Protein AF-0000000079787394 (afdb_homodimer)

Radius of gyration: 46.14 Å; Cα contacts (8 Å, |Δi|>4): 4292; chains: 2; bounding box: 76×147×122 Å

Secondary structure (DSSP, 8-state):
----SS--TT-BHHHIIIIIS--TTS--SSSSSSS-TTEEEEEEEEEEE-TT--EEEEEEEEEEETTTSBGGGGTT-EEE-GGGT--SSS--HHHHHHHHTT--SS-TTHHHHHHHHHHHHHH-SS--HHHHHHHTTT---SSS-SHHHHHHHGGGSTT---TTGGG-TTTS--TTBSS--GGGSPPP-GGGSPPPPHHHHHTHHHHHSS-EEEE-SS-EEEE-SSHHHHHHHHHH-TTPEEESS-TTHHHHHHHS----SEEEE-TT-HHHH-EEE-SSEEEEETT-BHHHHHHHHHHHHHHS-GGG-HHHHHHHHHHHHSS-HHHHTT-BHHHHHHHT-TT-SSHHHHHHHT-EEEEEETTTEEEEEE-STTTEEETTEESS-TT-EEEEEEEEPP-TTEEEEEEEE-SSSSS---SEEEEEEEEE-TT-BEEEEEEEEESSSSS-EE-HHHHHHTTT-BSSHHHHHHHHHHHHHHS---TT-TTS-HHHHHHHHHHHHHHHHHHHHHHTT----GGGGGGG---PPPPPB--EEE----TTS-TTSSTTS-PPPTTHHHHHTT----GGGSPPBTT-EEEEEEE---SSEEEEEEE-HHHHTSTTEEEEE-GGG-SS-S--SSSS--SS--SEE-STT-EEEEEEESSHHHHHHHHHH-EEEEEE-S----SHHHHHHTT---S-------S-HHHHHTT-S-EEEEEEEE--B----SS--EEEEEE-GGG-EEEEE--S-HHHHHHHHHHHHT--GGGEEEE-S--S--TTTTTSTTHHHHHHHHHHHHHHTS-EEEE--HHHHHHHH--BPPEEEEEEEEHHHHHHHHTIIIII-SS-----S-THHHHHHHHHHHHHHHHHHHSTTS-HHHHHSSTT-------SS-S-HHHHHHHHHHHHHHHHHHHHT----B-TT--B---STTT-----GGGS-SB--EEEPSS---TTSGGG----SSGGGGGGHHHHHHHHHHHHHHHHHHT--S----PBS--HHHHHHHH--TTGGGSPPP-GGGS--SSB--/----SS--TT-BHHHIIIIIS--TTS--SSSSSSS-TTEEEEEEEEEEE-TT--EEEEEEEEEEETTTSBGGGGTT-EEE-GGGT--SSS--HHHHHHHHTT--SS-SSHHHHHHHHHHHHHH-SS--HHHHHHHTTT---SSS-SHHHHHHHGGGSSS---TTGGG-TTTS--TTBSS--GGGSPPP-GGGSPPPPHHHHHTHHHHHSS-EEEE-SS-EEEE-SSHHHHHHHHHH-TTPEEESS-TTHHHHHHHS----SEEEE-TT-HHHH-EEE-SSEEEEETT-BHHHHHHHHHHHHHHS-GGG-HHHHHHHHHHHHSS-HHHHTT-BHHHHHHHT-TT-SSHHHHHHHT-EEEEEETTTEEEEEE-STTTEEETTEESS-TT-EEEEEEEEPP-TTEEEEEEEE-SSSSS---SEEEEEEEEE-TT-BEEEEEEEEESSSSS-EE-HHHHHHTTT-BSSHHHHHHHHHHHHHHS---TT-TTS-HHHHHHHHHHHHHHHHHHHHHHTT----GGGGGGG---PPPPPB--EEE----TTS-TTSSTTS-PPPTTHHHHHTT----GGGSPPBTT-EEEEEEE---SSEEEEEEE-HHHHTSTTEEEEE-GGG-SS-S--SSSS--SS--SEE-STT-EEEEEEESSHHHHHHHHHT-EEEEEE-S----SHHHHHHTT---S-------S-HHHHHTT-S-EEEEEEEE--B----SS--EEEEEE-GGG-EEEEE--S-HHHHHHHHHHHHT--GGGEEEE-S--S--TTTTTSTTHHHHHHHHHHHHHHTS-EEEE--HHHHHHHH--BPPEEEEEEEEHHHHHHHHTIIIII-SS-----S-THHHHHHHHHHHHHHHHHHHSTTS-HHHHHSSTT-------SS-S-HHHHHHHHHHHHHHHHHHHHT----B-TT--B---STTT-----GGGS-SB--EEEPSS---TTSGGG----SSGGGGGGHHHHHHHHHHHHHHHHHHT--S----PBS--HHHHHHHH--TTGGGSPPP-GGGS--SSB--

Solvent-accessible surface area (backbone atoms only — not comparable to full-atom values): 109275 Å² total; per-residue (Å²): 140,86,85,71,94,76,55,44,47,82,39,25,34,39,57,45,34,39,71,74,69,61,47,47,24,46,29,79,38,52,61,66,63,53,33,29,15,23,24,26,30,39,36,43,82,36,77,36,65,45,99,83,67,45,78,41,75,40,79,45,67,42,40,34,39,21,54,35,29,36,44,68,77,49,64,72,47,48,77,42,49,37,60,72,66,22,35,93,92,48,68,31,47,68,32,46,29,29,16,51,32,47,38,30,74,58,28,50,35,33,13,7,50,39,28,43,52,50,32,47,38,75,73,37,75,57,36,46,66,65,56,54,57,57,57,39,43,24,40,43,61,72,56,41,39,49,56,36,35,50,60,26,55,40,70,52,21,63,74,54,50,64,83,44,60,98,66,18,63,55,74,48,75,62,90,40,59,83,52,63,50,64,87,74,51,67,79,84,58,80,84,74,53,84,72,79,62,62,70,49,63,74,41,35,61,70,51,58,68,45,64,46,78,38,74,31,98,75,27,30,34,34,31,40,46,39,66,66,55,44,31,52,45,34,61,76,36,60,79,44,44,81,32,75,33,29,73,60,62,37,40,37,38,70,78,64,67,48,83,60,55,37,37,34,31,53,68,46,18,65,75,19,55,42,75,46,84,52,97,60,24,42,36,36,13,16,44,28,23,43,47,55,48,46,53,56,40,52,53,47,53,72,72,45,62,68,50,40,30,41,48,47,53,34,51,48,57,48,54,71,37,47,52,20,50,34,50,24,57,38,31,25,50,38,54,56,57,62,51,25,50,23,41,38,82,57,54,18,39,40,38,27,60,60,16,35,32,35,35,33,26,68,87,80,40,74,47,76,43,64,33,50,84,66,24,49,68,36,71,48,29,56,65,67,54,81,50,44,42,66,39,29,39,34,45,45,51,34,46,84,50,43,48,53,50,59,49,78,40,52,85,47,80,51,46,40,68,45,54,36,32,32,5,34,26,40,31,42,45,98,84,39,26,31,73,43,56,35,48,20,28,11,45,62,50,62,22,62,41,63,38,57,61,35,37,64,67,45,53,70,36,51,81,47,68,67,45,53,57,49,43,69,55,32,42,61,68,51,50,58,64,60,79,39,38,88,89,41,61,47,48,46,50,45,36,45,56,54,49,52,48,51,46,51,53,52,51,51,30,56,75,70,70,44,92,71,65,74,85,60,54,68,71,68,56,76,84,72,81,66,77,74,50,68,54,52,40,52,42,66,70,59,82,80,56,70,83,82,58,78,64,49,38,70,57,52,50,91,53,16,56,36,18,28,25,24,59,54,70,43,72,88,51,53,80,56,44,67,78,41,29,14,40,22,72,25,51,38,90,44,36,35,24,37,47,74,46,78,44,52,62,66,21,56,66,40,90,60,39,76,48,80,43,39,59,89,64,44,74,37,43,69,47,44,74,94,62,96,44,48,60,31,44,72,60,51,45,76,33,42,30,44,39,38,32,31,21,33,10,64,38,59,68,56,6,45,58,28,24,71,43,40,46,68,42,71,46,81,52,76,84,78,68,69,27,61,66,42,22,62,75,66,67,62,72,75,86,79,77,86,81,88,84,83,83,62,65,66,64,68,58,53,88,43,90,44,76,50,72,54,72,49,45,31,47,32,39,68,57,69,40,48,41,41,52,28,27,36,21,37,53,55,62,96,78,22,32,44,30,40,38,44,46,75,31,49,67,60,42,26,47,34,38,17,47,21,56,62,43,64,46,88,41,40,46,57,45,60,92,53,44,28,48,40,86,68,54,18,48,66,46,36,40,70,56,38,36,57,31,41,44,47,8,61,74,66,66,34,35,22,35,32,64,44,52,30,45,55,35,42,47,54,62,52,55,49,75,48,44,79,44,76,51,76,47,34,45,69,55,38,56,52,40,56,64,36,36,68,80,67,40,55,62,73,52,82,73,54,83,57,72,70,56,40,58,50,44,35,49,46,50,58,62,39,41,59,55,44,65,74,50,66,79,53,47,62,59,73,63,63,37,86,50,62,64,35,59,59,50,53,33,22,75,52,52,35,47,46,55,51,51,28,30,31,41,8,18,24,43,50,21,38,15,49,39,40,53,24,56,66,40,28,30,79,76,47,51,70,65,41,36,40,54,86,60,30,51,69,60,43,68,86,64,50,71,42,59,55,36,43,40,40,42,54,76,29,64,31,86,81,26,78,90,20,50,67,84,56,46,70,63,34,23,60,58,24,51,56,59,51,50,49,53,50,50,52,31,34,54,43,6,56,74,58,71,43,69,70,77,76,91,82,48,34,38,42,32,68,60,54,54,58,55,65,23,43,44,88,60,38,59,74,41,64,86,72,64,70,88,77,47,67,58,43,52,46,78,70,140,88,85,68,94,76,53,44,45,83,39,25,35,38,56,46,34,38,70,74,68,60,47,49,25,47,30,80,38,52,61,65,66,53,33,29,14,24,24,25,28,39,36,43,83,36,76,34,64,45,98,83,67,45,77,41,73,41,80,44,65,42,39,34,38,21,55,36,29,35,44,67,77,48,63,71,48,47,77,43,51,38,61,73,66,23,36,95,92,49,68,31,47,67,32,46,29,30,17,51,32,48,38,29,73,57,28,51,35,34,14,7,50,40,27,45,51,50,31,46,40,73,74,38,75,57,36,45,66,66,56,53,58,58,57,39,41,26,40,45,62,72,54,41,40,50,55,35,34,50,59,26,54,40,73,53,22,63,75,56,50,65,83,45,62,99,68,16,64,57,74,52,75,63,92,40,60,82,53,65,50,64,85,75,52,67,78,85,57,81,84,75,53,84,72,79,62,61,69,50,62,75,42,35,60,69,51,57,67,46,64,45,77,39,73,31,99,73,27,32,33,35,32,41,47,39,68,65,55,44,30,52,47,33,60,78,35,60,78,45,43,79,33,73,33,31,71,60,60,36,39,37,39,70,76,64,66,47,84,59,56,38,36,35,32,51,67,46,17,66,76,20,55,42,72,44,85,51,98,62,24,42,36,36,14,16,44,27,24,44,46,55,48,45,52,55,40,52,54,47,52,73,73,46,59,67,50,40,30,40,49,46,53,33,52,46,57,45,53,71,37,48,51,18,52,34,48,25,57,36,31,23,50,37,54,57,58,64,51,26,50,22,40,37,82,56,55,18,41,40,39,28,62,59,15,36,32,37,36,34,26,71,86,80,40,73,47,77,43,65,32,50,84,67,24,50,68,37,72,48,29,55,67,68,54,80,50,42,41,68,39,28,39,33,46,45,51,36,46,83,50,42,49,52,51,59,49,77,41,52,84,48,82,51,45,40,68,43,55,36,33,32,5,35,26,41,30,41,46,98,83,38,28,31,74,43,56,36,48,20,28,11,44,60,51,61,23,60,41,62,38,59,61,34,38,63,68,45,51,69,34,50,84,48,69,67,45,55,57,50,42,69,56,32,43,60,68,52,50,57,64,61,79,40,39,87,90,40,62,47,48,47,49,45,36,46,56,54,50,50,48,52,48,51,54,50,51,51,30,57,75,69,70,44,92,69,65,74,84,59,54,68,72,68,56,76,84,72,81,65,77,73,49,68,55,52,38,52,41,66,69,58,82,83,56,68,85,82,59,80,66,48,38,70,56,54,50,91,55,16,56,36,19,29,25,23,59,54,71,43,71,88,52,52,79,55,44,68,77,42,28,15,41,23,71,25,51,38,90,44,35,36,24,37,46,73,46,78,44,50,62,68,20,56,67,39,90,60,38,76,47,80,43,39,59,88,64,45,74,38,43,68,48,43,76,93,64,96,45,47,59,30,43,71,60,50,43,76,34,42,30,44,38,39,29,32,19,35,11,64,38,57,68,55,6,46,58,28,24,70,44,40,46,68,43,72,45,80,52,76,82,77,69,68,27,61,65,41,22,61,76,66,68,63,70,74,86,81,78,85,81,88,84,80,85,63,66,65,65,67,56,54,89,44,92,43,76,50,73,54,72,48,46,31,48,32,37,67,58,68,40,49,41,42,54,29,27,36,21,37,53,53,60,95,77,21,32,44,32,40,37,46,46,75,30,50,66,61,42,27,49,32,37,17,47,21,56,60,44,65,49,87,41,40,46,56,46,61,92,54,47,29,48,40,84,68,54,18,48,69,46,37,41,72,57,38,37,59,32,40,44,47,6,60,73,67,64,33,36,22,34,32,65,44,51,31,45,55,35,42,46,52,61,54,55,49,74,49,43,79,44,75,48,76,46,34,44,68,52,39,57,51,39,56,64,35,37,70,80,66,43,51,60,72,48,82,74,53,85,57,72,68,56,35,59,50,45,31,49,47,50,58,62,40,42,59,56,44,64,73,51,67,80,54,47,61,60,72,62,60,39,84,48,61,63,37,58,58,51,52,34,23,75,50,54,35,47,46,57,48,52,28,29,32,41,7,18,26,43,49,21,37,16,48,38,40,55,24,54,65,41,28,31,77,76,45,51,68,65,42,38,41,53,86,60,31,51,69,60,44,70,87,64,51,71,41,61,57,34,42,38,40,42,53,76,30,63,32,87,82,26,78,89,19,50,66,83,58,48,68,64,34,23,60,57,25,49,58,60,51,49,49,52,50,50,53,30,36,54,44,6,56,74,57,70,44,67,69,75,77,90,83,47,32,39,43,32,67,60,54,51,58,55,63,23,44,44,88,62,38,59,75,41,63,86,72,65,71,89,74,45,68,56,43,52,47,78,69

Structure (mmCIF, N/CA/C/O backbone):
data_AF-0000000079787394-model_v1
#
loop_
_entity.id
_entity.type
_entity.pdbx_description
1 polymer 'xanthine dehydrogenase'
#
loop_
_atom_site.group_PDB
_atom_site.id
_atom_site.type_symbol
_atom_site.label_atom_id
_atom_site.label_alt_id
_atom_site.label_comp_id
_atom_site.label_asym_id
_atom_site.label_entity_id
_atom_site.label_seq_id
_atom_site.pdbx_PDB_ins_code
_atom_site.Cartn_x
_atom_site.Cartn_y
_atom_site.Cartn_z
_atom_site.occupancy
_atom_site.B_iso_or_equiv
_atom_site.auth_seq_id
_atom_site.auth_comp_id
_atom_site.auth_asym_id
_atom_site.auth_atom_id
_atom_site.pdbx_PDB_model_num
ATOM 1 N N . GLN A 1 1 ? 12 18.125 -12.312 1 89.88 1 GLN A N 1
ATOM 2 C CA . GLN A 1 1 ? 10.93 18.875 -12.969 1 89.88 1 GLN A CA 1
ATOM 3 C C . GLN A 1 1 ? 9.602 18.125 -12.883 1 89.88 1 GLN A C 1
ATOM 5 O O . GLN A 1 1 ? 9.539 16.922 -13.156 1 89.88 1 GLN A O 1
ATOM 10 N N . VAL A 1 2 ? 8.602 18.859 -12.398 1 92.69 2 VAL A N 1
ATOM 11 C CA . VAL A 1 2 ? 7.266 18.281 -12.258 1 92.69 2 VAL A CA 1
ATOM 12 C C . VAL A 1 2 ? 6.305 18.953 -13.234 1 92.69 2 VAL A C 1
ATOM 14 O O . VAL A 1 2 ? 6.227 20.188 -13.289 1 92.69 2 VAL A O 1
ATOM 17 N N . GLU A 1 3 ? 5.613 18.156 -14.008 1 93.56 3 GLU A N 1
ATOM 18 C CA . GLU A 1 3 ? 4.566 18.641 -14.898 1 93.56 3 GLU A CA 1
ATOM 19 C C . GLU A 1 3 ? 3.203 18.078 -14.508 1 93.56 3 GLU A C 1
ATOM 21 O O . GLU A 1 3 ? 3.033 16.859 -14.422 1 93.56 3 GLU A O 1
ATOM 26 N N . GLU A 1 4 ? 2.338 18.938 -14.164 1 93.75 4 GLU A N 1
ATOM 27 C CA . GLU A 1 4 ? 0.954 18.578 -13.867 1 93.75 4 GLU A CA 1
ATOM 28 C C . GLU A 1 4 ? -0.003 19.172 -14.898 1 93.75 4 GLU A C 1
ATOM 30 O O . GLU A 1 4 ? -0.365 20.344 -14.805 1 93.75 4 GLU A O 1
ATOM 35 N N . PRO A 1 5 ? -0.504 18.359 -15.82 1 91.44 5 PRO A N 1
ATOM 36 C CA . PRO A 1 5 ? -1.31 18.891 -16.922 1 91.44 5 PRO A CA 1
ATOM 37 C C . PRO A 1 5 ? -2.691 19.359 -16.469 1 91.44 5 PRO A C 1
ATOM 39 O O . PRO A 1 5 ? -3.266 20.281 -17.078 1 91.44 5 PRO A O 1
ATOM 42 N N . THR A 1 6 ? -3.207 18.719 -15.422 1 93.06 6 THR A N 1
ATOM 43 C CA . THR A 1 6 ? -4.547 19.078 -14.961 1 93.06 6 THR A CA 1
ATOM 44 C C . THR A 1 6 ? -4.543 19.375 -13.461 1 93.06 6 THR A C 1
ATOM 46 O O . THR A 1 6 ? -5.16 18.656 -12.68 1 93.06 6 THR A O 1
ATOM 49 N N . PRO A 1 7 ? -3.955 20.516 -13.109 1 95.44 7 PRO A N 1
ATOM 50 C CA . PRO A 1 7 ? -3.936 20.828 -11.68 1 95.44 7 PRO A CA 1
ATOM 51 C C . PRO A 1 7 ? -5.32 21.172 -11.133 1 95.44 7 PRO A C 1
ATOM 53 O O . PRO A 1 7 ? -6.117 21.812 -11.82 1 95.44 7 PRO A O 1
ATOM 56 N N . ASP A 1 8 ? -5.656 20.688 -10.023 1 95.5 8 ASP A N 1
ATOM 57 C CA . ASP A 1 8 ? -6.891 21.016 -9.32 1 95.5 8 ASP A CA 1
ATOM 58 C C . ASP A 1 8 ? -6.746 22.328 -8.547 1 95.5 8 ASP A C 1
ATOM 60 O O . ASP A 1 8 ? -5.957 22.422 -7.605 1 95.5 8 ASP A O 1
ATOM 64 N N . PRO A 1 9 ? -7.531 23.375 -8.859 1 96.69 9 PRO A N 1
ATOM 65 C CA . PRO A 1 9 ? -7.395 24.672 -8.195 1 96.69 9 PRO A CA 1
ATOM 66 C C . PRO A 1 9 ? -7.684 24.609 -6.699 1 96.69 9 PRO A C 1
ATOM 68 O O . PRO A 1 9 ? -7.258 25.484 -5.949 1 96.69 9 PRO A O 1
ATOM 71 N N . GLU A 1 10 ? -8.344 23.547 -6.27 1 95.38 10 GLU A N 1
ATOM 72 C CA . GLU A 1 10 ? -8.695 23.453 -4.859 1 95.38 10 GLU A CA 1
ATOM 73 C C . GLU A 1 10 ? -7.594 22.75 -4.066 1 95.38 10 GLU A C 1
ATOM 75 O O . GLU A 1 10 ? -7.59 22.797 -2.832 1 95.38 10 GLU A O 1
ATOM 80 N N . MET A 1 11 ? -6.711 22.172 -4.758 1 96.19 11 MET A N 1
ATOM 81 C CA . MET A 1 11 ? -5.664 21.422 -4.078 1 96.19 11 MET A CA 1
ATOM 82 C C . MET A 1 11 ? -4.551 22.344 -3.598 1 96.19 11 MET A C 1
ATOM 84 O O . MET A 1 11 ? -4.086 23.219 -4.348 1 96.19 11 MET A O 1
ATOM 88 N N . THR A 1 12 ? -4.145 22.188 -2.365 1 97.56 12 THR A N 1
ATOM 89 C CA . THR A 1 12 ? -3.041 22.969 -1.832 1 97.56 12 THR A CA 1
ATOM 90 C C . THR A 1 12 ? -1.7 22.375 -2.256 1 97.56 12 THR A C 1
ATOM 92 O O . THR A 1 12 ? -1.619 21.203 -2.602 1 97.56 12 THR A O 1
ATOM 95 N N . LEU A 1 13 ? -0.719 23.188 -2.205 1 98.31 13 LEU A N 1
ATOM 96 C CA . LEU A 1 13 ? 0.642 22.719 -2.457 1 98.31 13 LEU A CA 1
ATOM 97 C C . LEU A 1 13 ? 1.025 21.609 -1.486 1 98.31 13 LEU A C 1
ATOM 99 O O . LEU A 1 13 ? 1.653 20.625 -1.882 1 98.31 13 LEU A O 1
ATOM 103 N N . LEU A 1 14 ? 0.604 21.703 -0.23 1 98.44 14 LEU A N 1
ATOM 104 C CA . LEU A 1 14 ? 0.947 20.688 0.764 1 98.44 14 LEU A CA 1
ATOM 105 C C . LEU A 1 14 ? 0.349 19.328 0.393 1 98.44 14 LEU A C 1
ATOM 107 O O . LEU A 1 14 ? 1.038 18.312 0.436 1 98.44 14 LEU A O 1
ATOM 111 N N . THR A 1 15 ? -0.924 19.344 0.024 1 97.38 15 THR A N 1
ATOM 112 C CA . THR A 1 15 ? -1.589 18.094 -0.346 1 97.38 15 THR A CA 1
ATOM 113 C C . THR A 1 15 ? -0.914 17.453 -1.559 1 97.38 15 THR A C 1
ATOM 115 O O . THR A 1 15 ? -0.709 16.25 -1.597 1 97.38 15 THR A O 1
ATOM 118 N N . TYR A 1 16 ? -0.604 18.281 -2.562 1 97.25 16 TYR A N 1
ATOM 119 C CA . TYR A 1 16 ? 0.055 17.781 -3.766 1 97.25 16 TYR A CA 1
ATOM 120 C C . TYR A 1 16 ? 1.397 17.141 -3.428 1 97.25 16 TYR A C 1
ATOM 122 O O . TYR A 1 16 ? 1.693 16.031 -3.875 1 97.25 16 TYR A O 1
ATOM 130 N N . LEU A 1 17 ? 2.223 17.828 -2.588 1 97.81 17 LEU A N 1
ATOM 131 C CA . LEU A 1 17 ? 3.539 17.344 -2.195 1 97.81 17 LEU A CA 1
ATOM 132 C C . LEU A 1 17 ? 3.428 16 -1.48 1 97.81 17 LEU A C 1
ATOM 134 O O . LEU A 1 17 ? 4.164 15.062 -1.794 1 97.81 17 LEU A O 1
ATOM 138 N N . ARG A 1 18 ? 2.521 15.875 -0.602 1 96.75 18 ARG A N 1
ATOM 139 C CA . ARG A 1 18 ? 2.457 14.727 0.293 1 96.75 18 ARG A CA 1
ATOM 140 C C . ARG A 1 18 ? 1.78 13.539 -0.386 1 96.75 18 ARG A C 1
ATOM 142 O O . ARG A 1 18 ? 2.141 12.391 -0.139 1 96.75 18 ARG A O 1
ATOM 149 N N . THR A 1 19 ? 0.799 13.781 -1.296 1 94.12 19 THR A N 1
ATOM 150 C CA . THR A 1 19 ? -0.017 12.68 -1.792 1 94.12 19 THR A CA 1
ATOM 151 C C . THR A 1 19 ? 0.387 12.305 -3.215 1 94.12 19 THR A C 1
ATOM 153 O O . THR A 1 19 ? 0.294 11.141 -3.607 1 94.12 19 THR A O 1
ATOM 156 N N . ARG A 1 20 ? 0.789 13.328 -4.027 1 93.12 20 ARG A N 1
ATOM 157 C CA . ARG A 1 20 ? 1.14 13.031 -5.41 1 93.12 20 ARG A CA 1
ATOM 158 C C . ARG A 1 20 ? 2.629 12.734 -5.547 1 93.12 20 ARG A C 1
ATOM 160 O O . ARG A 1 20 ? 3.018 11.781 -6.23 1 93.12 20 ARG A O 1
ATOM 167 N N . LEU A 1 21 ? 3.465 13.5 -4.836 1 94.19 21 LEU A N 1
ATOM 168 C CA . LEU A 1 21 ? 4.91 13.359 -4.977 1 94.19 21 LEU A CA 1
ATOM 169 C C . LEU A 1 21 ? 5.492 12.555 -3.82 1 94.19 21 LEU A C 1
ATOM 171 O O . LEU A 1 21 ? 6.664 12.18 -3.848 1 94.19 21 LEU A O 1
ATOM 175 N N . LEU A 1 22 ? 4.723 12.344 -2.727 1 92.19 22 LEU A N 1
ATOM 176 C CA . LEU A 1 22 ? 5.094 11.586 -1.536 1 92.19 22 LEU A CA 1
ATOM 177 C C . LEU A 1 22 ? 6.27 12.234 -0.821 1 92.19 22 LEU A C 1
ATOM 179 O O . LEU A 1 22 ? 7.176 11.547 -0.345 1 92.19 22 LEU A O 1
ATOM 183 N N . LEU A 1 23 ? 6.367 13.547 -0.893 1 95.94 23 LEU A N 1
ATOM 184 C CA . LEU A 1 23 ? 7.27 14.344 -0.07 1 95.94 23 LEU A CA 1
ATOM 185 C C . LEU A 1 23 ? 6.586 14.773 1.226 1 95.94 23 LEU A C 1
ATOM 187 O O . LEU A 1 23 ? 5.969 15.836 1.285 1 95.94 23 LEU A O 1
ATOM 191 N N . THR A 1 24 ? 6.801 13.977 2.232 1 96.31 24 THR A N 1
ATOM 192 C CA . THR A 1 24 ? 5.984 14.133 3.432 1 96.31 24 THR A CA 1
ATOM 193 C C . THR A 1 24 ? 6.762 14.859 4.523 1 96.31 24 THR A C 1
ATOM 195 O O . THR A 1 24 ? 6.316 14.93 5.672 1 96.31 24 THR A O 1
ATOM 198 N N . GLY A 1 25 ? 7.926 15.422 4.176 1 97.44 25 GLY A N 1
ATOM 199 C CA . GLY A 1 25 ? 8.664 16.219 5.141 1 97.44 25 GLY A CA 1
ATOM 200 C C . GLY A 1 25 ? 7.898 17.438 5.613 1 97.44 25 GLY A C 1
ATOM 201 O O . GLY A 1 25 ? 7.977 17.812 6.789 1 97.44 25 GLY A O 1
ATOM 202 N N . SER A 1 26 ? 7.211 18.094 4.668 1 98 26 SER A N 1
ATOM 203 C CA . SER A 1 26 ? 6.289 19.172 5.055 1 98 26 SER A CA 1
ATOM 204 C C . SER A 1 26 ? 5.035 18.594 5.707 1 98 26 SER A C 1
ATOM 206 O O . SER A 1 26 ? 4.355 17.75 5.129 1 98 26 SER A O 1
ATOM 208 N N . LYS A 1 27 ? 4.719 19.109 6.914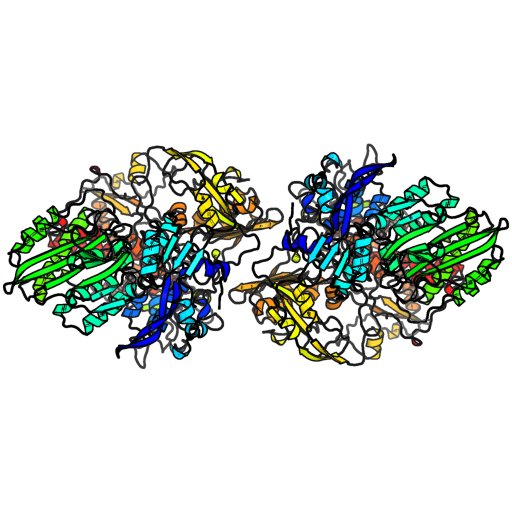 1 98.19 27 LYS A N 1
ATOM 209 C CA . LYS A 1 27 ? 3.68 18.469 7.723 1 98.19 27 LYS A CA 1
ATOM 210 C C . LYS A 1 27 ? 2.41 19.312 7.75 1 98.19 27 LYS A C 1
ATOM 212 O O . LYS A 1 27 ? 2.467 20.531 7.609 1 98.19 27 LYS A O 1
ATOM 217 N N . LEU A 1 28 ? 1.321 18.609 7.879 1 97.75 28 LEU A N 1
ATOM 218 C CA . LEU A 1 28 ? 0.06 19.297 8.148 1 97.75 28 LEU A CA 1
ATOM 219 C C . LEU A 1 28 ? -0.184 19.406 9.656 1 97.75 28 LEU A C 1
ATOM 221 O O . LEU A 1 28 ? -0.458 18.406 10.32 1 97.75 28 LEU A O 1
ATOM 225 N N . GLY A 1 29 ? -0.032 20.594 10.156 1 97.12 29 GLY A N 1
ATOM 226 C CA . GLY A 1 29 ? -0.284 20.844 11.57 1 97.12 29 GLY A CA 1
ATOM 227 C C . GLY A 1 29 ? -1.609 21.531 11.828 1 97.12 29 GLY A C 1
ATOM 228 O O . GLY A 1 29 ? -2.561 20.906 12.297 1 97.12 29 GLY A O 1
ATOM 229 N N . CYS A 1 30 ? -1.702 22.766 11.32 1 97 30 CYS A N 1
ATOM 230 C CA . CYS A 1 30 ? -2.896 23.516 11.664 1 97 30 CYS A CA 1
ATOM 231 C C . CYS A 1 30 ? -3.783 23.719 10.438 1 97 30 CYS A C 1
ATOM 233 O O . CYS A 1 30 ? -5 23.875 10.562 1 97 30 CYS A O 1
ATOM 235 N N . GLY A 1 31 ? -3.18 23.844 9.297 1 96.44 31 GLY A N 1
ATOM 236 C CA . GLY A 1 31 ? -3.928 24.016 8.062 1 96.44 31 GLY A CA 1
ATOM 237 C C . GLY A 1 31 ? -4.398 25.438 7.852 1 96.44 31 GLY A C 1
ATOM 238 O O . GLY A 1 31 ? -5.148 25.719 6.918 1 96.44 31 GLY A O 1
ATOM 239 N N . GLU A 1 32 ? -3.953 26.391 8.664 1 95.44 32 GLU A N 1
ATOM 240 C CA . GLU A 1 32 ? -4.414 27.766 8.5 1 95.44 32 GLU A CA 1
ATOM 241 C C . GLU A 1 32 ? -3.242 28.734 8.492 1 95.44 32 GLU A C 1
ATOM 243 O O . GLU A 1 32 ? -3.434 29.953 8.641 1 95.44 32 GLU A O 1
ATOM 248 N N . GLY A 1 33 ? -2.064 28.266 8.406 1 96 33 GLY A N 1
ATOM 249 C CA . GLY A 1 33 ? -0.893 29.109 8.273 1 96 33 GLY A CA 1
ATOM 250 C C . GLY A 1 33 ? -0.4 29.656 9.594 1 96 33 GLY A C 1
ATOM 251 O O . GLY A 1 33 ? 0.344 30.641 9.625 1 96 33 GLY A O 1
ATOM 252 N N . GLY A 1 34 ? -0.742 28.969 10.648 1 96.19 34 GLY A N 1
ATOM 253 C CA . GLY A 1 34 ? -0.433 29.516 11.953 1 96.19 34 GLY A CA 1
ATOM 254 C C . GLY A 1 34 ? 0.696 28.797 12.664 1 96.19 34 GLY A C 1
ATOM 255 O O . GLY A 1 34 ? 1.307 29.328 13.586 1 96.19 34 GLY A O 1
ATOM 256 N N . CYS A 1 35 ? 1.052 27.531 12.234 1 97.06 35 CYS A N 1
ATOM 257 C CA . CYS A 1 35 ? 2.01 26.781 13.031 1 97.06 35 CYS A CA 1
ATOM 258 C C . CYS A 1 35 ? 3.34 26.641 12.297 1 97.06 35 CYS A C 1
ATOM 260 O O . CYS A 1 35 ? 4.367 26.359 12.914 1 97.06 35 CYS A O 1
ATOM 262 N N . GLY A 1 36 ? 3.318 26.719 10.969 1 97.94 36 GLY A N 1
ATOM 263 C CA . GLY A 1 36 ? 4.547 26.766 10.195 1 97.94 36 GLY A CA 1
ATOM 264 C C . GLY A 1 36 ? 5.133 25.391 9.93 1 97.94 36 GLY A C 1
ATOM 265 O O . GLY A 1 36 ? 6.164 25.266 9.266 1 97.94 36 GLY A O 1
ATOM 266 N N . ALA A 1 37 ? 4.492 24.281 10.344 1 98.31 37 ALA A N 1
ATOM 267 C CA . ALA A 1 37 ? 5.023 22.938 10.141 1 98.31 37 ALA A CA 1
ATOM 268 C C . ALA A 1 37 ? 5.074 22.594 8.656 1 98.31 37 ALA A C 1
ATOM 270 O O . ALA A 1 37 ? 5.832 21.703 8.25 1 98.31 37 ALA A O 1
ATOM 271 N N . CYS A 1 38 ? 4.332 23.297 7.809 1 98.38 38 CYS A N 1
ATOM 272 C CA . CYS A 1 38 ? 4.211 23.016 6.383 1 98.38 38 CYS A CA 1
ATOM 273 C C . CYS A 1 38 ? 5.156 23.891 5.57 1 98.38 38 CYS A C 1
ATOM 275 O O . CYS A 1 38 ? 5.098 23.891 4.34 1 98.38 38 CYS A O 1
ATOM 277 N N . THR A 1 39 ? 6.012 24.641 6.152 1 98.81 39 THR A N 1
ATOM 278 C CA . THR A 1 39 ? 6.805 25.672 5.492 1 98.81 39 THR A CA 1
ATOM 279 C C . THR A 1 39 ? 7.688 25.062 4.406 1 98.81 39 THR A C 1
ATOM 281 O O . THR A 1 39 ? 8.344 24.047 4.633 1 98.81 39 THR A O 1
ATOM 284 N N . VAL A 1 40 ? 7.641 25.672 3.223 1 98.75 40 VAL A N 1
ATOM 285 C CA . VAL A 1 40 ? 8.547 25.391 2.119 1 98.75 40 VAL A CA 1
ATOM 286 C C . VAL A 1 40 ? 9.203 26.672 1.632 1 98.75 40 VAL A C 1
ATOM 288 O O . VAL A 1 40 ? 8.789 27.766 2.016 1 98.75 40 VAL A O 1
ATOM 291 N N . MET A 1 41 ? 10.266 26.531 0.899 1 98.62 41 MET A N 1
ATOM 292 C CA . MET A 1 41 ? 10.859 27.688 0.24 1 98.62 41 MET A CA 1
ATOM 293 C C . MET A 1 41 ? 10.422 27.766 -1.22 1 98.62 41 MET A C 1
ATOM 295 O O . MET A 1 41 ? 10.531 26.781 -1.956 1 98.62 41 MET A O 1
ATOM 299 N N . VAL A 1 42 ? 9.852 28.859 -1.59 1 97.94 42 VAL A N 1
ATOM 300 C CA . VAL A 1 42 ? 9.531 29.125 -2.986 1 97.94 42 VAL A CA 1
ATOM 301 C C . VAL A 1 42 ? 10.531 30.125 -3.568 1 97.94 42 VAL A C 1
ATOM 303 O O . VAL A 1 42 ? 10.945 31.062 -2.889 1 97.94 42 VAL A O 1
ATOM 306 N N . SER A 1 43 ? 11.016 29.844 -4.723 1 95.94 43 SER A N 1
ATOM 307 C CA . SER A 1 43 ? 11.961 30.703 -5.414 1 95.94 43 SER A CA 1
ATOM 308 C C . SER A 1 43 ? 11.383 31.219 -6.727 1 95.94 43 SER A C 1
ATOM 310 O O . SER A 1 43 ? 10.719 30.484 -7.453 1 95.94 43 SER A O 1
ATOM 312 N N . ARG A 1 44 ? 11.586 32.5 -6.887 1 91.56 44 ARG A N 1
ATOM 313 C CA . ARG A 1 44 ? 11.117 33.125 -8.102 1 91.56 44 ARG A CA 1
ATOM 314 C C . ARG A 1 44 ? 12.227 33.969 -8.75 1 91.56 44 ARG A C 1
ATOM 316 O O . ARG A 1 44 ? 13.094 34.5 -8.062 1 91.56 44 ARG A O 1
ATOM 323 N N . TYR A 1 45 ? 12.219 33.938 -10.156 1 86.25 45 TYR A N 1
ATOM 324 C CA . TYR A 1 45 ? 13.141 34.781 -10.914 1 86.25 45 TYR A CA 1
ATOM 325 C C . TYR A 1 45 ? 12.516 36.125 -11.219 1 86.25 45 TYR A C 1
ATOM 327 O O . TYR A 1 45 ? 11.492 36.219 -11.906 1 86.25 45 TYR A O 1
ATOM 335 N N . SER A 1 46 ? 12.805 37.125 -10.531 1 73.75 46 SER A N 1
ATOM 336 C CA . SER A 1 46 ? 12.125 38.406 -10.703 1 73.75 46 SER A CA 1
ATOM 337 C C . SER A 1 46 ? 13.125 39.531 -10.953 1 73.75 46 SER A C 1
ATOM 339 O O . SER A 1 46 ? 14.289 39.438 -10.539 1 73.75 46 SER A O 1
ATOM 341 N N . PRO A 1 47 ? 12.617 40.438 -11.789 1 61.72 47 PRO A N 1
ATOM 342 C CA . PRO A 1 47 ? 13.445 41.656 -11.953 1 61.72 47 PRO A CA 1
ATOM 343 C C . PRO A 1 47 ? 13.68 42.375 -10.641 1 61.72 47 PRO A C 1
ATOM 345 O O . PRO A 1 47 ? 12.773 42.469 -9.805 1 61.72 47 PRO A O 1
ATOM 348 N N . HIS A 1 48 ? 14.906 42.375 -10.133 1 55.34 48 HIS A N 1
ATOM 349 C CA . HIS A 1 48 ? 15.234 43.094 -8.914 1 55.34 48 HIS A CA 1
ATOM 350 C C . HIS A 1 48 ? 16.047 44.375 -9.234 1 55.34 48 HIS A C 1
ATOM 352 O O . HIS A 1 48 ? 16.891 44.344 -10.125 1 55.34 48 HIS A O 1
ATOM 358 N N . THR A 1 49 ? 15.484 45.5 -8.805 1 47.84 49 THR A N 1
ATOM 359 C CA . THR A 1 49 ? 16.281 46.719 -8.938 1 47.84 49 THR A CA 1
ATOM 360 C C . THR A 1 49 ? 17.422 46.75 -7.922 1 47.84 49 THR A C 1
ATOM 362 O O . THR A 1 49 ? 17.188 46.594 -6.723 1 47.84 49 THR A O 1
ATOM 365 N N . ASP A 1 50 ? 18.609 46.562 -8.281 1 45.38 50 ASP A N 1
ATOM 366 C CA . ASP A 1 50 ? 19.75 46.656 -7.371 1 45.38 50 ASP A CA 1
ATOM 367 C C . ASP A 1 50 ? 19.984 48.062 -6.902 1 45.38 50 ASP A C 1
ATOM 369 O O . ASP A 1 50 ? 19.281 49 -7.316 1 45.38 50 ASP A O 1
ATOM 373 N N . GLN A 1 51 ? 20.922 48.219 -5.816 1 42.16 51 GLN A N 1
ATOM 374 C CA . GLN A 1 51 ? 21.312 49.5 -5.262 1 42.16 51 GLN A CA 1
ATOM 375 C C . GLN A 1 51 ? 21.578 50.531 -6.371 1 42.16 51 GLN A C 1
ATOM 377 O O . GLN A 1 51 ? 21.375 51.719 -6.18 1 42.16 51 GLN A O 1
ATOM 382 N N . SER A 1 52 ? 22 50.125 -7.449 1 39.44 52 SER A N 1
ATOM 383 C CA . SER A 1 52 ? 22.312 51.062 -8.539 1 39.44 52 SER A CA 1
ATOM 384 C C . SER A 1 52 ? 21.094 51.344 -9.398 1 39.44 52 SER A C 1
ATOM 386 O O . SER A 1 52 ? 21.172 52.031 -10.406 1 39.44 52 SER A O 1
ATOM 388 N N . MET A 1 53 ? 19.891 50.875 -9.188 1 37.84 53 MET A N 1
ATOM 389 C CA . MET A 1 53 ? 18.594 51.094 -9.828 1 37.84 53 MET A CA 1
ATOM 390 C C . MET A 1 53 ? 18.516 50.312 -11.133 1 37.84 53 MET A C 1
ATOM 392 O O . MET A 1 53 ? 17.734 50.688 -12.023 1 37.84 53 MET A O 1
ATOM 396 N N . ALA A 1 54 ? 19.469 49.438 -11.352 1 42.09 54 ALA A N 1
ATOM 397 C CA . ALA A 1 54 ? 19.375 48.656 -12.578 1 42.09 54 ALA A CA 1
ATOM 398 C C . ALA A 1 54 ? 18.516 47.406 -12.367 1 42.09 54 ALA A C 1
ATOM 400 O O . ALA A 1 54 ? 18.625 46.75 -11.336 1 42.09 54 ALA A O 1
ATOM 401 N N . LEU A 1 55 ? 17.625 47.281 -13.289 1 45.22 55 LEU A N 1
ATOM 402 C CA . LEU A 1 55 ? 16.734 46.125 -13.266 1 45.22 55 LEU A CA 1
ATOM 403 C C . LEU A 1 55 ? 17.5 44.844 -13.562 1 45.22 55 LEU A C 1
ATOM 405 O O . LEU A 1 55 ? 18.094 44.688 -14.641 1 45.22 55 LEU A O 1
ATOM 409 N N . THR A 1 56 ? 18.125 44.094 -12.562 1 53.34 56 THR A N 1
ATOM 410 C CA . THR A 1 56 ? 18.719 42.781 -12.781 1 53.34 56 THR A CA 1
ATOM 411 C C . THR A 1 56 ? 17.797 41.688 -12.273 1 53.34 56 THR A C 1
ATOM 413 O O . THR A 1 56 ? 17.047 41.875 -11.312 1 53.34 56 THR A O 1
ATOM 416 N N . LEU A 1 57 ? 17.562 40.688 -13.125 1 63.16 57 LEU A N 1
ATOM 417 C CA . LEU A 1 57 ? 16.797 39.5 -12.734 1 63.16 57 LEU A CA 1
ATOM 418 C C . LEU A 1 57 ? 17.594 38.656 -11.75 1 63.16 57 LEU A C 1
ATOM 420 O O . LEU A 1 57 ? 18.766 38.344 -11.977 1 63.16 57 LEU A O 1
ATOM 424 N N . ARG A 1 58 ? 17.109 38.594 -10.484 1 78.94 58 ARG A N 1
ATOM 425 C CA . ARG A 1 58 ? 17.734 37.688 -9.516 1 78.94 58 ARG A CA 1
ATOM 426 C C . ARG A 1 58 ? 16.719 36.75 -8.898 1 78.94 58 ARG A C 1
ATOM 428 O O . ARG A 1 58 ? 15.523 37.031 -8.875 1 78.94 58 ARG A O 1
ATOM 435 N N . ALA A 1 59 ? 17.266 35.656 -8.57 1 87.44 59 ALA A N 1
ATOM 436 C CA . ALA A 1 59 ? 16.438 34.688 -7.852 1 87.44 59 ALA A CA 1
ATOM 437 C C . ALA A 1 59 ? 16.125 35.188 -6.438 1 87.44 59 ALA A C 1
ATOM 439 O O . ALA A 1 59 ? 17.031 35.656 -5.734 1 87.44 59 ALA A O 1
ATOM 440 N N . THR A 1 60 ? 14.875 35.312 -6.059 1 89.62 60 THR A N 1
ATOM 441 C CA . THR A 1 60 ? 14.453 35.594 -4.699 1 89.62 60 THR A CA 1
ATOM 442 C C . THR A 1 60 ? 13.812 34.375 -4.047 1 89.62 60 THR A C 1
ATOM 444 O O . THR A 1 60 ? 13.109 33.625 -4.703 1 89.62 60 THR A O 1
ATOM 447 N N . HIS A 1 61 ? 14.117 34.219 -2.775 1 95.25 61 HIS A N 1
ATOM 448 C CA . HIS A 1 61 ? 13.594 33.094 -2.01 1 95.25 61 HIS A CA 1
ATOM 449 C C . HIS A 1 61 ? 12.703 33.562 -0.866 1 95.25 61 HIS A C 1
ATOM 451 O O . HIS A 1 61 ? 12.984 34.594 -0.25 1 95.25 61 HIS A O 1
ATOM 457 N N . TYR A 1 62 ? 11.609 32.906 -0.632 1 96.75 62 TYR A N 1
ATOM 458 C CA . TYR A 1 62 ? 10.75 33.281 0.485 1 96.75 62 TYR A CA 1
ATOM 459 C C . TYR A 1 62 ? 10.008 32.062 1.035 1 96.75 62 TYR A C 1
ATOM 461 O O . TYR A 1 62 ? 9.742 31.109 0.304 1 96.75 62 TYR A O 1
ATOM 469 N N . SER A 1 63 ? 9.773 32.062 2.359 1 98.12 63 SER A N 1
ATOM 470 C CA . SER A 1 63 ? 9.039 31 3.025 1 98.12 63 SER A CA 1
ATOM 471 C C . SER A 1 63 ? 7.543 31.109 2.766 1 98.12 63 SER A C 1
ATOM 473 O O . SER A 1 63 ? 6.992 32.219 2.744 1 98.12 63 SER A O 1
ATOM 475 N N . VAL A 1 64 ? 6.895 29.953 2.543 1 98.44 64 VAL A N 1
ATOM 476 C CA . VAL A 1 64 ? 5.469 29.906 2.242 1 98.44 64 VAL A CA 1
ATOM 477 C C . VAL A 1 64 ? 4.809 28.781 3.041 1 98.44 64 VAL A C 1
ATOM 479 O O . VAL A 1 64 ? 5.398 27.719 3.223 1 98.44 64 VAL A O 1
ATOM 482 N N . ASN A 1 65 ? 3.605 29.047 3.621 1 98.5 65 ASN A N 1
ATOM 483 C CA . ASN A 1 65 ? 2.771 27.984 4.16 1 98.5 65 ASN A CA 1
ATOM 484 C C . ASN A 1 65 ? 2.146 27.156 3.045 1 98.5 65 ASN A C 1
ATOM 486 O O . ASN A 1 65 ? 1.131 27.547 2.467 1 98.5 65 ASN A O 1
ATOM 490 N N . ALA A 1 66 ? 2.643 26 2.891 1 98.69 66 ALA A N 1
ATOM 491 C CA . ALA A 1 66 ? 2.162 25.141 1.81 1 98.69 66 ALA A CA 1
ATOM 492 C C . ALA A 1 66 ? 0.72 24.703 2.053 1 98.69 66 ALA A C 1
ATOM 494 O O . ALA A 1 66 ? 0.016 24.312 1.117 1 98.69 66 ALA A O 1
ATOM 495 N N . CYS A 1 67 ? 0.275 24.719 3.281 1 97.88 67 CYS A N 1
ATOM 496 C CA . CYS A 1 67 ? -1.072 24.281 3.621 1 97.88 67 CYS A CA 1
ATOM 497 C C . CYS A 1 67 ? -2.117 25.266 3.1 1 97.88 67 CYS A C 1
ATOM 499 O O . CYS A 1 67 ? -3.295 24.906 2.984 1 97.88 67 CYS A O 1
ATOM 501 N N . LEU A 1 68 ? -1.663 26.484 2.766 1 97.81 68 LEU A N 1
ATOM 502 C CA . LEU A 1 68 ? -2.58 27.5 2.268 1 97.81 68 LEU A CA 1
ATOM 503 C C . LEU A 1 68 ? -2.379 27.734 0.774 1 97.81 68 LEU A C 1
ATOM 505 O O . LEU A 1 68 ? -3.32 28.094 0.065 1 97.81 68 LEU A O 1
ATOM 509 N N . ALA A 1 69 ? -1.192 27.5 0.262 1 98.19 69 ALA A N 1
ATOM 510 C CA . ALA A 1 69 ? -0.85 27.844 -1.119 1 98.19 69 ALA A CA 1
ATOM 511 C C . ALA A 1 69 ? -1.527 26.875 -2.096 1 98.19 69 ALA A C 1
ATOM 513 O O . ALA A 1 69 ? -1.307 25.672 -2.043 1 98.19 69 ALA A O 1
ATOM 514 N N . PRO A 1 70 ? -2.324 27.453 -3.055 1 97.56 70 PRO A N 1
ATOM 515 C CA . PRO A 1 70 ? -2.842 26.562 -4.098 1 97.56 70 PRO A CA 1
ATOM 516 C C . PRO A 1 70 ? -1.746 26.031 -5.023 1 97.56 70 PRO A C 1
ATOM 518 O O . PRO A 1 70 ? -0.806 26.766 -5.348 1 97.56 70 PRO A O 1
ATOM 521 N N . ILE A 1 71 ? -1.967 24.906 -5.449 1 97.31 71 ILE A N 1
ATOM 522 C CA . ILE A 1 71 ? -0.966 24.328 -6.336 1 97.31 71 ILE A CA 1
ATOM 523 C C . ILE A 1 71 ? -0.835 25.172 -7.598 1 97.31 71 ILE A C 1
ATOM 525 O O . ILE A 1 71 ? 0.259 25.312 -8.148 1 97.31 71 ILE A O 1
ATOM 529 N N . CYS A 1 72 ? -1.913 25.812 -8.078 1 97.06 72 CYS A 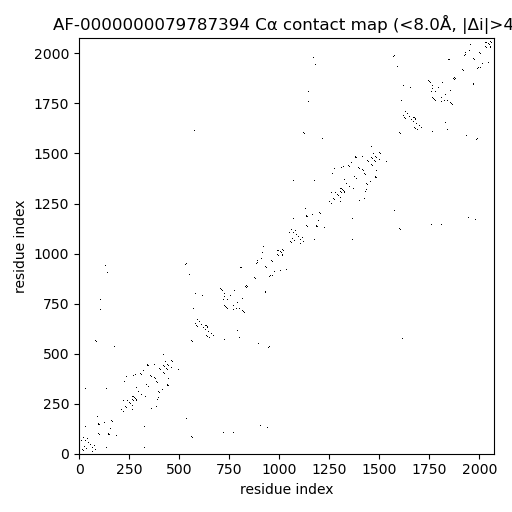N 1
ATOM 530 C CA . CYS A 1 72 ? -1.927 26.641 -9.281 1 97.06 72 CYS A CA 1
ATOM 531 C C . CYS A 1 72 ? -1.083 27.891 -9.094 1 97.06 72 CYS A C 1
ATOM 533 O O . CYS A 1 72 ? -0.584 28.469 -10.062 1 97.06 72 CYS A O 1
ATOM 535 N N . SER A 1 73 ? -0.893 28.312 -7.844 1 96.81 73 SER A N 1
ATOM 536 C CA . SER A 1 73 ? -0.194 29.562 -7.551 1 96.81 73 SER A CA 1
ATOM 537 C C . SER A 1 73 ? 1.314 29.406 -7.715 1 96.81 73 SER A C 1
ATOM 539 O O . SER A 1 73 ? 2.051 30.391 -7.742 1 96.81 73 SER A O 1
ATOM 541 N N . VAL A 1 74 ? 1.792 28.172 -7.883 1 96.81 74 VAL A N 1
ATOM 542 C CA . VAL A 1 74 ? 3.238 27.984 -7.922 1 96.81 74 VAL A CA 1
ATOM 543 C C . VAL A 1 74 ? 3.67 27.578 -9.328 1 96.81 74 VAL A C 1
ATOM 545 O O . VAL A 1 74 ? 4.77 27.047 -9.523 1 96.81 74 VAL A O 1
ATOM 548 N N . HIS A 1 75 ? 2.801 27.797 -10.336 1 95.75 75 HIS A N 1
ATOM 549 C CA . HIS A 1 75 ? 3.16 27.531 -11.727 1 95.75 75 HIS A CA 1
ATOM 550 C C . HIS A 1 75 ? 4.379 28.344 -12.141 1 95.75 75 HIS A C 1
ATOM 552 O O . HIS A 1 75 ? 4.418 29.562 -11.938 1 95.75 75 HIS A O 1
ATOM 558 N N . GLY A 1 76 ? 5.352 27.719 -12.703 1 93.56 76 GLY A N 1
ATOM 559 C CA . GLY A 1 76 ? 6.547 28.375 -13.195 1 93.56 76 GLY A CA 1
ATOM 560 C C . GLY A 1 76 ? 7.52 28.766 -12.094 1 93.56 76 GLY A C 1
ATOM 561 O O . GLY A 1 76 ? 8.469 29.516 -12.328 1 93.56 76 GLY A O 1
ATOM 562 N N . LEU A 1 77 ? 7.332 28.281 -10.883 1 95.62 77 LEU A N 1
ATOM 563 C CA . LEU A 1 77 ? 8.188 28.594 -9.742 1 95.62 77 LEU A CA 1
ATOM 564 C C . LEU A 1 77 ? 8.938 27.344 -9.266 1 95.62 77 LEU A C 1
ATOM 566 O O . LEU A 1 77 ? 8.617 26.234 -9.68 1 95.62 77 LEU A O 1
ATOM 570 N N . ALA A 1 78 ? 10.008 27.578 -8.508 1 96.75 78 ALA A N 1
ATOM 571 C CA . ALA A 1 78 ? 10.734 26.484 -7.875 1 96.75 78 ALA A CA 1
ATOM 572 C C . ALA A 1 78 ? 10.32 26.312 -6.414 1 96.75 78 ALA A C 1
ATOM 574 O O . ALA A 1 78 ? 10.258 27.297 -5.664 1 96.75 78 ALA A O 1
ATOM 575 N N . VAL A 1 79 ? 9.906 25.125 -6.043 1 98.06 79 VAL A N 1
ATOM 576 C CA . VAL A 1 79 ? 9.531 24.797 -4.672 1 98.06 79 VAL A CA 1
ATOM 577 C C . VAL A 1 79 ? 10.562 23.859 -4.059 1 98.06 79 VAL A C 1
ATOM 579 O O . VAL A 1 79 ? 10.898 22.828 -4.641 1 98.06 79 VAL A O 1
ATOM 582 N N . THR A 1 80 ? 11.109 24.219 -2.932 1 98.31 80 THR A N 1
ATOM 583 C CA . THR A 1 80 ? 12.07 23.391 -2.211 1 98.31 80 THR A CA 1
ATOM 584 C C . THR A 1 80 ? 11.492 22.922 -0.875 1 98.31 80 THR A C 1
ATOM 586 O O . THR A 1 80 ? 11.086 23.75 -0.054 1 98.31 80 THR A O 1
ATOM 589 N N . THR A 1 81 ? 11.383 21.641 -0.716 1 98 81 THR A N 1
ATOM 590 C CA . THR A 1 81 ? 11.008 21.047 0.566 1 98 81 THR A CA 1
ATOM 591 C C . THR A 1 81 ? 12.242 20.656 1.36 1 98 81 THR A C 1
ATOM 593 O O . THR A 1 81 ? 13.367 20.781 0.875 1 98 81 THR A O 1
ATOM 596 N N . VAL A 1 82 ? 12.031 20.219 2.568 1 98.25 82 VAL A N 1
ATOM 597 C CA . VAL A 1 82 ? 13.133 19.875 3.465 1 98.25 82 VAL A CA 1
ATOM 598 C C . VAL A 1 82 ? 13.945 18.734 2.869 1 98.25 82 VAL A C 1
ATOM 600 O O . VAL A 1 82 ? 15.164 18.656 3.047 1 98.25 82 VAL A O 1
ATOM 603 N N . GLU A 1 83 ? 13.289 17.844 2.098 1 95.31 83 GLU A N 1
ATOM 604 C CA . GLU A 1 83 ? 13.961 16.719 1.471 1 95.31 83 GLU A CA 1
ATOM 605 C C . GLU A 1 83 ? 14.969 17.172 0.422 1 95.31 83 GLU A C 1
ATOM 607 O O . GLU A 1 83 ? 15.906 16.453 0.089 1 95.31 83 GLU A O 1
ATOM 612 N N . GLY A 1 84 ? 14.812 18.359 -0.106 1 95.75 84 GLY A N 1
ATOM 613 C CA . GLY A 1 84 ? 15.641 18.859 -1.193 1 95.75 84 GLY A CA 1
ATOM 614 C C . GLY A 1 84 ? 16.938 19.484 -0.718 1 95.75 84 GLY A C 1
ATOM 615 O O . GLY A 1 84 ? 17.844 19.75 -1.519 1 95.75 84 GLY A O 1
ATOM 616 N N . ILE A 1 85 ? 17.078 19.672 0.581 1 95.5 85 ILE A N 1
ATOM 617 C CA . ILE A 1 85 ? 18.266 20.406 1.013 1 95.5 85 ILE A CA 1
ATOM 618 C C . ILE A 1 85 ? 19.281 19.422 1.622 1 95.5 85 ILE A C 1
ATOM 620 O O . ILE A 1 85 ? 20.484 19.688 1.638 1 95.5 85 ILE A O 1
ATOM 624 N N . GLY A 1 86 ? 18.766 18.344 2.133 1 94.12 86 GLY A N 1
ATOM 625 C CA . GLY A 1 86 ? 19.656 17.359 2.717 1 94.12 86 GLY A CA 1
ATOM 626 C C . GLY A 1 86 ? 18.953 16.047 3.062 1 94.12 86 GLY A C 1
ATOM 627 O O . GLY A 1 86 ? 17.75 15.922 2.854 1 94.12 86 GLY A O 1
ATOM 628 N N . SER A 1 87 ? 19.75 15.07 3.436 1 91 87 SER A N 1
ATOM 629 C CA . SER A 1 87 ? 19.312 13.742 3.861 1 91 87 SER A CA 1
ATOM 630 C C . SER A 1 87 ? 20.219 13.188 4.949 1 91 87 SER A C 1
ATOM 632 O O . SER A 1 87 ? 21.203 13.828 5.34 1 91 87 SER A O 1
ATOM 634 N N . LEU A 1 88 ? 19.891 11.969 5.48 1 88.69 88 LEU A N 1
ATOM 635 C CA . LEU A 1 88 ? 20.719 11.344 6.5 1 88.69 88 LEU A CA 1
ATOM 636 C C . LEU A 1 88 ? 22.109 11.039 5.957 1 88.69 88 LEU A C 1
ATOM 638 O O . LEU A 1 88 ? 23.094 11.055 6.703 1 88.69 88 LEU A O 1
ATOM 642 N N . SER A 1 89 ? 22.219 10.758 4.648 1 85.44 89 SER A N 1
ATOM 643 C CA . SER A 1 89 ? 23.5 10.453 4.035 1 85.44 89 SER A CA 1
ATOM 644 C C . SER A 1 89 ? 24.25 11.727 3.637 1 85.44 89 SER A C 1
ATOM 646 O O . SER A 1 89 ? 25.453 11.703 3.41 1 85.44 89 SER A O 1
ATOM 648 N N . ASN A 1 90 ? 23.531 12.781 3.541 1 91.38 90 ASN A N 1
ATOM 649 C CA . ASN A 1 90 ? 24.062 14.102 3.203 1 91.38 90 ASN A CA 1
ATOM 650 C C . ASN A 1 90 ? 23.344 15.211 3.963 1 91.38 90 ASN A C 1
ATOM 652 O O . ASN A 1 90 ? 22.594 15.984 3.373 1 91.38 90 ASN A O 1
ATOM 656 N N . ILE A 1 91 ? 23.75 15.469 5.227 1 95.38 91 ILE A N 1
ATOM 657 C CA . ILE A 1 91 ? 23.031 16.344 6.148 1 95.38 91 ILE A CA 1
ATOM 658 C C . ILE A 1 91 ? 23.391 17.797 5.867 1 95.38 91 ILE A C 1
ATOM 660 O O . ILE A 1 91 ? 24.578 18.125 5.691 1 95.38 91 ILE A O 1
ATOM 664 N N . HIS A 1 92 ? 22.453 18.641 5.723 1 97.44 92 HIS A N 1
ATOM 665 C CA . HIS A 1 92 ? 22.688 20.078 5.598 1 97.44 92 HIS A CA 1
ATOM 666 C C . HIS A 1 92 ? 23.047 20.703 6.945 1 97.44 92 HIS A C 1
ATOM 668 O O . HIS A 1 92 ? 22.531 20.297 7.98 1 97.44 92 HIS A O 1
ATOM 674 N N . PRO A 1 93 ? 23.859 21.75 7.039 1 97.12 93 PRO A N 1
ATOM 675 C CA . PRO A 1 93 ? 24.266 22.359 8.305 1 97.12 93 PRO A CA 1
ATOM 676 C C . PRO A 1 93 ? 23.078 22.812 9.148 1 97.12 93 PRO A C 1
ATOM 678 O O . PRO A 1 93 ? 23.094 22.703 10.375 1 97.12 93 PRO A O 1
ATOM 681 N N . VAL A 1 94 ? 22 23.359 8.562 1 98.12 94 VAL A N 1
ATOM 682 C CA . VAL A 1 94 ? 20.828 23.797 9.289 1 98.12 94 VAL A CA 1
ATOM 683 C C . VAL A 1 94 ? 20.172 22.609 9.977 1 98.12 94 VAL A C 1
ATOM 685 O O . VAL A 1 94 ? 19.75 22.703 11.141 1 98.12 94 VAL A O 1
ATOM 688 N N . GLN A 1 95 ? 20.047 21.547 9.211 1 98.19 95 GLN A N 1
ATOM 689 C CA . GLN A 1 95 ? 19.484 20.312 9.75 1 98.19 95 GLN A CA 1
ATOM 690 C C . GLN A 1 95 ? 20.344 19.766 10.883 1 98.19 95 GLN A C 1
ATOM 692 O O . GLN A 1 95 ? 19.812 19.312 11.906 1 98.19 95 GLN A O 1
ATOM 697 N N . GLU A 1 96 ? 21.641 19.828 10.719 1 97.38 96 GLU A N 1
ATOM 698 C CA . GLU A 1 96 ? 22.578 19.344 11.719 1 97.38 96 GLU A CA 1
ATOM 699 C C . GLU A 1 96 ? 22.469 20.141 13.016 1 97.38 96 GLU A C 1
ATOM 701 O O . GLU A 1 96 ? 22.484 19.562 14.109 1 97.38 96 GLU A O 1
ATOM 706 N N . ARG A 1 97 ? 22.406 21.469 12.938 1 96.31 97 ARG A N 1
ATOM 707 C CA . ARG A 1 97 ? 22.406 22.328 14.117 1 96.31 97 ARG A CA 1
ATOM 708 C C . ARG A 1 97 ? 21.203 22.062 15 1 96.31 97 ARG A C 1
ATOM 710 O O . ARG A 1 97 ? 21.328 21.922 16.219 1 96.31 97 ARG A O 1
ATOM 717 N N . ILE A 1 98 ? 20 22.016 14.383 1 96.94 98 ILE A N 1
ATOM 718 C CA . ILE A 1 98 ? 18.797 21.859 15.203 1 96.94 98 ILE A CA 1
ATOM 719 C C . ILE A 1 98 ? 18.812 20.484 15.883 1 96.94 98 ILE A C 1
ATOM 721 O O . ILE A 1 98 ? 18.359 20.344 17.016 1 96.94 98 ILE A O 1
ATOM 725 N N . ALA A 1 99 ? 19.375 19.5 15.195 1 95.81 99 ALA A N 1
ATOM 726 C CA . ALA A 1 99 ? 19.453 18.156 15.758 1 95.81 99 ALA A CA 1
ATOM 727 C C . ALA A 1 99 ? 20.5 18.094 16.875 1 95.81 99 ALA A C 1
ATOM 729 O O . ALA A 1 99 ? 20.203 17.641 17.984 1 95.81 99 ALA A O 1
ATOM 730 N N . LYS A 1 100 ? 21.672 18.594 16.703 1 93.75 100 LYS A N 1
ATOM 731 C CA . LYS A 1 100 ? 22.797 18.391 17.609 1 93.75 100 LYS A CA 1
ATOM 732 C C . LYS A 1 100 ? 22.719 19.344 18.812 1 93.75 100 LYS A C 1
ATOM 734 O O . LYS A 1 100 ? 23.312 19.094 19.859 1 93.75 100 LYS A O 1
ATOM 739 N N . PHE A 1 101 ? 21.984 20.406 18.625 1 92.31 101 PHE A N 1
ATOM 740 C CA . PHE A 1 101 ? 21.766 21.328 19.75 1 92.31 101 PHE A CA 1
ATOM 741 C C . PHE A 1 101 ? 20.484 20.969 20.5 1 92.31 101 PHE A C 1
ATOM 743 O O . PHE A 1 101 ? 19.969 21.781 21.266 1 92.31 101 PHE A O 1
ATOM 750 N N . HIS A 1 102 ? 19.953 19.844 20.188 1 92.62 102 HIS A N 1
ATOM 751 C CA . HIS A 1 102 ? 18.812 19.281 20.922 1 92.62 102 HIS A CA 1
ATOM 752 C C . HIS A 1 102 ? 17.547 20.109 20.688 1 92.62 102 HIS A C 1
ATOM 754 O O . HIS A 1 102 ? 16.719 20.25 21.578 1 92.62 102 HIS A O 1
ATOM 760 N N . GLY A 1 103 ? 17.406 20.703 19.5 1 94.25 103 GLY A N 1
ATOM 761 C CA . GLY A 1 103 ? 16.266 21.531 19.141 1 94.25 103 GLY A CA 1
ATOM 762 C C . GLY A 1 103 ? 15.094 20.719 18.625 1 94.25 103 GLY A C 1
ATOM 763 O O . GLY A 1 103 ? 14.062 21.281 18.234 1 94.25 103 GLY A O 1
ATOM 764 N N . SER A 1 104 ? 15.258 19.406 18.609 1 94.31 104 SER A N 1
ATOM 765 C CA . SER A 1 104 ? 14.18 18.531 18.125 1 94.31 104 SER A CA 1
ATOM 766 C C . SER A 1 104 ? 13.844 17.453 19.156 1 94.31 104 SER A C 1
ATOM 768 O O . SER A 1 104 ? 14.727 16.719 19.594 1 94.31 104 SER A O 1
ATOM 770 N N . GLN A 1 105 ? 12.586 17.359 19.531 1 93.12 105 GLN A N 1
ATOM 771 C CA . GLN A 1 105 ? 12.094 16.328 20.422 1 93.12 105 GLN A CA 1
ATOM 772 C C . GLN A 1 105 ? 11.055 15.445 19.734 1 93.12 105 GLN A C 1
ATOM 774 O O . GLN A 1 105 ? 11.406 14.602 18.906 1 93.12 105 GLN A O 1
ATOM 779 N N . CYS A 1 106 ? 9.664 15.922 19.766 1 94.56 106 CYS A N 1
ATOM 780 C CA . CYS A 1 106 ? 8.703 15.117 19.016 1 94.56 106 CYS A CA 1
ATOM 781 C C . CYS A 1 106 ? 8.969 15.203 17.516 1 94.56 106 CYS A C 1
ATOM 783 O O . CYS A 1 106 ? 8.648 14.273 16.781 1 94.56 106 CYS A O 1
ATOM 785 N N . GLY A 1 107 ? 9.438 16.391 17.094 1 96.88 107 GLY A N 1
ATOM 786 C CA . GLY A 1 107 ? 10.055 16.547 15.781 1 96.88 107 GLY A CA 1
ATOM 787 C C . GLY A 1 107 ? 9.055 16.859 14.688 1 96.88 107 GLY A C 1
ATOM 788 O O . GLY A 1 107 ? 9.438 17.078 13.531 1 96.88 107 GLY A O 1
ATOM 789 N N . PHE A 1 108 ? 7.762 16.969 14.969 1 97.88 108 PHE A N 1
ATOM 790 C CA . PHE A 1 108 ? 6.742 17.125 13.945 1 97.88 108 PHE A CA 1
ATOM 791 C C . PHE A 1 108 ? 6.887 18.469 13.234 1 97.88 108 PHE A C 1
ATOM 793 O O . PHE A 1 108 ? 6.688 18.578 12.023 1 97.88 108 PHE A O 1
ATOM 800 N N . CYS A 1 109 ? 7.246 19.531 13.961 1 97.56 109 CYS A N 1
ATOM 801 C CA . CYS A 1 109 ? 7.363 20.875 13.414 1 97.56 109 CYS A CA 1
ATOM 802 C C . CYS A 1 109 ? 8.773 21.125 12.883 1 97.56 109 CYS A C 1
ATOM 804 O O . CYS A 1 109 ? 9.023 22.125 12.211 1 97.56 109 CYS A O 1
ATOM 806 N N . THR A 1 110 ? 9.68 20.234 13.133 1 98.19 110 THR A N 1
ATOM 807 C CA . THR A 1 110 ? 11.109 20.438 12.914 1 98.19 110 THR A CA 1
ATOM 808 C C . THR A 1 110 ? 11.398 20.734 11.438 1 98.19 110 THR A C 1
ATOM 810 O O . THR A 1 110 ? 12.148 21.656 11.117 1 98.19 110 THR A O 1
ATOM 813 N N . PRO A 1 111 ? 10.766 20.016 10.516 1 98.38 111 PRO A N 1
ATOM 814 C CA . PRO A 1 111 ? 11.047 20.312 9.109 1 98.38 111 PRO A CA 1
ATOM 815 C C . PRO A 1 111 ? 10.648 21.734 8.719 1 98.38 111 PRO A C 1
ATOM 817 O O . PRO A 1 111 ? 11.367 22.406 7.973 1 98.38 111 PRO A O 1
ATOM 820 N N . GLY A 1 112 ? 9.523 22.203 9.211 1 98.62 112 GLY A N 1
ATOM 821 C CA . GLY A 1 112 ? 9.102 23.562 8.93 1 98.62 112 GLY A CA 1
ATOM 822 C C . GLY A 1 112 ? 10.062 24.609 9.469 1 98.62 112 GLY A C 1
ATOM 823 O O . GLY A 1 112 ? 10.328 25.609 8.812 1 98.62 112 GLY A O 1
ATOM 824 N N . ILE A 1 113 ? 10.578 24.359 10.641 1 98.56 113 ILE A N 1
ATOM 825 C CA . ILE A 1 113 ? 11.523 25.266 11.273 1 98.56 113 ILE A CA 1
ATOM 826 C C . ILE A 1 113 ? 12.828 25.297 10.477 1 98.56 113 ILE A C 1
ATOM 828 O O . ILE A 1 113 ? 13.406 26.359 10.25 1 98.56 113 ILE A O 1
ATOM 832 N N . VAL A 1 114 ? 13.219 24.109 10.062 1 98.69 114 VAL A N 1
ATOM 833 C CA . VAL A 1 114 ? 14.422 23.984 9.242 1 98.69 114 VAL A CA 1
ATOM 834 C C . VAL A 1 114 ? 14.273 24.812 7.973 1 98.69 114 VAL A C 1
ATOM 836 O O . VAL A 1 114 ? 15.188 25.547 7.586 1 98.69 114 VAL A O 1
ATOM 839 N N . MET A 1 115 ? 13.141 24.766 7.352 1 98.69 115 MET A N 1
ATOM 840 C CA . MET A 1 115 ? 12.938 25.438 6.07 1 98.69 115 MET A CA 1
ATOM 841 C C . MET A 1 115 ? 12.883 26.953 6.258 1 98.69 115 MET A C 1
ATOM 843 O O . MET A 1 115 ? 13.336 27.703 5.391 1 98.69 115 MET A O 1
ATOM 847 N N . SER A 1 116 ? 12.305 27.391 7.363 1 98.44 116 SER A N 1
ATOM 848 C CA . SER A 1 116 ? 12.344 28.812 7.66 1 98.44 116 SER A CA 1
ATOM 849 C C . SER A 1 116 ? 13.773 29.312 7.809 1 98.44 116 SER A C 1
ATOM 851 O O . SER A 1 116 ? 14.141 30.359 7.254 1 98.44 116 SER A O 1
ATOM 853 N N . MET A 1 117 ? 14.586 28.594 8.523 1 98.31 117 MET A N 1
ATOM 854 C CA . MET A 1 117 ? 15.977 28.969 8.711 1 98.31 117 MET A CA 1
ATOM 855 C C . MET A 1 117 ? 16.734 28.938 7.395 1 98.31 117 MET A C 1
ATOM 857 O O . MET A 1 117 ? 17.5 29.859 7.09 1 98.31 117 MET A O 1
ATOM 861 N N . TYR A 1 118 ? 16.578 27.891 6.672 1 98.19 118 TYR A N 1
ATOM 862 C CA . TYR A 1 118 ? 17.25 27.734 5.383 1 98.19 118 TYR A CA 1
ATOM 863 C C . TYR A 1 118 ? 16.922 28.906 4.461 1 98.19 118 TYR A C 1
ATOM 865 O O . TYR A 1 118 ? 17.812 29.453 3.805 1 98.19 118 TYR A O 1
ATOM 873 N N . THR A 1 119 ? 15.648 29.281 4.41 1 98.06 119 THR A N 1
ATOM 874 C CA . THR A 1 119 ? 15.219 30.391 3.561 1 98.06 119 THR A CA 1
ATOM 875 C C . THR A 1 119 ? 15.914 31.688 3.979 1 98.06 119 THR A C 1
ATOM 877 O O . THR A 1 119 ? 16.344 32.469 3.127 1 98.06 119 THR A O 1
ATOM 880 N N . LEU A 1 120 ? 16 31.875 5.27 1 97.38 120 LEU A N 1
ATOM 881 C CA . LEU A 1 120 ? 16.703 33.062 5.766 1 97.38 120 LEU A CA 1
ATOM 882 C C . LEU A 1 120 ? 18.141 33.062 5.281 1 97.38 120 LEU A C 1
ATOM 884 O O . LEU A 1 120 ? 18.625 34.094 4.777 1 97.38 120 LEU A O 1
ATOM 888 N N . LEU A 1 121 ? 18.812 31.953 5.375 1 96.81 121 LEU A N 1
ATOM 889 C CA . LEU A 1 121 ? 20.219 31.875 5.012 1 96.81 121 LEU A CA 1
ATOM 890 C C . LEU A 1 121 ? 20.406 32.062 3.508 1 96.81 121 LEU A C 1
ATOM 892 O O . LEU A 1 121 ? 21.422 32.594 3.064 1 96.81 121 LEU A O 1
ATOM 896 N N . ARG A 1 122 ? 19.453 31.578 2.754 1 95.19 122 ARG A N 1
ATOM 897 C CA . ARG A 1 122 ? 19.547 31.719 1.303 1 95.19 122 ARG A CA 1
ATOM 898 C C . ARG A 1 122 ? 19.469 33.188 0.886 1 95.19 122 ARG A C 1
ATOM 900 O O . ARG A 1 122 ? 20.031 33.562 -0.142 1 95.19 122 ARG A O 1
ATOM 907 N N . ASN A 1 123 ? 18.781 33.969 1.678 1 92.69 123 ASN A N 1
ATOM 908 C CA . ASN A 1 123 ? 18.656 35.375 1.391 1 92.69 123 ASN A CA 1
ATOM 909 C C . ASN A 1 123 ? 19.781 36.188 2.047 1 92.69 123 ASN A C 1
ATOM 911 O O . ASN A 1 123 ? 20.203 37.219 1.512 1 92.69 123 ASN A O 1
ATOM 915 N N . ASN A 1 124 ? 20.141 35.812 3.236 1 93.19 124 ASN A N 1
ATOM 916 C CA . ASN A 1 124 ? 21.172 36.438 4.043 1 93.19 124 ASN A CA 1
ATOM 917 C C . ASN A 1 124 ? 22.062 35.406 4.719 1 93.19 124 ASN A C 1
ATOM 919 O O . ASN A 1 124 ? 21.734 34.906 5.797 1 93.19 124 ASN A O 1
ATOM 923 N N . PRO A 1 125 ? 23.219 35.188 4.148 1 93.12 125 PRO A N 1
ATOM 924 C CA . PRO A 1 125 ? 24.078 34.094 4.645 1 93.12 125 PRO A CA 1
ATOM 925 C C . PRO A 1 125 ? 24.609 34.375 6.047 1 93.12 125 PRO A C 1
ATOM 927 O O . PRO A 1 125 ? 25.141 33.469 6.699 1 93.12 125 PRO A O 1
ATOM 930 N N . SER A 1 126 ? 24.578 35.594 6.508 1 93.06 126 SER A N 1
ATOM 931 C CA . SER A 1 126 ? 25.047 35.969 7.844 1 93.06 126 SER A CA 1
ATOM 932 C C . SER A 1 126 ? 24.078 36.938 8.531 1 93.06 126 SER A C 1
ATOM 934 O O . SER A 1 126 ? 24.422 38.094 8.781 1 93.06 126 SER A O 1
ATOM 936 N N . PRO A 1 127 ? 23 36.438 8.945 1 95.38 127 PRO A N 1
ATOM 937 C CA . PRO A 1 127 ? 21.984 37.312 9.555 1 95.38 127 PRO A CA 1
ATOM 938 C C . PRO A 1 127 ? 22.375 37.75 10.961 1 95.38 127 PRO A C 1
ATOM 940 O O . PRO A 1 127 ? 23.25 37.156 11.586 1 95.38 127 PRO A O 1
ATOM 943 N N . THR A 1 128 ? 21.703 38.812 11.398 1 92.56 128 THR A N 1
ATOM 944 C CA . THR A 1 128 ? 21.828 39.219 12.789 1 92.56 128 THR A CA 1
ATOM 945 C C . THR A 1 128 ? 20.953 38.375 13.703 1 92.56 128 THR A C 1
ATOM 947 O O . THR A 1 128 ? 20.062 37.656 13.227 1 92.56 128 THR A O 1
ATOM 950 N N . THR A 1 129 ? 21.25 38.375 14.961 1 88.88 129 THR A N 1
ATOM 951 C CA . THR A 1 129 ? 20.438 37.656 15.93 1 88.88 129 THR A CA 1
ATOM 952 C C . THR A 1 129 ? 18.984 38.156 15.906 1 88.88 129 THR A C 1
ATOM 954 O O . THR A 1 129 ? 18.047 37.375 16.078 1 88.88 129 THR A O 1
ATOM 957 N N . LYS A 1 130 ? 18.844 39.406 15.695 1 87.44 130 LYS A N 1
ATOM 958 C CA . LYS A 1 130 ? 17.516 39.969 15.617 1 87.44 130 LYS A CA 1
ATOM 959 C C . LYS A 1 130 ? 16.75 39.438 14.398 1 87.44 130 LYS A C 1
ATOM 961 O O . LYS A 1 130 ? 15.578 39.094 14.5 1 87.44 130 LYS A O 1
ATOM 966 N N . GLU A 1 131 ? 17.453 39.406 13.297 1 91.31 131 GLU A N 1
ATOM 967 C CA . GLU A 1 131 ? 16.844 38.875 12.086 1 91.31 131 GLU A CA 1
ATOM 968 C C . GLU A 1 131 ? 16.469 37.406 12.266 1 91.31 131 GLU A C 1
ATOM 970 O O . GLU A 1 131 ? 15.422 36.969 11.766 1 91.31 131 GLU A O 1
ATOM 975 N N . LEU A 1 132 ? 17.328 36.719 12.961 1 93.38 132 LEU A N 1
ATOM 976 C CA . LEU A 1 132 ? 17.062 35.344 13.266 1 93.38 132 LEU A CA 1
ATOM 977 C C . LEU A 1 132 ? 15.773 35.188 14.078 1 93.38 132 LEU A C 1
ATOM 979 O O . LEU A 1 132 ? 14.906 34.375 13.734 1 93.38 132 LEU A O 1
ATOM 983 N N . GLN A 1 133 ? 15.633 35.906 15.055 1 88.44 133 GLN A N 1
ATOM 984 C CA . GLN A 1 133 ? 14.477 35.812 15.938 1 88.44 133 GLN A CA 1
ATOM 985 C C . GLN A 1 133 ? 13.195 36.188 15.211 1 88.44 133 GLN A C 1
ATOM 987 O O . GLN A 1 133 ? 12.164 35.531 15.367 1 88.44 133 GLN A O 1
ATOM 992 N N . GLU A 1 134 ? 13.258 37.219 14.414 1 89.06 134 GLU A N 1
ATOM 993 C CA . GLU A 1 134 ? 12.086 37.688 13.688 1 89.06 134 GLU A CA 1
ATOM 994 C C . GLU A 1 134 ? 11.656 36.688 12.609 1 89.06 134 GLU A C 1
ATOM 996 O O . GLU A 1 134 ? 10.477 36.625 12.258 1 89.06 134 GLU A O 1
ATOM 1001 N N . ASN A 1 135 ? 12.609 35.969 12.211 1 94.31 135 ASN A N 1
ATOM 1002 C CA . ASN A 1 135 ? 12.344 35.031 11.125 1 94.31 135 ASN A CA 1
ATOM 1003 C C . ASN A 1 135 ? 11.43 33.875 11.586 1 94.31 135 ASN A C 1
ATOM 1005 O O . ASN A 1 135 ? 10.773 33.25 10.766 1 94.31 135 ASN A O 1
ATOM 1009 N N . PHE A 1 136 ? 11.32 33.625 12.891 1 95.25 136 PHE A N 1
ATOM 1010 C CA . PHE A 1 136 ? 10.633 32.438 13.375 1 95.25 136 PHE A CA 1
ATOM 1011 C C . PHE A 1 136 ? 9.266 32.812 13.953 1 95.25 136 PHE A C 1
ATOM 1013 O O . PHE A 1 136 ? 8.648 32 14.656 1 95.25 136 PHE A O 1
ATOM 1020 N N . ASP A 1 137 ? 8.789 33.969 13.586 1 94.19 137 ASP A N 1
ATOM 1021 C CA . ASP A 1 137 ? 7.523 34.406 14.148 1 94.19 137 ASP A CA 1
ATOM 1022 C C . ASP A 1 137 ? 6.352 33.594 13.594 1 94.19 137 ASP A C 1
ATOM 1024 O O . ASP A 1 137 ? 5.234 33.688 14.109 1 94.19 137 ASP A O 1
ATOM 1028 N N . GLY A 1 138 ? 6.52 32.75 12.594 1 95.12 138 GLY A N 1
ATOM 1029 C CA . GLY A 1 138 ? 5.457 31.922 12.031 1 95.12 138 GLY A CA 1
ATOM 1030 C C . GLY A 1 138 ? 5.613 30.453 12.344 1 95.12 138 GLY A C 1
ATOM 1031 O O . GLY A 1 138 ? 4.871 29.625 11.82 1 95.12 138 GLY A O 1
ATOM 1032 N N . ASN A 1 139 ? 6.543 30.062 13.18 1 97.19 139 ASN A N 1
ATOM 1033 C CA . ASN A 1 139 ? 6.781 28.672 13.539 1 97.19 139 ASN A CA 1
ATOM 1034 C C . ASN A 1 139 ? 6.422 28.391 15 1 97.19 139 ASN A C 1
ATOM 1036 O O . ASN A 1 139 ? 6.711 29.219 15.875 1 97.19 139 ASN A O 1
ATOM 1040 N N . LEU A 1 140 ? 5.738 27.281 15.18 1 97.19 140 LEU A N 1
ATOM 1041 C CA . LEU A 1 140 ? 5.379 26.875 16.547 1 97.19 140 LEU A CA 1
ATOM 1042 C C . LEU A 1 140 ? 5.98 25.516 16.891 1 97.19 140 LEU A C 1
ATOM 1044 O O . LEU A 1 140 ? 6.148 24.672 16.016 1 97.19 140 LEU A O 1
ATOM 1048 N N . CYS A 1 141 ? 6.398 25.422 18.125 1 95.38 141 CYS A N 1
ATOM 1049 C CA . CYS A 1 141 ? 6.844 24.172 18.734 1 95.38 141 CYS A CA 1
ATOM 1050 C C . CYS A 1 141 ? 6.262 24 20.125 1 95.38 141 CYS A C 1
ATOM 1052 O O . CYS A 1 141 ? 6.469 24.844 21 1 95.38 141 CYS A O 1
ATOM 1054 N N . ARG A 1 142 ? 5.598 22.984 20.391 1 89.75 142 ARG A N 1
ATOM 1055 C CA . ARG A 1 142 ? 4.941 22.781 21.672 1 89.75 142 ARG A CA 1
ATOM 1056 C C . ARG A 1 142 ? 5.875 22.094 22.672 1 89.75 142 ARG A C 1
ATOM 1058 O O . ARG A 1 142 ? 5.727 22.25 23.875 1 89.75 142 ARG A O 1
ATOM 1065 N N . CYS A 1 143 ? 6.957 21.375 22.219 1 90.12 143 CYS A N 1
ATOM 1066 C CA . CYS A 1 143 ? 7.641 20.422 23.094 1 90.12 143 CYS A CA 1
ATOM 1067 C C . CYS A 1 143 ? 8.977 20.984 23.562 1 90.12 143 CYS A C 1
ATOM 1069 O O . CYS A 1 143 ? 9.414 20.703 24.688 1 90.12 143 CYS A O 1
ATOM 1071 N N . THR A 1 144 ? 9.734 21.75 22.828 1 82.94 144 THR A N 1
ATOM 1072 C CA . THR A 1 144 ? 11.148 22 23.094 1 82.94 144 THR A CA 1
ATOM 1073 C C . THR A 1 144 ? 11.32 23.203 24.016 1 82.94 144 THR A C 1
ATOM 1075 O O . THR A 1 144 ? 12.375 23.391 24.625 1 82.94 144 THR A O 1
ATOM 1078 N N . GLY A 1 145 ? 10.383 24.094 23.969 1 84.88 145 GLY A N 1
ATOM 1079 C CA . GLY A 1 145 ? 10.586 25.359 24.656 1 84.88 145 GLY A CA 1
ATOM 1080 C C . GLY A 1 145 ? 11.375 26.359 23.844 1 84.88 145 GLY A C 1
ATOM 1081 O O . GLY A 1 145 ? 11.664 27.469 24.312 1 84.88 145 GLY A O 1
ATOM 1082 N N . TYR A 1 146 ? 11.898 26.141 22.672 1 90.81 146 TYR A N 1
ATOM 1083 C CA . TYR A 1 146 ? 12.375 27 21.594 1 90.81 146 TYR A CA 1
ATOM 1084 C C . TYR A 1 146 ? 13.836 27.359 21.812 1 90.81 146 TYR A C 1
ATOM 1086 O O . TYR A 1 146 ? 14.547 27.672 20.844 1 90.81 146 TYR A O 1
ATOM 1094 N N . ARG A 1 147 ? 14.281 27.469 23.062 1 89.06 147 ARG A N 1
ATOM 1095 C CA . ARG A 1 147 ? 15.617 27.984 23.359 1 89.06 147 ARG A CA 1
ATOM 1096 C C . ARG A 1 147 ? 16.688 27.203 22.609 1 89.06 147 ARG A C 1
ATOM 1098 O O . ARG A 1 147 ? 17.578 27.797 22 1 89.06 147 ARG A O 1
ATOM 1105 N N . SER A 1 148 ? 16.625 25.875 22.734 1 91 148 SER A N 1
ATOM 1106 C CA . SER A 1 148 ? 17.641 25.031 22.125 1 91 148 SER A CA 1
ATOM 1107 C C . SER A 1 148 ? 17.688 25.219 20.609 1 91 148 SER A C 1
ATOM 1109 O O . SER A 1 148 ? 18.734 25.094 19.984 1 91 148 SER A O 1
ATOM 1111 N N . ILE A 1 149 ? 16.547 25.516 19.969 1 95 149 ILE A N 1
ATOM 1112 C CA . ILE A 1 149 ? 16.469 25.781 18.531 1 95 149 ILE A CA 1
ATOM 1113 C C . ILE A 1 149 ? 17.25 27.047 18.188 1 95 149 ILE A C 1
ATOM 1115 O O . ILE A 1 149 ? 18.094 27.047 17.281 1 95 149 ILE A O 1
ATOM 1119 N N . LEU A 1 150 ? 17.016 28.047 18.953 1 92.06 150 LEU A N 1
ATOM 1120 C CA . LEU A 1 150 ? 17.688 29.328 18.734 1 92.06 150 LEU A CA 1
ATOM 1121 C C . LEU A 1 150 ? 19.172 29.203 18.984 1 92.06 150 LEU A C 1
ATOM 1123 O O . LEU A 1 150 ? 19.984 29.812 18.266 1 92.06 150 LEU A O 1
ATOM 1127 N N . ASP A 1 151 ? 19.531 28.438 20.031 1 88.38 151 ASP A N 1
ATOM 1128 C CA . ASP A 1 151 ? 20.953 28.234 20.328 1 88.38 151 ASP A CA 1
ATOM 1129 C C . ASP A 1 151 ? 21.672 27.625 19.141 1 88.38 151 ASP A C 1
ATOM 1131 O O . ASP A 1 151 ? 22.797 28.031 18.812 1 88.38 151 ASP A O 1
ATOM 1135 N N . GLY A 1 152 ? 21.047 26.688 18.594 1 91.69 152 GLY A N 1
ATOM 1136 C CA . GLY A 1 152 ? 21.656 26.078 17.422 1 91.69 152 GLY A CA 1
ATOM 1137 C C . GLY A 1 152 ? 21.781 27.016 16.234 1 91.69 152 GLY A C 1
ATOM 1138 O O . GLY A 1 152 ? 22.844 27.078 15.609 1 91.69 152 GLY A O 1
ATOM 1139 N N . PHE A 1 153 ? 20.812 27.766 15.961 1 95.12 153 PHE A N 1
ATOM 1140 C CA . PHE A 1 153 ? 20.781 28.594 14.766 1 95.12 153 PHE A CA 1
ATOM 1141 C C . PHE A 1 153 ? 21.594 29.859 14.953 1 95.12 153 PHE A C 1
ATOM 1143 O O . PHE A 1 153 ? 22.016 30.484 13.984 1 95.12 153 PHE A O 1
ATOM 1150 N N . ARG A 1 154 ? 21.844 30.219 16.125 1 91.81 154 ARG A N 1
ATOM 1151 C CA . ARG A 1 154 ? 22.672 31.391 16.391 1 91.81 154 ARG A CA 1
ATOM 1152 C C . ARG A 1 154 ? 24.078 31.188 15.852 1 91.81 154 ARG A C 1
ATOM 1154 O O . ARG A 1 154 ? 24.797 32.156 15.594 1 91.81 154 ARG A O 1
ATOM 1161 N N . THR A 1 155 ? 24.438 29.953 15.664 1 91.62 155 THR A N 1
ATOM 1162 C CA . THR A 1 155 ? 25.766 29.641 15.141 1 91.62 155 THR A CA 1
ATOM 1163 C C . THR A 1 155 ? 25.922 30.188 13.727 1 91.62 155 THR A C 1
ATOM 1165 O O . THR A 1 155 ? 27.047 30.297 13.219 1 91.62 155 THR A O 1
ATOM 1168 N N . PHE A 1 156 ? 24.844 30.531 13.102 1 94.19 156 PHE A N 1
ATOM 1169 C CA . PHE A 1 156 ? 24.891 31.047 11.742 1 94.19 156 PHE A CA 1
ATOM 1170 C C . PHE A 1 156 ? 24.938 32.562 11.75 1 94.19 156 PHE A C 1
ATOM 1172 O O . PHE A 1 156 ? 25.125 33.188 10.703 1 94.19 156 PHE A O 1
ATOM 1179 N N . THR A 1 157 ? 24.781 33.25 12.867 1 92.62 157 THR A N 1
ATOM 1180 C CA . THR A 1 157 ? 24.625 34.688 12.938 1 92.62 157 THR A CA 1
ATOM 1181 C C . THR A 1 157 ? 25.984 35.375 12.953 1 92.62 157 THR A C 1
ATOM 1183 O O . THR A 1 157 ? 27 34.75 13.297 1 92.62 157 THR A O 1
ATOM 1186 N N . LYS A 1 158 ? 26 36.656 12.625 1 86.62 158 LYS A N 1
ATOM 1187 C CA . LYS A 1 158 ? 27.203 37.5 12.578 1 86.62 158 LYS A CA 1
ATOM 1188 C C . LYS A 1 158 ? 27.797 37.656 13.977 1 86.62 158 LYS A C 1
ATOM 1190 O O . LYS A 1 158 ? 29.016 37.719 14.133 1 86.62 158 LYS A O 1
ATOM 1195 N N . GLU A 1 159 ? 26.922 37.781 14.875 1 80.06 159 GLU A N 1
ATOM 1196 C CA . GLU A 1 159 ? 27.328 38.094 16.25 1 80.06 159 GLU A CA 1
ATOM 1197 C C . GLU A 1 159 ? 27.922 36.875 16.938 1 80.06 159 GLU A C 1
ATOM 1199 O O . GLU A 1 159 ? 28.578 37 17.984 1 80.06 159 GLU A O 1
ATOM 1204 N N . PHE A 1 160 ? 27.578 35.812 16.25 1 77.88 160 PHE A N 1
ATOM 1205 C CA . PHE A 1 160 ? 28.016 34.625 16.938 1 77.88 160 PHE A CA 1
ATOM 1206 C C . PHE A 1 160 ? 29.531 34.531 17.016 1 77.88 160 PHE A C 1
ATOM 1208 O O . PHE A 1 160 ? 30.203 34.594 15.984 1 77.88 160 PHE A O 1
ATOM 1215 N N . THR A 1 161 ? 30.141 35.094 18.062 1 60.81 161 THR A N 1
ATOM 1216 C CA . THR A 1 161 ? 31.547 34.875 18.406 1 60.81 161 THR A CA 1
ATOM 1217 C C . THR A 1 161 ? 31.672 34 19.656 1 60.81 161 THR A C 1
ATOM 1219 O O . THR A 1 161 ? 30.875 34.156 20.594 1 60.81 161 THR A O 1
ATOM 1222 N N . CYS A 1 162 ? 32.031 32.875 19.531 1 50.75 162 CYS A N 1
ATOM 1223 C CA . CYS A 1 162 ? 32.156 32.25 20.844 1 50.75 162 CYS A CA 1
ATOM 1224 C C . CYS A 1 162 ? 32.719 33.219 21.875 1 50.75 162 CYS A C 1
ATOM 1226 O O . CYS A 1 162 ? 33.75 33.844 21.656 1 50.75 162 CYS A O 1
ATOM 1228 N N . GLY A 1 163 ? 31.859 33.906 22.562 1 40.94 163 GLY A N 1
ATOM 1229 C CA . GLY A 1 163 ? 32.281 34.938 23.5 1 40.94 163 GLY A CA 1
ATOM 1230 C C . GLY A 1 163 ? 33.594 34.656 24.172 1 40.94 163 GLY A C 1
ATOM 1231 O O . GLY A 1 163 ? 34.125 35.531 24.891 1 40.94 163 GLY A O 1
ATOM 1232 N N . MET A 1 164 ? 33.875 33.375 24.469 1 44.5 164 MET A N 1
ATOM 1233 C CA . MET A 1 164 ? 35.125 33.219 25.203 1 44.5 164 MET A CA 1
ATOM 1234 C C . MET A 1 164 ? 36.312 33.375 24.281 1 44.5 164 MET A C 1
ATOM 1236 O O . MET A 1 164 ? 37.438 33 24.641 1 44.5 164 MET A O 1
ATOM 1240 N N . GLY A 1 165 ? 36.25 33.906 23.172 1 41.75 165 GLY A N 1
ATOM 1241 C CA . GLY A 1 165 ? 37.406 34.125 22.312 1 41.75 165 GLY A CA 1
ATOM 1242 C C . GLY A 1 165 ? 38.188 32.875 22 1 41.75 165 GLY A C 1
ATOM 1243 O O . GLY A 1 165 ? 37.625 31.844 21.609 1 41.75 165 GLY A O 1
ATOM 1244 N N . SER A 1 166 ? 39.656 32.875 22.219 1 42.44 166 SER A N 1
ATOM 1245 C CA . SER A 1 166 ? 40.594 31.766 22.219 1 42.44 166 SER A CA 1
ATOM 1246 C C . SER A 1 166 ? 40.219 30.703 23.25 1 42.44 166 SER A C 1
ATOM 1248 O O . SER A 1 166 ? 40.688 29.578 23.203 1 42.44 166 SER A O 1
ATOM 1250 N N . GLN A 1 167 ? 39.688 31.016 24.359 1 43 167 GLN A N 1
ATOM 1251 C CA . GLN A 1 167 ? 39.25 30.172 25.469 1 43 167 GLN A CA 1
ATOM 1252 C C . GLN A 1 167 ? 37.781 29.812 25.344 1 43 167 GLN A C 1
ATOM 1254 O O . GLN A 1 167 ? 37.094 29.594 26.344 1 43 167 GLN A O 1
ATOM 1259 N N . CYS A 1 168 ? 37.219 29.891 24.281 1 46.34 168 CYS A N 1
ATOM 1260 C CA . CYS A 1 168 ? 35.812 29.594 23.984 1 46.34 168 CYS A CA 1
ATOM 1261 C C . CYS A 1 168 ? 35.375 28.312 24.688 1 46.34 168 CYS A C 1
ATOM 1263 O O . CYS A 1 168 ? 36.031 27.281 24.562 1 46.34 168 CYS A O 1
ATOM 1265 N N . CYS A 1 169 ? 34.562 28.375 25.719 1 45.94 169 CYS A N 1
ATOM 1266 C CA . CYS A 1 169 ? 34 27.25 26.453 1 45.94 169 CYS A CA 1
ATOM 1267 C C . CYS A 1 169 ? 33.594 26.109 25.516 1 45.94 169 CYS A C 1
ATOM 1269 O O . CYS A 1 169 ? 33.438 24.969 25.953 1 45.94 169 CYS A O 1
ATOM 1271 N N . GLN A 1 170 ? 33.125 26.422 24.406 1 46.09 170 GLN A N 1
ATOM 1272 C CA . GLN A 1 170 ? 32.625 25.375 23.516 1 46.09 170 GLN A CA 1
ATOM 1273 C C . GLN A 1 170 ? 33.781 24.516 23 1 46.09 170 GLN A C 1
ATOM 1275 O O . GLN A 1 170 ? 33.531 23.438 22.438 1 46.09 170 GLN A O 1
ATOM 1280 N N . ASN A 1 171 ? 34.938 25.188 22.781 1 42.88 171 ASN A N 1
ATOM 1281 C CA . ASN A 1 171 ? 36.094 24.359 22.375 1 42.88 171 ASN A CA 1
ATOM 1282 C C . ASN A 1 171 ? 36.562 23.469 23.516 1 42.88 171 ASN A C 1
ATOM 1284 O O . ASN A 1 171 ? 37.406 22.594 23.297 1 42.88 171 ASN A O 1
ATOM 1288 N N . LYS A 1 172 ? 36.562 24.078 24.703 1 42.94 172 LYS A N 1
ATOM 1289 C CA . LYS A 1 172 ? 37.062 23.156 25.734 1 42.94 172 LYS A CA 1
ATOM 1290 C C . LYS A 1 172 ? 35.938 22.266 26.25 1 42.94 172 LYS A C 1
ATOM 1292 O O . LYS A 1 172 ? 34.906 22.75 26.688 1 42.94 172 LYS A O 1
ATOM 1297 N N . SER A 1 173 ? 35.75 21.094 25.734 1 43.53 173 SER A N 1
ATOM 1298 C CA . SER A 1 173 ? 34.906 19.953 26.094 1 43.53 173 SER A CA 1
ATOM 1299 C C . SER A 1 173 ? 34.781 19.797 27.594 1 43.53 173 SER A C 1
ATOM 1301 O O . SER A 1 173 ? 35.406 18.906 28.188 1 43.53 173 SER A O 1
ATOM 1303 N N . ASN A 1 174 ? 34.969 20.703 28.406 1 41.56 174 ASN A N 1
ATOM 1304 C CA . ASN A 1 174 ? 34.656 20.031 29.656 1 41.56 174 ASN A CA 1
ATOM 1305 C C . ASN A 1 174 ? 33.188 19.656 29.734 1 41.56 174 ASN A C 1
ATOM 1307 O O . ASN A 1 174 ? 32.312 20.391 29.234 1 41.56 174 ASN A O 1
ATOM 1311 N N . GLY A 1 175 ? 32.781 18.391 29.766 1 47.62 175 GLY A N 1
ATOM 1312 C CA . GLY A 1 175 ? 31.609 17.562 29.938 1 47.62 175 GLY A CA 1
ATOM 1313 C C . GLY A 1 175 ? 30.406 18.312 30.484 1 47.62 175 GLY A C 1
ATOM 1314 O O . GLY A 1 175 ? 29.344 17.734 30.688 1 47.62 175 GLY A O 1
ATOM 1315 N N . ASP A 1 176 ? 30.469 19.703 30.703 1 54.75 176 ASP A N 1
ATOM 1316 C CA . ASP A 1 176 ? 29.422 20.266 31.547 1 54.75 176 ASP A CA 1
ATOM 1317 C C . ASP A 1 176 ? 28.391 21.016 30.719 1 54.75 176 ASP A C 1
ATOM 1319 O O . ASP A 1 176 ? 27.375 21.484 31.25 1 54.75 176 ASP A O 1
ATOM 1323 N N . ILE A 1 177 ? 28.516 21.266 29.406 1 59.19 177 ILE A N 1
ATOM 1324 C CA . ILE A 1 177 ? 27.547 22.078 28.672 1 59.19 177 ILE A CA 1
ATOM 1325 C C . ILE A 1 177 ? 26.812 21.219 27.656 1 59.19 177 ILE A C 1
ATOM 1327 O O . ILE A 1 177 ? 27.422 20.328 27.031 1 59.19 177 ILE A O 1
ATOM 1331 N N . LEU A 1 178 ? 25.375 21.562 27.516 1 74.25 178 LEU A N 1
ATOM 1332 C CA . LEU A 1 178 ? 24.5 20.844 26.594 1 74.25 178 LEU A CA 1
ATOM 1333 C C . LEU A 1 178 ? 24.719 21.312 25.172 1 74.25 178 LEU A C 1
ATOM 1335 O O . LEU A 1 178 ? 24.578 22.516 24.875 1 74.25 178 LEU A O 1
ATOM 1339 N N . GLY A 1 179 ? 25.5 20.75 24.312 1 74.75 179 GLY A N 1
ATOM 1340 C CA . GLY A 1 179 ? 25.672 21.047 22.906 1 74.75 179 GLY A CA 1
ATOM 1341 C C . GLY A 1 179 ? 26.938 20.422 22.312 1 74.75 179 GLY A C 1
ATOM 1342 O O . GLY A 1 179 ? 27.812 19.984 23.062 1 74.75 179 GLY A O 1
ATOM 1343 N N . PRO A 1 180 ? 26.922 20.484 21.016 1 82.38 180 PRO A N 1
ATOM 1344 C CA . PRO A 1 180 ? 28.078 19.891 20.359 1 82.38 180 PRO A CA 1
ATOM 1345 C C . PRO A 1 180 ? 29.297 20.812 20.359 1 82.38 180 PRO A C 1
ATOM 1347 O O . PRO A 1 180 ? 29.172 22.016 20.625 1 82.38 180 PRO A O 1
ATOM 1350 N N . GLN A 1 181 ? 30.453 20.141 20.156 1 78.94 181 GLN A N 1
ATOM 1351 C CA . GLN A 1 181 ? 31.641 20.953 19.875 1 78.94 181 GLN A CA 1
ATOM 1352 C C . GLN A 1 181 ? 31.531 21.625 18.516 1 78.94 181 GLN A C 1
ATOM 1354 O O . GLN A 1 181 ? 31.266 20.969 17.516 1 78.94 181 GLN A O 1
ATOM 1359 N N . LEU A 1 182 ? 31.734 22.906 18.516 1 83 182 LEU A N 1
ATOM 1360 C CA . LEU A 1 182 ? 31.531 23.703 17.297 1 83 182 LEU A CA 1
ATOM 1361 C C . LEU A 1 182 ? 32.438 23.219 16.172 1 83 182 LEU A C 1
ATOM 1363 O O . LEU A 1 182 ? 32.062 23.312 15 1 83 182 LEU A O 1
ATOM 1367 N N . SER A 1 183 ? 33.625 22.703 16.531 1 82.44 183 SER A N 1
ATOM 1368 C CA . SER A 1 183 ? 34.594 22.281 15.539 1 82.44 183 SER A CA 1
ATOM 1369 C C . SER A 1 183 ? 34.125 21.047 14.789 1 82.44 183 SER A C 1
ATOM 1371 O O . SER A 1 183 ? 34.594 20.734 13.695 1 82.44 183 SER A O 1
ATOM 1373 N N . THR A 1 184 ? 33.219 20.453 15.398 1 86.31 184 THR A N 1
ATOM 1374 C CA . THR A 1 184 ? 32.719 19.219 14.789 1 86.31 184 THR A CA 1
ATOM 1375 C C . THR A 1 184 ? 31.562 19.5 13.836 1 86.31 184 THR A C 1
ATOM 1377 O O . THR A 1 184 ? 31.141 18.625 13.086 1 86.31 184 THR A O 1
ATOM 1380 N N . LEU A 1 185 ? 31.109 20.719 13.836 1 90.88 185 LEU A N 1
ATOM 1381 C CA . LEU A 1 185 ? 29.938 21.062 13.031 1 90.88 185 LEU A CA 1
ATOM 1382 C C . LEU A 1 185 ? 30.328 21.344 11.586 1 90.88 185 LEU A C 1
ATOM 1384 O O . LEU A 1 185 ? 31.406 21.891 11.328 1 90.88 185 LEU A O 1
ATOM 1388 N N . ARG A 1 186 ? 29.469 20.969 10.664 1 91.19 186 ARG A N 1
ATOM 1389 C CA . ARG A 1 186 ? 29.688 21.25 9.25 1 91.19 186 ARG A CA 1
ATOM 1390 C C . ARG A 1 186 ? 29.625 22.734 8.961 1 91.19 186 ARG A C 1
ATOM 1392 O O . ARG A 1 186 ? 28.734 23.438 9.445 1 91.19 186 ARG A O 1
ATOM 1399 N N . PRO A 1 187 ? 30.547 23.281 8.219 1 91.25 187 PRO A N 1
ATOM 1400 C CA . PRO A 1 187 ? 30.469 24.688 7.84 1 91.25 187 PRO A CA 1
ATOM 1401 C C . PRO A 1 187 ? 29.359 24.969 6.832 1 91.25 187 PRO A C 1
ATOM 1403 O O . PRO A 1 187 ? 29.047 24.125 5.992 1 91.25 187 PRO A O 1
ATOM 1406 N N . PHE A 1 188 ? 28.797 26.141 6.992 1 93.25 188 PHE A N 1
ATOM 1407 C CA . PHE A 1 188 ? 27.828 26.594 5.996 1 93.25 188 PHE A CA 1
ATOM 1408 C C . PHE A 1 188 ? 28.531 27.344 4.871 1 93.25 188 PHE A C 1
ATOM 1410 O O . PHE A 1 188 ? 29.266 28.312 5.121 1 93.25 188 PHE A O 1
ATOM 1417 N N . ASP A 1 189 ? 28.344 26.828 3.633 1 92.56 189 ASP A N 1
ATOM 1418 C CA . ASP A 1 189 ? 28.906 27.453 2.438 1 92.56 189 ASP A CA 1
ATOM 1419 C C . ASP A 1 189 ? 27.797 27.812 1.443 1 92.56 189 ASP A C 1
ATOM 1421 O O . ASP A 1 189 ? 27.297 26.938 0.73 1 92.56 189 ASP A O 1
ATOM 1425 N N . PRO A 1 190 ? 27.469 29.062 1.388 1 92 190 PRO A N 1
ATOM 1426 C CA . PRO A 1 190 ? 26.375 29.469 0.505 1 92 190 PRO A CA 1
ATOM 1427 C C . PRO A 1 190 ? 26.641 29.141 -0.96 1 92 190 PRO A C 1
ATOM 1429 O O . PRO A 1 190 ? 25.703 28.984 -1.742 1 92 190 PRO A O 1
ATOM 1432 N N . THR A 1 191 ? 27.859 28.953 -1.372 1 91 191 THR A N 1
ATOM 1433 C CA . THR A 1 191 ? 28.203 28.703 -2.766 1 91 191 THR A CA 1
ATOM 1434 C C . THR A 1 191 ? 27.844 27.281 -3.172 1 91 191 THR A C 1
ATOM 1436 O O . THR A 1 191 ? 27.781 26.969 -4.363 1 91 191 THR A O 1
ATOM 1439 N N . GLN A 1 192 ? 27.594 26.469 -2.201 1 90.5 192 GLN A N 1
ATOM 1440 C CA . GLN A 1 192 ? 27.297 25.078 -2.48 1 90.5 192 GLN A CA 1
ATOM 1441 C C . GLN A 1 192 ? 25.797 24.844 -2.605 1 90.5 192 GLN A C 1
ATOM 1443 O O . GLN A 1 192 ? 25.359 23.75 -2.955 1 90.5 192 GLN A O 1
ATOM 1448 N N . GLU A 1 193 ? 25.016 25.875 -2.398 1 92.81 193 GLU A N 1
ATOM 1449 C CA . GLU A 1 193 ? 23.562 25.734 -2.469 1 92.81 193 GLU A CA 1
ATOM 1450 C C . GLU A 1 193 ? 23.078 25.625 -3.916 1 92.81 193 GLU A C 1
ATOM 1452 O O . GLU A 1 193 ? 23.703 26.188 -4.82 1 92.81 193 GLU A O 1
ATOM 1457 N N . PRO A 1 194 ? 21.953 24.922 -4.16 1 91 194 PRO A N 1
ATOM 1458 C CA . PRO A 1 194 ? 21.453 24.75 -5.523 1 91 194 PRO A CA 1
ATOM 1459 C C . PRO A 1 194 ? 21.125 26.094 -6.199 1 91 194 PRO A C 1
ATOM 1461 O O . PRO A 1 194 ? 20.609 27 -5.551 1 91 194 PRO A O 1
ATOM 1464 N N . ILE A 1 195 ? 21.375 26.125 -7.402 1 89.06 195 ILE A N 1
ATOM 1465 C CA . ILE A 1 195 ? 21.047 27.312 -8.188 1 89.06 195 ILE A CA 1
ATOM 1466 C C . ILE A 1 195 ? 19.578 27.281 -8.602 1 89.06 195 ILE A C 1
ATOM 1468 O O . ILE A 1 195 ? 18.938 26.219 -8.531 1 89.06 195 ILE A O 1
ATOM 1472 N N . PHE A 1 196 ? 19.094 28.469 -8.953 1 92.44 196 PHE A N 1
ATOM 1473 C CA . PHE A 1 196 ? 17.766 28.531 -9.523 1 92.44 196 PHE A CA 1
ATOM 1474 C C . PHE A 1 196 ? 17.672 27.719 -10.797 1 92.44 196 PHE A C 1
ATOM 1476 O O . PHE A 1 196 ? 18.562 27.781 -11.648 1 92.44 196 PHE A O 1
ATOM 1483 N N . PRO A 1 197 ? 16.594 26.875 -10.969 1 92.25 197 PRO A N 1
ATOM 1484 C CA . PRO A 1 197 ? 16.531 26 -12.141 1 92.25 197 PRO A CA 1
ATOM 1485 C C . PRO A 1 197 ? 16.625 26.75 -13.461 1 92.25 197 PRO A C 1
ATOM 1487 O O . PRO A 1 197 ? 15.82 27.641 -13.719 1 92.25 197 PRO A O 1
ATOM 1490 N N . PRO A 1 198 ? 17.578 26.375 -14.32 1 90.81 198 PRO A N 1
ATOM 1491 C CA . PRO A 1 198 ? 17.781 27.109 -15.578 1 90.81 198 PRO A CA 1
ATOM 1492 C C . PRO A 1 198 ? 16.562 27.062 -16.5 1 90.81 198 PRO A C 1
ATOM 1494 O O . PRO A 1 198 ? 16.281 28.031 -17.188 1 90.81 198 PRO A O 1
ATOM 1497 N N . GLU A 1 199 ? 15.883 25.969 -16.484 1 90.81 199 GLU A N 1
ATOM 1498 C CA . GLU A 1 199 ? 14.703 25.828 -17.344 1 90.81 199 GLU A CA 1
ATOM 1499 C C . GLU A 1 199 ? 13.656 26.891 -17 1 90.81 199 GLU A C 1
ATOM 1501 O O . GLU A 1 199 ? 12.953 27.375 -17.891 1 90.81 199 GLU A O 1
ATOM 1506 N N . LEU A 1 200 ? 13.531 27.234 -15.734 1 91.62 200 LEU A N 1
ATOM 1507 C CA . LEU A 1 200 ? 12.555 28.234 -15.297 1 91.62 200 LEU A CA 1
ATOM 1508 C C . LEU A 1 200 ? 13.016 29.641 -15.664 1 91.62 200 LEU A C 1
ATOM 1510 O O . LEU A 1 200 ? 12.188 30.531 -15.891 1 91.62 200 LEU A O 1
ATOM 1514 N N . LYS A 1 201 ? 14.32 29.797 -15.75 1 88.06 201 LYS A N 1
ATOM 1515 C CA . LYS A 1 201 ? 14.883 31.078 -16.156 1 88.06 201 LYS A CA 1
ATOM 1516 C C . LYS A 1 201 ? 14.68 31.328 -17.656 1 88.06 201 LYS A C 1
ATOM 1518 O O . LYS A 1 201 ? 14.234 32.406 -18.062 1 88.06 201 LYS A O 1
ATOM 1523 N N . VAL A 1 202 ? 14.945 30.266 -18.438 1 87.75 202 VAL A N 1
ATOM 1524 C CA . VAL A 1 202 ? 14.891 30.359 -19.891 1 87.75 202 VAL A CA 1
ATOM 1525 C C . VAL A 1 202 ? 13.438 30.531 -20.344 1 87.75 202 VAL A C 1
ATOM 1527 O O . VAL A 1 202 ? 13.148 31.281 -21.266 1 87.75 202 VAL A O 1
ATOM 1530 N N . LYS A 1 203 ? 12.539 29.875 -19.688 1 88.75 203 LYS A N 1
ATOM 1531 C CA . LYS A 1 203 ? 11.133 29.906 -20.094 1 88.75 203 LYS A CA 1
ATOM 1532 C C . LYS A 1 203 ? 10.344 30.891 -19.219 1 88.75 203 LYS A C 1
ATOM 1534 O O . LYS A 1 203 ? 9.125 30.734 -19.078 1 88.75 203 LYS A O 1
ATOM 1539 N N . HIS A 1 204 ? 11 31.828 -18.672 1 88 204 HIS A N 1
ATOM 1540 C CA . HIS A 1 204 ? 10.375 32.781 -17.75 1 88 204 HIS A CA 1
ATOM 1541 C C . HIS A 1 204 ? 9.18 33.469 -18.391 1 88 204 HIS A C 1
ATOM 1543 O O . HIS A 1 204 ? 8.109 33.562 -17.797 1 88 204 HIS A O 1
ATOM 1549 N N . GLN A 1 205 ? 9.344 34 -19.594 1 85.81 205 GLN A N 1
ATOM 1550 C CA . GLN A 1 205 ? 8.289 34.719 -20.297 1 85.81 205 GLN A CA 1
ATOM 1551 C C . GLN A 1 205 ? 7.09 33.812 -20.562 1 85.81 205 GLN A C 1
ATOM 1553 O O . GLN A 1 205 ? 5.938 34.219 -20.422 1 85.81 205 GLN A O 1
ATOM 1558 N N . LYS A 1 206 ? 7.426 32.625 -20.844 1 87.44 206 LYS A N 1
ATOM 1559 C CA . LYS A 1 206 ? 6.375 31.656 -21.141 1 87.44 206 LYS A CA 1
ATOM 1560 C C . LYS A 1 206 ? 5.523 31.391 -19.891 1 87.44 206 LYS A C 1
ATOM 1562 O O . LYS A 1 206 ? 4.309 31.203 -20 1 87.44 206 LYS A O 1
ATOM 1567 N N . TYR A 1 207 ? 6.137 31.422 -18.797 1 87.81 207 TYR A N 1
ATOM 1568 C CA . TYR A 1 207 ? 5.434 31.031 -17.578 1 87.81 207 TYR A CA 1
ATOM 1569 C C . TYR A 1 207 ? 4.785 32.25 -16.922 1 87.81 207 TYR A C 1
ATOM 1571 O O . TYR A 1 207 ? 3.812 32.094 -16.172 1 87.81 207 TYR A O 1
ATOM 1579 N N . HIS A 1 208 ? 5.25 33.469 -17.188 1 87.06 208 HIS A N 1
ATOM 1580 C CA . HIS A 1 208 ? 4.809 34.594 -16.375 1 87.06 208 HIS A CA 1
ATOM 1581 C C . HIS A 1 208 ? 4.164 35.688 -17.219 1 87.06 208 HIS A C 1
ATOM 1583 O O . HIS A 1 208 ? 3.506 36.594 -16.688 1 87.06 208 HIS A O 1
ATOM 1589 N N . GLU A 1 209 ? 4.227 35.594 -18.484 1 88.44 209 GLU A N 1
ATOM 1590 C CA . GLU A 1 209 ? 3.695 36.656 -19.328 1 88.44 209 GLU A CA 1
ATOM 1591 C C . GLU A 1 209 ? 2.5 36.156 -20.141 1 88.44 209 GLU A C 1
ATOM 1593 O O . GLU A 1 209 ? 2.037 36.875 -21.047 1 88.44 209 GLU A O 1
ATOM 1598 N N . VAL A 1 210 ? 2.094 35 -19.812 1 91.5 210 VAL A N 1
ATOM 1599 C CA . VAL A 1 210 ? 0.924 34.469 -20.484 1 91.5 210 VAL A CA 1
ATOM 1600 C C . VAL A 1 210 ? -0.187 34.188 -19.469 1 91.5 210 VAL A C 1
ATOM 1602 O O . VAL A 1 210 ? 0.075 33.719 -18.375 1 91.5 210 VAL A O 1
ATOM 1605 N N . SER A 1 211 ? -1.437 34.594 -19.875 1 95.19 211 SER A N 1
ATOM 1606 C CA . SER A 1 211 ? -2.59 34.344 -19.031 1 95.19 211 SER A CA 1
ATOM 1607 C C . SER A 1 211 ? -2.838 32.844 -18.891 1 95.19 211 SER A C 1
ATOM 1609 O O . SER A 1 211 ? -2.631 32.094 -19.844 1 95.19 211 SER A O 1
ATOM 1611 N N . LEU A 1 212 ? -3.23 32.438 -17.719 1 94.88 212 LEU A N 1
ATOM 1612 C CA . LEU A 1 212 ? -3.457 31.016 -17.438 1 94.88 212 LEU A CA 1
ATOM 1613 C C . LEU A 1 212 ? -4.91 30.766 -17.047 1 94.88 212 LEU A C 1
ATOM 1615 O O . LEU A 1 212 ? -5.547 31.625 -16.422 1 94.88 212 LEU A O 1
ATOM 1619 N N . ARG A 1 213 ? -5.402 29.594 -17.469 1 96.06 213 ARG A N 1
ATOM 1620 C CA . ARG A 1 213 ? -6.703 29.078 -17.047 1 96.06 213 ARG A CA 1
ATOM 1621 C C . ARG A 1 213 ? -6.641 27.578 -16.75 1 96.06 213 ARG A C 1
ATOM 1623 O O . ARG A 1 213 ? -6.25 26.797 -17.609 1 96.06 213 ARG A O 1
ATOM 1630 N N . PHE A 1 214 ? -6.895 27.203 -15.523 1 96.5 214 PHE A N 1
ATOM 1631 C CA . PHE A 1 214 ? -7 25.812 -15.117 1 96.5 214 PHE A CA 1
ATOM 1632 C C . PHE A 1 214 ? -8.406 25.484 -14.633 1 96.5 214 PHE A C 1
ATOM 1634 O O . PHE A 1 214 ? -8.891 26.094 -13.672 1 96.5 214 PHE A O 1
ATOM 1641 N N . ALA A 1 215 ? -9.062 24.516 -15.258 1 96 215 ALA A N 1
ATOM 1642 C CA . ALA A 1 215 ? -10.414 24.109 -14.867 1 96 215 ALA A CA 1
ATOM 1643 C C . ALA A 1 215 ? -10.383 22.812 -14.055 1 96 215 ALA A C 1
ATOM 1645 O O . ALA A 1 215 ? -9.867 21.797 -14.523 1 96 215 ALA A O 1
ATOM 1646 N N . GLY A 1 216 ? -10.797 22.953 -12.805 1 93.12 216 GLY A N 1
ATOM 1647 C CA . GLY A 1 216 ? -10.992 21.75 -12 1 93.12 216 GLY A CA 1
ATOM 1648 C C . GLY A 1 216 ? -12.414 21.234 -12.031 1 93.12 216 GLY A C 1
ATOM 1649 O O . GLY A 1 216 ? -13.258 21.766 -12.758 1 93.12 216 GLY A O 1
ATOM 1650 N N . PRO A 1 217 ? -12.695 20.188 -11.25 1 90.06 217 PRO A N 1
ATOM 1651 C CA . PRO A 1 217 ? -14.039 19.609 -11.234 1 90.06 217 PRO A CA 1
ATOM 1652 C C . PRO A 1 217 ? -15.094 20.609 -10.75 1 90.06 217 PRO A C 1
ATOM 1654 O O . PRO A 1 217 ? -16.219 20.609 -11.242 1 90.06 217 PRO A O 1
ATOM 1657 N N . ARG A 1 218 ? -14.656 21.516 -9.789 1 93.12 218 ARG A N 1
ATOM 1658 C CA . ARG A 1 218 ? -15.633 22.406 -9.18 1 93.12 218 ARG A CA 1
ATOM 1659 C C . ARG A 1 218 ? -15.18 23.859 -9.266 1 93.12 218 ARG A C 1
ATOM 1661 O O . ARG A 1 218 ? -16 24.766 -9.188 1 93.12 218 ARG A O 1
ATOM 1668 N N . VAL A 1 219 ? -13.898 24.109 -9.359 1 96.62 219 VAL A N 1
ATOM 1669 C CA . VAL A 1 219 ? -13.328 25.453 -9.273 1 96.62 219 VAL A CA 1
ATOM 1670 C C . VAL A 1 219 ? -12.414 25.703 -10.477 1 96.62 219 VAL A C 1
ATOM 1672 O O . VAL A 1 219 ? -11.703 24.797 -10.922 1 96.62 219 VAL A O 1
ATOM 1675 N N . THR A 1 220 ? -12.5 26.906 -11.008 1 97.62 220 THR A N 1
ATOM 1676 C CA . THR A 1 220 ? -11.617 27.344 -12.086 1 97.62 220 THR A CA 1
ATOM 1677 C C . THR A 1 220 ? -10.641 28.406 -11.586 1 97.62 220 THR A C 1
ATOM 1679 O O . THR A 1 220 ? -11.023 29.312 -10.836 1 97.62 220 THR A O 1
ATOM 1682 N N . TRP A 1 221 ? -9.391 28.266 -11.891 1 97.88 221 TRP A N 1
ATOM 1683 C CA . TRP A 1 221 ? -8.336 29.219 -11.57 1 97.88 221 TRP A CA 1
ATOM 1684 C C . TRP A 1 221 ? -7.926 30 -12.812 1 97.88 221 TRP A C 1
ATOM 1686 O O . TRP A 1 221 ? -7.617 29.422 -13.852 1 97.88 221 TRP A O 1
ATOM 1696 N N . VAL A 1 222 ? -7.984 31.359 -12.711 1 98.12 222 VAL A N 1
ATOM 1697 C CA . VAL A 1 222 ? -7.555 32.219 -13.812 1 98.12 222 VAL A CA 1
ATOM 1698 C C . VAL A 1 222 ? -6.465 33.156 -13.336 1 98.12 222 VAL A C 1
ATOM 1700 O O . VAL A 1 222 ? -6.559 33.719 -12.234 1 98.12 222 VAL A O 1
ATOM 1703 N N . ARG A 1 223 ? -5.41 33.344 -14.07 1 97.81 223 ARG A N 1
ATOM 1704 C CA . ARG A 1 223 ? -4.332 34.312 -13.797 1 97.81 223 ARG A CA 1
ATOM 1705 C C . ARG A 1 223 ? -4.098 35.219 -14.992 1 97.81 223 ARG A C 1
ATOM 1707 O O . ARG A 1 223 ? -3.307 34.906 -15.883 1 97.81 223 ARG A O 1
ATOM 1714 N N . PRO A 1 224 ? -4.781 36.406 -14.984 1 97.69 224 PRO A N 1
ATOM 1715 C CA . PRO A 1 224 ? -4.559 37.344 -16.062 1 97.69 224 PRO A CA 1
ATOM 1716 C C . PRO A 1 224 ? -3.201 38.062 -15.969 1 97.69 224 PRO A C 1
ATOM 1718 O O . PRO A 1 224 ? -2.596 38.094 -14.891 1 97.69 224 PRO A O 1
ATOM 1721 N N . THR A 1 225 ? -2.768 38.688 -17.078 1 96.25 225 THR A N 1
ATOM 1722 C CA . THR A 1 225 ? -1.473 39.344 -17.094 1 96.25 225 THR A CA 1
ATOM 1723 C C . THR A 1 225 ? -1.637 40.844 -17.438 1 96.25 225 THR A C 1
ATOM 1725 O O . THR A 1 225 ? -0.649 41.562 -17.578 1 96.25 225 THR A O 1
ATOM 1728 N N . SER A 1 226 ? -2.902 41.219 -17.578 1 97 226 SER A N 1
ATOM 1729 C CA . SER A 1 226 ? -3.158 42.656 -17.844 1 97 226 SER A CA 1
ATOM 1730 C C . SER A 1 226 ? -4.328 43.156 -17.016 1 97 226 SER A C 1
ATOM 1732 O O . SER A 1 226 ? -5.211 42.406 -16.625 1 97 226 SER A O 1
ATOM 1734 N N . LEU A 1 227 ? -4.266 44.438 -16.734 1 97.69 227 LEU A N 1
ATOM 1735 C CA . LEU A 1 227 ? -5.332 45.062 -15.969 1 97.69 227 LEU A CA 1
ATOM 1736 C C . LEU A 1 227 ? -6.656 45 -16.719 1 97.69 227 LEU A C 1
ATOM 1738 O O . LEU A 1 227 ? -7.711 44.812 -16.109 1 97.69 227 LEU A O 1
ATOM 1742 N N . ASP A 1 228 ? -6.578 45.125 -18.016 1 97 228 ASP A N 1
ATOM 1743 C CA . ASP A 1 228 ? -7.785 45.031 -18.828 1 97 228 ASP A CA 1
ATOM 1744 C C . ASP A 1 228 ? -8.453 43.688 -18.703 1 97 228 ASP A C 1
ATOM 1746 O O . ASP A 1 228 ? -9.672 43.594 -18.547 1 97 228 ASP A O 1
ATOM 1750 N N . GLU A 1 229 ? -7.672 42.688 -18.828 1 97.25 229 GLU A N 1
ATOM 1751 C CA . GLU A 1 229 ? -8.188 41.312 -18.688 1 97.25 229 GLU A CA 1
ATOM 1752 C C . GLU A 1 229 ? -8.797 41.125 -17.297 1 97.25 229 GLU A C 1
ATOM 1754 O O . GLU A 1 229 ? -9.828 40.438 -17.156 1 97.25 229 GLU A O 1
ATOM 1759 N N . LEU A 1 230 ? -8.148 41.625 -16.312 1 97.88 230 LEU A N 1
ATOM 1760 C CA . LEU A 1 230 ? -8.648 41.5 -14.953 1 97.88 230 LEU A CA 1
ATOM 1761 C C . LEU A 1 230 ? -10.008 42.188 -14.812 1 97.88 230 LEU A C 1
ATOM 1763 O O . LEU A 1 230 ? -10.914 41.625 -14.188 1 97.88 230 LEU A O 1
ATOM 1767 N N . LEU A 1 231 ? -10.133 43.375 -15.383 1 97.69 231 LEU A N 1
ATOM 1768 C CA . LEU A 1 231 ? -11.383 44.125 -15.305 1 97.69 231 LEU A CA 1
ATOM 1769 C C . LEU A 1 231 ? -12.5 43.406 -16.047 1 97.69 231 LEU A C 1
ATOM 1771 O O . LEU A 1 231 ? -13.648 43.406 -15.609 1 97.69 231 LEU A O 1
ATOM 1775 N N . GLU A 1 232 ? -12.18 42.781 -17.094 1 97.12 232 GLU A N 1
ATOM 1776 C CA . GLU A 1 232 ? -13.156 42 -17.844 1 97.12 232 GLU A CA 1
ATOM 1777 C C . GLU A 1 232 ? -13.625 40.781 -17.031 1 97.12 232 GLU A C 1
ATOM 1779 O O . GLU A 1 232 ? -14.805 40.438 -17.047 1 97.12 232 GLU A O 1
ATOM 1784 N N . LEU A 1 233 ? -12.672 40.125 -16.438 1 96.88 233 LEU A N 1
ATOM 1785 C CA . LEU A 1 233 ? -12.992 39 -15.602 1 96.88 233 LEU A CA 1
ATOM 1786 C C . LEU A 1 233 ? -13.883 39.406 -14.43 1 96.88 233 LEU A C 1
ATOM 1788 O O . LEU A 1 233 ? -14.828 38.688 -14.086 1 96.88 233 LEU A O 1
ATOM 1792 N N . LYS A 1 234 ? -13.484 40.531 -13.773 1 96.25 234 LYS A N 1
ATOM 1793 C CA . LYS A 1 234 ? -14.281 41.031 -12.656 1 96.25 234 LYS A CA 1
ATOM 1794 C C . LYS A 1 234 ? -15.711 41.344 -13.102 1 96.25 234 LYS A C 1
ATOM 1796 O O . LYS A 1 234 ? -16.656 41.094 -12.367 1 96.25 234 LYS A O 1
ATOM 1801 N N . LYS A 1 235 ? -15.883 41.844 -14.266 1 95.5 235 LYS A N 1
ATOM 1802 C CA . LYS A 1 235 ? -17.188 42.156 -14.82 1 95.5 235 LYS A CA 1
ATOM 1803 C C . LYS A 1 235 ? -17.984 40.906 -15.125 1 95.5 235 LYS A C 1
ATOM 1805 O O . LYS A 1 235 ? -19.156 40.781 -14.781 1 95.5 235 LYS A O 1
ATOM 1810 N N . SER A 1 236 ? -17.375 39.938 -15.711 1 94.69 236 SER A N 1
ATOM 1811 C CA . SER A 1 236 ? -18.031 38.719 -16.156 1 94.69 236 SER A CA 1
ATOM 1812 C C . SER A 1 236 ? -18.281 37.781 -15 1 94.69 236 SER A C 1
ATOM 1814 O O . SER A 1 236 ? -19.203 36.938 -15.055 1 94.69 236 SER A O 1
ATOM 1816 N N . HIS A 1 237 ? -17.422 37.844 -14.008 1 93.94 237 HIS A N 1
ATOM 1817 C CA . HIS A 1 237 ? -17.547 37 -12.82 1 93.94 237 HIS A CA 1
ATOM 1818 C C . HIS A 1 237 ? -17.562 37.844 -11.555 1 93.94 237 HIS A C 1
ATOM 1820 O O . HIS A 1 237 ? -16.641 37.75 -10.742 1 93.94 237 HIS A O 1
ATOM 1826 N N . PRO A 1 238 ? -18.609 38.406 -11.273 1 90 238 PRO A N 1
ATOM 1827 C CA . PRO A 1 238 ? -18.656 39.312 -10.141 1 90 238 PRO A CA 1
ATOM 1828 C C . PRO A 1 238 ? -18.453 38.625 -8.797 1 90 238 PRO A C 1
ATOM 1830 O O . PRO A 1 238 ? -18.062 39.281 -7.82 1 90 238 PRO A O 1
ATOM 1833 N N . LYS A 1 239 ? -18.703 37.406 -8.75 1 91.25 239 LYS A N 1
ATOM 1834 C CA . LYS A 1 239 ? -18.578 36.656 -7.5 1 91.25 239 LYS A CA 1
ATOM 1835 C C . LYS A 1 239 ? -17.203 36 -7.387 1 91.25 239 LYS A C 1
ATOM 1837 O O . LYS A 1 239 ? -16.891 35.375 -6.375 1 91.25 239 LYS A O 1
ATOM 1842 N N . ALA A 1 240 ? -16.391 36.25 -8.375 1 94.88 240 ALA A N 1
ATOM 1843 C CA . ALA A 1 240 ? -15.047 35.688 -8.336 1 94.88 240 ALA A CA 1
ATOM 1844 C C . ALA A 1 240 ? -14.234 36.281 -7.188 1 94.88 240 ALA A C 1
ATOM 1846 O O . ALA A 1 240 ? -14.422 37.469 -6.824 1 94.88 240 ALA A O 1
ATOM 1847 N N . ARG A 1 241 ? -13.43 35.469 -6.555 1 95.62 241 ARG A N 1
ATOM 1848 C CA . ARG A 1 241 ? -12.547 35.969 -5.5 1 95.62 241 ARG A CA 1
ATOM 1849 C C . ARG A 1 241 ? -11.133 36.188 -6.027 1 95.62 241 ARG A C 1
ATOM 1851 O O . ARG A 1 241 ? -10.617 35.375 -6.801 1 95.62 241 ARG A O 1
ATOM 1858 N N . PHE A 1 242 ? -10.586 37.312 -5.68 1 96.44 242 PHE A N 1
ATOM 1859 C CA . PHE A 1 242 ? -9.195 37.594 -6.023 1 96.44 242 PHE A CA 1
ATOM 1860 C C . PHE A 1 242 ? -8.242 36.938 -5.035 1 96.44 242 PHE A C 1
ATOM 1862 O O . PHE A 1 242 ? -8.508 36.906 -3.832 1 96.44 242 PHE A O 1
ATOM 1869 N N . VAL A 1 243 ? -7.211 36.344 -5.605 1 96.88 243 VAL A N 1
ATOM 1870 C CA . VAL A 1 243 ? -6.227 35.625 -4.781 1 96.88 243 VAL A CA 1
ATOM 1871 C C . VAL A 1 243 ? -4.824 36.125 -5.141 1 96.88 243 VAL A C 1
ATOM 1873 O O . VAL A 1 243 ? -4.461 36.156 -6.32 1 96.88 243 VAL A O 1
ATOM 1876 N N . VAL A 1 244 ? -4.055 36.531 -4.109 1 96.25 244 VAL A N 1
ATOM 1877 C CA . VAL A 1 244 ? -2.617 36.719 -4.246 1 96.25 244 VAL A CA 1
ATOM 1878 C C . VAL A 1 244 ? -1.864 35.688 -3.414 1 96.25 244 VAL A C 1
ATOM 1880 O O . VAL A 1 244 ? -1.323 34.719 -3.953 1 96.25 244 VAL A O 1
ATOM 1883 N N . GLY A 1 245 ? -2.096 35.719 -2.084 1 95.62 245 GLY A N 1
ATOM 1884 C CA . GLY A 1 245 ? -1.444 34.75 -1.21 1 95.62 245 GLY A CA 1
ATOM 1885 C C . GLY A 1 245 ? -2.391 33.688 -0.686 1 95.62 245 GLY A C 1
ATOM 1886 O O . GLY A 1 245 ? -1.951 32.688 -0.112 1 95.62 245 GLY A O 1
ATOM 1887 N N . ASN A 1 246 ? -3.654 33.844 -0.871 1 96.88 246 ASN A N 1
ATOM 1888 C CA . ASN A 1 246 ? -4.676 32.906 -0.452 1 96.88 246 ASN A CA 1
ATOM 1889 C C . ASN A 1 246 ? -4.711 32.75 1.065 1 96.88 246 ASN A C 1
ATOM 1891 O O . ASN A 1 246 ? -5.051 31.672 1.579 1 96.88 246 ASN A O 1
ATOM 1895 N N . THR A 1 247 ? -4.406 33.719 1.83 1 94.31 247 THR A N 1
ATOM 1896 C CA . THR A 1 247 ? -4.277 33.594 3.279 1 94.31 247 THR A CA 1
ATOM 1897 C C . THR A 1 247 ? -5.637 33.781 3.955 1 94.31 247 THR A C 1
ATOM 1899 O O . THR A 1 247 ? -5.836 33.312 5.082 1 94.31 247 THR A O 1
ATOM 1902 N N . GLU A 1 248 ? -6.539 34.438 3.336 1 94.19 248 GLU A N 1
ATOM 1903 C CA . GLU A 1 248 ? -7.902 34.562 3.85 1 94.19 248 GLU A CA 1
ATOM 1904 C C . GLU A 1 248 ? -8.836 33.562 3.143 1 94.19 248 GLU A C 1
ATOM 1906 O O . GLU A 1 248 ? -9.57 32.812 3.793 1 94.19 248 GLU A O 1
ATOM 1911 N N . VAL A 1 249 ? -8.781 33.531 1.823 1 95.62 249 VAL A N 1
ATOM 1912 C CA . VAL A 1 249 ? -9.641 32.656 1.03 1 95.62 249 VAL A CA 1
ATOM 1913 C C . VAL A 1 249 ? -9.383 31.203 1.398 1 95.62 249 VAL A C 1
ATOM 1915 O O . VAL A 1 249 ? -10.312 30.391 1.443 1 95.62 249 VAL A O 1
ATOM 1918 N N . GLY A 1 250 ? -8.117 30.891 1.619 1 95.31 250 GLY A N 1
ATOM 1919 C CA . GLY A 1 250 ? -7.781 29.547 2.045 1 95.31 250 GLY A CA 1
ATOM 1920 C C . GLY A 1 250 ? -8.477 29.125 3.33 1 95.31 250 GLY A C 1
ATOM 1921 O O . GLY A 1 250 ? -8.945 28 3.455 1 95.31 250 GLY A O 1
ATOM 1922 N N . ILE A 1 251 ? -8.547 30 4.281 1 94.81 251 ILE A N 1
ATOM 1923 C CA . ILE A 1 251 ? -9.203 29.75 5.555 1 94.81 251 ILE A CA 1
ATOM 1924 C C . ILE A 1 251 ? -10.711 29.609 5.348 1 94.81 251 ILE A C 1
ATOM 1926 O O . ILE A 1 251 ? -11.352 28.719 5.914 1 94.81 251 ILE A O 1
ATOM 1930 N N . GLU A 1 252 ? -11.242 30.5 4.484 1 94.81 252 GLU A N 1
ATOM 1931 C CA . GLU A 1 252 ? -12.68 30.5 4.203 1 94.81 252 GLU A CA 1
ATOM 1932 C C . GLU A 1 252 ? -13.117 29.188 3.562 1 94.81 252 GLU A C 1
ATOM 1934 O O . GLU A 1 252 ? -14.172 28.656 3.898 1 94.81 252 GLU A O 1
ATOM 1939 N N . THR A 1 253 ? -12.312 28.734 2.707 1 94.25 253 THR A N 1
ATOM 1940 C CA . THR A 1 253 ? -12.695 27.516 1.982 1 94.25 253 THR A CA 1
ATOM 1941 C C . THR A 1 253 ? -12.453 26.281 2.838 1 94.25 253 THR A C 1
ATOM 1943 O O . THR A 1 253 ? -13.227 25.328 2.791 1 94.25 253 THR A O 1
ATOM 1946 N N . LYS A 1 254 ? -11.438 26.281 3.639 1 92.5 254 LYS A N 1
ATOM 1947 C CA . LYS A 1 254 ? -11.078 25.094 4.414 1 92.5 254 LYS A CA 1
ATOM 1948 C C . LYS A 1 254 ? -11.938 24.984 5.668 1 92.5 254 LYS A C 1
ATOM 1950 O O . LYS A 1 254 ? -12.484 23.906 5.953 1 92.5 254 LYS A O 1
ATOM 1955 N N . PHE A 1 255 ? -12.094 26.062 6.422 1 91.19 255 PHE A N 1
ATOM 1956 C CA . PHE A 1 255 ? -12.656 25.938 7.758 1 91.19 255 PHE A CA 1
ATOM 1957 C C . PHE A 1 255 ? -14.062 26.547 7.812 1 91.19 255 PHE A C 1
ATOM 1959 O O . PHE A 1 255 ? -14.836 26.234 8.719 1 91.19 255 PHE A O 1
ATOM 1966 N N . LYS A 1 256 ? -14.391 27.391 6.777 1 91 256 LYS A N 1
ATOM 1967 C CA . LYS A 1 256 ? -15.742 27.969 6.754 1 91 256 LYS A CA 1
ATOM 1968 C C . LYS A 1 256 ? -16.578 27.328 5.648 1 91 256 LYS A C 1
ATOM 1970 O O . LYS A 1 256 ? -17.734 27.719 5.438 1 91 256 LYS A O 1
ATOM 1975 N N . ASN A 1 257 ? -16.016 26.453 4.922 1 90.12 257 ASN A N 1
ATOM 1976 C CA . ASN A 1 257 ? -16.672 25.656 3.898 1 90.12 257 ASN A CA 1
ATOM 1977 C C . ASN A 1 257 ? -17.281 26.531 2.812 1 90.12 257 ASN A C 1
ATOM 1979 O O . ASN A 1 257 ? -18.375 26.25 2.326 1 90.12 257 ASN A O 1
ATOM 1983 N N . GLN A 1 258 ? -16.594 27.641 2.57 1 93.19 258 GLN A N 1
ATOM 1984 C CA . GLN A 1 258 ? -17.031 28.484 1.46 1 93.19 258 GLN A CA 1
ATOM 1985 C C . GLN A 1 258 ? -16.516 27.938 0.127 1 93.19 258 GLN A C 1
ATOM 1987 O O . GLN A 1 258 ? -15.445 27.344 0.063 1 93.19 258 GLN A O 1
ATOM 1992 N N . MET A 1 259 ? -17.375 28.109 -0.852 1 92.5 259 MET A N 1
ATOM 1993 C CA . MET A 1 259 ? -17.016 27.656 -2.189 1 92.5 259 MET A CA 1
ATOM 1994 C C . MET A 1 259 ? -17.031 28.812 -3.184 1 92.5 259 MET A C 1
ATOM 1996 O O . MET A 1 259 ? -18.031 29.531 -3.289 1 92.5 259 MET A O 1
ATOM 2000 N N . TYR A 1 260 ? -15.945 29 -3.844 1 95.5 260 TYR A N 1
ATOM 2001 C CA . TYR A 1 260 ? -15.828 30 -4.906 1 95.5 260 TYR A CA 1
ATOM 2002 C C . TYR A 1 260 ? -15.531 29.328 -6.246 1 95.5 260 TYR A C 1
ATOM 2004 O O . TYR A 1 260 ? -14.445 28.781 -6.453 1 95.5 260 TYR A O 1
ATOM 2012 N N . SER A 1 261 ? -16.406 29.438 -7.176 1 96.25 261 SER A N 1
ATOM 2013 C CA . SER A 1 261 ? -16.312 28.688 -8.422 1 96.25 261 SER A CA 1
ATOM 2014 C C . SER A 1 261 ? -15.195 29.219 -9.305 1 96.25 261 SER A C 1
ATOM 2016 O O . SER A 1 261 ? -14.664 28.5 -10.148 1 96.25 261 SER A O 1
ATOM 2018 N N . VAL A 1 262 ? -14.906 30.531 -9.125 1 97.44 262 VAL A N 1
ATOM 2019 C CA . VAL A 1 262 ? -13.836 31.141 -9.922 1 97.44 262 VAL A CA 1
ATOM 2020 C C . VAL A 1 262 ? -12.867 31.875 -9.008 1 97.44 262 VAL A C 1
ATOM 2022 O O . VAL A 1 262 ? -13.281 32.719 -8.211 1 97.44 262 VAL A O 1
ATOM 2025 N N . LEU A 1 263 ? -11.656 31.531 -9.047 1 98 263 LEU A N 1
ATOM 2026 C CA . LEU A 1 263 ? -10.562 32.219 -8.375 1 98 263 LEU A CA 1
ATOM 2027 C C . LEU A 1 263 ? -9.672 32.938 -9.383 1 98 263 LEU A C 1
ATOM 2029 O O . LEU A 1 263 ? -9.273 32.344 -10.398 1 98 263 LEU A O 1
ATOM 2033 N N . VAL A 1 264 ? -9.422 34.219 -9.164 1 98.06 264 VAL A N 1
ATOM 2034 C CA . VAL A 1 264 ? -8.609 35.031 -10.078 1 98.06 264 VAL A CA 1
ATOM 2035 C C . VAL A 1 264 ? -7.344 35.5 -9.359 1 98.06 264 VAL A C 1
ATOM 2037 O O . VAL A 1 264 ? -7.426 36.188 -8.352 1 98.06 264 VAL A O 1
ATOM 2040 N N . SER A 1 265 ? -6.227 35.125 -9.867 1 97.75 265 SER A N 1
ATOM 2041 C CA . SER A 1 265 ? -4.961 35.594 -9.312 1 97.75 265 SER A CA 1
ATOM 2042 C C . SER A 1 265 ? -4.512 36.875 -9.969 1 97.75 265 SER A C 1
ATOM 2044 O O . SER A 1 265 ? -4.32 36.938 -11.188 1 97.75 265 SER A O 1
ATOM 2046 N N . SER A 1 266 ? -4.273 37.906 -9.211 1 97.12 266 SER A N 1
ATOM 2047 C CA . SER A 1 266 ? -3.895 39.188 -9.742 1 97.12 266 SER A CA 1
ATOM 2048 C C . SER A 1 266 ? -2.408 39.469 -9.539 1 97.12 266 SER A C 1
ATOM 2050 O O . SER A 1 266 ? -1.974 40.625 -9.547 1 97.12 266 SER A O 1
ATOM 2052 N N . SER A 1 267 ? -1.628 38.5 -9.398 1 94.12 267 SER A N 1
ATOM 2053 C CA . SER A 1 267 ? -0.233 38.625 -8.984 1 94.12 267 SER A CA 1
ATOM 2054 C C . SER A 1 267 ? 0.67 38.938 -10.164 1 94.12 267 SER A C 1
ATOM 2056 O O . SER A 1 267 ? 1.845 39.281 -9.984 1 94.12 267 SER A O 1
ATOM 2058 N N . HIS A 1 268 ? 0.165 38.906 -11.438 1 93.81 268 HIS A N 1
ATOM 2059 C CA . HIS A 1 268 ? 1.034 39.062 -12.602 1 93.81 268 HIS A CA 1
ATOM 2060 C C . HIS A 1 268 ? 0.658 40.25 -13.438 1 93.81 268 HIS A C 1
ATOM 2062 O O . HIS A 1 268 ? 0.918 40.312 -14.648 1 93.81 268 HIS A O 1
ATOM 2068 N N . ILE A 1 269 ? 0.067 41.188 -12.836 1 96 269 ILE A N 1
ATOM 2069 C CA . ILE A 1 269 ? -0.339 42.406 -13.508 1 96 269 ILE A CA 1
ATOM 2070 C C . ILE A 1 269 ? 0.575 43.562 -13.086 1 96 269 ILE A C 1
ATOM 2072 O O . ILE A 1 269 ? 0.639 43.906 -11.906 1 96 269 ILE A O 1
ATOM 2076 N N . ALA A 1 270 ? 1.217 44.219 -13.922 1 93.12 270 ALA A N 1
ATOM 2077 C CA . ALA A 1 270 ? 2.258 45.188 -13.656 1 93.12 270 ALA A CA 1
ATOM 2078 C C . ALA A 1 270 ? 1.712 46.375 -12.836 1 93.12 270 ALA A C 1
ATOM 2080 O O . ALA A 1 270 ? 2.338 46.781 -11.867 1 93.12 270 ALA A O 1
ATOM 2081 N N . GLU A 1 271 ? 0.538 46.875 -13.18 1 95.12 271 GLU A N 1
ATOM 2082 C CA . GLU A 1 271 ? -0.058 48 -12.5 1 95.12 271 GLU A CA 1
ATOM 2083 C C . GLU A 1 271 ? -0.341 47.688 -11.031 1 95.12 271 GLU A C 1
ATOM 2085 O O . GLU A 1 271 ? -0.372 48.594 -10.195 1 95.12 271 GLU A O 1
ATOM 2090 N N . LEU A 1 272 ? -0.506 46.438 -10.758 1 97.5 272 LEU A N 1
ATOM 2091 C CA . LEU A 1 272 ? -0.895 46.031 -9.406 1 97.5 272 LEU A CA 1
ATOM 2092 C C . LEU A 1 272 ? 0.325 45.625 -8.594 1 97.5 272 LEU A C 1
ATOM 2094 O O . LEU A 1 272 ? 0.248 45.5 -7.367 1 97.5 272 LEU A O 1
ATOM 2098 N N . THR A 1 273 ? 1.512 45.5 -9.211 1 94.56 273 THR A N 1
ATOM 2099 C CA . THR A 1 273 ? 2.662 44.969 -8.492 1 94.56 273 THR A CA 1
ATOM 2100 C C . THR A 1 273 ? 3.775 46 -8.398 1 94.56 273 THR A C 1
ATOM 2102 O O . THR A 1 273 ? 4.844 45.719 -7.848 1 94.56 273 THR A O 1
ATOM 2105 N N . THR A 1 274 ? 3.541 47.156 -8.812 1 93.44 274 THR A N 1
ATOM 2106 C CA . THR A 1 274 ? 4.582 48.188 -8.859 1 93.44 274 THR A CA 1
ATOM 2107 C C . THR A 1 274 ? 4.414 49.188 -7.715 1 93.44 274 THR A C 1
ATOM 2109 O O . THR A 1 274 ? 3.293 49.438 -7.281 1 93.44 274 THR A O 1
ATOM 2112 N N . VAL A 1 275 ? 5.516 49.688 -7.188 1 95.94 275 VAL A N 1
ATOM 2113 C CA . VAL A 1 275 ? 5.582 50.75 -6.188 1 95.94 275 VAL A CA 1
ATOM 2114 C C . VAL A 1 275 ? 6.297 51.969 -6.773 1 95.94 275 VAL A C 1
ATOM 2116 O O . VAL A 1 275 ? 7.363 51.812 -7.383 1 95.94 275 VAL A O 1
ATOM 2119 N N . GLU A 1 276 ? 5.68 53.156 -6.637 1 95.38 276 GLU A N 1
ATOM 2120 C CA . GLU A 1 276 ? 6.242 54.344 -7.262 1 95.38 276 GLU A CA 1
ATOM 2121 C C . GLU A 1 276 ? 6.191 55.562 -6.316 1 95.38 276 GLU A C 1
ATOM 2123 O O . GLU A 1 276 ? 5.246 55.688 -5.539 1 95.38 276 GLU A O 1
ATOM 2128 N N . ASP A 1 277 ? 7.18 56.438 -6.473 1 95.62 277 ASP A N 1
ATOM 2129 C CA . ASP A 1 277 ? 7.18 57.719 -5.758 1 95.62 277 ASP A CA 1
ATOM 2130 C C . ASP A 1 277 ? 6.316 58.75 -6.477 1 95.62 277 ASP A C 1
ATOM 2132 O O . ASP A 1 277 ? 6.348 58.844 -7.707 1 95.62 277 ASP A O 1
ATOM 2136 N N . THR A 1 278 ? 5.488 59.406 -5.723 1 95.19 278 THR A N 1
ATOM 2137 C CA . THR A 1 278 ? 4.703 60.531 -6.254 1 95.19 278 THR A CA 1
ATOM 2138 C C . THR A 1 278 ? 4.93 61.781 -5.426 1 95.19 278 THR A C 1
ATOM 2140 O O . THR A 1 278 ? 5.594 61.75 -4.391 1 95.19 278 THR A O 1
ATOM 2143 N N . ASP A 1 279 ? 4.301 62.906 -5.867 1 92.62 279 ASP A N 1
ATOM 2144 C CA . ASP A 1 279 ? 4.418 64.125 -5.133 1 92.62 279 ASP A CA 1
ATOM 2145 C C . ASP A 1 279 ? 3.723 64.062 -3.777 1 92.62 279 ASP A C 1
ATOM 2147 O O . ASP A 1 279 ? 4.129 64.75 -2.82 1 92.62 279 ASP A O 1
ATOM 2151 N N . LEU A 1 280 ? 2.799 63.219 -3.697 1 92.31 280 LEU A N 1
ATOM 2152 C CA . LEU A 1 280 ? 2.01 63.094 -2.477 1 92.31 280 LEU A CA 1
ATOM 2153 C C . LEU A 1 280 ? 2.648 62.094 -1.521 1 92.31 280 LEU A C 1
ATOM 2155 O O . LEU A 1 280 ? 2.443 62.156 -0.306 1 92.31 280 LEU A O 1
ATOM 2159 N N . GLY A 1 281 ? 3.279 61.156 -2.041 1 96.19 281 GLY A N 1
ATOM 2160 C CA . GLY A 1 281 ? 3.855 60.094 -1.247 1 96.19 281 GLY A CA 1
ATOM 2161 C C . GLY A 1 281 ? 4.164 58.844 -2.059 1 96.19 281 GLY A C 1
ATOM 2162 O O . GLY A 1 281 ? 4.605 58.938 -3.205 1 96.19 281 GLY A O 1
ATOM 2163 N N . LEU A 1 282 ? 3.99 57.719 -1.427 1 97.56 282 LEU A N 1
ATOM 2164 C CA . LEU A 1 282 ? 4.328 56.438 -2.049 1 97.56 282 LEU A CA 1
ATOM 2165 C C . LEU A 1 282 ? 3.08 55.75 -2.6 1 97.56 282 LEU A C 1
ATOM 2167 O O . LEU A 1 282 ? 2.164 55.438 -1.844 1 97.56 282 LEU A O 1
ATOM 2171 N N . ARG A 1 283 ? 2.986 55.562 -3.916 1 98 283 ARG A N 1
ATOM 2172 C CA . ARG A 1 283 ? 1.914 54.812 -4.566 1 98 283 ARG A CA 1
ATOM 2173 C C . ARG A 1 283 ? 2.229 53.312 -4.594 1 98 283 ARG A C 1
ATOM 2175 O O . ARG A 1 283 ? 3.229 52.906 -5.18 1 98 283 ARG A O 1
ATOM 2182 N N . VAL A 1 284 ? 1.467 52.469 -3.959 1 98.19 284 VAL A N 1
ATOM 2183 C CA . VAL A 1 284 ? 1.691 51.031 -3.801 1 98.19 284 VAL A CA 1
ATOM 2184 C C . VAL A 1 284 ? 0.616 50.25 -4.555 1 98.19 284 VAL A C 1
ATOM 2186 O O . VAL A 1 284 ? -0.576 50.406 -4.27 1 98.19 284 VAL A O 1
ATOM 2189 N N . GLY A 1 285 ? 0.994 49.406 -5.484 1 98.06 285 GLY A N 1
ATOM 2190 C CA . GLY A 1 285 ? 0.048 48.594 -6.207 1 98.06 285 GLY A CA 1
ATOM 2191 C C . GLY A 1 285 ? -0.709 47.625 -5.309 1 98.06 285 GLY A C 1
ATOM 2192 O O . GLY A 1 285 ? -0.178 47.156 -4.297 1 98.06 285 GLY A O 1
ATOM 2193 N N . GLY A 1 286 ? -1.875 47.281 -5.746 1 97.94 286 GLY A N 1
ATOM 2194 C CA . GLY A 1 286 ? -2.762 46.469 -4.914 1 97.94 286 GLY A CA 1
ATOM 2195 C C . GLY A 1 286 ? -2.219 45.094 -4.621 1 97.94 286 GLY A C 1
ATOM 2196 O O . GLY A 1 286 ? -2.48 44.531 -3.555 1 97.94 286 GLY A O 1
ATOM 2197 N N . SER A 1 287 ? -1.486 44.469 -5.523 1 97.69 287 SER A N 1
ATOM 2198 C CA . SER A 1 287 ? -1.031 43.094 -5.371 1 97.69 287 SER A CA 1
ATOM 2199 C C . SER A 1 287 ? 0.367 43.031 -4.766 1 97.69 287 SER A C 1
ATOM 2201 O O . SER A 1 287 ? 0.984 41.969 -4.711 1 97.69 287 SER A O 1
ATOM 2203 N N . VAL A 1 288 ? 0.883 44.188 -4.297 1 97.19 288 VAL A N 1
ATOM 2204 C CA . VAL A 1 288 ? 2.174 44.219 -3.617 1 97.19 288 VAL A CA 1
ATOM 2205 C C . VAL A 1 288 ? 2.076 43.469 -2.293 1 97.19 288 VAL A C 1
ATOM 2207 O O . VAL A 1 288 ? 1.132 43.656 -1.525 1 97.19 288 VAL A O 1
ATOM 2210 N N . THR A 1 289 ? 3.045 42.594 -2.078 1 96.69 289 THR A N 1
ATOM 2211 C CA . THR A 1 289 ? 3.025 41.781 -0.848 1 96.69 289 THR A CA 1
ATOM 2212 C C . THR A 1 289 ? 3.434 42.656 0.346 1 96.69 289 THR A C 1
ATOM 2214 O O . THR A 1 289 ? 4.051 43.719 0.179 1 96.69 289 THR A O 1
ATOM 2217 N N . LEU A 1 290 ? 3.09 42.188 1.516 1 97.69 290 LEU A N 1
ATOM 2218 C CA . LEU A 1 290 ? 3.438 42.906 2.734 1 97.69 290 LEU A CA 1
ATOM 2219 C C . LEU A 1 290 ? 4.949 42.938 2.926 1 97.69 290 LEU A C 1
ATOM 2221 O O . LEU A 1 290 ? 5.492 43.938 3.4 1 97.69 290 LEU A O 1
ATOM 2225 N N . SER A 1 291 ? 5.625 41.906 2.58 1 95.88 291 SER A N 1
ATOM 2226 C CA . SER A 1 291 ? 7.082 41.875 2.668 1 95.88 291 SER A CA 1
ATOM 2227 C C . SER A 1 291 ? 7.707 42.906 1.721 1 95.88 291 SER A C 1
ATOM 2229 O O . SER A 1 291 ? 8.672 43.594 2.078 1 95.88 291 SER A O 1
ATOM 2231 N N . GLN A 1 292 ? 7.176 43 0.527 1 94.38 292 GLN A N 1
ATOM 2232 C CA . GLN A 1 292 ? 7.68 44 -0.41 1 94.38 292 GLN A CA 1
ATOM 2233 C C . GLN A 1 292 ? 7.391 45.406 0.084 1 94.38 292 GLN A C 1
ATOM 2235 O O . GLN A 1 292 ? 8.234 46.281 -0.041 1 94.38 292 GLN A O 1
ATOM 2240 N N . LEU A 1 293 ? 6.223 45.594 0.58 1 97.25 293 LEU A N 1
ATOM 2241 C CA . LEU A 1 293 ? 5.887 46.875 1.146 1 97.25 293 LEU A CA 1
ATOM 2242 C C . LEU A 1 293 ? 6.883 47.281 2.23 1 97.25 293 LEU A C 1
ATOM 2244 O O . LEU A 1 293 ? 7.371 48.406 2.248 1 97.25 293 LEU A O 1
ATOM 2248 N N . ASP A 1 294 ? 7.098 46.375 3.127 1 96.75 294 ASP A N 1
ATOM 2249 C CA . ASP A 1 294 ? 8.047 46.594 4.207 1 96.75 294 ASP A CA 1
ATOM 2250 C C . ASP A 1 294 ? 9.406 47.031 3.656 1 96.75 294 ASP A C 1
ATOM 2252 O O . ASP A 1 294 ? 9.992 48 4.125 1 96.75 294 ASP A O 1
ATOM 2256 N N . TRP A 1 295 ? 9.898 46.344 2.701 1 93.44 295 TRP A N 1
ATOM 2257 C CA . TRP A 1 295 ? 11.195 46.625 2.096 1 93.44 295 TRP A CA 1
ATOM 2258 C C . TRP A 1 295 ? 11.188 48 1.438 1 93.44 295 TRP A C 1
ATOM 2260 O O . TRP A 1 295 ? 12.125 48.781 1.618 1 93.44 295 TRP A O 1
ATOM 2270 N N . GLU A 1 296 ? 10.148 48.375 0.663 1 95.38 296 GLU A N 1
ATOM 2271 C CA . GLU A 1 296 ? 10.023 49.625 -0.046 1 95.38 296 GLU A CA 1
ATOM 2272 C C . GLU A 1 296 ? 10.016 50.812 0.926 1 95.38 296 GLU A C 1
ATOM 2274 O O . GLU A 1 296 ? 10.664 51.844 0.678 1 95.38 296 GLU A O 1
ATOM 2279 N N . LEU A 1 297 ? 9.281 50.625 1.981 1 97.56 297 LEU A N 1
ATOM 2280 C CA . LEU A 1 297 ? 9.211 51.688 2.982 1 97.56 297 LEU A CA 1
ATOM 2281 C C . LEU A 1 297 ? 10.562 51.906 3.656 1 97.56 297 LEU A C 1
ATOM 2283 O O . LEU A 1 297 ? 10.977 53.031 3.887 1 97.56 297 LEU A O 1
ATOM 2287 N N . LYS A 1 298 ? 11.219 50.906 3.98 1 96.06 298 LYS A N 1
ATOM 2288 C CA . LYS A 1 298 ? 12.531 50.969 4.613 1 96.06 298 LYS A CA 1
ATOM 2289 C C . LYS A 1 298 ? 13.531 51.688 3.705 1 96.06 298 LYS A C 1
ATOM 2291 O O . LYS A 1 298 ? 14.359 52.469 4.18 1 96.06 298 LYS A O 1
ATOM 2296 N N . GLN A 1 299 ? 13.461 51.469 2.473 1 94.31 299 GLN A N 1
ATOM 2297 C CA . GLN A 1 299 ? 14.344 52.156 1.528 1 94.31 299 GLN A CA 1
ATOM 2298 C C . GLN A 1 299 ? 14.086 53.656 1.522 1 94.31 299 GLN A C 1
ATOM 2300 O O . GLN A 1 299 ? 15.031 54.438 1.489 1 94.31 299 GLN A O 1
ATOM 2305 N N . ARG A 1 300 ? 12.875 54.062 1.583 1 96.56 300 ARG A N 1
ATOM 2306 C CA . ARG A 1 300 ? 12.531 55.469 1.57 1 96.56 300 ARG A CA 1
ATOM 2307 C C . ARG A 1 300 ? 12.898 56.156 2.893 1 96.56 300 ARG A C 1
ATOM 2309 O O . ARG A 1 300 ? 13.188 57.344 2.932 1 96.56 300 ARG A O 1
ATOM 2316 N N . ILE A 1 301 ? 12.711 55.406 3.959 1 97.19 301 ILE A N 1
ATOM 2317 C CA . ILE A 1 301 ? 13.094 55.938 5.266 1 97.19 301 ILE A CA 1
ATOM 2318 C C . ILE A 1 301 ? 14.594 56.25 5.273 1 97.19 301 ILE A C 1
ATOM 2320 O O . ILE A 1 301 ? 15.023 57.219 5.879 1 97.19 301 ILE A O 1
ATOM 2324 N N . LYS A 1 302 ? 15.367 55.469 4.613 1 95.38 302 LYS A N 1
ATOM 2325 C CA . LYS A 1 302 ? 16.812 55.656 4.539 1 95.38 302 LYS A CA 1
ATOM 2326 C C . LYS A 1 302 ? 17.156 56.844 3.639 1 95.38 302 LYS A C 1
ATOM 2328 O O . LYS A 1 302 ? 18.141 57.531 3.883 1 95.38 302 LYS A O 1
ATOM 2333 N N . SER A 1 303 ? 16.391 57.156 2.672 1 94.88 303 SER A N 1
ATOM 2334 C CA . SER A 1 303 ? 16.797 58.094 1.629 1 94.88 303 SER A CA 1
ATOM 2335 C C . SER A 1 303 ? 16.141 59.438 1.834 1 94.88 303 SER A C 1
ATOM 2337 O O . SER A 1 303 ? 16.656 60.469 1.361 1 94.88 303 SER A O 1
ATOM 2339 N N . LEU A 1 304 ? 15.008 59.594 2.508 1 95.62 304 LEU A N 1
ATOM 2340 C CA . LEU A 1 304 ? 14.266 60.844 2.676 1 95.62 304 LEU A CA 1
ATOM 2341 C C . LEU A 1 304 ? 14.492 61.406 4.066 1 95.62 304 LEU A C 1
ATOM 2343 O O . LEU A 1 304 ? 14.875 60.688 4.992 1 95.62 304 LEU A O 1
ATOM 2347 N N . PRO A 1 305 ? 14.297 62.719 4.203 1 95.25 305 PRO A N 1
ATOM 2348 C CA . PRO A 1 305 ? 14.438 63.312 5.535 1 95.25 305 PRO A CA 1
ATOM 2349 C C . PRO A 1 305 ? 13.438 62.75 6.539 1 95.25 305 PRO A C 1
ATOM 2351 O O . PRO A 1 305 ? 12.336 62.344 6.156 1 95.25 305 PRO A O 1
ATOM 2354 N N . GLU A 1 306 ? 13.781 62.844 7.703 1 95 306 GLU A N 1
ATOM 2355 C CA . GLU A 1 306 ? 12.992 62.281 8.797 1 95 306 GLU A CA 1
ATOM 2356 C C . GLU A 1 306 ? 11.57 62.812 8.789 1 95 306 GLU A C 1
ATOM 2358 O O . GLU A 1 306 ? 10.609 62.062 8.945 1 95 306 GLU A O 1
ATOM 2363 N N . PHE A 1 307 ? 11.336 64.125 8.625 1 94.31 307 PHE A N 1
ATOM 2364 C CA . PHE A 1 307 ? 10.016 64.75 8.758 1 94.31 307 PHE A CA 1
ATOM 2365 C C . PHE A 1 307 ? 9.094 64.312 7.645 1 94.31 307 PHE A C 1
ATOM 2367 O O . PHE A 1 307 ? 7.867 64.375 7.766 1 94.31 307 PHE A O 1
ATOM 2374 N N . LYS A 1 308 ? 9.633 63.688 6.613 1 96.5 308 LYS A N 1
ATOM 2375 C CA . LYS A 1 308 ? 8.82 63.25 5.48 1 96.5 308 LYS A CA 1
ATOM 2376 C C . LYS A 1 308 ? 8.383 61.781 5.648 1 96.5 308 LYS A C 1
ATOM 2378 O O . LYS A 1 308 ? 7.477 61.312 4.957 1 96.5 308 LYS A O 1
ATOM 2383 N N . THR A 1 309 ? 9.039 61.094 6.633 1 97.62 309 THR A N 1
ATOM 2384 C CA . THR A 1 309 ? 8.867 59.625 6.617 1 97.62 309 THR A CA 1
ATOM 2385 C C . THR A 1 309 ? 8.242 59.156 7.926 1 97.62 309 THR A C 1
ATOM 2387 O O . THR A 1 309 ? 8.289 57.969 8.234 1 97.62 309 THR A O 1
ATOM 2390 N N . ARG A 1 310 ? 7.664 59.969 8.719 1 97.5 310 ARG A N 1
ATOM 2391 C CA . ARG A 1 310 ? 7.137 59.562 10.016 1 97.5 310 ARG A CA 1
ATOM 2392 C C . ARG A 1 310 ? 6.008 58.562 9.867 1 97.5 310 ARG A C 1
ATOM 2394 O O . ARG A 1 310 ? 5.879 57.625 10.68 1 97.5 310 ARG A O 1
ATOM 2401 N N . ILE A 1 311 ? 5.18 58.719 8.836 1 98.12 311 ILE A N 1
ATOM 2402 C CA . ILE A 1 311 ? 4.129 57.75 8.531 1 98.12 311 ILE A CA 1
ATOM 2403 C C . ILE A 1 311 ? 4.754 56.406 8.117 1 98.12 311 ILE A C 1
ATOM 2405 O O . ILE A 1 311 ? 4.344 55.344 8.594 1 98.12 311 ILE A O 1
ATOM 2409 N N . PHE A 1 312 ? 5.777 56.438 7.262 1 98.25 312 PHE A N 1
ATOM 2410 C CA . PHE A 1 312 ? 6.445 55.219 6.781 1 98.25 312 PHE A CA 1
ATOM 2411 C C . PHE A 1 312 ? 7.047 54.438 7.941 1 98.25 312 PHE A C 1
ATOM 2413 O O . PHE A 1 312 ? 6.957 53.219 7.98 1 98.25 312 PHE A O 1
ATOM 2420 N N . CYS A 1 313 ? 7.617 55.125 8.883 1 97.56 313 CYS A N 1
ATOM 2421 C CA . CYS A 1 313 ? 8.25 54.5 10.031 1 97.56 313 CYS A CA 1
ATOM 2422 C C . CYS A 1 313 ? 7.234 53.688 10.836 1 97.56 313 CYS A C 1
ATOM 2424 O O . CYS A 1 313 ? 7.531 52.562 11.273 1 97.56 313 CYS A O 1
ATOM 2426 N N . GLU A 1 314 ? 6.055 54.219 11 1 97.19 314 GLU A N 1
ATOM 2427 C CA . GLU A 1 314 ? 5.031 53.531 11.797 1 97.19 314 GLU A CA 1
ATOM 2428 C C . GLU A 1 314 ? 4.438 52.344 11.047 1 97.19 314 GLU A C 1
ATOM 2430 O O . GLU A 1 314 ? 4.039 51.344 11.664 1 97.19 314 GLU A O 1
ATOM 2435 N N . PHE A 1 315 ? 4.391 52.406 9.727 1 97.69 315 PHE A N 1
ATOM 2436 C CA . PHE A 1 315 ? 3.982 51.25 8.953 1 97.69 315 PHE A CA 1
ATOM 2437 C C . PHE A 1 315 ? 4.984 50.125 9.117 1 97.69 315 PHE A C 1
ATOM 2439 O O . PHE A 1 315 ? 4.594 48.969 9.289 1 97.69 315 PHE A O 1
ATOM 2446 N N . VAL A 1 316 ? 6.238 50.438 9.031 1 96.88 316 VAL A N 1
ATOM 2447 C CA . VAL A 1 316 ? 7.289 49.438 9.188 1 96.88 316 VAL A CA 1
ATOM 2448 C C . VAL A 1 316 ? 7.207 48.812 10.586 1 96.88 316 VAL A C 1
ATOM 2450 O O . VAL A 1 316 ? 7.344 47.594 10.734 1 96.88 316 VAL A O 1
ATOM 2453 N N . GLU A 1 317 ? 6.949 49.594 11.594 1 93.56 317 GLU A N 1
ATOM 2454 C CA . GLU A 1 317 ? 6.801 49.094 12.953 1 93.56 317 GLU A CA 1
ATOM 2455 C C . GLU A 1 317 ? 5.613 48.156 13.07 1 93.56 317 GLU A C 1
ATOM 2457 O O . GLU A 1 317 ? 5.711 47.094 13.703 1 93.56 317 GLU A O 1
ATOM 2462 N N . MET A 1 318 ? 4.535 48.531 12.469 1 95.5 318 MET A N 1
ATOM 2463 C CA . MET A 1 318 ? 3.342 47.688 12.523 1 95.5 318 MET A CA 1
ATOM 2464 C C . MET A 1 318 ? 3.584 46.344 11.828 1 95.5 318 MET A C 1
ATOM 2466 O O . MET A 1 318 ? 3.145 45.312 12.312 1 95.5 318 MET A O 1
ATOM 2470 N N . LEU A 1 319 ? 4.289 46.375 10.703 1 95.25 319 LEU A N 1
ATOM 2471 C CA . LEU A 1 319 ? 4.531 45.188 9.898 1 95.25 319 LEU A CA 1
ATOM 2472 C C . LEU A 1 319 ? 5.41 44.188 10.648 1 95.25 319 LEU A C 1
ATOM 2474 O O . LEU A 1 319 ? 5.402 43 10.352 1 95.25 319 LEU A O 1
ATOM 2478 N N . LYS A 1 320 ? 6.094 44.625 11.641 1 90.44 320 LYS A N 1
ATOM 2479 C CA . LYS A 1 320 ? 6.895 43.75 12.492 1 90.44 320 LYS A CA 1
ATOM 2480 C C . LYS A 1 320 ? 6.004 42.812 13.289 1 90.44 320 LYS A C 1
ATOM 2482 O O . LYS A 1 320 ? 6.402 41.656 13.586 1 90.44 320 LYS A O 1
ATOM 2487 N N . TRP A 1 321 ? 4.832 43.25 13.539 1 89.88 321 TRP A N 1
ATOM 2488 C CA . TRP A 1 321 ? 3.953 42.5 14.438 1 89.88 321 TRP A CA 1
ATOM 2489 C C . TRP A 1 321 ? 2.771 41.906 13.68 1 89.88 321 TRP A C 1
ATOM 2491 O O . TRP A 1 321 ? 2.055 41.031 14.203 1 89.88 321 TRP A O 1
ATOM 2501 N N . PHE A 1 322 ? 2.641 42.375 12.461 1 90.81 322 PHE A N 1
ATOM 2502 C CA . PHE A 1 322 ? 1.507 41.969 11.633 1 90.81 322 PHE A CA 1
ATOM 2503 C C . PHE A 1 322 ? 1.821 40.688 10.875 1 90.81 322 PHE A C 1
ATOM 2505 O O . PHE A 1 322 ? 2.703 40.656 10.016 1 90.81 322 PHE A O 1
ATOM 2512 N N . ALA A 1 323 ? 1.134 39.625 11.219 1 93.06 323 ALA A N 1
ATOM 2513 C CA . ALA A 1 323 ? 1.206 38.375 10.508 1 93.06 323 ALA A CA 1
ATOM 2514 C C . ALA A 1 323 ? 2.584 37.719 10.656 1 93.06 323 ALA A C 1
ATOM 2516 O O . ALA A 1 323 ? 3.502 38.344 11.211 1 93.06 323 ALA A O 1
ATOM 2517 N N . SER A 1 324 ? 2.697 36.469 10.266 1 95.56 324 SER A N 1
ATOM 2518 C CA . SER A 1 324 ? 3.977 35.75 10.266 1 95.56 324 SER A CA 1
ATOM 2519 C C . SER A 1 324 ? 4.777 36.062 9 1 95.56 324 SER A C 1
ATOM 2521 O O . SER A 1 324 ? 4.23 36.594 8.031 1 95.56 324 SER A O 1
ATOM 2523 N N . ASN A 1 325 ? 6.027 35.75 9.094 1 96.12 325 ASN A N 1
ATOM 2524 C CA . ASN A 1 325 ? 6.898 35.938 7.934 1 96.12 325 ASN A CA 1
ATOM 2525 C C . ASN A 1 325 ? 6.352 35.219 6.703 1 96.12 325 ASN A C 1
ATOM 2527 O O . ASN A 1 325 ? 6.344 35.781 5.605 1 96.12 325 ASN A O 1
ATOM 2531 N N . GLN A 1 326 ? 5.91 34 6.863 1 97.25 326 GLN A N 1
ATOM 2532 C CA . GLN A 1 326 ? 5.359 33.219 5.758 1 97.25 326 GLN A CA 1
ATOM 2533 C C . GLN A 1 326 ? 4.148 33.938 5.141 1 97.25 326 GLN A C 1
ATOM 2535 O O . GLN A 1 326 ? 4.008 33.969 3.918 1 97.25 326 GLN A O 1
ATOM 2540 N N . ILE A 1 327 ? 3.318 34.469 5.996 1 97.25 327 ILE A N 1
ATOM 2541 C CA . ILE A 1 327 ? 2.102 35.125 5.531 1 97.25 327 ILE A CA 1
ATOM 2542 C C . ILE A 1 327 ? 2.455 36.438 4.859 1 97.25 327 ILE A C 1
ATOM 2544 O O . ILE A 1 327 ? 1.935 36.75 3.787 1 97.25 327 ILE A O 1
ATOM 2548 N N . ARG A 1 328 ? 3.359 37.219 5.398 1 97.25 328 ARG A N 1
ATOM 2549 C CA . ARG A 1 328 ? 3.75 38.531 4.832 1 97.25 328 ARG A CA 1
ATOM 2550 C C . ARG A 1 328 ? 4.352 38.344 3.441 1 97.25 328 ARG A C 1
ATOM 2552 O O . ARG A 1 328 ? 4.188 39.188 2.574 1 97.25 328 ARG A O 1
ATOM 2559 N N . ASN A 1 329 ? 4.949 37.25 3.262 1 96.81 329 ASN A N 1
ATOM 2560 C CA . ASN A 1 329 ? 5.633 36.969 1.998 1 96.81 329 ASN A CA 1
ATOM 2561 C C . ASN A 1 329 ? 4.641 36.812 0.847 1 96.81 329 ASN A C 1
ATOM 2563 O O . ASN A 1 329 ? 5.008 37 -0.318 1 96.81 329 ASN A O 1
ATOM 2567 N N . VAL A 1 330 ? 3.357 36.531 1.224 1 97.06 330 VAL A N 1
ATOM 2568 C CA . VAL A 1 330 ? 2.482 36.188 0.108 1 97.06 330 VAL A CA 1
ATOM 2569 C C . VAL A 1 330 ? 1.218 37.062 0.162 1 97.06 330 VAL A C 1
ATOM 2571 O O . VAL A 1 330 ? 0.542 37.25 -0.853 1 97.06 330 VAL A O 1
ATOM 2574 N N . ALA A 1 331 ? 0.856 37.562 1.297 1 97.12 331 ALA A N 1
ATOM 2575 C CA . ALA A 1 331 ? -0.345 38.375 1.433 1 97.12 331 ALA A CA 1
ATOM 2576 C C . ALA A 1 331 ? -0.135 39.75 0.825 1 97.12 331 ALA A C 1
ATOM 2578 O O . ALA A 1 331 ? 0.956 40.312 0.917 1 97.12 331 ALA A O 1
ATOM 2579 N N . SER A 1 332 ? -1.194 40.375 0.274 1 97.5 332 SER A N 1
ATOM 2580 C CA . SER A 1 332 ? -1.067 41.625 -0.43 1 97.5 332 SER A CA 1
ATOM 2581 C C . SER A 1 332 ? -1.676 42.781 0.376 1 97.5 332 SER A C 1
ATOM 2583 O O . SER A 1 332 ? -2.506 42.562 1.258 1 97.5 332 SER A O 1
ATOM 2585 N N . VAL A 1 333 ? -1.314 43.938 0.014 1 96.75 333 VAL A N 1
ATOM 2586 C CA . VAL A 1 333 ? -1.823 45.156 0.641 1 96.75 333 VAL A CA 1
ATOM 2587 C C . VAL A 1 333 ? -3.322 45.281 0.375 1 96.75 333 VAL A C 1
ATOM 2589 O O . VAL A 1 333 ? -4.102 45.531 1.294 1 96.75 333 VAL A O 1
ATOM 2592 N N . SER A 1 334 ? -3.713 45.062 -0.846 1 96.62 334 SER A N 1
ATOM 2593 C CA . SER A 1 334 ? -5.129 45.156 -1.18 1 96.62 334 SER A CA 1
ATOM 2594 C C . SER A 1 334 ? -5.938 44.094 -0.431 1 96.62 334 SER A C 1
ATOM 2596 O O . SER A 1 334 ? -7.09 44.344 -0.064 1 96.62 334 SER A O 1
ATOM 2598 N N . GLY A 1 335 ? -5.332 42.938 -0.29 1 95.19 335 GLY A N 1
ATOM 2599 C CA . GLY A 1 335 ? -6.027 41.906 0.474 1 95.19 335 GLY A CA 1
ATOM 2600 C C . GLY A 1 335 ? -6.375 42.344 1.884 1 95.19 335 GLY A C 1
ATOM 2601 O O . GLY A 1 335 ? -7.469 42.062 2.379 1 95.19 335 GLY A O 1
ATOM 2602 N N . ASN A 1 336 ? -5.434 42.969 2.514 1 93.62 336 ASN A N 1
ATOM 2603 C CA . ASN A 1 336 ? -5.676 43.469 3.855 1 93.62 336 ASN A CA 1
ATOM 2604 C C . ASN A 1 336 ? -6.785 44.531 3.855 1 93.62 336 ASN A C 1
ATOM 2606 O O . ASN A 1 336 ? -7.68 44.5 4.699 1 93.62 336 ASN A O 1
ATOM 2610 N N . ILE A 1 337 ? -6.75 45.438 2.902 1 97.31 337 ILE A N 1
ATOM 2611 C CA . ILE A 1 337 ? -7.703 46.531 2.832 1 97.31 337 ILE A CA 1
ATOM 2612 C C . ILE A 1 337 ? -9.094 46 2.484 1 97.31 337 ILE A C 1
ATOM 2614 O O . ILE A 1 337 ? -10.078 46.344 3.135 1 97.31 337 ILE A O 1
ATOM 2618 N N . MET A 1 338 ? -9.172 45.125 1.534 1 96.12 338 MET A N 1
ATOM 2619 C CA . MET A 1 338 ? -10.438 44.688 0.967 1 96.12 338 MET A CA 1
ATOM 2620 C C . MET A 1 338 ? -11.117 43.656 1.877 1 96.12 338 MET A C 1
ATOM 2622 O O . MET A 1 338 ? -12.344 43.5 1.835 1 96.12 338 MET A O 1
ATOM 2626 N N . THR A 1 339 ? -10.328 42.938 2.666 1 94.12 339 THR A N 1
ATOM 2627 C CA . THR A 1 339 ? -10.953 42.094 3.686 1 94.12 339 THR A CA 1
ATOM 2628 C C . THR A 1 339 ? -11.742 42.938 4.676 1 94.12 339 THR A C 1
ATOM 2630 O O . THR A 1 339 ? -12.773 42.531 5.191 1 94.12 339 THR A O 1
ATOM 2633 N N . ALA A 1 340 ? -11.227 44.156 4.938 1 95.88 340 ALA A N 1
ATOM 2634 C CA . ALA A 1 340 ? -11.898 45.156 5.746 1 95.88 340 ALA A CA 1
ATOM 2635 C C . ALA A 1 340 ? -12.234 44.625 7.133 1 95.88 340 ALA A C 1
ATOM 2637 O O . ALA A 1 340 ? -13.336 44.844 7.648 1 95.88 340 ALA A O 1
ATOM 2638 N N . SER A 1 341 ? -11.281 43.938 7.664 1 93.56 341 SER A N 1
ATOM 2639 C CA . SER A 1 341 ? -11.469 43.469 9.039 1 93.56 341 SER A CA 1
ATOM 2640 C C . SER A 1 341 ? -11.445 44.656 10.016 1 93.56 341 SER A C 1
ATOM 2642 O O . SER A 1 341 ? -10.617 45.562 9.883 1 93.56 341 SER A O 1
ATOM 2644 N N . PRO A 1 342 ? -12.297 44.625 11.008 1 92.69 342 PRO A N 1
ATOM 2645 C CA . PRO A 1 342 ? -12.289 45.719 11.984 1 92.69 342 PRO A CA 1
ATOM 2646 C C . PRO A 1 342 ? -10.992 45.781 12.789 1 92.69 342 PRO A C 1
ATOM 2648 O O . PRO A 1 342 ? -10.656 46.844 13.336 1 92.69 342 PRO A O 1
ATOM 2651 N N . ILE A 1 343 ? -10.352 44.719 12.852 1 92.5 343 ILE A N 1
ATOM 2652 C CA . ILE A 1 343 ? -9.141 44.656 13.672 1 92.5 343 ILE A CA 1
ATOM 2653 C C . ILE A 1 343 ? -7.914 44.531 12.781 1 92.5 343 ILE A C 1
ATOM 2655 O O . ILE A 1 343 ? -6.879 44.031 13.211 1 92.5 343 ILE A O 1
ATOM 2659 N N . SER A 1 344 ? -8.086 44.938 11.484 1 92.81 344 SER A N 1
ATOM 2660 C CA . SER A 1 344 ? -6.934 44.969 10.586 1 92.81 344 SER A CA 1
ATOM 2661 C C . SER A 1 344 ? -5.793 45.781 11.156 1 92.81 344 SER A C 1
ATOM 2663 O O . SER A 1 344 ? -6.016 46.906 11.633 1 92.81 344 SER A O 1
ATOM 2665 N N . ASP A 1 345 ? -4.633 45.312 11.023 1 94 345 ASP A N 1
ATOM 2666 C CA . ASP A 1 345 ? -3.492 45.969 11.648 1 94 345 ASP A CA 1
ATOM 2667 C C . ASP A 1 345 ? -3.08 47.219 10.859 1 94 345 ASP A C 1
ATOM 2669 O O . ASP A 1 345 ? -2.529 48.156 11.422 1 94 345 ASP A O 1
ATOM 2673 N N . LEU A 1 346 ? -3.35 47.25 9.586 1 96.88 346 LEU A N 1
ATOM 2674 C CA . LEU A 1 346 ? -2.859 48.375 8.773 1 96.88 346 LEU A CA 1
ATOM 2675 C C . LEU A 1 346 ? -3.967 49.375 8.523 1 96.88 346 LEU A C 1
ATOM 2677 O O . LEU A 1 346 ? -3.689 50.562 8.234 1 96.88 346 LEU A O 1
ATOM 2681 N N . ASN A 1 347 ? -5.188 49.031 8.539 1 97.62 347 ASN A N 1
ATOM 2682 C CA . ASN A 1 347 ? -6.285 49.906 8.094 1 97.62 347 ASN A CA 1
ATOM 2683 C C . ASN A 1 347 ? -6.387 51.156 8.938 1 97.62 347 ASN A C 1
ATOM 2685 O O . ASN A 1 347 ? -6.566 52.25 8.398 1 97.62 347 ASN A O 1
ATOM 2689 N N . PRO A 1 348 ? -6.266 51.062 10.312 1 97.81 348 PRO A N 1
ATOM 2690 C CA . PRO A 1 348 ? -6.281 52.312 11.078 1 97.81 348 PRO A CA 1
ATOM 2691 C C . PRO A 1 348 ? -5.141 53.25 10.703 1 97.81 348 PRO A C 1
ATOM 2693 O O . PRO A 1 348 ? -5.301 54.469 10.75 1 97.81 348 PRO A O 1
ATOM 2696 N N . LEU A 1 349 ? -3.998 52.688 10.328 1 98.38 349 LEU A N 1
ATOM 2697 C CA . LEU A 1 349 ? -2.871 53.5 9.906 1 98.38 349 LEU A CA 1
ATOM 2698 C C . LEU A 1 349 ? -3.17 54.188 8.578 1 98.38 349 LEU A C 1
ATOM 2700 O O . LEU A 1 349 ? -2.898 55.406 8.414 1 98.38 349 LEU A O 1
ATOM 2704 N N . PHE A 1 350 ? -3.758 53.531 7.621 1 98.44 350 PHE A N 1
ATOM 2705 C CA . PHE A 1 350 ? -4.129 54.094 6.332 1 98.44 350 PHE A CA 1
ATOM 2706 C C . PHE A 1 350 ? -5.094 55.25 6.52 1 98.44 350 PHE A C 1
ATOM 2708 O O . PHE A 1 350 ? -4.934 56.312 5.895 1 98.44 350 PHE A O 1
ATOM 2715 N N . VAL A 1 351 ? -6.039 55.031 7.359 1 98.12 351 VAL A N 1
ATOM 2716 C CA . VAL A 1 351 ? -7.074 56.062 7.586 1 98.12 351 VAL A CA 1
ATOM 2717 C C . VAL A 1 351 ? -6.461 57.281 8.25 1 98.12 351 VAL A C 1
ATOM 2719 O O . VAL A 1 351 ? -6.703 58.406 7.816 1 98.12 351 VAL A O 1
ATOM 2722 N N . ALA A 1 352 ? -5.68 57.094 9.297 1 98.38 352 ALA A N 1
ATOM 2723 C CA . ALA A 1 352 ? -5.062 58.188 10.023 1 98.38 352 ALA A CA 1
ATOM 2724 C C . ALA A 1 352 ? -4.109 58.969 9.117 1 98.38 352 ALA A C 1
ATOM 2726 O O . ALA A 1 352 ? -3.967 60.188 9.266 1 98.38 352 ALA A O 1
ATOM 2727 N N . ALA A 1 353 ? -3.477 58.312 8.211 1 98.06 353 ALA A N 1
ATOM 2728 C CA . ALA A 1 353 ? -2.504 58.906 7.312 1 98.06 353 ALA A CA 1
ATOM 2729 C C . ALA A 1 353 ? -3.201 59.688 6.203 1 98.06 353 ALA A C 1
ATOM 2731 O O . ALA A 1 353 ? -2.572 60.5 5.523 1 98.06 353 ALA A O 1
ATOM 2732 N N . GLY A 1 354 ? -4.477 59.5 6.055 1 96.94 354 GLY A N 1
ATOM 2733 C CA . GLY A 1 354 ? -5.188 60.094 4.938 1 96.94 354 GLY A CA 1
ATOM 2734 C C . GLY A 1 354 ? -4.816 59.469 3.598 1 96.94 354 GLY A C 1
ATOM 2735 O O . GLY A 1 354 ? -4.676 60.188 2.602 1 96.94 354 GLY A O 1
ATOM 2736 N N . ALA A 1 355 ? -4.637 58.188 3.57 1 98.12 355 ALA A N 1
ATOM 2737 C CA . ALA A 1 355 ? -4.293 57.5 2.338 1 98.12 355 ALA A CA 1
ATOM 2738 C C . ALA A 1 355 ? -5.453 57.531 1.346 1 98.12 355 ALA A C 1
ATOM 2740 O O . ALA A 1 355 ? -6.605 57.719 1.734 1 98.12 355 ALA A O 1
ATOM 2741 N N . THR A 1 356 ? -5.125 57.406 0.062 1 98 356 THR A N 1
ATOM 2742 C CA . THR A 1 356 ? -6.129 57.344 -0.997 1 98 356 THR A CA 1
ATOM 2743 C C . THR A 1 356 ? -5.98 56.094 -1.832 1 98 356 THR A C 1
ATOM 2745 O O . THR A 1 356 ? -4.867 55.594 -2.045 1 98 356 THR A O 1
ATOM 2748 N N . VAL A 1 357 ? -7.145 55.594 -2.238 1 97.81 357 VAL A N 1
ATOM 2749 C CA . VAL A 1 357 ? -7.199 54.375 -3.025 1 97.81 357 VAL A CA 1
ATOM 2750 C C . VAL A 1 357 ? -7.637 54.688 -4.453 1 97.81 357 VAL A C 1
ATOM 2752 O O . VAL A 1 357 ? -8.539 55.5 -4.664 1 97.81 357 VAL A O 1
ATOM 2755 N N . GLU A 1 358 ? -6.926 54.125 -5.414 1 98.06 358 GLU A N 1
ATOM 2756 C CA . GLU A 1 358 ? -7.395 54.125 -6.797 1 98.06 358 GLU A CA 1
ATOM 2757 C C . GLU A 1 358 ? -8.211 52.875 -7.109 1 98.06 358 GLU A C 1
ATOM 2759 O O . GLU A 1 358 ? -7.688 51.75 -7.035 1 98.06 358 GLU A O 1
ATOM 2764 N N . ALA A 1 359 ? -9.5 53.094 -7.387 1 97.94 359 ALA A N 1
ATOM 2765 C CA . ALA A 1 359 ? -10.414 52 -7.762 1 97.94 359 ALA A CA 1
ATOM 2766 C C . ALA A 1 359 ? -10.805 52.094 -9.234 1 97.94 359 ALA A C 1
ATOM 2768 O O . ALA A 1 359 ? -11.031 53.219 -9.75 1 97.94 359 ALA A O 1
ATOM 2769 N N . MET A 1 360 ? -10.805 50.938 -9.891 1 97.69 360 MET A N 1
ATOM 2770 C CA . MET A 1 360 ? -11.117 50.969 -11.312 1 97.69 360 MET A CA 1
ATOM 2771 C C . MET A 1 360 ? -12.133 49.875 -11.68 1 97.69 360 MET A C 1
ATOM 2773 O O . MET A 1 360 ? -12.07 48.781 -11.148 1 97.69 360 MET A O 1
ATOM 2777 N N . SER A 1 361 ? -13.109 50.188 -12.469 1 96.38 361 SER A N 1
ATOM 2778 C CA . SER A 1 361 ? -14.008 49.219 -13.094 1 96.38 361 SER A CA 1
ATOM 2779 C C . SER A 1 361 ? -13.922 49.281 -14.617 1 96.38 361 SER A C 1
ATOM 2781 O O . SER A 1 361 ? -13.516 50.312 -15.172 1 96.38 361 SER A O 1
ATOM 2783 N N . LYS A 1 362 ? -14.312 48.219 -15.227 1 95.81 362 LYS A N 1
ATOM 2784 C CA . LYS A 1 362 ? -14.258 48.156 -16.688 1 95.81 362 LYS A CA 1
ATOM 2785 C C . LYS A 1 362 ? -15.148 49.25 -17.312 1 95.81 362 LYS A C 1
ATOM 2787 O O . LYS A 1 362 ? -14.75 49.906 -18.266 1 95.81 362 LYS A O 1
ATOM 2792 N N . ASP A 1 363 ? -16.297 49.469 -16.766 1 95.5 363 ASP A N 1
ATOM 2793 C CA . ASP A 1 363 ? -17.312 50.312 -17.391 1 95.5 363 ASP A CA 1
ATOM 2794 C C . ASP A 1 363 ? -17.172 51.781 -16.938 1 95.5 363 ASP A C 1
ATOM 2796 O O . ASP A 1 363 ? -17.375 52.688 -17.719 1 95.5 363 ASP A O 1
ATOM 2800 N N . ARG A 1 364 ? -16.828 52.031 -15.641 1 95.88 364 ARG A N 1
ATOM 2801 C CA . ARG A 1 364 ? -16.859 53.375 -15.078 1 95.88 364 ARG A CA 1
ATOM 2802 C C . ARG A 1 364 ? -15.469 53.969 -15.016 1 95.88 364 ARG A C 1
ATOM 2804 O O . ARG A 1 364 ? -15.32 55.188 -14.75 1 95.88 364 ARG A O 1
ATOM 2811 N N . GLY A 1 365 ? -14.438 53.188 -15.328 1 95.19 365 GLY A N 1
ATOM 2812 C CA . GLY A 1 365 ? -13.086 53.719 -15.328 1 95.19 365 GLY A CA 1
ATOM 2813 C C . GLY A 1 365 ? -12.484 53.844 -13.938 1 95.19 365 GLY A C 1
ATOM 2814 O O . GLY A 1 365 ? -12.844 53.062 -13.039 1 95.19 365 GLY A O 1
ATOM 2815 N N . MET A 1 366 ? -11.523 54.75 -13.789 1 96.81 366 MET A N 1
ATOM 2816 C CA . MET A 1 366 ? -10.75 54.875 -12.555 1 96.81 366 MET A CA 1
ATOM 2817 C C . MET A 1 366 ? -11.281 56.031 -11.711 1 96.81 366 MET A C 1
ATOM 2819 O O . MET A 1 366 ? -11.664 57.062 -12.234 1 96.81 366 MET A O 1
ATOM 2823 N N . ARG A 1 367 ? -11.336 55.875 -10.43 1 96.94 367 ARG A N 1
ATOM 2824 C CA . ARG A 1 367 ? -11.617 56.969 -9.5 1 96.94 367 ARG A CA 1
ATOM 2825 C C . ARG A 1 367 ? -10.742 56.844 -8.25 1 96.94 367 ARG A C 1
ATOM 2827 O O . ARG A 1 367 ? -10.258 55.781 -7.914 1 96.94 367 ARG A O 1
ATOM 2834 N N . THR A 1 368 ? -10.508 57.938 -7.656 1 97.06 368 THR A N 1
ATOM 2835 C CA . THR A 1 368 ? -9.758 58 -6.41 1 97.06 368 THR A CA 1
ATOM 2836 C C . THR A 1 368 ? -10.695 58.156 -5.215 1 97.06 368 THR A C 1
ATOM 2838 O O . THR A 1 368 ? -11.609 58.969 -5.23 1 97.06 368 THR A O 1
ATOM 2841 N N . VAL A 1 369 ? -10.469 57.312 -4.242 1 97.38 369 VAL A N 1
ATOM 2842 C CA . VAL A 1 369 ? -11.289 57.312 -3.033 1 97.38 369 VAL A CA 1
ATOM 2843 C C . VAL A 1 369 ? -10.414 57.562 -1.813 1 97.38 369 VAL A C 1
ATOM 2845 O O . VAL A 1 369 ? -9.406 56.875 -1.602 1 97.38 369 VAL A O 1
ATOM 2848 N N . ALA A 1 370 ? -10.758 58.562 -1.016 1 96.75 370 ALA A N 1
ATOM 2849 C CA . ALA A 1 370 ? -10.039 58.844 0.227 1 96.75 370 ALA A CA 1
ATOM 2850 C C . ALA A 1 370 ? -10.398 57.812 1.3 1 96.75 370 ALA A C 1
ATOM 2852 O O . ALA A 1 370 ? -11.562 57.406 1.433 1 96.75 370 ALA A O 1
ATOM 2853 N N . MET A 1 371 ? -9.367 57.344 2.018 1 97.44 371 MET A N 1
ATOM 2854 C CA . MET A 1 371 ? -9.648 56.469 3.156 1 97.44 371 MET A CA 1
ATOM 2855 C C . MET A 1 371 ? -9.992 57.281 4.395 1 97.44 371 MET A C 1
ATOM 2857 O O . MET A 1 371 ? -9.141 57.5 5.254 1 97.44 371 MET A O 1
ATOM 2861 N N . ASP A 1 372 ? -11.242 57.656 4.438 1 94.44 372 ASP A N 1
ATOM 2862 C CA . ASP A 1 372 ? -11.758 58.469 5.531 1 94.44 372 ASP A CA 1
ATOM 2863 C C . ASP A 1 372 ? -12.883 57.719 6.273 1 94.44 372 ASP A C 1
ATOM 2865 O O . ASP A 1 372 ? -12.945 56.5 6.262 1 94.44 372 ASP A O 1
ATOM 2869 N N . LYS A 1 373 ? -13.648 58.469 6.965 1 91.94 373 LYS A N 1
ATOM 2870 C CA . LYS A 1 373 ? -14.672 57.906 7.836 1 91.94 373 LYS A CA 1
ATOM 2871 C C . LYS A 1 373 ? -15.664 57.031 7.039 1 91.94 373 LYS A C 1
ATOM 2873 O O . LYS A 1 373 ? -16.312 56.156 7.59 1 91.94 373 LYS A O 1
ATOM 2878 N N . ASP A 1 374 ? -15.766 57.25 5.738 1 93.62 374 ASP A N 1
ATOM 2879 C CA . ASP A 1 374 ? -16.797 56.594 4.938 1 93.62 374 ASP A CA 1
ATOM 2880 C C . ASP A 1 374 ? -16.203 55.469 4.102 1 93.62 374 ASP A C 1
ATOM 2882 O O . ASP A 1 374 ? -16.922 54.781 3.385 1 93.62 374 ASP A O 1
ATOM 2886 N N . PHE A 1 375 ? -14.961 55.25 4.188 1 96.5 375 PHE A N 1
ATOM 2887 C CA . PHE A 1 375 ? -14.336 54.25 3.346 1 96.5 375 PHE A CA 1
ATOM 2888 C C . PHE A 1 375 ? -14.766 52.844 3.768 1 96.5 375 PHE A C 1
ATOM 2890 O O . PHE A 1 375 ? -15.102 52 2.924 1 96.5 375 PHE A O 1
ATOM 2897 N N . PHE A 1 376 ? -14.609 52.531 5.07 1 96.75 376 PHE A N 1
ATOM 2898 C CA . PHE A 1 376 ? -15.133 51.281 5.586 1 96.75 376 PHE A CA 1
ATOM 2899 C C . PHE A 1 376 ? -16.594 51.406 5.969 1 96.75 376 PHE A C 1
ATOM 2901 O O . PHE A 1 376 ? -16.922 51.906 7.055 1 96.75 376 PHE A O 1
ATOM 2908 N N . CYS A 1 377 ? -17.531 50.844 5.188 1 94 377 CYS A N 1
ATOM 2909 C CA . CYS A 1 377 ? -18.953 51.188 5.262 1 94 377 CYS A CA 1
ATOM 2910 C C . CYS A 1 377 ? -19.734 50.125 6.016 1 94 377 CYS A C 1
ATOM 2912 O O . CYS A 1 377 ? -20.953 50.219 6.145 1 94 377 CYS A O 1
ATOM 2914 N N . GLY A 1 378 ? -19.141 49.125 6.457 1 92.56 378 GLY A N 1
ATOM 2915 C CA . GLY A 1 378 ? -19.734 48.062 7.227 1 92.56 378 GLY A CA 1
ATOM 2916 C C . GLY A 1 378 ? -18.766 46.938 7.531 1 92.56 378 GLY A C 1
ATOM 2917 O O . GLY A 1 378 ? -17.609 46.969 7.09 1 92.56 378 GLY A O 1
ATOM 2918 N N . TYR A 1 379 ? -19.297 46 8.281 1 92.81 379 TYR A N 1
ATOM 2919 C CA . TYR A 1 379 ? -18.469 44.844 8.625 1 92.81 379 TYR A CA 1
ATOM 2920 C C . TYR A 1 379 ? -17.953 44.156 7.371 1 92.81 379 TYR A C 1
ATOM 2922 O O . TYR A 1 379 ? -18.75 43.594 6.602 1 92.81 379 TYR A O 1
ATOM 2930 N N . ARG A 1 380 ? -16.656 44.219 7.152 1 93.25 380 ARG A N 1
ATOM 2931 C CA . ARG A 1 380 ? -15.953 43.594 6.051 1 93.25 380 ARG A CA 1
ATOM 2932 C C . ARG A 1 380 ? -16.438 44.125 4.703 1 93.25 380 ARG A C 1
ATOM 2934 O O . ARG A 1 380 ? -16.578 43.344 3.746 1 93.25 380 ARG A O 1
ATOM 2941 N N . ARG A 1 381 ? -16.75 45.375 4.695 1 95.38 381 ARG A N 1
ATOM 2942 C CA . ARG A 1 381 ? -17.188 46.062 3.482 1 95.38 381 ARG A CA 1
ATOM 2943 C C . ARG A 1 381 ? -16.453 47.375 3.295 1 95.38 381 ARG A C 1
ATOM 2945 O O . ARG A 1 381 ? -16.203 48.094 4.266 1 95.38 381 ARG A O 1
ATOM 2952 N N . THR A 1 382 ? -16.141 47.656 2.084 1 96.69 382 THR A N 1
ATOM 2953 C CA . THR A 1 382 ? -15.461 48.906 1.74 1 96.69 382 THR A CA 1
ATOM 2954 C C . THR A 1 382 ? -16.344 49.781 0.846 1 96.69 382 THR A C 1
ATOM 2956 O O . THR A 1 382 ? -17.453 49.375 0.486 1 96.69 382 THR A O 1
ATOM 2959 N N . ALA A 1 383 ? -15.828 50.875 0.548 1 96.81 383 ALA A N 1
ATOM 2960 C CA . ALA A 1 383 ? -16.547 51.844 -0.303 1 96.81 383 ALA A CA 1
ATOM 2961 C C . ALA A 1 383 ? -16.422 51.469 -1.775 1 96.81 383 ALA A C 1
ATOM 2963 O O . ALA A 1 383 ? -17.047 52.062 -2.639 1 96.81 383 ALA A O 1
ATOM 2964 N N . LEU A 1 384 ? -15.633 50.469 -2.059 1 95.38 384 LEU A N 1
ATOM 2965 C CA . LEU A 1 384 ? -15.477 50.062 -3.447 1 95.38 384 LEU A CA 1
ATOM 2966 C C . LEU A 1 384 ? -16.703 49.281 -3.93 1 95.38 384 LEU A C 1
ATOM 2968 O O . LEU A 1 384 ? -17.281 48.5 -3.184 1 95.38 384 LEU A O 1
ATOM 2972 N N . ALA A 1 385 ? -17.047 49.5 -5.137 1 93.31 385 ALA A N 1
ATOM 2973 C CA . ALA A 1 385 ? -18.172 48.781 -5.746 1 93.31 385 ALA A CA 1
ATOM 2974 C C . ALA A 1 385 ? -17.766 47.344 -6.098 1 93.31 385 ALA A C 1
ATOM 2976 O O . ALA A 1 385 ? -16.578 47.031 -6.258 1 93.31 385 ALA A O 1
ATOM 2977 N N . PRO A 1 386 ? -18.812 46.469 -6.281 1 90.56 386 PRO A N 1
ATOM 2978 C CA . PRO A 1 386 ? -18.547 45.062 -6.535 1 90.56 386 PRO A CA 1
ATOM 2979 C C . PRO A 1 386 ? -17.766 44.812 -7.832 1 90.56 386 PRO A C 1
ATOM 2981 O O . PRO A 1 386 ? -17.062 43.812 -7.961 1 90.56 386 PRO A O 1
ATOM 2984 N N . ASP A 1 387 ? -17.828 45.75 -8.789 1 93.31 387 ASP A N 1
ATOM 2985 C CA . ASP A 1 387 ? -17.156 45.562 -10.07 1 93.31 387 ASP A CA 1
ATOM 2986 C C . ASP A 1 387 ? -15.836 46.312 -10.117 1 93.31 387 ASP A C 1
ATOM 2988 O O . ASP A 1 387 ? -15.188 46.375 -11.172 1 93.31 387 ASP A O 1
ATOM 2992 N N . GLU A 1 388 ? -15.453 46.844 -8.992 1 95.69 388 GLU A N 1
ATOM 2993 C CA . GLU A 1 388 ? -14.211 47.625 -8.953 1 95.69 388 GLU A CA 1
ATOM 2994 C C . GLU A 1 388 ? -13.055 46.781 -8.414 1 95.69 388 GLU A C 1
ATOM 2996 O O . GLU A 1 388 ? -13.266 45.875 -7.602 1 95.69 388 GLU A O 1
ATOM 3001 N N . VAL A 1 389 ? -11.906 47.156 -9 1 97.06 389 VAL A N 1
ATOM 3002 C CA . VAL A 1 389 ? -10.648 46.562 -8.531 1 97.06 389 VAL A CA 1
ATOM 3003 C C . VAL A 1 389 ? -9.805 47.656 -7.852 1 97.06 389 VAL A C 1
ATOM 3005 O O . VAL A 1 389 ? -9.758 48.781 -8.32 1 97.06 389 VAL A O 1
ATOM 3008 N N . LEU A 1 390 ? -9.258 47.281 -6.645 1 98.06 390 LEU A N 1
ATOM 3009 C CA . LEU A 1 390 ? -8.289 48.188 -6.027 1 98.06 390 LEU A CA 1
ATOM 3010 C C . LEU A 1 390 ? -6.953 48.125 -6.762 1 98.06 390 LEU A C 1
ATOM 3012 O O . LEU A 1 390 ? -6.211 47.156 -6.633 1 98.06 390 LEU A O 1
ATOM 3016 N N . VAL A 1 391 ? -6.648 49.188 -7.438 1 98.31 391 VAL A N 1
ATOM 3017 C CA . VAL A 1 391 ? -5.461 49.188 -8.281 1 98.31 391 VAL A CA 1
ATOM 3018 C C . VAL A 1 391 ? -4.238 49.594 -7.453 1 98.31 391 VAL A C 1
ATOM 3020 O O . VAL A 1 391 ? -3.17 49 -7.59 1 98.31 391 VAL A O 1
ATOM 3023 N N . SER A 1 392 ? -4.422 50.594 -6.648 1 98.25 392 SER A N 1
ATOM 3024 C CA . SER A 1 392 ? -3.297 51.062 -5.84 1 98.25 392 SER A CA 1
ATOM 3025 C C . SER A 1 392 ? -3.777 51.844 -4.621 1 98.25 392 SER A C 1
ATOM 3027 O O . SER A 1 392 ? -4.934 52.281 -4.566 1 98.25 392 SER A O 1
ATOM 3029 N N . VAL A 1 393 ? -2.926 51.969 -3.633 1 98.5 393 VAL A N 1
ATOM 3030 C CA . VAL A 1 393 ? -3.115 52.844 -2.48 1 98.5 393 VAL A CA 1
ATOM 3031 C C . VAL A 1 393 ? -1.92 53.781 -2.344 1 98.5 393 VAL A C 1
ATOM 3033 O O . VAL A 1 393 ? -0.774 53.375 -2.545 1 98.5 393 VAL A O 1
ATOM 3036 N N . THR A 1 394 ? -2.17 55.031 -2.137 1 98.44 394 THR A N 1
ATOM 3037 C CA . THR A 1 394 ? -1.1 56 -1.958 1 98.44 394 THR A CA 1
ATOM 3038 C C . THR A 1 394 ? -0.938 56.375 -0.484 1 98.44 394 THR A C 1
ATOM 3040 O O . THR A 1 394 ? -1.882 56.844 0.152 1 98.44 394 THR A O 1
ATOM 3043 N N . ILE A 1 395 ? 0.205 56.156 0.05 1 98.56 395 ILE A N 1
ATOM 3044 C CA . ILE A 1 395 ? 0.581 56.531 1.408 1 98.56 395 ILE A CA 1
ATOM 3045 C C . ILE A 1 395 ? 1.316 57.875 1.387 1 98.56 395 ILE A C 1
ATOM 3047 O O . ILE A 1 395 ? 2.408 57.969 0.823 1 98.56 395 ILE A O 1
ATOM 3051 N N . PRO A 1 396 ? 0.812 58.844 2.041 1 97.81 396 PRO A N 1
ATOM 3052 C CA . PRO A 1 396 ? 1.399 60.188 1.916 1 97.81 396 PRO A CA 1
ATOM 3053 C C . PRO A 1 396 ? 2.658 60.375 2.762 1 97.81 396 PRO A C 1
ATOM 3055 O O . PRO A 1 396 ? 2.848 59.656 3.748 1 97.81 396 PRO A O 1
ATOM 3058 N N . CYS A 1 397 ? 3.48 61.344 2.383 1 97.44 397 CYS A N 1
ATOM 3059 C CA . CYS A 1 397 ? 4.574 61.812 3.225 1 97.44 397 CYS A CA 1
ATOM 3060 C C . CYS A 1 397 ? 4.062 62.75 4.312 1 97.44 397 CYS A C 1
ATOM 3062 O O . CYS A 1 397 ? 3.02 63.375 4.148 1 97.44 397 CYS A O 1
ATOM 3064 N N . THR A 1 398 ? 4.777 62.719 5.395 1 96.88 398 THR A N 1
ATOM 3065 C CA . THR A 1 398 ? 4.441 63.656 6.477 1 96.88 398 THR A CA 1
ATOM 3066 C C . THR A 1 398 ? 5.105 65 6.266 1 96.88 398 THR A C 1
ATOM 3068 O O . THR A 1 398 ? 6.176 65.062 5.656 1 96.88 398 THR A O 1
ATOM 3071 N N . LYS A 1 399 ? 4.516 66.062 6.805 1 95.44 399 LYS A N 1
ATOM 3072 C CA . LYS A 1 399 ? 5.094 67.375 6.812 1 95.44 399 LYS A CA 1
ATOM 3073 C C . LYS A 1 399 ? 5.855 67.625 8.109 1 95.44 399 LYS A C 1
ATOM 3075 O O . LYS A 1 399 ? 5.773 66.812 9.055 1 95.44 399 LYS A O 1
ATOM 3080 N N . THR A 1 400 ? 6.504 68.812 8.172 1 95 400 THR A N 1
ATOM 3081 C CA . THR A 1 400 ? 7.383 69.125 9.297 1 95 400 THR A CA 1
ATOM 3082 C C . THR A 1 400 ? 6.582 69.25 10.586 1 95 400 THR A C 1
ATOM 3084 O O . THR A 1 400 ? 7.062 68.938 11.664 1 95 400 THR A O 1
ATOM 3087 N N . ASN A 1 401 ? 5.383 69.812 10.492 1 95.81 401 ASN A N 1
ATOM 3088 C CA . ASN A 1 401 ? 4.578 70.062 11.68 1 95.81 401 ASN A CA 1
ATOM 3089 C C . ASN A 1 401 ? 3.559 68.938 11.914 1 95.81 401 ASN A C 1
ATOM 3091 O O . ASN A 1 401 ? 2.584 69.125 12.641 1 95.81 401 ASN A O 1
ATOM 3095 N N . GLU A 1 402 ? 3.754 67.875 11.211 1 96.81 402 GLU A N 1
ATOM 3096 C CA . GLU A 1 402 ? 2.869 66.688 11.367 1 96.81 402 GLU A CA 1
ATOM 3097 C C . GLU A 1 402 ? 3.572 65.562 12.094 1 96.81 402 GLU A C 1
ATOM 3099 O O . GLU A 1 402 ? 4.742 65.312 11.836 1 96.81 402 GLU A O 1
ATOM 3104 N N . PHE A 1 403 ? 2.852 64.938 13.055 1 97.62 403 PHE A N 1
ATOM 3105 C CA . PHE A 1 403 ? 3.346 63.812 13.836 1 97.62 403 PHE A CA 1
ATOM 3106 C C . PHE A 1 403 ? 2.398 62.625 13.727 1 97.62 403 PHE A C 1
ATOM 3108 O O . PHE A 1 403 ? 1.182 62.812 13.633 1 97.62 403 PHE A O 1
ATOM 3115 N N . PHE A 1 404 ? 2.98 61.438 13.672 1 97.81 404 PHE A N 1
ATOM 3116 C CA . PHE A 1 404 ? 2.209 60.219 13.375 1 97.81 404 PHE A CA 1
ATOM 3117 C C . PHE A 1 404 ? 2.676 59.062 14.227 1 97.81 404 PHE A C 1
ATOM 3119 O O . PHE A 1 404 ? 3.877 58.875 14.453 1 97.81 404 PHE A O 1
ATOM 3126 N N . GLN A 1 405 ? 1.722 58.219 14.82 1 96.88 405 GLN A N 1
ATOM 3127 C CA . GLN A 1 405 ? 2.049 57 15.539 1 96.88 405 GLN A CA 1
ATOM 3128 C C . GLN A 1 405 ? 0.996 55.906 15.305 1 96.88 405 GLN A C 1
ATOM 3130 O O . GLN A 1 405 ? -0.177 56.219 15.078 1 96.88 405 GLN A O 1
ATOM 3135 N N . GLY A 1 406 ? 1.478 54.656 15.25 1 96.31 406 GLY A N 1
ATOM 3136 C CA . GLY A 1 406 ? 0.617 53.469 15.242 1 96.31 406 GLY A CA 1
ATOM 3137 C C . GLY A 1 406 ? 0.753 52.625 16.484 1 96.31 406 GLY A C 1
ATOM 3138 O O . GLY A 1 406 ? 1.838 52.531 17.062 1 96.31 406 GLY A O 1
ATOM 3139 N N . PHE A 1 407 ? -0.355 52.031 16.969 1 95.81 407 PHE A N 1
ATOM 3140 C CA . PHE A 1 407 ? -0.353 51.188 18.156 1 95.81 407 PHE A CA 1
ATOM 3141 C C . PHE A 1 407 ? -1.104 49.875 17.906 1 95.81 407 PHE A C 1
ATOM 3143 O O . PHE A 1 407 ? -2.049 49.844 17.125 1 95.81 407 PHE A O 1
ATOM 3150 N N . LYS A 1 408 ? -0.671 48.844 18.531 1 94.88 408 LYS A N 1
ATOM 3151 C CA . LYS A 1 408 ? -1.299 47.531 18.469 1 94.88 408 LYS A CA 1
ATOM 3152 C C . LYS A 1 408 ? -1.216 46.812 19.828 1 94.88 408 LYS A C 1
ATOM 3154 O O . LYS A 1 408 ? -0.189 46.875 20.5 1 94.88 408 LYS A O 1
ATOM 3159 N N . GLN A 1 409 ? -2.34 46.25 20.219 1 94.94 409 GLN A N 1
ATOM 3160 C CA . GLN A 1 409 ? -2.34 45.375 21.375 1 94.94 409 GLN A CA 1
ATOM 3161 C C . GLN A 1 409 ? -2.975 44.031 21.047 1 94.94 409 GLN A C 1
ATOM 3163 O O . GLN A 1 409 ? -4.055 43.969 20.453 1 94.94 409 GLN A O 1
ATOM 3168 N N . CYS A 1 410 ? -2.232 42.969 21.312 1 93.69 410 CYS A N 1
ATOM 3169 C CA . CYS A 1 410 ? -2.691 41.594 21.172 1 93.69 410 CYS A CA 1
ATOM 3170 C C . CYS A 1 410 ? -2.252 40.75 22.359 1 93.69 410 CYS A C 1
ATOM 3172 O O . CYS A 1 410 ? -1.62 41.25 23.297 1 93.69 410 CYS A O 1
ATOM 3174 N N . ASN A 1 411 ? -2.684 39.469 22.406 1 92.88 411 ASN A N 1
ATOM 3175 C CA . ASN A 1 411 ? -2.318 38.594 23.531 1 92.88 411 ASN A CA 1
ATOM 3176 C C . ASN A 1 411 ? -0.919 38.031 23.359 1 92.88 411 ASN A C 1
ATOM 3178 O O . ASN A 1 411 ? -0.134 38 24.297 1 92.88 411 ASN A O 1
ATOM 3182 N N . ARG A 1 412 ? -0.658 37.531 22.188 1 92.38 412 ARG A N 1
ATOM 3183 C CA . ARG A 1 412 ? 0.67 37 21.875 1 92.38 412 ARG A CA 1
ATOM 3184 C C . ARG A 1 412 ? 1.479 38 21.062 1 92.38 412 ARG A C 1
ATOM 3186 O O . ARG A 1 412 ? 0.945 38.625 20.156 1 92.38 412 ARG A O 1
ATOM 3193 N N . LYS A 1 413 ? 2.684 38.062 21.266 1 84.62 413 LYS A N 1
ATOM 3194 C CA . LYS A 1 413 ? 3.545 39.062 20.641 1 84.62 413 LYS A CA 1
ATOM 3195 C C . LYS A 1 413 ? 3.574 38.906 19.125 1 84.62 413 LYS A C 1
ATOM 3197 O O . LYS A 1 413 ? 3.529 39.875 18.375 1 84.62 413 LYS A O 1
ATOM 3202 N N . GLU A 1 414 ? 3.652 37.688 18.766 1 86.62 414 GLU A N 1
ATOM 3203 C CA . GLU A 1 414 ? 3.828 37.438 17.344 1 86.62 414 GLU A CA 1
ATOM 3204 C C . GLU A 1 414 ? 2.611 36.719 16.75 1 86.62 414 GLU A C 1
ATOM 3206 O O . GLU A 1 414 ? 2.008 35.875 17.422 1 86.62 414 GLU A O 1
ATOM 3211 N N . ASP A 1 415 ? 2.318 37.062 15.492 1 90.31 415 ASP A N 1
ATOM 3212 C CA . ASP A 1 415 ? 1.305 36.375 14.703 1 90.31 415 ASP A CA 1
ATOM 3213 C C . ASP A 1 415 ? 0.003 36.219 15.484 1 90.31 415 ASP A C 1
ATOM 3215 O O . ASP A 1 415 ? -0.502 35.125 15.656 1 90.31 415 ASP A O 1
ATOM 3219 N N . ASP A 1 416 ? -0.4 37.219 16.062 1 93.06 416 ASP A N 1
ATOM 3220 C CA . ASP A 1 416 ? -1.684 37.312 16.75 1 93.06 416 ASP A CA 1
ATOM 3221 C C . ASP A 1 416 ? -2.488 38.531 16.266 1 93.06 416 ASP A C 1
ATOM 3223 O O . ASP A 1 416 ? -1.92 39.562 15.969 1 93.06 416 ASP A O 1
ATOM 3227 N N . ILE A 1 417 ? -3.693 38.375 16.141 1 91.12 417 ILE A N 1
ATOM 3228 C CA . ILE A 1 417 ? -4.559 39.438 15.672 1 91.12 417 ILE A CA 1
ATOM 3229 C C . ILE A 1 417 ? -4.773 40.469 16.781 1 91.12 417 ILE A C 1
ATOM 3231 O O . ILE A 1 417 ? -4.746 40.125 17.969 1 91.12 417 ILE A O 1
ATOM 3235 N N . SER A 1 418 ? -5.031 41.656 16.391 1 94.38 418 SER A N 1
ATOM 3236 C CA . SER A 1 418 ? -5.195 42.781 17.328 1 94.38 418 SER A CA 1
ATOM 3237 C C . SER A 1 418 ? -6.504 42.656 18.109 1 94.38 418 SER A C 1
ATOM 3239 O O . SER A 1 418 ? -7.523 42.25 17.547 1 94.38 418 SER A O 1
ATOM 3241 N N . MET A 1 419 ? -6.41 43 19.375 1 94.75 419 MET A N 1
ATOM 3242 C CA . MET A 1 419 ? -7.617 43.312 20.141 1 94.75 419 MET A CA 1
ATOM 3243 C C . MET A 1 419 ? -8.086 44.719 19.891 1 94.75 419 MET A C 1
ATOM 3245 O O . MET A 1 419 ? -9.266 44.969 19.625 1 94.75 419 MET A O 1
ATOM 3249 N N . VAL A 1 420 ? -7.152 45.656 20.031 1 96.5 420 VAL A N 1
ATOM 3250 C CA . VAL A 1 420 ? -7.32 47.031 19.656 1 96.5 420 VAL A CA 1
ATOM 3251 C C . VAL A 1 420 ? -6.055 47.562 18.969 1 96.5 420 VAL A C 1
ATOM 3253 O O . VAL A 1 420 ? -4.945 47.156 19.328 1 96.5 420 VAL A O 1
ATOM 3256 N N . ASN A 1 421 ? -6.23 48.25 17.953 1 96.69 421 ASN A N 1
ATOM 3257 C CA . ASN A 1 421 ? -5.133 49 17.328 1 96.69 421 ASN A CA 1
ATOM 3258 C C . ASN A 1 421 ? -5.555 50.406 16.922 1 96.69 421 ASN A C 1
ATOM 3260 O O . ASN A 1 421 ? -6.727 50.75 17.047 1 96.69 421 ASN A O 1
ATOM 3264 N N . ALA A 1 422 ? -4.539 51.25 16.578 1 98.12 422 ALA A N 1
ATOM 3265 C CA . ALA A 1 422 ? -4.863 52.656 16.297 1 98.12 422 ALA A CA 1
ATOM 3266 C C . ALA A 1 422 ? -3.812 53.281 15.398 1 98.12 422 ALA A C 1
ATOM 3268 O O . ALA A 1 422 ? -2.643 52.906 15.422 1 98.12 422 ALA A O 1
ATOM 3269 N N . GLY A 1 423 ? -4.258 54.156 14.516 1 98.38 423 GLY A N 1
ATOM 3270 C CA . GLY A 1 423 ? -3.449 55.156 13.836 1 98.38 423 GLY A CA 1
ATOM 3271 C C . GLY A 1 423 ? -3.791 56.562 14.242 1 98.38 423 GLY A C 1
ATOM 3272 O O . GLY A 1 423 ? -4.969 56.906 14.359 1 98.38 423 GLY A O 1
ATOM 3273 N N . MET A 1 424 ? -2.748 57.406 14.547 1 98.56 424 MET A N 1
ATOM 3274 C CA . MET A 1 424 ? -2.982 58.75 15.031 1 98.56 424 MET A CA 1
ATOM 3275 C C . MET A 1 424 ? -2.07 59.75 14.32 1 98.56 424 MET A C 1
ATOM 3277 O O . MET A 1 424 ? -0.896 59.469 14.086 1 98.56 424 MET A O 1
ATOM 3281 N N . MET A 1 425 ? -2.656 60.844 13.938 1 98.38 425 MET A N 1
ATOM 3282 C CA . MET A 1 425 ? -1.929 61.938 13.297 1 98.38 425 MET A CA 1
ATOM 3283 C C . MET A 1 425 ? -2.322 63.281 13.898 1 98.38 425 MET A C 1
ATOM 3285 O O . MET A 1 425 ? -3.498 63.5 14.18 1 98.38 425 MET A O 1
ATOM 3289 N N . VAL A 1 426 ? -1.317 64.188 14.195 1 98.25 426 VAL A N 1
ATOM 3290 C CA . VAL A 1 426 ? -1.626 65.562 14.656 1 98.25 426 VAL A CA 1
ATOM 3291 C C . VAL A 1 426 ? -0.758 66.562 13.914 1 98.25 426 VAL A C 1
ATOM 3293 O O . VAL A 1 426 ? 0.413 66.312 13.633 1 98.25 426 VAL A O 1
ATOM 3296 N N . ARG A 1 427 ? -1.315 67.625 13.508 1 97.94 427 ARG A N 1
ATOM 3297 C CA . ARG A 1 427 ? -0.623 68.812 12.969 1 97.94 427 ARG A CA 1
ATOM 3298 C C . ARG A 1 427 ? -0.624 69.938 13.977 1 97.94 427 ARG A C 1
ATOM 3300 O O . ARG A 1 427 ? -1.686 70.375 14.414 1 97.94 427 ARG A O 1
ATOM 3307 N N . LEU A 1 428 ? 0.539 70.375 14.305 1 97.5 428 LEU A N 1
ATOM 3308 C CA . LEU A 1 428 ? 0.678 71.438 15.32 1 97.5 428 LEU A CA 1
ATOM 3309 C C . LEU A 1 428 ? 1.211 72.688 14.711 1 97.5 428 LEU A C 1
ATOM 3311 O O . LEU A 1 428 ? 2.033 72.688 13.789 1 97.5 428 LEU A O 1
ATOM 3315 N N . SER A 1 429 ? 0.808 73.812 15.289 1 96.75 429 SER A N 1
ATOM 3316 C CA . SER A 1 429 ? 1.397 75.125 14.938 1 96.75 429 SER A CA 1
ATOM 3317 C C . SER A 1 429 ? 2.768 75.312 15.586 1 96.75 429 SER A C 1
ATOM 3319 O O . SER A 1 429 ? 3.191 74.5 16.391 1 96.75 429 SER A O 1
ATOM 3321 N N . ASP A 1 430 ? 3.367 76.438 15.305 1 93.75 430 ASP A N 1
ATOM 3322 C CA . ASP A 1 430 ? 4.668 76.75 15.891 1 93.75 430 ASP A CA 1
ATOM 3323 C C . ASP A 1 430 ? 4.562 76.938 17.406 1 93.75 430 ASP A C 1
ATOM 3325 O O . ASP A 1 430 ? 5.516 76.688 18.141 1 93.75 430 ASP A O 1
ATOM 3329 N N . SER A 1 431 ? 3.332 77.312 17.828 1 95 431 SER A N 1
ATOM 3330 C CA . SER A 1 431 ? 3.096 77.5 19.266 1 95 431 SER A CA 1
ATOM 3331 C C . SER A 1 431 ? 2.488 76.188 19.875 1 95 431 SER A C 1
ATOM 3333 O O . SER A 1 431 ? 1.955 76.25 20.984 1 95 431 SER A O 1
ATOM 3335 N N . HIS A 1 432 ? 2.502 75.125 19.078 1 96.44 432 HIS A N 1
ATOM 3336 C CA . HIS A 1 432 ? 2.068 73.812 19.516 1 96.44 432 HIS A CA 1
ATOM 3337 C C . HIS A 1 432 ? 0.567 73.75 19.766 1 96.44 432 HIS A C 1
ATOM 3339 O O . HIS A 1 432 ? 0.113 73.125 20.734 1 96.44 432 HIS A O 1
ATOM 3345 N N . VAL A 1 433 ? -0.209 74.5 18.969 1 97.44 433 VAL A N 1
ATOM 3346 C CA . VAL A 1 433 ? -1.668 74.5 18.969 1 97.44 433 VAL A CA 1
ATOM 3347 C C . VAL A 1 433 ? -2.152 73.5 17.906 1 97.44 433 VAL A C 1
ATOM 3349 O O . VAL A 1 433 ? -1.612 73.438 16.797 1 97.44 433 VAL A O 1
ATOM 3352 N N . VAL A 1 434 ? -3.133 72.688 18.266 1 98.25 434 VAL A N 1
ATOM 3353 C CA . VAL A 1 434 ? -3.652 71.625 17.359 1 98.25 434 VAL A CA 1
ATOM 3354 C C . VAL A 1 434 ? -4.379 72.312 16.188 1 98.25 434 VAL A C 1
ATOM 3356 O O . VAL A 1 434 ? -5.414 72.938 16.375 1 98.25 434 VAL A O 1
ATOM 3359 N N . ASN A 1 435 ? -3.846 72.125 14.984 1 97.81 435 ASN A N 1
ATOM 3360 C CA . ASN A 1 435 ? -4.496 72.562 13.766 1 97.81 435 ASN A CA 1
ATOM 3361 C C . ASN A 1 435 ? -5.414 71.5 13.18 1 97.81 435 ASN A C 1
ATOM 3363 O O . ASN A 1 435 ? -6.449 71.812 12.594 1 97.81 435 ASN A O 1
ATOM 3367 N N . ASP A 1 436 ? -4.949 70.312 13.328 1 97 436 ASP A N 1
ATOM 3368 C CA . ASP A 1 436 ? -5.676 69.125 12.828 1 97 436 ASP A CA 1
ATOM 3369 C C . ASP A 1 436 ? -5.254 67.875 13.562 1 97 436 ASP A C 1
ATOM 3371 O O . ASP A 1 436 ? -4.113 67.75 14.023 1 97 436 ASP A O 1
ATOM 3375 N N . ILE A 1 437 ? -6.207 66.938 13.727 1 98 437 ILE A N 1
ATOM 3376 C CA . ILE A 1 437 ? -5.91 65.688 14.422 1 98 437 ILE A CA 1
ATOM 3377 C C . ILE A 1 437 ? -6.82 64.625 13.898 1 98 437 ILE A C 1
ATOM 3379 O O . ILE A 1 437 ? -8 64.812 13.617 1 98 437 ILE A O 1
ATOM 3383 N N . VAL A 1 438 ? -6.277 63.469 13.602 1 98.31 438 VAL A N 1
ATOM 3384 C CA . VAL A 1 438 ? -7.027 62.281 13.18 1 98.31 438 VAL A CA 1
ATOM 3385 C C . VAL A 1 438 ? -6.734 61.125 14.117 1 98.31 438 VAL A C 1
ATOM 3387 O O . VAL A 1 438 ? -5.57 60.781 14.344 1 98.31 438 VAL A O 1
ATOM 3390 N N . LEU A 1 439 ? -7.711 60.562 14.75 1 98.56 439 LEU A N 1
ATOM 3391 C CA . LEU A 1 439 ? -7.641 59.406 15.633 1 98.56 439 LEU A CA 1
ATOM 3392 C C . LEU A 1 439 ? -8.492 58.281 15.102 1 98.56 439 LEU A C 1
ATOM 3394 O O . LEU A 1 439 ? -9.711 58.281 15.242 1 98.56 439 LEU A O 1
ATOM 3398 N N . ALA A 1 440 ? -7.812 57.25 14.516 1 98.25 440 ALA A N 1
ATOM 3399 C CA . ALA A 1 440 ? -8.484 56.094 13.953 1 98.25 440 ALA A CA 1
ATOM 3400 C C . ALA A 1 440 ? -8.227 54.844 14.797 1 98.25 440 ALA A C 1
ATOM 3402 O O . ALA A 1 440 ? -7.086 54.562 15.172 1 98.25 440 ALA A O 1
ATOM 3403 N N . TYR A 1 441 ? -9.305 54.094 15.164 1 97.88 441 TYR A N 1
ATOM 3404 C CA . TYR A 1 441 ? -9.188 52.938 16.031 1 97.88 441 TYR A CA 1
ATOM 3405 C C . TYR A 1 441 ? -9.766 51.688 15.367 1 97.88 441 TYR A C 1
ATOM 3407 O O . TYR A 1 441 ? -10.797 51.781 14.688 1 97.88 441 TYR A O 1
ATOM 3415 N N . GLY A 1 442 ? -9.031 50.594 15.461 1 96.69 442 GLY A N 1
ATOM 3416 C CA . GLY A 1 442 ? -9.57 49.281 15.172 1 96.69 442 GLY A CA 1
ATOM 3417 C C . GLY A 1 442 ? -9.961 48.5 16.422 1 96.69 442 GLY A C 1
ATOM 3418 O O . GLY A 1 442 ? -9.336 48.656 17.469 1 96.69 442 GLY A O 1
ATOM 3419 N N . GLY A 1 443 ? -10.984 47.594 16.359 1 95.81 443 GLY A N 1
ATOM 3420 C CA . GLY A 1 443 ? -11.414 46.75 17.469 1 95.81 443 GLY A CA 1
ATOM 3421 C C . GLY A 1 443 ? -12.375 47.469 18.422 1 95.81 443 GLY A C 1
ATOM 3422 O O . GLY A 1 443 ? -12.688 46.969 19.484 1 95.81 443 GLY A O 1
ATOM 3423 N N . MET A 1 444 ? -12.836 48.656 18.016 1 96.38 444 MET A N 1
ATOM 3424 C CA . MET A 1 444 ? -13.727 49.438 18.859 1 96.38 444 MET A CA 1
ATOM 3425 C C . MET A 1 444 ? -15.117 49.531 18.234 1 96.38 444 MET A C 1
ATOM 3427 O O . MET A 1 444 ? -15.938 50.344 18.672 1 96.38 444 MET A O 1
ATOM 3431 N N . GLY A 1 445 ? -15.344 48.75 17.281 1 93.5 445 GLY A N 1
ATOM 3432 C CA . GLY A 1 445 ? -16.594 48.656 16.547 1 93.5 445 GLY A CA 1
ATOM 3433 C C . GLY A 1 445 ? -16.547 47.688 15.375 1 93.5 445 GLY A C 1
ATOM 3434 O O . GLY A 1 445 ? -15.578 46.938 15.227 1 93.5 445 GLY A O 1
ATOM 3435 N N . PRO A 1 446 ? -17.578 47.688 14.547 1 93.75 446 PRO A N 1
ATOM 3436 C CA . PRO A 1 446 ? -17.641 46.75 13.43 1 93.75 446 PRO A CA 1
ATOM 3437 C C . PRO A 1 446 ? -16.734 47.156 12.266 1 93.75 446 PRO A C 1
ATOM 3439 O O . PRO A 1 446 ? -16.594 46.406 11.297 1 93.75 446 PRO A O 1
ATOM 3442 N N . THR A 1 447 ? -16.203 48.406 12.273 1 95.56 447 THR A N 1
ATOM 3443 C CA . THR A 1 447 ? -15.258 48.938 11.289 1 95.56 447 THR A CA 1
ATOM 3444 C C . THR A 1 447 ? -14.141 49.719 11.977 1 95.56 447 THR A C 1
ATOM 3446 O O . THR A 1 447 ? -14.102 49.812 13.203 1 95.56 447 THR A O 1
ATOM 3449 N N . VAL A 1 448 ? -13.18 50.219 11.172 1 96.31 448 VAL A N 1
ATOM 3450 C CA . VAL A 1 448 ? -12.281 51.219 11.695 1 96.31 448 VAL A CA 1
ATOM 3451 C C . VAL A 1 448 ? -13.078 52.469 12.109 1 96.31 448 VAL A C 1
ATOM 3453 O O . VAL A 1 448 ? -13.891 52.969 11.336 1 96.31 448 VAL A O 1
ATOM 3456 N N . VAL A 1 449 ? -12.883 52.938 13.352 1 95.94 449 VAL A N 1
ATOM 3457 C CA . VAL A 1 449 ? -13.703 54 13.891 1 95.94 449 VAL A CA 1
ATOM 3458 C C . VAL A 1 449 ? -12.844 55.25 14.102 1 95.94 449 VAL A C 1
ATOM 3460 O O . VAL A 1 449 ? -11.727 55.156 14.625 1 95.94 449 VAL A O 1
ATOM 3463 N N . LEU A 1 450 ? -13.375 56.406 13.617 1 96.88 450 LEU A N 1
ATOM 3464 C CA . LEU A 1 450 ? -12.766 57.688 13.93 1 96.88 450 LEU A CA 1
ATOM 3465 C C . LEU A 1 450 ? -13.414 58.312 15.164 1 96.88 450 LEU A C 1
ATOM 3467 O O . LEU A 1 450 ? -14.641 58.312 15.305 1 96.88 450 LEU A O 1
ATOM 3471 N N . ALA A 1 451 ? -12.586 58.75 16.109 1 97.5 451 ALA A N 1
ATOM 3472 C CA . ALA A 1 451 ? -13.102 59.438 17.297 1 97.5 451 ALA A CA 1
ATOM 3473 C C . ALA A 1 451 ? -13.492 60.875 16.953 1 97.5 451 ALA A C 1
ATOM 3475 O O . ALA A 1 451 ? -12.82 61.844 17.359 1 97.5 451 ALA A O 1
ATOM 3476 N N . GLN A 1 452 ? -14.586 61.031 16.344 1 96.06 452 GLN A N 1
ATOM 3477 C CA . GLN A 1 452 ? -14.984 62.281 15.672 1 96.06 452 GLN A CA 1
ATOM 3478 C C . GLN A 1 452 ? -15.133 63.406 16.672 1 96.06 452 GLN A C 1
ATOM 3480 O O . GLN A 1 452 ? -14.594 64.5 16.469 1 96.06 452 GLN A O 1
ATOM 3485 N N . GLN A 1 453 ? -15.836 63.219 17.734 1 96.38 453 GLN A N 1
ATOM 3486 C CA . GLN A 1 453 ? -16.062 64.25 18.719 1 96.38 453 GLN A CA 1
ATOM 3487 C C . GLN A 1 453 ? -14.766 64.688 19.406 1 96.38 453 GLN A C 1
ATOM 3489 O O . GLN A 1 453 ? -14.555 65.875 19.703 1 96.38 453 GLN A O 1
ATOM 3494 N N . ALA A 1 454 ? -14.016 63.719 19.719 1 97.94 454 ALA A N 1
ATOM 3495 C CA . ALA A 1 454 ? -12.727 64 20.344 1 97.94 454 ALA A CA 1
ATOM 3496 C C . ALA A 1 454 ? -11.828 64.812 19.391 1 97.94 454 ALA A C 1
ATOM 3498 O O . ALA A 1 454 ? -11.164 65.75 19.828 1 97.94 454 ALA A O 1
ATOM 3499 N N . MET A 1 455 ? -11.82 64.438 18.156 1 97.88 455 MET A N 1
ATOM 3500 C CA . MET A 1 455 ? -11 65.125 17.156 1 97.88 455 MET A CA 1
ATOM 3501 C C . MET A 1 455 ? -11.438 66.625 17.016 1 97.88 455 MET A C 1
ATOM 3503 O O . MET A 1 455 ? -10.602 67.5 17.047 1 97.88 455 MET A O 1
ATOM 3507 N N . GLU A 1 456 ? -12.695 66.812 16.953 1 96.94 456 GLU A N 1
ATOM 3508 C CA . GLU A 1 456 ? -13.227 68.188 16.812 1 96.94 456 GLU A CA 1
ATOM 3509 C C . GLU A 1 456 ? -13.047 69 18.094 1 96.94 456 GLU A C 1
ATOM 3511 O O . GLU A 1 456 ? -12.773 70.188 18.047 1 96.94 456 GLU A O 1
ATOM 3516 N N . GLY A 1 457 ? -13.094 68.312 19.141 1 97.12 457 GLY A N 1
ATOM 3517 C CA . GLY A 1 457 ? -13.125 69 20.438 1 97.12 457 GLY A CA 1
ATOM 3518 C C . GLY A 1 457 ? -11.773 69.562 20.875 1 97.12 457 GLY A C 1
ATOM 3519 O O . GLY A 1 457 ? -11.688 70.375 21.75 1 97.12 457 GLY A O 1
ATOM 3520 N N . VAL A 1 458 ? -10.742 69.125 20.266 1 97.5 458 VAL A N 1
ATOM 3521 C CA . VAL A 1 458 ? -9.438 69.562 20.766 1 97.5 458 VAL A CA 1
ATOM 3522 C C . VAL A 1 458 ? -8.758 70.5 19.781 1 97.5 458 VAL A C 1
ATOM 3524 O O . VAL A 1 458 ? -7.641 70.938 20.031 1 97.5 458 VAL A O 1
ATOM 3527 N N . ILE A 1 459 ? -9.367 70.75 18.625 1 97.69 459 ILE A N 1
ATOM 3528 C CA . ILE A 1 459 ? -8.812 71.75 17.672 1 97.69 459 ILE A CA 1
ATOM 3529 C C . ILE A 1 459 ? -8.672 73.125 18.328 1 97.69 459 ILE A C 1
ATOM 3531 O O . ILE A 1 459 ? -9.594 73.562 18.984 1 97.69 459 ILE A O 1
ATOM 3535 N N . GLY A 1 460 ? -7.527 73.75 18.266 1 97.12 460 GLY A N 1
ATOM 3536 C CA . GLY A 1 460 ? -7.281 75.062 18.812 1 97.12 460 GLY A CA 1
ATOM 3537 C C . GLY A 1 460 ? -6.672 75 20.203 1 97.12 460 GLY A C 1
ATOM 3538 O O . GLY A 1 460 ? -6.215 76 20.719 1 97.12 460 GLY A O 1
ATOM 3539 N N . LEU A 1 461 ? -6.543 73.875 20.734 1 97.56 461 LEU A N 1
ATOM 3540 C CA . LEU A 1 461 ? -5.953 73.75 22.062 1 97.56 461 LEU A CA 1
ATOM 3541 C C . LEU A 1 461 ? -4.445 73.562 21.969 1 97.56 461 LEU A C 1
ATOM 3543 O O . LEU A 1 461 ? -3.949 73 20.984 1 97.56 461 LEU A O 1
ATOM 3547 N N . LYS A 1 462 ? -3.801 74 23.047 1 96.94 462 LYS A N 1
ATOM 3548 C CA . LYS A 1 462 ? -2.367 73.75 23.156 1 96.94 462 LYS A CA 1
ATOM 3549 C C . LYS A 1 462 ? -2.096 72.312 23.578 1 96.94 462 LYS A C 1
ATOM 3551 O O . LYS A 1 462 ? -2.854 71.688 24.344 1 96.94 462 LYS A O 1
ATOM 3556 N N . TRP A 1 463 ? -1.02 71.75 23.016 1 97.25 463 TRP A N 1
ATOM 3557 C CA . TRP A 1 463 ? -0.626 70.375 23.359 1 97.25 463 TRP A CA 1
ATOM 3558 C C . TRP A 1 463 ? -0.047 70.312 24.766 1 97.25 463 TRP A C 1
ATOM 3560 O O . TRP A 1 463 ? 1.172 70.25 24.938 1 97.25 463 TRP A O 1
ATOM 3570 N N . ASP A 1 464 ? -0.886 70.312 25.734 1 94.94 464 ASP A N 1
ATOM 3571 C CA . ASP A 1 464 ? -0.491 70.312 27.141 1 94.94 464 ASP A CA 1
ATOM 3572 C C . ASP A 1 464 ? -1.503 69.5 27.984 1 94.94 464 ASP A C 1
ATOM 3574 O O . ASP A 1 464 ? -2.346 68.812 27.453 1 94.94 464 ASP A O 1
ATOM 3578 N N . GLU A 1 465 ? -1.511 69.688 29.266 1 94.19 465 GLU A N 1
ATOM 3579 C CA . GLU A 1 465 ? -2.289 68.875 30.188 1 94.19 465 GLU A CA 1
ATOM 3580 C C . GLU A 1 465 ? -3.783 69.188 30.047 1 94.19 465 GLU A C 1
ATOM 3582 O O . GLU A 1 465 ? -4.609 68.25 30.281 1 94.19 465 GLU A O 1
ATOM 3587 N N . SER A 1 466 ? -4.094 70.312 29.641 1 95 466 SER A N 1
ATOM 3588 C CA . SER A 1 466 ? -5.504 70.625 29.453 1 95 466 SER A CA 1
ATOM 3589 C C . SER A 1 466 ? -6.113 69.875 28.297 1 95 466 SER A C 1
ATOM 3591 O O . SER A 1 466 ? -7.27 69.438 28.375 1 95 466 SER A O 1
ATOM 3593 N N . LEU A 1 467 ? -5.32 69.688 27.297 1 96.81 467 LEU A N 1
ATOM 3594 C CA . LEU A 1 467 ? -5.754 68.875 26.172 1 96.81 467 LEU A CA 1
ATOM 3595 C C . LEU A 1 467 ? -5.949 67.438 26.594 1 96.81 467 LEU A C 1
ATOM 3597 O O . LEU A 1 467 ? -6.949 66.812 26.25 1 96.81 467 LEU A O 1
ATOM 3601 N N . MET A 1 468 ? -5.027 66.875 27.359 1 95.75 468 MET A N 1
ATOM 3602 C CA . MET A 1 468 ? -5.113 65.5 27.844 1 95.75 468 MET A CA 1
ATOM 3603 C C . MET A 1 468 ? -6.344 65.312 28.719 1 95.75 468 MET A C 1
ATOM 3605 O O . MET A 1 468 ? -7.039 64.312 28.594 1 95.75 468 MET A O 1
ATOM 3609 N N . SER A 1 469 ? -6.594 66.312 29.562 1 95.62 469 SER A N 1
ATOM 3610 C CA . SER A 1 469 ? -7.762 66.25 30.422 1 95.62 469 SER A CA 1
ATOM 3611 C C . SER A 1 469 ? -9.055 66.188 29.625 1 95.62 469 SER A C 1
ATOM 3613 O O . SER A 1 469 ? -9.977 65.438 29.938 1 95.62 469 SER A O 1
ATOM 3615 N N . LYS A 1 470 ? -9.094 66.938 28.609 1 96.56 470 LYS A N 1
ATOM 3616 C CA . LYS A 1 470 ? -10.266 67 27.75 1 96.56 470 LYS A CA 1
ATOM 3617 C C . LYS A 1 470 ? -10.445 65.688 27.016 1 96.56 470 LYS A C 1
ATOM 3619 O O . LYS A 1 470 ? -11.562 65.188 26.859 1 96.56 470 LYS A O 1
ATOM 3624 N N . MET A 1 471 ? -9.359 65.125 26.578 1 97.31 471 MET A N 1
ATOM 3625 C CA . MET A 1 471 ? -9.391 63.844 25.859 1 97.31 471 MET A CA 1
ATOM 3626 C C . MET A 1 471 ? -9.867 62.719 26.781 1 97.31 471 MET A C 1
ATOM 3628 O O . MET A 1 471 ? -10.531 61.781 26.312 1 97.31 471 MET A O 1
ATOM 3632 N N . CYS A 1 472 ? -9.594 62.75 28.062 1 96.44 472 CYS A N 1
ATOM 3633 C CA . CYS A 1 472 ? -10.031 61.75 29.031 1 96.44 472 CYS A CA 1
ATOM 3634 C C . CYS A 1 472 ? -11.547 61.719 29.125 1 96.44 472 CYS A C 1
ATOM 3636 O O . CYS A 1 472 ? -12.125 60.688 29.484 1 96.44 472 CYS A O 1
ATOM 3638 N N . ASP A 1 473 ? -12.141 62.812 28.688 1 95.69 473 ASP A N 1
ATOM 3639 C CA . ASP A 1 473 ? -13.602 62.844 28.719 1 95.69 473 ASP A CA 1
ATOM 3640 C C . ASP A 1 473 ? -14.188 62.531 27.344 1 95.69 473 ASP A C 1
ATOM 3642 O O . ASP A 1 473 ? -15.164 61.812 27.219 1 95.69 473 ASP A O 1
ATOM 3646 N N . LEU A 1 474 ? -13.602 63 26.297 1 97 474 LEU A N 1
ATOM 3647 C CA . LEU A 1 474 ? -14.164 62.969 24.953 1 97 474 LEU A CA 1
ATOM 3648 C C . LEU A 1 474 ? -14.008 61.562 24.359 1 97 474 LEU A C 1
ATOM 3650 O O . LEU A 1 474 ? -14.914 61.062 23.688 1 97 474 LEU A O 1
ATOM 3654 N N . LEU A 1 475 ? -12.844 60.906 24.547 1 96.75 475 LEU A N 1
ATOM 3655 C CA . LEU A 1 475 ? -12.57 59.625 23.906 1 96.75 475 LEU A CA 1
ATOM 3656 C C . LEU A 1 475 ? -13.508 58.531 24.422 1 96.75 475 LEU A C 1
ATOM 3658 O O . LEU A 1 475 ? -14.078 57.781 23.641 1 96.75 475 LEU A O 1
ATOM 3662 N N . PRO A 1 476 ? -13.672 58.406 25.766 1 95.56 476 PRO A N 1
ATOM 3663 C CA . PRO A 1 476 ? -14.633 57.406 26.266 1 95.56 476 PRO A CA 1
ATOM 3664 C C . PRO A 1 476 ? -16.047 57.656 25.734 1 95.56 476 PRO A C 1
ATOM 3666 O O . PRO A 1 476 ? -16.797 56.719 25.531 1 95.56 476 PRO A O 1
ATOM 3669 N N . ALA A 1 477 ? -16.328 58.875 25.484 1 94.56 477 ALA A N 1
ATOM 3670 C CA . ALA A 1 477 ? -17.656 59.219 24.984 1 94.56 477 ALA A CA 1
ATOM 3671 C C . ALA A 1 477 ? -17.797 58.844 23.516 1 94.56 477 ALA A C 1
ATOM 3673 O O . ALA A 1 477 ? -18.875 58.469 23.062 1 94.56 477 ALA A O 1
ATOM 3674 N N . ASP A 1 478 ? -16.75 58.969 22.812 1 94.31 478 ASP A N 1
ATOM 3675 C CA . ASP A 1 478 ? -16.734 58.688 21.375 1 94.31 478 ASP A CA 1
ATOM 3676 C C . ASP A 1 478 ? -16.641 57.188 21.109 1 94.31 478 ASP A C 1
ATOM 3678 O O . ASP A 1 478 ? -17.234 56.688 20.141 1 94.31 478 ASP A O 1
ATOM 3682 N N . LEU A 1 479 ? -15.859 56.5 21.906 1 95.56 479 LEU A N 1
ATOM 3683 C CA . LEU A 1 479 ? -15.555 55.094 21.672 1 95.56 479 LEU A CA 1
ATOM 3684 C C . LEU A 1 479 ? -16.25 54.219 22.703 1 95.56 479 LEU A C 1
ATOM 3686 O O . LEU A 1 479 ? -15.602 53.625 23.578 1 95.56 479 LEU A O 1
ATOM 3690 N N . THR A 1 480 ? -17.516 54 22.391 1 91.88 480 THR A N 1
ATOM 3691 C CA . THR A 1 480 ? -18.328 53.188 23.281 1 91.88 480 THR A CA 1
ATOM 3692 C C . THR A 1 480 ? -18.359 51.75 22.797 1 91.88 480 THR A C 1
ATOM 3694 O O . THR A 1 480 ? -18.188 51.469 21.609 1 91.88 480 THR A O 1
ATOM 3697 N N . LEU A 1 481 ? -18.344 50.781 23.641 1 92.94 481 LEU A N 1
ATOM 3698 C CA . LEU A 1 481 ? -18.516 49.375 23.359 1 92.94 481 LEU A CA 1
ATOM 3699 C C . LEU A 1 481 ? -19.625 48.781 24.219 1 92.94 481 LEU A C 1
ATOM 3701 O O . LEU A 1 481 ? -19.578 48.875 25.453 1 92.94 481 LEU A O 1
ATOM 3705 N N . THR A 1 482 ? -20.578 48.219 23.5 1 92.69 482 THR A N 1
ATOM 3706 C CA . THR A 1 482 ? -21.672 47.594 24.234 1 92.69 482 THR A CA 1
ATOM 3707 C C . THR A 1 482 ? -21.172 46.344 24.953 1 92.69 482 THR A C 1
ATOM 3709 O O . THR A 1 482 ? -20.391 45.562 24.391 1 92.69 482 THR A O 1
ATOM 3712 N N . PRO A 1 483 ? -21.609 46.188 26.188 1 93.06 483 PRO A N 1
ATOM 3713 C CA . PRO A 1 483 ? -21.25 44.938 26.875 1 93.06 483 PRO A CA 1
ATOM 3714 C C . PRO A 1 483 ? -21.656 43.688 26.078 1 93.06 483 PRO A C 1
ATOM 3716 O O . PRO A 1 483 ? -22.766 43.656 25.516 1 93.06 483 PRO A O 1
ATOM 3719 N N . GLY A 1 484 ? -20.75 42.75 25.984 1 93.31 484 GLY A N 1
ATOM 3720 C CA . GLY A 1 484 ? -21.031 41.562 25.219 1 93.31 484 GLY A CA 1
ATOM 3721 C C . GLY A 1 484 ? -20.625 41.656 23.766 1 93.31 484 GLY A C 1
ATOM 3722 O O . GLY A 1 484 ? -20.875 40.75 22.984 1 93.31 484 GLY A O 1
ATOM 3723 N N . SER A 1 485 ? -19.969 42.719 23.391 1 93.94 485 SER A N 1
ATOM 3724 C CA . SER A 1 485 ? -19.516 42.906 22.016 1 93.94 485 SER A CA 1
ATOM 3725 C C . SER A 1 485 ? -18.578 41.781 21.578 1 93.94 485 SER A C 1
ATOM 3727 O O . SER A 1 485 ? -17.828 41.25 22.406 1 93.94 485 SER A O 1
ATOM 3729 N N . PRO A 1 486 ? -18.594 41.438 20.234 1 92.12 486 PRO A N 1
ATOM 3730 C CA . PRO A 1 486 ? -17.672 40.406 19.734 1 92.12 486 PRO A CA 1
ATOM 3731 C C . PRO A 1 486 ? -16.219 40.688 20.094 1 92.12 486 PRO A C 1
ATOM 3733 O O . PRO A 1 486 ? -15.773 41.844 20.016 1 92.12 486 PRO A O 1
ATOM 3736 N N . GLY A 1 487 ? -15.523 39.656 20.516 1 91.75 487 GLY A N 1
ATOM 3737 C CA . GLY A 1 487 ? -14.141 39.75 20.969 1 91.75 487 GLY A CA 1
ATOM 3738 C C . GLY A 1 487 ? -14.008 39.906 22.469 1 91.75 487 GLY A C 1
ATOM 3739 O O . GLY A 1 487 ? -12.93 39.688 23.031 1 91.75 487 GLY A O 1
ATOM 3740 N N . GLY A 1 488 ? -15.008 40.469 23.141 1 92.75 488 GLY A N 1
ATOM 3741 C CA . GLY A 1 488 ? -15.039 40.562 24.578 1 92.75 488 GLY A CA 1
ATOM 3742 C C . GLY A 1 488 ? -14.086 41.625 25.109 1 92.75 488 GLY A C 1
ATOM 3743 O O . GLY A 1 488 ? -13.609 42.5 24.359 1 92.75 488 GLY A O 1
ATOM 3744 N N . ALA A 1 489 ? -13.938 41.719 26.422 1 94.19 489 ALA A N 1
ATOM 3745 C CA . ALA A 1 489 ? -13.016 42.594 27.141 1 94.19 489 ALA A CA 1
ATOM 3746 C C . ALA A 1 489 ? -13.344 44.062 26.875 1 94.19 489 ALA A C 1
ATOM 3748 O O . ALA A 1 489 ? -12.453 44.844 26.547 1 94.19 489 ALA A O 1
ATOM 3749 N N . GLU A 1 490 ? -14.594 44.438 26.938 1 95.19 490 GLU A N 1
ATOM 3750 C CA . GLU A 1 490 ? -15.055 45.781 26.531 1 95.19 490 GLU A CA 1
ATOM 3751 C C . GLU A 1 490 ? -14.391 46.844 27.375 1 95.19 490 GLU A C 1
ATOM 3753 O O . GLU A 1 490 ? -13.922 47.875 26.844 1 95.19 490 GLU A O 1
ATOM 3758 N N . GLU A 1 491 ? -14.305 46.594 28.719 1 95.31 491 GLU A N 1
ATOM 3759 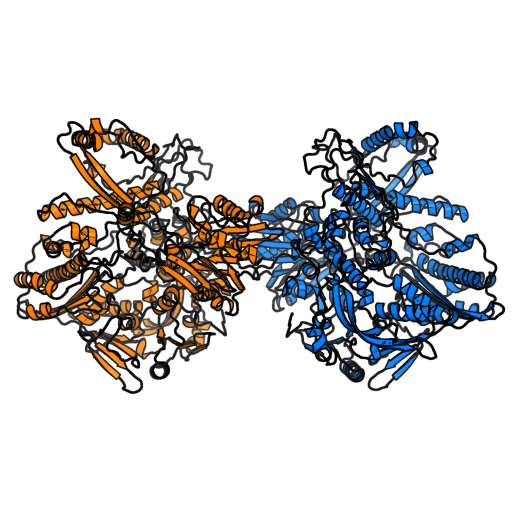C CA . GLU A 1 491 ? -13.695 47.594 29.594 1 95.31 491 GLU A CA 1
ATOM 3760 C C . GLU A 1 491 ? -12.219 47.781 29.25 1 95.31 491 GLU A C 1
ATOM 3762 O O . GLU A 1 491 ? -11.734 48.938 29.219 1 95.31 491 GLU A O 1
ATOM 3767 N N . TYR A 1 492 ? -11.562 46.812 29.125 1 96.06 492 TYR A N 1
ATOM 3768 C CA . TYR A 1 492 ? -10.148 46.844 28.766 1 96.06 492 TYR A CA 1
ATOM 3769 C C . TYR A 1 492 ? -9.93 47.562 27.438 1 96.06 492 TYR A C 1
ATOM 3771 O O . TYR A 1 492 ? -9.016 48.375 27.297 1 96.06 492 TYR A O 1
ATOM 3779 N N . ARG A 1 493 ? -10.742 47.156 26.359 1 97.12 493 ARG A N 1
ATOM 3780 C CA . ARG A 1 493 ? -10.617 47.781 25.047 1 97.12 493 ARG A CA 1
ATOM 3781 C C . ARG A 1 493 ? -10.805 49.281 25.125 1 97.12 493 ARG A C 1
ATOM 3783 O O . ARG A 1 493 ? -10.07 50.031 24.469 1 97.12 493 ARG A O 1
ATOM 3790 N N . ARG A 1 494 ? -11.719 49.688 25.906 1 96.69 494 ARG A N 1
ATOM 3791 C CA . ARG A 1 494 ? -11.953 51.125 26.078 1 96.69 494 ARG A CA 1
ATOM 3792 C C . ARG A 1 494 ? -10.781 51.781 26.797 1 96.69 494 ARG A C 1
ATOM 3794 O O . ARG A 1 494 ? -10.352 52.875 26.438 1 96.69 494 ARG A O 1
ATOM 3801 N N . ALA A 1 495 ? -10.289 51.062 27.812 1 96.56 495 ALA A N 1
ATOM 3802 C CA . ALA A 1 495 ? -9.109 51.562 28.516 1 96.56 495 ALA A CA 1
ATOM 3803 C C . ALA A 1 495 ? -7.914 51.656 27.562 1 96.56 495 ALA A C 1
ATOM 3805 O O . ALA A 1 495 ? -7.125 52.594 27.656 1 96.56 495 ALA A O 1
ATOM 3806 N N . LEU A 1 496 ? -7.762 50.719 26.688 1 96.31 496 LEU A N 1
ATOM 3807 C CA . LEU A 1 496 ? -6.652 50.719 25.75 1 96.31 496 LEU A CA 1
ATOM 3808 C C . LEU A 1 496 ? -6.723 51.906 24.797 1 96.31 496 LEU A C 1
ATOM 3810 O O . LEU A 1 496 ? -5.695 52.5 24.469 1 96.31 496 LEU A O 1
ATOM 3814 N N . ALA A 1 497 ? -7.906 52.219 24.312 1 96.88 497 ALA A N 1
ATOM 3815 C CA . ALA A 1 497 ? -8.062 53.344 23.406 1 96.88 497 ALA A CA 1
ATOM 3816 C C . ALA A 1 497 ? -7.539 54.625 24.016 1 96.88 497 ALA A C 1
ATOM 3818 O O . ALA A 1 497 ? -6.816 55.375 23.375 1 96.88 497 ALA A O 1
ATOM 3819 N N . LEU A 1 498 ? -7.91 54.844 25.25 1 97.19 498 LEU A N 1
ATOM 3820 C CA . LEU A 1 498 ? -7.43 56.031 25.953 1 97.19 498 LEU A CA 1
ATOM 3821 C C . LEU A 1 498 ? -5.938 55.906 26.25 1 97.19 498 LEU A C 1
ATOM 3823 O O . LEU A 1 498 ? -5.211 56.906 26.188 1 97.19 498 LEU A O 1
ATOM 3827 N N . SER A 1 499 ? -5.504 54.719 26.625 1 96.12 499 SER A N 1
ATOM 3828 C CA . SER A 1 499 ? -4.09 54.469 26.891 1 96.12 499 SER A CA 1
ATOM 3829 C C . SER A 1 499 ? -3.234 54.781 25.672 1 96.12 499 SER A C 1
ATOM 3831 O O . SER A 1 499 ? -2.135 55.312 25.781 1 96.12 499 SER A O 1
ATOM 3833 N N . PHE A 1 500 ? -3.709 54.406 24.516 1 97.19 500 PHE A N 1
ATOM 3834 C CA . PHE A 1 500 ? -2.994 54.656 23.266 1 97.19 500 PHE A CA 1
ATOM 3835 C C . PHE A 1 500 ? -2.836 56.156 23.047 1 97.19 500 PHE A C 1
ATOM 3837 O O . PHE A 1 500 ? -1.767 56.625 22.656 1 97.19 500 PHE A O 1
ATOM 3844 N N . PHE A 1 501 ? -3.865 56.906 23.25 1 97.88 501 PHE A N 1
ATOM 3845 C CA . PHE A 1 501 ? -3.762 58.344 23.078 1 97.88 501 PHE A CA 1
ATOM 3846 C C . PHE A 1 501 ? -2.771 58.938 24.078 1 97.88 501 PHE A C 1
ATOM 3848 O O . PHE A 1 501 ? -2.01 59.844 23.75 1 97.88 501 PHE A O 1
ATOM 3855 N N . PHE A 1 502 ? -2.898 58.469 25.312 1 96.81 502 PHE A N 1
ATOM 3856 C CA . PHE A 1 502 ? -1.955 58.906 26.328 1 96.81 502 PHE A CA 1
ATOM 3857 C C . PHE A 1 502 ? -0.519 58.719 25.875 1 96.81 502 PHE A C 1
ATOM 3859 O O . PHE A 1 502 ? 0.325 59.594 26.016 1 96.81 502 PHE A O 1
ATOM 3866 N N . LYS A 1 503 ? -0.211 57.562 25.344 1 96 503 LYS A N 1
ATOM 3867 C CA . LYS A 1 503 ? 1.121 57.312 24.812 1 96 503 LYS A CA 1
ATOM 3868 C C . LYS A 1 503 ? 1.462 58.25 23.672 1 96 503 LYS A C 1
ATOM 3870 O O . LYS A 1 503 ? 2.598 58.719 23.562 1 96 503 LYS A O 1
ATOM 3875 N N . PHE A 1 504 ? 0.521 58.531 22.797 1 96.81 504 PHE A N 1
ATOM 3876 C CA . PHE A 1 504 ? 0.684 59.469 21.703 1 96.81 504 PHE A CA 1
ATOM 3877 C C . PHE A 1 504 ? 0.998 60.875 22.219 1 96.81 504 PHE A C 1
ATOM 3879 O O . PHE A 1 504 ? 1.912 61.531 21.719 1 96.81 504 PHE A O 1
ATOM 3886 N N . PHE A 1 505 ? 0.232 61.281 23.219 1 97.12 505 PHE A N 1
ATOM 3887 C CA . PHE A 1 505 ? 0.392 62.562 23.875 1 97.12 505 PHE A CA 1
ATOM 3888 C C . PHE A 1 505 ? 1.805 62.75 24.422 1 97.12 505 PHE A C 1
ATOM 3890 O O . PHE A 1 505 ? 2.461 63.75 24.172 1 97.12 505 PHE A O 1
ATOM 3897 N N . LEU A 1 506 ? 2.242 61.688 25.062 1 95.44 506 LEU A N 1
ATOM 3898 C CA . LEU A 1 506 ? 3.566 61.719 25.672 1 95.44 506 LEU A CA 1
ATOM 3899 C C . LEU A 1 506 ? 4.656 61.75 24.609 1 95.44 506 LEU A C 1
ATOM 3901 O O . LEU A 1 506 ? 5.676 62.406 24.766 1 95.44 506 LEU A O 1
ATOM 3905 N N . ARG A 1 507 ? 4.484 60.938 23.609 1 95.19 507 ARG A N 1
ATOM 3906 C CA . ARG A 1 507 ? 5.469 60.875 22.531 1 95.19 507 ARG A CA 1
ATOM 3907 C C . ARG A 1 507 ? 5.641 62.25 21.859 1 95.19 507 ARG A C 1
ATOM 3909 O O . ARG A 1 507 ? 6.758 62.656 21.547 1 95.19 507 ARG A O 1
ATOM 3916 N N . ILE A 1 508 ? 4.57 62.969 21.578 1 95.75 508 ILE A N 1
ATOM 3917 C CA . ILE A 1 508 ? 4.613 64.25 20.922 1 95.75 508 ILE A CA 1
ATOM 3918 C C . ILE A 1 508 ? 5.277 65.25 21.859 1 95.75 508 ILE A C 1
ATOM 3920 O O . ILE A 1 508 ? 6.078 66.125 21.406 1 95.75 508 ILE A O 1
ATOM 3924 N N . LYS A 1 509 ? 4.934 65.188 23.156 1 95.12 509 LYS A N 1
ATOM 3925 C CA . LYS A 1 509 ? 5.594 66.062 24.125 1 95.12 509 LYS A CA 1
ATOM 3926 C C . LYS A 1 509 ? 7.109 65.875 24.094 1 95.12 509 LYS A C 1
ATOM 3928 O O . LYS A 1 509 ? 7.859 66.875 24.125 1 95.12 509 LYS A O 1
ATOM 3933 N N . GLN A 1 510 ? 7.453 64.688 24.062 1 91.94 510 GLN A N 1
ATOM 3934 C CA . GLN A 1 510 ? 8.875 64.375 24.031 1 91.94 510 GLN A CA 1
ATOM 3935 C C . GLN A 1 510 ? 9.523 64.875 22.75 1 91.94 510 GLN A C 1
ATOM 3937 O O . GLN A 1 510 ? 10.602 65.438 22.781 1 91.94 510 GLN A O 1
ATOM 3942 N N . THR A 1 511 ? 8.914 64.625 21.578 1 91.69 511 THR A N 1
ATOM 3943 C CA . THR A 1 511 ? 9.453 65 20.281 1 91.69 511 THR A CA 1
ATOM 3944 C C . THR A 1 511 ? 9.562 66.5 20.172 1 91.69 511 THR A C 1
ATOM 3946 O O . THR A 1 511 ? 10.5 67 19.547 1 91.69 511 THR A O 1
ATOM 3949 N N . CYS A 1 512 ? 8.664 67.312 20.766 1 93 512 CYS A N 1
ATOM 3950 C CA . CYS A 1 512 ? 8.625 68.75 20.688 1 93 512 CYS A CA 1
ATOM 3951 C C . CYS A 1 512 ? 9.352 69.375 21.875 1 93 512 CYS A C 1
ATOM 3953 O O . CYS A 1 512 ? 9.328 70.625 22.047 1 93 512 CYS A O 1
ATOM 3955 N N . ASP A 1 513 ? 9.945 68.625 22.781 1 91.31 513 ASP A N 1
ATOM 3956 C CA . ASP A 1 513 ? 10.703 69 23.953 1 91.31 513 ASP A CA 1
ATOM 3957 C C . ASP A 1 513 ? 9.828 69.875 24.891 1 91.31 513 ASP A C 1
ATOM 3959 O O . ASP A 1 513 ? 10.234 70.938 25.344 1 91.31 513 ASP A O 1
ATOM 3963 N N . LEU A 1 514 ? 8.672 69.438 25.047 1 92.44 514 LEU A N 1
ATOM 3964 C CA . LEU A 1 514 ? 7.754 70.062 26 1 92.44 514 LEU A CA 1
ATOM 3965 C C . LEU A 1 514 ? 7.898 69.438 27.391 1 92.44 514 LEU A C 1
ATOM 3967 O O . LEU A 1 514 ? 8.375 68.312 27.516 1 92.44 514 LEU A O 1
ATOM 3971 N N . GLU A 1 515 ? 7.438 70.062 28.359 1 89 515 GLU A N 1
ATOM 3972 C CA . GLU A 1 515 ? 7.535 69.625 29.734 1 89 515 GLU A CA 1
ATOM 3973 C C . GLU A 1 515 ? 6.691 68.375 29.938 1 89 515 GLU A C 1
ATOM 3975 O O . GLU A 1 515 ? 5.535 68.312 29.516 1 89 515 GLU A O 1
ATOM 3980 N N . THR A 1 516 ? 7.379 67.25 30.484 1 87.5 516 THR A N 1
ATOM 3981 C CA . THR A 1 516 ? 6.707 66 30.719 1 87.5 516 THR A CA 1
ATOM 3982 C C . THR A 1 516 ? 6.969 65.5 32.156 1 87.5 516 THR A C 1
ATOM 3984 O O . THR A 1 516 ? 8.039 65.75 32.719 1 87.5 516 THR A O 1
ATOM 3987 N N . THR A 1 517 ? 5.984 65 32.688 1 85.81 517 THR A N 1
ATOM 3988 C CA . THR A 1 517 ? 6.148 64.312 34 1 85.81 517 THR A CA 1
ATOM 3989 C C . THR A 1 517 ? 7.047 63.125 33.875 1 85.81 517 THR A C 1
ATOM 3991 O O . THR A 1 517 ? 6.777 62.219 33.094 1 85.81 517 THR A O 1
ATOM 3994 N N . GLN A 1 518 ? 7.992 62.969 34.75 1 83.56 518 GLN A N 1
ATOM 3995 C CA . GLN A 1 518 ? 9.023 61.938 34.656 1 83.56 518 GLN A CA 1
ATOM 3996 C C . GLN A 1 518 ? 8.43 60.531 34.844 1 83.56 518 GLN A C 1
ATOM 3998 O O . GLN A 1 518 ? 8.883 59.562 34.25 1 83.56 518 GLN A O 1
ATOM 4003 N N . SER A 1 519 ? 7.512 60.438 35.656 1 81.62 519 SER A N 1
ATOM 4004 C CA . SER A 1 519 ? 6.918 59.156 35.969 1 81.62 519 SER A CA 1
ATOM 4005 C C . SER A 1 519 ? 6.145 58.594 34.75 1 81.62 519 SER A C 1
ATOM 4007 O O . SER A 1 519 ? 5.922 57.375 34.656 1 81.62 519 SER A O 1
ATOM 4009 N N . ASP A 1 520 ? 5.848 59.438 33.812 1 86.44 520 ASP A N 1
ATOM 4010 C CA . ASP A 1 520 ? 5.027 59.031 32.688 1 86.44 520 ASP A CA 1
ATOM 4011 C C . ASP A 1 520 ? 5.895 58.5 31.531 1 86.44 520 ASP A C 1
ATOM 4013 O O . ASP A 1 520 ? 5.395 57.844 30.625 1 86.44 520 ASP A O 1
ATOM 4017 N N . LEU A 1 521 ? 7.137 58.656 31.672 1 86.38 521 LEU A N 1
ATOM 4018 C CA . LEU A 1 521 ? 8.031 58.344 30.562 1 86.38 521 LEU A CA 1
ATOM 4019 C C . LEU A 1 521 ? 8.211 56.844 30.375 1 86.38 521 LEU A C 1
ATOM 4021 O O . LEU A 1 521 ? 8.594 56.406 29.297 1 86.38 521 LEU A O 1
ATOM 4025 N N . SER A 1 522 ? 7.879 56.062 31.359 1 83.56 522 SER A N 1
ATOM 4026 C CA . SER A 1 522 ? 7.988 54.625 31.266 1 83.56 522 SER A CA 1
ATOM 4027 C C . SER A 1 522 ? 6.992 54.062 30.25 1 83.56 522 SER A C 1
ATOM 4029 O O . SER A 1 522 ? 7.199 52.969 29.703 1 83.56 522 SER A O 1
ATOM 4031 N N . ALA A 1 523 ? 6.023 54.812 29.922 1 86.25 523 ALA A N 1
ATOM 4032 C CA . ALA A 1 523 ? 5.004 54.406 28.953 1 86.25 523 ALA A CA 1
ATOM 4033 C C . ALA A 1 523 ? 5.578 54.312 27.547 1 86.25 523 ALA A C 1
ATOM 4035 O O . ALA A 1 523 ? 5.027 53.625 26.688 1 86.25 523 ALA A O 1
ATOM 4036 N N . LEU A 1 524 ? 6.641 54.969 27.375 1 87.38 524 LEU A N 1
ATOM 4037 C CA . LEU A 1 524 ? 7.203 55.062 26.031 1 87.38 524 LEU A CA 1
ATOM 4038 C C . LEU A 1 524 ? 8.32 54.062 25.828 1 87.38 524 LEU A C 1
ATOM 4040 O O . LEU A 1 524 ? 8.844 53.906 24.719 1 87.38 524 LEU A O 1
ATOM 4044 N N . GLU A 1 525 ? 8.594 53.281 26.797 1 81.38 525 GLU A N 1
ATOM 4045 C CA . GLU A 1 525 ? 9.688 52.344 26.688 1 81.38 525 GLU A CA 1
ATOM 4046 C C . GLU A 1 525 ? 9.344 51.188 25.719 1 81.38 525 GLU A C 1
ATOM 4048 O O . GLU A 1 525 ? 8.227 50.688 25.75 1 81.38 525 GLU A O 1
ATOM 4053 N N . PRO A 1 526 ? 10.32 51.031 24.844 1 72.88 526 PRO A N 1
ATOM 4054 C CA . PRO A 1 526 ? 10.062 49.938 23.859 1 72.88 526 PRO A CA 1
ATOM 4055 C C . PRO A 1 526 ? 10.055 48.562 24.5 1 72.88 526 PRO A C 1
ATOM 4057 O O . PRO A 1 526 ? 10.703 48.344 25.516 1 72.88 526 PRO A O 1
ATOM 4060 N N . MET A 1 527 ? 9.203 47.75 23.938 1 63.53 527 MET A N 1
ATOM 4061 C CA . MET A 1 527 ? 9.133 46.344 24.375 1 63.53 527 MET A CA 1
ATOM 4062 C C . MET A 1 527 ? 10.258 45.531 23.75 1 63.53 527 MET A C 1
ATOM 4064 O O . MET A 1 527 ? 10.211 44.281 23.781 1 63.53 527 MET A O 1
ATOM 4068 N N . ASP A 1 528 ? 11.383 46 23.438 1 58.78 528 ASP A N 1
ATOM 4069 C CA . ASP A 1 528 ? 12.383 45.25 22.688 1 58.78 528 ASP A CA 1
ATOM 4070 C C . ASP A 1 528 ? 12.93 44.094 23.5 1 58.78 528 ASP A C 1
ATOM 4072 O O . ASP A 1 528 ? 12.961 44.156 24.734 1 58.78 528 ASP A O 1
ATOM 4076 N N . SER A 1 529 ? 13.078 42.906 22.719 1 60.91 529 SER A N 1
ATOM 4077 C CA . SER A 1 529 ? 13.523 41.625 23.266 1 60.91 529 SER A CA 1
ATOM 4078 C C . SER A 1 529 ? 14.953 41.719 23.781 1 60.91 529 SER A C 1
ATOM 4080 O O . SER A 1 529 ? 15.805 42.375 23.172 1 60.91 529 SER A O 1
ATOM 4082 N N . SER A 1 530 ? 15.086 41.438 25.031 1 60.34 530 SER A N 1
ATOM 4083 C CA . SER A 1 530 ? 16.422 41.312 25.609 1 60.34 530 SER A CA 1
ATOM 4084 C C . SER A 1 530 ? 17.203 40.188 24.953 1 60.34 530 SER A C 1
ATOM 4086 O O . SER A 1 530 ? 16.609 39.281 24.359 1 60.34 530 SER A O 1
ATOM 4088 N N . GLU A 1 531 ? 18.453 40.375 24.844 1 66.12 531 GLU A N 1
ATOM 4089 C CA . GLU A 1 531 ? 19.344 39.281 24.406 1 66.12 531 GLU A CA 1
ATOM 4090 C C . GLU A 1 531 ? 19.109 38.031 25.203 1 66.12 531 GLU A C 1
ATOM 4092 O O . GLU A 1 531 ? 18.906 38.062 26.422 1 66.12 531 GLU A O 1
ATOM 4097 N N . LEU A 1 532 ? 18.781 36.906 24.469 1 67.69 532 LEU A N 1
ATOM 4098 C CA . LEU A 1 532 ? 18.562 35.625 25.109 1 67.69 532 LEU A CA 1
ATOM 4099 C C . LEU A 1 532 ? 19.859 35.062 25.672 1 67.69 532 LEU A C 1
ATOM 4101 O O . LEU A 1 532 ? 20.875 34.969 24.969 1 67.69 532 LEU A O 1
ATOM 4105 N N . LYS A 1 533 ? 19.938 34.875 26.922 1 64.19 533 LYS A N 1
ATOM 4106 C CA . LYS A 1 533 ? 21.109 34.312 27.594 1 64.19 533 LYS A CA 1
ATOM 4107 C C . LYS A 1 533 ? 20.703 33.094 28.438 1 64.19 533 LYS A C 1
ATOM 4109 O O . LYS A 1 533 ? 19.781 33.188 29.25 1 64.19 533 LYS A O 1
ATOM 4114 N N . SER A 1 534 ? 20.984 31.828 27.906 1 63.41 534 SER A N 1
ATOM 4115 C CA . SER A 1 534 ? 20.641 30.672 28.719 1 63.41 534 SER A CA 1
ATOM 4116 C C . SER A 1 534 ? 21.844 29.75 28.906 1 63.41 534 SER A C 1
ATOM 4118 O O . SER A 1 534 ? 22.703 29.656 28.031 1 63.41 534 SER A O 1
ATOM 4120 N N . ILE A 1 535 ? 22.125 29.344 30.234 1 50.38 535 ILE A N 1
ATOM 4121 C CA . ILE A 1 535 ? 23.156 28.359 30.531 1 50.38 535 ILE A CA 1
ATOM 4122 C C . ILE A 1 535 ? 22.5 27.094 31.094 1 50.38 535 ILE A C 1
ATOM 4124 O O . ILE A 1 535 ? 21.703 27.156 32.031 1 50.38 535 ILE A O 1
ATOM 4128 N N . GLN A 1 536 ? 22.703 25.984 30.312 1 60.97 536 GLN A N 1
ATOM 4129 C CA . GLN A 1 536 ? 22.203 24.703 30.797 1 60.97 536 GLN A CA 1
ATOM 4130 C C . GLN A 1 536 ? 23.328 23.844 31.344 1 60.97 536 GLN A C 1
ATOM 4132 O O . GLN A 1 536 ? 24.234 23.438 30.594 1 60.97 536 GLN A O 1
ATOM 4137 N N . VAL A 1 537 ? 23.422 23.781 32.719 1 51.19 537 VAL A N 1
ATOM 4138 C CA . VAL A 1 537 ? 24.516 23.047 33.344 1 51.19 537 VAL A CA 1
ATOM 4139 C C . VAL A 1 537 ? 24.047 21.656 33.75 1 51.19 537 VAL A C 1
ATOM 4141 O O . VAL A 1 537 ? 23.031 21.531 34.438 1 51.19 537 VAL A O 1
ATOM 4144 N N . ILE A 1 538 ? 24.594 20.625 33.156 1 59.03 538 ILE A N 1
ATOM 4145 C CA . ILE A 1 538 ? 24.297 19.25 33.5 1 59.03 538 ILE A CA 1
ATOM 4146 C C . ILE A 1 538 ? 25.172 18.828 34.688 1 59.03 538 ILE A C 1
ATOM 4148 O O . ILE A 1 538 ? 26.375 19.094 34.688 1 59.03 538 ILE A O 1
ATOM 4152 N N . GLY A 1 539 ? 24.672 18.938 35.875 1 50.97 539 GLY A N 1
ATOM 4153 C CA . GLY A 1 539 ? 25.438 18.578 37.062 1 50.97 539 GLY A CA 1
ATOM 4154 C C . GLY A 1 539 ? 26.359 17.391 36.812 1 50.97 539 GLY A C 1
ATOM 4155 O O . GLY A 1 539 ? 26.188 16.656 35.844 1 50.97 539 GLY A O 1
ATOM 4156 N N . ALA A 1 540 ? 27.469 17.359 37.594 1 44.62 540 ALA A N 1
ATOM 4157 C CA . ALA A 1 540 ? 28.562 16.391 37.562 1 44.62 540 ALA A CA 1
ATOM 4158 C C . ALA A 1 540 ? 28.031 14.969 37.531 1 44.62 540 ALA A C 1
ATOM 4160 O O . ALA A 1 540 ? 27 14.672 38.125 1 44.62 540 ALA A O 1
ATOM 4161 N N . ARG A 1 541 ? 28.469 14.211 36.656 1 47.12 541 ARG A N 1
ATOM 4162 C CA . ARG A 1 541 ? 28.281 12.773 36.5 1 47.12 541 ARG A CA 1
ATOM 4163 C C . ARG A 1 541 ? 28.5 12.062 37.844 1 47.12 541 ARG A C 1
ATOM 4165 O O . ARG A 1 541 ? 29.328 12.492 38.656 1 47.12 541 ARG A O 1
ATOM 4172 N N . ASP A 1 542 ? 27.562 11.25 38.188 1 43.31 542 ASP A N 1
ATOM 4173 C CA . ASP A 1 542 ? 27.938 10.352 39.281 1 43.31 542 ASP A CA 1
ATOM 4174 C C . ASP A 1 542 ? 29.328 9.789 39.062 1 43.31 542 ASP A C 1
ATOM 4176 O O . ASP A 1 542 ? 29.656 9.273 38 1 43.31 542 ASP A O 1
ATOM 4180 N N . SER A 1 543 ? 30.234 10.156 39.969 1 41.22 543 SER A N 1
ATOM 4181 C CA . SER A 1 543 ? 31.594 9.656 39.938 1 41.22 543 SER A CA 1
ATOM 4182 C C . SER A 1 543 ? 31.641 8.133 39.844 1 41.22 543 SER A C 1
ATOM 4184 O O . SER A 1 543 ? 32.656 7.551 39.5 1 41.22 543 SER A O 1
ATOM 4186 N N . ARG A 1 544 ? 30.719 7.547 40.344 1 44.78 544 ARG A N 1
ATOM 4187 C CA . ARG A 1 544 ? 30.75 6.09 40.344 1 44.78 544 ARG A CA 1
ATOM 4188 C C . ARG A 1 544 ? 30.422 5.527 38.969 1 44.78 544 ARG A C 1
ATOM 4190 O O . ARG A 1 544 ? 30.453 4.312 38.75 1 44.78 544 ARG A O 1
ATOM 4197 N N . SER A 1 545 ? 29.75 6.359 38.188 1 44.84 545 SER A N 1
ATOM 4198 C CA . SER A 1 545 ? 29.344 5.805 36.906 1 44.84 545 SER A CA 1
ATOM 4199 C C . SER A 1 545 ? 30.531 5.656 35.969 1 44.84 545 SER A C 1
ATOM 4201 O O . SER A 1 545 ? 31.328 6.586 35.812 1 44.84 545 SER A O 1
ATOM 4203 N N . LYS A 1 546 ? 31.078 4.613 35.906 1 43 546 LYS A N 1
ATOM 4204 C CA . LYS A 1 546 ? 32.031 4.23 34.875 1 43 546 LYS A CA 1
ATOM 4205 C C . LYS A 1 546 ? 31.641 4.805 33.5 1 43 546 LYS A C 1
ATOM 4207 O O . LYS A 1 546 ? 30.453 4.836 33.156 1 43 546 LYS A O 1
ATOM 4212 N N . VAL A 1 547 ? 32.375 5.754 32.875 1 42.38 547 VAL A N 1
ATOM 4213 C CA . VAL A 1 547 ? 32.375 6.473 31.594 1 42.38 547 VAL A CA 1
ATOM 4214 C C . VAL A 1 547 ? 31.781 5.578 30.5 1 42.38 547 VAL A C 1
ATOM 4216 O O . VAL A 1 547 ? 31.672 5.984 29.344 1 42.38 547 VAL A O 1
ATOM 4219 N N . LYS A 1 548 ? 31.828 4.348 30.594 1 45.81 548 LYS A N 1
ATOM 4220 C CA . LYS A 1 548 ? 31.672 3.553 29.375 1 45.81 548 LYS A CA 1
ATOM 4221 C C . LYS A 1 548 ? 30.312 3.807 28.734 1 45.81 548 LYS A C 1
ATOM 4223 O O . LYS A 1 548 ? 30.109 3.486 27.562 1 45.81 548 LYS A O 1
ATOM 4228 N N . ASP A 1 549 ? 29.062 3.836 29.406 1 55.94 549 ASP A N 1
ATOM 4229 C CA . ASP A 1 549 ? 27.75 3.514 28.875 1 55.94 549 ASP A CA 1
ATOM 4230 C C . ASP A 1 549 ? 27.016 4.777 28.438 1 55.94 549 ASP A C 1
ATOM 4232 O O . ASP A 1 549 ? 27.344 5.879 28.891 1 55.94 549 ASP A O 1
ATOM 4236 N N . CYS A 1 550 ? 26.391 4.848 27.141 1 64.81 550 CYS A N 1
ATOM 4237 C CA . CYS A 1 550 ? 25.516 5.855 26.547 1 64.81 550 CYS A CA 1
ATOM 4238 C C . CYS A 1 550 ? 24.516 6.391 27.547 1 64.81 550 CYS A C 1
ATOM 4240 O O . CYS A 1 550 ? 24.016 7.512 27.406 1 64.81 550 CYS A O 1
ATOM 4242 N N . VAL A 1 551 ? 24.344 5.809 28.578 1 70 551 VAL A N 1
ATOM 4243 C CA . VAL A 1 551 ? 23.359 6.227 29.578 1 70 551 VAL A CA 1
ATOM 4244 C C . VAL A 1 551 ? 23.953 7.344 30.438 1 70 551 VAL A C 1
ATOM 4246 O O . VAL A 1 551 ? 25.094 7.25 30.906 1 70 551 VAL A O 1
ATOM 4249 N N . GLY A 1 552 ? 23.281 8.484 30.5 1 72.12 552 GLY A N 1
ATOM 4250 C CA . GLY A 1 552 ? 23.703 9.625 31.297 1 72.12 552 GLY A CA 1
ATOM 4251 C C . GLY A 1 552 ? 24.391 10.703 30.484 1 72.12 552 GLY A C 1
ATOM 4252 O O . GLY A 1 552 ? 24.641 11.805 30.984 1 72.12 552 GLY A O 1
ATOM 4253 N N . GLN A 1 553 ? 24.578 10.352 29.297 1 76 553 GLN A N 1
ATOM 4254 C CA . GLN A 1 553 ? 25.203 11.336 28.422 1 76 553 GLN A CA 1
ATOM 4255 C C . GLN A 1 553 ? 24.156 12.156 27.672 1 76 553 GLN A C 1
ATOM 4257 O O . GLN A 1 553 ? 23.047 11.68 27.438 1 76 553 GLN A O 1
ATOM 4262 N N . ALA A 1 554 ? 24.609 13.406 27.391 1 81.19 554 ALA A N 1
ATOM 4263 C CA . ALA A 1 554 ? 23.734 14.289 26.625 1 81.19 554 ALA A CA 1
ATOM 4264 C C . ALA A 1 554 ? 23.828 14.008 25.141 1 81.19 554 ALA A C 1
ATOM 4266 O O . ALA A 1 554 ? 24.344 14.828 24.375 1 81.19 554 ALA A O 1
ATOM 4267 N N . VAL A 1 555 ? 23.234 12.922 24.781 1 83.69 555 VAL A N 1
ATOM 4268 C CA . VAL A 1 555 ? 23.25 12.562 23.359 1 83.69 555 VAL A CA 1
ATOM 4269 C C . VAL A 1 555 ? 22 13.109 22.672 1 83.69 555 VAL A C 1
ATOM 4271 O O . VAL A 1 555 ? 20.938 13.211 23.297 1 83.69 555 VAL A O 1
ATOM 4274 N N . PRO A 1 556 ? 22.156 13.547 21.391 1 86.25 556 PRO A N 1
ATOM 4275 C CA . PRO A 1 556 ? 20.984 13.992 20.656 1 86.25 556 PRO A CA 1
ATOM 4276 C C . PRO A 1 556 ? 19.906 12.914 20.562 1 86.25 556 PRO A C 1
ATOM 4278 O O . PRO A 1 556 ? 20.203 11.727 20.547 1 86.25 556 PRO A O 1
ATOM 4281 N N . HIS A 1 557 ? 18.703 13.383 20.547 1 88.38 557 HIS A N 1
ATOM 4282 C CA . HIS A 1 557 ? 17.578 12.469 20.328 1 88.38 557 HIS A CA 1
ATOM 4283 C C . HIS A 1 557 ? 17.859 11.523 19.156 1 88.38 557 HIS A C 1
ATOM 4285 O O . HIS A 1 557 ? 18.375 11.938 18.125 1 88.38 557 HIS A O 1
ATOM 4291 N N . LYS A 1 558 ? 17.531 10.305 19.328 1 86.06 558 LYS A N 1
ATOM 4292 C CA . LYS A 1 558 ? 17.891 9.273 18.359 1 86.06 558 LYS A CA 1
ATOM 4293 C C . LYS A 1 558 ? 17.297 9.586 16.984 1 86.06 558 LYS A C 1
ATOM 4295 O O . LYS A 1 558 ? 17.906 9.266 15.961 1 86.06 558 LYS A O 1
ATOM 4300 N N . ALA A 1 559 ? 16.156 10.273 16.953 1 92.12 559 ALA A N 1
ATOM 4301 C CA . ALA A 1 559 ? 15.492 10.539 15.68 1 92.12 559 ALA A CA 1
ATOM 4302 C C . ALA A 1 559 ? 15.711 11.984 15.234 1 92.12 559 ALA A C 1
ATOM 4304 O O . ALA A 1 559 ? 15.125 12.438 14.25 1 92.12 559 ALA A O 1
ATOM 4305 N N . ALA A 1 560 ? 16.531 12.695 15.898 1 95.06 560 ALA A N 1
ATOM 4306 C CA . ALA A 1 560 ? 16.641 14.133 15.664 1 95.06 560 ALA A CA 1
ATOM 4307 C C . ALA A 1 560 ? 17.062 14.43 14.227 1 95.06 560 ALA A C 1
ATOM 4309 O O . ALA A 1 560 ? 16.5 15.32 13.578 1 95.06 560 ALA A O 1
ATOM 4310 N N . LEU A 1 561 ? 18.016 13.695 13.742 1 95.62 561 LEU A N 1
ATOM 4311 C CA . LEU A 1 561 ? 18.484 13.922 12.375 1 95.62 561 LEU A CA 1
ATOM 4312 C C . LEU A 1 561 ? 17.422 13.508 11.367 1 95.62 561 LEU A C 1
ATOM 4314 O O . LEU A 1 561 ? 17.234 14.164 10.344 1 95.62 561 LEU A O 1
ATOM 4318 N N . GLN A 1 562 ? 16.719 12.422 11.656 1 95.06 562 GLN A N 1
ATOM 4319 C CA . GLN A 1 562 ? 15.617 12 10.797 1 95.06 562 GLN A CA 1
ATOM 4320 C C . GLN A 1 562 ? 14.508 13.047 10.766 1 95.06 562 GLN A C 1
ATOM 4322 O O . GLN A 1 562 ? 13.906 13.297 9.719 1 95.06 562 GLN A O 1
ATOM 4327 N N . GLN A 1 563 ? 14.258 13.586 11.906 1 96.94 563 GLN A N 1
ATOM 4328 C CA . GLN A 1 563 ? 13.242 14.625 12.023 1 96.94 563 GLN A CA 1
ATOM 4329 C C . GLN A 1 563 ? 13.648 15.875 11.242 1 96.94 563 GLN A C 1
ATOM 4331 O O . GLN A 1 563 ? 12.836 16.453 10.508 1 96.94 563 GLN A O 1
ATOM 4336 N N . SER A 1 564 ? 14.875 16.266 11.352 1 97.88 564 SER A N 1
ATOM 4337 C CA . SER A 1 564 ? 15.344 17.5 10.742 1 97.88 564 SER A CA 1
ATOM 4338 C C . SER A 1 564 ? 15.422 17.391 9.227 1 97.88 564 SER A C 1
ATOM 4340 O O . SER A 1 564 ? 15.344 18.391 8.508 1 97.88 564 SER A O 1
ATOM 4342 N N . THR A 1 565 ? 15.547 16.156 8.695 1 96.81 565 THR A N 1
ATOM 4343 C CA . THR A 1 565 ? 15.633 15.945 7.254 1 96.81 565 THR A CA 1
ATOM 4344 C C . THR A 1 565 ? 14.266 15.633 6.664 1 96.81 565 THR A C 1
ATOM 4346 O O . THR A 1 565 ? 14.125 15.477 5.445 1 96.81 565 THR A O 1
ATOM 4349 N N . GLY A 1 566 ? 13.305 15.555 7.465 1 96 566 GLY A N 1
ATOM 4350 C CA . GLY A 1 566 ? 11.961 15.219 7.004 1 96 566 GLY A CA 1
ATOM 4351 C C . GLY A 1 566 ? 11.773 13.734 6.75 1 96 566 GLY A C 1
ATOM 4352 O O . GLY A 1 566 ? 10.734 13.32 6.234 1 96 566 GLY A O 1
ATOM 4353 N N . GLN A 1 567 ? 12.719 12.883 7.191 1 93.94 567 GLN A N 1
ATOM 4354 C CA . GLN A 1 567 ? 12.672 11.461 6.875 1 93.94 567 GLN A CA 1
ATOM 4355 C C . GLN A 1 567 ? 12.016 10.664 8 1 93.94 567 GLN A C 1
ATOM 4357 O O . GLN A 1 567 ? 11.766 9.469 7.852 1 93.94 567 GLN A O 1
ATOM 4362 N N . ALA A 1 568 ? 11.734 11.32 9.188 1 95.38 568 ALA A N 1
ATOM 4363 C CA . ALA A 1 568 ? 10.961 10.656 10.234 1 95.38 568 ALA A CA 1
ATOM 4364 C C . ALA A 1 568 ? 9.523 10.43 9.781 1 95.38 568 ALA A C 1
ATOM 4366 O O . ALA A 1 568 ? 8.844 11.359 9.344 1 95.38 568 ALA A O 1
ATOM 4367 N N . ILE A 1 569 ? 9.055 9.227 9.922 1 94.62 569 ILE A N 1
ATOM 4368 C CA . ILE A 1 569 ? 7.746 8.852 9.391 1 94.62 569 ILE A CA 1
ATOM 4369 C C . ILE A 1 569 ? 6.711 8.859 10.516 1 94.62 569 ILE A C 1
ATOM 4371 O O . ILE A 1 569 ? 6.848 8.133 11.5 1 94.62 569 ILE A O 1
ATOM 4375 N N . TYR A 1 570 ? 5.75 9.711 10.398 1 97.25 570 TYR A N 1
ATOM 4376 C CA . TYR A 1 570 ? 4.559 9.719 11.242 1 97.25 570 TYR A CA 1
ATOM 4377 C C . TYR A 1 570 ? 3.398 9.008 10.555 1 97.25 570 TYR A C 1
ATOM 4379 O O . TYR A 1 570 ? 3.521 8.578 9.406 1 97.25 570 TYR A O 1
ATOM 4387 N N . VAL A 1 571 ? 2.275 8.891 11.188 1 97.25 571 VAL A N 1
ATOM 4388 C CA . VAL A 1 571 ? 1.203 8.039 10.688 1 97.25 571 VAL A CA 1
ATOM 4389 C C . VAL A 1 571 ? 0.754 8.531 9.312 1 97.25 571 VAL A C 1
ATOM 4391 O O . VAL A 1 571 ? 0.636 7.75 8.367 1 97.25 571 VAL A O 1
ATOM 4394 N N . ASP A 1 572 ? 0.543 9.82 9.203 1 97.12 572 ASP A N 1
ATOM 4395 C CA . ASP A 1 572 ? 0.026 10.352 7.945 1 97.12 572 ASP A CA 1
ATOM 4396 C C . ASP A 1 572 ? 1.106 10.359 6.863 1 97.12 572 ASP A C 1
ATOM 4398 O O . ASP A 1 572 ? 0.818 10.609 5.691 1 97.12 572 ASP A O 1
ATOM 4402 N N . ASP A 1 573 ? 2.373 10.117 7.234 1 96.44 573 ASP A N 1
ATOM 4403 C CA . ASP A 1 573 ? 3.49 10.086 6.297 1 96.44 573 ASP A CA 1
ATOM 4404 C C . ASP A 1 573 ? 3.607 8.711 5.629 1 96.44 573 ASP A C 1
ATOM 4406 O O . ASP A 1 573 ? 4.328 8.555 4.641 1 96.44 573 ASP A O 1
ATOM 4410 N N . MET A 1 574 ? 2.924 7.773 6.172 1 94.38 574 MET A N 1
ATOM 4411 C CA . MET A 1 574 ? 3.076 6.402 5.688 1 94.38 574 MET A CA 1
ATOM 4412 C C . MET A 1 574 ? 2.557 6.27 4.262 1 94.38 574 MET A C 1
ATOM 4414 O O . MET A 1 574 ? 1.494 6.797 3.93 1 94.38 574 MET A O 1
ATOM 4418 N N . THR A 1 575 ? 3.311 5.566 3.482 1 92.44 575 THR A N 1
ATOM 4419 C CA . THR A 1 575 ? 2.938 5.363 2.088 1 92.44 575 THR A CA 1
ATOM 4420 C C . THR A 1 575 ? 1.604 4.633 1.984 1 92.44 575 THR A C 1
ATOM 4422 O O . THR A 1 575 ? 1.389 3.623 2.658 1 92.44 575 THR A O 1
ATOM 4425 N N . PRO A 1 576 ? 0.72 5.102 1.159 1 93.94 576 PRO A N 1
ATOM 4426 C CA . PRO A 1 576 ? -0.598 4.473 1.049 1 93.94 576 PRO A CA 1
ATOM 4427 C C . PRO A 1 576 ? -0.531 3.07 0.446 1 93.94 576 PRO A C 1
ATOM 4429 O O . PRO A 1 576 ? 0.315 2.803 -0.411 1 93.94 576 PRO A O 1
ATOM 4432 N N . ILE A 1 577 ? -1.422 2.289 0.919 1 93 577 ILE A N 1
ATOM 4433 C CA . ILE A 1 577 ? -1.664 0.974 0.335 1 93 577 ILE A CA 1
ATOM 4434 C C . ILE A 1 577 ? -2.723 1.083 -0.76 1 93 577 ILE A C 1
ATOM 4436 O O . ILE A 1 577 ? -3.615 1.933 -0.688 1 93 577 ILE A O 1
ATOM 4440 N N . ARG A 1 578 ? -2.514 0.27 -1.802 1 90.31 578 ARG A N 1
ATOM 4441 C CA . ARG A 1 578 ? -3.508 0.294 -2.869 1 90.31 578 ARG A CA 1
ATOM 4442 C C . ARG A 1 578 ? -4.91 0.074 -2.314 1 90.31 578 ARG A C 1
ATOM 4444 O O . ARG A 1 578 ? -5.145 -0.863 -1.549 1 90.31 578 ARG A O 1
ATOM 4451 N N . GLY A 1 579 ? -5.816 0.974 -2.676 1 91.12 579 GLY A N 1
A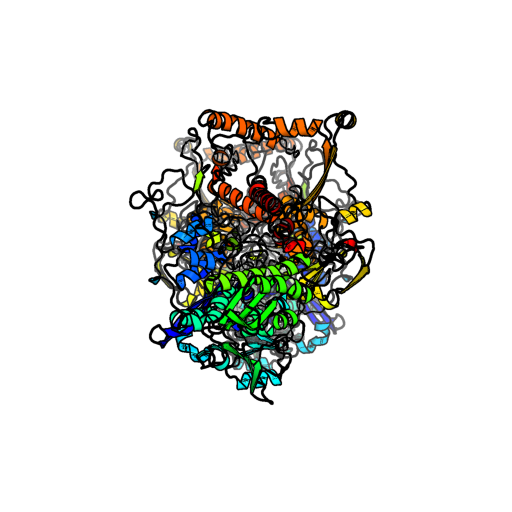TOM 4452 C CA . GLY A 1 579 ? -7.195 0.868 -2.232 1 91.12 579 GLY A CA 1
ATOM 4453 C C . GLY A 1 579 ? -7.438 1.488 -0.87 1 91.12 579 GLY A C 1
ATOM 4454 O O . GLY A 1 579 ? -8.547 1.413 -0.334 1 91.12 579 GLY A O 1
ATOM 4455 N N . GLU A 1 580 ? -6.434 2.064 -0.299 1 95.44 580 GLU A N 1
ATOM 4456 C CA . GLU A 1 580 ? -6.582 2.707 1.003 1 95.44 580 GLU A CA 1
ATOM 4457 C C . GLU A 1 580 ? -7.602 3.842 0.944 1 95.44 580 GLU A C 1
ATOM 4459 O O . GLU A 1 580 ? -7.602 4.633 -0 1 95.44 580 GLU A O 1
ATOM 4464 N N . LEU A 1 581 ? -8.531 3.852 1.914 1 98 581 LEU A N 1
ATOM 4465 C CA . LEU A 1 581 ? -9.602 4.84 1.986 1 98 581 LEU A CA 1
ATOM 4466 C C . LEU A 1 581 ? -9.336 5.852 3.096 1 98 581 LEU A C 1
ATOM 4468 O O . LEU A 1 581 ? -8.445 5.648 3.926 1 98 581 LEU A O 1
ATOM 4472 N N . HIS A 1 582 ? -10.109 6.934 3.041 1 98.44 582 HIS A N 1
ATOM 4473 C CA . HIS A 1 582 ? -9.992 8 4.027 1 98.44 582 HIS A CA 1
ATOM 4474 C C . HIS A 1 582 ? -11.32 8.25 4.734 1 98.44 582 HIS A C 1
ATOM 4476 O O . HIS A 1 582 ? -12.383 8.141 4.121 1 98.44 582 HIS A O 1
ATOM 4482 N N . MET A 1 583 ? -11.164 8.586 6.031 1 98.62 583 MET A N 1
ATOM 4483 C CA . MET A 1 583 ? -12.375 8.75 6.832 1 98.62 583 MET A CA 1
ATOM 4484 C C . MET A 1 583 ? -12.43 10.133 7.457 1 98.62 583 MET A C 1
ATOM 4486 O O . MET A 1 583 ? -11.406 10.664 7.902 1 98.62 583 MET A O 1
ATOM 4490 N N . ALA A 1 584 ? -13.609 10.758 7.461 1 98.56 584 ALA A N 1
ATOM 4491 C CA . ALA A 1 584 ? -13.906 11.992 8.188 1 98.56 584 ALA A CA 1
ATOM 4492 C C . ALA A 1 584 ? -15.055 11.781 9.172 1 98.56 584 ALA A C 1
ATOM 4494 O O . ALA A 1 584 ? -16.016 11.07 8.875 1 98.56 584 ALA A O 1
ATOM 4495 N N . LEU A 1 585 ? -14.977 12.391 10.312 1 98.25 585 LEU A N 1
ATOM 4496 C CA . LEU A 1 585 ? -15.961 12.211 11.375 1 98.25 585 LEU A CA 1
ATOM 4497 C C . LEU A 1 585 ? -17.172 13.117 11.148 1 98.25 585 LEU A C 1
ATOM 4499 O O . LEU A 1 585 ? -17.047 14.195 10.562 1 98.25 585 LEU A O 1
ATOM 4503 N N . VAL A 1 586 ? -18.312 12.648 11.461 1 98.44 586 VAL A N 1
ATOM 4504 C CA . VAL A 1 586 ? -19.531 13.43 11.602 1 98.44 586 VAL A CA 1
ATOM 4505 C C . VAL A 1 586 ? -19.797 13.703 13.086 1 98.44 586 VAL A C 1
ATOM 4507 O O . VAL A 1 586 ? -20.031 12.773 13.859 1 98.44 586 VAL A O 1
ATOM 4510 N N . THR A 1 587 ? -19.766 14.953 13.492 1 97.19 587 THR A N 1
ATOM 4511 C CA . THR A 1 587 ? -19.844 15.281 14.914 1 97.19 587 THR A CA 1
ATOM 4512 C C . THR A 1 587 ? -21.047 16.188 15.188 1 97.19 587 THR A C 1
ATOM 4514 O O . THR A 1 587 ? -21.594 16.797 14.266 1 97.19 587 THR A O 1
ATOM 4517 N N . SER A 1 588 ? -21.422 16.234 16.406 1 97.12 588 SER A N 1
ATOM 4518 C CA . SER A 1 588 ? -22.547 17.062 16.828 1 97.12 588 SER A CA 1
ATOM 4519 C C . SER A 1 588 ? -22.25 18.547 16.656 1 97.12 588 SER A C 1
ATOM 4521 O O . SER A 1 588 ? -21.125 18.984 16.906 1 97.12 588 SER A O 1
ATOM 4523 N N . THR A 1 589 ? -23.312 19.297 16.281 1 95.69 589 THR A N 1
ATOM 4524 C CA . THR A 1 589 ? -23.219 20.75 16.172 1 95.69 589 THR A CA 1
ATOM 4525 C C . THR A 1 589 ? -24 21.438 17.297 1 95.69 589 THR A C 1
ATOM 4527 O O . THR A 1 589 ? -24.047 22.672 17.359 1 95.69 589 THR A O 1
ATOM 4530 N N . ARG A 1 590 ? -24.594 20.562 18.125 1 96.69 590 ARG A N 1
ATOM 4531 C CA . ARG A 1 590 ? -25.375 21.062 19.25 1 96.69 590 ARG A CA 1
ATOM 4532 C C . ARG A 1 590 ? -24.719 20.734 20.578 1 96.69 590 ARG A C 1
ATOM 4534 O O . ARG A 1 590 ? -24.078 19.672 20.719 1 96.69 590 ARG A O 1
ATOM 4541 N N . SER A 1 591 ? -24.891 21.547 21.547 1 96.62 591 SER A N 1
ATOM 4542 C CA . SER A 1 591 ? -24.25 21.375 22.844 1 96.62 591 SER A CA 1
ATOM 4543 C C . SER A 1 591 ? -24.984 20.375 23.719 1 96.62 591 SER A C 1
ATOM 4545 O O . SER A 1 591 ? -24.406 19.766 24.609 1 96.62 591 SER A O 1
ATOM 4547 N N . TYR A 1 592 ? -26.266 20.328 23.688 1 97.25 592 TYR A N 1
ATOM 4548 C CA . TYR A 1 592 ? -27.125 19.391 24.375 1 97.25 592 TYR A CA 1
ATOM 4549 C C . TYR A 1 592 ? -28.438 19.172 23.625 1 97.25 592 TYR A C 1
ATOM 4551 O O . TYR A 1 592 ? -29.25 20.078 23.516 1 97.25 592 TYR A O 1
ATOM 4559 N N . ALA A 1 593 ? -28.547 17.953 23.047 1 98.19 593 ALA A N 1
ATOM 4560 C CA . ALA A 1 593 ? -29.703 17.734 22.203 1 98.19 593 ALA A CA 1
ATOM 4561 C C . ALA A 1 593 ? -30 16.25 22.031 1 98.19 593 ALA A C 1
ATOM 4563 O O . ALA A 1 593 ? -29.094 15.414 22.172 1 98.19 593 ALA A O 1
ATOM 4564 N N . LYS A 1 594 ? -31.203 15.93 21.781 1 98.31 594 LYS A N 1
ATOM 4565 C CA . LYS A 1 594 ? -31.594 14.602 21.312 1 98.31 594 LYS A CA 1
ATOM 4566 C C . LYS A 1 594 ? -31.375 14.469 19.812 1 98.31 594 LYS A C 1
ATOM 4568 O O . LYS A 1 594 ? -31.641 15.398 19.047 1 98.31 594 LYS A O 1
ATOM 4573 N N . ILE A 1 595 ? -30.891 13.352 19.391 1 98.06 595 ILE A N 1
ATOM 4574 C CA . ILE A 1 595 ? -30.766 13.062 17.969 1 98.06 595 ILE A CA 1
ATOM 4575 C C . ILE A 1 595 ? -32.094 12.477 17.453 1 98.06 595 ILE A C 1
ATOM 4577 O O . ILE A 1 595 ? -32.5 11.406 17.891 1 98.06 595 ILE A O 1
ATOM 4581 N N . LEU A 1 596 ? -32.688 13.094 16.531 1 98.19 596 LEU A N 1
ATOM 4582 C CA . LEU A 1 596 ? -33.969 12.633 15.977 1 98.19 596 LEU A CA 1
ATOM 4583 C C . LEU A 1 596 ? -33.75 11.695 14.797 1 98.19 596 LEU A C 1
ATOM 4585 O O . LEU A 1 596 ? -34.438 10.695 14.648 1 98.19 596 LEU A O 1
ATOM 4589 N N . SER A 1 597 ? -32.875 12.086 13.961 1 97.44 597 SER A N 1
ATOM 4590 C CA . SER A 1 597 ? -32.562 11.266 12.789 1 97.44 597 SER A CA 1
ATOM 4591 C C . SER A 1 597 ? -31.156 11.578 12.242 1 97.44 597 SER A C 1
ATOM 4593 O O . SER A 1 597 ? -30.641 12.672 12.469 1 97.44 597 SER A O 1
ATOM 4595 N N . ILE A 1 598 ? -30.531 10.641 11.664 1 98.06 598 ILE A N 1
ATOM 4596 C CA . ILE A 1 598 ? -29.281 10.75 10.93 1 98.06 598 ILE A CA 1
ATOM 4597 C C . ILE A 1 598 ? -29.469 10.273 9.492 1 98.06 598 ILE A C 1
ATOM 4599 O O . ILE A 1 598 ? -29.797 9.102 9.258 1 98.06 598 ILE A O 1
ATOM 4603 N N . ASP A 1 599 ? -29.328 11.156 8.469 1 98.12 599 ASP A N 1
ATOM 4604 C CA . ASP A 1 599 ? -29.531 10.812 7.062 1 98.12 599 ASP A CA 1
ATOM 4605 C C . ASP A 1 599 ? -28.25 11.039 6.254 1 98.12 599 ASP A C 1
ATOM 4607 O O . ASP A 1 599 ? -27.938 12.18 5.895 1 98.12 599 ASP A O 1
ATOM 4611 N N . PRO A 1 600 ? -27.547 9.953 5.945 1 98.31 600 PRO A N 1
ATOM 4612 C CA . PRO A 1 600 ? -26.312 10.102 5.176 1 98.31 600 PRO A CA 1
ATOM 4613 C C . PRO A 1 600 ? -26.531 10.008 3.668 1 98.31 600 PRO A C 1
ATOM 4615 O O . PRO A 1 600 ? -25.578 9.914 2.896 1 98.31 600 PRO A O 1
ATOM 4618 N N . SER A 1 601 ? -27.672 10.008 3.094 1 98.12 601 SER A N 1
ATOM 4619 C CA . SER A 1 601 ? -28 9.695 1.704 1 98.12 601 SER A CA 1
ATOM 4620 C C . SER A 1 601 ? -27.281 10.656 0.75 1 98.12 601 SER A C 1
ATOM 4622 O O . SER A 1 601 ? -26.719 10.227 -0.259 1 98.12 601 SER A O 1
ATOM 4624 N N . ALA A 1 602 ? -27.328 11.922 1.082 1 97.81 602 ALA A N 1
ATOM 4625 C CA . ALA A 1 602 ? -26.672 12.906 0.219 1 97.81 602 ALA A CA 1
ATOM 4626 C C . ALA A 1 602 ? -25.172 12.648 0.126 1 97.81 602 ALA A C 1
ATOM 4628 O O . ALA A 1 602 ? -24.578 12.812 -0.939 1 97.81 602 ALA A O 1
ATOM 4629 N N . ALA A 1 603 ? -24.562 12.297 1.212 1 98.19 603 ALA A N 1
ATOM 4630 C CA . ALA A 1 603 ? -23.125 11.977 1.24 1 98.19 603 ALA A CA 1
ATOM 4631 C C . ALA A 1 603 ? -22.828 10.75 0.383 1 98.19 603 ALA A C 1
ATOM 4633 O O . ALA A 1 603 ? -21.875 10.75 -0.395 1 98.19 603 ALA A O 1
ATOM 4634 N N . LEU A 1 604 ? -23.641 9.719 0.494 1 97.75 604 LEU A N 1
ATOM 4635 C CA . LEU A 1 604 ? -23.406 8.43 -0.149 1 97.75 604 LEU A CA 1
ATOM 4636 C C . LEU A 1 604 ? -23.625 8.531 -1.655 1 97.75 604 LEU A C 1
ATOM 4638 O O . LEU A 1 604 ? -23.172 7.664 -2.408 1 97.75 604 LEU A O 1
ATOM 4642 N N . HIS A 1 605 ? -24.234 9.555 -2.107 1 96.56 605 HIS A N 1
ATOM 4643 C CA . HIS A 1 605 ? -24.5 9.742 -3.529 1 96.56 605 HIS A CA 1
ATOM 4644 C C . HIS A 1 605 ? -23.297 10.367 -4.234 1 96.56 605 HIS A C 1
ATOM 4646 O O . HIS A 1 605 ? -23.234 10.375 -5.465 1 96.56 605 HIS A O 1
ATOM 4652 N N . LEU A 1 606 ? -22.375 10.906 -3.496 1 95.75 606 LEU A N 1
ATOM 4653 C CA . LEU A 1 606 ? -21.188 11.484 -4.113 1 95.75 606 LEU A CA 1
ATOM 4654 C C . LEU A 1 606 ? -20.281 10.398 -4.668 1 95.75 606 LEU A C 1
ATOM 4656 O O . LEU A 1 606 ? -19.938 9.445 -3.961 1 95.75 606 LEU A O 1
ATOM 4660 N N . PRO A 1 607 ? -19.906 10.57 -5.934 1 94.94 607 PRO A N 1
ATOM 4661 C CA . PRO A 1 607 ? -18.969 9.586 -6.488 1 94.94 607 PRO A CA 1
ATOM 4662 C C . PRO A 1 607 ? -17.656 9.523 -5.711 1 94.94 607 PRO A C 1
ATOM 4664 O O . PRO A 1 607 ? -17.047 10.562 -5.43 1 94.94 607 PRO A O 1
ATOM 4667 N N . GLY A 1 608 ? -17.25 8.344 -5.355 1 95.81 608 GLY A N 1
ATOM 4668 C CA . GLY A 1 608 ? -16.016 8.141 -4.605 1 95.81 608 GLY A CA 1
ATOM 4669 C C . GLY A 1 608 ? -16.25 7.918 -3.123 1 95.81 608 GLY A C 1
ATOM 4670 O O . GLY A 1 608 ? -15.336 7.535 -2.395 1 95.81 608 GLY A O 1
ATOM 4671 N N . VAL A 1 609 ? -17.469 8.25 -2.689 1 98.25 609 VAL A N 1
ATOM 4672 C CA . VAL A 1 609 ? -17.828 7.922 -1.315 1 98.25 609 VAL A CA 1
ATOM 4673 C C . VAL A 1 609 ? -18.281 6.465 -1.229 1 98.25 609 VAL A C 1
ATOM 4675 O O . VAL A 1 609 ? -19.094 6.008 -2.033 1 98.25 609 VAL A O 1
ATOM 4678 N N . LEU A 1 610 ? -17.75 5.742 -0.257 1 97.56 610 LEU A N 1
ATOM 4679 C CA . LEU A 1 610 ? -18 4.309 -0.219 1 97.56 610 LEU A CA 1
ATOM 4680 C C . LEU A 1 610 ? -19.047 3.965 0.83 1 97.56 610 LEU A C 1
ATOM 4682 O O . LEU A 1 610 ? -19.875 3.062 0.627 1 97.56 610 LEU A O 1
ATOM 4686 N N . ASP A 1 611 ? -18.922 4.668 2.01 1 98.12 611 ASP A N 1
ATOM 4687 C CA . ASP A 1 611 ? -19.828 4.191 3.059 1 98.12 611 ASP A CA 1
ATOM 4688 C C . ASP A 1 611 ? -19.953 5.223 4.176 1 98.12 611 ASP A C 1
ATOM 4690 O O . ASP A 1 611 ? -19.203 6.195 4.227 1 98.12 611 ASP A O 1
ATOM 4694 N N . PHE A 1 612 ? -21.125 5.09 4.93 1 98.56 612 PHE A N 1
ATOM 4695 C CA . PHE A 1 612 ? -21.359 5.773 6.195 1 98.56 612 PHE A CA 1
ATOM 4696 C C . PHE A 1 612 ? -21.328 4.789 7.355 1 98.56 612 PHE A C 1
ATOM 4698 O O . PHE A 1 612 ? -21.953 3.721 7.289 1 98.56 612 PHE A O 1
ATOM 4705 N N . VAL A 1 613 ? -20.5 5.141 8.422 1 98.44 613 VAL A N 1
ATOM 4706 C CA . VAL A 1 613 ? -20.328 4.27 9.578 1 98.44 613 VAL A CA 1
ATOM 4707 C C . VAL A 1 613 ? -20.938 4.926 10.812 1 98.44 613 VAL A C 1
ATOM 4709 O O . VAL A 1 613 ? -20.781 6.129 11.023 1 98.44 613 VAL A O 1
ATOM 4712 N N . SER A 1 614 ? -21.594 4.152 11.562 1 97.94 614 SER A N 1
ATOM 4713 C CA . SER A 1 614 ? -22.25 4.617 12.781 1 97.94 614 SER A CA 1
ATOM 4714 C C . SER A 1 614 ? -22.344 3.5 13.82 1 97.94 614 SER A C 1
ATOM 4716 O O . SER A 1 614 ? -21.703 2.459 13.68 1 97.94 614 SER A O 1
ATOM 4718 N N . ALA A 1 615 ? -23.125 3.797 14.867 1 97.19 615 ALA A N 1
ATOM 4719 C CA . ALA A 1 615 ? -23.312 2.826 15.938 1 97.19 615 ALA A CA 1
ATOM 4720 C C . ALA A 1 615 ? -23.906 1.525 15.406 1 97.19 615 ALA A C 1
ATOM 4722 O O . ALA A 1 615 ? -23.641 0.448 15.945 1 97.19 615 ALA A O 1
ATOM 4723 N N . ARG A 1 616 ? -24.594 1.563 14.289 1 96.38 616 ARG A N 1
ATOM 4724 C CA . ARG A 1 616 ? -25.234 0.395 13.695 1 96.38 616 ARG A CA 1
ATOM 4725 C C . ARG A 1 616 ? -24.203 -0.58 13.148 1 96.38 616 ARG A C 1
ATOM 4727 O O . ARG A 1 616 ? -24.5 -1.756 12.93 1 96.38 616 ARG A O 1
ATOM 4734 N N . ASP A 1 617 ? -23.062 -0.083 12.938 1 97.06 617 ASP A N 1
ATOM 4735 C CA . ASP A 1 617 ? -22.016 -0.883 12.305 1 97.06 617 ASP A CA 1
ATOM 4736 C C . ASP A 1 617 ? -21.062 -1.459 13.336 1 97.06 617 ASP A C 1
ATOM 4738 O O . ASP A 1 617 ? -20.047 -2.074 12.977 1 97.06 617 ASP A O 1
ATOM 4742 N N . VAL A 1 618 ? -21.312 -1.276 14.602 1 97.06 618 VAL A N 1
ATOM 4743 C CA . VAL A 1 618 ? -20.5 -1.79 15.695 1 97.06 618 VAL A CA 1
ATOM 4744 C C . VAL A 1 618 ? -20.906 -3.225 16.016 1 97.06 618 VAL A C 1
ATOM 4746 O O . VAL A 1 618 ? -22 -3.461 16.547 1 97.06 618 VAL A O 1
ATOM 4749 N N . PRO A 1 619 ? -20.062 -4.18 15.797 1 94.94 619 PRO A N 1
ATOM 4750 C CA . PRO A 1 619 ? -20.438 -5.566 16.094 1 94.94 619 PRO A CA 1
ATOM 4751 C C . PRO A 1 619 ? -20.406 -5.887 17.578 1 94.94 619 PRO A C 1
ATOM 4753 O O . PRO A 1 619 ? -21.172 -6.738 18.047 1 94.94 619 PRO A O 1
ATOM 4756 N N . GLY A 1 620 ? -19.531 -5.293 18.359 1 95.81 620 GLY A N 1
ATOM 4757 C CA . GLY A 1 620 ? -19.422 -5.523 19.797 1 95.81 620 GLY A CA 1
ATOM 4758 C C . GLY A 1 620 ? -20.172 -4.504 20.625 1 95.81 620 GLY A C 1
ATOM 4759 O O . GLY A 1 620 ? -21.375 -4.301 20.422 1 95.81 620 GLY A O 1
ATOM 4760 N N . ILE A 1 621 ? -19.391 -3.834 21.469 1 94.19 621 ILE A N 1
ATOM 4761 C CA . ILE A 1 621 ? -19.984 -2.881 22.391 1 94.19 621 ILE A CA 1
ATOM 4762 C C . ILE A 1 621 ? -19.625 -1.457 21.984 1 94.19 621 ILE A C 1
ATOM 4764 O O . ILE A 1 621 ? -18.438 -1.132 21.844 1 94.19 621 ILE A O 1
ATOM 4768 N N . ASN A 1 622 ? -20.609 -0.617 21.844 1 94.94 622 ASN A N 1
ATOM 4769 C CA . ASN A 1 622 ? -20.406 0.77 21.453 1 94.94 622 ASN A CA 1
ATOM 4770 C C . ASN A 1 622 ? -19.969 1.636 22.625 1 94.94 622 ASN A C 1
ATOM 4772 O O . ASN A 1 622 ? -20.656 2.604 22.969 1 94.94 622 ASN A O 1
ATOM 4776 N N . SER A 1 623 ? -18.891 1.233 23.219 1 91.75 623 SER A N 1
ATOM 4777 C CA . SER A 1 623 ? -18.391 1.969 24.375 1 91.75 623 SER A CA 1
ATOM 4778 C C . SER A 1 623 ? -16.859 1.95 24.422 1 91.75 623 SER A C 1
ATOM 4780 O O . SER A 1 623 ? -16.234 0.985 23.969 1 91.75 623 SER A O 1
ATOM 4782 N N . ILE A 1 624 ? -16.297 2.977 24.859 1 85.94 624 ILE A N 1
ATOM 4783 C CA . ILE A 1 624 ? -14.859 3.031 25.078 1 85.94 624 ILE A CA 1
ATOM 4784 C C . ILE A 1 624 ? -14.562 3.193 26.562 1 85.94 624 ILE A C 1
ATOM 4786 O O . ILE A 1 624 ? -15.453 3.531 27.344 1 85.94 624 ILE A O 1
ATOM 4790 N N . GLY A 1 625 ? -13.328 2.471 27.219 1 63.91 625 GLY A N 1
ATOM 4791 C CA . GLY A 1 625 ? -12.82 2.279 28.562 1 63.91 625 GLY A CA 1
ATOM 4792 C C . GLY A 1 625 ? -13.383 3.279 29.562 1 63.91 625 GLY A C 1
ATOM 4793 O O . GLY A 1 625 ? -14.586 3.297 29.828 1 63.91 625 GLY A O 1
ATOM 4794 N N . TYR A 1 626 ? -12.398 4.117 29.844 1 57.38 626 TYR A N 1
ATOM 4795 C CA . TYR A 1 626 ? -12.516 4.719 31.172 1 57.38 626 TYR A CA 1
ATOM 4796 C C . TYR A 1 626 ? -13.938 5.188 31.422 1 57.38 626 TYR A C 1
ATOM 4798 O O . TYR A 1 626 ? -14.477 4.988 32.531 1 57.38 626 TYR A O 1
ATOM 4806 N N . LYS A 1 627 ? -14.469 6.273 31.047 1 55.53 627 LYS A N 1
ATOM 4807 C CA . LYS A 1 627 ? -15.758 6.832 31.438 1 55.53 627 LYS A CA 1
ATOM 4808 C C . LYS A 1 627 ? -16.75 6.809 30.281 1 55.53 627 LYS A C 1
ATOM 4810 O O . LYS A 1 627 ? -16.438 6.305 29.203 1 55.53 627 LYS A O 1
ATOM 4815 N N . MET A 1 628 ? -17.781 7.68 30.172 1 58.91 628 MET A N 1
ATOM 4816 C CA . MET A 1 628 ? -19.125 7.953 29.688 1 58.91 628 MET A CA 1
ATOM 4817 C C . MET A 1 628 ? -19.156 8.062 28.172 1 58.91 628 MET A C 1
ATOM 4819 O O . MET A 1 628 ? -20.188 8.375 27.578 1 58.91 628 MET A O 1
ATOM 4823 N N . ASP A 1 629 ? -17.984 7.48 27.391 1 73.69 629 ASP A N 1
ATOM 4824 C CA . ASP A 1 629 ? -18.125 7.895 26 1 73.69 629 ASP A CA 1
ATOM 4825 C C . ASP A 1 629 ? -18.5 6.719 25.109 1 73.69 629 ASP A C 1
ATOM 4827 O O . ASP A 1 629 ? -18.031 5.598 25.312 1 73.69 629 ASP A O 1
ATOM 4831 N N . SER A 1 630 ? -19.484 6.898 24.469 1 87.5 630 SER A N 1
ATOM 4832 C CA . SER A 1 630 ? -19.766 6.012 23.344 1 87.5 630 SER A CA 1
ATOM 4833 C C . SER A 1 630 ? -18.859 6.312 22.156 1 87.5 630 SER A C 1
ATOM 4835 O O . SER A 1 630 ? -18.312 7.41 22.047 1 87.5 630 SER A O 1
ATOM 4837 N N . VAL A 1 631 ? -18.625 5.312 21.453 1 91.81 631 VAL A N 1
ATOM 4838 C CA . VAL A 1 631 ? -17.906 5.543 20.203 1 91.81 631 VAL A CA 1
ATOM 4839 C C . VAL A 1 631 ? -18.703 6.484 19.312 1 91.81 631 VAL A C 1
ATOM 4841 O O . VAL A 1 631 ? -18.188 7.5 18.844 1 91.81 631 VAL A O 1
ATOM 4844 N N . PHE A 1 632 ? -19.922 6.078 19.078 1 96.56 632 PHE A N 1
ATOM 4845 C CA . PHE A 1 632 ? -20.875 6.867 18.312 1 96.56 632 PHE A CA 1
ATOM 4846 C C . PHE A 1 632 ? -22.078 7.227 19.156 1 96.56 632 PHE A C 1
ATOM 4848 O O . PHE A 1 632 ? -22.672 6.355 19.797 1 96.56 632 PHE A O 1
ATOM 4855 N N . ALA A 1 633 ? -22.375 8.469 19.156 1 95.94 633 ALA A N 1
ATOM 4856 C CA . ALA A 1 633 ? -23.594 8.891 19.828 1 95.94 633 ALA A CA 1
ATOM 4857 C C . ALA A 1 633 ? -24.844 8.375 19.109 1 95.94 633 ALA A C 1
ATOM 4859 O O . ALA A 1 633 ? -24.891 8.359 17.875 1 95.94 633 ALA A O 1
ATOM 4860 N N . VAL A 1 634 ? -25.859 7.945 19.875 1 94.56 634 VAL A N 1
ATOM 4861 C CA . VAL A 1 634 ? -27.031 7.34 19.25 1 94.56 634 VAL A CA 1
ATOM 4862 C C . VAL A 1 634 ? -28.266 8.164 19.578 1 94.56 634 VAL A C 1
ATOM 4864 O O . VAL A 1 634 ? -28.875 8.773 18.688 1 94.56 634 VAL A O 1
ATOM 4867 N N . ASP A 1 635 ? -28.562 8.344 20.828 1 94.44 635 ASP A N 1
ATOM 4868 C CA . ASP A 1 635 ? -29.828 8.945 21.234 1 94.44 635 ASP A CA 1
ATOM 4869 C C . ASP A 1 635 ? -29.656 10.43 21.547 1 94.44 635 ASP A C 1
ATOM 4871 O O . ASP A 1 635 ? -30.547 11.234 21.297 1 94.44 635 ASP A O 1
ATOM 4875 N N . GLU A 1 636 ? -28.594 10.789 22.109 1 95.31 636 GLU A N 1
ATOM 4876 C CA . GLU A 1 636 ? -28.375 12.156 22.578 1 95.31 636 GLU A CA 1
ATOM 4877 C C . GLU A 1 636 ? -26.906 12.555 22.453 1 95.31 636 GLU A C 1
ATOM 4879 O O . GLU A 1 636 ? -26.031 11.695 22.438 1 95.31 636 GLU A O 1
ATOM 4884 N N . VAL A 1 637 ? -26.734 13.875 22.297 1 96.31 637 VAL A N 1
ATOM 4885 C CA . VAL A 1 637 ? -25.391 14.445 22.359 1 96.31 637 VAL A CA 1
ATOM 4886 C C . VAL A 1 637 ? -25.297 15.438 23.516 1 96.31 637 VAL A C 1
ATOM 4888 O O . VAL A 1 637 ? -26.297 16.094 23.859 1 96.31 637 VAL A O 1
ATOM 4891 N N . THR A 1 638 ? -24.078 15.531 24.109 1 93.56 638 THR A N 1
ATOM 4892 C CA . THR A 1 638 ? -23.938 16.344 25.328 1 93.56 638 THR A CA 1
ATOM 4893 C C . THR A 1 638 ? -22.891 17.438 25.109 1 93.56 638 THR A C 1
ATOM 4895 O O . THR A 1 638 ? -22.594 18.188 26.047 1 93.56 638 THR A O 1
ATOM 4898 N N . CYS A 1 639 ? -22.297 17.594 24 1 93.75 639 CYS A N 1
ATOM 4899 C CA . CYS A 1 639 ? -21.391 18.672 23.641 1 93.75 639 CYS A CA 1
ATOM 4900 C C . CYS A 1 639 ? -21.219 18.766 22.125 1 93.75 639 CYS A C 1
ATOM 4902 O O . CYS A 1 639 ? -21.516 17.797 21.406 1 93.75 639 CYS A O 1
ATOM 4904 N N . GLN A 1 640 ? -20.812 19.859 21.672 1 94.88 640 GLN A N 1
ATOM 4905 C CA . GLN A 1 640 ? -20.375 19.953 20.266 1 94.88 640 GLN A CA 1
ATOM 4906 C C . GLN A 1 640 ? -19.109 19.125 20.031 1 94.88 640 GLN A C 1
ATOM 4908 O O . GLN A 1 640 ? -18.234 19.078 20.875 1 94.88 640 GLN A O 1
ATOM 4913 N N . GLY A 1 641 ? -19.047 18.469 18.922 1 95.12 641 GLY A N 1
ATOM 4914 C CA . GLY A 1 641 ? -17.859 17.688 18.594 1 95.12 641 GLY A CA 1
ATOM 4915 C C . GLY A 1 641 ? -18 16.219 18.922 1 95.12 641 GLY A C 1
ATOM 4916 O O . GLY A 1 641 ? -17.156 15.406 18.547 1 95.12 641 GLY A O 1
ATOM 4917 N N . GLN A 1 642 ? -19.094 15.875 19.625 1 95.56 642 GLN A N 1
ATOM 4918 C CA . GLN A 1 642 ? -19.312 14.461 19.906 1 95.56 642 GLN A CA 1
ATOM 4919 C C . GLN A 1 642 ? -19.531 13.672 18.625 1 95.56 642 GLN A C 1
ATOM 4921 O O . GLN A 1 642 ? -20.234 14.133 17.719 1 95.56 642 GLN A O 1
ATOM 4926 N N . ILE A 1 643 ? -18.984 12.477 18.547 1 97.06 643 ILE A N 1
ATOM 4927 C CA . ILE A 1 643 ? -18.984 11.719 17.297 1 97.06 643 ILE A CA 1
ATOM 4928 C C . ILE A 1 643 ? -20.297 10.977 17.125 1 97.06 643 ILE A C 1
ATOM 4930 O O . ILE A 1 643 ? -20.703 10.211 18 1 97.06 643 ILE A O 1
ATOM 4934 N N . ILE A 1 644 ? -20.938 11.188 15.992 1 97.88 644 ILE A N 1
ATOM 4935 C CA . ILE A 1 644 ? -22.219 10.562 15.648 1 97.88 644 ILE A CA 1
ATOM 4936 C C . ILE A 1 644 ? -21.984 9.469 14.602 1 97.88 644 ILE A C 1
ATOM 4938 O O . ILE A 1 644 ? -22.672 8.445 14.609 1 97.88 644 ILE A O 1
ATOM 4942 N N . GLY A 1 645 ? -21.109 9.734 13.758 1 98.31 645 GLY A N 1
ATOM 4943 C CA . GLY A 1 645 ? -20.75 8.828 12.68 1 98.31 645 GLY A CA 1
ATOM 4944 C C . GLY A 1 645 ? -19.516 9.273 11.914 1 98.31 645 GLY A C 1
ATOM 4945 O O . GLY A 1 645 ? -18.75 10.117 12.391 1 98.31 645 GLY A O 1
ATOM 4946 N N . ALA A 1 646 ? -19.266 8.586 10.75 1 98.69 646 ALA A N 1
ATOM 4947 C CA . ALA A 1 646 ? -18.141 8.93 9.898 1 98.69 646 ALA A CA 1
ATOM 4948 C C . ALA A 1 646 ? -18.406 8.555 8.445 1 98.69 646 ALA A C 1
ATOM 4950 O O . ALA A 1 646 ? -19.172 7.625 8.164 1 98.69 646 ALA A O 1
ATOM 4951 N N . VAL A 1 647 ? -17.828 9.266 7.562 1 98.81 647 VAL A N 1
ATOM 4952 C CA . VAL A 1 647 ? -17.922 8.969 6.137 1 98.81 647 VAL A CA 1
ATOM 4953 C C . VAL A 1 647 ? -16.578 8.5 5.617 1 98.81 647 VAL A C 1
ATOM 4955 O O . VAL A 1 647 ? -15.531 9.055 5.977 1 98.81 647 VAL A O 1
ATOM 4958 N N . VAL A 1 648 ? -16.562 7.441 4.844 1 98.75 648 VAL A N 1
ATOM 4959 C CA . VAL A 1 648 ? -15.359 6.871 4.25 1 98.75 648 VAL A CA 1
ATOM 4960 C C . VAL A 1 648 ? -15.367 7.102 2.74 1 98.75 648 VAL A C 1
ATOM 4962 O O . VAL A 1 648 ? -16.359 6.805 2.066 1 98.75 648 VAL A O 1
ATOM 4965 N N . ALA A 1 649 ? -14.25 7.652 2.221 1 98.5 649 ALA A N 1
ATOM 4966 C CA . ALA A 1 649 ? -14.18 7.996 0.802 1 98.5 649 ALA A CA 1
ATOM 4967 C C . ALA A 1 649 ? -12.781 7.719 0.243 1 98.5 649 ALA A C 1
ATOM 4969 O O . ALA A 1 649 ? -11.883 7.316 0.98 1 98.5 649 ALA A O 1
ATOM 4970 N N . ASP A 1 650 ? -12.617 8.008 -1.037 1 95.62 650 ASP A N 1
ATOM 4971 C CA . ASP A 1 650 ? -11.375 7.742 -1.756 1 95.62 650 ASP A CA 1
ATOM 4972 C C . ASP A 1 650 ? -10.281 8.727 -1.337 1 95.62 650 ASP A C 1
ATOM 4974 O O . ASP A 1 650 ? -9.094 8.391 -1.379 1 95.62 650 ASP A O 1
ATOM 4978 N N . THR A 1 651 ? -10.719 9.953 -1.045 1 94.5 651 THR A N 1
ATOM 4979 C CA . THR A 1 651 ? -9.773 10.984 -0.635 1 94.5 651 THR A CA 1
ATOM 4980 C C . THR A 1 651 ? -10.25 11.68 0.636 1 94.5 651 THR A C 1
ATOM 4982 O O . THR A 1 651 ? -11.445 11.656 0.954 1 94.5 651 THR A O 1
ATOM 4985 N N . ILE A 1 652 ? -9.344 12.234 1.348 1 95.06 652 ILE A N 1
ATOM 4986 C CA . ILE A 1 652 ? -9.68 12.875 2.613 1 95.06 652 ILE A CA 1
ATOM 4987 C C . ILE A 1 652 ? -10.547 14.102 2.352 1 95.06 652 ILE A C 1
ATOM 4989 O O . ILE A 1 652 ? -11.453 14.414 3.135 1 95.06 652 ILE A O 1
ATOM 4993 N N . ASP A 1 653 ? -10.273 14.828 1.263 1 94.06 653 ASP A N 1
ATOM 4994 C CA . ASP A 1 653 ? -11.078 16 0.933 1 94.06 653 ASP A CA 1
ATOM 4995 C C . ASP A 1 653 ? -12.523 15.617 0.642 1 94.06 653 ASP A C 1
ATOM 4997 O O . ASP A 1 653 ? -13.453 16.297 1.084 1 94.06 653 ASP A O 1
ATOM 5001 N N . LEU A 1 654 ? -12.68 14.562 -0.098 1 95.75 654 LEU A N 1
ATOM 5002 C CA . LEU A 1 654 ? -14.016 14.078 -0.404 1 95.75 654 LEU A CA 1
ATOM 5003 C C . LEU A 1 654 ? -14.727 13.594 0.859 1 95.75 654 LEU A C 1
ATOM 5005 O O . LEU A 1 654 ? -15.922 13.812 1.026 1 95.75 654 LEU A O 1
ATOM 5009 N N . ALA A 1 655 ? -14.016 12.898 1.718 1 98.06 655 ALA A N 1
ATOM 5010 C CA . ALA A 1 655 ? -14.586 12.438 2.977 1 98.06 655 ALA A CA 1
ATOM 5011 C C . ALA A 1 655 ? -15.109 13.609 3.805 1 98.06 655 ALA A C 1
ATOM 5013 O O . ALA A 1 655 ? -16.203 13.539 4.375 1 98.06 655 ALA A O 1
ATOM 5014 N N . HIS A 1 656 ? -14.328 14.672 3.869 1 96.44 656 HIS A N 1
ATOM 5015 C CA . HIS A 1 656 ? -14.742 15.859 4.609 1 96.44 656 HIS A CA 1
ATOM 5016 C C . HIS A 1 656 ? -15.984 16.484 3.99 1 96.44 656 HIS A C 1
ATOM 5018 O O . HIS A 1 656 ? -16.938 16.828 4.699 1 96.44 656 HIS A O 1
ATOM 5024 N N . ARG A 1 657 ? -15.977 16.672 2.697 1 95.62 657 ARG A N 1
ATOM 5025 C CA . ARG A 1 657 ? -17.125 17.25 2.002 1 95.62 657 ARG A CA 1
ATOM 5026 C C . ARG A 1 657 ? -18.375 16.406 2.221 1 95.62 657 ARG A C 1
ATOM 5028 O O . ARG A 1 657 ? -19.453 16.938 2.488 1 95.62 657 ARG A O 1
ATOM 5035 N N . ALA A 1 658 ? -18.203 15.133 2.111 1 98.12 658 ALA A N 1
ATOM 5036 C CA . ALA A 1 658 ? -19.328 14.219 2.281 1 98.12 658 ALA A CA 1
ATOM 5037 C C . ALA A 1 658 ? -19.828 14.227 3.719 1 98.12 658 ALA A C 1
ATOM 5039 O O . ALA A 1 658 ? -21.031 14.172 3.959 1 98.12 658 ALA A O 1
ATOM 5040 N N . ALA A 1 659 ? -18.953 14.258 4.684 1 98.12 659 ALA A N 1
ATOM 5041 C CA . ALA A 1 659 ? -19.344 14.289 6.09 1 98.12 659 ALA A CA 1
ATOM 5042 C C . ALA A 1 659 ? -20.234 15.477 6.387 1 98.12 659 ALA A C 1
ATOM 5044 O O . ALA A 1 659 ? -21.172 15.375 7.184 1 98.12 659 ALA A O 1
ATOM 5045 N N . ARG A 1 660 ? -20.031 16.578 5.723 1 96.25 660 ARG A N 1
ATOM 5046 C CA . ARG A 1 660 ? -20.797 17.797 5.938 1 96.25 660 ARG A CA 1
ATOM 5047 C C . ARG A 1 660 ? -22.203 17.672 5.344 1 96.25 660 ARG A C 1
ATOM 5049 O O . ARG A 1 660 ? -23.109 18.422 5.703 1 96.25 660 ARG A O 1
ATOM 5056 N N . LEU A 1 661 ? -22.344 16.734 4.504 1 97.31 661 LEU A N 1
ATOM 5057 C CA . LEU A 1 661 ? -23.625 16.547 3.83 1 97.31 661 LEU A CA 1
ATOM 5058 C C . LEU A 1 661 ? -24.531 15.609 4.617 1 97.31 661 LEU A C 1
ATOM 5060 O O . LEU A 1 661 ? -25.703 15.453 4.289 1 97.31 661 LEU A O 1
ATOM 5064 N N . VAL A 1 662 ? -24.016 14.961 5.625 1 98.44 662 VAL A N 1
ATOM 5065 C CA . VAL A 1 662 ? -24.859 14.117 6.461 1 98.44 662 VAL A CA 1
ATOM 5066 C C . VAL A 1 662 ? -25.844 14.984 7.25 1 98.44 662 VAL A C 1
ATOM 5068 O O . VAL A 1 662 ? -25.422 15.859 8.008 1 98.44 662 VAL A O 1
ATOM 5071 N N . ASN A 1 663 ? -27.078 14.781 7.062 1 98.06 663 ASN A N 1
ATOM 5072 C CA . ASN A 1 663 ? -28.109 15.562 7.738 1 98.06 663 ASN A CA 1
ATOM 5073 C C . ASN A 1 663 ? -28.5 14.945 9.078 1 98.06 663 ASN A C 1
ATOM 5075 O O . ASN A 1 663 ? -29.062 13.852 9.117 1 98.06 663 ASN A O 1
ATOM 5079 N N . VAL A 1 664 ? -28.156 15.594 10.148 1 98.25 664 VAL A N 1
ATOM 5080 C CA . VAL A 1 664 ? -28.547 15.18 11.484 1 98.25 664 VAL A CA 1
ATOM 5081 C C . VAL A 1 664 ? -29.609 16.125 12.031 1 98.25 664 VAL A C 1
ATOM 5083 O O . VAL A 1 664 ? -29.391 17.344 12.109 1 98.25 664 VAL A O 1
ATOM 5086 N N . GLN A 1 665 ? -30.719 15.617 12.375 1 98.31 665 GLN A N 1
ATOM 5087 C CA . GLN A 1 665 ? -31.781 16.406 12.992 1 98.31 665 GLN A CA 1
ATOM 5088 C C . GLN A 1 665 ? -31.75 16.297 14.508 1 98.31 665 GLN A C 1
ATOM 5090 O O . GLN A 1 665 ? -31.547 15.203 15.055 1 98.31 665 GLN A O 1
ATOM 5095 N N . TYR A 1 666 ? -31.875 17.5 15.156 1 98.12 666 TYR A N 1
ATOM 5096 C CA . TYR A 1 666 ? -31.75 17.562 16.609 1 98.12 666 TYR A CA 1
ATOM 5097 C C . TYR A 1 666 ? -33 18.109 17.25 1 98.12 666 TYR A C 1
ATOM 5099 O O . TYR A 1 666 ? -33.812 18.766 16.578 1 98.12 666 TYR A O 1
ATOM 5107 N N . GLU A 1 667 ? -33.281 17.766 18.469 1 98.31 667 GLU A N 1
ATOM 5108 C CA . GLU A 1 667 ? -34.156 18.469 19.406 1 98.31 667 GLU A CA 1
ATOM 5109 C C . GLU A 1 667 ? -33.344 19.016 20.594 1 98.31 667 GLU A C 1
ATOM 5111 O O . GLU A 1 667 ? -32.875 18.234 21.422 1 98.31 667 GLU A O 1
ATOM 5116 N N . ASP A 1 668 ? -33.219 20.312 20.672 1 97.44 668 ASP A N 1
ATOM 5117 C CA . ASP A 1 668 ? -32.406 20.938 21.703 1 97.44 668 ASP A CA 1
ATOM 5118 C C . ASP A 1 668 ? -32.969 20.656 23.094 1 97.44 668 ASP A C 1
ATOM 5120 O O . ASP A 1 668 ? -34.188 20.656 23.281 1 97.44 668 ASP A O 1
ATOM 5124 N N . LYS A 1 669 ? -32 20.484 24 1 97 669 LYS A N 1
ATOM 5125 C CA . LYS A 1 669 ? -32.375 20.219 25.391 1 97 669 LYS A CA 1
ATOM 5126 C C . LYS A 1 669 ? -31.844 21.297 26.328 1 97 669 LYS A C 1
ATOM 5128 O O . LYS A 1 669 ? -30.938 22.062 25.938 1 97 669 LYS A O 1
ATOM 5133 N N . THR A 1 670 ? -32.438 21.438 27.391 1 94.25 670 THR A N 1
ATOM 5134 C CA . THR A 1 670 ? -32.031 22.328 28.484 1 94.25 670 THR A CA 1
ATOM 5135 C C . THR A 1 670 ? -32.031 21.578 29.812 1 94.25 670 THR A C 1
ATOM 5137 O O . THR A 1 670 ? -32.688 20.562 29.969 1 94.25 670 THR A O 1
ATOM 5140 N N . PRO A 1 671 ? -31.312 22.047 30.828 1 94.62 671 PRO A N 1
ATOM 5141 C CA . PRO A 1 671 ? -30.438 23.219 30.766 1 94.62 671 PRO A CA 1
ATOM 5142 C C . PRO A 1 671 ? -29.094 22.922 30.125 1 94.62 671 PRO A C 1
ATOM 5144 O O . PRO A 1 671 ? -28.609 21.781 30.188 1 94.62 671 PRO A O 1
ATOM 5147 N N . LEU A 1 672 ? -28.516 23.953 29.594 1 94.88 672 LEU A N 1
ATOM 5148 C CA . LEU A 1 672 ? -27.141 23.859 29.125 1 94.88 672 LEU A CA 1
ATOM 5149 C C . LEU A 1 672 ? -26.156 24 30.281 1 94.88 672 LEU A C 1
ATOM 5151 O O . LEU A 1 672 ? -26.328 24.875 31.141 1 94.88 672 LEU A O 1
ATOM 5155 N N . VAL A 1 673 ? -25.203 23.094 30.406 1 95.44 673 VAL A N 1
ATOM 5156 C CA . VAL A 1 673 ? -24.125 23.156 31.391 1 95.44 673 VAL A CA 1
ATOM 5157 C C . VAL A 1 673 ? -22.781 23.391 30.688 1 95.44 673 VAL A C 1
ATOM 5159 O O . VAL A 1 673 ? -22.203 22.453 30.141 1 95.44 673 VAL A O 1
ATOM 5162 N N . ILE A 1 674 ? -22.422 24.672 30.703 1 95.06 674 ILE A N 1
ATOM 5163 C CA . ILE A 1 674 ? -21.219 25.047 29.969 1 95.06 674 ILE A CA 1
ATOM 5164 C C . ILE A 1 674 ? -20.094 25.375 30.953 1 95.06 674 ILE A C 1
ATOM 5166 O O . ILE A 1 674 ? -18.938 25.016 30.719 1 95.06 674 ILE A O 1
ATOM 5170 N N . THR A 1 675 ? -20.391 25.953 32.125 1 94.81 675 THR A N 1
ATOM 5171 C CA . THR A 1 675 ? -19.391 26.375 33.125 1 94.81 675 THR A CA 1
ATOM 5172 C C . THR A 1 675 ? -19.516 25.531 34.375 1 94.81 675 THR A C 1
ATOM 5174 O O . THR A 1 675 ? -20.5 24.828 34.562 1 94.81 675 THR A O 1
ATOM 5177 N N . ILE A 1 676 ? -18.469 25.641 35.219 1 94.88 676 ILE A N 1
ATOM 5178 C CA . ILE A 1 676 ? -18.516 24.969 36.5 1 94.88 676 ILE A CA 1
ATOM 5179 C C . ILE A 1 676 ? -19.656 25.531 37.344 1 94.88 676 ILE A C 1
ATOM 5181 O O . ILE A 1 676 ? -20.328 24.781 38.062 1 94.88 676 ILE A O 1
ATOM 5185 N N . GLU A 1 677 ? -19.953 26.797 37.25 1 92.94 677 GLU A N 1
ATOM 5186 C CA . GLU A 1 677 ? -21.062 27.422 37.969 1 92.94 677 GLU A CA 1
ATOM 5187 C C . GLU A 1 677 ? -22.406 26.844 37.5 1 92.94 677 GLU A C 1
ATOM 5189 O O . GLU A 1 677 ? -23.312 26.625 38.312 1 92.94 677 GLU A O 1
ATOM 5194 N N . ASP A 1 678 ? -22.516 26.641 36.188 1 94.81 678 ASP A N 1
ATOM 5195 C CA . ASP A 1 678 ? -23.719 25.984 35.688 1 94.81 678 ASP A CA 1
ATOM 5196 C C . ASP A 1 678 ? -23.906 24.609 36.312 1 94.81 678 ASP A C 1
ATOM 5198 O O . ASP A 1 678 ? -25.016 24.25 36.719 1 94.81 678 ASP A O 1
ATOM 5202 N N . ALA A 1 679 ? -22.797 23.891 36.375 1 94.88 679 ALA A N 1
ATOM 5203 C CA . ALA A 1 679 ? -22.844 22.547 36.938 1 94.88 679 ALA A CA 1
ATOM 5204 C C . ALA A 1 679 ? -23.281 22.578 38.375 1 94.88 679 ALA A C 1
ATOM 5206 O O . ALA A 1 679 ? -24.062 21.734 38.812 1 94.88 679 ALA A O 1
ATOM 5207 N N . ILE A 1 680 ? -22.734 23.516 39.125 1 93.06 680 ILE A N 1
ATOM 5208 C CA . ILE A 1 680 ? -23.109 23.688 40.531 1 93.06 680 ILE A CA 1
ATOM 5209 C C . ILE A 1 680 ? -24.578 24.047 40.625 1 93.06 680 ILE A C 1
ATOM 5211 O O . ILE A 1 680 ? -25.312 23.469 41.438 1 93.06 680 ILE A O 1
ATOM 5215 N N . GLN A 1 681 ? -25.016 24.953 39.844 1 93.94 681 GLN A N 1
ATOM 5216 C CA . GLN A 1 681 ? -26.391 25.422 39.875 1 93.94 681 GLN A CA 1
ATOM 5217 C C . GLN A 1 681 ? -27.359 24.297 39.562 1 93.94 681 GLN A C 1
ATOM 5219 O O . GLN A 1 681 ? -28.438 24.203 40.188 1 93.94 681 GLN A O 1
ATOM 5224 N N . HIS A 1 682 ? -26.969 23.391 38.688 1 94.94 682 HIS A N 1
ATOM 5225 C CA . HIS A 1 682 ? -27.875 22.344 38.25 1 94.94 682 HIS A CA 1
ATOM 5226 C C . HIS A 1 682 ? -27.531 21 38.906 1 94.94 682 HIS A C 1
ATOM 5228 O O . HIS A 1 682 ? -28.047 19.953 38.531 1 94.94 682 HIS A O 1
ATOM 5234 N N . SER A 1 683 ? -26.562 20.906 39.781 1 91.81 683 SER A N 1
ATOM 5235 C CA . SER A 1 683 ? -26.109 19.719 40.5 1 91.81 683 SER A CA 1
ATOM 5236 C C . SER A 1 683 ? -25.688 18.625 39.531 1 91.81 683 SER A C 1
ATOM 5238 O O . SER A 1 683 ? -26.078 17.453 39.719 1 91.81 683 SER A O 1
ATOM 5240 N N . SER A 1 684 ? -25.094 19.047 38.531 1 90.56 684 SER A N 1
ATOM 5241 C CA . SER A 1 684 ? -24.578 18.109 37.531 1 90.56 684 SER A CA 1
ATOM 5242 C C . SER A 1 684 ? -23.172 17.641 37.906 1 90.56 684 SER A C 1
ATOM 5244 O O . SER A 1 684 ? -22.188 18.297 37.562 1 90.56 684 SER A O 1
ATOM 5246 N N . PHE A 1 685 ? -22.969 16.516 38.75 1 86.31 685 PHE A N 1
ATOM 5247 C CA . PHE A 1 685 ? -21.703 16.016 39.25 1 86.31 685 PHE A CA 1
ATOM 5248 C C . PHE A 1 685 ? -21.516 14.547 38.906 1 86.31 685 PHE A C 1
ATOM 5250 O O . PHE A 1 685 ? -22.5 13.828 38.688 1 86.31 685 PHE A O 1
ATOM 5257 N N . TYR A 1 686 ? -20.203 14.203 38.844 1 77.94 686 TYR A N 1
ATOM 5258 C CA . TYR A 1 686 ? -19.922 12.773 38.844 1 77.94 686 TYR A CA 1
ATOM 5259 C C . TYR A 1 686 ? -20.234 12.156 40.219 1 77.94 686 TYR A C 1
ATOM 5261 O O . TYR A 1 686 ? -20.094 12.812 41.25 1 77.94 686 TYR A O 1
ATOM 5269 N N . PRO A 1 687 ? -20.734 10.883 40.25 1 72.12 687 PRO A N 1
ATOM 5270 C CA . PRO A 1 687 ? -21.203 10.289 41.5 1 72.12 687 PRO A CA 1
ATOM 5271 C C . PRO A 1 687 ? -20.078 10.078 42.531 1 72.12 687 PRO A C 1
ATOM 5273 O O . PRO A 1 687 ? -20.297 10.203 43.719 1 72.12 687 PRO A O 1
ATOM 5276 N N . ASP A 1 688 ? -18.922 9.812 42.094 1 69.81 688 ASP A N 1
ATOM 5277 C CA . ASP A 1 688 ? -17.859 9.477 43.031 1 69.81 688 ASP A CA 1
ATOM 5278 C C . ASP A 1 688 ? -17.172 10.742 43.562 1 69.81 688 ASP A C 1
ATOM 5280 O O . ASP A 1 688 ? -16.562 11.484 42.781 1 69.81 688 ASP A O 1
ATOM 5284 N N . VAL A 1 689 ? -17.594 11.18 44.719 1 75 689 VAL A N 1
ATOM 5285 C CA . VAL A 1 689 ? -16.906 12.289 45.375 1 75 689 VAL A CA 1
ATOM 5286 C C . VAL A 1 689 ? -15.695 11.758 46.125 1 75 689 VAL A C 1
ATOM 5288 O O . VAL A 1 689 ? -15.82 10.867 46.969 1 75 689 VAL A O 1
ATOM 5291 N N . ARG A 1 690 ? -14.547 12.359 45.719 1 68.88 690 ARG A N 1
ATOM 5292 C CA . ARG A 1 690 ? -13.328 11.984 46.438 1 68.88 690 ARG A CA 1
ATOM 5293 C C . ARG A 1 690 ? -12.992 12.992 47.531 1 68.88 690 ARG A C 1
ATOM 5295 O O . ARG A 1 690 ? -13.07 14.203 47.312 1 68.88 690 ARG A O 1
ATOM 5302 N N . THR A 1 691 ? -12.836 12.484 48.75 1 79 691 THR A N 1
ATOM 5303 C CA . THR A 1 691 ? -12.539 13.367 49.875 1 79 691 THR A CA 1
ATOM 5304 C C . THR A 1 691 ? -11.227 12.969 50.531 1 79 691 THR A C 1
ATOM 5306 O O . THR A 1 691 ? -10.945 11.781 50.688 1 79 691 THR A O 1
ATOM 5309 N N . ILE A 1 692 ? -10.359 14.109 50.781 1 77.38 692 ILE A N 1
ATOM 5310 C CA . ILE A 1 692 ? -9.195 13.945 51.656 1 77.38 692 ILE A CA 1
ATOM 5311 C C . ILE A 1 692 ? -9.414 14.703 52.969 1 77.38 692 ILE A C 1
ATOM 5313 O O . ILE A 1 692 ? -9.734 15.891 52.938 1 77.38 692 ILE A O 1
ATOM 5317 N N . SER A 1 693 ? -9.516 14.008 54 1 75.62 693 SER A N 1
ATOM 5318 C CA . SER A 1 693 ? -9.773 14.633 55.281 1 75.62 693 SER A CA 1
ATOM 5319 C C . SER A 1 693 ? -8.688 14.281 56.281 1 75.62 693 SER A C 1
ATOM 5321 O O . SER A 1 693 ? -8.289 13.117 56.406 1 75.62 693 SER A O 1
ATOM 5323 N N . VAL A 1 694 ? -8.094 15.422 56.75 1 75.75 694 VAL A N 1
ATOM 5324 C CA . VAL A 1 694 ? -7.109 15.242 57.812 1 75.75 694 VAL A CA 1
ATOM 5325 C C . VAL A 1 694 ? -7.488 16.094 59.031 1 75.75 694 VAL A C 1
ATOM 5327 O O . VAL A 1 694 ? -7.691 17.297 58.906 1 75.75 694 VAL A O 1
ATOM 5330 N N . GLY A 1 695 ? -7.645 15.664 60.312 1 75.19 695 GLY A N 1
ATOM 5331 C CA . GLY A 1 695 ? -7.953 16.359 61.531 1 75.19 695 GLY A CA 1
ATOM 5332 C C . GLY A 1 695 ? -9.422 16.719 61.688 1 75.19 695 GLY A C 1
ATOM 5333 O O . GLY A 1 695 ? -10.25 16.266 60.906 1 75.19 695 GLY A O 1
ATOM 5334 N N . ASP A 1 696 ? -9.688 17.422 62.906 1 74.62 696 ASP A N 1
ATOM 5335 C CA . ASP A 1 696 ? -11.062 17.844 63.156 1 74.62 696 ASP A CA 1
ATOM 5336 C C . ASP A 1 696 ? -11.305 19.281 62.719 1 74.62 696 ASP A C 1
ATOM 5338 O O . ASP A 1 696 ? -10.844 20.219 63.344 1 74.62 696 ASP A O 1
ATOM 5342 N N . LEU A 1 697 ? -12 19.516 61.656 1 76.44 697 LEU A N 1
ATOM 5343 C CA . LEU A 1 697 ? -12.258 20.812 61.031 1 76.44 697 LEU A CA 1
ATOM 5344 C C . LEU A 1 697 ? -13.039 21.719 62 1 76.44 697 LEU A C 1
ATOM 5346 O O . LEU A 1 697 ? -12.781 22.922 62.062 1 76.44 697 LEU A O 1
ATOM 5350 N N . GLU A 1 698 ? -14.008 21.203 62.75 1 75.88 698 GLU A N 1
ATOM 5351 C CA . GLU A 1 698 ? -14.828 21.984 63.656 1 75.88 698 GLU A CA 1
ATOM 5352 C C . GLU A 1 698 ? -13.992 22.562 64.812 1 75.88 698 GLU A C 1
ATOM 5354 O O . GLU A 1 698 ? -14.141 23.734 65.125 1 75.88 698 GLU A O 1
ATOM 5359 N N . GLN A 1 699 ? -13.234 21.672 65.25 1 75.19 699 GLN A N 1
ATOM 5360 C CA . GLN A 1 699 ? -12.352 22.125 66.312 1 75.19 699 GLN A CA 1
ATOM 5361 C C . GLN A 1 699 ? -11.383 23.188 65.812 1 75.19 699 GLN A C 1
ATOM 5363 O O . GLN A 1 699 ? -11.062 24.141 66.5 1 75.19 699 GLN A O 1
ATOM 5368 N N . GLY A 1 700 ? -10.867 22.938 64.562 1 73.38 700 GLY A N 1
ATOM 5369 C CA . GLY A 1 700 ? -9.922 23.891 63.969 1 73.38 700 GLY A CA 1
ATOM 5370 C C . GLY A 1 700 ? -10.523 25.266 63.75 1 73.38 700 GLY A C 1
ATOM 5371 O O . GLY A 1 700 ? -9.852 26.281 63.938 1 73.38 700 GLY A O 1
ATOM 5372 N N . PHE A 1 701 ? -11.773 25.375 63.469 1 77.94 701 PHE A N 1
ATOM 5373 C CA . PHE A 1 701 ? -12.422 26.641 63.156 1 77.94 701 PHE A CA 1
ATOM 5374 C C . PHE A 1 701 ? -13.039 27.266 64.438 1 77.94 701 PHE A C 1
ATOM 5376 O O . PHE A 1 701 ? -13.25 28.469 64.5 1 77.94 701 PHE A O 1
ATOM 5383 N N . SER A 1 702 ? -13.219 26.297 65.438 1 76.06 702 SER A N 1
ATOM 5384 C CA . SER A 1 702 ? -13.82 26.766 66.688 1 76.06 702 SER A CA 1
ATOM 5385 C C . SER A 1 702 ? -12.82 27.594 67.5 1 76.06 702 SER A C 1
ATOM 5387 O O . SER A 1 702 ? -11.656 27.219 67.625 1 76.06 702 SER A O 1
ATOM 5389 N N . GLY A 1 703 ? -13.148 28.875 67.875 1 70.81 703 GLY A N 1
ATOM 5390 C CA . GLY A 1 703 ? -12.328 29.734 68.688 1 70.81 703 GLY A CA 1
ATOM 5391 C C . GLY A 1 703 ? -11.469 30.703 67.938 1 70.81 703 GLY A C 1
ATOM 5392 O O . GLY A 1 703 ? -10.672 31.438 68.5 1 70.81 703 GLY A O 1
ATOM 5393 N N . SER A 1 704 ? -11.422 30.438 66.5 1 70 704 SER A N 1
ATOM 5394 C CA . SER A 1 704 ? -10.617 31.375 65.75 1 70 704 SER A CA 1
ATOM 5395 C C . SER A 1 704 ? -11.305 32.719 65.625 1 70 704 SER A C 1
ATOM 5397 O O . SER A 1 704 ? -12.523 32.812 65.438 1 70 704 SER A O 1
ATOM 5399 N N . ALA A 1 705 ? -10.602 33.75 65.938 1 71.69 705 ALA A N 1
ATOM 5400 C CA . ALA A 1 705 ? -11.156 35.125 65.938 1 71.69 705 ALA A CA 1
ATOM 5401 C C . ALA A 1 705 ? -11.422 35.594 64.5 1 71.69 705 ALA A C 1
ATOM 5403 O O . ALA A 1 705 ? -12.336 36.375 64.25 1 71.69 705 ALA A O 1
ATOM 5404 N N . HIS A 1 706 ? -10.586 35.125 63.531 1 77.69 706 HIS A N 1
ATOM 5405 C CA . HIS A 1 706 ? -10.742 35.625 62.156 1 77.69 706 HIS A CA 1
ATOM 5406 C C . HIS A 1 706 ? -10.719 34.5 61.156 1 77.69 706 HIS A C 1
ATOM 5408 O O . HIS A 1 706 ? -9.977 33.5 61.312 1 77.69 706 HIS A O 1
ATOM 5414 N N . THR A 1 707 ? -11.656 34.562 60.219 1 77.25 707 THR A N 1
ATOM 5415 C CA . THR A 1 707 ? -11.742 33.594 59.125 1 77.25 707 THR A CA 1
ATOM 5416 C C . THR A 1 707 ? -11.641 34.312 57.781 1 77.25 707 THR A C 1
ATOM 5418 O O . THR A 1 707 ? -12.227 35.406 57.594 1 77.25 707 THR A O 1
ATOM 5421 N N . LEU A 1 708 ? -10.727 33.812 56.906 1 79.62 708 LEU A N 1
ATOM 5422 C CA . LEU A 1 708 ? -10.609 34.312 55.531 1 79.62 708 LEU A CA 1
ATOM 5423 C C . LEU A 1 708 ? -11.156 33.312 54.531 1 79.62 708 LEU A C 1
ATOM 5425 O O . LEU A 1 708 ? -10.906 32.094 54.656 1 79.62 708 LEU A O 1
ATOM 5429 N N . SER A 1 709 ? -12.078 33.719 53.719 1 83.62 709 SER A N 1
ATOM 5430 C CA . SER A 1 709 ? -12.609 32.875 52.656 1 83.62 709 SER A CA 1
ATOM 5431 C C . SER A 1 709 ? -12.383 33.5 51.281 1 83.62 709 SER A C 1
ATOM 5433 O O . SER A 1 709 ? -12.328 34.75 51.156 1 83.62 709 SER A O 1
ATOM 5435 N N . GLY A 1 710 ? -12.07 32.625 50.219 1 85.88 710 GLY A N 1
ATOM 5436 C CA . GLY A 1 710 ? -11.875 33.125 48.844 1 85.88 710 GLY A CA 1
ATOM 5437 C C . GLY A 1 710 ? -12.008 32.031 47.812 1 85.88 710 GLY A C 1
ATOM 5438 O O . GLY A 1 710 ? -12.461 30.906 48.125 1 85.88 710 GLY A O 1
ATOM 5439 N N . GLU A 1 711 ? -11.844 32.344 46.625 1 87.81 711 GLU A N 1
ATOM 5440 C CA . GLU A 1 711 ? -11.914 31.406 45.5 1 87.81 711 GLU A CA 1
ATOM 5441 C C . GLU A 1 711 ? -10.758 31.625 44.531 1 87.81 711 GLU A C 1
ATOM 5443 O O . GLU A 1 711 ? -10.211 32.719 44.438 1 87.81 711 GLU A O 1
ATOM 5448 N N . CYS A 1 712 ? -10.25 30.516 43.938 1 88.69 712 CYS A N 1
ATOM 5449 C CA . CYS A 1 712 ? -9.258 30.531 42.844 1 88.69 712 CYS A CA 1
ATOM 5450 C C . CYS A 1 712 ? -9.789 29.812 41.625 1 88.69 712 CYS A C 1
ATOM 5452 O O . CYS A 1 712 ? -10.453 28.781 41.719 1 88.69 712 CYS A O 1
ATOM 5454 N N . ARG A 1 713 ? -9.516 30.422 40.5 1 92.12 713 ARG A N 1
ATOM 5455 C CA . ARG A 1 713 ? -10.023 29.859 39.25 1 92.12 713 ARG A CA 1
ATOM 5456 C C . ARG A 1 713 ? -8.914 29.703 38.219 1 92.12 713 ARG A C 1
ATOM 5458 O O . ARG A 1 713 ? -8.008 30.547 38.125 1 92.12 713 ARG A O 1
ATOM 5465 N N . MET A 1 714 ? -8.93 28.656 37.469 1 94.12 714 MET A N 1
ATOM 5466 C CA . MET A 1 714 ? -8.086 28.391 36.312 1 94.12 714 MET A CA 1
ATOM 5467 C C . MET A 1 714 ? -8.914 27.922 35.125 1 94.12 714 MET A C 1
ATOM 5469 O O . MET A 1 714 ? -9.773 27.062 35.25 1 94.12 714 MET A O 1
ATOM 5473 N N . ASN A 1 715 ? -8.773 28.547 34 1 95.25 715 ASN A N 1
ATOM 5474 C CA . ASN A 1 715 ? -9.477 28.109 32.781 1 95.25 715 ASN A CA 1
ATOM 5475 C C . ASN A 1 715 ? -8.828 26.891 32.156 1 95.25 715 ASN A C 1
ATOM 5477 O O . ASN A 1 715 ? -7.836 26.375 32.688 1 95.25 715 ASN A O 1
ATOM 5481 N N . ALA A 1 716 ? -9.375 26.375 31.109 1 95.88 716 ALA A N 1
ATOM 5482 C CA . ALA A 1 716 ? -8.898 25.172 30.438 1 95.88 716 ALA A CA 1
ATOM 5483 C C . ALA A 1 716 ? -7.688 25.469 29.562 1 95.88 716 ALA A C 1
ATOM 5485 O O . ALA A 1 716 ? -7.398 26.625 29.266 1 95.88 716 ALA A O 1
ATOM 5486 N N . GLN A 1 717 ? -6.898 24.438 29.219 1 96.31 717 GLN A N 1
ATOM 5487 C CA . GLN A 1 717 ? -5.773 24.531 28.297 1 96.31 717 GLN A CA 1
ATOM 5488 C C . GLN A 1 717 ? -5.809 23.406 27.266 1 96.31 717 GLN A C 1
ATOM 5490 O O . GLN A 1 717 ? -5.945 22.234 27.641 1 96.31 717 GLN A O 1
ATOM 5495 N N . ASN A 1 718 ? -5.789 23.781 26.031 1 96.94 718 ASN A N 1
ATOM 5496 C CA . ASN A 1 718 ? -5.691 22.75 25.016 1 96.94 718 ASN A CA 1
ATOM 5497 C C . ASN A 1 718 ? -4.285 22.156 24.938 1 96.94 718 ASN A C 1
ATOM 5499 O O . ASN A 1 718 ? -3.297 22.875 25.062 1 96.94 718 ASN A O 1
ATOM 5503 N N . HIS A 1 719 ? -4.125 20.891 24.719 1 95.62 719 HIS A N 1
ATOM 5504 C CA . HIS A 1 719 ? -2.832 20.219 24.625 1 95.62 719 HIS A CA 1
ATOM 5505 C C . HIS A 1 719 ? -2.051 20.672 23.406 1 95.62 719 HIS A C 1
ATOM 5507 O O . HIS A 1 719 ? -0.828 20.828 23.469 1 95.62 719 HIS A O 1
ATOM 5513 N N . PHE A 1 720 ? -2.668 20.891 22.328 1 96.81 720 PHE A N 1
ATOM 5514 C CA . PHE A 1 720 ? -2.221 21.484 21.078 1 96.81 720 PHE A CA 1
ATOM 5515 C C . PHE A 1 720 ? -0.996 20.766 20.531 1 96.81 720 PHE A C 1
ATOM 5517 O O . PHE A 1 720 ? 0.009 21.391 20.203 1 96.81 720 PHE A O 1
ATOM 5524 N N . TYR A 1 721 ? -0.941 19.406 20.625 1 96.94 721 TYR A N 1
ATOM 5525 C CA . TYR A 1 721 ? 0.062 18.641 19.891 1 96.94 721 TYR A CA 1
ATOM 5526 C C . TYR A 1 721 ? 0.019 18.969 18.406 1 96.94 721 TYR A C 1
ATOM 5528 O O . TYR A 1 721 ? -1.054 19.219 17.859 1 96.94 721 TYR A O 1
ATOM 5536 N N . LEU A 1 722 ? 1.149 18.984 17.75 1 97.06 722 LEU A N 1
ATOM 5537 C CA . LEU A 1 722 ? 1.18 19.453 16.375 1 97.06 722 LEU A CA 1
ATOM 5538 C C . LEU A 1 722 ? 0.656 18.375 15.43 1 97.06 722 LEU A C 1
ATOM 5540 O O . LEU A 1 722 ? 0.014 18.688 14.422 1 97.06 722 LEU A O 1
ATOM 5544 N N . GLU A 1 723 ? 1.006 17.156 15.703 1 97.81 723 GLU A N 1
ATOM 5545 C CA . GLU A 1 723 ? 0.363 16.078 14.945 1 97.81 723 GLU A CA 1
ATOM 5546 C C . GLU A 1 723 ? -1.037 15.789 15.484 1 97.81 723 GLU A C 1
ATOM 5548 O O . GLU A 1 723 ? -1.189 15.25 16.578 1 97.81 723 GLU A O 1
ATOM 5553 N N . THR A 1 724 ? -2.023 16.062 14.711 1 97.94 724 THR A N 1
ATOM 5554 C CA . THR A 1 724 ? -3.379 15.781 15.164 1 97.94 724 THR A CA 1
ATOM 5555 C C . THR A 1 724 ? -3.607 14.273 15.273 1 97.94 724 THR A C 1
ATOM 5557 O O . THR A 1 724 ? -2.727 13.484 14.93 1 97.94 724 THR A O 1
ATOM 5560 N N . MET A 1 725 ? -4.766 13.969 15.867 1 97.88 725 MET A N 1
ATOM 5561 C CA . MET A 1 725 ? -5.082 12.547 15.977 1 97.88 725 MET A CA 1
ATOM 5562 C C . MET A 1 725 ? -5.027 11.875 14.602 1 97.88 725 MET A C 1
ATOM 5564 O O . MET A 1 725 ? -5.656 12.344 13.656 1 97.88 725 MET A O 1
ATOM 5568 N N . ALA A 1 726 ? -4.18 10.828 14.5 1 97.94 726 ALA A N 1
ATOM 5569 C CA . ALA A 1 726 ? -4.016 10.094 13.242 1 97.94 726 ALA A CA 1
ATOM 5570 C C . ALA A 1 726 ? -4.047 8.586 13.477 1 97.94 726 ALA A C 1
ATOM 5572 O O . ALA A 1 726 ? -3.453 8.094 14.438 1 97.94 726 ALA A O 1
ATOM 5573 N N . THR A 1 727 ? -4.805 7.91 12.656 1 98.38 727 THR A N 1
ATOM 5574 C CA . THR A 1 727 ? -4.926 6.461 12.758 1 98.38 727 THR A CA 1
ATOM 5575 C C . THR A 1 727 ? -5.008 5.828 11.367 1 98.38 727 THR A C 1
ATOM 5577 O O . THR A 1 727 ? -5.641 6.379 10.469 1 98.38 727 THR A O 1
ATOM 5580 N N . ARG A 1 728 ? -4.316 4.785 11.188 1 98.12 728 ARG A N 1
ATOM 5581 C CA . ARG A 1 728 ? -4.406 3.92 10.016 1 98.12 728 ARG A CA 1
ATOM 5582 C C . ARG A 1 728 ? -4.727 2.484 10.422 1 98.12 728 ARG A C 1
ATOM 5584 O O . ARG A 1 728 ? -4.008 1.884 11.219 1 98.12 728 ARG A O 1
ATOM 5591 N N . ALA A 1 729 ? -5.84 1.948 9.938 1 98.5 729 ALA A N 1
ATOM 5592 C CA . ALA A 1 729 ? -6.262 0.591 10.281 1 98.5 729 ALA A CA 1
ATOM 5593 C C . ALA A 1 729 ? -6.215 -0.318 9.055 1 98.5 729 ALA A C 1
ATOM 5595 O O . ALA A 1 729 ? -6.773 0.014 8.008 1 98.5 729 ALA A O 1
ATOM 5596 N N . LEU A 1 730 ? -5.535 -1.412 9.172 1 96.5 730 LEU A N 1
ATOM 5597 C CA . LEU A 1 730 ? -5.363 -2.385 8.102 1 96.5 730 LEU A CA 1
ATOM 5598 C C . LEU A 1 730 ? -5.973 -3.729 8.484 1 96.5 730 LEU A C 1
ATOM 5600 O O . LEU A 1 730 ? -5.391 -4.477 9.266 1 96.5 730 LEU A O 1
ATOM 5604 N N . PRO A 1 731 ? -7.09 -4.086 7.875 1 94.12 731 PRO A N 1
ATOM 5605 C CA . PRO A 1 731 ? -7.641 -5.414 8.156 1 94.12 731 PRO A CA 1
ATOM 5606 C C . PRO A 1 731 ? -6.762 -6.539 7.613 1 94.12 731 PRO A C 1
ATOM 5608 O O . PRO A 1 731 ? -6.176 -6.406 6.535 1 94.12 731 PRO A O 1
ATOM 5611 N N . GLY A 1 732 ? -6.629 -7.605 8.414 1 88.5 732 GLY A N 1
ATOM 5612 C CA . GLY A 1 732 ? -5.945 -8.812 7.988 1 88.5 732 GLY A CA 1
ATOM 5613 C C . GLY A 1 732 ? -6.883 -9.992 7.777 1 88.5 732 GLY A C 1
ATOM 5614 O O . GLY A 1 732 ? -8.047 -9.805 7.418 1 88.5 732 GLY A O 1
ATOM 5615 N N . GLU A 1 733 ? -6.289 -11.172 7.887 1 86.75 733 GLU A N 1
ATOM 5616 C CA . GLU A 1 733 ? -7.082 -12.391 7.707 1 86.75 733 GLU A CA 1
ATOM 5617 C C . GLU A 1 733 ? -7.84 -12.742 8.984 1 86.75 733 GLU A C 1
ATOM 5619 O O . GLU A 1 733 ? -7.348 -12.516 10.086 1 86.75 733 GLU A O 1
ATOM 5624 N N . ALA A 1 734 ? -8.992 -13.328 8.828 1 85.19 734 ALA A N 1
ATOM 5625 C CA . ALA A 1 734 ? -9.773 -13.93 9.898 1 85.19 734 ALA A CA 1
ATOM 5626 C C . ALA A 1 734 ? -9.984 -12.945 11.047 1 85.19 734 ALA A C 1
ATOM 5628 O O . ALA A 1 734 ? -9.789 -13.297 12.211 1 85.19 734 ALA A O 1
ATOM 5629 N N . GLY A 1 735 ? -10.195 -11.672 10.766 1 87.62 735 GLY A N 1
ATOM 5630 C CA . GLY A 1 735 ? -10.539 -10.688 11.773 1 87.62 735 GLY A CA 1
ATOM 5631 C C . GLY A 1 735 ? -9.328 -9.953 12.328 1 87.62 735 GLY A C 1
ATOM 5632 O O . GLY A 1 735 ? -9.469 -9.039 13.141 1 87.62 735 GLY A O 1
ATOM 5633 N N . GLU A 1 736 ? -8.18 -10.305 11.898 1 92.25 736 GLU A N 1
ATOM 5634 C CA . GLU A 1 736 ? -6.973 -9.609 12.336 1 92.25 736 GLU A CA 1
ATOM 5635 C C . GLU A 1 736 ? -6.965 -8.164 11.852 1 92.25 736 GLU A C 1
ATOM 5637 O O . GLU A 1 736 ? -7.551 -7.848 10.812 1 92.25 736 GLU A O 1
ATOM 5642 N N . MET A 1 737 ? -6.332 -7.324 12.695 1 95.88 737 MET A N 1
ATOM 5643 C CA . MET A 1 737 ? -6.207 -5.922 12.312 1 95.88 737 MET A CA 1
ATOM 5644 C C . MET A 1 737 ? -4.898 -5.332 12.82 1 95.88 737 MET A C 1
ATOM 5646 O O . MET A 1 737 ? -4.516 -5.559 13.969 1 95.88 737 MET A O 1
ATOM 5650 N N . GLU A 1 738 ? -4.211 -4.746 11.992 1 95.5 738 GLU A N 1
ATOM 5651 C CA . GLU A 1 738 ? -3.051 -3.943 12.367 1 95.5 738 GLU A CA 1
ATOM 5652 C C . GLU A 1 738 ? -3.383 -2.453 12.344 1 95.5 738 GLU A C 1
ATOM 5654 O O . GLU A 1 738 ? -3.877 -1.935 11.344 1 95.5 738 GLU A O 1
ATOM 5659 N N . VAL A 1 739 ? -3.115 -1.778 13.469 1 98.06 739 VAL A N 1
ATOM 5660 C CA . VAL A 1 739 ? -3.502 -0.378 13.617 1 98.06 739 VAL A CA 1
ATOM 5661 C C . VAL A 1 739 ? -2.27 0.468 13.93 1 98.06 739 VAL A C 1
ATOM 5663 O O . VAL A 1 739 ? -1.54 0.184 14.875 1 98.06 739 VAL A O 1
ATOM 5666 N N . PHE A 1 740 ? -1.985 1.434 13.07 1 97.75 740 PHE A N 1
ATOM 5667 C CA . PHE A 1 740 ? -1.005 2.473 13.359 1 97.75 740 PHE A CA 1
ATOM 5668 C C . PHE A 1 740 ? -1.683 3.709 13.938 1 97.75 740 PHE A C 1
ATOM 5670 O O . PHE A 1 740 ? -2.584 4.273 13.312 1 97.75 740 PHE A O 1
ATOM 5677 N N . CYS A 1 741 ? -1.309 4.07 15.141 1 97.44 741 CYS A N 1
ATOM 5678 C CA . CYS A 1 741 ? -2.021 5.129 15.844 1 97.44 741 CYS A CA 1
ATOM 5679 C C . CYS A 1 741 ? -1.05 6.051 16.578 1 97.44 741 CYS A C 1
ATOM 5681 O O . CYS A 1 741 ? -0.082 5.586 17.172 1 97.44 741 CYS A O 1
ATOM 5683 N N . SER A 1 742 ? -1.3 7.371 16.406 1 97.31 742 SER A N 1
ATOM 5684 C CA . SER A 1 742 ? -0.575 8.344 17.219 1 97.31 742 SER A CA 1
ATOM 5685 C C . SER A 1 742 ? -1.144 8.43 18.625 1 97.31 742 SER A C 1
ATOM 5687 O O . SER A 1 742 ? -1.964 9.297 18.922 1 97.31 742 SER A O 1
ATOM 5689 N N . THR A 1 743 ? -0.635 7.512 19.516 1 96.94 743 THR A N 1
ATOM 5690 C CA . THR A 1 743 ? -1.229 7.375 20.828 1 96.94 743 THR A CA 1
ATOM 5691 C C . THR A 1 743 ? -0.148 7.203 21.891 1 96.94 743 THR A C 1
ATOM 5693 O O . THR A 1 743 ? 0.95 6.727 21.609 1 96.94 743 THR A O 1
ATOM 5696 N N . GLN A 1 744 ? -0.418 7.699 23.109 1 94.38 744 GLN A N 1
ATOM 5697 C CA . GLN A 1 744 ? 0.446 7.496 24.266 1 94.38 744 GLN A CA 1
ATOM 5698 C C . GLN A 1 744 ? 0.131 6.176 24.953 1 94.38 744 GLN A C 1
ATOM 5700 O O . GLN A 1 744 ? 0.885 5.727 25.828 1 94.38 744 GLN A O 1
ATOM 5705 N N . HIS A 1 745 ? -0.963 5.547 24.5 1 94.38 745 HIS A N 1
ATOM 5706 C CA . HIS A 1 745 ? -1.44 4.359 25.203 1 94.38 745 HIS A CA 1
ATOM 5707 C C . HIS A 1 745 ? -1.951 3.309 24.219 1 94.38 745 HIS A C 1
ATOM 5709 O O . HIS A 1 745 ? -3.154 3.045 24.156 1 94.38 745 HIS A O 1
ATOM 5715 N N . ALA A 1 746 ? -1.078 2.578 23.625 1 95.12 746 ALA A N 1
ATOM 5716 C CA . ALA A 1 746 ? -1.394 1.611 22.578 1 95.12 746 ALA A CA 1
ATOM 5717 C C . ALA A 1 746 ? -2.287 0.496 23.109 1 95.12 746 ALA A C 1
ATOM 5719 O O . ALA A 1 746 ? -3.197 0.035 22.406 1 95.12 746 ALA A O 1
ATOM 5720 N N . ALA A 1 747 ? -2.037 0.037 24.328 1 94.12 747 ALA A N 1
ATOM 5721 C CA . ALA A 1 747 ? -2.805 -1.062 24.906 1 94.12 747 ALA A CA 1
ATOM 5722 C C . ALA A 1 747 ? -4.273 -0.678 25.078 1 94.12 747 ALA A C 1
ATOM 5724 O O . ALA A 1 747 ? -5.164 -1.503 24.875 1 94.12 747 ALA A O 1
ATOM 5725 N N . ALA A 1 748 ? -4.508 0.577 25.516 1 93.19 748 ALA A N 1
ATOM 5726 C CA . ALA A 1 748 ? -5.883 1.034 25.672 1 93.19 748 ALA A CA 1
ATOM 5727 C C . ALA A 1 748 ? -6.617 1.052 24.328 1 93.19 748 ALA A C 1
ATOM 5729 O O . ALA A 1 748 ? -7.781 0.657 24.25 1 93.19 748 ALA A O 1
ATOM 5730 N N . VAL A 1 749 ? -5.992 1.518 23.297 1 95.94 749 VAL A N 1
ATOM 5731 C CA . VAL A 1 749 ? -6.586 1.547 21.969 1 95.94 749 VAL A CA 1
ATOM 5732 C C . VAL A 1 749 ? -6.879 0.122 21.5 1 95.94 749 VAL A C 1
ATOM 5734 O O . VAL A 1 749 ? -7.938 -0.145 20.922 1 95.94 749 VAL A O 1
ATOM 5737 N N . GLN A 1 750 ? -5.914 -0.792 21.734 1 96.19 750 GLN A N 1
ATOM 5738 C CA . GLN A 1 750 ? -6.074 -2.199 21.391 1 96.19 750 GLN A CA 1
ATOM 5739 C C . GLN A 1 750 ? -7.316 -2.791 22.047 1 96.19 750 GLN A C 1
ATOM 5741 O O . GLN A 1 750 ? -8.133 -3.434 21.375 1 96.19 750 GLN A O 1
ATOM 5746 N N . GLU A 1 751 ? -7.434 -2.572 23.328 1 94.38 751 GLU A N 1
ATOM 5747 C CA . GLU A 1 751 ? -8.555 -3.113 24.109 1 94.38 751 GLU A CA 1
ATOM 5748 C C . GLU A 1 751 ? -9.883 -2.529 23.625 1 94.38 751 GLU A C 1
ATOM 5750 O O . GLU A 1 751 ? -10.875 -3.246 23.531 1 94.38 751 GLU A O 1
ATOM 5755 N N . ASP A 1 752 ? -9.883 -1.265 23.391 1 95.62 752 ASP A N 1
ATOM 5756 C CA . ASP A 1 752 ? -11.102 -0.605 22.938 1 95.62 752 ASP A CA 1
ATOM 5757 C C . ASP A 1 752 ? -11.547 -1.139 21.578 1 95.62 752 ASP A C 1
ATOM 5759 O O . ASP A 1 752 ? -12.734 -1.402 21.375 1 95.62 752 ASP A O 1
ATOM 5763 N N . ILE A 1 753 ? -10.617 -1.268 20.672 1 97.12 753 ILE A N 1
ATOM 5764 C CA . ILE A 1 753 ? -10.953 -1.774 19.344 1 97.12 753 ILE A CA 1
ATOM 5765 C C . ILE A 1 753 ? -11.477 -3.203 19.469 1 97.12 753 ILE A C 1
ATOM 5767 O O . ILE A 1 753 ? -12.484 -3.549 18.844 1 97.12 753 ILE A O 1
ATOM 5771 N N . ALA A 1 754 ? -10.781 -4.027 20.234 1 96.62 754 ALA A N 1
ATOM 5772 C CA . ALA A 1 754 ? -11.195 -5.414 20.422 1 96.62 754 ALA A CA 1
ATOM 5773 C C . ALA A 1 754 ? -12.625 -5.488 20.953 1 96.62 754 ALA A C 1
ATOM 5775 O O . ALA A 1 754 ? -13.445 -6.262 20.469 1 96.62 754 ALA A O 1
ATOM 5776 N N . LYS A 1 755 ? -12.875 -4.711 21.969 1 95.12 755 LYS A N 1
ATOM 5777 C CA . LYS A 1 755 ? -14.188 -4.668 22.609 1 95.12 755 LYS A CA 1
ATOM 5778 C C . LYS A 1 755 ? -15.266 -4.234 21.625 1 95.12 755 LYS A C 1
ATOM 5780 O O . LYS A 1 755 ? -16.328 -4.863 21.531 1 95.12 755 LYS A O 1
ATOM 5785 N N . VAL A 1 756 ? -15.008 -3.232 20.875 1 96.69 756 VAL A N 1
ATOM 5786 C CA . VAL A 1 756 ? -16 -2.631 19.984 1 96.69 756 VAL A CA 1
ATOM 5787 C C . VAL A 1 756 ? -16.234 -3.541 18.781 1 96.69 756 VAL A C 1
ATOM 5789 O O . VAL A 1 756 ? -17.359 -3.637 18.266 1 96.69 756 VAL A O 1
ATOM 5792 N N . LEU A 1 757 ? -15.219 -4.223 18.312 1 96.69 757 LEU A N 1
ATOM 5793 C CA . LEU A 1 757 ? -15.359 -5.109 17.156 1 96.69 757 LEU A CA 1
ATOM 5794 C C . LEU A 1 757 ? -15.82 -6.5 17.594 1 96.69 757 LEU A C 1
ATOM 5796 O O . LEU A 1 757 ? -16.188 -7.328 16.766 1 96.69 757 LEU A O 1
ATOM 5800 N N . GLY A 1 758 ? -15.781 -6.797 18.891 1 95.69 758 GLY A N 1
ATOM 5801 C CA . GLY A 1 758 ? -16.156 -8.117 19.391 1 95.69 758 GLY A CA 1
ATOM 5802 C C . GLY A 1 758 ? -15.156 -9.195 19.016 1 95.69 758 GLY A C 1
ATOM 5803 O O . GLY A 1 758 ? -15.539 -10.312 18.672 1 95.69 758 GLY A O 1
ATOM 5804 N N . ILE A 1 759 ? -13.945 -8.805 18.906 1 93.94 759 ILE A N 1
ATOM 5805 C CA . ILE A 1 759 ? -12.875 -9.719 18.547 1 93.94 759 ILE A CA 1
ATOM 5806 C C . ILE A 1 759 ? -11.844 -9.789 19.672 1 93.94 759 ILE A C 1
ATOM 5808 O O . ILE A 1 759 ? -11.703 -8.852 20.453 1 93.94 759 ILE A O 1
ATOM 5812 N N . SER A 1 760 ? -11.117 -10.922 19.766 1 93.62 760 SER A N 1
ATOM 5813 C CA . SER A 1 760 ? -10.094 -11.07 20.797 1 93.62 760 SER A CA 1
ATOM 5814 C C . SER A 1 760 ? -8.953 -10.078 20.594 1 93.62 760 SER A C 1
ATOM 5816 O O . SER A 1 760 ? -8.539 -9.812 19.453 1 93.62 760 SER A O 1
ATOM 5818 N N . SER A 1 761 ? -8.414 -9.555 21.672 1 94.5 761 SER A N 1
ATOM 5819 C CA . SER A 1 761 ? -7.418 -8.492 21.625 1 94.5 761 SER A CA 1
ATOM 5820 C C . SER A 1 761 ? -6.129 -8.969 20.953 1 94.5 761 SER A C 1
ATOM 5822 O O . SER A 1 761 ? -5.395 -8.164 20.375 1 94.5 761 SER A O 1
ATOM 5824 N N . HIS A 1 762 ? -5.871 -10.227 21.047 1 91.5 762 HIS A N 1
ATOM 5825 C CA . HIS A 1 762 ? -4.633 -10.727 20.469 1 91.5 762 HIS A CA 1
ATOM 5826 C C . HIS A 1 762 ? -4.645 -10.594 18.938 1 91.5 762 HIS A C 1
ATOM 5828 O O . HIS A 1 762 ? -3.596 -10.672 18.297 1 91.5 762 HIS A O 1
ATOM 5834 N N . LYS A 1 763 ? -5.852 -10.43 18.344 1 94.31 763 LYS A N 1
ATOM 5835 C CA . LYS A 1 763 ? -5.977 -10.281 16.906 1 94.31 763 LYS A CA 1
ATOM 5836 C C . LYS A 1 763 ? -5.746 -8.828 16.469 1 94.31 763 LYS A C 1
ATOM 5838 O O . LYS A 1 763 ? -5.652 -8.539 15.281 1 94.31 763 LYS A O 1
ATOM 5843 N N . ILE A 1 764 ? -5.645 -7.996 17.484 1 97.06 764 ILE A N 1
ATOM 5844 C CA . ILE A 1 764 ? -5.457 -6.574 17.203 1 97.06 764 ILE A CA 1
ATOM 5845 C C . ILE A 1 764 ? -4.035 -6.16 17.562 1 97.06 764 ILE A C 1
ATOM 5847 O O . ILE A 1 764 ? -3.621 -6.289 18.719 1 97.06 764 ILE A O 1
ATOM 5851 N N . ALA A 1 765 ? -3.285 -5.734 16.625 1 95.75 765 ALA A N 1
ATOM 5852 C CA . ALA A 1 765 ? -1.949 -5.195 16.859 1 95.75 765 ALA A CA 1
ATOM 5853 C C . ALA A 1 765 ? -1.928 -3.68 16.672 1 95.75 765 ALA A C 1
ATOM 5855 O O . ALA A 1 765 ? -2.189 -3.178 15.586 1 95.75 765 ALA A O 1
ATOM 5856 N N . VAL A 1 766 ? -1.68 -2.949 17.766 1 97.31 766 VAL A N 1
ATOM 5857 C CA . VAL A 1 766 ? -1.555 -1.498 17.703 1 97.31 766 VAL A CA 1
ATOM 5858 C C . VAL A 1 766 ? -0.08 -1.103 17.75 1 97.31 766 VAL A C 1
ATOM 5860 O O . VAL A 1 766 ? 0.644 -1.507 18.672 1 97.31 766 VAL A O 1
ATOM 5863 N N . ARG A 1 767 ? 0.346 -0.298 16.766 1 94.62 767 ARG A N 1
ATOM 5864 C CA . ARG A 1 767 ? 1.744 0.105 16.656 1 94.62 767 ARG A CA 1
ATOM 5865 C C . ARG A 1 767 ? 1.882 1.623 16.703 1 94.62 767 ARG A C 1
ATOM 5867 O O . ARG A 1 767 ? 1.11 2.346 16.078 1 94.62 767 ARG A O 1
ATOM 5874 N N . THR A 1 768 ? 2.781 2.109 17.516 1 94.81 768 THR A N 1
ATOM 5875 C CA . THR A 1 768 ? 3.16 3.516 17.594 1 94.81 768 THR A CA 1
ATOM 5876 C C . THR A 1 768 ? 4.676 3.67 17.594 1 94.81 768 THR A C 1
ATOM 5878 O O . THR A 1 768 ? 5.336 3.424 18.609 1 94.81 768 THR A O 1
ATOM 5881 N N . LYS A 1 769 ? 5.227 4.074 16.516 1 87.75 769 LYS A N 1
ATOM 5882 C CA . LYS A 1 769 ? 6.672 4.281 16.438 1 87.75 769 LYS A CA 1
ATOM 5883 C C . LYS A 1 769 ? 7.059 5.641 17.031 1 87.75 769 LYS A C 1
ATOM 5885 O O . LYS A 1 769 ? 8.078 5.766 17.703 1 87.75 769 LYS A O 1
ATOM 5890 N N . ARG A 1 770 ? 6.312 6.691 16.625 1 93.25 770 ARG A N 1
ATOM 5891 C CA . ARG A 1 770 ? 6.508 8.047 17.141 1 93.25 770 ARG A CA 1
ATOM 5892 C C . ARG A 1 770 ? 5.219 8.852 17.047 1 93.25 770 ARG A C 1
ATOM 5894 O O . ARG A 1 770 ? 4.262 8.438 16.391 1 93.25 770 ARG A O 1
ATOM 5901 N N . MET A 1 771 ? 5.246 9.914 17.844 1 94.44 771 MET A N 1
ATOM 5902 C CA . MET A 1 771 ? 4.109 10.836 17.828 1 94.44 771 MET A CA 1
ATOM 5903 C C . MET A 1 771 ? 4.586 12.281 17.766 1 94.44 771 MET A C 1
ATOM 5905 O O . MET A 1 771 ? 5.617 12.633 18.344 1 94.44 771 MET A O 1
ATOM 5909 N N . GLY A 1 772 ? 3.828 13.047 17.031 1 96.12 772 GLY A N 1
ATOM 5910 C CA . GLY A 1 772 ? 4.109 14.477 16.984 1 96.12 772 GLY A CA 1
ATOM 5911 C C . GLY A 1 772 ? 3.604 15.227 18.203 1 96.12 772 GLY A C 1
ATOM 5912 O O . GLY A 1 772 ? 2.893 16.219 18.062 1 96.12 772 GLY A O 1
ATOM 5913 N N . GLY A 1 773 ? 3.871 14.664 19.359 1 94.75 773 GLY A N 1
ATOM 5914 C CA . GLY A 1 773 ? 3.42 15.25 20.609 1 94.75 773 GLY A CA 1
ATOM 5915 C C . GLY A 1 773 ? 2.176 14.578 21.156 1 94.75 773 GLY A C 1
ATOM 5916 O O . GLY A 1 773 ? 1.357 14.055 20.406 1 94.75 773 GLY A O 1
ATOM 5917 N N . GLY A 1 774 ? 2.016 14.586 22.484 1 93.81 774 GLY A N 1
ATOM 5918 C CA . GLY A 1 774 ? 0.839 14.062 23.156 1 93.81 774 GLY A CA 1
ATOM 5919 C C . GLY A 1 774 ? 0.39 14.922 24.328 1 93.81 774 GLY A C 1
ATOM 5920 O O . GLY A 1 774 ? -0.796 15.234 24.453 1 93.81 774 GLY A O 1
ATOM 5921 N N . PHE A 1 775 ? 1.337 15.227 25.281 1 92.62 775 PHE A N 1
ATOM 5922 C CA . PHE A 1 775 ? 1.146 16.141 26.406 1 92.62 775 PHE A CA 1
ATOM 5923 C C . PHE A 1 775 ? -0.068 15.734 27.234 1 92.62 775 PHE A C 1
ATOM 5925 O O . PHE A 1 775 ? -0.796 16.594 27.734 1 92.62 775 PHE A O 1
ATOM 5932 N N . GLY A 1 776 ? -0.386 14.469 27.172 1 91.44 776 GLY A N 1
ATOM 5933 C CA . GLY A 1 776 ? -1.51 13.945 27.938 1 91.44 776 GLY A CA 1
ATOM 5934 C C . GLY A 1 776 ? -2.783 13.836 27.109 1 91.44 776 GLY A C 1
ATOM 5935 O O . GLY A 1 776 ? -3.664 13.039 27.438 1 91.44 776 GLY A O 1
ATOM 5936 N N . GLY A 1 777 ? -2.828 14.57 26.078 1 93.38 777 GLY A N 1
ATOM 5937 C CA . GLY A 1 777 ? -4.027 14.609 25.25 1 93.38 777 GLY A CA 1
ATOM 5938 C C . GLY A 1 777 ? -4.223 13.352 24.422 1 93.38 777 GLY A C 1
ATOM 5939 O O . GLY A 1 777 ? -5.332 13.078 23.969 1 93.38 777 GLY A O 1
ATOM 5940 N N . LYS A 1 778 ? -3.182 12.5 24.25 1 95.31 778 LYS A N 1
ATOM 5941 C CA . LYS A 1 778 ? -3.293 11.305 23.422 1 95.31 778 LYS A CA 1
ATOM 5942 C C . LYS A 1 778 ? -3.262 10.039 24.281 1 95.31 778 LYS A C 1
ATOM 5944 O O . LYS A 1 778 ? -3.023 8.945 23.766 1 95.31 778 LYS A O 1
ATOM 5949 N N . GLU A 1 779 ? -3.389 10.219 25.516 1 91.06 779 GLU A N 1
ATOM 5950 C CA . GLU A 1 779 ? -3.42 9.07 26.422 1 91.06 779 GLU A CA 1
ATOM 5951 C C . GLU A 1 779 ? -4.734 8.305 26.297 1 91.06 779 GLU A C 1
ATOM 5953 O O . GLU A 1 779 ? -4.734 7.09 26.109 1 91.06 779 GLU A O 1
ATOM 5958 N N . THR A 1 780 ? -5.824 9.047 26.328 1 86.44 780 THR A N 1
ATOM 5959 C CA . THR A 1 780 ? -7.109 8.359 26.297 1 86.44 780 THR A CA 1
ATOM 5960 C C . THR A 1 780 ? -7.926 8.781 25.078 1 86.44 780 THR A C 1
ATOM 5962 O O . THR A 1 780 ? -8.766 8.016 24.594 1 86.44 780 THR A O 1
ATOM 5965 N N . GLN A 1 781 ? -7.711 9.953 24.594 1 91.88 781 GLN A N 1
ATOM 5966 C CA . GLN A 1 781 ? -8.594 10.516 23.578 1 91.88 781 GLN A CA 1
ATOM 5967 C C . GLN A 1 781 ? -8.281 9.953 22.203 1 91.88 781 GLN A C 1
ATOM 5969 O O . GLN A 1 781 ? -9.062 10.109 21.266 1 91.88 781 GLN A O 1
ATOM 5974 N N . SER A 1 782 ? -7.176 9.273 22.062 1 93.5 782 SER A N 1
ATOM 5975 C CA . SER A 1 782 ? -6.82 8.711 20.766 1 93.5 782 SER A CA 1
ATOM 5976 C C . SER A 1 782 ? -7.859 7.703 20.297 1 93.5 782 SER A C 1
ATOM 5978 O O . SER A 1 782 ? -8.055 7.52 19.094 1 93.5 782 SER A O 1
ATOM 5980 N N . SER A 1 783 ? -8.586 7.066 21.219 1 94.12 783 SER A N 1
ATOM 5981 C CA . SER A 1 783 ? -9.586 6.059 20.875 1 94.12 783 SER A CA 1
ATOM 5982 C C . SER A 1 783 ? -10.758 6.676 20.125 1 94.12 783 SER A C 1
ATOM 5984 O O . SER A 1 783 ? -11.43 5.992 19.344 1 94.12 783 SER A O 1
ATOM 5986 N N . LEU A 1 784 ? -11 7.941 20.312 1 93.44 784 LEU A N 1
ATOM 5987 C CA . LEU A 1 784 ? -12.156 8.609 19.719 1 93.44 784 LEU A CA 1
ATOM 5988 C C . LEU A 1 784 ? -12.086 8.586 18.203 1 93.44 784 LEU A C 1
ATOM 5990 O O . LEU A 1 784 ? -13.117 8.562 17.516 1 93.44 784 LEU A O 1
ATOM 5994 N N . SER A 1 785 ? -10.93 8.602 17.688 1 94.31 785 SER A N 1
ATOM 5995 C CA . SER A 1 785 ? -10.789 8.516 16.234 1 94.31 785 SER A CA 1
ATOM 5996 C C . SER A 1 785 ? -10.32 7.137 15.805 1 94.31 785 SER A C 1
ATOM 5998 O O . SER A 1 785 ? -10.656 6.672 14.719 1 94.31 785 SER A O 1
ATOM 6000 N N . ALA A 1 786 ? -9.531 6.465 16.672 1 97.12 786 ALA A N 1
ATOM 6001 C CA . ALA A 1 786 ? -8.945 5.176 16.312 1 97.12 786 ALA A CA 1
ATOM 6002 C C . ALA A 1 786 ? -10.023 4.098 16.203 1 97.12 786 ALA A C 1
ATOM 6004 O O . ALA A 1 786 ? -10 3.281 15.273 1 97.12 786 ALA A O 1
ATOM 6005 N N . VAL A 1 787 ? -10.922 4.051 17.109 1 97.19 787 VAL A N 1
ATOM 6006 C CA . VAL A 1 787 ? -11.922 2.988 17.156 1 97.19 787 VAL A CA 1
ATOM 6007 C C . VAL A 1 787 ? -12.875 3.111 15.969 1 97.19 787 VAL A C 1
ATOM 6009 O O . VAL A 1 787 ? -13.125 2.131 15.266 1 97.19 787 VAL A O 1
ATOM 6012 N N . PRO A 1 788 ? -13.43 4.363 15.648 1 97.94 788 PRO A N 1
ATOM 6013 C CA . PRO A 1 788 ? -14.227 4.492 14.43 1 97.94 788 PRO A CA 1
ATOM 6014 C C . PRO A 1 788 ? -13.477 4.059 13.18 1 97.94 788 PRO A C 1
ATOM 6016 O O . PRO A 1 788 ? -14.062 3.471 12.266 1 97.94 788 PRO A O 1
ATOM 6019 N N . THR A 1 789 ? -12.227 4.379 13.125 1 98.56 789 THR A N 1
ATOM 6020 C CA . THR A 1 789 ? -11.398 3.994 11.984 1 98.56 789 THR A CA 1
ATOM 6021 C C . THR A 1 789 ? -11.336 2.475 11.844 1 98.56 789 THR A C 1
ATOM 6023 O O . THR A 1 789 ? -11.453 1.938 10.742 1 98.56 789 THR A O 1
ATOM 6026 N N . ALA A 1 790 ? -11.141 1.812 12.93 1 98.38 790 ALA A N 1
ATOM 6027 C CA . ALA A 1 790 ? -11.094 0.352 12.945 1 98.38 790 ALA A CA 1
ATOM 6028 C C . ALA A 1 790 ? -12.438 -0.242 12.539 1 98.38 790 ALA A C 1
ATOM 6030 O O . ALA A 1 790 ? -12.492 -1.244 11.82 1 98.38 790 ALA A O 1
ATOM 6031 N N . VAL A 1 791 ? -13.523 0.346 13.016 1 98.25 791 VAL A N 1
ATOM 6032 C CA . VAL A 1 791 ? -14.859 -0.12 12.664 1 98.25 791 VAL A CA 1
ATOM 6033 C C . VAL A 1 791 ? -15.062 -0.008 11.156 1 98.25 791 VAL A C 1
ATOM 6035 O O . VAL A 1 791 ? -15.594 -0.927 10.523 1 98.25 791 VAL A O 1
ATOM 6038 N N . ALA A 1 792 ? -14.656 1.118 10.602 1 98.56 792 ALA A N 1
ATOM 6039 C CA . ALA A 1 792 ? -14.781 1.33 9.164 1 98.56 792 ALA A CA 1
ATOM 6040 C C . ALA A 1 792 ? -13.961 0.309 8.383 1 98.56 792 ALA A C 1
ATOM 6042 O O . ALA A 1 792 ? -14.445 -0.274 7.406 1 98.56 792 ALA A O 1
ATOM 6043 N N . ALA A 1 793 ? -12.758 0.148 8.797 1 98.06 793 ALA A N 1
ATOM 6044 C CA . ALA A 1 793 ? -11.867 -0.805 8.133 1 98.06 793 ALA A CA 1
ATOM 6045 C C . ALA A 1 793 ? -12.43 -2.223 8.219 1 98.06 793 ALA A C 1
ATOM 6047 O O . ALA A 1 793 ? -12.344 -2.988 7.254 1 98.06 793 ALA A O 1
ATOM 6048 N N . HIS A 1 794 ? -12.891 -2.555 9.352 1 96.75 794 HIS A N 1
ATOM 6049 C CA . HIS A 1 794 ? -13.492 -3.869 9.555 1 96.75 794 HIS A CA 1
ATOM 6050 C C . HIS A 1 794 ? -14.703 -4.074 8.656 1 96.75 794 HIS A C 1
ATOM 6052 O O . HIS A 1 794 ? -14.844 -5.125 8.023 1 96.75 794 HIS A O 1
ATOM 6058 N N . LYS A 1 795 ? -15.57 -3.068 8.586 1 95.81 795 LYS A N 1
ATOM 6059 C CA . LYS A 1 795 ? -16.797 -3.148 7.809 1 95.81 795 LYS A CA 1
ATOM 6060 C C . LYS A 1 795 ? -16.5 -3.295 6.32 1 95.81 795 LYS A C 1
ATOM 6062 O O . LYS A 1 795 ? -17.125 -4.094 5.629 1 95.81 795 LYS A O 1
ATOM 6067 N N . LEU A 1 796 ? -15.539 -2.529 5.875 1 95.31 796 LEU A N 1
ATOM 6068 C CA . LEU A 1 796 ? -15.289 -2.439 4.441 1 95.31 796 LEU A CA 1
ATOM 6069 C C . LEU A 1 796 ? -14.227 -3.445 4.016 1 95.31 796 LEU A C 1
ATOM 6071 O O . LEU A 1 796 ? -14.047 -3.697 2.822 1 95.31 796 LEU A O 1
ATOM 6075 N N . HIS A 1 797 ? -13.508 -4.008 4.996 1 91.06 797 HIS A N 1
ATOM 6076 C CA . HIS A 1 797 ? -12.383 -4.902 4.746 1 91.06 797 HIS A CA 1
ATOM 6077 C C . HIS A 1 797 ? -11.359 -4.254 3.816 1 91.06 797 HIS A C 1
ATOM 6079 O O . HIS A 1 797 ? -10.922 -4.871 2.846 1 91.06 797 HIS A O 1
ATOM 6085 N N . LYS A 1 798 ? -11.141 -2.982 4.012 1 94.12 798 LYS A N 1
ATOM 6086 C CA . LYS A 1 798 ? -10.148 -2.17 3.318 1 94.12 798 LYS A CA 1
ATOM 6087 C C . LYS A 1 798 ? -9.352 -1.316 4.301 1 94.12 798 LYS A C 1
ATOM 6089 O O . LYS A 1 798 ? -9.836 -0.997 5.387 1 94.12 798 LYS A O 1
ATOM 6094 N N . PRO A 1 799 ? -8.086 -1.026 3.965 1 96.19 799 PRO A N 1
ATOM 6095 C CA . PRO A 1 799 ? -7.363 -0.074 4.816 1 96.19 799 PRO A CA 1
ATOM 6096 C C . PRO A 1 799 ? -8.047 1.288 4.883 1 96.19 799 PRO A C 1
ATOM 6098 O O . PRO A 1 799 ? -8.555 1.781 3.873 1 96.19 799 PRO A O 1
ATOM 6101 N N . VAL A 1 800 ? -8.148 1.843 6.074 1 98.5 800 VAL A N 1
ATOM 6102 C CA . VAL A 1 800 ? -8.773 3.146 6.273 1 98.5 800 VAL A CA 1
ATOM 6103 C C . VAL A 1 800 ? -7.844 4.051 7.078 1 98.5 800 VAL A C 1
ATOM 6105 O O . VAL A 1 800 ? -7.285 3.631 8.094 1 98.5 800 VAL A O 1
ATOM 6108 N N . ARG A 1 801 ? -7.652 5.215 6.621 1 98.25 801 ARG A N 1
ATOM 6109 C CA . ARG A 1 801 ? -6.859 6.242 7.285 1 98.25 801 ARG A CA 1
ATOM 6110 C C . ARG A 1 801 ? -7.742 7.391 7.766 1 98.25 801 ARG A C 1
ATOM 6112 O O . ARG A 1 801 ? -8.609 7.859 7.031 1 98.25 801 ARG A O 1
ATOM 6119 N N . CYS A 1 802 ? -7.555 7.762 9.047 1 98.44 802 CYS A N 1
ATOM 6120 C CA . CYS A 1 802 ? -8.234 8.914 9.625 1 98.44 802 CYS A CA 1
ATOM 6121 C C . CYS A 1 802 ? -7.234 9.883 10.242 1 98.44 802 CYS A C 1
ATOM 6123 O O . CYS A 1 802 ? -6.586 9.555 11.242 1 98.44 802 CYS A O 1
ATOM 6125 N N . VAL A 1 803 ? -7.078 11.039 9.664 1 98 803 VAL A N 1
ATOM 6126 C CA . VAL A 1 803 ? -6.25 12.133 10.172 1 98 803 VAL A CA 1
ATOM 6127 C C . VAL A 1 803 ? -7.113 13.375 10.391 1 98 803 VAL A C 1
ATOM 6129 O O . VAL A 1 803 ? -7.648 13.945 9.438 1 98 803 VAL A O 1
ATOM 6132 N N . LEU A 1 804 ? -7.184 13.773 11.602 1 97.88 804 LEU A N 1
ATOM 6133 C CA . LEU A 1 804 ? -8.078 14.883 11.906 1 97.88 804 LEU A CA 1
ATOM 6134 C C . LEU A 1 804 ? -7.445 16.219 11.523 1 97.88 804 LEU A C 1
ATOM 6136 O O . LEU A 1 804 ? -6.242 16.406 11.711 1 97.88 804 LEU A O 1
ATOM 6140 N N . ASP A 1 805 ? -8.32 17.078 11 1 96.5 805 ASP A N 1
ATOM 6141 C CA . ASP A 1 805 ? -7.906 18.484 10.906 1 96.5 805 ASP A CA 1
ATOM 6142 C C . ASP A 1 805 ? -7.848 19.125 12.289 1 96.5 805 ASP A C 1
ATOM 6144 O O . ASP A 1 805 ? -8.484 18.656 13.227 1 96.5 805 ASP A O 1
ATOM 6148 N N . ARG A 1 806 ? -7.137 20.141 12.367 1 97.12 806 ARG A N 1
ATOM 6149 C CA . ARG A 1 806 ? -6.906 20.812 13.648 1 97.12 806 ARG A CA 1
ATOM 6150 C C . ARG A 1 806 ? -8.227 21.203 14.297 1 97.12 806 ARG A C 1
ATOM 6152 O O . ARG A 1 806 ? -8.414 21.016 15.508 1 97.12 806 ARG A O 1
ATOM 6159 N N . ASP A 1 807 ? -9.125 21.766 13.539 1 96.38 807 ASP A N 1
ATOM 6160 C CA . ASP A 1 807 ? -10.398 22.203 14.102 1 96.38 807 ASP A CA 1
ATOM 6161 C C . ASP A 1 807 ? -11.219 21.031 14.609 1 96.38 807 ASP A C 1
ATOM 6163 O O . ASP A 1 807 ? -11.805 21.094 15.688 1 96.38 807 ASP A O 1
ATOM 6167 N N . GLU A 1 808 ? -11.164 19.969 13.867 1 95.88 808 GLU A N 1
ATOM 6168 C CA . GLU A 1 808 ? -11.852 18.75 14.289 1 95.88 808 GLU A CA 1
ATOM 6169 C C . GLU A 1 808 ? -11.188 18.156 15.523 1 95.88 808 GLU A C 1
ATOM 6171 O O . GLU A 1 808 ? -11.867 17.672 16.438 1 95.88 808 GLU A O 1
ATOM 6176 N N . ASP A 1 809 ? -9.906 18.156 15.516 1 97.25 809 ASP A N 1
ATOM 6177 C CA . ASP A 1 809 ? -9.148 17.609 16.641 1 97.25 809 ASP A CA 1
ATOM 6178 C C . ASP A 1 809 ? -9.5 18.312 17.938 1 97.25 809 ASP A C 1
ATOM 6180 O O . ASP A 1 809 ? -9.797 17.672 18.953 1 97.25 809 ASP A O 1
ATOM 6184 N N . MET A 1 810 ? -9.531 19.594 17.906 1 96.62 810 MET A N 1
ATOM 6185 C CA . MET A 1 810 ? -9.719 20.375 19.125 1 96.62 810 MET A CA 1
ATOM 6186 C C . MET A 1 810 ? -11.148 20.266 19.625 1 96.62 810 MET A C 1
ATOM 6188 O O . MET A 1 810 ? -11.383 20.25 20.844 1 96.62 810 MET A O 1
ATOM 6192 N N . VAL A 1 811 ? -12.109 20.156 18.719 1 95 811 VAL A N 1
ATOM 6193 C CA . VAL A 1 811 ? -13.492 20.125 19.172 1 95 811 VAL A CA 1
ATOM 6194 C C . VAL A 1 811 ? -13.859 18.734 19.641 1 95 811 VAL A C 1
ATOM 6196 O O . VAL A 1 811 ? -14.727 18.562 20.516 1 95 811 VAL A O 1
ATOM 6199 N N . THR A 1 812 ? -13.156 17.719 19.172 1 94.44 812 THR A N 1
ATOM 6200 C CA . THR A 1 812 ? -13.523 16.344 19.484 1 94.44 812 THR A CA 1
ATOM 6201 C C . THR A 1 812 ? -12.781 15.852 20.719 1 94.44 812 THR A C 1
ATOM 6203 O O . THR A 1 812 ? -13.305 15.016 21.469 1 94.44 812 THR A O 1
ATOM 6206 N N . THR A 1 813 ? -11.609 16.312 21.016 1 92.62 813 THR A N 1
ATOM 6207 C CA . THR A 1 813 ? -10.758 15.68 22.016 1 92.62 813 THR A CA 1
ATOM 6208 C C . THR A 1 813 ? -10.82 16.438 23.328 1 92.62 813 THR A C 1
ATOM 6210 O O . THR A 1 813 ? -10.43 15.914 24.375 1 92.62 813 THR A O 1
ATOM 6213 N N . GLY A 1 814 ? -11.211 17.672 23.266 1 88.94 814 GLY A N 1
ATOM 6214 C CA . GLY A 1 814 ? -11.344 18.438 24.5 1 88.94 814 GLY A CA 1
ATOM 6215 C C . GLY A 1 814 ? -10.047 19.062 24.953 1 88.94 814 GLY A C 1
ATOM 6216 O O . GLY A 1 814 ? -9.188 19.391 24.125 1 88.94 814 GLY A O 1
ATOM 6217 N N . ASN A 1 815 ? -10.047 19.453 26.266 1 92.94 815 ASN A N 1
ATOM 6218 C CA . ASN A 1 815 ? -8.961 20.203 26.875 1 92.94 815 ASN A CA 1
ATOM 6219 C C . ASN A 1 815 ? -8.594 19.672 28.25 1 92.94 815 ASN A C 1
ATOM 6221 O O . ASN A 1 815 ? -9.328 18.844 28.812 1 92.94 815 ASN A O 1
ATOM 6225 N N . ARG A 1 816 ? -7.312 20.047 28.656 1 92.69 816 ARG A N 1
ATOM 6226 C CA . ARG A 1 816 ? -7.125 19.984 30.109 1 92.69 816 ARG A CA 1
ATOM 6227 C C . ARG A 1 816 ? -8.258 20.703 30.844 1 92.69 816 ARG A C 1
ATOM 6229 O O . ARG A 1 816 ? -8.68 21.781 30.438 1 92.69 816 ARG A O 1
ATOM 6236 N N . HIS A 1 817 ? -8.727 20.25 31.953 1 90.44 817 HIS A N 1
ATOM 6237 C CA . HIS A 1 817 ? -9.945 20.703 32.625 1 90.44 817 HIS A CA 1
ATOM 6238 C C . HIS A 1 817 ? -9.742 22.062 33.281 1 90.44 817 HIS A C 1
ATOM 6240 O O . HIS A 1 817 ? -8.664 22.344 33.812 1 90.44 817 HIS A O 1
ATOM 6246 N N . PRO A 1 818 ? -10.805 22.969 33.188 1 94.5 818 PRO A N 1
ATOM 6247 C CA . PRO A 1 818 ? -10.828 24.141 34.062 1 94.5 818 PRO A CA 1
ATOM 6248 C C . PRO A 1 818 ? -11.023 23.781 35.531 1 94.5 818 PRO A C 1
ATOM 6250 O O . PRO A 1 818 ? -11.523 22.703 35.844 1 94.5 818 PRO A O 1
ATOM 6253 N N . PHE A 1 819 ? -10.586 24.688 36.406 1 94.06 819 PHE A N 1
ATOM 6254 C CA . PHE A 1 819 ? -10.664 24.422 37.844 1 94.06 819 PHE A CA 1
ATOM 6255 C C . PHE A 1 819 ? -11.25 25.609 38.562 1 94.06 819 PHE A C 1
ATOM 6257 O O . PHE A 1 819 ? -10.945 26.766 38.25 1 94.06 819 PHE A O 1
ATOM 6264 N N . LEU A 1 820 ? -12.164 25.359 39.469 1 94 820 LEU A N 1
ATOM 6265 C CA . LEU A 1 820 ? -12.656 26.297 40.469 1 94 820 LEU A CA 1
ATOM 6266 C C . LEU A 1 820 ? -12.461 25.75 41.875 1 94 820 LEU A C 1
ATOM 6268 O O . LEU A 1 820 ? -12.914 24.641 42.188 1 94 820 LEU A O 1
ATOM 6272 N N . ALA A 1 821 ? -11.672 26.531 42.688 1 91.25 821 ALA A N 1
ATOM 6273 C CA . ALA A 1 821 ? -11.414 26.125 44.062 1 91.25 821 ALA A CA 1
ATOM 6274 C C . ALA A 1 821 ? -11.867 27.203 45.062 1 91.25 821 ALA A C 1
ATOM 6276 O O . ALA A 1 821 ? -11.523 28.375 44.906 1 91.25 821 ALA A O 1
ATOM 6277 N N . LYS A 1 822 ? -12.711 26.797 45.906 1 89.25 822 LYS A N 1
ATOM 6278 C CA . LYS A 1 822 ? -13.078 27.641 47.031 1 89.25 822 LYS A CA 1
ATOM 6279 C C . LYS A 1 822 ? -12.305 27.25 48.312 1 89.25 822 LYS A C 1
ATOM 6281 O O . LYS A 1 822 ? -12.062 26.062 48.531 1 89.25 822 LYS A O 1
ATOM 6286 N N . TYR A 1 823 ? -11.875 28.297 49.094 1 84.38 823 TYR A N 1
ATOM 6287 C CA . TYR A 1 823 ? -11.078 27.969 50.25 1 84.38 823 TYR A CA 1
ATOM 6288 C C . TYR A 1 823 ? -11.516 28.797 51.469 1 84.38 823 TYR A C 1
ATOM 6290 O O . TYR A 1 823 ? -12.102 29.875 51.312 1 84.38 823 TYR A O 1
ATOM 6298 N N . LYS A 1 824 ? -11.375 28.297 52.625 1 82.5 824 LYS A N 1
ATOM 6299 C CA . LYS A 1 824 ? -11.555 28.938 53.938 1 82.5 824 LYS A CA 1
ATOM 6300 C C . LYS A 1 824 ? -10.375 28.656 54.844 1 82.5 824 LYS A C 1
ATOM 6302 O O . LYS A 1 824 ? -9.914 27.516 54.938 1 82.5 824 LYS A O 1
ATOM 6307 N N . VAL A 1 825 ? -9.82 29.891 55.438 1 78.56 825 VAL A N 1
ATOM 6308 C CA . VAL A 1 825 ? -8.656 29.75 56.312 1 78.56 825 VAL A CA 1
ATOM 6309 C C . VAL A 1 825 ? -8.867 30.547 57.594 1 78.56 825 VAL A C 1
ATOM 6311 O O . VAL A 1 825 ? -9.539 31.578 57.562 1 78.56 825 VAL A O 1
ATOM 6314 N N . THR A 1 826 ? -8.5 30.062 58.75 1 76.44 826 THR A N 1
ATOM 6315 C CA . THR A 1 826 ? -8.617 30.797 60 1 76.44 826 THR A CA 1
ATOM 6316 C C . THR A 1 826 ? -7.258 31.328 60.438 1 76.44 826 THR A C 1
ATOM 6318 O O . THR A 1 826 ? -6.223 30.938 59.906 1 76.44 826 THR A O 1
ATOM 6321 N N . ASP A 1 827 ? -7.234 32.438 61.281 1 61.22 827 ASP A N 1
ATOM 6322 C CA . ASP A 1 827 ? -6.031 33.062 61.812 1 61.22 827 ASP A CA 1
ATOM 6323 C C . ASP A 1 827 ? -5.117 32.062 62.5 1 61.22 827 ASP A C 1
ATOM 6325 O O . ASP A 1 827 ? -3.891 32.156 62.406 1 61.22 827 ASP A O 1
ATOM 6329 N N . LYS A 1 828 ? -5.68 31.297 63.25 1 57.06 828 LYS A N 1
ATOM 6330 C CA . LYS A 1 828 ? -4.859 30.25 63.875 1 57.06 828 LYS A CA 1
ATOM 6331 C C . LYS A 1 828 ? -4.152 29.406 62.812 1 57.06 828 LYS A C 1
ATOM 6333 O O . LYS A 1 828 ? -2.988 29.047 63 1 57.06 828 LYS A O 1
ATOM 6338 N N . SER A 1 829 ? -4.902 29.344 61.812 1 51.53 829 SER A N 1
ATOM 6339 C CA . SER A 1 829 ? -4.363 28.531 60.719 1 51.53 829 SER A CA 1
ATOM 6340 C C . SER A 1 829 ? -3.32 29.312 59.938 1 51.53 829 SER A C 1
ATOM 6342 O O . SER A 1 829 ? -2.344 28.734 59.438 1 51.53 829 SER A O 1
ATOM 6344 N N . LEU A 1 830 ? -3.65 30.609 59.75 1 50.66 830 LEU A N 1
ATOM 6345 C CA . LEU A 1 830 ? -2.725 31.469 59.031 1 50.66 830 LEU A CA 1
ATOM 6346 C C . LEU A 1 830 ? -1.436 31.672 59.812 1 50.66 830 LEU A C 1
ATOM 6348 O O . LEU A 1 830 ? -0.352 31.75 59.219 1 50.66 830 LEU A O 1
ATOM 6352 N N . SER A 1 831 ? -1.619 32.156 61.125 1 44.41 831 SER A N 1
ATOM 6353 C CA . SER A 1 831 ? -0.417 32.281 61.969 1 44.41 831 SER A CA 1
ATOM 6354 C C . SER A 1 831 ? 0.463 31.031 61.812 1 44.41 831 SER A C 1
ATOM 6356 O O . SER A 1 831 ? 1.691 31.141 61.812 1 44.41 831 SER A O 1
ATOM 6358 N N . ASP A 1 832 ? -0.224 30.031 61.75 1 41.31 832 ASP A N 1
ATOM 6359 C CA . ASP A 1 832 ? 0.538 28.797 61.531 1 41.31 832 ASP A CA 1
ATOM 6360 C C . ASP A 1 832 ? 1.075 28.719 60.125 1 41.31 832 ASP A C 1
ATOM 6362 O O . ASP A 1 832 ? 2.125 28.109 59.875 1 41.31 832 ASP A O 1
ATOM 6366 N N . LEU A 1 833 ? 0.367 29.391 59.25 1 39.16 833 LEU A N 1
ATOM 6367 C CA . LEU A 1 833 ? 0.768 29.375 57.844 1 39.16 833 LEU A CA 1
ATOM 6368 C C . LEU A 1 833 ? 1.897 30.359 57.594 1 39.16 833 LEU A C 1
ATOM 6370 O O . LEU A 1 833 ? 2.77 30.125 56.75 1 39.16 833 LEU A O 1
ATOM 6374 N N . THR A 1 834 ? 1.756 31.766 58.188 1 34 834 THR A N 1
ATOM 6375 C CA . THR A 1 834 ? 2.764 32.781 57.906 1 34 834 THR A CA 1
ATOM 6376 C C . THR A 1 834 ? 4.098 32.406 58.531 1 34 834 THR A C 1
ATOM 6378 O O . THR A 1 834 ? 5.16 32.719 58 1 34 834 THR A O 1
ATOM 6381 N N . GLU A 1 835 ? 4.133 32.469 60.031 1 30.62 835 GLU A N 1
ATOM 6382 C CA . GLU A 1 835 ? 5.457 32.219 60.594 1 30.62 835 GLU A CA 1
ATOM 6383 C C . GLU A 1 835 ? 6.129 31.031 59.969 1 30.62 835 GLU A C 1
ATOM 6385 O O . GLU A 1 835 ? 7.332 31.047 59.688 1 30.62 835 GLU A O 1
ATOM 6390 N N . LYS A 1 836 ? 5.562 29.891 60.25 1 29.91 836 LYS A N 1
ATOM 6391 C CA . LYS A 1 836 ? 6.199 28.625 59.938 1 29.91 836 LYS A CA 1
ATOM 6392 C C . LYS A 1 836 ? 6.234 28.406 58.438 1 29.91 836 LYS A C 1
ATOM 6394 O O . LYS A 1 836 ? 7.027 27.609 57.938 1 29.91 836 LYS A O 1
ATOM 6399 N N . SER A 1 837 ? 5.195 28.984 57.75 1 29.41 837 SER A N 1
ATOM 6400 C CA . SER A 1 837 ? 5.016 28.469 56.406 1 29.41 837 SER A CA 1
ATOM 6401 C C . SER A 1 837 ? 6 29.109 55.406 1 29.41 837 SER A C 1
ATOM 6403 O O . SER A 1 837 ? 6.27 28.562 54.344 1 29.41 837 SER A O 1
ATOM 6405 N N . PHE A 1 838 ? 6.09 30.5 55.469 1 28.55 838 PHE A N 1
ATOM 6406 C CA . PHE A 1 838 ? 6.938 30.969 54.406 1 28.55 838 PHE A CA 1
ATOM 6407 C C . PHE A 1 838 ? 8.375 30.516 54.594 1 28.55 838 PHE A C 1
ATOM 6409 O O . PHE A 1 838 ? 9.055 30.141 53.625 1 28.55 838 PHE A O 1
ATOM 6416 N N . ILE A 1 839 ? 9.086 31.156 55.656 1 26.64 839 ILE A N 1
ATOM 6417 C CA . ILE A 1 839 ? 10.523 30.969 55.812 1 26.64 839 ILE A CA 1
ATOM 6418 C C . ILE A 1 839 ? 10.82 29.531 56.25 1 26.64 839 ILE A C 1
ATOM 6420 O O . ILE A 1 839 ? 11.727 28.891 55.719 1 26.64 839 ILE A O 1
ATOM 6424 N N . ASP A 1 840 ? 10.547 29.25 57.531 1 24.88 840 ASP A N 1
ATOM 6425 C CA . ASP A 1 840 ? 11.156 28.141 58.281 1 24.88 840 ASP A CA 1
ATOM 6426 C C . ASP A 1 840 ? 10.523 26.812 57.906 1 24.88 840 ASP A C 1
ATOM 6428 O O . ASP A 1 840 ? 11.125 25.75 58.125 1 24.88 840 ASP A O 1
ATOM 6432 N N . ASN A 1 841 ? 9.18 26.75 58.156 1 25.06 841 ASN A N 1
ATOM 6433 C CA . ASN A 1 841 ? 8.766 25.344 58.156 1 25.06 841 ASN A CA 1
ATOM 6434 C C . ASN A 1 841 ? 8.82 24.766 56.75 1 25.06 841 ASN A C 1
ATOM 6436 O O . ASN A 1 841 ? 8.156 25.266 55.844 1 25.06 841 ASN A O 1
ATOM 6440 N N . LYS A 1 842 ? 9.789 23.938 56.406 1 28.33 842 LYS A N 1
ATOM 6441 C CA . LYS A 1 842 ? 10.125 22.938 55.406 1 28.33 842 LYS A CA 1
ATOM 6442 C C . LYS A 1 842 ? 8.883 22.156 55 1 28.33 842 LYS A C 1
ATOM 6444 O O . LYS A 1 842 ? 8.898 21.453 53.969 1 28.33 842 LYS A O 1
ATOM 6449 N N . LYS A 1 843 ? 7.961 21.891 55.906 1 25.16 843 LYS A N 1
ATOM 6450 C CA . LYS A 1 843 ? 6.988 20.812 55.75 1 25.16 843 LYS A CA 1
ATOM 6451 C C . LYS A 1 843 ? 5.77 21.266 54.969 1 25.16 843 LYS A C 1
ATOM 6453 O O . LYS A 1 843 ? 5.125 20.469 54.281 1 25.16 843 LYS A O 1
ATOM 6458 N N . ARG A 1 844 ? 5.074 22.234 55.406 1 24.56 844 ARG A N 1
ATOM 6459 C CA . ARG A 1 844 ? 3.705 22.219 54.906 1 24.56 844 ARG A CA 1
ATOM 6460 C C . ARG A 1 844 ? 3.629 22.812 53.5 1 24.56 844 ARG A C 1
ATOM 6462 O O . ARG A 1 844 ? 3.617 24.031 53.344 1 24.56 844 ARG A O 1
ATOM 6469 N N . PHE A 1 845 ? 4.379 22.344 52.5 1 26.7 845 PHE A N 1
ATOM 6470 C CA . PHE A 1 845 ? 4.008 22.438 51.094 1 26.7 845 PHE A CA 1
ATOM 6471 C C . PHE A 1 845 ? 2.514 22.219 50.938 1 26.7 845 PHE A C 1
ATOM 6473 O O . PHE A 1 845 ? 1.887 21.5 51.719 1 26.7 845 PHE A O 1
ATOM 6480 N N . VAL A 1 846 ? 1.743 23.141 50.594 1 25.91 846 VAL A N 1
ATOM 6481 C CA . VAL A 1 846 ? 0.417 22.781 50.094 1 25.91 846 VAL A CA 1
ATOM 6482 C C . VAL A 1 846 ? 0.431 21.344 49.594 1 25.91 846 VAL A C 1
ATOM 6484 O O . VAL A 1 846 ? 1.215 21 48.688 1 25.91 846 VAL A O 1
ATOM 6487 N N . TYR A 1 847 ? 0.029 20.453 50.438 1 25.97 847 TYR A N 1
ATOM 6488 C CA . TYR A 1 847 ? -0.269 19.047 50.219 1 25.97 847 TYR A CA 1
ATOM 6489 C C . TYR A 1 847 ? -1.019 18.828 48.906 1 25.97 847 TYR A C 1
ATOM 6491 O O . TYR A 1 847 ? -2.23 19.047 48.844 1 25.97 847 TYR A O 1
ATOM 6499 N N . LEU A 1 848 ? -0.636 19.484 47.812 1 28.61 848 LEU A N 1
ATOM 6500 C CA . LEU A 1 848 ? -1.171 18.719 46.688 1 28.61 848 LEU A CA 1
ATOM 6501 C C . LEU A 1 848 ? -0.903 17.234 46.875 1 28.61 848 LEU A C 1
ATOM 6503 O O . LEU A 1 848 ? 0.167 16.844 47.344 1 28.61 848 LEU A O 1
ATOM 6507 N N . PRO A 1 849 ? -2 16.453 47.094 1 30.64 849 PRO A N 1
ATOM 6508 C CA . PRO A 1 849 ? -1.896 15.016 47.406 1 30.64 849 PRO A CA 1
ATOM 6509 C C . PRO A 1 849 ? -0.711 14.359 46.688 1 30.64 849 PRO A C 1
ATOM 6511 O O . PRO A 1 849 ? -0.61 13.133 46.688 1 30.64 849 PRO A O 1
ATOM 6514 N N . PHE A 1 850 ? 0.019 15.102 45.875 1 28.69 850 PHE A N 1
ATOM 6515 C CA . PHE A 1 850 ? 1.059 14.148 45.5 1 28.69 850 PHE A CA 1
ATOM 6516 C C . PHE A 1 850 ? 2.119 14.047 46.562 1 28.69 850 PHE A C 1
ATOM 6518 O O . PHE A 1 850 ? 2.67 15.055 47 1 28.69 850 PHE A O 1
ATOM 6525 N N . SER A 1 851 ? 2.029 13.109 47.562 1 32.31 851 SER A N 1
ATOM 6526 C CA . SER A 1 851 ? 2.939 12.727 48.625 1 32.31 851 SER A CA 1
ATOM 6527 C C . SER A 1 851 ? 4.383 13.086 48.281 1 32.31 851 SER A C 1
ATOM 6529 O O . SER A 1 851 ? 5.148 13.484 49.156 1 32.31 851 SER A O 1
ATOM 6531 N N . LYS A 1 852 ? 4.852 12.922 47.094 1 32.47 852 LYS A N 1
ATOM 6532 C CA . LYS A 1 852 ? 6.254 12.969 46.688 1 32.47 852 LYS A CA 1
ATOM 6533 C C . LYS A 1 852 ? 6.77 14.406 46.656 1 32.47 852 LYS A C 1
ATOM 6535 O O . LYS A 1 852 ? 7.973 14.641 46.812 1 32.47 852 LYS A O 1
ATOM 6540 N N . THR A 1 853 ? 5.926 15.367 46.688 1 33.53 853 THR A N 1
ATOM 6541 C CA . THR A 1 853 ? 6.422 16.734 46.531 1 33.53 853 THR A CA 1
ATOM 6542 C C . THR A 1 853 ? 6.93 17.266 47.875 1 33.53 853 THR A C 1
ATOM 6544 O O . THR A 1 853 ? 7.934 17.984 47.906 1 33.53 853 THR A O 1
ATOM 6547 N N . ILE A 1 854 ? 6.422 16.844 49.031 1 34.28 854 ILE A N 1
ATOM 6548 C CA . ILE A 1 854 ? 6.852 17.391 50.312 1 34.28 854 ILE A CA 1
ATOM 6549 C C . ILE A 1 854 ? 8.281 16.938 50.625 1 34.28 854 ILE A C 1
ATOM 6551 O O . ILE A 1 854 ? 9.125 17.75 51 1 34.28 854 ILE A O 1
ATOM 6555 N N . ARG A 1 855 ? 8.547 15.688 50.469 1 37.66 855 ARG A N 1
ATOM 6556 C CA . ARG A 1 855 ? 9.875 15.172 50.75 1 37.66 855 ARG A CA 1
ATOM 6557 C C . ARG A 1 855 ? 10.93 15.82 49.844 1 37.66 855 ARG A C 1
ATOM 6559 O O . ARG A 1 855 ? 12.039 16.109 50.312 1 37.66 855 ARG A O 1
ATOM 6566 N N . ALA A 1 856 ? 10.477 16.062 48.75 1 36.94 856 ALA A N 1
ATOM 6567 C CA . ALA A 1 856 ? 11.391 16.703 47.812 1 36.94 856 ALA A CA 1
ATOM 6568 C C . ALA A 1 856 ? 11.688 18.141 48.219 1 36.94 856 ALA A C 1
ATOM 6570 O O . ALA A 1 856 ? 12.836 18.578 48.188 1 36.94 856 ALA A O 1
ATOM 6571 N N . CYS A 1 857 ? 10.672 18.734 48.719 1 40.09 857 CYS A N 1
ATOM 6572 C CA . CYS A 1 857 ? 10.914 20.094 49.219 1 40.09 857 CYS A CA 1
ATOM 6573 C C . CYS A 1 857 ? 11.734 20.062 50.5 1 40.09 857 CYS A C 1
ATOM 6575 O O . CYS A 1 857 ? 12.68 20.844 50.656 1 40.09 857 CYS A O 1
ATOM 6577 N N . GLU A 1 858 ? 11.461 19.172 51.438 1 43.38 858 GLU A N 1
ATOM 6578 C CA . GLU A 1 858 ? 12.258 19.031 52.656 1 43.38 858 GLU A CA 1
ATOM 6579 C C . GLU A 1 858 ? 13.703 18.688 52.312 1 43.38 858 GLU A C 1
ATOM 6581 O O . GLU A 1 858 ? 14.633 19.25 52.906 1 43.38 858 GLU A O 1
ATOM 6586 N N . THR A 1 859 ? 13.891 17.844 51.375 1 43.59 859 THR A N 1
ATOM 6587 C CA . THR A 1 859 ? 15.227 17.469 50.938 1 43.59 859 THR A CA 1
ATOM 6588 C C . THR A 1 859 ? 15.914 18.641 50.25 1 43.59 859 THR A C 1
ATOM 6590 O O . THR A 1 859 ? 17.094 18.906 50.469 1 43.59 859 THR A O 1
ATOM 6593 N N . LEU A 1 860 ? 15.172 19.328 49.531 1 41.72 860 LEU A N 1
ATOM 6594 C CA . LEU A 1 860 ? 15.766 20.5 48.906 1 41.72 860 LEU A CA 1
ATOM 6595 C C . LEU A 1 860 ? 16.094 21.562 49.938 1 41.72 860 LEU A C 1
ATOM 6597 O O . LEU A 1 860 ? 17.172 22.156 49.906 1 41.72 860 LEU A O 1
ATOM 6601 N N . ILE A 1 861 ? 15.25 21.797 50.875 1 44.34 861 ILE A N 1
ATOM 6602 C CA . ILE A 1 861 ? 15.523 22.75 51.938 1 44.34 861 ILE A CA 1
ATOM 6603 C C . ILE A 1 861 ? 16.703 22.281 52.781 1 44.34 861 ILE A C 1
ATOM 6605 O O . ILE A 1 861 ? 17.609 23.062 53.094 1 44.34 861 ILE A O 1
ATOM 6609 N N . LYS A 1 862 ? 16.734 21.016 53.031 1 48.91 862 LYS A N 1
ATOM 6610 C CA . LYS A 1 862 ? 17.875 20.453 53.75 1 48.91 862 LYS A CA 1
ATOM 6611 C C . LYS A 1 862 ? 19.156 20.578 52.938 1 48.91 862 LYS A C 1
ATOM 6613 O O . LYS A 1 862 ? 20.219 20.891 53.469 1 48.91 862 LYS A O 1
ATOM 6618 N N . ARG A 1 863 ? 19 20.406 51.625 1 44.03 863 ARG A N 1
ATOM 6619 C CA . ARG A 1 863 ? 20.172 20.516 50.75 1 44.03 863 ARG A CA 1
ATOM 6620 C C . ARG A 1 863 ? 20.594 21.969 50.594 1 44.03 863 ARG A C 1
ATOM 6622 O O . ARG A 1 863 ? 21.781 22.25 50.375 1 44.03 863 ARG A O 1
ATOM 6629 N N . LEU A 1 864 ? 19.594 22.781 50.656 1 45.28 864 LEU A N 1
ATOM 6630 C CA . LEU A 1 864 ? 19.938 24.203 50.562 1 45.28 864 LEU A CA 1
ATOM 6631 C C . LEU A 1 864 ? 20.438 24.75 51.875 1 45.28 864 LEU A C 1
ATOM 6633 O O . LEU A 1 864 ? 21.094 25.781 51.938 1 45.28 864 LEU A O 1
ATOM 6637 N N . GLU A 1 865 ? 20.188 24.047 52.938 1 49.78 865 GLU A N 1
ATOM 6638 C CA . GLU A 1 865 ? 20.594 24.484 54.25 1 49.78 865 GLU A CA 1
ATOM 6639 C C . GLU A 1 865 ? 22.094 24.781 54.312 1 49.78 865 GLU A C 1
ATOM 6641 O O . GLU A 1 865 ? 22.5 25.812 54.844 1 49.78 865 GLU A O 1
ATOM 6646 N N . PRO A 1 866 ? 22.891 23.859 53.719 1 48.88 866 PRO A N 1
ATOM 6647 C CA . PRO A 1 866 ? 24.312 24.234 53.812 1 48.88 866 PRO A CA 1
ATOM 6648 C C . PRO A 1 866 ? 24.641 25.469 52.969 1 48.88 866 PRO A C 1
ATOM 6650 O O . PRO A 1 866 ? 25.516 26.266 53.375 1 48.88 866 PRO A O 1
ATOM 6653 N N . VAL A 1 867 ? 23.953 25.578 51.875 1 44.78 867 VAL A N 1
ATOM 6654 C CA . VAL A 1 867 ? 24.266 26.734 51.031 1 44.78 867 VAL A CA 1
ATOM 6655 C C . VAL A 1 867 ? 23.797 28.016 51.719 1 44.78 867 VAL A C 1
ATOM 6657 O O . VAL A 1 867 ? 24.516 29.016 51.719 1 44.78 867 VAL A O 1
ATOM 6660 N N . VAL A 1 868 ? 22.672 27.922 52.312 1 46.44 868 VAL A N 1
ATOM 6661 C CA . VAL A 1 868 ? 22.172 29.078 53.062 1 46.44 868 VAL A CA 1
ATOM 6662 C C . VAL A 1 868 ? 23.078 29.328 54.281 1 46.44 868 VAL A C 1
ATOM 6664 O O . VAL A 1 868 ? 23.375 30.469 54.625 1 46.44 868 VAL A O 1
ATOM 6667 N N . LYS A 1 869 ? 23.562 28.297 54.906 1 50.47 869 LYS A N 1
ATOM 6668 C CA . LYS A 1 869 ? 24.453 28.453 56.031 1 50.47 869 LYS A CA 1
ATOM 6669 C C . LYS A 1 869 ? 25.781 29.094 55.594 1 50.47 869 LYS A C 1
ATOM 6671 O O . LYS A 1 869 ? 26.359 29.875 56.344 1 50.47 869 LYS A O 1
ATOM 6676 N N . THR A 1 870 ? 26.312 28.797 54.438 1 46 870 THR A N 1
ATOM 6677 C CA . THR A 1 870 ? 27.609 29.328 54.062 1 46 870 THR A CA 1
ATOM 6678 C C . THR A 1 870 ? 27.5 30.781 53.594 1 46 870 THR A C 1
ATOM 6680 O O . THR A 1 870 ? 28.469 31.531 53.688 1 46 870 THR A O 1
ATOM 6683 N N . ASN A 1 871 ? 26.453 31.219 52.844 1 39.5 871 ASN A N 1
ATOM 6684 C CA . ASN A 1 871 ? 26.297 32.656 52.562 1 39.5 871 ASN A CA 1
ATOM 6685 C C . ASN A 1 871 ? 25.016 33.219 53.156 1 39.5 871 ASN A C 1
ATOM 6687 O O . ASN A 1 871 ? 24.016 33.375 52.469 1 39.5 871 ASN A O 1
ATOM 6691 N N . PRO A 1 872 ? 25.016 33.312 54.438 1 46.91 872 PRO A N 1
ATOM 6692 C CA . PRO A 1 872 ? 23.844 33.75 55.188 1 46.91 872 PRO A CA 1
ATOM 6693 C C . PRO A 1 872 ? 23.297 35.094 54.75 1 46.91 872 PRO A C 1
ATOM 6695 O O . PRO A 1 872 ? 22.141 35.438 55.031 1 46.91 872 PRO A O 1
ATOM 6698 N N . LYS A 1 873 ? 24.156 36.094 54.375 1 46.69 873 LYS A N 1
ATOM 6699 C CA . LYS A 1 873 ? 23.812 37.469 54.062 1 46.69 873 LYS A CA 1
ATOM 6700 C C . LYS A 1 873 ? 23.25 37.594 52.656 1 46.69 873 LYS A C 1
ATOM 6702 O O . LYS A 1 873 ? 23.047 38.688 52.156 1 46.69 873 LYS A O 1
ATOM 6707 N N . ALA A 1 874 ? 23.266 36.625 51.844 1 38.97 874 ALA A N 1
ATOM 6708 C CA . ALA A 1 874 ? 22.734 36.781 50.5 1 38.97 874 ALA A CA 1
ATOM 6709 C C . ALA A 1 874 ? 21.234 37.062 50.562 1 38.97 874 ALA A C 1
ATOM 6711 O O . ALA A 1 874 ? 20.5 36.5 51.344 1 38.97 874 ALA A O 1
ATOM 6712 N N . SER A 1 875 ? 20.891 38.5 50.344 1 39.47 875 SER A N 1
ATOM 6713 C CA . SER A 1 875 ? 19.484 38.938 50.281 1 39.47 875 SER A CA 1
ATOM 6714 C C . SER A 1 875 ? 18.609 37.875 49.625 1 39.47 875 SER A C 1
ATOM 6716 O O . SER A 1 875 ? 19.125 37 48.906 1 39.47 875 SER A O 1
ATOM 6718 N N . TRP A 1 876 ? 17.359 37.812 50.156 1 34.97 876 TRP A N 1
ATOM 6719 C CA . TRP A 1 876 ? 16.406 36.938 49.5 1 34.97 876 TRP A CA 1
ATOM 6720 C C . TRP A 1 876 ? 16.453 37.062 47.969 1 34.97 876 TRP A C 1
ATOM 6722 O O . TRP A 1 876 ? 16.453 36.062 47.25 1 34.97 876 TRP A O 1
ATOM 6732 N N . GLU A 1 877 ? 16.344 38.344 47.562 1 36.41 877 GLU A N 1
ATOM 6733 C CA . GLU A 1 877 ? 16.406 38.656 46.156 1 36.41 877 GLU A CA 1
ATOM 6734 C C . GLU A 1 877 ? 17.656 38.062 45.5 1 36.41 877 GLU A C 1
ATOM 6736 O O . GLU A 1 877 ? 17.594 37.531 44.375 1 36.41 877 GLU A O 1
ATOM 6741 N N . GLU A 1 878 ? 18.734 38.406 46.062 1 34.16 878 GLU A N 1
ATOM 6742 C CA . GLU A 1 878 ? 20 37.875 45.562 1 34.16 878 GLU A CA 1
ATOM 6743 C C . GLU A 1 878 ? 20.047 36.344 45.656 1 34.16 878 GLU A C 1
ATOM 6745 O O . GLU A 1 878 ? 20.641 35.688 44.812 1 34.16 878 GLU A O 1
ATOM 6750 N N . THR A 1 879 ? 19.578 35.844 46.781 1 31.16 879 THR A N 1
ATOM 6751 C CA . THR A 1 879 ? 19.516 34.406 47 1 31.16 879 THR A CA 1
ATOM 6752 C C . THR A 1 879 ? 18.406 33.812 46.125 1 31.16 879 THR A C 1
ATOM 6754 O O . THR A 1 879 ? 18.578 32.719 45.562 1 31.16 879 THR A O 1
ATOM 6757 N N . VAL A 1 880 ? 17.141 34.469 46.062 1 32.72 880 VAL A N 1
ATOM 6758 C CA . VAL A 1 880 ? 15.984 34.031 45.281 1 32.72 880 VAL A CA 1
ATOM 6759 C C . VAL A 1 880 ? 16.125 34.562 43.844 1 32.72 880 VAL A C 1
ATOM 6761 O O . VAL A 1 880 ? 15.219 34.375 43.031 1 32.72 880 VAL A O 1
ATOM 6764 N N . ARG A 1 881 ? 16.859 35.781 43.562 1 31.02 881 ARG A N 1
ATOM 6765 C CA . ARG A 1 881 ? 16.938 36.094 42.156 1 31.02 881 ARG A CA 1
ATOM 6766 C C . ARG A 1 881 ? 16.797 34.844 41.281 1 31.02 881 ARG A C 1
ATOM 6768 O O . ARG A 1 881 ? 16.969 33.719 41.781 1 31.02 881 ARG A O 1
ATOM 6775 N N . ILE A 1 882 ? 16.688 35.25 39.875 1 28.75 882 ILE A N 1
ATOM 6776 C CA . ILE A 1 882 ? 16.375 34.375 38.75 1 28.75 882 ILE A CA 1
ATOM 6777 C C . ILE A 1 882 ? 17.172 33.094 38.875 1 28.75 882 ILE A C 1
ATOM 6779 O O . ILE A 1 882 ? 17.391 32.406 37.875 1 28.75 882 ILE A O 1
ATOM 6783 N N . LYS A 1 883 ? 17.938 33.094 39.812 1 28.45 883 LYS A N 1
ATOM 6784 C CA . LYS A 1 883 ? 18.797 31.953 39.531 1 28.45 883 LYS A CA 1
ATOM 6785 C C . LYS A 1 883 ? 17.969 30.75 39.094 1 28.45 883 LYS A C 1
ATOM 6787 O O . LYS A 1 883 ? 17.984 30.375 37.938 1 28.45 883 LYS A O 1
ATOM 6792 N N . LEU A 1 884 ? 18.5 29.641 39.656 1 29.2 884 LEU A N 1
ATOM 6793 C CA . LEU A 1 884 ? 18.266 28.25 39.281 1 29.2 884 LEU A CA 1
ATOM 6794 C C . LEU A 1 884 ? 16.797 27.891 39.469 1 29.2 884 LEU A C 1
ATOM 6796 O O . LEU A 1 884 ? 16.328 27.75 40.625 1 29.2 884 LEU A O 1
ATOM 6800 N N . LEU A 1 885 ? 15.852 28.781 39.156 1 30.44 885 LEU A N 1
ATOM 6801 C CA . LEU A 1 885 ? 14.773 27.859 38.844 1 30.44 885 LEU A CA 1
ATOM 6802 C C . LEU A 1 885 ? 15.312 26.453 38.562 1 30.44 885 LEU A C 1
ATOM 6804 O O . LEU A 1 885 ? 15.664 26.141 37.406 1 30.44 885 LEU A O 1
ATOM 6808 N N . ILE A 1 886 ? 16.281 26.188 39.156 1 29.53 886 ILE A N 1
ATOM 6809 C CA . ILE A 1 886 ? 16.812 24.844 39.312 1 29.53 886 ILE A CA 1
ATOM 6810 C C . ILE A 1 886 ? 15.664 23.844 39.469 1 29.53 886 ILE A C 1
ATOM 6812 O O . ILE A 1 886 ? 14.953 23.859 40.469 1 29.53 886 ILE A O 1
ATOM 6816 N N . LEU A 1 887 ? 14.836 23.859 38.594 1 33.94 887 LEU A N 1
ATOM 6817 C CA . LEU A 1 887 ? 14.062 22.625 38.594 1 33.94 887 LEU A CA 1
ATOM 6818 C C . LEU A 1 887 ? 14.906 21.453 39.062 1 33.94 887 LEU A C 1
ATOM 6820 O O . LEU A 1 887 ? 15.797 21 38.344 1 33.94 887 LEU A O 1
ATOM 6824 N N . GLN A 1 888 ? 15.328 21.531 40.25 1 31.83 888 GLN A N 1
ATOM 6825 C CA . GLN A 1 888 ? 15.867 20.312 40.844 1 31.83 888 GLN A CA 1
ATOM 6826 C C . GLN A 1 888 ? 15.016 19.094 40.469 1 31.83 888 GLN A C 1
ATOM 6828 O O . GLN A 1 888 ? 14.039 18.781 41.156 1 31.83 888 GLN A O 1
ATOM 6833 N N . ASN A 1 889 ? 14.742 19.125 39.281 1 36.56 889 ASN A N 1
ATOM 6834 C CA . ASN A 1 889 ? 14.305 17.75 39.094 1 36.56 889 ASN A CA 1
ATOM 6835 C C . ASN A 1 889 ? 15.359 16.75 39.562 1 36.56 889 ASN A C 1
ATOM 6837 O O . ASN A 1 889 ? 16.5 16.812 39.094 1 36.56 889 ASN A O 1
ATOM 6841 N N . VAL A 1 890 ? 15.273 16.438 40.781 1 37.12 890 VAL A N 1
ATOM 6842 C CA . VAL A 1 890 ? 16.016 15.344 41.406 1 37.12 890 VAL A CA 1
ATOM 6843 C C . VAL A 1 890 ? 15.898 14.086 40.531 1 37.12 890 VAL A C 1
ATOM 6845 O O . VAL A 1 890 ? 14.797 13.586 40.281 1 37.12 890 VAL A O 1
ATOM 6848 N N . PHE A 1 891 ? 16.688 14.188 39.531 1 44 891 PHE A N 1
ATOM 6849 C CA . PHE A 1 891 ? 16.734 12.93 38.812 1 44 891 PHE A CA 1
ATOM 6850 C C . PHE A 1 891 ? 17.797 12.008 39.406 1 44 891 PHE A C 1
ATOM 6852 O O . PHE A 1 891 ? 18.891 12.461 39.75 1 44 891 PHE A O 1
ATOM 6859 N N . ASP A 1 892 ? 17.453 11.047 39.938 1 48.97 892 ASP A N 1
ATOM 6860 C CA . ASP A 1 892 ? 18.438 10.078 40.406 1 48.97 892 ASP A CA 1
ATOM 6861 C C . ASP A 1 892 ? 19.5 9.812 39.344 1 48.97 892 ASP A C 1
ATOM 6863 O O . ASP A 1 892 ? 20.656 10.203 39.5 1 48.97 892 ASP A O 1
ATOM 6867 N N . TYR A 1 893 ? 19.078 8.953 38.312 1 59.69 893 TYR A N 1
ATOM 6868 C CA . TYR A 1 893 ? 19.938 8.648 37.188 1 59.69 893 TYR A CA 1
ATOM 6869 C C . TYR A 1 893 ? 19.312 9.141 35.875 1 59.69 893 TYR A C 1
ATOM 6871 O O . TYR A 1 893 ? 18.312 8.586 35.406 1 59.69 893 TYR A O 1
ATOM 6879 N N . CYS A 1 894 ? 19.828 10.547 35.531 1 70.69 894 CYS A N 1
ATOM 6880 C CA . CYS A 1 894 ? 19.375 11.016 34.219 1 70.69 894 CYS A CA 1
ATOM 6881 C C . CYS A 1 894 ? 19.875 10.102 33.094 1 70.69 894 CYS A C 1
ATOM 6883 O O . CYS A 1 894 ? 21.078 9.844 33 1 70.69 894 CYS A O 1
ATOM 6885 N N . LEU A 1 895 ? 18.906 9.578 32.406 1 72.44 895 LEU A N 1
ATOM 6886 C CA . LEU A 1 895 ? 19.312 8.719 31.297 1 72.44 895 LEU A CA 1
ATOM 6887 C C . LEU A 1 895 ? 19.922 9.539 30.172 1 72.44 895 LEU A C 1
ATOM 6889 O O . LEU A 1 895 ? 20.938 9.141 29.594 1 72.44 895 LEU A O 1
ATOM 6893 N N . ASN A 1 896 ? 19.281 10.688 29.844 1 81.06 896 ASN A N 1
ATOM 6894 C CA . ASN A 1 896 ? 19.766 11.633 28.844 1 81.06 896 ASN A CA 1
ATOM 6895 C C . ASN A 1 896 ? 19.484 13.078 29.25 1 81.06 896 ASN A C 1
ATOM 6897 O O . ASN A 1 896 ? 18.391 13.594 29.016 1 81.06 896 ASN A O 1
ATOM 6901 N N . PRO A 1 897 ? 20.422 13.68 29.797 1 81 897 PRO A N 1
ATOM 6902 C CA . PRO A 1 897 ? 20.25 15.031 30.328 1 81 897 PRO A CA 1
ATOM 6903 C C . PRO A 1 897 ? 19.75 16.016 29.266 1 81 897 PRO A C 1
ATOM 6905 O O . PRO A 1 897 ? 19.016 16.953 29.594 1 81 897 PRO A O 1
ATOM 6908 N N . ALA A 1 898 ? 20.172 15.867 28.047 1 83.88 898 ALA A N 1
ATOM 6909 C CA . ALA A 1 898 ? 19.719 16.781 26.984 1 83.88 898 ALA A CA 1
ATOM 6910 C C . ALA A 1 898 ? 18.203 16.703 26.812 1 83.88 898 ALA A C 1
ATOM 6912 O O . ALA A 1 898 ? 17.547 17.719 26.625 1 83.88 898 ALA A O 1
ATOM 6913 N N . ILE A 1 899 ? 17.688 15.57 26.844 1 85.25 899 ILE A N 1
ATOM 6914 C CA . ILE A 1 899 ? 16.25 15.375 26.688 1 85.25 899 ILE A CA 1
ATOM 6915 C C . ILE A 1 899 ? 15.531 15.938 27.922 1 85.25 899 ILE A C 1
ATOM 6917 O O . ILE A 1 899 ? 14.484 16.578 27.781 1 85.25 899 ILE A O 1
ATOM 6921 N N . ASP A 1 900 ? 16.109 15.68 28.984 1 83.94 900 ASP A N 1
ATOM 6922 C CA . ASP A 1 900 ? 15.5 16.141 30.234 1 83.94 900 ASP A CA 1
ATOM 6923 C C . ASP A 1 900 ? 15.422 17.672 30.281 1 83.94 900 ASP A C 1
ATOM 6925 O O . ASP A 1 900 ? 14.398 18.234 30.672 1 83.94 900 ASP A O 1
ATOM 6929 N N . VAL A 1 901 ? 16.484 18.312 29.922 1 84.88 901 VAL A N 1
ATOM 6930 C CA . VAL A 1 901 ? 16.5 19.766 29.891 1 84.88 901 VAL A CA 1
ATOM 6931 C C . VAL A 1 901 ? 15.445 20.281 28.906 1 84.88 901 VAL A C 1
ATOM 6933 O O . VAL A 1 901 ? 14.734 21.234 29.203 1 84.88 901 VAL A O 1
ATOM 6936 N N . GLY A 1 902 ? 15.43 19.656 27.781 1 87.19 902 GLY A N 1
ATOM 6937 C CA . GLY A 1 902 ? 14.406 20.016 26.812 1 87.19 902 GLY A CA 1
ATOM 6938 C C . GLY A 1 902 ? 12.992 19.875 27.344 1 87.19 902 GLY A C 1
ATOM 6939 O O . GLY A 1 902 ? 12.133 20.703 27.094 1 87.19 902 GLY A O 1
ATOM 6940 N N . GLN A 1 903 ? 12.75 18.828 28.062 1 88.31 903 GLN A N 1
ATOM 6941 C CA . GLN A 1 903 ? 11.438 18.594 28.641 1 88.31 903 GLN A CA 1
ATOM 6942 C C . GLN A 1 903 ? 11.102 19.625 29.719 1 88.31 903 GLN A C 1
ATOM 6944 O O . GLN A 1 903 ? 9.953 20.062 29.828 1 88.31 903 GLN A O 1
ATOM 6949 N N . ILE A 1 904 ? 12.094 19.953 30.406 1 86.75 904 ILE A N 1
ATOM 6950 C CA . ILE A 1 904 ? 11.898 20.953 31.453 1 86.75 904 ILE A CA 1
ATOM 6951 C C . ILE A 1 904 ? 11.562 22.297 30.812 1 86.75 904 ILE A C 1
ATOM 6953 O O . ILE A 1 904 ? 10.617 22.969 31.234 1 86.75 904 ILE A O 1
ATOM 6957 N N . GLU A 1 905 ? 12.297 22.703 29.844 1 89.31 905 GLU A N 1
ATOM 6958 C CA . GLU A 1 905 ? 12.055 23.969 29.156 1 89.31 905 GLU A CA 1
ATOM 6959 C C . GLU A 1 905 ? 10.688 23.969 28.469 1 89.31 905 GLU A C 1
ATOM 6961 O O . GLU A 1 905 ? 9.953 24.953 28.531 1 89.31 905 GLU A O 1
ATOM 6966 N N . GLY A 1 906 ? 10.422 22.891 27.828 1 91.81 906 GLY A N 1
ATOM 6967 C CA . GLY A 1 906 ? 9.125 22.75 27.188 1 91.81 906 GLY A CA 1
ATOM 6968 C C . GLY A 1 906 ? 7.965 22.797 28.172 1 91.81 906 GLY A C 1
ATOM 6969 O O . GLY A 1 906 ? 6.934 23.422 27.891 1 91.81 906 GLY A O 1
ATOM 6970 N N . ALA A 1 907 ? 8.109 22.188 29.266 1 91.94 907 ALA A N 1
ATOM 6971 C CA . ALA A 1 907 ? 7.078 22.172 30.297 1 91.94 907 ALA A CA 1
ATOM 6972 C C . ALA A 1 907 ? 6.875 23.562 30.906 1 91.94 907 ALA A C 1
ATOM 6974 O O . ALA A 1 907 ? 5.742 23.969 31.156 1 91.94 907 ALA A O 1
ATOM 6975 N N . PHE A 1 908 ? 7.973 24.219 31.109 1 90.81 908 PHE A N 1
ATOM 6976 C CA . PHE A 1 908 ? 7.879 25.594 31.594 1 90.81 908 PHE A CA 1
ATOM 6977 C C . PHE A 1 908 ? 7.094 26.453 30.609 1 90.81 908 PHE A C 1
ATOM 6979 O O . PHE A 1 908 ? 6.227 27.234 31.016 1 90.81 908 PHE A O 1
ATOM 6986 N N . THR A 1 909 ? 7.434 26.328 29.391 1 93.81 909 THR A N 1
ATOM 6987 C CA . THR A 1 909 ? 6.781 27.109 28.359 1 93.81 909 THR A CA 1
ATOM 6988 C C . THR A 1 909 ? 5.289 26.797 28.297 1 93.81 909 THR A C 1
ATOM 6990 O O . THR A 1 909 ? 4.465 27.703 28.141 1 93.81 909 THR A O 1
ATOM 6993 N N . GLN A 1 910 ? 4.934 25.547 28.391 1 94.81 910 GLN A N 1
ATOM 6994 C CA . GLN A 1 910 ? 3.521 25.188 28.422 1 94.81 910 GLN A CA 1
ATOM 6995 C C . GLN A 1 910 ? 2.838 25.75 29.656 1 94.81 910 GLN A C 1
ATOM 6997 O O . GLN A 1 910 ? 1.68 26.156 29.609 1 94.81 910 GLN A O 1
ATOM 7002 N N . GLY A 1 911 ? 3.576 25.688 30.766 1 94.19 911 GLY A N 1
ATOM 7003 C CA . GLY A 1 911 ? 3.057 26.281 31.984 1 94.19 911 GLY A CA 1
ATOM 7004 C C . GLY A 1 911 ? 2.842 27.781 31.875 1 94.19 911 GLY A C 1
ATOM 7005 O O . GLY A 1 911 ? 1.855 28.312 32.375 1 94.19 911 GLY A O 1
ATOM 7006 N N . TYR A 1 912 ? 3.795 28.422 31.219 1 94.5 912 TYR A N 1
ATOM 7007 C CA . TYR A 1 912 ? 3.621 29.844 30.938 1 94.5 912 TYR A CA 1
ATOM 7008 C C . TYR A 1 912 ? 2.34 30.094 30.141 1 94.5 912 TYR A C 1
ATOM 7010 O O . TYR A 1 912 ? 1.595 31.031 30.438 1 94.5 912 TYR A O 1
ATOM 7018 N N . GLY A 1 913 ? 2.121 29.25 29.156 1 95.81 913 GLY A N 1
ATOM 7019 C CA . GLY A 1 913 ? 0.875 29.344 28.406 1 95.81 913 GLY A CA 1
ATOM 7020 C C . GLY A 1 913 ? -0.354 29.156 29.281 1 95.81 913 GLY A C 1
ATOM 7021 O O . GLY A 1 913 ? -1.317 29.922 29.172 1 95.81 913 GLY A O 1
ATOM 7022 N N . LEU A 1 914 ? -0.28 28.203 30.125 1 95.94 914 LEU A N 1
ATOM 7023 C CA . LEU A 1 914 ? -1.393 27.844 31 1 95.94 914 LEU A CA 1
ATOM 7024 C C . LEU A 1 914 ? -1.744 29.016 31.922 1 95.94 914 LEU A C 1
ATOM 7026 O O . LEU A 1 914 ? -2.922 29.297 32.156 1 95.94 914 LEU A O 1
ATOM 7030 N N . LEU A 1 915 ? -0.729 29.734 32.344 1 95.81 915 LEU A N 1
ATOM 7031 C CA . LEU A 1 915 ? -0.932 30.672 33.438 1 95.81 915 LEU A CA 1
ATOM 7032 C C . LEU A 1 915 ? -1.077 32.094 32.906 1 95.81 915 LEU A C 1
ATOM 7034 O O . LEU A 1 915 ? -1.689 32.938 33.562 1 95.81 915 LEU A O 1
ATOM 7038 N N . LEU A 1 916 ? -0.569 32.344 31.656 1 96.25 916 LEU A N 1
ATOM 7039 C CA . LEU A 1 916 ? -0.477 33.75 31.312 1 96.25 916 LEU A CA 1
ATOM 7040 C C . LEU A 1 916 ? -0.905 34 29.859 1 96.25 916 LEU A C 1
ATOM 7042 O O . LEU A 1 916 ? -0.969 35.125 29.406 1 96.25 916 LEU A O 1
ATOM 7046 N N . LEU A 1 917 ? -1.279 32.969 29.141 1 96.25 917 LEU A N 1
ATOM 7047 C CA . LEU A 1 917 ? -1.438 33.281 27.719 1 96.25 917 LEU A CA 1
ATOM 7048 C C . LEU A 1 917 ? -2.58 32.469 27.109 1 96.25 917 LEU A C 1
ATOM 7050 O O . LEU A 1 917 ? -3.445 33.031 26.438 1 96.25 917 LEU A O 1
ATOM 7054 N N . GLU A 1 918 ? -2.582 31.141 27.297 1 96.94 918 GLU A N 1
ATOM 7055 C CA . GLU A 1 918 ? -3.523 30.266 26.609 1 96.94 918 GLU A CA 1
ATOM 7056 C C . GLU A 1 918 ? -4.926 30.391 27.188 1 96.94 918 GLU A C 1
ATOM 7058 O O . GLU A 1 918 ? -5.105 30.281 28.406 1 96.94 918 GLU A O 1
ATOM 7063 N N . ASP A 1 919 ? -5.844 30.641 26.281 1 95.75 919 ASP A N 1
ATOM 7064 C CA . ASP A 1 919 ? -7.215 30.875 26.734 1 95.75 919 ASP A CA 1
ATOM 7065 C C . ASP A 1 919 ? -8.219 30.141 25.844 1 95.75 919 ASP A C 1
ATOM 7067 O O . ASP A 1 919 ? -8.367 30.484 24.672 1 95.75 919 ASP A O 1
ATOM 7071 N N . VAL A 1 920 ? -8.875 29.156 26.406 1 96.62 920 VAL A N 1
ATOM 7072 C CA . VAL A 1 920 ? -9.945 28.469 25.688 1 96.62 920 VAL A CA 1
ATOM 7073 C C . VAL A 1 920 ? -11.211 29.312 25.703 1 96.62 920 VAL A C 1
ATOM 7075 O O . VAL A 1 920 ? -11.711 29.672 26.766 1 96.62 920 VAL A O 1
ATOM 7078 N N . LYS A 1 921 ? -11.711 29.641 24.531 1 96.5 921 LYS A N 1
ATOM 7079 C CA . LYS A 1 921 ? -12.859 30.531 24.406 1 96.5 921 LYS A CA 1
ATOM 7080 C C . LYS A 1 921 ? -14.102 29.766 23.969 1 96.5 921 LYS A C 1
ATOM 7082 O O . LYS A 1 921 ? -14.117 29.172 22.891 1 96.5 921 LYS A O 1
ATOM 7087 N N . VAL A 1 922 ? -15.125 29.766 24.844 1 96.44 922 VAL A N 1
ATOM 7088 C CA . VAL A 1 922 ? -16.391 29.109 24.562 1 96.44 922 VAL A CA 1
ATOM 7089 C C . VAL A 1 922 ? -17.547 30.094 24.75 1 96.44 922 VAL A C 1
ATOM 7091 O O . VAL A 1 922 ? -17.531 30.891 25.688 1 96.44 922 VAL A O 1
ATOM 7094 N N . THR A 1 923 ? -18.469 30.125 23.828 1 96.56 923 THR A N 1
ATOM 7095 C CA . THR A 1 923 ? -19.625 31 23.938 1 96.56 923 THR A CA 1
ATOM 7096 C C . THR A 1 923 ? -20.609 30.438 24.969 1 96.56 923 THR A C 1
ATOM 7098 O O . THR A 1 923 ? -20.5 29.297 25.391 1 96.56 923 THR A O 1
ATOM 7101 N N . PRO A 1 924 ? -21.547 31.281 25.375 1 94.81 924 PRO A N 1
ATOM 7102 C CA . PRO A 1 924 ? -22.516 30.828 26.375 1 94.81 924 PRO A CA 1
ATOM 7103 C C . PRO A 1 924 ? -23.359 29.641 25.891 1 94.81 924 PRO A C 1
ATOM 7105 O O . PRO A 1 924 ? -23.891 28.891 26.703 1 94.81 924 PRO A O 1
ATOM 7108 N N . ASP A 1 925 ? -23.453 29.516 24.594 1 94.81 925 ASP A N 1
ATOM 7109 C CA . ASP A 1 925 ? -24.234 28.406 24.031 1 94.81 925 ASP A CA 1
ATOM 7110 C C . ASP A 1 925 ? -23.359 27.172 23.797 1 94.81 925 ASP A C 1
ATOM 7112 O O . ASP A 1 925 ? -23.828 26.172 23.266 1 94.81 925 ASP A O 1
ATOM 7116 N N . GLY A 1 926 ? -22.125 27.234 24.125 1 94.62 926 GLY A N 1
ATOM 7117 C CA . GLY A 1 926 ? -21.266 26.047 24.109 1 94.62 926 GLY A CA 1
ATOM 7118 C C . GLY A 1 926 ? -20.422 25.922 22.859 1 94.62 926 GLY A C 1
ATOM 7119 O O . GLY A 1 926 ? -19.734 24.922 22.672 1 94.62 926 GLY A O 1
ATOM 7120 N N . THR A 1 927 ? -20.406 26.938 22.016 1 95.31 927 THR A N 1
ATOM 7121 C CA . THR A 1 927 ? -19.594 26.906 20.797 1 95.31 927 THR A CA 1
ATOM 7122 C C . THR A 1 927 ? -18.141 27.219 21.109 1 95.31 927 THR A C 1
ATOM 7124 O O . THR A 1 927 ? -17.828 28.25 21.719 1 95.31 927 THR A O 1
ATOM 7127 N N . HIS A 1 928 ? -17.266 26.297 20.672 1 94.56 928 HIS A N 1
ATOM 7128 C CA . HIS A 1 928 ? -15.828 26.516 20.828 1 94.56 928 HIS A CA 1
ATOM 7129 C C . HIS A 1 928 ? -15.312 27.469 19.75 1 94.56 928 HIS A C 1
ATOM 7131 O O . HIS A 1 928 ? -15.336 27.141 18.562 1 94.56 928 HIS A O 1
ATOM 7137 N N . LEU A 1 929 ? -14.828 28.578 20.203 1 94.56 929 LEU A N 1
ATOM 7138 C CA . LEU A 1 929 ? -14.273 29.531 19.25 1 94.56 929 LEU A CA 1
ATOM 7139 C C . LEU A 1 929 ? -12.805 29.234 18.969 1 94.56 929 LEU A C 1
ATOM 7141 O O . LEU A 1 929 ? -12.297 29.578 17.891 1 94.56 929 LEU A O 1
ATOM 7145 N N . THR A 1 930 ? -12.148 28.672 19.938 1 94.31 930 THR A N 1
ATOM 7146 C CA . THR A 1 930 ? -10.75 28.297 19.766 1 94.31 930 THR A CA 1
ATOM 7147 C C . THR A 1 930 ? -10.633 26.906 19.156 1 94.31 930 THR A C 1
ATOM 7149 O O . THR A 1 930 ? -10.742 25.906 19.844 1 94.31 930 THR A O 1
ATOM 7152 N N . ARG A 1 931 ? -10.344 26.891 17.844 1 95.44 931 ARG A N 1
ATOM 7153 C CA . ARG A 1 931 ? -10.234 25.625 17.125 1 95.44 931 ARG A CA 1
ATOM 7154 C C . ARG A 1 931 ? -8.992 25.609 16.234 1 95.44 931 ARG A C 1
ATOM 7156 O O . ARG A 1 931 ? -8.938 24.891 15.234 1 95.44 931 ARG A O 1
ATOM 7163 N N . GLY A 1 932 ? -8.062 26.359 16.531 1 95.88 932 GLY A N 1
ATOM 7164 C CA . GLY A 1 932 ? -6.801 26.469 15.812 1 95.88 932 GLY A CA 1
ATOM 7165 C C . GLY A 1 932 ? -5.957 27.641 16.281 1 95.88 932 GLY A C 1
ATOM 7166 O O . GLY A 1 932 ? -6.398 28.438 17.109 1 95.88 932 GLY A O 1
ATOM 7167 N N . PRO A 1 933 ? -4.801 27.734 15.75 1 95.62 933 PRO A N 1
ATOM 7168 C CA . PRO A 1 933 ? -3.902 28.797 16.219 1 95.62 933 PRO A CA 1
ATOM 7169 C C . PRO A 1 933 ? -4.371 30.188 15.82 1 95.62 933 PRO A C 1
ATOM 7171 O O . PRO A 1 933 ? -3.803 31.188 16.266 1 95.62 933 PRO A O 1
ATOM 7174 N N . GLY A 1 934 ? -5.363 30.234 14.992 1 93.25 934 GLY A N 1
ATOM 7175 C CA . GLY A 1 934 ? -5.93 31.547 14.695 1 93.25 934 GLY A CA 1
ATOM 7176 C C . GLY A 1 934 ? -6.547 32.219 15.906 1 93.25 934 GLY A C 1
ATOM 7177 O O . GLY A 1 934 ? -6.434 33.438 16.062 1 93.25 934 GLY A O 1
ATOM 7178 N N . ASN A 1 935 ? -7.133 31.422 16.703 1 93.75 935 ASN A N 1
ATOM 7179 C CA . ASN A 1 935 ? -7.816 31.969 17.875 1 93.75 935 ASN A CA 1
ATOM 7180 C C . ASN A 1 935 ? -7.254 31.406 19.172 1 93.75 935 ASN A C 1
ATOM 7182 O O . ASN A 1 935 ? -7.578 31.891 20.266 1 93.75 935 ASN A O 1
ATOM 7186 N N . TYR A 1 936 ? -6.5 30.422 19.078 1 96.69 936 TYR A N 1
ATOM 7187 C CA . TYR A 1 936 ? -5.828 29.828 20.234 1 96.69 936 TYR A CA 1
ATOM 7188 C C . TYR A 1 936 ? -4.32 30.031 20.156 1 96.69 936 TYR A C 1
ATOM 7190 O O . TYR A 1 936 ? -3.668 29.547 19.234 1 96.69 936 TYR A O 1
ATOM 7198 N N . LYS A 1 937 ? -3.775 30.719 21.125 1 96.81 937 LYS A N 1
ATOM 7199 C CA . LYS A 1 937 ? -2.381 31.141 21.047 1 96.81 937 LYS A CA 1
ATOM 7200 C C . LYS A 1 937 ? -1.523 30.422 22.078 1 96.81 937 LYS A C 1
ATOM 7202 O O . LYS A 1 937 ? -1.653 30.672 23.281 1 96.81 937 LYS A O 1
ATOM 7207 N N . ILE A 1 938 ? -0.653 29.547 21.625 1 96.75 938 ILE A N 1
ATOM 7208 C CA . ILE A 1 938 ? 0.372 28.984 22.5 1 96.75 938 ILE A CA 1
ATOM 7209 C C . ILE A 1 938 ? 1.619 29.875 22.453 1 96.75 938 ILE A C 1
ATOM 7211 O O . ILE A 1 938 ? 1.756 30.734 21.578 1 96.75 938 ILE A O 1
ATOM 7215 N N . PRO A 1 939 ? 2.492 29.688 23.422 1 95.62 939 PRO A N 1
ATOM 7216 C CA . PRO A 1 939 ? 3.721 30.484 23.375 1 95.62 939 PRO A CA 1
ATOM 7217 C C . PRO A 1 939 ? 4.523 30.234 22.094 1 95.62 939 PRO A C 1
ATOM 7219 O O . PRO A 1 939 ? 4.574 29.109 21.594 1 95.62 939 PRO A O 1
ATOM 7222 N N . ALA A 1 940 ? 5.082 31.344 21.594 1 94.81 940 ALA A N 1
ATOM 7223 C CA . ALA A 1 940 ? 5.922 31.297 20.406 1 94.81 940 ALA A CA 1
ATOM 7224 C C . ALA A 1 940 ? 7.367 31.656 20.734 1 94.81 940 ALA A C 1
ATOM 7226 O O . ALA A 1 940 ? 7.727 31.797 21.906 1 94.81 940 ALA A O 1
ATOM 7227 N N . PHE A 1 941 ? 8.211 31.75 19.75 1 92.62 941 PHE A N 1
ATOM 7228 C CA . PHE A 1 941 ? 9.633 32.031 19.922 1 92.62 941 PHE A CA 1
ATOM 7229 C C . PHE A 1 941 ? 9.836 33.344 20.703 1 92.62 941 PHE A C 1
ATOM 7231 O O . PHE A 1 941 ? 10.773 33.438 21.484 1 92.62 941 PHE A O 1
ATOM 7238 N N . GLY A 1 942 ? 8.906 34.219 20.547 1 86.38 942 GLY A N 1
ATOM 7239 C CA . GLY A 1 942 ? 9.039 35.5 21.172 1 86.38 942 GLY A CA 1
ATOM 7240 C C . GLY A 1 942 ? 8.523 35.531 22.609 1 86.38 942 GLY A C 1
ATOM 7241 O O . GLY A 1 942 ? 8.656 36.531 23.297 1 86.38 942 GLY A O 1
ATOM 7242 N N . ASN A 1 943 ? 8.055 34.469 23.125 1 87 943 ASN A N 1
ATOM 7243 C CA . ASN A 1 943 ? 7.453 34.438 24.453 1 87 943 ASN A CA 1
ATOM 7244 C C . ASN A 1 943 ? 8.359 33.719 25.453 1 87 943 ASN A C 1
ATOM 7246 O O . ASN A 1 943 ? 7.977 33.5 26.609 1 87 943 ASN A O 1
ATOM 7250 N N . ILE A 1 944 ? 9.508 33.344 25.109 1 84.25 944 ILE A N 1
ATOM 7251 C CA . ILE A 1 944 ? 10.328 32.562 26.016 1 84.25 944 ILE A CA 1
ATOM 7252 C C . ILE A 1 944 ? 11.117 33.469 26.938 1 84.25 944 ILE A C 1
ATOM 7254 O O . ILE A 1 944 ? 11.266 34.656 26.641 1 84.25 944 ILE A O 1
ATOM 7258 N N . ALA A 1 945 ? 11.562 32.906 28 1 81.81 945 ALA A N 1
ATOM 7259 C CA . ALA A 1 945 ? 12.367 33.656 28.938 1 81.81 945 ALA A CA 1
ATOM 7260 C C . ALA A 1 945 ? 13.688 34.094 28.312 1 81.81 945 ALA A C 1
ATOM 7262 O O . ALA A 1 945 ? 14.32 33.312 27.578 1 81.81 945 ALA A O 1
ATOM 7263 N N . SER A 1 946 ? 13.977 35.344 28.547 1 79 946 SER A N 1
ATOM 7264 C CA . SER A 1 946 ? 15.242 35.844 28.031 1 79 946 SER A CA 1
ATOM 7265 C C . SER A 1 946 ? 16.422 35.094 28.641 1 79 946 SER A C 1
ATOM 7267 O O . SER A 1 946 ? 17.469 34.938 28 1 79 946 SER A O 1
ATOM 7269 N N . GLN A 1 947 ? 16.234 34.719 29.859 1 77.81 947 GLN A N 1
ATOM 7270 C CA . GLN A 1 947 ? 17.25 33.938 30.547 1 77.81 947 GLN A CA 1
ATOM 7271 C C . GLN A 1 947 ? 16.625 32.781 31.328 1 77.81 947 GLN A C 1
ATOM 7273 O O . GLN A 1 947 ? 15.75 33 32.188 1 77.81 947 GLN A O 1
ATOM 7278 N N . MET A 1 948 ? 16.922 31.703 30.953 1 79.75 948 MET A N 1
ATOM 7279 C CA . MET A 1 948 ? 16.484 30.516 31.672 1 79.75 948 MET A CA 1
ATOM 7280 C C . MET A 1 948 ? 17.641 29.531 31.875 1 79.75 948 MET A C 1
ATOM 7282 O O . MET A 1 948 ? 18.141 28.953 30.906 1 79.75 948 MET A O 1
ATOM 7286 N N . ASN A 1 949 ? 18.062 29.375 33.094 1 77.12 949 ASN A N 1
ATOM 7287 C CA . ASN A 1 949 ? 19.125 28.453 33.438 1 77.12 949 ASN A CA 1
ATOM 7288 C C . ASN A 1 949 ? 18.594 27.203 34.125 1 77.12 949 ASN A C 1
ATOM 7290 O O . ASN A 1 949 ? 17.75 27.297 35.031 1 77.12 949 ASN A O 1
ATOM 7294 N N . VAL A 1 950 ? 18.969 26.062 33.594 1 78.69 950 VAL A N 1
ATOM 7295 C CA . VAL A 1 950 ? 18.562 24.781 34.188 1 78.69 950 VAL A CA 1
ATOM 7296 C C . VAL A 1 950 ? 19.781 24.062 34.75 1 78.69 950 VAL A C 1
ATOM 7298 O O . VAL A 1 950 ? 20.797 23.938 34.062 1 78.69 950 VAL A O 1
ATOM 7301 N N . TYR A 1 951 ? 19.734 23.703 35.969 1 72.94 951 TYR A N 1
ATOM 7302 C CA . TYR A 1 951 ? 20.75 22.891 36.625 1 72.94 951 TYR A CA 1
ATOM 7303 C C . TYR A 1 951 ? 20.172 21.562 37.125 1 72.94 951 TYR A C 1
ATOM 7305 O O . TYR A 1 951 ? 19.266 21.531 37.938 1 72.94 951 TYR A O 1
ATOM 7313 N N . LEU A 1 952 ? 20.734 20.516 36.531 1 75.19 952 LEU A N 1
ATOM 7314 C CA . LEU A 1 952 ? 20.328 19.188 36.969 1 75.19 952 LEU A CA 1
ATOM 7315 C C . LEU A 1 952 ? 21.172 18.734 38.156 1 75.19 952 LEU A C 1
ATOM 7317 O O . LEU A 1 952 ? 22.391 18.531 38.031 1 75.19 952 LEU A O 1
ATOM 7321 N N . VAL A 1 953 ? 20.484 18.562 39.25 1 67.5 953 VAL A N 1
ATOM 7322 C CA . VAL A 1 953 ? 21.203 18.188 40.469 1 67.5 953 VAL A CA 1
ATOM 7323 C C . VAL A 1 953 ? 21.656 16.734 40.406 1 67.5 953 VAL A C 1
ATOM 7325 O O . VAL A 1 953 ? 20.828 15.836 40.219 1 67.5 953 VAL A O 1
ATOM 7328 N N . PRO A 1 954 ? 23.016 16.609 40.531 1 63.5 954 PRO A N 1
ATOM 7329 C CA . PRO A 1 954 ? 23.5 15.227 40.469 1 63.5 954 PRO A CA 1
ATOM 7330 C C . PRO A 1 954 ? 23.172 14.43 41.75 1 63.5 954 PRO A C 1
ATOM 7332 O O . PRO A 1 954 ? 22.906 15.023 42.781 1 63.5 954 PRO A O 1
ATOM 7335 N N . ASP A 1 955 ? 23.109 13.039 41.656 1 57.88 955 ASP A N 1
ATOM 7336 C CA . ASP A 1 955 ? 23.078 12.062 42.719 1 57.88 955 ASP A CA 1
ATOM 7337 C C . ASP A 1 955 ? 21.906 12.32 43.656 1 57.88 955 ASP A C 1
ATOM 7339 O O . ASP A 1 955 ? 22.078 12.422 44.875 1 57.88 955 ASP A O 1
ATOM 7343 N N . SER A 1 956 ? 20.859 12.57 43.062 1 61.91 956 SER A N 1
ATOM 7344 C CA . SER A 1 956 ? 19.641 12.773 43.844 1 61.91 956 SER A CA 1
ATOM 7345 C C . SER A 1 956 ? 18.609 11.688 43.562 1 61.91 956 SER A C 1
ATOM 7347 O O . SER A 1 956 ? 17.594 11.938 42.906 1 61.91 956 SER A O 1
ATOM 7349 N N . PRO A 1 957 ? 18.984 10.445 44 1 58.94 957 PRO A N 1
ATOM 7350 C CA . PRO A 1 957 ? 18.094 9.336 43.719 1 58.94 957 PRO A CA 1
ATOM 7351 C C . PRO A 1 957 ? 16.719 9.484 44.375 1 58.94 957 PRO A C 1
ATOM 7353 O O . PRO A 1 957 ? 16.625 9.977 45.5 1 58.94 957 PRO A O 1
ATOM 7356 N N . ASN A 1 958 ? 15.617 9.211 43.531 1 60.44 958 ASN A N 1
ATOM 7357 C CA . ASN A 1 958 ? 14.258 9.086 44.062 1 60.44 958 ASN A CA 1
ATOM 7358 C C . ASN A 1 958 ? 14.016 7.723 44.688 1 60.44 958 ASN A C 1
ATOM 7360 O O . ASN A 1 958 ? 13.844 6.727 43.969 1 60.44 958 ASN A O 1
ATOM 7364 N N . PRO A 1 959 ? 14.102 7.605 45.875 1 59.69 959 PRO A N 1
ATOM 7365 C CA . PRO A 1 959 ? 14 6.289 46.5 1 59.69 959 PRO A CA 1
ATOM 7366 C C . PRO A 1 959 ? 12.648 5.625 46.281 1 59.69 959 PRO A C 1
ATOM 7368 O O . PRO A 1 959 ? 12.516 4.41 46.438 1 59.69 959 PRO A O 1
ATOM 7371 N N . ARG A 1 960 ? 11.742 6.355 45.844 1 53.75 960 ARG A N 1
ATOM 7372 C CA . ARG A 1 960 ? 10.391 5.801 45.781 1 53.75 960 ARG A CA 1
ATOM 7373 C C . ARG A 1 960 ? 10.086 5.312 44.375 1 53.75 960 ARG A C 1
ATOM 7375 O O . ARG A 1 960 ? 9.094 4.609 44.156 1 53.75 960 ARG A O 1
ATOM 7382 N N . GLY A 1 961 ? 10.836 5.742 43.531 1 57.56 961 GLY A N 1
ATOM 7383 C CA . GLY A 1 961 ? 10.562 5.328 42.156 1 57.56 961 GLY A CA 1
ATOM 7384 C C . GLY A 1 961 ? 11.305 4.07 41.75 1 57.56 961 GLY A C 1
ATOM 7385 O O . GLY A 1 961 ? 12.406 3.812 42.25 1 57.56 961 GLY A O 1
ATOM 7386 N N . PRO A 1 962 ? 10.531 3.139 41.031 1 57.53 962 PRO A N 1
ATOM 7387 C CA . PRO A 1 962 ? 11.289 2.004 40.5 1 57.53 962 PRO A CA 1
ATOM 7388 C C . PRO A 1 962 ? 12.578 2.432 39.781 1 57.53 962 PRO A C 1
ATOM 7390 O O . PRO A 1 962 ? 12.539 3.301 38.906 1 57.53 962 PRO A O 1
ATOM 7393 N N . PHE A 1 963 ? 13.602 2.014 40.188 1 58.09 963 PHE A N 1
ATOM 7394 C CA . PHE A 1 963 ? 14.93 2.352 39.688 1 58.09 963 PHE A CA 1
ATOM 7395 C C . PHE A 1 963 ? 15.188 3.852 39.781 1 58.09 963 PHE A C 1
ATOM 7397 O O . PHE A 1 963 ? 15.773 4.453 38.875 1 58.09 963 PHE A O 1
ATOM 7404 N N . PHE A 1 964 ? 14.477 4.41 40.781 1 56.84 964 PHE A N 1
ATOM 7405 C CA . PHE A 1 964 ? 14.68 5.801 41.156 1 56.84 964 PHE A CA 1
ATOM 7406 C C . PHE A 1 964 ? 14.133 6.742 40.094 1 56.84 964 PHE A C 1
ATOM 7408 O O . PHE A 1 964 ? 14.609 7.871 39.938 1 56.84 964 PHE A O 1
ATOM 7415 N N . SER A 1 965 ? 13.148 6.234 39.281 1 62.06 965 SER A N 1
ATOM 7416 C CA . SER A 1 965 ? 12.609 6.984 38.156 1 62.06 965 SER A CA 1
ATOM 7417 C C . SER A 1 965 ? 11.719 8.133 38.625 1 62.06 965 SER A C 1
ATOM 7419 O O . SER A 1 965 ? 11.109 8.047 39.688 1 62.06 965 SER A O 1
ATOM 7421 N N . ARG A 1 966 ? 11.805 9.273 37.906 1 65 966 ARG A N 1
ATOM 7422 C CA . ARG A 1 966 ? 10.953 10.43 38.156 1 65 966 ARG A CA 1
ATOM 7423 C C . ARG A 1 966 ? 10.328 10.938 36.844 1 65 966 ARG A C 1
ATOM 7425 O O . ARG A 1 966 ? 10.906 10.758 35.781 1 65 966 ARG A O 1
ATOM 7432 N N . GLY A 1 967 ? 9.086 11.555 37.031 1 67.62 967 GLY A N 1
ATOM 7433 C CA . GLY A 1 967 ? 8.5 12.234 35.906 1 67.62 967 GLY A CA 1
ATOM 7434 C C . GLY A 1 967 ? 9.195 13.539 35.562 1 67.62 967 GLY A C 1
ATOM 7435 O O . GLY A 1 967 ? 9.547 14.312 36.438 1 67.62 967 GLY A O 1
ATOM 7436 N N . VAL A 1 968 ? 9.57 13.797 34.375 1 70.06 968 VAL A N 1
ATOM 7437 C CA . VAL A 1 968 ? 10.344 14.977 33.969 1 70.06 968 VAL A CA 1
ATOM 7438 C C . VAL A 1 968 ? 9.461 15.93 33.188 1 70.06 968 VAL A C 1
ATOM 7440 O O . VAL A 1 968 ? 9.773 17.125 33.062 1 70.06 968 VAL A O 1
ATOM 7443 N N . GLY A 1 969 ? 8.328 15.609 32.781 1 71.19 969 GLY A N 1
ATOM 7444 C CA . GLY A 1 969 ? 7.523 16.469 31.906 1 71.19 969 GLY A CA 1
ATOM 7445 C C . GLY A 1 969 ? 6.488 17.266 32.688 1 71.19 969 GLY A C 1
ATOM 7446 O O . GLY A 1 969 ? 6.492 18.5 32.625 1 71.19 969 GLY A O 1
ATOM 7447 N N . GLU A 1 970 ? 5.762 16.875 33.531 1 75.44 970 GLU A N 1
ATOM 7448 C CA . GLU A 1 970 ? 4.598 17.5 34.125 1 75.44 970 GLU A CA 1
ATOM 7449 C C . GLU A 1 970 ? 5.012 18.422 35.281 1 75.44 970 GLU A C 1
ATOM 7451 O O . GLU A 1 970 ? 4.508 19.531 35.438 1 75.44 970 GLU A O 1
ATOM 7456 N N . PRO A 1 971 ? 5.988 18.062 36.031 1 76.19 971 PRO A N 1
ATOM 7457 C CA . PRO A 1 971 ? 6.27 18.875 37.219 1 76.19 971 PRO A CA 1
ATOM 7458 C C . PRO A 1 971 ? 6.828 20.25 36.875 1 76.19 971 PRO A C 1
ATOM 7460 O O . PRO A 1 971 ? 6.422 21.25 37.469 1 76.19 971 PRO A O 1
ATOM 7463 N N . PRO A 1 972 ? 7.656 20.297 35.938 1 83.56 972 PRO A N 1
ATOM 7464 C CA . PRO A 1 972 ? 8.203 21.625 35.625 1 83.56 972 PRO A CA 1
ATOM 7465 C C . PRO A 1 972 ? 7.152 22.578 35.062 1 83.56 972 PRO A C 1
ATOM 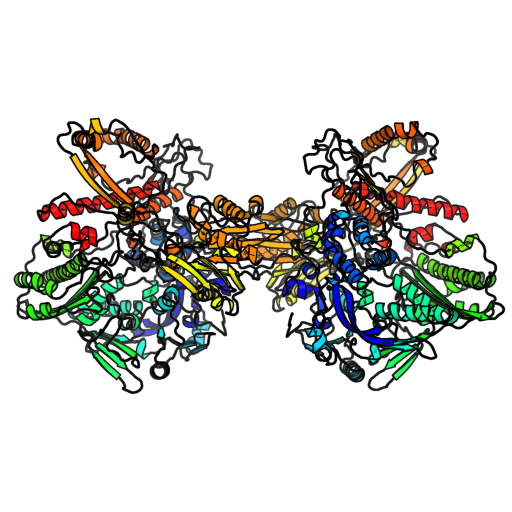7467 O O . PRO A 1 972 ? 7.398 23.781 34.969 1 83.56 972 PRO A O 1
ATOM 7470 N N . LEU A 1 973 ? 6.008 22.125 34.719 1 87.94 973 LEU A N 1
ATOM 7471 C CA . LEU A 1 973 ? 4.902 22.984 34.344 1 87.94 973 LEU A CA 1
ATOM 7472 C C . LEU A 1 973 ? 4.598 24 35.406 1 87.94 973 LEU A C 1
ATOM 7474 O O . LEU A 1 973 ? 4.289 25.156 35.125 1 87.94 973 LEU A O 1
ATOM 7478 N N . LEU A 1 974 ? 4.816 23.703 36.656 1 86.31 974 LEU A N 1
ATOM 7479 C CA . LEU A 1 974 ? 4.484 24.531 37.812 1 86.31 974 LEU A CA 1
ATOM 7480 C C . LEU A 1 974 ? 5.535 25.609 38.031 1 86.31 974 LEU A C 1
ATOM 7482 O O . LEU A 1 974 ? 5.285 26.594 38.719 1 86.31 974 LEU A O 1
ATOM 7486 N N . LEU A 1 975 ? 6.645 25.438 37.344 1 83.75 975 LEU A N 1
ATOM 7487 C CA . LEU A 1 975 ? 7.684 26.453 37.469 1 83.75 975 LEU A CA 1
ATOM 7488 C C . LEU A 1 975 ? 7.215 27.781 36.906 1 83.75 975 LEU A C 1
ATOM 7490 O O . LEU A 1 975 ? 7.695 28.844 37.312 1 83.75 975 LEU A O 1
ATOM 7494 N N . ALA A 1 976 ? 6.277 27.703 36.062 1 90.12 976 ALA A N 1
ATOM 7495 C CA . ALA A 1 976 ? 5.766 28.922 35.438 1 90.12 976 ALA A CA 1
ATOM 7496 C C . ALA A 1 976 ? 4.973 29.766 36.406 1 90.12 976 ALA A C 1
ATOM 7498 O O . ALA A 1 976 ? 4.711 30.953 36.156 1 90.12 976 ALA A O 1
ATOM 7499 N N . LEU A 1 977 ? 4.68 29.25 37.594 1 89.62 977 LEU A N 1
ATOM 7500 C CA . LEU A 1 977 ? 4.066 30.031 38.656 1 89.62 977 LEU A CA 1
ATOM 7501 C C . LEU A 1 977 ? 4.953 31.219 39.031 1 89.62 977 LEU A C 1
ATOM 7503 O O . LEU A 1 977 ? 4.457 32.25 39.5 1 89.62 977 LEU A O 1
ATOM 7507 N N . SER A 1 978 ? 6.238 31.062 38.781 1 87.31 978 SER A N 1
ATOM 7508 C CA . SER A 1 978 ? 7.16 32.188 39.031 1 87.31 978 SER A CA 1
ATOM 7509 C C . SER A 1 978 ? 6.789 33.406 38.188 1 87.31 978 SER A C 1
ATOM 7511 O O . SER A 1 978 ? 6.801 34.531 38.719 1 87.31 978 SER A O 1
ATOM 7513 N N . ALA A 1 979 ? 6.477 33.156 37 1 90.12 979 ALA A N 1
ATOM 7514 C CA . ALA A 1 979 ? 6.07 34.25 36.125 1 90.12 979 ALA A CA 1
ATOM 7515 C C . ALA A 1 979 ? 4.719 34.812 36.531 1 90.12 979 ALA A C 1
ATOM 7517 O O . ALA A 1 979 ? 4.504 36.031 36.5 1 90.12 979 ALA A O 1
ATOM 7518 N N . PHE A 1 980 ? 3.787 34 36.938 1 92.81 980 PHE A N 1
ATOM 7519 C CA . PHE A 1 980 ? 2.453 34.406 37.344 1 92.81 980 PHE A CA 1
ATOM 7520 C C . PHE A 1 980 ? 2.525 35.281 38.594 1 92.81 980 PHE A C 1
ATOM 7522 O O . PHE A 1 980 ? 1.881 36.344 38.656 1 92.81 980 PHE A O 1
ATOM 7529 N N . TYR A 1 981 ? 3.34 34.938 39.531 1 91.81 981 TYR A N 1
ATOM 7530 C CA . TYR A 1 981 ? 3.443 35.688 40.781 1 91.81 981 TYR A CA 1
ATOM 7531 C C . TYR A 1 981 ? 4.25 36.969 40.594 1 91.81 981 TYR A C 1
ATOM 7533 O O . TYR A 1 981 ? 4.008 37.969 41.25 1 91.81 981 TYR A O 1
ATOM 7541 N N . ALA A 1 982 ? 5.199 36.875 39.625 1 91.88 982 ALA A N 1
ATOM 7542 C CA . ALA A 1 982 ? 5.879 38.125 39.25 1 91.88 982 ALA A CA 1
ATOM 7543 C C . ALA A 1 982 ? 4.887 39.156 38.75 1 91.88 982 ALA A C 1
ATOM 7545 O O . ALA A 1 982 ? 4.984 40.344 39.094 1 91.88 982 ALA A O 1
ATOM 7546 N N . ALA A 1 983 ? 3.957 38.75 37.938 1 93.56 983 ALA A N 1
ATOM 7547 C CA . ALA A 1 983 ? 2.91 39.625 37.438 1 93.56 983 ALA A CA 1
ATOM 7548 C C . ALA A 1 983 ? 2.041 40.125 38.594 1 93.56 983 ALA A C 1
ATOM 7550 O O . ALA A 1 983 ? 1.678 41.312 38.625 1 93.56 983 ALA A O 1
ATOM 7551 N N . ARG A 1 984 ? 1.7 39.281 39.5 1 93.75 984 ARG A N 1
ATOM 7552 C CA . ARG A 1 984 ? 0.895 39.625 40.656 1 93.75 984 ARG A CA 1
ATOM 7553 C C . ARG A 1 984 ? 1.601 40.688 41.5 1 93.75 984 ARG A C 1
ATOM 7555 O O . ARG A 1 984 ? 0.979 41.656 41.938 1 93.75 984 ARG A O 1
ATOM 7562 N N . ASP A 1 985 ? 2.895 40.5 41.656 1 92.75 985 ASP A N 1
ATOM 7563 C CA . ASP A 1 985 ? 3.676 41.438 42.469 1 92.75 985 ASP A CA 1
ATOM 7564 C C . ASP A 1 985 ? 3.758 42.812 41.75 1 92.75 985 ASP A C 1
ATOM 7566 O O . ASP A 1 985 ? 3.715 43.844 42.406 1 92.75 985 ASP A O 1
ATOM 7570 N N . ALA A 1 986 ? 3.936 42.75 40.5 1 93.38 986 ALA A N 1
ATOM 7571 C CA . ALA A 1 986 ? 3.947 44 39.75 1 93.38 986 ALA A CA 1
ATOM 7572 C C . ALA A 1 986 ? 2.623 44.75 39.875 1 93.38 986 ALA A C 1
ATOM 7574 O O . ALA A 1 986 ? 2.605 45.969 40 1 93.38 986 ALA A O 1
ATOM 7575 N N . ILE A 1 987 ? 1.519 44.031 39.906 1 94.88 987 ILE A N 1
ATOM 7576 C CA . ILE A 1 987 ? 0.198 44.625 40.062 1 94.88 987 ILE A CA 1
ATOM 7577 C C . ILE A 1 987 ? 0.077 45.25 41.469 1 94.88 987 ILE A C 1
ATOM 7579 O O . ILE A 1 987 ? -0.452 46.344 41.625 1 94.88 987 ILE A O 1
ATOM 7583 N N . LYS A 1 988 ? 0.55 44.562 42.406 1 93.94 988 LYS A N 1
ATOM 7584 C CA . LYS A 1 988 ? 0.51 45.062 43.781 1 93.94 988 LYS A CA 1
ATOM 7585 C C . LYS A 1 988 ? 1.233 46.406 43.906 1 93.94 988 LYS A C 1
ATOM 7587 O O . LYS A 1 988 ? 0.742 47.312 44.562 1 93.94 988 LYS A O 1
ATOM 7592 N N . THR A 1 989 ? 2.379 46.438 43.281 1 92 989 THR A N 1
ATOM 7593 C CA . THR A 1 989 ? 3.164 47.656 43.312 1 92 989 THR A CA 1
ATOM 7594 C C . THR A 1 989 ? 2.414 48.781 42.625 1 92 989 THR A C 1
ATOM 7596 O O . THR A 1 989 ? 2.398 49.906 43.094 1 92 989 THR A O 1
ATOM 7599 N N . ALA A 1 990 ? 1.834 48.5 41.5 1 91.88 990 ALA A N 1
ATOM 7600 C CA . ALA A 1 990 ? 1.057 49.5 40.781 1 91.88 990 ALA A CA 1
ATOM 7601 C C . ALA A 1 990 ? -0.118 50 41.594 1 91.88 990 ALA A C 1
ATOM 7603 O O . ALA A 1 990 ? -0.433 51.188 41.594 1 91.88 990 ALA A O 1
ATOM 7604 N N . ARG A 1 991 ? -0.795 49.156 42.312 1 93.19 991 ARG A N 1
ATOM 7605 C CA . ARG A 1 991 ? -1.94 49.5 43.125 1 93.19 991 ARG A CA 1
ATOM 7606 C C . ARG A 1 991 ? -1.515 50.375 44.312 1 93.19 991 ARG A C 1
ATOM 7608 O O . ARG A 1 991 ? -2.238 51.281 44.719 1 93.19 991 ARG A O 1
ATOM 7615 N N . GLU A 1 992 ? -0.363 50.094 44.844 1 91.19 992 GLU A N 1
ATOM 7616 C CA . GLU A 1 992 ? 0.166 50.938 45.938 1 91.19 992 GLU A CA 1
ATOM 7617 C C . GLU A 1 992 ? 0.384 52.375 45.469 1 91.19 992 GLU A C 1
ATOM 7619 O O . GLU A 1 992 ? 0.08 53.312 46.188 1 91.19 992 GLU A O 1
ATOM 7624 N N . GLU A 1 993 ? 0.848 52.438 44.344 1 87.19 993 GLU A N 1
ATOM 7625 C CA . GLU A 1 993 ? 1.121 53.75 43.75 1 87.19 993 GLU A CA 1
ATOM 7626 C C . GLU A 1 993 ? -0.171 54.5 43.5 1 87.19 993 GLU A C 1
ATOM 7628 O O . GLU A 1 993 ? -0.198 55.75 43.625 1 87.19 993 GLU A O 1
ATOM 7633 N N . 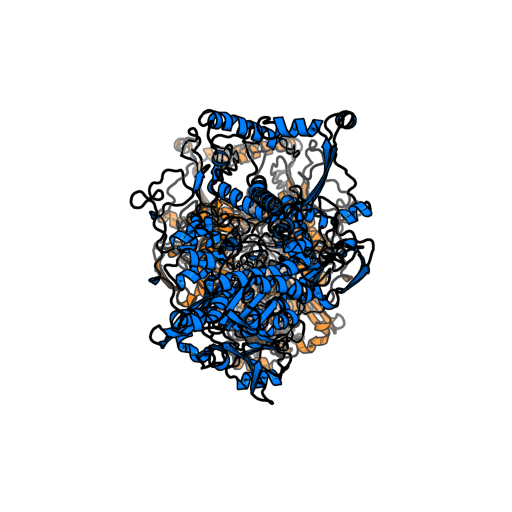THR A 1 994 ? -1.229 53.844 43.219 1 88.56 994 THR A N 1
ATOM 7634 C CA . THR A 1 994 ? -2.482 54.5 42.844 1 88.56 994 THR A CA 1
ATOM 7635 C C . THR A 1 994 ? -3.396 54.594 44.062 1 88.56 994 THR A C 1
ATOM 7637 O O . THR A 1 994 ? -4.484 55.188 44 1 88.56 994 THR A O 1
ATOM 7640 N N . GLY A 1 995 ? -3.049 54.031 45.156 1 90 995 GLY A N 1
ATOM 7641 C CA . GLY A 1 995 ? -3.844 54.062 46.375 1 90 995 GLY A CA 1
ATOM 7642 C C . GLY A 1 995 ? -4.93 53 46.406 1 90 995 GLY A C 1
ATOM 7643 O O . GLY A 1 995 ? -5.801 53.031 47.281 1 90 995 GLY A O 1
ATOM 7644 N N . ALA A 1 996 ? -4.824 52.062 45.438 1 91.38 996 ALA A N 1
ATOM 7645 C CA . ALA A 1 996 ? -5.773 50.969 45.438 1 91.38 996 ALA A CA 1
ATOM 7646 C C . ALA A 1 996 ? -5.375 49.875 46.438 1 91.38 996 ALA A C 1
ATOM 7648 O O . ALA A 1 996 ? -4.238 49.875 46.938 1 91.38 996 ALA A O 1
ATOM 7649 N N . SER A 1 997 ? -6.281 49.031 46.75 1 92.44 997 SER A N 1
ATOM 7650 C CA . SER A 1 997 ? -6.02 47.969 47.688 1 92.44 997 SER A CA 1
ATOM 7651 C C . SER A 1 997 ? -5.004 46.969 47.156 1 92.44 997 SER A C 1
ATOM 7653 O O . SER A 1 997 ? -5.043 46.625 45.969 1 92.44 997 SER A O 1
ATOM 7655 N N . ARG A 1 998 ? -4.168 46.594 48 1 89.69 998 ARG A N 1
ATOM 7656 C CA . ARG A 1 998 ? -3.191 45.562 47.625 1 89.69 998 ARG A CA 1
ATOM 7657 C C . ARG A 1 998 ? -3.855 44.219 47.438 1 89.69 998 ARG A C 1
ATOM 7659 O O . ARG A 1 998 ? -3.268 43.281 46.875 1 89.69 998 ARG A O 1
ATOM 7666 N N . ILE A 1 999 ? -5.066 44.094 48.031 1 88.12 999 ILE A N 1
ATOM 7667 C CA . ILE A 1 999 ? -5.805 42.844 47.906 1 88.12 999 ILE A CA 1
ATOM 7668 C C . ILE A 1 999 ? -6.637 42.844 46.625 1 88.12 999 ILE A C 1
ATOM 7670 O O . ILE A 1 999 ? -7.441 43.75 46.406 1 88.12 999 ILE A O 1
ATOM 7674 N N . PHE A 1 1000 ? -6.309 41.875 45.781 1 90.25 1000 PHE A N 1
ATOM 7675 C CA . PHE A 1 1000 ? -7.039 41.781 44.531 1 90.25 1000 PHE A CA 1
ATOM 7676 C C . PHE A 1 1000 ? -7.059 40.312 44.031 1 90.25 1000 PHE A C 1
ATOM 7678 O O . PHE A 1 1000 ? -6.234 39.5 44.469 1 90.25 1000 PHE A O 1
ATOM 7685 N N . GLN A 1 1001 ? -8 39.938 43.25 1 90.12 1001 GLN A N 1
ATOM 7686 C CA . GLN A 1 1001 ? -8.117 38.625 42.656 1 90.12 1001 GLN A CA 1
ATOM 7687 C C . GLN A 1 1001 ? -7.438 38.562 41.281 1 90.12 1001 GLN A C 1
ATOM 7689 O O . GLN A 1 1001 ? -7.582 39.5 40.5 1 90.12 1001 GLN A O 1
ATOM 7694 N N . LEU A 1 1002 ? -6.566 37.562 41.031 1 93.06 1002 LEU A N 1
ATOM 7695 C CA . LEU A 1 1002 ? -5.961 37.312 39.75 1 93.06 1002 LEU A CA 1
ATOM 7696 C C . LEU A 1 1002 ? -6.113 35.844 39.344 1 93.06 1002 LEU A C 1
ATOM 7698 O O . LEU A 1 1002 ? -5.578 34.969 40.031 1 93.06 1002 LEU A O 1
ATOM 7702 N N . ASP A 1 1003 ? -6.852 35.594 38.312 1 93.69 1003 ASP A N 1
ATOM 7703 C CA . ASP A 1 1003 ? -7.113 34.219 37.875 1 93.69 1003 ASP A CA 1
ATOM 7704 C C . ASP A 1 1003 ? -6.188 33.844 36.719 1 93.69 1003 ASP A C 1
ATOM 7706 O O . ASP A 1 1003 ? -5.559 34.719 36.094 1 93.69 1003 ASP A O 1
ATOM 7710 N N . SER A 1 1004 ? -6.035 32.562 36.469 1 94.81 1004 SER A N 1
ATOM 7711 C CA . SER A 1 1004 ? -5.297 32.031 35.344 1 94.81 1004 SER A CA 1
ATOM 7712 C C . SER A 1 1004 ? -6.234 31.688 34.188 1 94.81 1004 SER A C 1
ATOM 7714 O O . SER A 1 1004 ? -7.305 31.109 34.406 1 94.81 1004 SER A O 1
ATOM 7716 N N . PRO A 1 1005 ? -5.836 32 33.031 1 96.5 1005 PRO A N 1
ATOM 7717 C CA . PRO A 1 1005 ? -4.637 32.75 32.688 1 96.5 1005 PRO A CA 1
ATOM 7718 C C . PRO A 1 1005 ? -4.789 34.25 32.969 1 96.5 1005 PRO A C 1
ATOM 7720 O O . PRO A 1 1005 ? -5.867 34.812 32.75 1 96.5 1005 PRO A O 1
ATOM 7723 N N . ALA A 1 1006 ? -3.744 34.781 33.406 1 96.88 1006 ALA A N 1
ATOM 7724 C CA . ALA A 1 1006 ? -3.697 36.219 33.562 1 96.88 1006 ALA A CA 1
ATOM 7725 C C . ALA A 1 1006 ? -3.275 36.906 32.25 1 96.88 1006 ALA A C 1
ATOM 7727 O O . ALA A 1 1006 ? -2.098 37.188 32.062 1 96.88 1006 ALA A O 1
ATOM 7728 N N . LEU A 1 1007 ? -4.266 37.188 31.453 1 95.75 1007 LEU A N 1
ATOM 7729 C CA . LEU A 1 1007 ? -4.023 37.844 30.172 1 95.75 1007 LEU A CA 1
ATOM 7730 C C . LEU A 1 1007 ? -3.699 39.312 30.359 1 95.75 1007 LEU A C 1
ATOM 7732 O O . LEU A 1 1007 ? -3.926 39.875 31.438 1 95.75 1007 LEU A O 1
ATOM 7736 N N . PRO A 1 1008 ? -3.195 39.938 29.281 1 94.56 1008 PRO A N 1
ATOM 7737 C CA . PRO A 1 1008 ? -2.912 41.375 29.391 1 94.56 1008 PRO A CA 1
ATOM 7738 C C . PRO A 1 1008 ? -4.117 42.188 29.891 1 94.56 1008 PRO A C 1
ATOM 7740 O O . PRO A 1 1008 ? -3.959 43.125 30.688 1 94.56 1008 PRO A O 1
ATOM 7743 N N . GLN A 1 1009 ? -5.305 41.844 29.5 1 95.5 1009 GLN A N 1
ATOM 7744 C CA . GLN A 1 1009 ? -6.508 42.562 29.938 1 95.5 1009 GLN A CA 1
ATOM 7745 C C . GLN A 1 1009 ? -6.688 42.438 31.453 1 95.5 1009 GLN A C 1
ATOM 7747 O O . GLN A 1 1009 ? -7.078 43.406 32.125 1 95.5 1009 GLN A O 1
ATOM 7752 N N . HIS A 1 1010 ? -6.375 41.25 32.031 1 95.12 1010 HIS A N 1
ATOM 7753 C CA . HIS A 1 1010 ? -6.516 41.031 33.438 1 95.12 1010 HIS A CA 1
ATOM 7754 C C . HIS A 1 1010 ? -5.453 41.781 34.25 1 95.12 1010 HIS A C 1
ATOM 7756 O O . HIS A 1 1010 ? -5.75 42.375 35.281 1 95.12 1010 HIS A O 1
ATOM 7762 N N . ILE A 1 1011 ? -4.246 41.75 33.688 1 95.12 1011 ILE A N 1
ATOM 7763 C CA . ILE A 1 1011 ? -3.135 42.406 34.344 1 95.12 1011 ILE A CA 1
ATOM 7764 C C . ILE A 1 1011 ? -3.357 43.906 34.344 1 95.12 1011 ILE A C 1
ATOM 7766 O O . ILE A 1 1011 ? -3.273 44.562 35.375 1 95.12 1011 ILE A O 1
ATOM 7770 N N . ARG A 1 1012 ? -3.678 44.469 33.156 1 94.62 1012 ARG A N 1
ATOM 7771 C CA . ARG A 1 1012 ? -3.861 45.906 33 1 94.62 1012 ARG A CA 1
ATOM 7772 C C . ARG A 1 1012 ? -4.996 46.406 33.875 1 94.62 1012 ARG A C 1
ATOM 7774 O O . ARG A 1 1012 ? -4.844 47.438 34.562 1 94.62 1012 ARG A O 1
ATOM 7781 N N . MET A 1 1013 ? -6.141 45.781 33.844 1 94.5 1013 MET A N 1
ATOM 7782 C CA . MET A 1 1013 ? -7.316 46.25 34.562 1 94.5 1013 MET A CA 1
ATOM 7783 C C . MET A 1 1013 ? -7.145 46.094 36.062 1 94.5 1013 MET A C 1
ATOM 7785 O O . MET A 1 1013 ? -7.688 46.875 36.844 1 94.5 1013 MET A O 1
ATOM 7789 N N . ALA A 1 1014 ? -6.316 45.156 36.5 1 94.5 1014 ALA A N 1
ATOM 7790 C CA . ALA A 1 1014 ? -6.086 44.906 37.938 1 94.5 1014 ALA A CA 1
ATOM 7791 C C . ALA A 1 1014 ? -5.215 46 38.531 1 94.5 1014 ALA A C 1
ATOM 7793 O O . ALA A 1 1014 ? -5.23 46.219 39.75 1 94.5 1014 ALA A O 1
ATOM 7794 N N . CYS A 1 1015 ? -4.438 46.719 37.719 1 93.19 1015 CYS A N 1
ATOM 7795 C CA . CYS A 1 1015 ? -3.559 47.781 38.219 1 93.19 1015 CYS A CA 1
ATOM 7796 C C . CYS A 1 1015 ? -4.363 48.938 38.75 1 93.19 1015 CYS A C 1
ATOM 7798 O O . CYS A 1 1015 ? -3.941 49.625 39.719 1 93.19 1015 CYS A O 1
ATOM 7800 N N . GLU A 1 1016 ? -5.5 49.344 38.219 1 91.5 1016 GLU A N 1
ATOM 7801 C CA . GLU A 1 1016 ? -6.438 50.375 38.625 1 91.5 1016 GLU A CA 1
ATOM 7802 C C . GLU A 1 1016 ? -5.766 51.75 38.656 1 91.5 1016 GLU A C 1
ATOM 7804 O O . GLU A 1 1016 ? -5.812 52.438 39.656 1 91.5 1016 GLU A O 1
ATOM 7809 N N . ASP A 1 1017 ? -5.207 52.188 37.594 1 88.44 1017 ASP A N 1
ATOM 7810 C CA . ASP A 1 1017 ? -4.656 53.531 37.5 1 88.44 1017 ASP A CA 1
ATOM 7811 C C . ASP A 1 1017 ? -5.738 54.531 37.125 1 88.44 1017 ASP A C 1
ATOM 7813 O O . ASP A 1 1017 ? -6.922 54.188 37.094 1 88.44 1017 ASP A O 1
ATOM 7817 N N . HIS A 1 1018 ? -5.379 55.75 36.875 1 88.81 1018 HIS A N 1
ATOM 7818 C CA . HIS A 1 1018 ? -6.336 56.844 36.656 1 88.81 1018 HIS A CA 1
ATOM 7819 C C . HIS A 1 1018 ? -7.121 56.594 35.344 1 88.81 1018 HIS A C 1
ATOM 7821 O O . HIS A 1 1018 ? -8.234 57.125 35.188 1 88.81 1018 HIS A O 1
ATOM 7827 N N . ILE A 1 1019 ? -6.602 55.781 34.406 1 93.38 1019 ILE A N 1
ATOM 7828 C CA . ILE A 1 1019 ? -7.293 55.5 33.156 1 93.38 1019 ILE A CA 1
ATOM 7829 C C . ILE A 1 1019 ? -8.242 54.312 33.375 1 93.38 1019 ILE A C 1
ATOM 7831 O O . ILE A 1 1019 ? -9.43 54.406 33.062 1 93.38 1019 ILE A O 1
ATOM 7835 N N . SER A 1 1020 ? -7.77 53.25 33.906 1 93.25 1020 SER A N 1
ATOM 7836 C CA . SER A 1 1020 ? -8.578 52.031 34.062 1 93.25 1020 SER A CA 1
ATOM 7837 C C . SER A 1 1020 ? -9.75 52.25 35 1 93.25 1020 SER A C 1
ATOM 7839 O O . SER A 1 1020 ? -10.82 51.688 34.812 1 93.25 1020 SER A O 1
ATOM 7841 N N . LYS A 1 1021 ? -9.586 53.094 35.938 1 91.75 1021 LYS A N 1
ATOM 7842 C CA . LYS A 1 1021 ? -10.633 53.406 36.906 1 91.75 1021 LYS A CA 1
ATOM 7843 C C . LYS A 1 1021 ? -11.844 54.031 36.25 1 91.75 1021 LYS A C 1
ATOM 7845 O O . LYS A 1 1021 ? -12.953 53.969 36.781 1 91.75 1021 LYS A O 1
ATOM 7850 N N . ARG A 1 1022 ? -11.609 54.594 35.094 1 93.62 1022 ARG A N 1
ATOM 7851 C CA . ARG A 1 1022 ? -12.688 55.219 34.344 1 93.62 1022 ARG A CA 1
ATOM 7852 C C . ARG A 1 1022 ? -13.633 54.188 33.75 1 93.62 1022 ARG A C 1
ATOM 7854 O O . ARG A 1 1022 ? -14.75 54.531 33.344 1 93.62 1022 ARG A O 1
ATOM 7861 N N . PHE A 1 1023 ? -13.219 53 33.719 1 95.19 1023 PHE A N 1
ATOM 7862 C CA . PHE A 1 1023 ? -13.992 51.906 33.125 1 95.19 1023 PHE A CA 1
ATOM 7863 C C . PHE A 1 1023 ? -14.188 50.75 34.062 1 95.19 1023 PHE A C 1
ATOM 7865 O O . PHE A 1 1023 ? -13.625 49.688 33.875 1 95.19 1023 PHE A O 1
ATOM 7872 N N . PRO A 1 1024 ? -14.992 50.906 35 1 89.81 1024 PRO A N 1
ATOM 7873 C CA . PRO A 1 1024 ? -15.219 49.844 36 1 89.81 1024 PRO A CA 1
ATOM 7874 C C . PRO A 1 1024 ? -15.867 48.594 35.375 1 89.81 1024 PRO A C 1
ATOM 7876 O O . PRO A 1 1024 ? -16.5 48.688 34.344 1 89.81 1024 PRO A O 1
ATOM 7879 N N . GLU A 1 1025 ? -15.727 47.562 36.094 1 88.62 1025 GLU A N 1
ATOM 7880 C CA . GLU A 1 1025 ? -16.297 46.281 35.656 1 88.62 1025 GLU A CA 1
ATOM 7881 C C . GLU A 1 1025 ? -17.812 46.375 35.562 1 88.62 1025 GLU A C 1
ATOM 7883 O O . GLU A 1 1025 ? -18.469 46.938 36.438 1 88.62 1025 GLU A O 1
ATOM 7888 N N . ILE A 1 1026 ? -18.25 45.812 34.438 1 88.31 1026 ILE A N 1
ATOM 7889 C CA . ILE A 1 1026 ? -19.688 45.75 34.25 1 88.31 1026 ILE A CA 1
ATOM 7890 C C . ILE A 1 1026 ? -20.25 44.5 34.938 1 88.31 1026 ILE A C 1
ATOM 7892 O O . ILE A 1 1026 ? -19.625 43.438 34.906 1 88.31 1026 ILE A O 1
ATOM 7896 N N . ASP A 1 1027 ? -21.438 44.688 35.5 1 88.31 1027 ASP A N 1
ATOM 7897 C CA . ASP A 1 1027 ? -22.078 43.531 36.125 1 88.31 1027 ASP A CA 1
ATOM 7898 C C . ASP A 1 1027 ? -22.312 42.406 35.125 1 88.31 1027 ASP A C 1
ATOM 7900 O O . ASP A 1 1027 ? -23.078 42.562 34.156 1 88.31 1027 ASP A O 1
ATOM 7904 N N . PRO A 1 1028 ? -21.656 41.344 35.375 1 85.31 1028 PRO A N 1
ATOM 7905 C CA . PRO A 1 1028 ? -21.766 40.219 34.406 1 85.31 1028 PRO A CA 1
ATOM 7906 C C . PRO A 1 1028 ? -23.188 39.719 34.25 1 85.31 1028 PRO A C 1
ATOM 7908 O O . PRO A 1 1028 ? -23.531 39.125 33.219 1 85.31 1028 PRO A O 1
ATOM 7911 N N . ALA A 1 1029 ? -24.031 39.969 35.188 1 86.12 1029 ALA A N 1
ATOM 7912 C CA . ALA A 1 1029 ? -25.422 39.469 35.156 1 86.12 1029 ALA A CA 1
ATOM 7913 C C . ALA A 1 1029 ? -26.281 40.344 34.281 1 86.12 1029 ALA A C 1
ATOM 7915 O O . ALA A 1 1029 ? -27.375 39.969 33.875 1 86.12 1029 ALA A O 1
ATOM 7916 N N . SER A 1 1030 ? -25.719 41.438 33.844 1 92.19 1030 SER A N 1
ATOM 7917 C CA . SER A 1 1030 ? -26.516 42.469 33.156 1 92.19 1030 SER A CA 1
ATOM 7918 C C . SER A 1 1030 ? -26.438 42.281 31.641 1 92.19 1030 SER A C 1
ATOM 7920 O O . SER A 1 1030 ? -27.156 42.969 30.906 1 92.19 1030 SER A O 1
ATOM 7922 N N . TYR A 1 1031 ? -25.703 41.469 31.109 1 93.19 1031 TYR A N 1
ATOM 7923 C CA . TYR A 1 1031 ? -25.547 41.281 29.672 1 93.19 1031 TYR A CA 1
ATOM 7924 C C . TYR A 1 1031 ? -25.109 39.875 29.359 1 93.19 1031 TYR A C 1
ATOM 7926 O O . TYR A 1 1031 ? -24.734 39.094 30.266 1 93.19 1031 TYR A O 1
ATOM 7934 N N . ARG A 1 1032 ? -25.328 39.469 28.109 1 93.88 1032 ARG A N 1
ATOM 7935 C CA . ARG A 1 1032 ? -24.812 38.188 27.641 1 93.88 1032 ARG A CA 1
ATOM 7936 C C . ARG A 1 1032 ? -23.359 38.312 27.172 1 93.88 1032 ARG A C 1
ATOM 7938 O O . ARG A 1 1032 ? -23.078 39.031 26.188 1 93.88 1032 ARG A O 1
ATOM 7945 N N . PRO A 1 1033 ? -22.422 37.688 27.891 1 94.44 1033 PRO A N 1
ATOM 7946 C CA . PRO A 1 1033 ? -21 37.844 27.516 1 94.44 1033 PRO A CA 1
ATOM 7947 C C . PRO A 1 1033 ? -20.672 37.188 26.172 1 94.44 1033 PRO A C 1
ATOM 7949 O O . PRO A 1 1033 ? -21.375 36.281 25.734 1 94.44 1033 PRO A O 1
ATOM 7952 N N . TRP A 1 1034 ? -19.672 37.625 25.531 1 94.69 1034 TRP A N 1
ATOM 7953 C CA . TRP A 1 1034 ? -19.188 37.031 24.281 1 94.69 1034 TRP A CA 1
ATOM 7954 C C . TRP A 1 1034 ? -18.672 35.625 24.5 1 94.69 1034 TRP A C 1
ATOM 7956 O O . TRP A 1 1034 ? -18.984 34.719 23.719 1 94.69 1034 TRP A O 1
ATOM 7966 N N . THR A 1 1035 ? -17.812 35.438 25.547 1 95.75 1035 THR A N 1
ATOM 7967 C CA . THR A 1 1035 ? -17.344 34.125 26 1 95.75 1035 THR A CA 1
ATOM 7968 C C . THR A 1 1035 ? -17.531 33.969 27.5 1 95.75 1035 THR A C 1
ATOM 7970 O O . THR A 1 1035 ? -17.703 34.969 28.219 1 95.75 1035 THR A O 1
ATOM 7973 N N . VAL A 1 1036 ? -17.547 32.75 27.922 1 94.69 1036 VAL A N 1
ATOM 7974 C CA . VAL A 1 1036 ? -17.734 32.5 29.344 1 94.69 1036 VAL A CA 1
ATOM 7975 C C . VAL A 1 1036 ? -16.469 31.891 29.938 1 94.69 1036 VAL A C 1
ATOM 7977 O O . VAL A 1 1036 ? -15.656 31.297 29.219 1 94.69 1036 VAL A O 1
ATOM 7980 N N . LYS A 1 1037 ? -16.266 32.188 31.188 1 90.56 1037 LYS A N 1
ATOM 7981 C CA . LYS A 1 1037 ? -15.242 31.469 31.938 1 90.56 1037 LYS A CA 1
ATOM 7982 C C . LYS A 1 1037 ? -15.711 30.062 32.281 1 90.56 1037 LYS A C 1
ATOM 7984 O O . LYS A 1 1037 ? -16.734 29.891 32.938 1 90.56 1037 LYS A O 1
ATOM 7989 N N . LEU A 1 1038 ? -15.039 29.172 31.875 1 92.5 1038 LEU A N 1
ATOM 7990 C CA . LEU A 1 1038 ? -15.461 27.781 32.062 1 92.5 1038 LEU A CA 1
ATOM 7991 C C . LEU A 1 1038 ? -15.359 27.359 33.5 1 92.5 1038 LEU A C 1
ATOM 7993 O O . LEU A 1 1038 ? -14.43 27.766 34.219 1 92.5 1038 LEU A O 1
ATOM 7997 N N . GLN B 1 1 ? -20.156 -6.789 -12.367 1 90.06 1 GLN B N 1
ATOM 7998 C CA . GLN B 1 1 ? -19.844 -6.57 -13.781 1 90.06 1 GLN B CA 1
ATOM 7999 C C . GLN B 1 1 ? -18.547 -5.789 -13.945 1 90.06 1 GLN B C 1
ATOM 8001 O O . GLN B 1 1 ? -18.328 -4.777 -13.273 1 90.06 1 GLN B O 1
ATOM 8006 N N . VAL B 1 2 ? -17.656 -6.363 -14.758 1 92.81 2 VAL B N 1
ATOM 8007 C CA . VAL B 1 2 ? -16.359 -5.734 -15.008 1 92.81 2 VAL B CA 1
ATOM 8008 C C . VAL B 1 2 ? -16.281 -5.266 -16.469 1 92.81 2 VAL B C 1
ATOM 8010 O O . VAL B 1 2 ? -16.562 -6.031 -17.391 1 92.81 2 VAL B O 1
ATOM 8013 N N . GLU B 1 3 ? -15.938 -4.012 -16.641 1 93.62 3 GLU B N 1
ATOM 8014 C CA . GLU B 1 3 ? -15.695 -3.455 -17.969 1 93.62 3 GLU B CA 1
ATOM 8015 C C . GLU B 1 3 ? -14.25 -3.002 -18.125 1 93.62 3 GLU B C 1
ATOM 8017 O O . GLU B 1 3 ? -13.758 -2.195 -17.328 1 93.62 3 GLU B O 1
ATOM 8022 N N . GLU B 1 4 ? -13.586 -3.621 -19.016 1 93.75 4 GLU B N 1
ATOM 8023 C CA . GLU B 1 4 ? -12.227 -3.23 -19.375 1 93.75 4 GLU B CA 1
ATOM 8024 C C . GLU B 1 4 ? -12.156 -2.688 -20.797 1 93.75 4 GLU B C 1
ATOM 8026 O O . GLU B 1 4 ? -12.102 -3.457 -21.75 1 93.75 4 GLU B O 1
ATOM 8031 N N . PRO B 1 5 ? -12.055 -1.355 -20.938 1 91.5 5 PRO B N 1
ATOM 8032 C CA . PRO B 1 5 ? -12.133 -0.753 -22.266 1 91.5 5 PRO B CA 1
ATOM 8033 C C . PRO B 1 5 ? -10.891 -1.032 -23.109 1 91.5 5 PRO B C 1
ATOM 8035 O O . PRO B 1 5 ? -10.977 -1.084 -24.344 1 91.5 5 PRO B O 1
ATOM 8038 N N . THR B 1 6 ? -9.742 -1.212 -22.453 1 93.25 6 THR B N 1
ATOM 8039 C CA . THR B 1 6 ? -8.508 -1.429 -23.188 1 93.25 6 THR B CA 1
ATOM 8040 C C . THR B 1 6 ? -7.781 -2.672 -22.672 1 93.25 6 THR B C 1
ATOM 8042 O O . THR B 1 6 ? -6.684 -2.576 -22.125 1 93.25 6 THR B O 1
ATOM 8045 N N . PRO B 1 7 ? -8.359 -3.83 -22.984 1 95.44 7 PRO B N 1
ATOM 8046 C CA . PRO B 1 7 ? -7.691 -5.043 -22.516 1 95.44 7 PRO B CA 1
ATOM 8047 C C . PRO B 1 7 ? -6.367 -5.309 -23.219 1 95.44 7 PRO B C 1
ATOM 8049 O O . PRO B 1 7 ? -6.25 -5.059 -24.422 1 95.44 7 PRO B O 1
ATOM 8052 N N . ASP B 1 8 ? -5.379 -5.672 -22.547 1 95.62 8 ASP B N 1
ATOM 8053 C CA . ASP B 1 8 ? -4.086 -6.074 -23.094 1 95.62 8 ASP B CA 1
ATOM 8054 C C . ASP B 1 8 ? -4.117 -7.527 -23.547 1 95.62 8 ASP B C 1
ATOM 8056 O O . ASP B 1 8 ? -4.27 -8.445 -22.734 1 95.62 8 ASP B O 1
ATOM 8060 N N . PRO B 1 9 ? -3.912 -7.809 -24.844 1 96.75 9 PRO B N 1
ATOM 8061 C CA . PRO B 1 9 ? -3.998 -9.172 -25.359 1 96.75 9 PRO B CA 1
ATOM 8062 C C . PRO B 1 9 ? -2.949 -10.102 -24.75 1 96.75 9 PRO B C 1
ATOM 8064 O O . PRO B 1 9 ? -3.111 -11.328 -24.781 1 96.75 9 PRO B O 1
ATOM 8067 N N . GLU B 1 10 ? -1.921 -9.523 -24.156 1 95.44 10 GLU B N 1
ATOM 8068 C CA . GLU B 1 10 ? -0.855 -10.344 -23.609 1 95.44 10 GLU B CA 1
ATOM 8069 C C . GLU B 1 10 ? -1.145 -10.703 -22.141 1 95.44 10 GLU B C 1
ATOM 8071 O O . GLU B 1 10 ? -0.498 -11.586 -21.578 1 95.44 10 GLU B O 1
ATOM 8076 N N . MET B 1 11 ? -2.088 -10.07 -21.609 1 96.19 11 MET B N 1
ATOM 8077 C CA . MET B 1 11 ? -2.375 -10.297 -20.203 1 96.19 11 MET B CA 1
ATOM 8078 C C . MET B 1 11 ? -3.252 -11.531 -20.016 1 96.19 11 MET B C 1
ATOM 8080 O O . MET B 1 11 ? -4.242 -11.711 -20.719 1 96.19 11 MET B O 1
ATOM 8084 N N . THR B 1 12 ? -2.877 -12.375 -19.078 1 97.56 12 THR B N 1
ATOM 8085 C CA . THR B 1 12 ? -3.684 -13.555 -18.781 1 97.56 12 THR B CA 1
ATOM 8086 C C . THR B 1 12 ? -4.84 -13.188 -17.859 1 97.56 12 THR B C 1
ATOM 8088 O O . THR B 1 12 ? -4.793 -12.172 -17.156 1 97.56 12 THR B O 1
ATOM 8091 N N . LEU B 1 13 ? -5.809 -14.023 -17.859 1 98.38 13 LEU B N 1
ATOM 8092 C CA . LEU B 1 13 ? -6.922 -13.875 -16.938 1 98.38 13 LEU B CA 1
ATOM 8093 C C . LEU B 1 13 ? -6.43 -13.898 -15.492 1 98.38 13 LEU B C 1
ATOM 8095 O O . LEU B 1 13 ? -6.898 -13.117 -14.664 1 98.38 13 LEU B O 1
ATOM 8099 N N . LEU B 1 14 ? -5.438 -14.719 -15.18 1 98.44 14 LEU B N 1
ATOM 8100 C CA . LEU B 1 14 ? -4.926 -14.812 -13.812 1 98.44 14 LEU B CA 1
ATOM 8101 C C . LEU B 1 14 ? -4.301 -13.492 -13.375 1 98.44 14 LEU B C 1
ATOM 8103 O O . LEU B 1 14 ? -4.578 -13.008 -12.273 1 98.44 14 LEU B O 1
ATOM 8107 N N . THR B 1 15 ? -3.473 -12.922 -14.234 1 97.38 15 THR B N 1
ATOM 8108 C CA . THR B 1 15 ? -2.82 -11.656 -13.906 1 97.38 15 THR B CA 1
ATOM 8109 C C . THR B 1 15 ? -3.855 -10.555 -13.688 1 97.38 15 THR B C 1
ATOM 8111 O O . THR B 1 15 ? -3.734 -9.766 -12.75 1 97.38 15 THR B O 1
ATOM 8114 N N . TYR B 1 16 ? -4.852 -10.484 -14.562 1 97.25 16 TYR B N 1
ATOM 8115 C CA . TYR B 1 16 ? -5.906 -9.484 -14.445 1 97.25 16 TYR B CA 1
ATOM 8116 C C . TYR B 1 16 ? -6.645 -9.625 -13.117 1 97.25 16 TYR B C 1
ATOM 8118 O O . TYR B 1 16 ? -6.844 -8.641 -12.406 1 97.25 16 TYR B O 1
ATOM 8126 N N . LEU B 1 17 ? -7.031 -10.875 -12.758 1 97.81 17 LEU B N 1
ATOM 8127 C CA . LEU B 1 17 ? -7.758 -11.148 -11.523 1 97.81 17 LEU B CA 1
ATOM 8128 C C . LEU B 1 17 ? -6.949 -10.719 -10.305 1 97.81 17 LEU B C 1
ATOM 8130 O O . LEU B 1 17 ? -7.473 -10.047 -9.406 1 97.81 17 LEU B O 1
ATOM 8134 N N . ARG B 1 18 ? -5.719 -11.023 -10.281 1 96.75 18 ARG B N 1
ATOM 8135 C CA . ARG B 1 18 ? -4.898 -10.852 -9.086 1 96.75 18 ARG B CA 1
ATOM 8136 C C . ARG B 1 18 ? -4.414 -9.414 -8.953 1 96.75 18 ARG B C 1
ATOM 8138 O O . ARG B 1 18 ? -4.27 -8.898 -7.84 1 96.75 18 ARG B O 1
ATOM 8145 N N . THR B 1 19 ? -4.172 -8.695 -10.078 1 94.19 19 THR B N 1
ATOM 8146 C CA . THR B 1 19 ? -3.502 -7.398 -9.992 1 94.19 19 THR B CA 1
ATOM 8147 C C . THR B 1 19 ? -4.496 -6.262 -10.195 1 94.19 19 THR B C 1
ATOM 8149 O O . THR B 1 19 ? -4.336 -5.18 -9.617 1 94.19 19 THR B O 1
ATOM 8152 N N . ARG B 1 20 ? -5.512 -6.48 -11.07 1 93.12 20 ARG B N 1
ATOM 8153 C CA . ARG B 1 20 ? -6.465 -5.41 -11.344 1 93.12 20 ARG B CA 1
ATOM 8154 C C . ARG B 1 20 ? -7.66 -5.492 -10.398 1 93.12 20 ARG B C 1
ATOM 8156 O O . ARG B 1 20 ? -8.102 -4.473 -9.859 1 93.12 20 ARG B O 1
ATOM 8163 N N . LEU B 1 21 ? -8.148 -6.707 -10.141 1 94.19 21 LEU B N 1
ATOM 8164 C CA . LEU B 1 21 ? -9.352 -6.875 -9.336 1 94.19 21 LEU B CA 1
ATOM 8165 C C . LEU B 1 21 ? -8.992 -7.289 -7.91 1 94.19 21 LEU B C 1
ATOM 8167 O O . LEU B 1 21 ? -9.859 -7.316 -7.031 1 94.19 21 LEU B O 1
ATOM 8171 N N . LEU B 1 22 ? -7.734 -7.703 -7.656 1 92.12 22 LEU B N 1
ATOM 8172 C CA . LEU B 1 22 ? -7.203 -8.117 -6.363 1 92.12 22 LEU B CA 1
ATOM 8173 C C . LEU B 1 22 ? -7.938 -9.352 -5.844 1 92.12 22 LEU B C 1
ATOM 8175 O O . LEU B 1 22 ? -8.234 -9.438 -4.652 1 92.12 22 LEU B O 1
ATOM 8179 N N . LEU B 1 23 ? -8.383 -10.211 -6.734 1 95.94 23 LEU B N 1
ATOM 8180 C CA . LEU B 1 23 ? -8.867 -11.547 -6.414 1 95.94 23 LEU B CA 1
ATOM 8181 C C . LEU B 1 23 ? -7.734 -12.562 -6.457 1 95.94 23 LEU B C 1
ATOM 8183 O O . LEU B 1 23 ? -7.469 -13.156 -7.5 1 95.94 23 LEU B O 1
ATOM 8187 N N . THR B 1 24 ? -7.18 -12.789 -5.305 1 96.38 24 THR B N 1
ATOM 8188 C CA . THR B 1 24 ? -5.918 -13.523 -5.273 1 96.38 24 THR B CA 1
ATOM 8189 C C . THR B 1 24 ? -6.141 -14.969 -4.844 1 96.38 24 THR B C 1
ATOM 8191 O O . THR B 1 24 ? -5.184 -15.695 -4.566 1 96.38 24 THR B O 1
ATOM 8194 N N . GLY B 1 25 ? -7.402 -15.391 -4.77 1 97.5 25 GLY B N 1
ATOM 8195 C CA . GLY B 1 25 ? -7.684 -16.797 -4.469 1 97.5 25 GLY B CA 1
ATOM 8196 C C . GLY B 1 25 ? -7.117 -17.75 -5.504 1 97.5 25 GLY B C 1
ATOM 8197 O O . GLY B 1 25 ? -6.645 -18.828 -5.156 1 97.5 25 GLY B O 1
ATOM 8198 N N . SER B 1 26 ? -7.234 -17.359 -6.785 1 98 26 SER B N 1
ATOM 8199 C CA . SER B 1 26 ? -6.555 -18.125 -7.832 1 98 26 SER B CA 1
ATOM 8200 C C . SER B 1 26 ? -5.051 -17.875 -7.801 1 98 26 SER B C 1
ATOM 8202 O O . SER B 1 26 ? -4.598 -16.734 -7.863 1 98 26 SER B O 1
ATOM 8204 N N . LYS B 1 27 ? -4.273 -18.969 -7.746 1 98.25 27 LYS B N 1
ATOM 8205 C CA . LYS B 1 27 ? -2.844 -18.844 -7.473 1 98.25 27 LYS B CA 1
ATOM 8206 C C . LYS B 1 27 ? -2.018 -19.109 -8.727 1 98.25 27 LYS B C 1
ATOM 8208 O O . LYS B 1 27 ? -2.451 -19.844 -9.617 1 98.25 27 LYS B O 1
ATOM 8213 N N . LEU B 1 28 ? -0.899 -18.453 -8.758 1 97.75 28 LEU B N 1
ATOM 8214 C CA . LEU B 1 28 ? 0.091 -18.781 -9.781 1 97.75 28 LEU B CA 1
ATOM 8215 C C . LEU B 1 28 ? 1.064 -19.844 -9.266 1 97.75 28 LEU B C 1
ATOM 8217 O O . LEU B 1 28 ? 1.89 -19.562 -8.398 1 97.75 28 LEU B O 1
ATOM 8221 N N . GLY B 1 29 ? 0.922 -21.031 -9.773 1 97.19 29 GLY B N 1
ATOM 8222 C CA . GLY B 1 29 ? 1.82 -22.125 -9.406 1 97.19 29 GLY B CA 1
ATOM 8223 C C . GLY B 1 29 ? 2.85 -22.422 -10.477 1 97.19 29 GLY B C 1
ATOM 8224 O O . GLY B 1 29 ? 4.027 -22.094 -10.328 1 97.19 29 GLY B O 1
ATOM 8225 N N . CYS B 1 30 ? 2.342 -22.875 -11.625 1 97 30 CYS B N 1
ATOM 8226 C CA . CYS B 1 30 ? 3.295 -23.328 -12.633 1 97 30 CYS B CA 1
ATOM 8227 C C . CYS B 1 30 ? 3.303 -22.391 -13.828 1 97 30 CYS B C 1
ATOM 8229 O O . CYS B 1 30 ? 4.312 -22.281 -14.523 1 97 30 CYS B O 1
ATOM 8231 N N . GLY B 1 31 ? 2.174 -21.828 -14.141 1 96.44 31 GLY B N 1
ATOM 8232 C CA . GLY B 1 31 ? 2.072 -20.906 -15.258 1 96.44 31 GLY B CA 1
ATOM 8233 C C . GLY B 1 31 ? 1.978 -21.609 -16.594 1 96.44 31 GLY B C 1
ATOM 8234 O O . GLY B 1 31 ? 2.02 -20.953 -17.641 1 96.44 31 GLY B O 1
ATOM 8235 N N . GLU B 1 32 ? 1.808 -22.906 -16.625 1 95.5 32 GLU B N 1
ATOM 8236 C CA . GLU B 1 32 ? 1.74 -23.609 -17.906 1 95.5 32 GLU B CA 1
ATOM 8237 C C . GLU B 1 32 ? 0.545 -24.562 -17.953 1 95.5 32 GLU B C 1
ATOM 8239 O O . GLU B 1 32 ? 0.472 -25.422 -18.828 1 95.5 32 GLU B O 1
ATOM 8244 N N . GLY B 1 33 ? -0.321 -24.484 -17.031 1 96.12 33 GLY B N 1
ATOM 8245 C CA . GLY B 1 33 ? -1.552 -25.25 -17.062 1 96.12 33 GLY B CA 1
ATOM 8246 C C . GLY B 1 33 ? -1.378 -26.656 -16.531 1 96.12 33 GLY B C 1
ATOM 8247 O O . GLY B 1 33 ? -2.209 -27.531 -16.797 1 96.12 33 GLY B O 1
ATOM 8248 N N . GLY B 1 34 ? -0.357 -26.828 -15.727 1 96.25 34 GLY B N 1
ATOM 8249 C CA . GLY B 1 34 ? -0.044 -28.188 -15.32 1 96.25 34 GLY B CA 1
ATOM 8250 C C . GLY B 1 34 ? -0.388 -28.469 -13.867 1 96.25 34 GLY B C 1
ATOM 8251 O O . GLY B 1 34 ? -0.511 -29.641 -13.469 1 96.25 34 GLY B O 1
ATOM 8252 N N . CYS B 1 35 ? -0.604 -27.438 -13.023 1 97.19 35 CYS B N 1
ATOM 8253 C CA . CYS B 1 35 ? -0.755 -27.719 -11.594 1 97.19 35 CYS B CA 1
ATOM 8254 C C . CYS B 1 35 ? -2.184 -27.453 -11.141 1 97.19 35 CYS B C 1
ATOM 8256 O O . CYS B 1 35 ? -2.605 -27.953 -10.094 1 97.19 35 CYS B O 1
ATOM 8258 N N . GLY B 1 36 ? -2.898 -26.578 -11.844 1 98 36 GLY B N 1
ATOM 8259 C CA . GLY B 1 36 ? -4.316 -26.375 -11.586 1 98 36 GLY B CA 1
ATOM 8260 C C . GLY B 1 36 ? -4.586 -25.406 -10.445 1 98 36 GLY B C 1
ATOM 8261 O O . GLY B 1 36 ? -5.742 -25.125 -10.125 1 98 36 GLY B O 1
ATOM 8262 N N . ALA B 1 37 ? -3.564 -24.797 -9.82 1 98.31 37 ALA B N 1
ATOM 8263 C CA . ALA B 1 37 ? -3.758 -23.875 -8.703 1 98.31 37 ALA B CA 1
ATOM 8264 C C . ALA B 1 37 ? -4.508 -22.625 -9.133 1 98.31 37 ALA B C 1
ATOM 8266 O O . ALA B 1 37 ? -5.117 -21.938 -8.312 1 98.31 37 ALA B O 1
ATOM 8267 N N . CYS B 1 38 ? -4.539 -22.328 -10.438 1 98.38 38 CYS B N 1
ATOM 8268 C CA . CYS B 1 38 ? -5.137 -21.109 -10.977 1 98.38 38 CYS B CA 1
ATOM 8269 C C . CYS B 1 38 ? -6.551 -21.375 -11.469 1 98.38 38 CYS B C 1
ATOM 8271 O O . CYS B 1 38 ? -7.168 -20.5 -12.094 1 98.38 38 CYS B O 1
ATOM 8273 N N . THR B 1 39 ? -7.125 -22.5 -11.258 1 98.81 39 THR B N 1
ATOM 8274 C CA . THR B 1 39 ? -8.375 -22.938 -11.867 1 98.81 39 THR B CA 1
ATOM 8275 C C . THR B 1 39 ? -9.516 -21.984 -11.492 1 98.81 39 THR B C 1
ATOM 8277 O O . THR B 1 39 ? -9.672 -21.625 -10.32 1 98.81 39 THR B O 1
ATOM 8280 N N . VAL B 1 40 ? -10.258 -21.578 -12.516 1 98.75 40 VAL B N 1
ATOM 8281 C CA . VAL B 1 40 ? -11.508 -20.844 -12.352 1 98.75 40 VAL B CA 1
ATOM 8282 C C . VAL B 1 40 ? -12.625 -21.531 -13.133 1 98.75 40 VAL B C 1
ATOM 8284 O O . VAL B 1 40 ? -12.359 -22.438 -13.938 1 98.75 40 VAL B O 1
ATOM 8287 N N . MET B 1 41 ? -13.836 -21.188 -12.812 1 98.62 41 MET B N 1
ATOM 8288 C CA . MET B 1 41 ? -14.961 -21.672 -13.609 1 98.62 41 MET B CA 1
ATOM 8289 C C . MET B 1 41 ? -15.414 -20.594 -14.602 1 98.62 41 MET B C 1
ATOM 8291 O O . MET B 1 41 ? -15.656 -19.453 -14.211 1 98.62 41 MET B O 1
ATOM 8295 N N . VAL B 1 42 ? -15.422 -20.922 -15.836 1 97.94 42 VAL B N 1
ATOM 8296 C CA . VAL B 1 42 ? -15.977 -20.047 -16.859 1 97.94 42 VAL B CA 1
ATOM 8297 C C . VAL B 1 42 ? -17.344 -20.578 -17.297 1 97.94 42 VAL B C 1
ATOM 8299 O O . VAL B 1 42 ? -17.562 -21.781 -17.406 1 97.94 42 VAL B O 1
ATOM 8302 N N . SER B 1 43 ? -18.281 -19.703 -17.406 1 95.94 43 SER B N 1
ATOM 8303 C CA . SER B 1 43 ? -19.641 -20.047 -17.828 1 95.94 43 SER B CA 1
ATOM 8304 C C . SER B 1 43 ? -20 -19.344 -19.125 1 95.94 43 SER B C 1
ATOM 8306 O O . SER B 1 43 ? -19.672 -18.156 -19.312 1 95.94 43 SER B O 1
ATOM 8308 N N . ARG B 1 44 ? -20.562 -20.125 -19.969 1 91.62 44 ARG B N 1
ATOM 8309 C CA . ARG B 1 44 ? -21 -19.609 -21.266 1 91.62 44 ARG B CA 1
ATOM 8310 C C . ARG B 1 44 ? -22.453 -19.984 -21.547 1 91.62 44 ARG B C 1
ATOM 8312 O O . ARG B 1 44 ? -22.922 -21.047 -21.109 1 91.62 44 ARG B O 1
ATOM 8319 N N . TYR B 1 45 ? -23.188 -18.984 -22.219 1 86.44 45 TYR B N 1
ATOM 8320 C CA . TYR B 1 45 ? -24.547 -19.266 -22.672 1 86.44 45 TYR B CA 1
ATOM 8321 C C . TYR B 1 45 ? -24.547 -19.812 -24.094 1 86.44 45 TYR B C 1
ATOM 8323 O O . TYR B 1 45 ? -24.125 -19.125 -25.016 1 86.44 45 TYR B O 1
ATOM 8331 N N . SER B 1 46 ? -24.672 -21.031 -24.297 1 73.94 46 SER B N 1
ATOM 8332 C CA . SER B 1 46 ? -24.531 -21.594 -25.641 1 73.94 46 SER B CA 1
ATOM 8333 C C . SER B 1 46 ? -25.75 -22.453 -26 1 73.94 46 SER B C 1
ATOM 8335 O O . SER B 1 46 ? -26.422 -22.969 -25.109 1 73.94 46 SER B O 1
ATOM 8337 N N . PRO B 1 47 ? -26.016 -22.359 -27.312 1 61.97 47 PRO B N 1
ATOM 8338 C CA . PRO B 1 47 ? -27.062 -23.266 -27.781 1 61.97 47 PRO B CA 1
ATOM 8339 C C . PRO B 1 47 ? -26.734 -24.734 -27.531 1 61.97 47 PRO B C 1
ATOM 8341 O O . PRO B 1 47 ? -25.578 -25.141 -27.672 1 61.97 47 PRO B O 1
ATOM 8344 N N . HIS B 1 48 ? -27.453 -25.375 -26.609 1 55.66 48 HIS B N 1
ATOM 8345 C CA . HIS B 1 48 ? -27.25 -26.797 -26.375 1 55.66 48 HIS B CA 1
ATOM 8346 C C . HIS B 1 48 ? -28.391 -27.625 -26.953 1 55.66 48 HIS B C 1
ATOM 8348 O O . HIS B 1 48 ? -29.547 -27.219 -26.906 1 55.66 48 HIS B O 1
ATOM 8354 N N . THR B 1 49 ? -28.016 -28.547 -27.844 1 47.97 49 THR B N 1
ATOM 8355 C CA . THR B 1 49 ? -29.031 -29.484 -28.328 1 47.97 49 THR B CA 1
ATOM 8356 C C . THR B 1 49 ? -29.422 -30.469 -27.234 1 47.97 49 THR B C 1
ATOM 8358 O O . THR B 1 49 ? -28.547 -31.141 -26.656 1 47.97 49 THR B O 1
ATOM 8361 N N . ASP B 1 50 ? -30.516 -30.391 -26.641 1 45.75 50 ASP B N 1
ATOM 8362 C CA . ASP B 1 50 ? -30.969 -31.344 -25.625 1 45.75 50 ASP B CA 1
ATOM 8363 C C . ASP B 1 50 ? -31.266 -32.688 -26.25 1 45.75 50 ASP B C 1
ATOM 8365 O O . ASP B 1 50 ? -31.156 -32.875 -27.469 1 45.75 50 ASP B O 1
ATOM 8369 N N . GLN B 1 51 ? -31.516 -33.781 -25.312 1 42.94 51 GLN B N 1
ATOM 8370 C CA . GLN B 1 51 ? -31.859 -35.125 -25.719 1 42.94 51 GLN B CA 1
ATOM 8371 C C . GLN B 1 51 ? -32.906 -35.125 -26.828 1 42.94 51 GLN B C 1
ATOM 8373 O O . GLN B 1 51 ? -32.938 -36.031 -27.656 1 42.94 51 GLN B O 1
ATOM 8378 N N . SER B 1 52 ? -33.719 -34.219 -26.875 1 40.47 52 SER B N 1
ATOM 8379 C CA . SER B 1 52 ? -34.812 -34.188 -27.875 1 40.47 52 SER B CA 1
ATOM 8380 C C . SER B 1 52 ? -34.312 -33.5 -29.156 1 40.47 52 SER B C 1
ATOM 8382 O O . SER B 1 52 ? -35.094 -33.312 -30.078 1 40.47 52 SER B O 1
ATOM 8384 N N . MET B 1 53 ? -33.125 -33.031 -29.359 1 38.5 53 MET B N 1
ATOM 8385 C CA . MET B 1 53 ? -32.438 -32.406 -30.484 1 38.5 53 MET B CA 1
ATOM 8386 C C . MET B 1 53 ? -32.875 -30.938 -30.641 1 38.5 53 MET B C 1
ATOM 8388 O O . MET B 1 53 ? -32.75 -30.375 -31.734 1 38.5 53 MET B O 1
ATOM 8392 N N . ALA B 1 54 ? -33.594 -30.453 -29.641 1 45.34 54 ALA B N 1
ATOM 8393 C CA . ALA B 1 54 ? -33.938 -29.047 -29.75 1 45.34 54 ALA B CA 1
ATOM 8394 C C . ALA B 1 54 ? -32.812 -28.156 -29.25 1 45.34 54 ALA B C 1
ATOM 8396 O O . ALA B 1 54 ? -32.188 -28.453 -28.219 1 45.34 54 ALA B O 1
ATOM 8397 N N . LEU B 1 55 ? -32.531 -27.203 -30.078 1 45.56 55 LEU B N 1
ATOM 8398 C CA . LEU B 1 55 ? -31.516 -26.219 -29.75 1 45.56 55 LEU B CA 1
ATOM 8399 C C . LEU B 1 55 ? -31.969 -25.328 -28.594 1 45.56 55 LEU B C 1
ATOM 8401 O O . LEU B 1 55 ? -32.969 -24.625 -28.703 1 45.56 55 LEU B O 1
ATOM 8405 N N . THR B 1 56 ? -31.734 -25.703 -27.266 1 53.69 56 THR B N 1
ATOM 8406 C CA . THR B 1 56 ? -32.031 -24.812 -26.141 1 53.69 56 THR B CA 1
ATOM 8407 C C . THR B 1 56 ? -30.734 -24.172 -25.625 1 53.69 56 THR B C 1
ATOM 8409 O O . THR B 1 56 ? -29.656 -24.781 -25.688 1 53.69 56 THR B O 1
ATOM 8412 N N . LEU B 1 57 ? -30.75 -22.844 -25.469 1 63.38 57 LEU B N 1
ATOM 8413 C CA . LEU B 1 57 ? -29.625 -22.125 -24.859 1 63.38 57 LEU B CA 1
ATOM 8414 C C . LEU B 1 57 ? -29.531 -22.438 -23.375 1 63.38 57 LEU B C 1
ATOM 8416 O O . LEU B 1 57 ? -30.531 -22.375 -22.656 1 63.38 57 LEU B O 1
ATOM 8420 N N . ARG B 1 58 ? -28.469 -23.125 -22.984 1 79.5 58 ARG B N 1
ATOM 8421 C CA . ARG B 1 58 ? -28.234 -23.359 -21.562 1 79.5 58 ARG B CA 1
ATOM 8422 C C . ARG B 1 58 ? -26.844 -22.891 -21.141 1 79.5 58 ARG B C 1
ATOM 8424 O O . ARG B 1 58 ? -25.938 -22.797 -21.984 1 79.5 58 ARG B O 1
ATOM 8431 N N . ALA B 1 59 ? -26.844 -22.531 -19.938 1 87.56 59 ALA B N 1
ATOM 8432 C CA . ALA B 1 59 ? -25.547 -22.172 -19.375 1 87.56 59 ALA B CA 1
ATOM 8433 C C . ALA B 1 59 ? -24.672 -23.406 -19.188 1 87.56 59 ALA B C 1
ATOM 8435 O O . ALA B 1 59 ? -25.125 -24.438 -18.703 1 87.56 59 ALA B O 1
ATOM 8436 N N . THR B 1 60 ? -23.484 -23.422 -19.766 1 89.62 60 THR B N 1
ATOM 8437 C CA . THR B 1 60 ? -22.5 -24.469 -19.547 1 89.62 60 THR B CA 1
ATOM 8438 C C . THR B 1 60 ? -21.328 -23.938 -18.734 1 89.62 60 THR B C 1
ATOM 8440 O O . THR B 1 60 ? -20.906 -22.797 -18.906 1 89.62 60 THR B O 1
ATOM 8443 N N . HIS B 1 61 ? -20.859 -24.781 -17.844 1 95.25 61 HIS B N 1
ATOM 8444 C CA . HIS B 1 61 ? -19.734 -24.438 -16.969 1 95.25 61 HIS B CA 1
ATOM 8445 C C . HIS B 1 61 ? -18.531 -25.328 -17.234 1 95.25 61 HIS B C 1
ATOM 8447 O O . HIS B 1 61 ? -18.688 -26.516 -17.516 1 95.25 61 HIS B O 1
ATOM 8453 N N . TYR B 1 62 ? -17.359 -24.766 -17.25 1 96.81 62 TYR B N 1
ATOM 8454 C CA . TYR B 1 62 ? -16.156 -25.578 -17.438 1 96.81 62 TYR B CA 1
ATOM 8455 C C . TYR B 1 62 ? -14.961 -24.953 -16.734 1 96.81 62 TYR B C 1
ATOM 8457 O O . TYR B 1 62 ? -14.898 -23.734 -16.562 1 96.81 62 TYR B O 1
ATOM 8465 N N . SER B 1 63 ? -14.055 -25.812 -16.234 1 98.12 63 SER B N 1
ATOM 8466 C CA . SER B 1 63 ? -12.836 -25.375 -15.555 1 98.12 63 SER B CA 1
ATOM 8467 C C . SER B 1 63 ? -11.797 -24.891 -16.562 1 98.12 63 SER B C 1
ATOM 8469 O O . SER B 1 63 ? -11.641 -25.469 -17.641 1 98.12 63 SER B O 1
ATOM 8471 N N . VAL B 1 64 ? -11.109 -23.797 -16.219 1 98.44 64 VAL B N 1
ATOM 8472 C CA . VAL B 1 64 ? -10.109 -23.188 -17.094 1 98.44 64 VAL B CA 1
ATOM 8473 C C . VAL B 1 64 ? -8.867 -22.828 -16.281 1 98.44 64 VAL B C 1
ATOM 8475 O O . VAL B 1 64 ? -8.969 -22.375 -15.133 1 98.44 64 VAL B O 1
ATOM 8478 N N . ASN B 1 65 ? -7.656 -23.094 -16.828 1 98.5 65 ASN B N 1
ATOM 8479 C CA . ASN B 1 65 ? -6.426 -22.547 -16.281 1 98.5 65 ASN B CA 1
ATOM 8480 C C . ASN B 1 65 ? -6.309 -21.047 -16.562 1 98.5 65 ASN B C 1
ATOM 8482 O O . ASN B 1 65 ? -5.902 -20.656 -17.656 1 98.5 65 ASN B O 1
ATOM 8486 N N . ALA B 1 66 ? -6.492 -20.297 -15.57 1 98.69 66 ALA B N 1
ATOM 8487 C CA . ALA B 1 66 ? -6.469 -18.844 -15.75 1 98.69 66 ALA B CA 1
ATOM 8488 C C . ALA B 1 66 ? -5.066 -18.359 -16.109 1 98.69 66 ALA B C 1
ATOM 8490 O O . ALA B 1 66 ? -4.898 -17.266 -16.656 1 98.69 66 ALA B O 1
ATOM 8491 N N . CYS B 1 67 ? -4.055 -19.125 -15.773 1 97.94 67 CYS B N 1
ATOM 8492 C CA . CYS B 1 67 ? -2.674 -18.719 -16.016 1 97.94 67 CYS B CA 1
ATOM 8493 C C . CYS B 1 67 ? -2.357 -18.75 -17.516 1 97.94 67 CYS B C 1
ATOM 8495 O O . CYS B 1 67 ? -1.379 -18.156 -17.953 1 97.94 67 CYS B O 1
ATOM 8497 N N . LEU B 1 68 ? -3.215 -19.453 -18.281 1 97.81 68 LEU B N 1
ATOM 8498 C CA . LEU B 1 68 ? -2.998 -19.562 -19.719 1 97.81 68 LEU B CA 1
ATOM 8499 C C . LEU B 1 68 ? -4.02 -18.719 -20.484 1 97.81 68 LEU B C 1
ATOM 8501 O O . LEU B 1 68 ? -3.73 -18.234 -21.578 1 97.81 68 LEU B O 1
ATOM 8505 N N . ALA B 1 69 ? -5.195 -18.531 -19.938 1 98.19 69 ALA B N 1
ATOM 8506 C CA . ALA B 1 69 ? -6.293 -17.875 -20.641 1 98.19 69 ALA B CA 1
ATOM 8507 C C . ALA B 1 69 ? -6.031 -16.375 -20.812 1 98.19 69 ALA B C 1
ATOM 8509 O O . ALA B 1 69 ? -5.875 -15.656 -19.828 1 98.19 69 ALA B O 1
ATOM 8510 N N . PRO B 1 70 ? -6.043 -15.898 -22.094 1 97.56 70 PRO B N 1
ATOM 8511 C CA . PRO B 1 70 ? -5.965 -14.445 -22.266 1 97.56 70 PRO B CA 1
ATOM 8512 C C . PRO B 1 70 ? -7.211 -13.719 -21.75 1 97.56 70 PRO B C 1
ATOM 8514 O O . PRO B 1 70 ? -8.328 -14.219 -21.906 1 97.56 70 PRO B O 1
ATOM 8517 N N . ILE B 1 71 ? -6.969 -12.609 -21.281 1 97.31 71 ILE B N 1
ATOM 8518 C CA . ILE B 1 71 ? -8.102 -11.844 -20.766 1 97.31 71 ILE B CA 1
ATOM 8519 C C . ILE B 1 71 ? -9.094 -11.578 -21.891 1 97.31 71 ILE B C 1
ATOM 8521 O O . ILE B 1 71 ? -10.312 -11.57 -21.672 1 97.31 71 ILE B O 1
ATOM 8525 N N . CYS B 1 72 ? -8.648 -11.406 -23.141 1 97.12 72 CYS B N 1
ATOM 8526 C CA . CYS B 1 72 ? -9.484 -11.125 -24.312 1 97.12 72 CYS B CA 1
ATOM 8527 C C . CYS B 1 72 ? -10.383 -12.312 -24.641 1 97.12 72 CYS B C 1
ATOM 8529 O O . CYS B 1 72 ? -11.445 -12.148 -25.234 1 97.12 72 CYS B O 1
ATOM 8531 N N . SER B 1 73 ? -9.977 -13.508 -24.234 1 96.88 73 SER B N 1
ATOM 8532 C CA . SER B 1 73 ? -10.695 -14.727 -24.578 1 96.88 73 SER B CA 1
ATOM 8533 C C . SER B 1 73 ? -11.961 -14.883 -23.734 1 96.88 73 SER B C 1
ATOM 8535 O O . SER B 1 73 ? -12.812 -15.719 -24.047 1 96.88 73 SER B O 1
ATOM 8537 N N . VAL B 1 74 ? -12.125 -14.055 -22.703 1 96.88 74 VAL B N 1
ATOM 8538 C CA . VAL B 1 74 ? -13.266 -14.258 -21.812 1 96.88 74 VAL B CA 1
ATOM 8539 C C . VAL B 1 74 ? -14.258 -13.117 -21.984 1 96.88 74 VAL B C 1
ATOM 8541 O O . VAL B 1 74 ? -15.109 -12.898 -21.125 1 96.88 74 VAL B O 1
ATOM 8544 N N . HIS B 1 75 ? -14.156 -12.359 -23.078 1 95.81 75 HIS B N 1
ATOM 8545 C CA . HIS B 1 75 ? -15.125 -11.305 -23.375 1 95.81 75 HIS B CA 1
ATOM 8546 C C . HIS B 1 75 ? -16.531 -11.875 -23.484 1 95.81 75 HIS B C 1
ATOM 8548 O O . HIS B 1 75 ? -16.766 -12.844 -24.203 1 95.81 75 HIS B O 1
ATOM 8554 N N . GLY B 1 76 ? -17.453 -11.305 -22.781 1 93.62 76 GLY B N 1
ATOM 8555 C CA . GLY B 1 76 ? -18.859 -11.703 -22.844 1 93.62 76 GLY B CA 1
ATOM 8556 C C . GLY B 1 76 ? -19.141 -12.969 -22.047 1 93.62 76 GLY B C 1
ATOM 8557 O O . GLY B 1 76 ? -20.219 -13.555 -22.188 1 93.62 76 GLY B O 1
ATOM 8558 N N . LEU B 1 77 ? -18.219 -13.445 -21.25 1 95.69 77 LEU B N 1
ATOM 8559 C CA . LEU B 1 77 ? -18.391 -14.664 -20.453 1 95.69 77 LEU B CA 1
ATOM 8560 C C . LEU B 1 77 ? -18.422 -14.344 -18.969 1 95.69 77 LEU B C 1
ATOM 8562 O O . LEU B 1 77 ? -18.109 -13.227 -18.562 1 95.69 77 LEU B O 1
ATOM 8566 N N . ALA B 1 78 ? -18.922 -15.312 -18.188 1 96.81 78 ALA B N 1
ATOM 8567 C CA . ALA B 1 78 ? -18.906 -15.188 -16.734 1 96.81 78 ALA B CA 1
ATOM 8568 C C . ALA B 1 78 ? -17.75 -15.992 -16.141 1 96.81 78 ALA B C 1
ATOM 8570 O O . ALA B 1 78 ? -17.547 -17.156 -16.484 1 96.81 78 ALA B O 1
ATOM 8571 N N . VAL B 1 79 ? -16.922 -15.344 -15.359 1 98.12 79 VAL B N 1
ATOM 8572 C CA . VAL B 1 79 ? -15.797 -15.984 -14.68 1 98.12 79 VAL B CA 1
ATOM 8573 C C . VAL B 1 79 ? -16.062 -16.031 -13.172 1 98.12 79 VAL B C 1
ATOM 8575 O O . VAL B 1 79 ? -16.375 -15.016 -12.555 1 98.12 79 VAL B O 1
ATOM 8578 N N . THR B 1 80 ? -15.984 -17.188 -12.578 1 98.31 80 THR B N 1
ATOM 8579 C CA . THR B 1 80 ? -16.172 -17.375 -11.141 1 98.31 80 THR B CA 1
ATOM 8580 C C . THR B 1 80 ? -14.867 -17.844 -10.492 1 98.31 80 THR B C 1
ATOM 8582 O O . THR B 1 80 ? -14.305 -18.875 -10.891 1 98.31 80 THR B O 1
ATOM 8585 N N . THR B 1 81 ? -14.367 -17.062 -9.586 1 98.06 81 THR B N 1
ATOM 8586 C CA . THR B 1 81 ? -13.234 -17.469 -8.766 1 98.06 81 THR B CA 1
ATOM 8587 C C . THR B 1 81 ? -13.703 -18.047 -7.438 1 98.06 81 THR B C 1
ATOM 8589 O O . THR B 1 81 ? -14.898 -18.094 -7.16 1 98.06 81 THR B O 1
ATOM 8592 N N . VAL B 1 82 ? -12.781 -18.547 -6.672 1 98.31 82 VAL B N 1
ATOM 8593 C CA . VAL B 1 82 ? -13.102 -19.219 -5.414 1 98.31 82 VAL B CA 1
ATOM 8594 C C . VAL B 1 82 ? -13.781 -18.234 -4.465 1 98.31 82 VAL B C 1
ATOM 8596 O O . VAL B 1 82 ? -14.648 -18.625 -3.682 1 98.31 82 VAL B O 1
ATOM 8599 N N . GLU B 1 83 ? -13.445 -16.938 -4.57 1 95.31 83 GLU B N 1
ATOM 8600 C CA . GLU B 1 83 ? -14.039 -15.906 -3.721 1 95.31 83 GLU B CA 1
ATOM 8601 C C . GLU B 1 83 ? -15.531 -15.75 -4.008 1 95.31 83 GLU B C 1
ATOM 8603 O O . GLU B 1 83 ? -16.281 -15.266 -3.16 1 95.31 83 GLU B O 1
ATOM 8608 N N . GLY B 1 84 ? -15.977 -16.141 -5.168 1 95.75 84 GLY B N 1
ATOM 8609 C CA . GLY B 1 84 ? -17.344 -15.93 -5.598 1 95.75 84 GLY B CA 1
ATOM 8610 C C . GLY B 1 84 ? -18.297 -17.016 -5.109 1 95.75 84 GLY B C 1
ATOM 8611 O O . GLY B 1 84 ? -19.516 -16.859 -5.195 1 95.75 84 GLY B O 1
ATOM 8612 N N . ILE B 1 85 ? -17.766 -18.078 -4.535 1 95.56 85 ILE B N 1
ATOM 8613 C CA . ILE B 1 85 ? -18.672 -19.156 -4.195 1 95.56 85 ILE B CA 1
ATOM 8614 C C . ILE B 1 85 ? -18.906 -19.188 -2.686 1 95.56 85 ILE B C 1
ATOM 8616 O O . ILE B 1 85 ? -19.938 -19.672 -2.219 1 95.56 85 ILE B O 1
ATOM 8620 N N . GLY B 1 86 ? -17.953 -18.672 -1.957 1 94.19 86 GLY B N 1
ATOM 8621 C CA . GLY B 1 86 ? -18.109 -18.641 -0.511 1 94.19 86 GLY B CA 1
ATOM 8622 C C . GLY B 1 86 ? -17.031 -17.828 0.18 1 94.19 86 GLY B C 1
ATOM 8623 O O . GLY B 1 86 ? -16.125 -17.281 -0.475 1 94.19 86 GLY B O 1
ATOM 8624 N N . SER B 1 87 ? -17.219 -17.625 1.464 1 91 87 SER B N 1
ATOM 8625 C CA . SER B 1 87 ? -16.312 -16.906 2.357 1 91 87 SER B CA 1
ATOM 8626 C C . SER B 1 87 ? -16.328 -17.516 3.756 1 91 87 SER B C 1
ATOM 8628 O O . SER B 1 87 ? -17.062 -18.469 4.02 1 91 87 SER B O 1
ATOM 8630 N N . LEU B 1 88 ? -15.461 -17 4.668 1 88.69 88 LEU B N 1
ATOM 8631 C CA . LEU B 1 88 ? -15.43 -17.484 6.043 1 88.69 88 LEU B CA 1
ATOM 8632 C C . LEU B 1 88 ? -16.766 -17.25 6.734 1 88.69 88 LEU B C 1
ATOM 8634 O O . LEU B 1 88 ? -17.172 -18.031 7.609 1 88.69 88 LEU B O 1
ATOM 8638 N N . SER B 1 89 ? -17.469 -16.188 6.355 1 85.5 89 SER B N 1
ATOM 8639 C CA . SER B 1 89 ? -18.766 -15.867 6.961 1 85.5 89 SER B CA 1
ATOM 8640 C C . SER B 1 89 ? -19.891 -16.641 6.277 1 85.5 89 SER B C 1
ATOM 8642 O O . SER B 1 89 ? -20.984 -16.766 6.836 1 85.5 89 SER B O 1
ATOM 8644 N N . ASN B 1 90 ? -19.641 -17.109 5.121 1 91.44 90 ASN B N 1
ATOM 8645 C CA . ASN B 1 90 ? -20.594 -17.891 4.332 1 91.44 90 ASN B CA 1
ATOM 8646 C C . ASN B 1 90 ? -19.875 -18.984 3.539 1 91.44 90 ASN B C 1
ATOM 8648 O O . ASN B 1 90 ? -19.766 -18.906 2.314 1 91.44 90 ASN B O 1
ATOM 8652 N N . ILE B 1 91 ? -19.594 -20.141 4.184 1 95.44 91 ILE B N 1
ATOM 8653 C CA . ILE B 1 91 ? -18.75 -21.188 3.629 1 95.44 91 ILE B CA 1
ATOM 8654 C C . ILE B 1 91 ? -19.562 -22.062 2.678 1 95.44 91 ILE B C 1
ATOM 8656 O O . ILE B 1 91 ? -20.688 -22.469 2.996 1 95.44 91 ILE B O 1
ATOM 8660 N N . HIS B 1 92 ? -19.078 -22.297 1.512 1 97.44 92 HIS B N 1
ATOM 8661 C CA . HIS B 1 92 ? -19.688 -23.234 0.579 1 97.44 92 HIS B CA 1
ATOM 8662 C C . HIS B 1 92 ? -19.422 -24.672 0.99 1 97.44 92 HIS B C 1
ATOM 8664 O O . HIS B 1 92 ? -18.344 -25 1.496 1 97.44 92 HIS B O 1
ATOM 8670 N N . PRO B 1 93 ? -20.297 -25.656 0.746 1 97.19 93 PRO B N 1
ATOM 8671 C CA . PRO B 1 93 ? -20.094 -27.047 1.142 1 97.19 93 PRO B CA 1
ATOM 8672 C C . PRO B 1 93 ? -18.797 -27.641 0.594 1 97.19 93 PRO B C 1
ATOM 8674 O O . PRO B 1 93 ? -18.141 -28.422 1.279 1 97.19 93 PRO B O 1
ATOM 8677 N N . VAL B 1 94 ? -18.406 -27.344 -0.638 1 98.12 94 VAL B N 1
ATOM 8678 C CA . VAL B 1 94 ? -17.172 -27.844 -1.229 1 98.12 94 VAL B CA 1
ATOM 8679 C C . VAL B 1 94 ? -15.969 -27.359 -0.419 1 98.12 94 VAL B C 1
ATOM 8681 O O . VAL B 1 94 ? -15.039 -28.125 -0.148 1 98.12 94 VAL B O 1
ATOM 8684 N N . GLN B 1 95 ? -16.016 -26.062 -0.115 1 98.19 95 GLN B N 1
ATOM 8685 C CA . GLN B 1 95 ? -14.953 -25.469 0.7 1 98.19 95 GLN B CA 1
ATOM 8686 C C . GLN B 1 95 ? -14.906 -26.109 2.086 1 98.19 95 GLN B C 1
ATOM 8688 O O . GLN B 1 95 ? -13.82 -26.375 2.607 1 98.19 95 GLN B O 1
ATOM 8693 N N . GLU B 1 96 ? -16.062 -26.359 2.656 1 97.38 96 GLU B N 1
ATOM 8694 C CA . GLU B 1 96 ? -16.156 -26.969 3.979 1 97.38 96 GLU B CA 1
ATOM 8695 C C . GLU B 1 96 ? -15.578 -28.375 3.982 1 97.38 96 GLU B C 1
ATOM 8697 O O . GLU B 1 96 ? -14.852 -28.75 4.906 1 97.38 96 GLU B O 1
ATOM 8702 N N . ARG B 1 97 ? -15.898 -29.203 2.986 1 96.38 97 ARG B N 1
ATOM 8703 C CA . ARG B 1 97 ? -15.492 -30.594 2.951 1 96.38 97 ARG B CA 1
ATOM 8704 C C . ARG B 1 97 ? -13.969 -30.719 2.914 1 96.38 97 ARG B C 1
ATOM 8706 O O . ARG B 1 97 ? -13.391 -31.516 3.666 1 96.38 97 ARG B O 1
ATOM 8713 N N . ILE B 1 98 ? -13.32 -29.969 1.998 1 96.94 98 ILE B N 1
ATOM 8714 C CA . ILE B 1 98 ? -11.875 -30.125 1.86 1 96.94 98 ILE B CA 1
ATOM 8715 C C . ILE B 1 98 ? -11.188 -29.688 3.148 1 96.94 98 ILE B C 1
ATOM 8717 O O . ILE B 1 98 ? -10.164 -30.266 3.539 1 96.94 98 ILE B O 1
ATOM 8721 N N . ALA B 1 99 ? -11.758 -28.688 3.807 1 95.88 99 ALA B N 1
ATOM 8722 C CA . ALA B 1 99 ? -11.172 -28.188 5.055 1 95.88 99 ALA B CA 1
ATOM 8723 C C . ALA B 1 99 ? -11.398 -29.188 6.191 1 95.88 99 ALA B C 1
ATOM 8725 O O . ALA B 1 99 ? -10.445 -29.578 6.867 1 95.88 99 ALA B O 1
ATOM 8726 N N . LYS B 1 100 ? -12.562 -29.688 6.395 1 93.75 100 LYS B N 1
ATOM 8727 C CA . LYS B 1 100 ? -12.93 -30.484 7.566 1 93.75 100 LYS B CA 1
ATOM 8728 C C . LYS B 1 100 ? -12.461 -31.922 7.43 1 93.75 100 LYS B C 1
ATOM 8730 O O . LYS B 1 100 ? -12.305 -32.625 8.43 1 93.75 100 LYS B O 1
ATOM 8735 N N . PHE B 1 101 ? -12.242 -32.344 6.211 1 92.44 101 PHE B N 1
ATOM 8736 C CA . PHE B 1 101 ? -11.695 -33.688 5.992 1 92.44 101 PHE B CA 1
ATOM 8737 C C . PHE B 1 101 ? -10.18 -33.656 5.914 1 92.44 101 PHE B C 1
ATOM 8739 O O . PHE B 1 101 ? -9.547 -34.594 5.453 1 92.44 101 PHE B O 1
ATOM 8746 N N . HIS B 1 102 ? -9.617 -32.531 6.254 1 92.69 102 HIS B N 1
ATOM 8747 C CA . HIS B 1 102 ? -8.18 -32.375 6.383 1 92.69 102 HIS B CA 1
ATOM 8748 C C . HIS B 1 102 ? -7.488 -32.438 5.023 1 92.69 102 HIS B C 1
ATOM 8750 O O . HIS B 1 102 ? -6.371 -32.938 4.914 1 92.69 102 HIS B O 1
ATOM 8756 N N . GLY B 1 103 ? -8.172 -31.984 3.959 1 94.31 103 GLY B N 1
ATOM 8757 C CA . GLY B 1 103 ? -7.637 -32 2.609 1 94.31 103 GLY B CA 1
ATOM 8758 C C . GLY B 1 103 ? -6.773 -30.797 2.291 1 94.31 103 GLY B C 1
ATOM 8759 O O . GLY B 1 103 ? -6.289 -30.656 1.166 1 94.31 103 GLY B O 1
ATOM 8760 N N . SER B 1 104 ? -6.578 -29.953 3.289 1 94.38 104 SER B N 1
ATOM 8761 C CA . SER B 1 104 ? -5.75 -28.766 3.082 1 94.38 104 SER B CA 1
ATOM 8762 C C . SER B 1 104 ? -4.664 -28.656 4.148 1 94.38 104 SER B C 1
ATOM 8764 O O . SER B 1 104 ? -4.961 -28.688 5.344 1 94.38 104 SER B O 1
ATOM 8766 N N . GLN B 1 105 ? -3.414 -28.547 3.719 1 93.19 105 GLN B N 1
ATOM 8767 C CA . GLN B 1 105 ? -2.281 -28.359 4.613 1 93.19 105 GLN B CA 1
ATOM 8768 C C . GLN B 1 105 ? -1.594 -27.016 4.34 1 93.19 105 GLN B C 1
ATOM 8770 O O . GLN B 1 105 ? -2.098 -25.969 4.73 1 93.19 105 GLN B O 1
ATOM 8775 N N . CYS B 1 106 ? -0.581 -27 3.283 1 94.56 106 CYS B N 1
ATOM 8776 C CA . CYS B 1 106 ? -0.004 -25.703 2.965 1 94.56 106 CYS B CA 1
ATOM 8777 C C . CYS B 1 106 ? -1.041 -24.797 2.328 1 94.56 106 CYS B C 1
ATOM 8779 O O . CYS B 1 106 ? -0.954 -23.562 2.451 1 94.56 106 CYS B O 1
ATOM 8781 N N . GLY B 1 107 ? -1.952 -25.406 1.557 1 96.94 107 GLY B N 1
ATOM 8782 C CA . GLY B 1 107 ? -3.189 -24.766 1.147 1 96.94 107 GLY B CA 1
ATOM 8783 C C . GLY B 1 107 ? -3.047 -23.953 -0.125 1 96.94 107 GLY B C 1
ATOM 8784 O O . GLY B 1 107 ? -4.023 -23.375 -0.621 1 96.94 107 GLY B O 1
ATOM 8785 N N . PHE B 1 108 ? -1.884 -23.891 -0.757 1 97.94 108 PHE B N 1
ATOM 8786 C CA . PHE B 1 108 ? -1.648 -23.031 -1.911 1 97.94 108 PHE B CA 1
ATOM 8787 C C . PHE B 1 108 ? -2.482 -23.5 -3.104 1 97.94 108 PHE B C 1
ATOM 8789 O O . PHE B 1 108 ? -2.996 -22.672 -3.859 1 97.94 108 PHE B O 1
ATOM 8796 N N . CYS B 1 109 ? -2.648 -24.797 -3.301 1 97.62 109 CYS B N 1
ATOM 8797 C CA . CYS B 1 109 ? -3.381 -25.344 -4.434 1 97.62 109 CYS B CA 1
ATOM 8798 C C . CYS B 1 109 ? -4.859 -25.5 -4.105 1 97.62 109 CYS B C 1
ATOM 8800 O O . CYS B 1 109 ? -5.672 -25.766 -4.992 1 97.62 109 CYS B O 1
ATOM 8802 N N . THR B 1 110 ? -5.227 -25.312 -2.887 1 98.19 110 THR B N 1
ATOM 8803 C CA . THR B 1 110 ? -6.547 -25.656 -2.369 1 98.19 110 THR B CA 1
ATOM 8804 C C . THR B 1 110 ? -7.641 -24.906 -3.123 1 98.19 110 THR B C 1
ATOM 8806 O O . THR B 1 110 ? -8.648 -25.484 -3.512 1 98.19 110 THR B O 1
ATOM 8809 N N . PRO B 1 111 ? -7.445 -23.609 -3.402 1 98.44 111 PRO B N 1
ATOM 8810 C CA . PRO B 1 111 ? -8.5 -22.906 -4.137 1 98.44 111 PRO B CA 1
ATOM 8811 C C . PRO B 1 111 ? -8.742 -23.5 -5.523 1 98.44 111 PRO B C 1
ATOM 8813 O O . PRO B 1 111 ? -9.898 -23.609 -5.957 1 98.44 111 PRO B O 1
ATOM 8816 N N . GLY B 1 112 ? -7.695 -23.859 -6.207 1 98.62 112 GLY B N 1
ATOM 8817 C CA . GLY B 1 112 ? -7.852 -24.469 -7.516 1 98.62 112 GLY B CA 1
ATOM 8818 C C . GLY B 1 112 ? -8.594 -25.797 -7.469 1 98.62 112 GLY B C 1
ATOM 8819 O O . GLY B 1 112 ? -9.422 -26.078 -8.336 1 98.62 112 GLY B O 1
ATOM 8820 N N . ILE B 1 113 ? -8.328 -26.578 -6.465 1 98.62 113 ILE B N 1
ATOM 8821 C CA . ILE B 1 113 ? -8.977 -27.875 -6.289 1 98.62 113 ILE B CA 1
ATOM 8822 C C . ILE B 1 113 ? -10.461 -27.656 -5.984 1 98.62 113 ILE B C 1
ATOM 8824 O O . ILE B 1 113 ? -11.32 -28.359 -6.531 1 98.62 113 ILE B O 1
ATOM 8828 N N . VAL B 1 114 ? -10.703 -26.672 -5.156 1 98.69 114 VAL B N 1
ATOM 8829 C CA . VAL B 1 114 ? -12.078 -26.328 -4.816 1 98.69 114 VAL B CA 1
ATOM 8830 C C . VAL B 1 114 ? -12.844 -25.969 -6.082 1 98.69 114 VAL B C 1
ATOM 8832 O O . VAL B 1 114 ? -13.977 -26.422 -6.285 1 98.69 114 VAL B O 1
ATOM 8835 N N . MET B 1 115 ? -12.25 -25.203 -6.949 1 98.69 115 MET B N 1
ATOM 8836 C CA . MET B 1 115 ? -12.938 -24.719 -8.141 1 98.69 115 MET B CA 1
ATOM 8837 C C . MET B 1 115 ? -13.18 -25.859 -9.133 1 98.69 115 MET B C 1
ATOM 8839 O O . MET B 1 115 ? -14.195 -25.875 -9.828 1 98.69 115 MET B O 1
ATOM 8843 N N . SER B 1 116 ? -12.242 -26.781 -9.211 1 98.5 116 SER B N 1
ATOM 8844 C CA . SER B 1 116 ? -12.469 -27.953 -10.047 1 98.5 116 SER B CA 1
ATOM 8845 C C . SER B 1 116 ? -13.672 -28.75 -9.547 1 98.5 116 SER B C 1
ATOM 8847 O O . SER B 1 116 ? -14.523 -29.156 -10.344 1 98.5 116 SER B O 1
ATOM 8849 N N . MET B 1 117 ? -13.75 -28.953 -8.273 1 98.31 117 MET B N 1
ATOM 8850 C CA . MET B 1 117 ? -14.867 -29.703 -7.699 1 98.31 117 MET B CA 1
ATOM 8851 C C . MET B 1 117 ? -16.172 -28.953 -7.902 1 98.31 117 MET B C 1
ATOM 8853 O O . MET B 1 117 ? -17.188 -29.547 -8.273 1 98.31 117 MET B O 1
ATOM 8857 N N . TYR B 1 118 ? -16.156 -27.703 -7.609 1 98.25 118 TYR B N 1
ATOM 8858 C CA . TYR B 1 118 ? -17.344 -26.875 -7.762 1 98.25 118 TYR B CA 1
ATOM 8859 C C . TYR B 1 118 ? -17.875 -26.938 -9.188 1 98.25 118 TYR B C 1
ATOM 8861 O O . TYR B 1 118 ? -19.094 -27.078 -9.398 1 98.25 118 TYR B O 1
ATOM 8869 N N . THR B 1 119 ? -16.984 -26.844 -10.156 1 98.06 119 THR B N 1
ATOM 8870 C CA . THR B 1 119 ? -17.375 -26.891 -11.562 1 98.06 119 THR B CA 1
ATOM 8871 C C . THR B 1 119 ? -18.031 -28.219 -11.891 1 98.06 119 THR B C 1
ATOM 8873 O O . THR B 1 119 ? -19.031 -28.266 -12.609 1 98.06 119 THR B O 1
ATOM 8876 N N . LEU B 1 120 ? -17.469 -29.266 -11.359 1 97.38 120 LEU B N 1
ATOM 8877 C CA . LEU B 1 120 ? -18.062 -30.578 -11.562 1 97.38 120 LEU B CA 1
ATOM 8878 C C . LEU B 1 120 ? -19.484 -30.625 -11.031 1 97.38 120 LEU B C 1
ATOM 8880 O O . LEU B 1 120 ? -20.406 -31.078 -11.727 1 97.38 120 LEU B O 1
ATOM 8884 N N . LEU B 1 121 ? -19.688 -30.109 -9.859 1 96.81 121 LEU B N 1
ATOM 8885 C CA . LEU B 1 121 ? -21 -30.141 -9.211 1 96.81 121 LEU B CA 1
ATOM 8886 C C . LEU B 1 121 ? -22 -29.266 -9.961 1 96.81 121 LEU B C 1
ATOM 8888 O O . LEU B 1 121 ? -23.203 -29.578 -10 1 96.81 121 LEU B O 1
ATOM 8892 N N . ARG B 1 122 ? -21.516 -28.172 -10.5 1 95.25 122 ARG B N 1
ATOM 8893 C CA . ARG B 1 122 ? -22.391 -27.281 -11.242 1 95.25 122 ARG B CA 1
ATOM 8894 C C . ARG B 1 122 ? -22.938 -27.969 -12.5 1 95.25 122 ARG B C 1
ATOM 8896 O O . ARG B 1 122 ? -24.031 -27.656 -12.961 1 95.25 122 ARG B O 1
ATOM 8903 N N . ASN B 1 123 ? -22.156 -28.875 -13.031 1 92.81 123 ASN B N 1
ATOM 8904 C CA . ASN B 1 123 ? -22.578 -29.594 -14.227 1 92.81 123 ASN B CA 1
ATOM 8905 C C . ASN B 1 123 ? -23.328 -30.875 -13.867 1 92.81 123 ASN B C 1
ATOM 8907 O O . ASN B 1 123 ? -24.219 -31.297 -14.609 1 92.81 123 ASN B O 1
ATOM 8911 N N . ASN B 1 124 ? -22.875 -31.531 -12.844 1 93.25 124 ASN B N 1
ATOM 8912 C CA . ASN B 1 124 ? -23.438 -32.781 -12.344 1 93.25 124 ASN B CA 1
ATOM 8913 C C . ASN B 1 124 ? -23.531 -32.781 -10.82 1 93.25 124 ASN B C 1
ATOM 8915 O O . ASN B 1 124 ? -22.562 -33.125 -10.133 1 93.25 124 ASN B O 1
ATOM 8919 N N . PRO B 1 125 ? -24.719 -32.531 -10.328 1 93.12 125 PRO B N 1
ATOM 8920 C CA . PRO B 1 125 ? -24.875 -32.375 -8.883 1 93.12 125 PRO B CA 1
ATOM 8921 C C . PRO B 1 125 ? -24.625 -33.656 -8.109 1 93.12 125 PRO B C 1
ATOM 8923 O O . PRO B 1 125 ? -24.469 -33.625 -6.887 1 93.12 125 PRO B O 1
ATOM 8926 N N . SER B 1 126 ? -24.656 -34.812 -8.766 1 93.12 126 SER B N 1
ATOM 8927 C CA . SER B 1 126 ? -24.406 -36.094 -8.117 1 93.12 126 SER B CA 1
ATOM 8928 C C . SER B 1 126 ? -23.5 -36.969 -8.977 1 93.12 126 SER B C 1
ATOM 8930 O O . SER B 1 126 ? -23.922 -38 -9.477 1 93.12 126 SER B O 1
ATOM 8932 N N . PRO B 1 127 ? -22.281 -36.656 -9.016 1 95.44 127 PRO B N 1
ATOM 8933 C CA . PRO B 1 127 ? -21.359 -37.406 -9.859 1 95.44 127 PRO B CA 1
ATOM 8934 C C . PRO B 1 127 ? -21.031 -38.781 -9.297 1 95.44 127 PRO B C 1
ATOM 8936 O O . PRO B 1 127 ? -21.25 -39.031 -8.109 1 95.44 127 PRO B O 1
ATOM 8939 N N . THR B 1 128 ? -20.516 -39.625 -10.18 1 92.56 128 THR B N 1
ATOM 8940 C CA . THR B 1 128 ? -19.984 -40.906 -9.734 1 92.56 128 THR B CA 1
ATOM 8941 C C . THR B 1 128 ? -18.578 -40.75 -9.172 1 92.56 128 THR B C 1
ATOM 8943 O O . THR B 1 128 ? -17.922 -39.719 -9.383 1 92.56 128 THR B O 1
ATOM 8946 N N . THR B 1 129 ? -18.141 -41.719 -8.422 1 88.88 129 THR B N 1
ATOM 8947 C CA . THR B 1 129 ? -16.781 -41.688 -7.891 1 88.88 129 THR B CA 1
ATOM 8948 C C . THR B 1 129 ? -15.75 -41.656 -9.023 1 88.88 129 THR B C 1
ATOM 8950 O O . THR B 1 129 ? -14.703 -41 -8.891 1 88.88 129 THR B O 1
ATOM 8953 N N . LYS B 1 130 ? -16.062 -42.281 -10.07 1 87.44 130 LYS B N 1
ATOM 8954 C CA . LYS B 1 130 ? -15.18 -42.281 -11.227 1 87.44 130 LYS B CA 1
ATOM 8955 C C . LYS B 1 130 ? -15.078 -40.906 -11.844 1 87.44 130 LYS B C 1
ATOM 8957 O O . LYS B 1 130 ? -13.992 -40.438 -12.172 1 87.44 130 LYS B O 1
ATOM 8962 N N . GLU B 1 131 ? -16.25 -40.281 -11.961 1 91.38 131 GLU B N 1
ATOM 8963 C CA . GLU B 1 131 ? -16.266 -38.938 -12.492 1 91.38 131 GLU B CA 1
ATOM 8964 C C . GLU B 1 131 ? -15.484 -37.969 -11.594 1 91.38 131 GLU B C 1
ATOM 8966 O O . GLU B 1 131 ? -14.805 -37.062 -12.086 1 91.38 131 GLU B O 1
ATOM 8971 N N . LEU B 1 132 ? -15.633 -38.219 -10.336 1 93.38 132 LEU B N 1
ATOM 8972 C CA . LEU B 1 132 ? -14.898 -37.406 -9.359 1 93.38 132 LEU B CA 1
ATOM 8973 C C . LEU B 1 132 ? -13.391 -37.562 -9.562 1 93.38 132 LEU B C 1
ATOM 8975 O O . LEU B 1 132 ? -12.672 -36.562 -9.641 1 93.38 132 LEU B O 1
ATOM 8979 N N . GLN B 1 133 ? -12.938 -38.688 -9.664 1 88.38 133 GLN B N 1
ATOM 8980 C CA . GLN B 1 133 ? -11.508 -38.938 -9.797 1 88.38 133 GLN B CA 1
ATOM 8981 C C . GLN B 1 133 ? -10.961 -38.375 -11.102 1 88.38 133 GLN B C 1
ATOM 8983 O O . GLN B 1 133 ? -9.883 -37.781 -11.117 1 88.38 133 GLN B O 1
ATOM 8988 N N . GLU B 1 134 ? -11.703 -38.531 -12.172 1 89.12 134 GLU B N 1
ATOM 8989 C CA . GLU B 1 134 ? -11.266 -38.062 -13.484 1 89.12 134 GLU B CA 1
ATOM 8990 C C . GLU B 1 134 ? -11.25 -36.531 -13.539 1 89.12 134 GLU B C 1
ATOM 8992 O O . GLU B 1 134 ? -10.477 -35.938 -14.297 1 89.12 134 GLU B O 1
ATOM 8997 N N . ASN B 1 135 ? -12.047 -36 -12.695 1 94.44 135 ASN B N 1
ATOM 8998 C CA . ASN B 1 135 ? -12.18 -34.531 -12.703 1 94.44 135 ASN B CA 1
ATOM 8999 C C . ASN B 1 135 ? -10.914 -33.875 -12.18 1 94.44 135 ASN B C 1
ATOM 9001 O O . ASN B 1 135 ? -10.656 -32.688 -12.469 1 94.44 135 ASN B O 1
ATOM 9005 N N . PHE B 1 136 ? -10.062 -34.594 -11.43 1 95.38 136 PHE B N 1
ATOM 9006 C CA . PHE B 1 136 ? -8.953 -33.938 -10.742 1 95.38 136 PHE B CA 1
ATOM 9007 C C . PHE B 1 136 ? -7.633 -34.25 -11.445 1 95.38 136 PHE B C 1
ATOM 9009 O O . PHE B 1 136 ? -6.559 -34.031 -10.883 1 95.38 136 PHE B O 1
ATOM 9016 N N . ASP B 1 137 ? -7.727 -34.625 -12.68 1 94.25 137 ASP B N 1
ATOM 9017 C CA . ASP B 1 137 ? -6.52 -35.031 -13.406 1 94.25 137 ASP B CA 1
ATOM 9018 C C . ASP B 1 137 ? -5.668 -33.812 -13.734 1 94.25 137 ASP B C 1
ATOM 9020 O O . ASP B 1 137 ? -4.508 -33.938 -14.141 1 94.25 137 ASP B O 1
ATOM 9024 N N . GLY B 1 138 ? -6.121 -32.562 -13.531 1 95.25 138 GLY B N 1
ATOM 9025 C CA . GLY B 1 138 ? -5.355 -31.359 -13.805 1 95.25 138 GLY B CA 1
ATOM 9026 C C . GLY B 1 138 ? -4.941 -30.609 -12.547 1 95.25 138 GLY B C 1
ATOM 9027 O O . GLY B 1 138 ? -4.41 -29.5 -12.617 1 95.25 138 GLY B O 1
ATOM 9028 N N . ASN B 1 139 ? -5.145 -31.172 -11.383 1 97.31 139 ASN B N 1
ATOM 9029 C CA . ASN B 1 139 ? -4.797 -30.547 -10.109 1 97.31 139 ASN B CA 1
ATOM 9030 C C . ASN B 1 139 ? -3.656 -31.281 -9.414 1 97.31 139 ASN B C 1
ATOM 9032 O O . ASN B 1 139 ? -3.627 -32.531 -9.398 1 97.31 139 ASN B O 1
ATOM 9036 N N . LEU B 1 140 ? -2.719 -30.484 -8.906 1 97.31 140 LEU B N 1
ATOM 9037 C CA . LEU B 1 140 ? -1.603 -31.062 -8.172 1 97.31 140 LEU B CA 1
ATOM 9038 C C . LEU B 1 140 ? -1.561 -30.547 -6.738 1 97.31 140 LEU B C 1
ATOM 9040 O O . LEU B 1 140 ? -1.947 -29.406 -6.477 1 97.31 140 LEU B O 1
ATOM 9044 N N . CYS B 1 141 ? -1.212 -31.453 -5.852 1 95.5 141 CYS B N 1
ATOM 9045 C CA . CYS B 1 141 ? -0.935 -31.141 -4.453 1 95.5 141 CYS B CA 1
ATOM 9046 C C . CYS B 1 141 ? 0.321 -31.859 -3.973 1 95.5 141 CYS B C 1
ATOM 9048 O O . CYS B 1 141 ? 0.399 -33.094 -4.031 1 95.5 141 CYS B O 1
ATOM 9050 N N . ARG B 1 142 ? 1.257 -31.172 -3.504 1 90.06 142 ARG B N 1
ATOM 9051 C CA . ARG B 1 142 ? 2.527 -31.766 -3.096 1 90.06 142 ARG B CA 1
ATOM 9052 C C . ARG B 1 142 ? 2.475 -32.219 -1.644 1 90.06 142 ARG B C 1
ATOM 9054 O O . ARG B 1 142 ? 3.199 -33.156 -1.251 1 90.06 142 ARG B O 1
ATOM 9061 N N . CYS B 1 143 ? 1.539 -31.703 -0.783 1 90.44 143 CYS B N 1
ATOM 9062 C CA . CYS B 1 143 ? 1.691 -31.844 0.661 1 90.44 143 CYS B CA 1
ATOM 9063 C C . CYS B 1 143 ? 0.731 -32.875 1.212 1 90.44 143 CYS B C 1
ATOM 9065 O O . CYS B 1 143 ? 1.048 -33.562 2.186 1 90.44 143 CYS B O 1
ATOM 9067 N N . THR B 1 144 ? -0.478 -33.062 0.727 1 83.5 144 THR B N 1
ATOM 9068 C CA . THR B 1 144 ? -1.533 -33.781 1.439 1 83.5 144 THR B CA 1
ATOM 9069 C C . THR B 1 144 ? -1.479 -35.281 1.139 1 83.5 144 THR B C 1
ATOM 9071 O O . THR B 1 144 ? -2.059 -36.094 1.867 1 83.5 144 THR B O 1
ATOM 9074 N N . GLY B 1 145 ? -0.966 -35.625 0.001 1 85.06 145 GLY B N 1
ATOM 9075 C CA . GLY B 1 145 ? -1.077 -37 -0.447 1 85.06 145 GLY B CA 1
ATOM 9076 C C . GLY B 1 145 ? -2.404 -37.312 -1.114 1 85.06 145 GLY B C 1
ATOM 9077 O O . GLY B 1 145 ? -2.664 -38.438 -1.501 1 85.06 145 GLY B O 1
ATOM 9078 N N . TYR B 1 146 ? -3.393 -36.469 -1.236 1 90.88 146 TYR B N 1
ATOM 9079 C CA . TYR B 1 146 ? -4.574 -36.406 -2.09 1 90.88 146 TYR B CA 1
ATOM 9080 C C . TYR B 1 146 ? -5.738 -37.188 -1.46 1 90.88 146 TYR B C 1
ATOM 9082 O O . TYR B 1 146 ? -6.902 -36.906 -1.756 1 90.88 146 TYR B O 1
ATOM 9090 N N . ARG B 1 147 ? -5.453 -38.219 -0.68 1 88.94 147 ARG B N 1
ATOM 9091 C CA . ARG B 1 147 ? -6.496 -39.094 -0.184 1 88.94 147 ARG B CA 1
ATOM 9092 C C . ARG B 1 147 ? -7.566 -38.312 0.572 1 88.94 147 ARG B C 1
ATOM 9094 O O . ARG B 1 147 ? -8.766 -38.531 0.347 1 88.94 147 ARG B O 1
ATOM 9101 N N . SER B 1 148 ? -7.113 -37.531 1.516 1 91.06 148 SER B N 1
ATOM 9102 C CA . SER B 1 148 ? -8.039 -36.781 2.355 1 91.06 148 SER B CA 1
ATOM 9103 C C . SER B 1 148 ? -8.93 -35.875 1.518 1 91.06 148 SER B C 1
ATOM 9105 O O . SER B 1 148 ? -10.086 -35.625 1.873 1 91.06 148 SER B O 1
ATOM 9107 N N . ILE B 1 149 ? -8.445 -35.344 0.389 1 95 149 ILE B N 1
ATOM 9108 C CA . ILE B 1 149 ? -9.211 -34.5 -0.521 1 95 149 ILE B CA 1
ATOM 9109 C C . ILE B 1 149 ? -10.344 -35.312 -1.145 1 95 149 ILE B C 1
ATOM 9111 O O . ILE B 1 149 ? -11.5 -34.906 -1.131 1 95 149 ILE B O 1
ATOM 9115 N N . LEU B 1 150 ? -9.992 -36.438 -1.599 1 92.06 150 LEU B N 1
ATOM 9116 C CA . LEU B 1 150 ? -10.969 -37.312 -2.236 1 92.06 150 LEU B CA 1
ATOM 9117 C C . LEU B 1 150 ? -12.008 -37.812 -1.23 1 92.06 150 LEU B C 1
ATOM 9119 O O . LEU B 1 150 ? -13.195 -37.906 -1.559 1 92.06 150 LEU B O 1
ATOM 9123 N N . ASP B 1 151 ? -11.539 -38.094 -0.005 1 88.31 151 ASP B N 1
ATOM 9124 C CA . ASP B 1 151 ? -12.469 -38.531 1.039 1 88.31 151 ASP B CA 1
ATOM 9125 C C . ASP B 1 151 ? -13.539 -37.469 1.287 1 88.31 151 ASP B C 1
ATOM 9127 O O . ASP B 1 151 ? -14.719 -37.781 1.44 1 88.31 151 ASP B O 1
ATOM 9131 N N . GLY B 1 152 ? -13.102 -36.312 1.342 1 91.69 152 GLY B N 1
ATOM 9132 C CA . GLY B 1 152 ? -14.062 -35.219 1.538 1 91.69 152 GLY B CA 1
ATOM 9133 C C . GLY B 1 152 ? -15.031 -35.094 0.385 1 91.69 152 GLY B C 1
ATOM 9134 O O . GLY B 1 152 ? -16.234 -34.969 0.598 1 91.69 152 GLY B O 1
ATOM 9135 N N . PHE B 1 153 ? -14.578 -35.156 -0.796 1 95.19 153 PHE B N 1
ATOM 9136 C CA . PHE B 1 153 ? -15.406 -34.875 -1.967 1 95.19 153 PHE B CA 1
ATOM 9137 C C . PHE B 1 153 ? -16.281 -36.062 -2.314 1 95.19 153 PHE B C 1
ATOM 9139 O O . PHE B 1 153 ? -17.297 -35.906 -3 1 95.19 153 PHE B O 1
ATOM 9146 N N . ARG B 1 154 ? -15.938 -37.156 -1.866 1 91.75 154 ARG B N 1
ATOM 9147 C CA . ARG B 1 154 ? -16.766 -38.344 -2.1 1 91.75 154 ARG B CA 1
ATOM 9148 C C . ARG B 1 154 ? -18.141 -38.188 -1.469 1 91.75 154 ARG B C 1
ATOM 9150 O O . ARG B 1 154 ? -19.094 -38.844 -1.885 1 91.75 154 ARG B O 1
ATOM 9157 N N . THR B 1 155 ? -18.203 -37.312 -0.511 1 91.62 155 THR B N 1
ATOM 9158 C CA . THR B 1 155 ? -19.484 -37.062 0.162 1 91.62 155 THR B CA 1
ATOM 9159 C C . THR B 1 155 ? -20.5 -36.5 -0.808 1 91.62 155 THR B C 1
ATOM 9161 O O . THR B 1 155 ? -21.703 -36.5 -0.525 1 91.62 155 THR B O 1
ATOM 9164 N N . PHE B 1 156 ? -20.047 -36.031 -1.935 1 94.19 156 PHE B N 1
ATOM 9165 C CA . PHE B 1 156 ? -20.953 -35.438 -2.924 1 94.19 156 PHE B CA 1
ATOM 9166 C C . PHE B 1 156 ? -21.375 -36.5 -3.951 1 94.19 156 PHE B C 1
ATOM 9168 O O . PHE B 1 156 ? -22.234 -36.25 -4.789 1 94.19 156 PHE B O 1
ATOM 9175 N N . THR B 1 157 ? -20.812 -37.688 -3.963 1 92.62 157 THR B N 1
ATOM 9176 C CA . THR B 1 157 ? -21.016 -38.656 -5.02 1 92.62 157 THR B CA 1
ATOM 9177 C C . THR B 1 157 ? -22.281 -39.469 -4.758 1 92.62 157 THR B C 1
ATOM 9179 O O . THR B 1 157 ? -22.75 -39.531 -3.623 1 92.62 157 THR B O 1
ATOM 9182 N N . LYS B 1 158 ? -22.781 -40.125 -5.805 1 86.62 158 LYS B N 1
ATOM 9183 C CA . LYS B 1 158 ? -23.984 -40.938 -5.762 1 86.62 158 LYS B CA 1
ATOM 9184 C C . LYS B 1 158 ? -23.766 -42.188 -4.895 1 86.62 158 LYS B C 1
ATOM 9186 O O . LYS B 1 158 ? -24.672 -42.625 -4.207 1 86.62 158 LYS B O 1
ATOM 9191 N N . GLU B 1 159 ? -22.594 -42.656 -5 1 79.94 159 GLU B N 1
ATOM 9192 C CA . GLU B 1 159 ? -22.266 -43.938 -4.344 1 79.94 159 GLU B CA 1
ATOM 9193 C C . GLU B 1 159 ? -22.078 -43.75 -2.842 1 79.94 159 GLU B C 1
ATOM 9195 O O . GLU B 1 159 ? -22.078 -44.719 -2.08 1 79.94 159 GLU B O 1
ATOM 9200 N N . PHE B 1 160 ? -21.906 -42.469 -2.639 1 77.75 160 PHE B N 1
ATOM 9201 C CA . PHE B 1 160 ? -21.594 -42.25 -1.234 1 77.75 160 PHE B CA 1
ATOM 9202 C C . PHE B 1 160 ? -22.766 -42.625 -0.342 1 77.75 160 PHE B C 1
ATOM 9204 O O . PHE B 1 160 ? -23.875 -42.125 -0.533 1 77.75 160 PHE B O 1
ATOM 9211 N N . THR B 1 161 ? -22.844 -43.875 0.114 1 60.88 161 THR B N 1
ATOM 9212 C CA . THR B 1 161 ? -23.75 -44.312 1.171 1 60.88 161 THR B CA 1
ATOM 9213 C C . THR B 1 161 ? -22.984 -44.625 2.451 1 60.88 161 THR B C 1
ATOM 9215 O O . THR B 1 161 ? -21.891 -45.188 2.402 1 60.88 161 THR B O 1
ATOM 9218 N N . CYS B 1 162 ? -23.062 -43.875 3.348 1 50.78 162 CYS B N 1
ATOM 9219 C CA . CYS B 1 162 ? -22.297 -44.375 4.484 1 50.78 162 CYS B CA 1
ATOM 9220 C C . CYS B 1 162 ? -22.469 -45.906 4.617 1 50.78 162 CYS B C 1
ATOM 9222 O O . CYS B 1 162 ? -23.594 -46.406 4.637 1 50.78 162 CYS B O 1
ATOM 9224 N N . GLY B 1 163 ? -21.578 -46.656 4.055 1 40.72 163 GLY B N 1
ATOM 9225 C CA . GLY B 1 163 ? -21.672 -48.094 4.008 1 40.72 163 GLY B CA 1
ATOM 9226 C C . GLY B 1 163 ? -22.344 -48.688 5.234 1 40.72 163 GLY B C 1
ATOM 9227 O O . GLY B 1 163 ? -22.609 -49.875 5.277 1 40.72 163 GLY B O 1
ATOM 9228 N N . MET B 1 164 ? -22.125 -48.094 6.422 1 44.62 164 MET B N 1
ATOM 9229 C CA . MET B 1 164 ? -22.734 -48.781 7.562 1 44.62 164 MET B CA 1
ATOM 9230 C C . MET B 1 164 ? -24.234 -48.5 7.621 1 44.62 164 MET B C 1
ATOM 9232 O O . MET B 1 164 ? -24.875 -48.781 8.641 1 44.62 164 MET B O 1
ATOM 9236 N N . GLY B 1 165 ? -24.922 -48.094 6.672 1 41.53 165 GLY B N 1
ATOM 9237 C CA . GLY B 1 165 ? -26.375 -47.938 6.691 1 41.53 165 GLY B CA 1
ATOM 9238 C C . GLY B 1 165 ? -26.844 -47.031 7.828 1 41.53 165 GLY B C 1
ATOM 9239 O O . GLY B 1 165 ? -26.312 -45.938 8.039 1 41.53 165 GLY B O 1
ATOM 9240 N N . SER B 1 166 ? -27.969 -47.531 8.688 1 42.41 166 SER B N 1
ATOM 9241 C CA . SER B 1 166 ? -28.469 -47 9.953 1 42.41 166 SER B CA 1
ATOM 9242 C C . SER B 1 166 ? -27.344 -46.938 10.992 1 42.41 166 SER B C 1
ATOM 9244 O O . SER B 1 166 ? -27.484 -46.219 12 1 42.41 166 SER B O 1
ATOM 9246 N N . GLN B 1 167 ? -26.422 -47.812 11.055 1 42.81 167 GLN B N 1
ATOM 9247 C CA . GLN B 1 167 ? -25.281 -47.938 11.953 1 42.81 167 GLN B CA 1
ATOM 9248 C C . GLN B 1 167 ? -24.047 -47.281 11.352 1 42.81 167 GLN B C 1
ATOM 9250 O O . GLN B 1 167 ? -22.922 -47.688 11.641 1 42.81 167 GLN B O 1
ATOM 9255 N N . CYS B 1 168 ? -24.125 -46.438 10.469 1 45.91 168 CYS B N 1
ATOM 9256 C CA . CYS B 1 168 ? -23.062 -45.719 9.781 1 45.91 168 CYS B CA 1
ATOM 9257 C C . CYS B 1 168 ? -22 -45.25 10.766 1 45.91 168 CYS B C 1
ATOM 9259 O O . CYS B 1 168 ? -22.328 -44.594 11.758 1 45.91 168 CYS B O 1
ATOM 9261 N N . CYS B 1 169 ? -20.828 -45.844 10.844 1 45.44 169 CYS B N 1
ATOM 9262 C CA . CYS B 1 169 ? -19.703 -45.469 11.695 1 45.44 169 CYS B CA 1
ATOM 9263 C C . CYS B 1 169 ? -19.547 -43.938 11.781 1 45.44 169 CYS B C 1
ATOM 9265 O O . CYS B 1 169 ? -18.906 -43.438 12.695 1 45.44 169 CYS B O 1
ATOM 9267 N N . GLN B 1 170 ? -19.812 -43.312 10.719 1 44.88 170 GLN B N 1
ATOM 9268 C CA . GLN B 1 170 ? -19.609 -41.844 10.719 1 44.88 170 GLN B CA 1
ATOM 9269 C C . GLN B 1 170 ? -20.609 -41.156 11.641 1 44.88 170 GLN B C 1
ATOM 9271 O O . GLN B 1 170 ? -20.453 -40 11.961 1 44.88 170 GLN B O 1
ATOM 9276 N N . ASN B 1 171 ? -21.812 -41.719 11.742 1 44.31 171 ASN B N 1
ATOM 9277 C CA . ASN B 1 171 ? -22.75 -41.156 12.695 1 44.31 171 ASN B CA 1
ATOM 9278 C C . ASN B 1 171 ? -22.328 -41.438 14.133 1 44.31 171 ASN B C 1
ATOM 9280 O O . ASN B 1 171 ? -22.891 -40.844 15.07 1 44.31 171 ASN B O 1
ATOM 9284 N N . LYS B 1 172 ? -21.969 -42.688 14.445 1 43.88 172 LYS B N 1
ATOM 9285 C CA . LYS B 1 172 ? -21.562 -42.875 15.828 1 43.88 172 LYS B CA 1
ATOM 9286 C C . LYS B 1 172 ? -20.109 -42.438 16.047 1 43.88 172 LYS B C 1
ATOM 9288 O O . LYS B 1 172 ? -19.203 -42.938 15.367 1 43.88 172 LYS B O 1
ATOM 9293 N N . SER B 1 173 ? -19.781 -41.25 16.344 1 44.19 173 SER B N 1
ATOM 9294 C CA . SER B 1 173 ? -18.547 -40.594 16.75 1 44.19 173 SER B CA 1
ATOM 9295 C C . SER B 1 173 ? -17.703 -41.5 17.641 1 44.19 173 SER B C 1
ATOM 9297 O O . SER B 1 173 ? -17.844 -41.469 18.875 1 44.19 173 SER B O 1
ATOM 9299 N N . ASN B 1 174 ? -17.609 -42.688 17.516 1 41.94 174 ASN B N 1
ATOM 9300 C CA . ASN B 1 174 ? -16.547 -43.031 18.453 1 41.94 174 ASN B CA 1
ATOM 9301 C C . ASN B 1 174 ? -15.203 -42.469 18 1 41.94 174 ASN B C 1
ATOM 9303 O O . ASN B 1 174 ? -14.938 -42.375 16.797 1 41.94 174 ASN B O 1
ATOM 9307 N N . GLY B 1 175 ? -14.523 -41.562 18.688 1 47.44 175 GLY B N 1
ATOM 9308 C CA . GLY B 1 175 ? -13.273 -40.812 18.719 1 47.44 175 GLY B CA 1
ATOM 9309 C C . GLY B 1 175 ? -12.203 -41.406 17.812 1 47.44 175 GLY B C 1
ATOM 9310 O O . GLY B 1 175 ? -11.086 -40.875 17.75 1 47.44 175 GLY B O 1
ATOM 9311 N N . ASP B 1 176 ? -12.438 -42.469 16.984 1 54.62 176 ASP B N 1
ATOM 9312 C CA . ASP B 1 176 ? -11.273 -43.156 16.438 1 54.62 176 ASP B CA 1
ATOM 9313 C C . ASP B 1 176 ? -11.086 -42.844 14.953 1 54.62 176 ASP B C 1
ATOM 9315 O O . ASP B 1 176 ? -10.109 -43.25 14.344 1 54.62 176 ASP B O 1
ATOM 9319 N N . ILE B 1 177 ? -11.984 -42.125 14.234 1 59.19 177 ILE B N 1
ATOM 9320 C CA . ILE B 1 177 ? -11.805 -41.906 12.805 1 59.19 177 ILE B CA 1
ATOM 9321 C C . ILE B 1 177 ? -11.539 -40.438 12.531 1 59.19 177 ILE B C 1
ATOM 9323 O O . ILE B 1 177 ? -12.125 -39.562 13.164 1 59.19 177 ILE B O 1
ATOM 9327 N N . LEU B 1 178 ? -10.523 -40.188 11.453 1 74.44 178 LEU B N 1
ATOM 9328 C CA . LEU B 1 178 ? -10.117 -38.844 11.039 1 74.44 178 LEU B CA 1
ATOM 9329 C C . LEU B 1 178 ? -11.172 -38.219 10.148 1 74.44 178 LEU B C 1
ATOM 9331 O O . LEU B 1 178 ? -11.508 -38.75 9.086 1 74.44 178 LEU B O 1
ATOM 9335 N N . GLY B 1 179 ? -12.117 -37.406 10.57 1 74.94 179 GLY B N 1
ATOM 9336 C CA . GLY B 1 179 ? -13.086 -36.688 9.789 1 74.94 179 GLY B CA 1
ATOM 9337 C C . GLY B 1 179 ? -14.25 -36.156 10.609 1 74.94 179 GLY B C 1
ATOM 9338 O O . GLY B 1 179 ? -14.461 -36.594 11.742 1 74.94 179 GLY B O 1
ATOM 9339 N N . PRO B 1 180 ? -14.961 -35.281 9.938 1 82.44 180 PRO B N 1
ATOM 9340 C CA . PRO B 1 180 ? -16.094 -34.719 10.672 1 82.44 180 PRO B CA 1
ATOM 9341 C C . PRO B 1 180 ? -17.312 -35.656 10.672 1 82.44 180 PRO B C 1
ATOM 9343 O O . PRO B 1 180 ? -17.359 -36.625 9.898 1 82.44 180 PRO B O 1
ATOM 9346 N N . GLN B 1 181 ? -18.172 -35.375 11.664 1 79.12 181 GLN B N 1
ATOM 9347 C CA . GLN B 1 181 ? -19.484 -36 11.609 1 79.12 181 GLN B CA 1
ATOM 9348 C C . GLN B 1 181 ? -20.297 -35.5 10.422 1 79.12 181 GLN B C 1
ATOM 9350 O O . GLN B 1 181 ? -20.453 -34.281 10.242 1 79.12 181 GLN B O 1
ATOM 9355 N N . LEU B 1 182 ? -20.797 -36.406 9.648 1 83 182 LEU B N 1
ATOM 9356 C CA . LEU B 1 182 ? -21.484 -36.062 8.406 1 83 182 LEU B CA 1
ATOM 9357 C C . LEU B 1 182 ? -22.703 -35.188 8.688 1 83 182 LEU B C 1
ATOM 9359 O O . LEU B 1 182 ? -23.047 -34.344 7.875 1 83 182 LEU B O 1
ATOM 9363 N N . SER B 1 183 ? -23.328 -35.375 9.867 1 82.31 183 SER B N 1
ATOM 9364 C CA . SER B 1 183 ? -24.531 -34.625 10.211 1 82.31 183 SER B CA 1
ATOM 9365 C C . SER B 1 183 ? -24.234 -33.156 10.445 1 82.31 183 SER B C 1
ATOM 9367 O O . SER B 1 183 ? -25.125 -32.312 10.391 1 82.31 183 SER B O 1
ATOM 9369 N N . THR B 1 184 ? -23.031 -32.938 10.656 1 86.25 184 THR B N 1
ATOM 9370 C CA . THR B 1 184 ? -22.641 -31.578 10.961 1 86.25 184 THR B CA 1
ATOM 9371 C C . THR B 1 184 ? -22.297 -30.812 9.68 1 86.25 184 THR B C 1
ATOM 9373 O O . THR B 1 184 ? -22.125 -29.594 9.703 1 86.25 184 THR B O 1
ATOM 9376 N N . LEU B 1 185 ? -22.234 -31.531 8.594 1 90.81 185 LEU B N 1
ATOM 9377 C CA . LEU B 1 185 ? -21.812 -30.906 7.336 1 90.81 185 LEU B CA 1
ATOM 9378 C C . LEU B 1 185 ? -22.969 -30.188 6.668 1 90.81 185 LEU B C 1
ATOM 9380 O O . LEU B 1 185 ? -24.125 -30.641 6.738 1 90.81 185 LEU B O 1
ATOM 9384 N N . ARG B 1 186 ? -22.672 -29.078 6.02 1 91.31 186 ARG B N 1
ATOM 9385 C CA . ARG B 1 186 ? -23.672 -28.328 5.273 1 91.31 186 ARG B CA 1
ATOM 9386 C C . ARG B 1 186 ? -24.156 -29.109 4.062 1 91.31 186 ARG B C 1
ATOM 9388 O O . ARG B 1 186 ? -23.359 -29.703 3.336 1 91.31 186 ARG B O 1
ATOM 9395 N N . PRO B 1 187 ? -25.438 -29.172 3.834 1 91.25 187 PRO B N 1
ATOM 9396 C CA . PRO B 1 187 ? -25.938 -29.844 2.629 1 91.25 187 PRO B CA 1
ATOM 9397 C C . PRO B 1 187 ? -25.656 -29.062 1.354 1 91.25 187 PRO B C 1
ATOM 9399 O O . PRO B 1 187 ? -25.625 -27.828 1.381 1 91.25 187 PRO B O 1
ATOM 9402 N N . PHE B 1 188 ? -25.422 -29.828 0.319 1 93.19 188 PHE B N 1
ATOM 9403 C CA . PHE B 1 188 ? -25.281 -29.188 -0.987 1 93.19 188 PHE B CA 1
ATOM 9404 C C . PHE B 1 188 ? -26.641 -29.094 -1.681 1 93.19 188 PHE B C 1
ATOM 9406 O O . PHE B 1 188 ? -27.344 -30.094 -1.84 1 93.19 188 PHE B O 1
ATOM 9413 N N . ASP B 1 189 ? -27.031 -27.828 -2.004 1 92.62 189 ASP B N 1
ATOM 9414 C CA . ASP B 1 189 ? -28.266 -27.562 -2.721 1 92.62 189 ASP B CA 1
ATOM 9415 C C . ASP B 1 189 ? -28 -26.828 -4.035 1 92.62 189 ASP B C 1
ATOM 9417 O O . ASP B 1 189 ? -27.766 -25.625 -4.043 1 92.62 189 ASP B O 1
ATOM 9421 N N . PRO B 1 190 ? -28.078 -27.562 -5.109 1 92 190 PRO B N 1
ATOM 9422 C CA . PRO B 1 190 ? -27.766 -26.953 -6.406 1 92 190 PRO B CA 1
ATOM 9423 C C . PRO B 1 190 ? -28.688 -25.766 -6.73 1 92 190 PRO B C 1
ATOM 9425 O O . PRO B 1 190 ? -28.312 -24.891 -7.508 1 92 190 PRO B O 1
ATOM 9428 N N . THR B 1 191 ? -29.828 -25.656 -6.148 1 90.88 191 THR B N 1
ATOM 9429 C CA . THR B 1 191 ? -30.797 -24.625 -6.461 1 90.88 191 THR B CA 1
ATOM 9430 C C . THR B 1 191 ? -30.359 -23.281 -5.859 1 90.88 191 THR B C 1
ATOM 9432 O O . THR B 1 191 ? -30.875 -22.234 -6.242 1 90.88 191 THR B O 1
ATOM 9435 N N . GLN B 1 192 ? -29.438 -23.359 -4.961 1 90.56 192 GLN B N 1
ATOM 9436 C CA . GLN B 1 192 ? -28.984 -22.141 -4.281 1 90.56 192 GLN B CA 1
ATOM 9437 C C . GLN B 1 192 ? -27.781 -21.531 -4.984 1 90.56 192 GLN B C 1
ATOM 9439 O O . GLN B 1 192 ? -27.344 -20.438 -4.621 1 90.56 192 GLN B O 1
ATOM 9444 N N . GLU B 1 193 ? -27.312 -22.172 -6.031 1 92.88 193 GLU B N 1
ATOM 9445 C CA . GLU B 1 193 ? -26.141 -21.656 -6.742 1 92.88 193 GLU B CA 1
ATOM 9446 C C . GLU B 1 193 ? -26.5 -20.469 -7.621 1 92.88 193 GLU B C 1
ATOM 9448 O O . GLU B 1 193 ? -27.641 -20.375 -8.102 1 92.88 193 GLU B O 1
ATOM 9453 N N . PRO B 1 194 ? -25.547 -19.531 -7.855 1 91 194 PRO B N 1
ATOM 9454 C CA . PRO B 1 194 ? -25.828 -18.359 -8.664 1 91 194 PRO B CA 1
ATOM 9455 C C . PRO B 1 194 ? -26.266 -18.703 -10.086 1 91 194 PRO B C 1
ATOM 9457 O O . PRO B 1 194 ? -25.734 -19.641 -10.688 1 91 194 PRO B O 1
ATOM 9460 N N . ILE B 1 195 ? -27.125 -17.953 -10.555 1 89.25 195 ILE B N 1
ATOM 9461 C CA . ILE B 1 195 ? -27.578 -18.125 -11.93 1 89.25 195 ILE B CA 1
ATOM 9462 C C . ILE B 1 195 ? -26.609 -17.438 -12.891 1 89.25 195 ILE B C 1
ATOM 9464 O O . ILE B 1 195 ? -25.781 -16.625 -12.477 1 89.25 195 ILE B O 1
ATOM 9468 N N . PHE B 1 196 ? -26.734 -17.891 -14.148 1 92.44 196 PHE B N 1
ATOM 9469 C CA . PHE B 1 196 ? -25.969 -17.188 -15.188 1 92.44 196 PHE B CA 1
ATOM 9470 C C . PHE B 1 196 ? -26.375 -15.734 -15.273 1 92.44 196 PHE B C 1
ATOM 9472 O O . PHE B 1 196 ? -27.578 -15.414 -15.25 1 92.44 196 PHE B O 1
ATOM 9479 N N . PRO B 1 197 ? -25.391 -14.773 -15.352 1 92.31 197 PRO B N 1
ATOM 9480 C CA . PRO B 1 197 ? -25.75 -13.352 -15.328 1 92.31 197 PRO B CA 1
ATOM 9481 C C . PRO B 1 197 ? -26.719 -12.977 -16.438 1 92.31 197 PRO B C 1
ATOM 9483 O O . PRO B 1 197 ? -26.438 -13.195 -17.625 1 92.31 197 PRO B O 1
ATOM 9486 N N . PRO B 1 198 ? -27.844 -12.367 -16.078 1 90.94 198 PRO B N 1
ATOM 9487 C CA . PRO B 1 198 ? -28.875 -12.031 -17.078 1 90.94 198 PRO B CA 1
ATOM 9488 C C . PRO B 1 198 ? -28.359 -11.055 -18.141 1 90.94 198 PRO B C 1
ATOM 9490 O O . PRO B 1 198 ? -28.75 -11.156 -19.312 1 90.94 198 PRO B O 1
ATOM 9493 N N . GLU B 1 199 ? -27.531 -10.164 -17.75 1 90.94 199 GLU B N 1
ATOM 9494 C CA . GLU B 1 199 ? -27.016 -9.18 -18.688 1 90.94 199 GLU B CA 1
ATOM 9495 C C . GLU B 1 199 ? -26.25 -9.859 -19.828 1 90.94 199 GLU B C 1
ATOM 9497 O O . GLU B 1 199 ? -26.281 -9.391 -20.969 1 90.94 199 GLU B O 1
ATOM 9502 N N . LEU B 1 200 ? -25.562 -10.945 -19.531 1 91.69 200 LEU B N 1
ATOM 9503 C CA . LEU B 1 200 ? -24.797 -11.672 -20.531 1 91.69 200 LEU B CA 1
ATOM 9504 C C . LEU B 1 200 ? -25.719 -12.477 -21.438 1 91.69 200 LEU B C 1
ATOM 9506 O O . LEU B 1 200 ? -25.391 -12.719 -22.609 1 91.69 200 LEU B O 1
ATOM 9510 N N . LYS B 1 201 ? -26.859 -12.852 -20.891 1 88.25 201 LYS B N 1
ATOM 9511 C CA . LYS B 1 201 ? -27.859 -13.57 -21.688 1 88.25 201 LYS B CA 1
ATOM 9512 C C . LYS B 1 201 ? -28.547 -12.641 -22.688 1 88.25 201 LYS B C 1
ATOM 9514 O O . LYS B 1 201 ? -28.672 -12.977 -23.859 1 88.25 201 LYS B O 1
ATOM 9519 N N . VAL B 1 202 ? -28.906 -11.453 -22.172 1 87.88 202 VAL B N 1
ATOM 9520 C CA . VAL B 1 202 ? -29.656 -10.492 -22.984 1 87.88 202 VAL B CA 1
ATOM 9521 C C . VAL B 1 202 ? -28.766 -9.93 -24.078 1 87.88 202 VAL B C 1
ATOM 9523 O O . VAL B 1 202 ? -29.234 -9.727 -25.219 1 87.88 202 VAL B O 1
ATOM 9526 N N . LYS B 1 203 ? -27.547 -9.711 -23.797 1 88.88 203 LYS B N 1
ATOM 9527 C CA . LYS B 1 203 ? -26.625 -9.102 -24.766 1 88.88 203 LYS B CA 1
ATOM 9528 C C . LYS B 1 203 ? -25.766 -10.164 -25.453 1 88.88 203 LYS B C 1
ATOM 9530 O O . LYS B 1 203 ? -24.672 -9.867 -25.938 1 88.88 203 LYS B O 1
ATOM 9535 N N . HIS B 1 204 ? -26.234 -11.352 -25.484 1 88.06 204 HIS B N 1
ATOM 9536 C CA . HIS B 1 204 ? -25.484 -12.469 -26.031 1 88.06 204 HIS B CA 1
ATOM 9537 C C . HIS B 1 204 ? -25.031 -12.188 -27.469 1 88.06 204 HIS B C 1
ATOM 9539 O O . HIS B 1 204 ? -23.875 -12.398 -27.812 1 88.06 204 HIS B O 1
ATOM 9545 N N . GLN B 1 205 ? -25.938 -11.742 -28.328 1 86 205 GLN B N 1
ATOM 9546 C CA . GLN B 1 205 ? -25.641 -11.484 -29.719 1 86 205 GLN B CA 1
ATOM 9547 C C . GLN B 1 205 ? -24.594 -10.383 -29.859 1 86 205 GLN B C 1
ATOM 9549 O O . GLN B 1 205 ? -23.688 -10.477 -30.703 1 86 205 GLN B O 1
ATOM 9554 N N . LYS B 1 206 ? -24.719 -9.484 -29 1 87.56 206 LYS B N 1
ATOM 9555 C CA . LYS B 1 206 ? -23.781 -8.367 -29.031 1 87.56 206 LYS B CA 1
ATOM 9556 C C . LYS B 1 206 ? -22.375 -8.828 -28.703 1 87.56 206 LYS B C 1
ATOM 9558 O O . LYS B 1 206 ? -21.406 -8.328 -29.281 1 87.56 206 LYS B O 1
ATOM 9563 N N . TYR B 1 207 ? -22.281 -9.766 -27.875 1 87.94 207 TYR B N 1
ATOM 9564 C CA . TYR B 1 207 ? -20.969 -10.172 -27.391 1 87.94 207 TYR B CA 1
ATOM 9565 C C . TYR B 1 207 ? -20.391 -11.281 -28.266 1 87.94 207 TYR B C 1
ATOM 9567 O O . TYR B 1 207 ? -19.172 -11.453 -28.344 1 87.94 207 TYR B O 1
ATOM 9575 N N . HIS B 1 208 ? -21.234 -12.047 -29.016 1 87.19 208 HIS B N 1
ATOM 9576 C CA . HIS B 1 208 ? -20.719 -13.258 -29.625 1 87.19 208 HIS B CA 1
ATOM 9577 C C . HIS B 1 208 ? -20.922 -13.242 -31.141 1 87.19 208 HIS B C 1
ATOM 9579 O O . HIS B 1 208 ? -20.328 -14.055 -31.859 1 87.19 208 HIS B O 1
ATOM 9585 N N . GLU B 1 209 ? -21.625 -12.312 -31.641 1 88.44 209 GLU B N 1
ATOM 9586 C CA . GLU B 1 209 ? -21.922 -12.312 -33.062 1 88.44 209 GLU B CA 1
ATOM 9587 C C . GLU B 1 209 ? -21.281 -11.109 -33.75 1 88.44 209 GLU B C 1
ATOM 9589 O O . GLU B 1 209 ? -21.578 -10.82 -34.938 1 88.44 209 GLU B O 1
ATOM 9594 N N . VAL B 1 210 ? -20.469 -10.461 -33 1 91.56 210 VAL B N 1
ATOM 9595 C CA . VAL B 1 210 ? -19.75 -9.32 -33.594 1 91.56 210 VAL B CA 1
ATOM 9596 C C . VAL B 1 210 ? -18.25 -9.57 -33.5 1 91.56 210 VAL B C 1
ATOM 9598 O O . VAL B 1 210 ? -17.75 -10.086 -32.5 1 91.56 210 VAL B O 1
ATOM 9601 N N . SER B 1 211 ? -17.578 -9.25 -34.656 1 95.19 211 SER B N 1
ATOM 9602 C CA . SER B 1 211 ? -16.109 -9.367 -34.688 1 95.19 211 SER B CA 1
ATOM 9603 C C . SER B 1 211 ? -15.461 -8.391 -33.719 1 95.19 211 SER B C 1
ATOM 9605 O O . SER B 1 211 ? -15.945 -7.266 -33.531 1 95.19 211 SER B O 1
ATOM 9607 N N . LEU B 1 212 ? -14.414 -8.836 -33.094 1 94.94 212 LEU B N 1
ATOM 9608 C CA . LEU B 1 212 ? -13.727 -8.023 -32.094 1 94.94 212 LEU B CA 1
ATOM 9609 C C . LEU B 1 212 ? -12.281 -7.762 -32.5 1 94.94 212 LEU B C 1
ATOM 9611 O O . LEU B 1 212 ? -11.656 -8.609 -33.156 1 94.94 212 LEU B O 1
ATOM 9615 N N . ARG B 1 213 ? -11.812 -6.543 -32.156 1 96.12 213 ARG B N 1
ATOM 9616 C CA . ARG B 1 213 ? -10.406 -6.172 -32.281 1 96.12 213 ARG B CA 1
ATOM 9617 C C . ARG B 1 213 ? -9.922 -5.391 -31.078 1 96.12 213 ARG B C 1
ATOM 9619 O O . ARG B 1 213 ? -10.484 -4.352 -30.734 1 96.12 213 ARG B O 1
ATOM 9626 N N . PHE B 1 214 ? -8.977 -5.926 -30.359 1 96.56 214 PHE B N 1
ATOM 9627 C CA . PHE B 1 214 ? -8.32 -5.242 -29.25 1 96.56 214 PHE B CA 1
ATOM 9628 C C . PHE B 1 214 ? -6.844 -5.016 -29.547 1 96.56 214 PHE B C 1
ATOM 9630 O O . PHE B 1 214 ? -6.094 -5.973 -29.766 1 96.56 214 PHE B O 1
ATOM 9637 N N . ALA B 1 215 ? -6.398 -3.748 -29.516 1 96.12 215 ALA B N 1
ATOM 9638 C CA . ALA B 1 215 ? -5 -3.414 -29.781 1 96.12 215 ALA B CA 1
ATOM 9639 C C . ALA B 1 215 ? -4.266 -3.111 -28.469 1 96.12 215 ALA B C 1
ATOM 9641 O O . ALA B 1 215 ? -4.664 -2.223 -27.719 1 96.12 215 ALA B O 1
ATOM 9642 N N . GLY B 1 216 ? -3.293 -3.967 -28.188 1 93.25 216 GLY B N 1
ATOM 9643 C CA . GLY B 1 216 ? -2.402 -3.672 -27.078 1 93.25 216 GLY B CA 1
ATOM 9644 C C . GLY B 1 216 ? -1.139 -2.945 -27.5 1 93.25 216 GLY B C 1
ATOM 9645 O O . GLY B 1 216 ? -0.984 -2.59 -28.672 1 93.25 216 GLY B O 1
ATOM 9646 N N . PRO B 1 217 ? -0.227 -2.711 -26.547 1 90.19 217 PRO B N 1
ATOM 9647 C CA . PRO B 1 217 ? 1.012 -2.002 -26.875 1 90.19 217 PRO B CA 1
ATOM 9648 C C . PRO B 1 217 ? 1.867 -2.75 -27.891 1 90.19 217 PRO B C 1
ATOM 9650 O O . PRO B 1 217 ? 2.512 -2.125 -28.734 1 90.19 217 PRO B O 1
ATOM 9653 N N . ARG B 1 218 ? 1.799 -4.137 -27.828 1 93.31 218 ARG B N 1
ATOM 9654 C CA . ARG B 1 218 ? 2.689 -4.918 -28.672 1 93.31 218 ARG B CA 1
ATOM 9655 C C . ARG B 1 218 ? 1.909 -5.949 -29.484 1 93.31 218 ARG B C 1
ATOM 9657 O O . ARG B 1 218 ? 2.379 -6.418 -30.516 1 93.31 218 ARG B O 1
ATOM 9664 N N . VAL B 1 219 ? 0.767 -6.379 -29.016 1 96.62 219 VAL B N 1
ATOM 9665 C CA . VAL B 1 219 ? 0.009 -7.484 -29.594 1 96.62 219 VAL B CA 1
ATOM 9666 C C . VAL B 1 219 ? -1.429 -7.039 -29.844 1 96.62 219 VAL B C 1
ATOM 9668 O O . VAL B 1 219 ? -2.01 -6.297 -29.062 1 96.62 219 VAL B O 1
ATOM 9671 N N . THR B 1 220 ? -1.956 -7.465 -30.984 1 97.69 220 THR B N 1
ATOM 9672 C CA . THR B 1 220 ? -3.354 -7.227 -31.328 1 97.69 220 THR B CA 1
ATOM 9673 C C . THR B 1 220 ? -4.145 -8.531 -31.312 1 97.69 220 THR B C 1
ATOM 9675 O O . THR B 1 220 ? -3.668 -9.562 -31.781 1 97.69 220 THR B O 1
ATOM 9678 N N . TRP B 1 221 ? -5.273 -8.531 -30.688 1 97.88 221 TRP B N 1
ATOM 9679 C CA . TRP B 1 221 ? -6.199 -9.664 -30.625 1 97.88 221 TRP B CA 1
ATOM 9680 C C . TRP B 1 221 ? -7.391 -9.438 -31.562 1 97.88 221 TRP B C 1
ATOM 9682 O O . TRP B 1 221 ? -8.055 -8.398 -31.484 1 97.88 221 TRP B O 1
ATOM 9692 N N . VAL B 1 222 ? -7.633 -10.398 -32.469 1 98.12 222 VAL B N 1
ATOM 9693 C CA . VAL B 1 222 ? -8.789 -10.312 -33.375 1 98.12 222 VAL B CA 1
ATOM 9694 C C . VAL B 1 222 ? -9.648 -11.57 -33.219 1 98.12 222 VAL B C 1
ATOM 9696 O O . VAL B 1 222 ? -9.125 -12.68 -33.125 1 98.12 222 VAL B O 1
ATOM 9699 N N . ARG B 1 223 ? -10.945 -11.445 -33.125 1 97.88 223 ARG B N 1
ATOM 9700 C CA . ARG B 1 223 ? -11.906 -12.539 -33.094 1 97.88 223 ARG B CA 1
ATOM 9701 C C . ARG B 1 223 ? -12.961 -12.391 -34.188 1 97.88 223 ARG B C 1
ATOM 9703 O O . ARG B 1 223 ? -14 -11.758 -33.969 1 97.88 223 ARG B O 1
ATOM 9710 N N . PRO B 1 224 ? -12.703 -13.023 -35.344 1 97.69 224 PRO B N 1
ATOM 9711 C CA . PRO B 1 224 ? -13.703 -12.977 -36.406 1 97.69 224 PRO B CA 1
ATOM 9712 C C . PRO B 1 224 ? -14.922 -13.844 -36.125 1 97.69 224 PRO B C 1
ATOM 9714 O O . PRO B 1 224 ? -14.844 -14.758 -35.312 1 97.69 224 PRO B O 1
ATOM 9717 N N . THR B 1 225 ? -16.031 -13.602 -36.875 1 96.31 225 THR B N 1
ATOM 9718 C CA . THR B 1 225 ? -17.25 -14.367 -36.656 1 96.31 225 THR B CA 1
ATOM 9719 C C . THR B 1 225 ? -17.672 -15.086 -37.938 1 96.31 225 THR B C 1
ATOM 9721 O O . THR B 1 225 ? -18.734 -15.719 -37.969 1 96.31 225 THR B O 1
ATOM 9724 N N . SER B 1 226 ? -16.828 -14.945 -38.969 1 97 226 SER B N 1
ATOM 9725 C CA . SER B 1 226 ? -17.125 -15.648 -40.188 1 97 226 SER B CA 1
ATOM 9726 C C . SER B 1 226 ? -15.859 -16.281 -40.781 1 97 226 SER B C 1
ATOM 9728 O O . SER B 1 226 ? -14.75 -15.812 -40.531 1 97 226 SER B O 1
ATOM 9730 N N . LEU B 1 227 ? -16.094 -17.359 -41.5 1 97.69 227 LEU B N 1
ATOM 9731 C CA . LEU B 1 227 ? -14.984 -18.047 -42.156 1 97.69 227 LEU B CA 1
ATOM 9732 C C . LEU B 1 227 ? -14.297 -17.141 -43.156 1 97.69 227 LEU B C 1
ATOM 9734 O O . LEU B 1 227 ? -13.07 -17.156 -43.312 1 97.69 227 LEU B O 1
ATOM 9738 N N . ASP B 1 228 ? -15.07 -16.344 -43.844 1 97.06 228 ASP B N 1
ATOM 9739 C CA . ASP B 1 228 ? -14.523 -15.422 -44.812 1 97.06 228 ASP B CA 1
ATOM 9740 C C . ASP B 1 228 ? -13.57 -14.422 -44.156 1 97.06 228 ASP B C 1
ATOM 9742 O O . ASP B 1 228 ? -12.484 -14.164 -44.688 1 97.06 228 ASP B O 1
ATOM 9746 N N . GLU B 1 229 ? -14.023 -13.867 -43.125 1 97.25 229 GLU B N 1
ATOM 9747 C CA . GLU B 1 229 ? -13.188 -12.922 -42.375 1 97.25 229 GLU B CA 1
ATOM 9748 C C . GLU B 1 229 ? -11.898 -13.586 -41.875 1 97.25 229 GLU B C 1
ATOM 9750 O O . GLU B 1 229 ? -10.828 -12.977 -41.906 1 97.25 229 GLU B O 1
ATOM 9755 N N . LEU B 1 230 ? -12.023 -14.781 -41.438 1 97.88 230 LEU B N 1
ATOM 9756 C CA . LEU B 1 230 ? -10.859 -15.516 -40.969 1 97.88 230 LEU B CA 1
ATOM 9757 C C . LEU B 1 230 ? -9.859 -15.727 -42.094 1 97.88 230 LEU B C 1
ATOM 9759 O O . LEU B 1 230 ? -8.648 -15.562 -41.906 1 97.88 230 LEU B O 1
ATOM 9763 N N . LEU B 1 231 ? -10.367 -16.094 -43.25 1 97.69 231 LEU B N 1
ATOM 9764 C CA . LEU B 1 231 ? -9.5 -16.344 -44.406 1 97.69 231 LEU B CA 1
ATOM 9765 C C . LEU B 1 231 ? -8.82 -15.055 -44.844 1 97.69 231 LEU B C 1
ATOM 9767 O O . LEU B 1 231 ? -7.656 -15.078 -45.25 1 97.69 231 LEU B O 1
ATOM 9771 N N . GLU B 1 232 ? -9.484 -14 -44.781 1 97.12 232 GLU B N 1
ATOM 9772 C CA . GLU B 1 232 ? -8.898 -12.703 -45.094 1 97.12 232 GLU B CA 1
ATOM 9773 C C . GLU B 1 232 ? -7.777 -12.344 -44.125 1 97.12 232 GLU B C 1
ATOM 9775 O O . GLU B 1 232 ? -6.742 -11.812 -44.531 1 97.12 232 GLU B O 1
ATOM 9780 N N . LEU B 1 233 ? -8.07 -12.555 -42.875 1 96.88 233 LEU B N 1
ATOM 9781 C CA . LEU B 1 233 ? -7.07 -12.289 -41.844 1 96.88 233 LEU B CA 1
ATOM 9782 C C . LEU B 1 233 ? -5.832 -13.156 -42.062 1 96.88 233 LEU B C 1
ATOM 9784 O O . LEU B 1 233 ? -4.703 -12.672 -41.906 1 96.88 233 LEU B O 1
ATOM 9788 N N . LYS B 1 234 ? -6.09 -14.469 -42.312 1 96.31 234 LYS B N 1
ATOM 9789 C CA . LYS B 1 234 ? -4.973 -15.375 -42.562 1 96.31 234 LYS B CA 1
ATOM 9790 C C . LYS B 1 234 ? -4.141 -14.922 -43.75 1 96.31 234 LYS B C 1
ATOM 9792 O O . LYS B 1 234 ? -2.912 -15.023 -43.75 1 96.31 234 LYS B O 1
ATOM 9797 N N . LYS B 1 235 ? -4.746 -14.406 -44.75 1 95.5 235 LYS B N 1
ATOM 9798 C CA . LYS B 1 235 ? -4.066 -13.906 -45.938 1 95.5 235 LYS B CA 1
ATOM 9799 C C . LYS B 1 235 ? -3.273 -12.641 -45.625 1 95.5 235 LYS B C 1
ATOM 9801 O O . LYS B 1 235 ? -2.111 -12.508 -46 1 95.5 235 LYS B O 1
ATOM 9806 N N . SER B 1 236 ? -3.84 -11.742 -44.906 1 94.75 236 SER B N 1
ATOM 9807 C CA . SER B 1 236 ? -3.248 -10.438 -44.625 1 94.75 236 SER B CA 1
ATOM 9808 C C . SER B 1 236 ? -2.178 -10.539 -43.562 1 94.75 236 SER B C 1
ATOM 9810 O O . SER B 1 236 ? -1.255 -9.719 -43.5 1 94.75 236 SER B O 1
ATOM 9812 N N . HIS B 1 237 ? -2.355 -11.492 -42.656 1 94 237 HIS B N 1
ATOM 9813 C CA . HIS B 1 237 ? -1.404 -11.719 -41.594 1 94 237 HIS B CA 1
ATOM 9814 C C . HIS B 1 237 ? -0.92 -13.164 -41.562 1 94 237 HIS B C 1
ATOM 9816 O O . HIS B 1 237 ? -1.206 -13.906 -40.625 1 94 237 HIS B O 1
ATOM 9822 N N . PRO B 1 238 ? -0.071 -13.477 -42.375 1 90.12 238 PRO B N 1
ATOM 9823 C CA . PRO B 1 238 ? 0.345 -14.875 -42.5 1 90.12 238 PRO B CA 1
ATOM 9824 C C . PRO B 1 238 ? 1.082 -15.391 -41.281 1 90.12 238 PRO B C 1
ATOM 9826 O O . PRO B 1 238 ? 1.129 -16.594 -41.031 1 90.12 238 PRO B O 1
ATOM 9829 N N . LYS B 1 239 ? 1.6 -14.523 -40.531 1 91.31 239 LYS B N 1
ATOM 9830 C CA . LYS B 1 239 ? 2.355 -14.93 -39.344 1 91.31 239 LYS B CA 1
ATOM 9831 C C . LYS B 1 239 ? 1.476 -14.914 -38.094 1 91.31 239 LYS B C 1
ATOM 9833 O O . LYS B 1 239 ? 1.931 -15.258 -37 1 91.31 239 LYS B O 1
ATOM 9838 N N . ALA B 1 240 ? 0.226 -14.602 -38.312 1 94.88 240 ALA B N 1
ATOM 9839 C CA . ALA B 1 240 ? -0.695 -14.594 -37.188 1 94.88 240 ALA B CA 1
ATOM 9840 C C . ALA B 1 240 ? -0.88 -15.992 -36.625 1 94.88 240 ALA B C 1
ATOM 9842 O O . ALA B 1 240 ? -0.816 -16.984 -37.344 1 94.88 240 ALA B O 1
ATOM 9843 N N . ARG B 1 241 ? -0.991 -16.094 -35.312 1 95.69 241 ARG B N 1
ATOM 9844 C CA . ARG B 1 241 ? -1.26 -17.375 -34.656 1 95.69 241 ARG B CA 1
ATOM 9845 C C . ARG B 1 241 ? -2.736 -17.516 -34.312 1 95.69 241 ARG B C 1
ATOM 9847 O O . ARG B 1 241 ? -3.359 -16.547 -33.844 1 95.69 241 ARG B O 1
ATOM 9854 N N . PHE B 1 242 ? -3.27 -18.641 -34.625 1 96.44 242 PHE B N 1
ATOM 9855 C CA . PHE B 1 242 ? -4.645 -18.938 -34.25 1 96.44 242 PHE B CA 1
ATOM 9856 C C . PHE B 1 242 ? -4.719 -19.422 -32.812 1 96.44 242 PHE B C 1
ATOM 9858 O O . PHE B 1 242 ? -3.857 -20.172 -32.344 1 96.44 242 PHE B O 1
ATOM 9865 N N . VAL B 1 243 ? -5.707 -18.891 -32.125 1 96.88 243 VAL B N 1
ATOM 9866 C CA . VAL B 1 243 ? -5.887 -19.25 -30.719 1 96.88 243 VAL B CA 1
ATOM 9867 C C . VAL B 1 243 ? -7.332 -19.672 -30.469 1 96.88 243 VAL B C 1
ATOM 9869 O O . VAL B 1 243 ? -8.266 -18.969 -30.875 1 96.88 243 VAL B O 1
ATOM 9872 N N . VAL B 1 244 ? -7.5 -20.844 -29.844 1 96.25 244 VAL B N 1
ATOM 9873 C CA . VAL B 1 244 ? -8.789 -21.25 -29.281 1 96.25 244 VAL B CA 1
ATOM 9874 C C . VAL B 1 244 ? -8.688 -21.328 -27.75 1 96.25 244 VAL B C 1
ATOM 9876 O O . VAL B 1 244 ? -9.164 -20.422 -27.047 1 96.25 244 VAL B O 1
ATOM 9879 N N . GLY B 1 245 ? -7.801 -22.203 -27.25 1 95.62 245 GLY B N 1
ATOM 9880 C CA . GLY B 1 245 ? -7.617 -22.328 -25.812 1 95.62 245 GLY B CA 1
ATOM 9881 C C . GLY B 1 245 ? -6.305 -21.734 -25.328 1 95.62 245 GLY B C 1
ATOM 9882 O O . GLY B 1 245 ? -6.098 -21.578 -24.125 1 95.62 245 GLY B O 1
ATOM 9883 N N . ASN B 1 246 ? -5.426 -21.391 -26.203 1 96.94 246 ASN B N 1
ATOM 9884 C CA . ASN B 1 246 ? -4.137 -20.781 -25.891 1 96.94 246 ASN B CA 1
ATOM 9885 C C . ASN B 1 246 ? -3.258 -21.734 -25.078 1 96.94 246 ASN B C 1
ATOM 9887 O O . ASN B 1 246 ? -2.436 -21.281 -24.281 1 96.94 246 ASN B O 1
ATOM 9891 N N . THR B 1 247 ? -3.336 -23 -25.219 1 94.38 247 THR B N 1
ATOM 9892 C CA . THR B 1 247 ? -2.637 -23.953 -24.375 1 94.38 247 THR B CA 1
ATOM 9893 C C . THR B 1 247 ? -1.222 -24.203 -24.891 1 94.38 247 THR B C 1
ATOM 9895 O O . THR B 1 247 ? -0.335 -24.594 -24.125 1 94.38 247 THR B O 1
ATOM 9898 N N . GLU B 1 248 ? -1.002 -24.016 -26.141 1 94.25 248 GLU B N 1
ATOM 9899 C CA . GLU B 1 248 ? 0.344 -24.094 -26.703 1 94.25 248 GLU B CA 1
ATOM 9900 C C . GLU B 1 248 ? 0.966 -22.719 -26.875 1 94.25 248 GLU B C 1
ATOM 9902 O O . GLU B 1 248 ? 2.098 -22.484 -26.438 1 94.25 248 GLU B O 1
ATOM 9907 N N . VAL B 1 249 ? 0.226 -21.781 -27.438 1 95.62 249 VAL B N 1
ATOM 9908 C CA . VAL B 1 249 ? 0.715 -20.438 -27.672 1 95.62 249 VAL B CA 1
ATOM 9909 C C . VAL B 1 249 ? 1.07 -19.766 -26.344 1 95.62 249 VAL B C 1
ATOM 9911 O O . VAL B 1 249 ? 2.049 -19.016 -26.266 1 95.62 249 VAL B O 1
ATOM 9914 N N . GLY B 1 250 ? 0.253 -20.031 -25.344 1 95.38 250 GLY B N 1
ATOM 9915 C CA . GLY B 1 250 ? 0.552 -19.5 -24.031 1 95.38 250 GLY B CA 1
ATOM 9916 C C . GLY B 1 250 ? 1.903 -19.953 -23.5 1 95.38 250 GLY B C 1
ATOM 9917 O O . GLY B 1 250 ? 2.637 -19.156 -22.906 1 95.38 250 GLY B O 1
ATOM 9918 N N . ILE B 1 251 ? 2.25 -21.172 -23.688 1 94.94 251 ILE B N 1
ATOM 9919 C CA . ILE B 1 251 ? 3.527 -21.719 -23.25 1 94.94 251 ILE B CA 1
ATOM 9920 C C . ILE B 1 251 ? 4.66 -21.109 -24.078 1 94.94 251 ILE B C 1
ATOM 9922 O O . ILE B 1 251 ? 5.707 -20.734 -23.531 1 94.94 251 ILE B O 1
ATOM 9926 N N . GLU B 1 252 ? 4.402 -20.969 -25.391 1 94.88 252 GLU B N 1
ATOM 9927 C CA . GLU B 1 252 ? 5.406 -20.422 -26.297 1 94.88 252 GLU B CA 1
ATOM 9928 C C . GLU B 1 252 ? 5.75 -18.969 -25.922 1 94.88 252 GLU B C 1
ATOM 9930 O O . GLU B 1 252 ? 6.918 -18.578 -25.953 1 94.88 252 GLU B O 1
ATOM 9935 N N . THR B 1 253 ? 4.762 -18.266 -25.578 1 94.31 253 THR B N 1
ATOM 9936 C CA . THR B 1 253 ? 4.984 -16.859 -25.281 1 94.31 253 THR B CA 1
ATOM 9937 C C . THR B 1 253 ? 5.562 -16.672 -23.891 1 94.31 253 THR B C 1
ATOM 9939 O O . THR B 1 253 ? 6.41 -15.812 -23.656 1 94.31 253 THR B O 1
ATOM 9942 N N . LYS B 1 254 ? 5.172 -17.484 -22.953 1 92.62 254 LYS B N 1
ATOM 9943 C CA . LYS B 1 254 ? 5.598 -17.328 -21.578 1 92.62 254 LYS B CA 1
ATOM 9944 C C . LYS B 1 254 ? 6.992 -17.906 -21.344 1 92.62 254 LYS B C 1
ATOM 9946 O O . LYS B 1 254 ? 7.859 -17.234 -20.781 1 92.62 254 LYS B O 1
ATOM 9951 N N . PHE B 1 255 ? 7.242 -19.109 -21.828 1 91.38 255 PHE B N 1
ATOM 9952 C CA . PHE B 1 255 ? 8.453 -19.812 -21.406 1 91.38 255 PHE B CA 1
ATOM 9953 C C . PHE B 1 255 ? 9.453 -19.891 -22.547 1 91.38 255 PHE B C 1
ATOM 9955 O O . PHE B 1 255 ? 10.648 -20.109 -22.312 1 91.38 255 PHE B O 1
ATOM 9962 N N . LYS B 1 256 ? 8.953 -19.688 -23.812 1 91.19 256 LYS B N 1
ATOM 9963 C CA . LYS B 1 256 ? 9.883 -19.719 -24.953 1 91.19 256 LYS B CA 1
ATOM 9964 C C . LYS B 1 256 ? 10.133 -18.312 -25.484 1 91.19 256 LYS B C 1
ATOM 9966 O O . LYS B 1 256 ? 10.852 -18.141 -26.484 1 91.19 256 LYS B O 1
ATOM 9971 N N . ASN B 1 257 ? 9.5 -17.359 -24.922 1 90.31 257 ASN B N 1
ATOM 9972 C CA . ASN B 1 257 ? 9.695 -15.945 -25.219 1 90.31 257 ASN B CA 1
ATOM 9973 C C . ASN B 1 257 ? 9.391 -15.633 -26.672 1 90.31 257 ASN B C 1
ATOM 9975 O O . ASN B 1 257 ? 10.086 -14.828 -27.297 1 90.31 257 ASN B O 1
ATOM 9979 N N . GLN B 1 258 ? 8.414 -16.375 -27.188 1 93.31 258 GLN B N 1
ATOM 9980 C CA . GLN B 1 258 ? 7.961 -16.047 -28.547 1 93.31 258 GLN B CA 1
ATOM 9981 C C . GLN B 1 258 ? 6.98 -14.891 -28.531 1 93.31 258 GLN B C 1
ATOM 9983 O O . GLN B 1 258 ? 6.227 -14.711 -27.578 1 93.31 258 GLN B O 1
ATOM 9988 N N . MET B 1 259 ? 7.109 -14.109 -29.594 1 92.56 259 MET B N 1
ATOM 9989 C CA . MET B 1 259 ? 6.215 -12.961 -29.719 1 92.56 259 MET B CA 1
ATOM 9990 C C . MET B 1 259 ? 5.406 -13.047 -31.016 1 92.56 259 MET B C 1
ATOM 9992 O O . MET B 1 259 ? 5.969 -13.211 -32.094 1 92.56 259 MET B O 1
ATOM 9996 N N . TYR B 1 260 ? 4.117 -12.984 -30.859 1 95.56 260 TYR B N 1
ATOM 9997 C CA . TYR B 1 260 ? 3.201 -12.945 -32 1 95.56 260 TYR B CA 1
ATOM 9998 C C . TYR B 1 260 ? 2.42 -11.633 -32.031 1 95.56 260 TYR B C 1
ATOM 10000 O O . TYR B 1 260 ? 1.567 -11.398 -31.156 1 95.56 260 TYR B O 1
ATOM 10008 N N . SER B 1 261 ? 2.609 -10.844 -33 1 96.31 261 SER B N 1
ATOM 10009 C CA . SER B 1 261 ? 2.055 -9.492 -33.031 1 96.31 261 SER B CA 1
ATOM 10010 C C . SER B 1 261 ? 0.542 -9.523 -33.25 1 96.31 261 SER B C 1
ATOM 10012 O O . SER B 1 261 ? -0.154 -8.578 -32.844 1 96.31 261 SER B O 1
ATOM 10014 N N . VAL B 1 262 ? 0.073 -10.594 -33.906 1 97.44 262 VAL B N 1
ATOM 10015 C CA . VAL B 1 262 ? -1.364 -10.719 -34.125 1 97.44 262 VAL B CA 1
ATOM 10016 C C . VAL B 1 262 ? -1.842 -12.102 -33.688 1 97.44 262 VAL B C 1
ATOM 10018 O O . VAL B 1 262 ? -1.304 -13.117 -34.125 1 97.44 262 VAL B O 1
ATOM 10021 N N . LEU B 1 263 ? -2.752 -12.141 -32.812 1 98.06 263 LEU B N 1
ATOM 10022 C CA . LEU B 1 263 ? -3.447 -13.352 -32.406 1 98.06 263 LEU B CA 1
ATOM 10023 C C . LEU B 1 263 ? -4.887 -13.359 -32.906 1 98.06 263 LEU B C 1
ATOM 10025 O O . LEU B 1 263 ? -5.602 -12.359 -32.75 1 98.06 263 LEU B O 1
ATOM 10029 N N . VAL B 1 264 ? -5.297 -14.445 -33.531 1 98.06 264 VAL B N 1
ATOM 10030 C CA . VAL B 1 264 ? -6.641 -14.547 -34.094 1 98.06 264 VAL B CA 1
ATOM 10031 C C . VAL B 1 264 ? -7.395 -15.68 -33.406 1 98.06 264 VAL B C 1
ATOM 10033 O O . VAL B 1 264 ? -6.969 -16.844 -33.438 1 98.06 264 VAL B O 1
ATOM 10036 N N . SER B 1 265 ? -8.469 -15.352 -32.781 1 97.81 265 SER B N 1
ATOM 10037 C CA . SER B 1 265 ? -9.305 -16.375 -32.156 1 97.81 265 SER B CA 1
ATOM 10038 C C . SER B 1 265 ? -10.352 -16.906 -33.125 1 97.81 265 SER B C 1
ATOM 10040 O O . SER B 1 265 ? -11.172 -16.141 -33.656 1 97.81 265 SER B O 1
ATOM 10042 N N . SER B 1 266 ? -10.398 -18.172 -33.344 1 97.12 266 SER B N 1
ATOM 10043 C CA . SER B 1 266 ? -11.32 -18.766 -34.312 1 97.12 266 SER B CA 1
ATOM 10044 C C . SER B 1 266 ? -12.477 -19.469 -33.594 1 97.12 266 SER B C 1
ATOM 10046 O O . SER B 1 266 ? -13.117 -20.359 -34.156 1 97.12 266 SER B O 1
ATOM 10048 N N . SER B 1 267 ? -12.781 -19.109 -32.438 1 94.12 267 SER B N 1
ATOM 10049 C CA . SER B 1 267 ? -13.711 -19.828 -31.578 1 94.12 267 SER B CA 1
ATOM 10050 C C . SER B 1 267 ? -15.156 -19.453 -31.891 1 94.12 267 SER B C 1
ATOM 10052 O O . SER B 1 267 ? -16.094 -20.094 -31.406 1 94.12 267 SER B O 1
ATOM 10054 N N . HIS B 1 268 ? -15.422 -18.422 -32.75 1 93.88 268 HIS B N 1
ATOM 10055 C CA . HIS B 1 268 ? -16.781 -17.922 -32.938 1 93.88 268 HIS B CA 1
ATOM 10056 C C . HIS B 1 268 ? -17.234 -18.062 -34.375 1 93.88 268 HIS B C 1
ATOM 10058 O O . HIS B 1 268 ? -18.094 -17.297 -34.844 1 93.88 268 HIS B O 1
ATOM 10064 N N . ILE B 1 269 ? -16.656 -18.953 -35.031 1 96.06 269 ILE B N 1
ATOM 10065 C CA . ILE B 1 269 ? -17 -19.203 -36.438 1 96.06 269 ILE B CA 1
ATOM 10066 C C . ILE B 1 269 ? -17.812 -20.5 -36.531 1 96.06 269 ILE B C 1
ATOM 10068 O O . ILE B 1 269 ? -17.312 -21.578 -36.188 1 96.06 269 ILE B O 1
ATOM 10072 N N . ALA B 1 270 ? -18.938 -20.516 -37.062 1 93.19 270 ALA B N 1
ATOM 10073 C CA . ALA B 1 270 ? -19.891 -21.625 -37.062 1 93.19 270 ALA B CA 1
ATOM 10074 C C . ALA B 1 270 ? -19.297 -22.844 -37.75 1 93.19 270 ALA B C 1
ATOM 10076 O O . ALA B 1 270 ? -19.391 -23.969 -37.25 1 93.19 270 ALA B O 1
ATOM 10077 N N . GLU B 1 271 ? -18.656 -22.656 -38.906 1 95.12 271 GLU B N 1
ATOM 10078 C CA . GLU B 1 271 ? -18.109 -23.75 -39.688 1 95.12 271 GLU B CA 1
ATOM 10079 C C . GLU B 1 271 ? -17.016 -24.484 -38.906 1 95.12 271 GLU B C 1
ATOM 10081 O O . GLU B 1 271 ? -16.766 -25.672 -39.156 1 95.12 271 GLU B O 1
ATOM 10086 N N . LEU B 1 272 ? -16.422 -23.797 -38 1 97.56 272 LEU B N 1
ATOM 10087 C CA . LEU B 1 272 ? -15.281 -24.359 -37.281 1 97.56 272 LEU B CA 1
ATOM 10088 C C . LEU B 1 272 ? -15.727 -24.953 -35.938 1 97.56 272 LEU B C 1
ATOM 10090 O O . LEU B 1 272 ? -14.977 -25.703 -35.312 1 97.56 272 LEU B O 1
ATOM 10094 N N . THR B 1 273 ? -16.984 -24.734 -35.531 1 94.62 273 THR B N 1
ATOM 10095 C CA . THR B 1 273 ? -17.391 -25.156 -34.188 1 94.62 273 THR B CA 1
ATOM 10096 C C . THR B 1 273 ? -18.5 -26.203 -34.281 1 94.62 273 THR B C 1
ATOM 10098 O O . THR B 1 273 ? -19 -26.656 -33.25 1 94.62 273 THR B O 1
ATOM 10101 N N . THR B 1 274 ? -18.812 -26.641 -35.406 1 93.5 274 THR B N 1
ATOM 10102 C CA . THR B 1 274 ? -19.938 -27.562 -35.562 1 93.5 274 THR B CA 1
ATOM 10103 C C . THR B 1 274 ? -19.453 -28.984 -35.812 1 93.5 274 THR B C 1
ATOM 10105 O O . THR B 1 274 ? -18.391 -29.188 -36.406 1 93.5 274 THR B O 1
ATOM 10108 N N . VAL B 1 275 ? -20.172 -29.969 -35.312 1 95.94 275 VAL B N 1
ATOM 10109 C CA . VAL B 1 275 ? -19.969 -31.391 -35.531 1 95.94 275 VAL B CA 1
ATOM 10110 C C . VAL B 1 275 ? -21.172 -31.984 -36.281 1 95.94 275 VAL B C 1
ATOM 10112 O O . VAL B 1 275 ? -22.312 -31.734 -35.906 1 95.94 275 VAL B O 1
ATOM 10115 N N . GLU B 1 276 ? -20.891 -32.719 -37.375 1 95.38 276 GLU B N 1
ATOM 10116 C CA . GLU B 1 276 ? -21.984 -33.219 -38.219 1 95.38 276 GLU B CA 1
ATOM 10117 C C . GLU B 1 276 ? -21.75 -34.688 -38.625 1 95.38 276 GLU B C 1
ATOM 10119 O O . GLU B 1 276 ? -20.609 -35.094 -38.844 1 95.38 276 GLU B O 1
ATOM 10124 N N . ASP B 1 277 ? -22.844 -35.406 -38.781 1 95.62 277 ASP B N 1
ATOM 10125 C CA . ASP B 1 277 ? -22.797 -36.781 -39.312 1 95.62 277 ASP B CA 1
ATOM 10126 C C . ASP B 1 277 ? -22.734 -36.75 -40.844 1 95.62 277 ASP B C 1
ATOM 10128 O O . ASP B 1 277 ? -23.453 -35.969 -41.469 1 95.62 277 ASP B O 1
ATOM 10132 N N . THR B 1 278 ? -21.828 -37.5 -41.375 1 95.19 278 THR B N 1
ATOM 10133 C CA . THR B 1 278 ? -21.766 -37.688 -42.844 1 95.19 278 THR B CA 1
ATOM 10134 C C . THR B 1 278 ? -21.828 -39.156 -43.188 1 95.19 278 THR B C 1
ATOM 10136 O O . THR B 1 278 ? -21.797 -40.031 -42.312 1 95.19 278 THR B O 1
ATOM 10139 N N . ASP B 1 279 ? -21.828 -39.469 -44.531 1 92.56 279 ASP B N 1
ATOM 10140 C CA . ASP B 1 279 ? -21.859 -40.844 -44.969 1 92.56 279 ASP B CA 1
ATOM 10141 C C . ASP B 1 279 ? -20.547 -41.562 -44.656 1 92.56 279 ASP B C 1
ATOM 10143 O O . ASP B 1 279 ? -20.531 -42.781 -44.438 1 92.56 279 ASP B O 1
ATOM 10147 N N . LEU B 1 280 ? -19.547 -40.812 -44.5 1 92.25 280 LEU B N 1
ATOM 10148 C CA . LEU B 1 280 ? -18.219 -41.375 -44.25 1 92.25 280 LEU B CA 1
ATOM 10149 C C . LEU B 1 280 ? -17.969 -41.531 -42.75 1 92.25 280 LEU B C 1
ATOM 10151 O O . LEU B 1 280 ? -17.188 -42.375 -42.344 1 92.25 280 LEU B O 1
ATOM 10155 N N . GLY B 1 281 ? -18.531 -40.688 -42.031 1 96.19 281 GLY B N 1
ATOM 10156 C CA . GLY B 1 281 ? -18.312 -40.688 -40.594 1 96.19 281 GLY B CA 1
ATOM 10157 C C . GLY B 1 281 ? -18.672 -39.344 -39.938 1 96.19 281 GLY B C 1
ATOM 10158 O O . GLY B 1 281 ? -19.656 -38.719 -40.312 1 96.19 281 GLY B O 1
ATOM 10159 N N . LEU B 1 282 ? -17.906 -39 -38.969 1 97.62 282 LEU B N 1
ATOM 10160 C CA . LEU B 1 282 ? -18.188 -37.781 -38.188 1 97.62 282 LEU B CA 1
ATOM 10161 C C . LEU B 1 282 ? -17.297 -36.625 -38.656 1 97.62 282 LEU B C 1
ATOM 10163 O O . LEU B 1 282 ? -16.078 -36.719 -38.562 1 97.62 282 LEU B O 1
ATOM 10167 N N . ARG B 1 283 ? -17.875 -35.562 -39.188 1 98.06 283 ARG B N 1
ATOM 10168 C CA . ARG B 1 283 ? -17.172 -34.344 -39.562 1 98.06 283 ARG B CA 1
ATOM 10169 C C . ARG B 1 283 ? -17.062 -33.375 -38.375 1 98.06 283 ARG B C 1
ATOM 10171 O O . ARG B 1 283 ? -18.078 -32.938 -37.812 1 98.06 283 ARG B O 1
ATOM 10178 N N . VAL B 1 284 ? -15.891 -33.062 -37.875 1 98.25 284 VAL B N 1
ATOM 10179 C CA . VAL B 1 284 ? -15.625 -32.281 -36.688 1 98.25 284 VAL B CA 1
ATOM 10180 C C . VAL B 1 284 ? -14.969 -30.953 -37.062 1 98.25 284 VAL B C 1
ATOM 10182 O O . VAL B 1 284 ? -13.883 -30.953 -37.688 1 98.25 284 VAL B O 1
ATOM 10185 N N . GLY B 1 285 ? -15.562 -29.828 -36.75 1 98.06 285 GLY B N 1
ATOM 10186 C CA . GLY B 1 285 ? -14.977 -28.531 -37 1 98.06 285 GLY B CA 1
ATOM 10187 C C . GLY B 1 285 ? -13.641 -28.312 -36.312 1 98.06 285 GLY B C 1
ATOM 10188 O O . GLY B 1 285 ? -13.414 -28.844 -35.219 1 98.06 285 GLY B O 1
ATOM 10189 N N . GLY B 1 286 ? -12.844 -27.5 -36.906 1 98 286 GLY B N 1
ATOM 10190 C CA . GLY B 1 286 ? -11.484 -27.312 -36.438 1 98 286 GLY B CA 1
ATOM 10191 C C . GLY B 1 286 ? -11.414 -26.719 -35.031 1 98 286 GLY B C 1
ATOM 10192 O O . GLY B 1 286 ? -10.484 -27.016 -34.281 1 98 286 GLY B O 1
ATOM 10193 N N . SER B 1 287 ? -12.336 -25.859 -34.656 1 97.69 287 SER B N 1
ATOM 10194 C CA . SER B 1 287 ? -12.273 -25.156 -33.375 1 97.69 287 SER B CA 1
ATOM 10195 C C . SER B 1 287 ? -13.055 -25.891 -32.312 1 97.69 287 SER B C 1
ATOM 10197 O O . SER B 1 287 ? -13.25 -25.359 -31.203 1 97.69 287 SER B O 1
ATOM 10199 N N . VAL B 1 288 ? -13.516 -27.109 -32.594 1 97.25 288 VAL B N 1
ATOM 10200 C CA . VAL B 1 288 ? -14.203 -27.938 -31.609 1 97.25 288 VAL B CA 1
ATOM 10201 C C . VAL B 1 288 ? -13.227 -28.328 -30.5 1 97.25 288 VAL B C 1
ATOM 10203 O O . VAL B 1 288 ? -12.102 -28.75 -30.781 1 97.25 288 VAL B O 1
ATOM 10206 N N . THR B 1 289 ? -13.664 -28.125 -29.266 1 96.69 289 THR B N 1
ATOM 10207 C CA . THR B 1 289 ? -12.797 -28.438 -28.141 1 96.69 289 THR B CA 1
ATOM 10208 C C . THR B 1 289 ? -12.703 -29.953 -27.953 1 96.69 289 THR B C 1
ATOM 10210 O O . THR B 1 289 ? -13.555 -30.703 -28.422 1 96.69 289 THR B O 1
ATOM 10213 N N . LEU B 1 290 ? -11.68 -30.359 -27.234 1 97.69 290 LEU B N 1
ATOM 10214 C CA . LEU B 1 290 ? -11.492 -31.781 -26.969 1 97.69 290 LEU B CA 1
ATOM 10215 C C . LEU B 1 290 ? -12.617 -32.312 -26.094 1 97.69 290 LEU B C 1
ATOM 10217 O O . LEU B 1 290 ? -13.055 -33.469 -26.266 1 97.69 290 LEU B O 1
ATOM 10221 N N . SER B 1 291 ? -13.078 -31.547 -25.172 1 95.94 291 SER B N 1
ATOM 10222 C CA . SER B 1 291 ? -14.195 -31.969 -24.344 1 95.94 291 SER B CA 1
ATOM 10223 C C . SER B 1 291 ? -15.461 -32.156 -25.172 1 95.94 291 SER B C 1
ATOM 10225 O O . SER B 1 291 ? -16.219 -33.094 -24.953 1 95.94 291 SER B O 1
ATOM 10227 N N . GLN B 1 292 ? -15.695 -31.234 -26.078 1 94.44 292 GLN B N 1
ATOM 10228 C CA . GLN B 1 292 ? -16.859 -31.375 -26.953 1 94.44 292 GLN B CA 1
ATOM 10229 C C . GLN B 1 292 ? -16.719 -32.594 -27.844 1 94.44 292 GLN B C 1
ATOM 10231 O O . GLN B 1 292 ? -17.688 -33.344 -28.078 1 94.44 292 GLN B O 1
ATOM 10236 N N . LEU B 1 293 ? -15.562 -32.781 -28.359 1 97.31 293 LEU B N 1
ATOM 10237 C CA . LEU B 1 293 ? -15.32 -33.969 -29.172 1 97.31 293 LEU B CA 1
ATOM 10238 C C . LEU B 1 293 ? -15.641 -35.219 -28.406 1 97.31 293 LEU B C 1
ATOM 10240 O O . LEU B 1 293 ? -16.312 -36.125 -28.922 1 97.31 293 LEU B O 1
ATOM 10244 N N . ASP B 1 294 ? -15.102 -35.312 -27.219 1 96.81 294 ASP B N 1
ATOM 10245 C CA . ASP B 1 294 ? -15.352 -36.469 -26.359 1 96.81 294 ASP B CA 1
ATOM 10246 C C . ASP B 1 294 ? -16.844 -36.688 -26.188 1 96.81 294 ASP B C 1
ATOM 10248 O O . ASP B 1 294 ? -17.312 -37.844 -26.344 1 96.81 294 ASP B O 1
ATOM 10252 N N . TRP B 1 295 ? -17.578 -35.688 -25.906 1 93.5 295 TRP B N 1
ATOM 10253 C CA . TRP B 1 295 ? -19.016 -35.781 -25.703 1 93.5 295 TRP B CA 1
ATOM 10254 C C . TRP B 1 295 ? -19.719 -36.25 -26.969 1 93.5 295 TRP B C 1
ATOM 10256 O O . TRP B 1 295 ? -20.578 -37.125 -26.938 1 93.5 295 TRP B O 1
ATOM 10266 N N . GLU B 1 296 ? -19.375 -35.688 -28.156 1 95.38 296 GLU B N 1
ATOM 10267 C CA . GLU B 1 296 ? -19.984 -36.031 -29.453 1 95.38 296 GLU B CA 1
ATOM 10268 C C . GLU B 1 296 ? -19.75 -37.469 -29.797 1 95.38 296 GLU B C 1
ATOM 10270 O O . GLU B 1 296 ? -20.656 -38.156 -30.281 1 95.38 296 GLU B O 1
ATOM 10275 N N . LEU B 1 297 ? -18.562 -37.938 -29.562 1 97.62 297 LEU B N 1
ATOM 10276 C CA . LEU B 1 297 ? -18.234 -39.312 -29.859 1 97.62 297 LEU B CA 1
ATOM 10277 C C . LEU B 1 297 ? -19.016 -40.25 -28.953 1 97.62 297 LEU B C 1
ATOM 10279 O O . LEU B 1 297 ? -19.516 -41.281 -29.422 1 97.62 297 LEU B O 1
ATOM 10283 N N . LYS B 1 298 ? -19.109 -39.969 -27.75 1 96.06 298 LYS B N 1
ATOM 10284 C CA . LYS B 1 298 ? -19.859 -40.812 -26.812 1 96.06 298 LYS B CA 1
ATOM 10285 C C . LYS B 1 298 ? -21.328 -40.906 -27.203 1 96.06 298 LYS B C 1
ATOM 10287 O O . LYS B 1 298 ? -21.938 -41.969 -27.078 1 96.06 298 LYS B O 1
ATOM 10292 N N . GLN B 1 299 ? -21.875 -39.875 -27.688 1 94.31 299 GLN B N 1
ATOM 10293 C CA . GLN B 1 299 ? -23.25 -39.875 -28.141 1 94.31 299 GLN B CA 1
ATOM 10294 C C . GLN B 1 299 ? -23.438 -40.844 -29.328 1 94.31 299 GLN B C 1
ATOM 10296 O O . GLN B 1 299 ? -24.406 -41.594 -29.391 1 94.31 299 GLN B O 1
ATOM 10301 N N . ARG B 1 300 ? -22.516 -40.844 -30.219 1 96.56 300 ARG B N 1
ATOM 10302 C CA . ARG B 1 300 ? -22.609 -41.688 -31.391 1 96.56 300 ARG B CA 1
ATOM 10303 C C . ARG B 1 300 ? -22.375 -43.156 -31.031 1 96.56 300 ARG B C 1
ATOM 10305 O O . ARG B 1 300 ? -22.891 -44.062 -31.688 1 96.56 300 ARG B O 1
ATOM 10312 N N . ILE B 1 301 ? -21.469 -43.344 -30.094 1 97.25 301 ILE B N 1
ATOM 10313 C CA . ILE B 1 301 ? -21.203 -44.719 -29.625 1 97.25 301 ILE B CA 1
ATOM 10314 C C . ILE B 1 301 ? -22.484 -45.312 -29.047 1 97.25 301 ILE B C 1
ATOM 10316 O O . ILE B 1 301 ? -22.766 -46.5 -29.219 1 97.25 301 ILE B O 1
ATOM 10320 N N . LYS B 1 302 ? -23.266 -44.5 -28.406 1 95.38 302 LYS B N 1
ATOM 10321 C CA . LYS B 1 302 ? -24.516 -44.938 -27.797 1 95.38 302 LYS B CA 1
ATOM 10322 C C . LYS B 1 302 ? -25.594 -45.219 -28.875 1 95.38 302 LYS B C 1
ATOM 10324 O O . LYS B 1 302 ? -26.422 -46.094 -28.719 1 95.38 302 LYS B O 1
ATOM 10329 N N . SER B 1 303 ? -25.562 -44.562 -29.953 1 94.81 303 SER B N 1
ATOM 10330 C CA . SER B 1 303 ? -26.672 -44.562 -30.891 1 94.81 303 SER B CA 1
ATOM 10331 C C . SER B 1 303 ? -26.391 -45.469 -32.094 1 94.81 303 SER B C 1
ATOM 10333 O O . SER B 1 303 ? -27.312 -45.938 -32.75 1 94.81 303 SER B O 1
ATOM 10335 N N . LEU B 1 304 ? -25.156 -45.719 -32.469 1 95.62 304 LEU B N 1
ATOM 10336 C CA . LEU B 1 304 ? -24.781 -46.5 -33.656 1 95.62 304 LEU B CA 1
ATOM 10337 C C . LEU B 1 304 ? -24.359 -47.906 -33.25 1 95.62 304 LEU B C 1
ATOM 10339 O O . LEU B 1 304 ? -24 -48.188 -32.094 1 95.62 304 LEU B O 1
ATOM 10343 N N . PRO B 1 305 ? -24.453 -48.844 -34.188 1 95.19 305 PRO B N 1
ATOM 10344 C CA . PRO B 1 305 ? -24.016 -50.219 -33.906 1 95.19 305 PRO B CA 1
ATOM 10345 C C . PRO B 1 305 ? -22.516 -50.281 -33.562 1 95.19 305 PRO B C 1
ATOM 10347 O O . PRO B 1 305 ? -21.734 -49.469 -34.062 1 95.19 305 PRO B O 1
ATOM 10350 N N . GLU B 1 306 ? -22.203 -51.25 -32.906 1 95 306 GLU B N 1
ATOM 10351 C CA . GLU B 1 306 ? -20.844 -51.438 -32.406 1 95 306 GLU B CA 1
ATOM 10352 C C . GLU B 1 306 ? -19.844 -51.438 -33.531 1 95 306 GLU B C 1
ATOM 10354 O O . GLU B 1 306 ? -18.781 -50.781 -33.438 1 95 306 GLU B O 1
ATOM 10359 N N . PHE B 1 307 ? -20.062 -52.156 -34.656 1 94.25 307 PHE B N 1
ATOM 10360 C CA . PHE B 1 307 ? -19.078 -52.344 -35.719 1 94.25 307 PHE B CA 1
ATOM 10361 C C . PHE B 1 307 ? -18.812 -51 -36.438 1 94.25 307 PHE B C 1
ATOM 10363 O O . PHE B 1 307 ? -17.781 -50.844 -37.094 1 94.25 307 PHE B O 1
ATOM 10370 N N . LYS B 1 308 ? -19.641 -50 -36.219 1 96.5 308 LYS B N 1
ATOM 10371 C CA . LYS B 1 308 ? -19.484 -48.719 -36.906 1 96.5 308 LYS B CA 1
ATOM 10372 C C . LYS B 1 308 ? -18.688 -47.75 -36.031 1 96.5 308 LYS B C 1
ATOM 10374 O O . LYS B 1 308 ? -18.188 -46.75 -36.531 1 96.5 308 LYS B O 1
ATOM 10379 N N . THR B 1 309 ? -18.516 -48.125 -34.719 1 97.62 309 THR B N 1
ATOM 10380 C CA . THR B 1 309 ? -18.016 -47.094 -33.812 1 97.62 309 THR B CA 1
ATOM 10381 C C . THR B 1 309 ? -16.688 -47.5 -33.188 1 97.62 309 THR B C 1
ATOM 10383 O O . THR B 1 309 ? -16.25 -46.938 -32.188 1 97.62 309 THR B O 1
ATOM 10386 N N . ARG B 1 310 ? -16 -48.469 -33.688 1 97.5 310 ARG B N 1
ATOM 10387 C CA . ARG B 1 310 ? -14.789 -48.969 -33.062 1 97.5 310 ARG B CA 1
ATOM 10388 C C . ARG B 1 310 ? -13.695 -47.906 -33.062 1 97.5 310 ARG B C 1
ATOM 10390 O O . ARG B 1 310 ? -12.93 -47.844 -32.094 1 97.5 310 ARG B O 1
ATOM 10397 N N . ILE B 1 311 ? -13.625 -47.094 -34.094 1 98.12 311 ILE B N 1
ATOM 10398 C CA . ILE B 1 311 ? -12.695 -45.969 -34.125 1 98.12 311 ILE B CA 1
ATOM 10399 C C . ILE B 1 311 ? -13.086 -44.938 -33.062 1 98.12 311 ILE B C 1
ATOM 10401 O O . ILE B 1 311 ? -12.227 -44.469 -32.312 1 98.12 311 ILE B O 1
ATOM 10405 N N . PHE B 1 312 ? -14.375 -44.625 -32.938 1 98.25 312 PHE B N 1
ATOM 10406 C CA . PHE B 1 312 ? -14.859 -43.625 -31.969 1 98.25 312 PHE B CA 1
ATOM 10407 C C . PHE B 1 312 ? -14.523 -44.062 -30.547 1 98.25 312 PHE B C 1
ATOM 10409 O O . PHE B 1 312 ? -14.117 -43.25 -29.719 1 98.25 312 PHE B O 1
ATOM 10416 N N . CYS B 1 313 ? -14.656 -45.312 -30.266 1 97.5 313 CYS B N 1
ATOM 10417 C CA . CYS B 1 313 ? -14.391 -45.844 -28.938 1 97.5 313 CYS B CA 1
ATOM 10418 C C . CYS B 1 313 ? -12.938 -45.625 -28.531 1 97.5 313 CYS B C 1
ATOM 10420 O O . CYS B 1 313 ? -12.664 -45.25 -27.391 1 97.5 313 CYS B O 1
ATOM 10422 N N . GLU B 1 314 ? -12.031 -45.781 -29.453 1 97.25 314 GLU B N 1
ATOM 10423 C CA . GLU B 1 314 ? -10.609 -45.625 -29.156 1 97.25 314 GLU B CA 1
ATOM 10424 C C . GLU B 1 314 ? -10.234 -44.156 -29 1 97.25 314 GLU B C 1
ATOM 10426 O O . GLU B 1 314 ? -9.328 -43.812 -28.234 1 97.25 314 GLU B O 1
ATOM 10431 N N . PHE B 1 315 ? -10.922 -43.281 -29.719 1 97.75 315 PHE B N 1
ATOM 10432 C CA . PHE B 1 315 ? -10.719 -41.844 -29.5 1 97.75 315 PHE B CA 1
ATOM 10433 C C . PHE B 1 315 ? -11.148 -41.469 -28.094 1 97.75 315 PHE B C 1
ATOM 10435 O O . PHE B 1 315 ? -10.445 -40.719 -27.406 1 97.75 315 PHE B O 1
ATOM 10442 N N . VAL B 1 316 ? -12.273 -41.906 -27.672 1 96.94 316 VAL B N 1
ATOM 10443 C CA . VAL B 1 316 ? -12.789 -41.625 -26.344 1 96.94 316 VAL B CA 1
ATOM 10444 C C . VAL B 1 316 ? -11.812 -42.156 -25.281 1 96.94 316 VAL B C 1
ATOM 10446 O O . VAL B 1 316 ? -11.531 -41.469 -24.297 1 96.94 316 VAL B O 1
ATOM 10449 N N . GLU B 1 317 ? -11.266 -43.312 -25.5 1 93.56 317 GLU B N 1
ATOM 10450 C CA . GLU B 1 317 ? -10.297 -43.906 -24.578 1 93.56 317 GLU B CA 1
ATOM 10451 C C . GLU B 1 317 ? -9.031 -43.031 -24.5 1 93.56 317 GLU B C 1
ATOM 10453 O O . GLU B 1 317 ? -8.508 -42.781 -23.406 1 93.56 317 GLU B O 1
ATOM 10458 N N . MET B 1 318 ? -8.578 -42.625 -25.625 1 95.56 318 MET B N 1
ATOM 10459 C CA . MET B 1 318 ? -7.379 -41.781 -25.656 1 95.56 318 MET B CA 1
ATOM 10460 C C . MET B 1 318 ? -7.609 -40.469 -24.938 1 95.56 318 MET B C 1
ATOM 10462 O O . MET B 1 318 ? -6.73 -40 -24.203 1 95.56 318 MET B O 1
ATOM 10466 N N . LEU B 1 319 ? -8.789 -39.875 -25.109 1 95.31 319 LEU B N 1
ATOM 10467 C CA . LEU B 1 319 ? -9.117 -38.562 -24.531 1 95.31 319 LEU B CA 1
ATOM 10468 C C . LEU B 1 319 ? -9.172 -38.656 -23.016 1 95.31 319 LEU B C 1
ATOM 10470 O O . LEU B 1 319 ? -9.031 -37.625 -22.328 1 95.31 319 LEU B O 1
ATOM 10474 N N . LYS B 1 320 ? -9.297 -39.812 -22.469 1 90.44 320 LYS B N 1
ATOM 10475 C CA . LYS B 1 320 ? -9.266 -40 -21.016 1 90.44 320 LYS B CA 1
ATOM 10476 C C . LYS B 1 320 ? -7.883 -39.688 -20.453 1 90.44 320 LYS B C 1
ATOM 10478 O O . LYS B 1 320 ? -7.758 -39.25 -19.312 1 90.44 320 LYS B O 1
ATOM 10483 N N . TRP B 1 321 ? -6.914 -39.844 -21.281 1 89.94 321 TRP B N 1
ATOM 10484 C CA . TRP B 1 321 ? -5.535 -39.75 -20.797 1 89.94 321 TRP B CA 1
ATOM 10485 C C . TRP B 1 321 ? -4.844 -38.531 -21.391 1 89.94 321 TRP B C 1
ATOM 10487 O O . TRP B 1 321 ? -3.76 -38.156 -20.938 1 89.94 321 TRP B O 1
ATOM 10497 N N . PHE B 1 322 ? -5.512 -37.969 -22.391 1 91.19 322 PHE B N 1
ATOM 10498 C CA . PHE B 1 322 ? -4.934 -36.844 -23.109 1 91.19 322 PHE B CA 1
ATOM 10499 C C . PHE B 1 322 ? -5.266 -35.531 -22.406 1 91.19 322 PHE B C 1
ATOM 10501 O O . PHE B 1 322 ? -6.43 -35.125 -22.328 1 91.19 322 PHE B O 1
ATOM 10508 N N . ALA B 1 323 ? -4.258 -34.906 -21.875 1 93.31 323 ALA B N 1
ATOM 10509 C CA . ALA B 1 323 ? -4.379 -33.562 -21.297 1 93.31 323 ALA B CA 1
ATOM 10510 C C . ALA B 1 323 ? -5.242 -33.594 -20.047 1 93.31 323 ALA B C 1
ATOM 10512 O O . ALA B 1 323 ? -5.832 -34.625 -19.703 1 93.31 323 ALA B O 1
ATOM 10513 N N . SER B 1 324 ? -5.23 -32.5 -19.281 1 95.69 324 SER B N 1
ATOM 10514 C CA . SER B 1 324 ? -6.086 -32.344 -18.109 1 95.69 324 SER B CA 1
ATOM 10515 C C . SER B 1 324 ? -7.484 -31.875 -18.5 1 95.69 324 SER B C 1
ATOM 10517 O O . SER B 1 324 ? -7.699 -31.422 -19.625 1 95.69 324 SER B O 1
ATOM 10519 N N . ASN B 1 325 ? -8.352 -32.031 -17.562 1 96.19 325 ASN B N 1
ATOM 10520 C CA . ASN B 1 325 ? -9.719 -31.578 -17.781 1 96.19 325 ASN B CA 1
ATOM 10521 C C . ASN B 1 325 ? -9.758 -30.094 -18.156 1 96.19 325 ASN B C 1
ATOM 10523 O O . ASN B 1 325 ? -10.484 -29.703 -19.078 1 96.19 325 ASN B O 1
ATOM 10527 N N . GLN B 1 326 ? -9.016 -29.297 -17.484 1 97.25 326 GLN B N 1
ATOM 10528 C CA . GLN B 1 326 ? -8.969 -27.859 -17.766 1 97.25 326 GLN B CA 1
ATOM 10529 C C . GLN B 1 326 ? -8.5 -27.594 -19.188 1 97.25 326 GLN B C 1
ATOM 10531 O O . GLN B 1 326 ? -9.047 -26.734 -19.891 1 97.25 326 GLN B O 1
ATOM 10536 N N . ILE B 1 327 ? -7.512 -28.344 -19.594 1 97.31 327 ILE B N 1
ATOM 10537 C CA . ILE B 1 327 ? -6.945 -28.156 -20.938 1 97.31 327 ILE B CA 1
ATOM 10538 C C . ILE B 1 327 ? -7.926 -28.672 -21.984 1 97.31 327 ILE B C 1
ATOM 10540 O O . ILE B 1 327 ? -8.164 -28 -23 1 97.31 327 ILE B O 1
ATOM 10544 N N . ARG B 1 328 ? -8.562 -29.797 -21.781 1 97.25 328 ARG B N 1
ATOM 10545 C CA . ARG B 1 328 ? -9.508 -30.359 -22.75 1 97.25 328 ARG B CA 1
ATOM 10546 C C . ARG B 1 328 ? -10.695 -29.438 -22.969 1 97.25 328 ARG B C 1
ATOM 10548 O O . ARG B 1 328 ? -11.242 -29.359 -24.062 1 97.25 328 ARG B O 1
ATOM 10555 N N . ASN B 1 329 ? -10.992 -28.719 -21.969 1 96.81 329 ASN B N 1
ATOM 10556 C CA . ASN B 1 329 ? -12.156 -27.828 -22.031 1 96.81 329 ASN B CA 1
ATOM 10557 C C . ASN B 1 329 ? -11.938 -26.688 -23 1 96.81 329 ASN B C 1
ATOM 10559 O O . ASN B 1 329 ? -12.898 -26.078 -23.469 1 96.81 329 ASN B O 1
ATOM 10563 N N . VAL B 1 330 ? -10.625 -26.422 -23.312 1 97.12 330 VAL B N 1
ATOM 10564 C CA . VAL B 1 330 ? -10.438 -25.203 -24.078 1 97.12 330 VAL B CA 1
ATOM 10565 C C . VAL B 1 330 ? -9.602 -25.484 -25.328 1 97.12 330 VAL B C 1
ATOM 10567 O O . VAL B 1 330 ? -9.648 -24.734 -26.297 1 97.12 330 VAL B O 1
ATOM 10570 N N . ALA B 1 331 ? -8.828 -26.531 -25.312 1 97.19 331 ALA B N 1
ATOM 10571 C CA . ALA B 1 331 ? -7.992 -26.875 -26.469 1 97.19 331 ALA B CA 1
ATOM 10572 C C . ALA B 1 331 ? -8.836 -27.438 -27.609 1 97.19 331 ALA B C 1
ATOM 10574 O O . ALA B 1 331 ? -9.812 -28.156 -27.375 1 97.19 331 ALA B O 1
ATOM 10575 N N . SER B 1 332 ? -8.438 -27.188 -28.859 1 97.56 332 SER B N 1
ATOM 10576 C CA . SER B 1 332 ? -9.234 -27.594 -30.016 1 97.56 332 SER B CA 1
ATOM 10577 C C . SER B 1 332 ? -8.602 -28.766 -30.75 1 97.56 332 SER B C 1
ATOM 10579 O O . SER B 1 332 ? -7.406 -29.031 -30.609 1 97.56 332 SER B O 1
ATOM 10581 N N . VAL B 1 333 ? -9.383 -29.391 -31.531 1 96.88 333 VAL B N 1
ATOM 10582 C CA . VAL B 1 333 ? -8.945 -30.516 -32.344 1 96.88 333 VAL B CA 1
ATOM 10583 C C . VAL B 1 333 ? -7.914 -30.047 -33.375 1 96.88 333 VAL B C 1
ATOM 10585 O O . VAL B 1 333 ? -6.863 -30.672 -33.531 1 96.88 333 VAL B O 1
ATOM 10588 N N . SER B 1 334 ? -8.195 -28.969 -34.031 1 96.69 334 SER B N 1
ATOM 10589 C CA . SER B 1 334 ? -7.258 -28.438 -35 1 96.69 334 SER B CA 1
ATOM 10590 C C . SER B 1 334 ? -5.938 -28.031 -34.344 1 96.69 334 SER B C 1
ATOM 10592 O O . SER B 1 334 ? -4.871 -28.172 -34.969 1 96.69 334 SER B O 1
ATOM 10594 N N . GLY B 1 335 ? -6.051 -27.5 -33.125 1 95.19 335 GLY B N 1
ATOM 10595 C CA . GLY B 1 335 ? -4.82 -27.172 -32.438 1 95.19 335 GLY B CA 1
ATOM 10596 C C . GLY B 1 335 ? -3.902 -28.359 -32.25 1 95.19 335 GLY B C 1
ATOM 10597 O O . GLY B 1 335 ? -2.684 -28.234 -32.406 1 95.19 335 GLY B O 1
ATOM 10598 N N . ASN B 1 336 ? -4.477 -29.438 -31.875 1 93.88 336 ASN B N 1
ATOM 10599 C CA . ASN B 1 336 ? -3.699 -30.672 -31.719 1 93.88 336 ASN B CA 1
ATOM 10600 C C . ASN B 1 336 ? -3.07 -31.094 -33.031 1 93.88 336 ASN B C 1
ATOM 10602 O O . ASN B 1 336 ? -1.889 -31.438 -33.094 1 93.88 336 ASN B O 1
ATOM 10606 N N . ILE B 1 337 ? -3.83 -31.031 -34.094 1 97.38 337 ILE B N 1
ATOM 10607 C CA . ILE B 1 337 ? -3.377 -31.484 -35.406 1 97.38 337 ILE B CA 1
ATOM 10608 C C . ILE B 1 337 ? -2.311 -30.531 -35.938 1 97.38 337 ILE B C 1
ATOM 10610 O O . ILE B 1 337 ? -1.248 -30.969 -36.406 1 97.38 337 ILE B O 1
ATOM 10614 N N . MET B 1 338 ? -2.533 -29.266 -35.844 1 96.12 338 MET B N 1
ATOM 10615 C CA . MET B 1 338 ? -1.702 -28.266 -36.5 1 96.12 338 MET B CA 1
ATOM 10616 C C . MET B 1 338 ? -0.41 -28.031 -35.719 1 96.12 338 MET B C 1
ATOM 10618 O O . MET B 1 338 ? 0.592 -27.594 -36.281 1 96.12 338 MET B O 1
ATOM 10622 N N . THR B 1 339 ? -0.448 -28.297 -34.406 1 94.19 339 THR B N 1
ATOM 10623 C CA . THR B 1 339 ? 0.812 -28.281 -33.656 1 94.19 339 THR B CA 1
ATOM 10624 C C . THR B 1 339 ? 1.766 -29.344 -34.219 1 94.19 339 THR B C 1
ATOM 10626 O O . THR B 1 339 ? 2.982 -29.156 -34.219 1 94.19 339 THR B O 1
ATOM 10629 N N . ALA B 1 340 ? 1.195 -30.453 -34.656 1 95.88 340 ALA B N 1
ATOM 10630 C CA . ALA B 1 340 ? 1.919 -31.531 -35.312 1 95.88 340 ALA B CA 1
ATOM 10631 C C . ALA B 1 340 ? 3.064 -32.062 -34.469 1 95.88 340 ALA B C 1
ATOM 10633 O O . ALA B 1 340 ? 4.168 -32.281 -34.969 1 95.88 340 ALA B O 1
ATOM 10634 N N . SER B 1 341 ? 2.752 -32.188 -33.219 1 93.56 341 SER B N 1
ATOM 10635 C CA . SER B 1 341 ? 3.752 -32.812 -32.344 1 93.56 341 SER B CA 1
ATOM 10636 C C . SER B 1 341 ? 3.949 -34.281 -32.688 1 93.56 341 SER B C 1
ATOM 10638 O O . SER B 1 341 ? 2.979 -35 -32.906 1 93.56 341 SER B O 1
ATOM 10640 N N . PRO B 1 342 ? 5.172 -34.75 -32.625 1 92.69 342 PRO B N 1
ATOM 10641 C CA . PRO B 1 342 ? 5.41 -36.156 -32.938 1 92.69 342 PRO B CA 1
ATOM 10642 C C . PRO B 1 342 ? 4.777 -37.094 -31.891 1 92.69 342 PRO B C 1
ATOM 10644 O O . PRO B 1 342 ? 4.535 -38.281 -32.188 1 92.69 342 PRO B O 1
ATOM 10647 N N . ILE B 1 343 ? 4.566 -36.562 -30.766 1 92.5 343 ILE B N 1
ATOM 10648 C CA . ILE B 1 343 ? 4.051 -37.406 -29.688 1 92.5 343 ILE B CA 1
ATOM 10649 C C . ILE B 1 343 ? 2.613 -37 -29.375 1 92.5 343 ILE B C 1
ATOM 10651 O O . ILE B 1 343 ? 2.141 -37.219 -28.25 1 92.5 343 ILE B O 1
ATOM 10655 N N . SER B 1 344 ? 1.961 -36.344 -30.375 1 92.75 344 SER B N 1
ATOM 10656 C CA . SER B 1 344 ? 0.551 -36 -30.188 1 92.75 344 SER B CA 1
ATOM 10657 C C . SER B 1 344 ? -0.275 -37.25 -29.891 1 92.75 344 SER B C 1
ATOM 10659 O O . SER B 1 344 ? -0.127 -38.281 -30.547 1 92.75 344 SER B O 1
ATOM 10661 N N . ASP B 1 345 ? -1.168 -37.125 -29 1 94.06 345 ASP B N 1
ATOM 10662 C CA . ASP B 1 345 ? -1.923 -38.312 -28.547 1 94.06 345 ASP B CA 1
ATOM 10663 C C . ASP B 1 345 ? -2.992 -38.688 -29.562 1 94.06 345 ASP B C 1
ATOM 10665 O O . ASP B 1 345 ? -3.377 -39.844 -29.656 1 94.06 345 ASP B O 1
ATOM 10669 N N . LEU B 1 346 ? -3.467 -37.75 -30.344 1 96.94 346 LEU B N 1
ATOM 10670 C CA . LEU B 1 346 ? -4.574 -38.062 -31.25 1 96.94 346 LEU B CA 1
ATOM 10671 C C . LEU B 1 346 ? -4.07 -38.312 -32.656 1 96.94 346 LEU B C 1
ATOM 10673 O O . LEU B 1 346 ? -4.746 -38.969 -33.469 1 96.94 346 LEU B O 1
ATOM 10677 N N . ASN B 1 347 ? -2.994 -37.781 -33.062 1 97.62 347 ASN B N 1
ATOM 10678 C CA . ASN B 1 347 ? -2.557 -37.781 -34.469 1 97.62 347 ASN B CA 1
ATOM 10679 C C . ASN B 1 347 ? -2.35 -39.188 -35 1 97.62 347 ASN B C 1
ATOM 10681 O O . ASN B 1 347 ? -2.775 -39.5 -36.125 1 97.62 347 ASN B O 1
ATOM 10685 N N . PRO B 1 348 ? -1.68 -40.094 -34.188 1 97.81 348 PRO B N 1
ATOM 10686 C CA . PRO B 1 348 ? -1.57 -41.469 -34.719 1 97.81 348 PRO B CA 1
ATOM 10687 C C . PRO B 1 348 ? -2.93 -42.125 -34.938 1 97.81 348 PRO B C 1
ATOM 10689 O O . PRO B 1 348 ? -3.084 -42.938 -35.844 1 97.81 348 PRO B O 1
ATOM 10692 N N . LEU B 1 349 ? -3.908 -41.781 -34.125 1 98.38 349 LEU B N 1
ATOM 10693 C CA . LEU B 1 349 ? -5.25 -42.312 -34.281 1 98.38 349 LEU B CA 1
ATOM 10694 C C . LEU B 1 349 ? -5.895 -41.781 -35.562 1 98.38 349 LEU B C 1
ATOM 10696 O O . LEU B 1 349 ? -6.5 -42.531 -36.312 1 98.38 349 LEU B O 1
ATOM 10700 N N . PHE B 1 350 ? -5.766 -40.5 -35.875 1 98.44 350 PHE B N 1
ATOM 10701 C CA . PHE B 1 350 ? -6.301 -39.906 -37.094 1 98.44 350 PHE B CA 1
ATOM 10702 C C . PHE B 1 350 ? -5.719 -40.594 -38.312 1 98.44 350 PHE B C 1
ATOM 10704 O O . PHE B 1 350 ? -6.445 -40.906 -39.25 1 98.44 350 PHE B O 1
ATOM 10711 N N . VAL B 1 351 ? -4.449 -40.781 -38.281 1 98.12 351 VAL B N 1
ATOM 10712 C CA . VAL B 1 351 ? -3.75 -41.375 -39.406 1 98.12 351 VAL B CA 1
ATOM 10713 C C . VAL B 1 351 ? -4.203 -42.812 -39.625 1 98.12 351 VAL B C 1
ATOM 10715 O O . VAL B 1 351 ? -4.531 -43.219 -40.75 1 98.12 351 VAL B O 1
ATOM 10718 N N . ALA B 1 352 ? -4.223 -43.594 -38.562 1 98.38 352 ALA B N 1
ATOM 10719 C CA . ALA B 1 352 ? -4.613 -45 -38.656 1 98.38 352 ALA B CA 1
ATOM 10720 C C . ALA B 1 352 ? -6.059 -45.156 -39.125 1 98.38 352 ALA B C 1
ATOM 10722 O O . ALA B 1 352 ? -6.406 -46.094 -39.812 1 98.38 352 ALA B O 1
ATOM 10723 N N . ALA B 1 353 ? -6.879 -44.219 -38.75 1 98.06 353 ALA B N 1
ATOM 10724 C CA . ALA B 1 353 ? -8.305 -44.25 -39.062 1 98.06 353 ALA B CA 1
ATOM 10725 C C . ALA B 1 353 ? -8.531 -43.844 -40.531 1 98.06 353 ALA B C 1
ATOM 10727 O O . ALA B 1 353 ? -9.609 -44.062 -41.094 1 98.06 353 ALA B O 1
ATOM 10728 N N . GLY B 1 354 ? -7.535 -43.281 -41.125 1 96.94 354 GLY B N 1
ATOM 10729 C CA . GLY B 1 354 ? -7.715 -42.719 -42.469 1 96.94 354 GLY B CA 1
ATOM 10730 C C . GLY B 1 354 ? -8.578 -41.469 -42.5 1 96.94 354 GLY B C 1
ATOM 10731 O O . GLY B 1 354 ? -9.406 -41.312 -43.375 1 96.94 354 GLY B O 1
ATOM 10732 N N . ALA B 1 355 ? -8.406 -40.625 -41.531 1 98.12 355 ALA B N 1
ATOM 10733 C CA . ALA B 1 355 ? -9.164 -39.406 -41.438 1 98.12 355 ALA B CA 1
ATOM 10734 C C . ALA B 1 355 ? -8.766 -38.438 -42.562 1 98.12 355 ALA B C 1
ATOM 10736 O O . ALA B 1 355 ? -7.684 -38.562 -43.125 1 98.12 355 ALA B O 1
ATOM 10737 N N . THR B 1 356 ? -9.68 -37.531 -42.906 1 98 356 THR B N 1
ATOM 10738 C CA . THR B 1 356 ? -9.43 -36.531 -43.906 1 98 356 THR B CA 1
ATOM 10739 C C . THR B 1 356 ? -9.672 -35.125 -43.375 1 98 356 THR B C 1
ATOM 10741 O O . THR B 1 356 ? -10.562 -34.938 -42.531 1 98 356 THR B O 1
ATOM 10744 N N . VAL B 1 357 ? -8.836 -34.219 -43.844 1 97.81 357 VAL B N 1
ATOM 10745 C CA . VAL B 1 357 ? -8.906 -32.844 -43.406 1 97.81 357 VAL B CA 1
ATOM 10746 C C . VAL B 1 357 ? -9.398 -31.938 -44.531 1 97.81 357 VAL B C 1
ATOM 10748 O O . VAL B 1 357 ? -8.992 -32.125 -45.688 1 97.81 357 VAL B O 1
ATOM 10751 N N . GLU B 1 358 ? -10.328 -31.078 -44.219 1 98.06 358 GLU B N 1
ATOM 10752 C CA . GLU B 1 358 ? -10.695 -30 -45.156 1 98.06 358 GLU B CA 1
ATOM 10753 C C . GLU B 1 358 ? -9.891 -28.734 -44.875 1 98.06 358 GLU B C 1
ATOM 10755 O O . GLU B 1 358 ? -9.992 -28.172 -43.781 1 98.06 358 GLU B O 1
ATOM 10760 N N . ALA B 1 359 ? -9.062 -28.359 -45.844 1 97.94 359 ALA B N 1
ATOM 10761 C CA . ALA B 1 359 ? -8.25 -27.141 -45.75 1 97.94 359 ALA B CA 1
ATOM 10762 C C . ALA B 1 359 ? -8.742 -26.094 -46.75 1 97.94 359 ALA B C 1
ATOM 10764 O O . ALA B 1 359 ? -9.117 -26.422 -47.875 1 97.94 359 ALA B O 1
ATOM 10765 N N . MET B 1 360 ? -8.789 -24.844 -46.25 1 97.69 360 MET B N 1
ATOM 10766 C CA . MET B 1 360 ? -9.312 -23.797 -47.094 1 97.69 360 MET B CA 1
ATOM 10767 C C . MET B 1 360 ? -8.414 -22.562 -47.062 1 97.69 360 MET B C 1
ATOM 10769 O O . MET B 1 360 ? -7.898 -22.188 -46.031 1 97.69 360 MET B O 1
ATOM 10773 N N . SER B 1 361 ? -8.125 -21.969 -48.188 1 96.38 361 SER B N 1
ATOM 10774 C CA . SER B 1 361 ? -7.492 -20.656 -48.312 1 96.38 361 SER B CA 1
ATOM 10775 C C . SER B 1 361 ? -8.391 -19.672 -49.062 1 96.38 361 SER B C 1
ATOM 10777 O O . SER B 1 361 ? -9.281 -20.078 -49.812 1 96.38 361 SER B O 1
ATOM 10779 N N . LYS B 1 362 ? -8.141 -18.422 -48.812 1 95.88 362 LYS B N 1
ATOM 10780 C CA . LYS B 1 362 ? -8.945 -17.375 -49.438 1 95.88 362 LYS B CA 1
ATOM 10781 C C . LYS B 1 362 ? -8.836 -17.453 -50.969 1 95.88 362 LYS B C 1
ATOM 10783 O O . LYS B 1 362 ? -9.836 -17.328 -51.656 1 95.88 362 LYS B O 1
ATOM 10788 N N . ASP B 1 363 ? -7.672 -17.703 -51.5 1 95.5 363 ASP B N 1
ATOM 10789 C CA . ASP B 1 363 ? -7.402 -17.594 -52.906 1 95.5 363 ASP B CA 1
ATOM 10790 C C . ASP B 1 363 ? -7.641 -18.922 -53.625 1 95.5 363 ASP B C 1
ATOM 10792 O O . ASP B 1 363 ? -8.125 -18.938 -54.75 1 95.5 363 ASP B O 1
ATOM 10796 N N . ARG B 1 364 ? -7.297 -20.078 -53 1 95.88 364 ARG B N 1
ATOM 10797 C CA . ARG B 1 364 ? -7.305 -21.359 -53.688 1 95.88 364 ARG B CA 1
ATOM 10798 C C . ARG B 1 364 ? -8.555 -22.172 -53.312 1 95.88 364 ARG B C 1
ATOM 10800 O O . ARG B 1 364 ? -8.828 -23.188 -53.938 1 95.88 364 ARG B O 1
ATOM 10807 N N . GLY B 1 365 ? -9.336 -21.688 -52.375 1 95.19 365 GLY B N 1
ATOM 10808 C CA . GLY B 1 365 ? -10.562 -22.359 -52 1 95.19 365 GLY B CA 1
ATOM 10809 C C . GLY B 1 365 ? -10.328 -23.562 -51.094 1 95.19 365 GLY B C 1
ATOM 10810 O O . GLY B 1 365 ? -9.367 -23.594 -50.344 1 95.19 365 GLY B O 1
ATOM 10811 N N . MET B 1 366 ? -11.266 -24.516 -51.125 1 96.81 366 MET B N 1
ATOM 10812 C CA . MET B 1 366 ? -11.266 -25.656 -50.219 1 96.81 366 MET B CA 1
ATOM 10813 C C . MET B 1 366 ? -10.672 -26.891 -50.906 1 96.81 366 MET B C 1
ATOM 10815 O O . MET B 1 366 ? -10.906 -27.125 -52.094 1 96.81 366 MET B O 1
ATOM 10819 N N . ARG B 1 367 ? -9.891 -27.656 -50.219 1 96.94 367 ARG B N 1
ATOM 10820 C CA . ARG B 1 367 ? -9.438 -28.969 -50.656 1 96.94 367 ARG B CA 1
ATOM 10821 C C . ARG B 1 367 ? -9.453 -29.984 -49.531 1 96.94 367 ARG B C 1
ATOM 10823 O O . ARG B 1 367 ? -9.391 -29.609 -48.344 1 96.94 367 ARG B O 1
ATOM 10830 N N . THR B 1 368 ? -9.609 -31.188 -49.875 1 97.06 368 THR B N 1
ATOM 10831 C CA . THR B 1 368 ? -9.57 -32.281 -48.938 1 97.06 368 THR B CA 1
ATOM 10832 C C . THR B 1 368 ? -8.211 -32.969 -48.938 1 97.06 368 THR B C 1
ATOM 10834 O O . THR B 1 368 ? -7.691 -33.312 -50.031 1 97.06 368 THR B O 1
ATOM 10837 N N . VAL B 1 369 ? -7.66 -33.156 -47.781 1 97.38 369 VAL B N 1
ATOM 10838 C CA . VAL B 1 369 ? -6.352 -33.781 -47.656 1 97.38 369 VAL B CA 1
ATOM 10839 C C . VAL B 1 369 ? -6.473 -35.031 -46.781 1 97.38 369 VAL B C 1
ATOM 10841 O O . VAL B 1 369 ? -6.992 -34.969 -45.656 1 97.38 369 VAL B O 1
ATOM 10844 N N . ALA B 1 370 ? -6.016 -36.156 -47.25 1 96.75 370 ALA B N 1
ATOM 10845 C CA . ALA B 1 370 ? -5.996 -37.375 -46.469 1 96.75 370 ALA B CA 1
ATOM 10846 C C . ALA B 1 370 ? -4.875 -37.344 -45.438 1 96.75 370 ALA B C 1
ATOM 10848 O O . ALA B 1 370 ? -3.77 -36.875 -45.719 1 96.75 370 ALA B O 1
ATOM 10849 N N . MET B 1 371 ? -5.203 -37.781 -44.219 1 97.38 371 MET B N 1
ATOM 10850 C CA . MET B 1 371 ? -4.148 -37.906 -43.219 1 97.38 371 MET B CA 1
ATOM 10851 C C . MET B 1 371 ? -3.408 -39.25 -43.375 1 97.38 371 MET B C 1
ATOM 10853 O O . MET B 1 371 ? -3.678 -40.219 -42.625 1 97.38 371 MET B O 1
ATOM 10857 N N . ASP B 1 372 ? -2.484 -39.219 -44.281 1 94.44 372 ASP B N 1
ATOM 10858 C CA . ASP B 1 372 ? -1.687 -40.375 -44.594 1 94.44 372 ASP B CA 1
ATOM 10859 C C . ASP B 1 372 ? -0.203 -40.125 -44.344 1 94.44 372 ASP B C 1
ATOM 10861 O O . ASP B 1 372 ? 0.154 -39.281 -43.531 1 94.44 372 ASP B O 1
ATOM 10865 N N . LYS B 1 373 ? 0.616 -40.906 -44.906 1 91.88 373 LYS B N 1
ATOM 10866 C CA . LYS B 1 373 ? 2.051 -40.875 -44.656 1 91.88 373 LYS B CA 1
ATOM 10867 C C . LYS B 1 373 ? 2.633 -39.5 -44.969 1 91.88 373 LYS B C 1
ATOM 10869 O O . LYS B 1 373 ? 3.676 -39.125 -44.438 1 91.88 373 LYS B O 1
ATOM 10874 N N . ASP B 1 374 ? 1.967 -38.719 -45.812 1 93.5 374 ASP B N 1
ATOM 10875 C CA . ASP B 1 374 ? 2.531 -37.438 -46.281 1 93.5 374 ASP B CA 1
ATOM 10876 C C . ASP B 1 374 ? 1.891 -36.25 -45.562 1 93.5 374 ASP B C 1
ATOM 10878 O O . ASP B 1 374 ? 2.256 -35.125 -45.844 1 93.5 374 ASP B O 1
ATOM 10882 N N . PHE B 1 375 ? 0.988 -36.5 -44.719 1 96.5 375 PHE B N 1
ATOM 10883 C CA . PHE B 1 375 ? 0.287 -35.375 -44.094 1 96.5 375 PHE B CA 1
ATOM 10884 C C . PHE B 1 375 ? 1.216 -34.625 -43.156 1 96.5 375 PHE B C 1
ATOM 10886 O O . PHE B 1 375 ? 1.247 -33.406 -43.156 1 96.5 375 PHE B O 1
ATOM 10893 N N . PHE B 1 376 ? 1.864 -35.344 -42.219 1 96.69 376 PHE B N 1
ATOM 10894 C CA . PHE B 1 376 ? 2.877 -34.75 -41.375 1 96.69 376 PHE B CA 1
ATOM 10895 C C . PHE B 1 376 ? 4.234 -34.719 -42.062 1 96.69 376 PHE B C 1
ATOM 10897 O O . PHE B 1 376 ? 4.938 -35.75 -42.062 1 96.69 376 PHE B O 1
ATOM 10904 N N . CYS B 1 377 ? 4.707 -33.562 -42.531 1 93.81 377 CYS B N 1
ATOM 10905 C CA . CYS B 1 377 ? 5.805 -33.5 -43.5 1 93.81 377 CYS B CA 1
ATOM 10906 C C . CYS B 1 377 ? 7.109 -33.125 -42.812 1 93.81 377 CYS B C 1
ATOM 10908 O O . CYS B 1 377 ? 8.141 -32.969 -43.469 1 93.81 377 CYS B O 1
ATOM 10910 N N . GLY B 1 378 ? 7.125 -32.906 -41.594 1 92.31 378 GLY B N 1
ATOM 10911 C CA . GLY B 1 378 ? 8.289 -32.531 -40.781 1 92.31 378 GLY B CA 1
ATOM 10912 C C . GLY B 1 378 ? 7.949 -32.25 -39.344 1 92.31 378 GLY B C 1
ATOM 10913 O O . GLY B 1 378 ? 6.777 -32.281 -38.969 1 92.31 378 GLY B O 1
ATOM 10914 N N . TYR B 1 379 ? 9.016 -32 -38.625 1 92.69 379 TYR B N 1
ATOM 10915 C CA . TYR B 1 379 ? 8.812 -31.688 -37.219 1 92.69 379 TYR B CA 1
ATOM 10916 C C . TYR B 1 379 ? 7.914 -30.469 -37.062 1 92.69 379 TYR B C 1
ATOM 10918 O O . TYR B 1 379 ? 8.281 -29.359 -37.469 1 92.69 379 TYR B O 1
ATOM 10926 N N . ARG B 1 380 ? 6.727 -30.703 -36.562 1 93.12 380 ARG B N 1
ATOM 10927 C CA . ARG B 1 380 ? 5.727 -29.672 -36.25 1 93.12 380 ARG B CA 1
ATOM 10928 C C . ARG B 1 380 ? 5.273 -28.969 -37.531 1 93.12 380 ARG B C 1
ATOM 10930 O O . ARG B 1 380 ? 5.059 -27.766 -37.531 1 93.12 380 ARG B O 1
ATOM 10937 N N . ARG B 1 381 ? 5.203 -29.734 -38.562 1 95.31 381 ARG B N 1
ATOM 10938 C CA . ARG B 1 381 ? 4.738 -29.25 -39.875 1 95.31 381 ARG B CA 1
ATOM 10939 C C . ARG B 1 381 ? 3.709 -30.188 -40.469 1 95.31 381 ARG B C 1
ATOM 10941 O O . ARG B 1 381 ? 3.848 -31.406 -40.375 1 95.31 381 ARG B O 1
ATOM 10948 N N . THR B 1 382 ? 2.734 -29.625 -41.094 1 96.62 382 THR B N 1
ATOM 10949 C CA . THR B 1 382 ? 1.695 -30.391 -41.75 1 96.62 382 THR B CA 1
ATOM 10950 C C . THR B 1 382 ? 1.712 -30.125 -43.25 1 96.62 382 THR B C 1
ATOM 10952 O O . THR B 1 382 ? 2.523 -29.344 -43.75 1 96.62 382 THR B O 1
ATOM 10955 N N . ALA B 1 383 ? 0.848 -30.797 -43.906 1 96.81 383 ALA B N 1
ATOM 10956 C CA . ALA B 1 383 ? 0.729 -30.672 -45.344 1 96.81 383 ALA B CA 1
ATOM 10957 C C . ALA B 1 383 ? -0.063 -29.422 -45.719 1 96.81 383 ALA B C 1
ATOM 10959 O O . ALA B 1 383 ? -0.174 -29.078 -46.906 1 96.81 383 ALA B O 1
ATOM 10960 N N . LEU B 1 384 ? -0.599 -28.766 -44.781 1 95.38 384 LEU B N 1
ATOM 10961 C CA . LEU B 1 384 ? -1.365 -27.547 -45.062 1 95.38 384 LEU B CA 1
ATOM 10962 C C . LEU B 1 384 ? -0.44 -26.391 -45.438 1 95.38 384 LEU B C 1
ATOM 10964 O O . LEU B 1 384 ? 0.622 -26.234 -44.812 1 95.38 384 LEU B O 1
ATOM 10968 N N . ALA B 1 385 ? -0.849 -25.609 -46.312 1 93.25 385 ALA B N 1
ATOM 10969 C CA . ALA B 1 385 ? -0.095 -24.422 -46.719 1 93.25 385 ALA B CA 1
ATOM 10970 C C . ALA B 1 385 ? -0.239 -23.312 -45.656 1 93.25 385 ALA B C 1
ATOM 10972 O O . ALA B 1 385 ? -1.205 -23.281 -44.906 1 93.25 385 ALA B O 1
ATOM 10973 N N . PRO B 1 386 ? 0.726 -22.328 -45.719 1 90.62 386 PRO B N 1
ATOM 10974 C CA . PRO B 1 386 ? 0.729 -21.266 -44.688 1 90.62 386 PRO B CA 1
ATOM 10975 C C . PRO B 1 386 ? -0.532 -20.406 -44.75 1 90.62 386 PRO B C 1
ATOM 10977 O O . PRO B 1 386 ? -0.918 -19.828 -43.75 1 90.62 386 PRO B O 1
ATOM 10980 N N . ASP B 1 387 ? -1.224 -20.344 -45.875 1 93.31 387 ASP B N 1
ATOM 10981 C CA . ASP B 1 387 ? -2.4 -19.484 -46 1 93.31 387 ASP B CA 1
ATOM 10982 C C . ASP B 1 387 ? -3.686 -20.297 -45.844 1 93.31 387 ASP B C 1
ATOM 10984 O O . ASP B 1 387 ? -4.785 -19.766 -46.031 1 93.31 387 ASP B O 1
ATOM 10988 N N . GLU B 1 388 ? -3.537 -21.531 -45.469 1 95.75 388 GLU B N 1
ATOM 10989 C CA . GLU B 1 388 ? -4.707 -22.391 -45.312 1 95.75 388 GLU B CA 1
ATOM 10990 C C . GLU B 1 388 ? -5.137 -22.484 -43.844 1 95.75 388 GLU B C 1
ATOM 10992 O O . GLU B 1 388 ? -4.305 -22.391 -42.938 1 95.75 388 GLU B O 1
ATOM 10997 N N . VAL B 1 389 ? -6.473 -22.625 -43.781 1 97.06 389 VAL B N 1
ATOM 10998 C CA . VAL B 1 389 ? -7.09 -22.891 -42.469 1 97.06 389 VAL B CA 1
ATOM 10999 C C . VAL B 1 389 ? -7.672 -24.297 -42.438 1 97.06 389 VAL B C 1
ATOM 11001 O O . VAL B 1 389 ? -8.25 -24.75 -43.438 1 97.06 389 VAL B O 1
ATOM 11004 N N . LEU B 1 390 ? -7.383 -25.016 -41.312 1 98.06 390 LEU B N 1
ATOM 11005 C CA . LEU B 1 390 ? -8.062 -26.297 -41.125 1 98.06 390 LEU B CA 1
ATOM 11006 C C . LEU B 1 390 ? -9.516 -26.094 -40.719 1 98.06 390 LEU B C 1
ATOM 11008 O O . LEU B 1 390 ? -9.797 -25.703 -39.594 1 98.06 390 LEU B O 1
ATOM 11012 N N . VAL B 1 391 ? -10.383 -26.391 -41.625 1 98.31 391 VAL B N 1
ATOM 11013 C CA . VAL B 1 391 ? -11.797 -26.125 -41.375 1 98.31 391 VAL B CA 1
ATOM 11014 C C . VAL B 1 391 ? -12.438 -27.266 -40.625 1 98.31 391 VAL B C 1
ATOM 11016 O O . VAL B 1 391 ? -13.227 -27.047 -39.688 1 98.31 391 VAL B O 1
ATOM 11019 N N . SER B 1 392 ? -12.117 -28.469 -41.031 1 98.25 392 SER B N 1
ATOM 11020 C CA . SER B 1 392 ? -12.703 -29.625 -40.344 1 98.25 392 SER B CA 1
ATOM 11021 C C . SER B 1 392 ? -11.867 -30.875 -40.562 1 98.25 392 SER B C 1
ATOM 11023 O O . SER B 1 392 ? -11.008 -30.906 -41.469 1 98.25 392 SER B O 1
ATOM 11025 N N . VAL B 1 393 ? -12.062 -31.859 -39.719 1 98.5 393 VAL B N 1
ATOM 11026 C CA . VAL B 1 393 ? -11.516 -33.219 -39.906 1 98.5 393 VAL B CA 1
ATOM 11027 C C . VAL B 1 393 ? -12.641 -34.219 -39.844 1 98.5 393 VAL B C 1
ATOM 11029 O O . VAL B 1 393 ? -13.57 -34.094 -39.031 1 98.5 393 VAL B O 1
ATOM 11032 N N . THR B 1 394 ? -12.641 -35.125 -40.719 1 98.44 394 THR B N 1
ATOM 11033 C CA . THR B 1 394 ? -13.648 -36.188 -40.75 1 98.44 394 THR B CA 1
ATOM 11034 C C . THR B 1 394 ? -13.086 -37.5 -40.219 1 98.44 394 THR B C 1
ATOM 11036 O O . THR B 1 394 ? -12.102 -38.031 -40.75 1 98.44 394 THR B O 1
ATOM 11039 N N . ILE B 1 395 ? -13.664 -38 -39.188 1 98.56 395 ILE B N 1
ATOM 11040 C CA . ILE B 1 395 ? -13.344 -39.312 -38.594 1 98.56 395 ILE B CA 1
ATOM 11041 C C . ILE B 1 395 ? -14.281 -40.375 -39.156 1 98.56 395 ILE B C 1
ATOM 11043 O O . ILE B 1 395 ? -15.492 -40.312 -38.906 1 98.56 395 ILE B O 1
ATOM 11047 N N . PRO B 1 396 ? -13.781 -41.375 -39.781 1 97.81 396 PRO B N 1
ATOM 11048 C CA . PRO B 1 396 ? -14.656 -42.344 -40.469 1 97.81 396 PRO B CA 1
ATOM 11049 C C . PRO B 1 396 ? -15.266 -43.344 -39.5 1 97.81 396 PRO B C 1
ATOM 11051 O O . PRO B 1 396 ? -14.711 -43.594 -38.438 1 97.81 396 PRO B O 1
ATOM 11054 N N . CYS B 1 397 ? -16.375 -43.938 -39.938 1 97.44 397 CYS B N 1
ATOM 11055 C CA . CYS B 1 397 ? -16.922 -45.125 -39.25 1 97.44 397 CYS B CA 1
ATOM 11056 C C . CYS B 1 397 ? -16.156 -46.375 -39.688 1 97.44 397 CYS B C 1
ATOM 11058 O O . CYS B 1 397 ? -15.562 -46.438 -40.75 1 97.44 397 CYS B O 1
ATOM 11060 N N . THR B 1 398 ? -16.188 -47.312 -38.781 1 96.81 398 THR B N 1
ATOM 11061 C CA . THR B 1 398 ? -15.562 -48.594 -39.094 1 96.81 398 THR B CA 1
ATOM 11062 C C . THR B 1 398 ? -16.562 -49.531 -39.781 1 96.81 398 THR B C 1
ATOM 11064 O O . THR B 1 398 ? -17.766 -49.406 -39.562 1 96.81 398 THR B O 1
ATOM 11067 N N . LYS B 1 399 ? -16.047 -50.469 -40.531 1 95.44 399 LYS B N 1
ATOM 11068 C CA . LYS B 1 399 ? -16.859 -51.531 -41.156 1 95.44 399 LYS B CA 1
ATOM 11069 C C . LYS B 1 399 ? -16.828 -52.781 -40.281 1 95.44 399 LYS B C 1
ATOM 11071 O O . LYS B 1 399 ? -16.062 -52.875 -39.344 1 95.44 399 LYS B O 1
ATOM 11076 N N . THR B 1 400 ? -17.625 -53.781 -40.719 1 95 400 THR B N 1
ATOM 11077 C CA . THR B 1 400 ? -17.797 -55 -39.906 1 95 400 THR B CA 1
ATOM 11078 C C . THR B 1 400 ? -16.5 -55.781 -39.812 1 95 400 THR B C 1
ATOM 11080 O O . THR B 1 400 ? -16.219 -56.438 -38.812 1 95 400 THR B O 1
ATOM 11083 N N . ASN B 1 401 ? -15.719 -55.781 -40.875 1 95.81 401 ASN B N 1
ATOM 11084 C CA . ASN B 1 401 ? -14.492 -56.562 -40.906 1 95.81 401 ASN B CA 1
ATOM 11085 C C . ASN B 1 401 ? -13.266 -55.719 -40.594 1 95.81 401 ASN B C 1
ATOM 11087 O O . ASN B 1 401 ? -12.141 -56.094 -40.906 1 95.81 401 ASN B O 1
ATOM 11091 N N . GLU B 1 402 ? -13.531 -54.562 -40.062 1 96.81 402 GLU B N 1
ATOM 11092 C CA . GLU B 1 402 ? -12.445 -53.656 -39.656 1 96.81 402 GLU B CA 1
ATOM 11093 C C . GLU B 1 402 ? -12.328 -53.562 -38.156 1 96.81 402 GLU B C 1
ATOM 11095 O O . GLU B 1 402 ? -13.344 -53.5 -37.438 1 96.81 402 GLU B O 1
ATOM 11100 N N . PHE B 1 403 ? -11.078 -53.625 -37.656 1 97.62 403 PHE B N 1
ATOM 11101 C CA . PHE B 1 403 ? -10.773 -53.531 -36.219 1 97.62 403 PHE B CA 1
ATOM 11102 C C . PHE B 1 403 ? -9.766 -52.438 -35.969 1 97.62 403 PHE B C 1
ATOM 11104 O O . PHE B 1 403 ? -8.883 -52.188 -36.781 1 97.62 403 PHE B O 1
ATOM 11111 N N . PHE B 1 404 ? -9.969 -51.719 -34.844 1 97.81 404 PHE B N 1
ATOM 11112 C CA . PHE B 1 404 ? -9.195 -50.531 -34.562 1 97.81 404 PHE B CA 1
ATOM 11113 C C . PHE B 1 404 ? -8.82 -50.438 -33.094 1 97.81 404 PHE B C 1
ATOM 11115 O O . PHE B 1 404 ? -9.625 -50.781 -32.219 1 97.81 404 PHE B O 1
ATOM 11122 N N . GLN B 1 405 ? -7.52 -50.062 -32.75 1 96.88 405 GLN B N 1
ATOM 11123 C CA . GLN B 1 405 ? -7.09 -49.812 -31.359 1 96.88 405 GLN B CA 1
ATOM 11124 C C . GLN B 1 405 ? -6.09 -48.656 -31.297 1 96.88 405 GLN B C 1
ATOM 11126 O O . GLN B 1 405 ? -5.344 -48.438 -32.25 1 96.88 405 GLN B O 1
ATOM 11131 N N . GLY B 1 406 ? -6.188 -47.906 -30.188 1 96.31 406 GLY B N 1
ATOM 11132 C CA . GLY B 1 406 ? -5.203 -46.875 -29.828 1 96.31 406 GLY B CA 1
ATOM 11133 C C . GLY B 1 406 ? -4.43 -47.219 -28.578 1 96.31 406 GLY B C 1
ATOM 11134 O O . GLY B 1 406 ? -4.969 -47.812 -27.641 1 96.31 406 GLY B O 1
ATOM 11135 N N . PHE B 1 407 ? -3.129 -46.875 -28.516 1 95.81 407 PHE B N 1
ATOM 11136 C CA . PHE B 1 407 ? -2.279 -47.125 -27.359 1 95.81 407 PHE B CA 1
ATOM 11137 C C . PHE B 1 407 ? -1.479 -45.906 -26.984 1 95.81 407 PHE B C 1
ATOM 11139 O O . PHE B 1 407 ? -1.134 -45.094 -27.844 1 95.81 407 PHE B O 1
ATOM 11146 N N . LYS B 1 408 ? -1.234 -45.719 -25.75 1 94.88 408 LYS B N 1
ATOM 11147 C CA . LYS B 1 408 ? -0.427 -44.656 -25.188 1 94.88 408 LYS B CA 1
ATOM 11148 C C . LYS B 1 408 ? 0.406 -45.125 -24 1 94.88 408 LYS B C 1
ATOM 11150 O O . LYS B 1 408 ? -0.076 -45.906 -23.172 1 94.88 408 LYS B O 1
ATOM 11155 N N . GLN B 1 409 ? 1.671 -44.75 -24.016 1 94.94 409 GLN B N 1
ATOM 11156 C CA . GLN B 1 409 ? 2.514 -44.969 -22.844 1 94.94 409 GLN B CA 1
ATOM 11157 C C . GLN B 1 409 ? 3.184 -43.656 -22.406 1 94.94 409 GLN B C 1
ATOM 11159 O O . GLN B 1 409 ? 3.75 -42.938 -23.234 1 94.94 409 GLN B O 1
ATOM 11164 N N . CYS B 1 410 ? 3.006 -43.312 -21.141 1 93.62 410 CYS B N 1
ATOM 11165 C CA . CYS B 1 410 ? 3.648 -42.188 -20.5 1 93.62 410 CYS B CA 1
ATOM 11166 C C . CYS B 1 410 ? 4.141 -42.562 -19.109 1 93.62 410 CYS B C 1
ATOM 11168 O O . CYS B 1 410 ? 3.979 -43.688 -18.672 1 93.62 410 CYS B O 1
ATOM 11170 N N . ASN B 1 411 ? 4.848 -41.625 -18.438 1 92.88 411 ASN B N 1
ATOM 11171 C CA . ASN B 1 411 ? 5.371 -41.906 -17.109 1 92.88 411 ASN B CA 1
ATOM 11172 C C . ASN B 1 411 ? 4.297 -41.75 -16.031 1 92.88 411 ASN B C 1
ATOM 11174 O O . ASN B 1 411 ? 4.18 -42.562 -15.125 1 92.88 411 ASN B O 1
ATOM 11178 N N . ARG B 1 412 ? 3.59 -40.656 -16.109 1 92.44 412 ARG B N 1
ATOM 11179 C CA . ARG B 1 412 ? 2.492 -40.438 -15.164 1 92.44 412 ARG B CA 1
ATOM 11180 C C . ARG B 1 412 ? 1.146 -40.719 -15.812 1 92.44 412 ARG B C 1
ATOM 11182 O O . ARG B 1 412 ? 0.93 -40.406 -16.984 1 92.44 412 ARG B O 1
ATOM 11189 N N . LYS B 1 413 ? 0.268 -41.219 -15.117 1 84.69 413 LYS B N 1
ATOM 11190 C CA . LYS B 1 413 ? -1.014 -41.688 -15.641 1 84.69 413 LYS B CA 1
ATOM 11191 C C . LYS B 1 413 ? -1.81 -40.531 -16.234 1 84.69 413 LYS B C 1
ATOM 11193 O O . LYS B 1 413 ? -2.42 -40.656 -17.297 1 84.69 413 LYS B O 1
ATOM 11198 N N . GLU B 1 414 ? -1.775 -39.469 -15.547 1 86.88 414 GLU B N 1
ATOM 11199 C CA . GLU B 1 414 ? -2.615 -38.344 -15.953 1 86.88 414 GLU B CA 1
ATOM 11200 C C . GLU B 1 414 ? -1.768 -37.156 -16.375 1 86.88 414 GLU B C 1
ATOM 11202 O O . GLU B 1 414 ? -0.715 -36.906 -15.797 1 86.88 414 GLU B O 1
ATOM 11207 N N . ASP B 1 415 ? -2.293 -36.438 -17.375 1 90.56 415 ASP B N 1
ATOM 11208 C CA . ASP B 1 415 ? -1.727 -35.156 -17.812 1 90.56 415 ASP B CA 1
ATOM 11209 C C . ASP B 1 415 ? -0.221 -35.281 -18.047 1 90.56 415 ASP B C 1
ATOM 11211 O O . ASP B 1 415 ? 0.559 -34.531 -17.453 1 90.56 415 ASP B O 1
ATOM 11215 N N . ASP B 1 416 ? 0.154 -36.25 -18.688 1 93.31 416 ASP B N 1
ATOM 11216 C CA . ASP B 1 416 ? 1.536 -36.469 -19.109 1 93.31 416 ASP B CA 1
ATOM 11217 C C . ASP B 1 416 ? 1.622 -36.75 -20.609 1 93.31 416 ASP B C 1
ATOM 11219 O O . ASP B 1 416 ? 0.733 -37.375 -21.188 1 93.31 416 ASP B O 1
ATOM 11223 N N . ILE B 1 417 ? 2.568 -36.25 -21.219 1 91.25 417 ILE B N 1
ATOM 11224 C CA . ILE B 1 417 ? 2.74 -36.438 -22.656 1 91.25 417 ILE B CA 1
ATOM 11225 C C . ILE B 1 417 ? 3.248 -37.844 -22.953 1 91.25 417 ILE B C 1
ATOM 11227 O O . ILE B 1 417 ? 3.959 -38.438 -22.141 1 91.25 417 ILE B O 1
ATOM 11231 N N . SER B 1 418 ? 2.947 -38.312 -24.109 1 94.5 418 SER B N 1
ATOM 11232 C CA . SER B 1 418 ? 3.295 -39.688 -24.516 1 94.5 418 SER B CA 1
ATOM 11233 C C . SER B 1 418 ? 4.793 -39.812 -24.766 1 94.5 418 SER B C 1
ATOM 11235 O O . SER B 1 418 ? 5.418 -38.875 -25.297 1 94.5 418 SER B O 1
ATOM 11237 N N . MET B 1 419 ? 5.312 -40.938 -24.344 1 94.75 419 MET B N 1
ATOM 11238 C CA . MET B 1 419 ? 6.621 -41.375 -24.828 1 94.75 419 MET B CA 1
ATOM 11239 C C . MET B 1 419 ? 6.508 -42.031 -26.188 1 94.75 419 MET B C 1
ATOM 11241 O O . MET B 1 419 ? 7.254 -41.719 -27.125 1 94.75 419 MET B O 1
ATOM 11245 N N . VAL B 1 420 ? 5.602 -43 -26.25 1 96.5 420 VAL B N 1
ATOM 11246 C CA . VAL B 1 420 ? 5.184 -43.625 -27.5 1 96.5 420 VAL B CA 1
ATOM 11247 C C . VAL B 1 420 ? 3.668 -43.812 -27.5 1 96.5 420 VAL B C 1
ATOM 11249 O O . VAL B 1 420 ? 3.064 -44.062 -26.453 1 96.5 420 VAL B O 1
ATOM 11252 N N . ASN B 1 421 ? 3.09 -43.531 -28.578 1 96.75 421 ASN B N 1
ATOM 11253 C CA . ASN B 1 421 ? 1.687 -43.875 -28.797 1 96.75 421 ASN B CA 1
ATOM 11254 C C . ASN B 1 421 ? 1.455 -44.438 -30.188 1 96.75 421 ASN B C 1
ATOM 11256 O O . ASN B 1 421 ? 2.373 -44.469 -31.016 1 96.75 421 ASN B O 1
ATOM 11260 N N . ALA B 1 422 ? 0.228 -45.031 -30.406 1 98.12 422 ALA B N 1
ATOM 11261 C CA . ALA B 1 422 ? -0.014 -45.688 -31.672 1 98.12 422 ALA B CA 1
ATOM 11262 C C . ALA B 1 422 ? -1.507 -45.75 -31.984 1 98.12 422 ALA B C 1
ATOM 11264 O O . ALA B 1 422 ? -2.336 -45.781 -31.078 1 98.12 422 ALA B O 1
ATOM 11265 N N . GLY B 1 423 ? -1.835 -45.594 -33.25 1 98.38 423 GLY B N 1
ATOM 11266 C CA . GLY B 1 423 ? -3.104 -46 -33.844 1 98.38 423 GLY B CA 1
ATOM 11267 C C . GLY B 1 423 ? -2.969 -47.156 -34.812 1 98.38 423 GLY B C 1
ATOM 11268 O O . GLY B 1 423 ? -2.053 -47.188 -35.656 1 98.38 423 GLY B O 1
ATOM 11269 N N . MET B 1 424 ? -3.865 -48.219 -34.688 1 98.62 424 MET B N 1
ATOM 11270 C CA . MET B 1 424 ? -3.76 -49.406 -35.531 1 98.62 424 MET B CA 1
ATOM 11271 C C . MET B 1 424 ? -5.125 -49.812 -36.062 1 98.62 424 MET B C 1
ATOM 11273 O O . MET B 1 424 ? -6.125 -49.75 -35.344 1 98.62 424 MET B O 1
ATOM 11277 N N . MET B 1 425 ? -5.129 -50.125 -37.344 1 98.38 425 MET B N 1
ATOM 11278 C CA . MET B 1 425 ? -6.332 -50.594 -38 1 98.38 425 MET B CA 1
ATOM 11279 C C . MET B 1 425 ? -6.035 -51.812 -38.875 1 98.38 425 MET B C 1
ATOM 11281 O O . MET B 1 425 ? -4.996 -51.875 -39.531 1 98.38 425 MET B O 1
ATOM 11285 N N . VAL B 1 426 ? -6.918 -52.906 -38.812 1 98.31 426 VAL B N 1
ATOM 11286 C CA . VAL B 1 426 ? -6.766 -54.031 -39.719 1 98.31 426 VAL B CA 1
ATOM 11287 C C . VAL B 1 426 ? -8.117 -54.438 -40.281 1 98.31 426 VAL B C 1
ATOM 11289 O O . VAL B 1 426 ? -9.148 -54.344 -39.625 1 98.31 426 VAL B O 1
ATOM 11292 N N . ARG B 1 427 ? -8.156 -54.719 -41.531 1 97.94 427 ARG B N 1
ATOM 11293 C CA . ARG B 1 427 ? -9.297 -55.312 -42.219 1 97.94 427 ARG B CA 1
ATOM 11294 C C . ARG B 1 427 ? -9.047 -56.781 -42.531 1 97.94 427 ARG B C 1
ATOM 11296 O O . ARG B 1 427 ? -8.07 -57.094 -43.219 1 97.94 427 ARG B O 1
ATOM 11303 N N . LEU B 1 428 ? -9.922 -57.594 -42.062 1 97.5 428 LEU B N 1
ATOM 11304 C CA . LEU B 1 428 ? -9.75 -59.031 -42.219 1 97.5 428 LEU B CA 1
ATOM 11305 C C . LEU B 1 428 ? -10.836 -59.625 -43.125 1 97.5 428 LEU B C 1
ATOM 11307 O O . LEU B 1 428 ? -11.977 -59.156 -43.094 1 97.5 428 LEU B O 1
ATOM 11311 N N . SER B 1 429 ? -10.492 -60.688 -43.875 1 96.75 429 SER B N 1
ATOM 11312 C CA . SER B 1 429 ? -11.477 -61.438 -44.594 1 96.75 429 SER B CA 1
ATOM 11313 C C . SER B 1 429 ? -12.273 -62.375 -43.688 1 96.75 429 SER B C 1
ATOM 11315 O O . SER B 1 429 ? -11.984 -62.469 -42.5 1 96.75 429 SER B O 1
ATOM 11317 N N . ASP B 1 430 ? -13.203 -63.094 -44.281 1 93.81 430 ASP B N 1
ATOM 11318 C CA . ASP B 1 430 ? -14.008 -64.062 -43.531 1 93.81 430 ASP B CA 1
ATOM 11319 C C . ASP B 1 430 ? -13.148 -65.188 -42.969 1 93.81 430 ASP B C 1
ATOM 11321 O O . ASP B 1 430 ? -13.461 -65.75 -41.938 1 93.81 430 ASP B O 1
ATOM 11325 N N . SER B 1 431 ? -12.031 -65.438 -43.688 1 95 431 SER B N 1
ATOM 11326 C CA . SER B 1 431 ? -11.117 -66.438 -43.25 1 95 431 SER B CA 1
ATOM 11327 C C . SER B 1 431 ? -9.984 -65.875 -42.406 1 95 431 SER B C 1
ATOM 11329 O O . SER B 1 431 ? -8.961 -66.562 -42.219 1 95 431 SER B O 1
ATOM 11331 N N . HIS B 1 432 ? -10.148 -64.562 -42.031 1 96.5 432 HIS B N 1
ATOM 11332 C CA . HIS B 1 432 ? -9.234 -63.906 -41.125 1 96.5 432 HIS B CA 1
ATOM 11333 C C . HIS B 1 432 ? -7.879 -63.688 -41.781 1 96.5 432 HIS B C 1
ATOM 11335 O O . HIS B 1 432 ? -6.836 -63.812 -41.125 1 96.5 432 HIS B O 1
ATOM 11341 N N . VAL B 1 433 ? -7.867 -63.438 -43.125 1 97.44 433 VAL B N 1
ATOM 11342 C CA . VAL B 1 433 ? -6.688 -63.031 -43.875 1 97.44 433 VAL B CA 1
ATOM 11343 C C . VAL B 1 433 ? -6.613 -61.531 -43.938 1 97.44 433 VAL B C 1
ATOM 11345 O O . VAL B 1 433 ? -7.629 -60.844 -44.156 1 97.44 433 VAL B O 1
ATOM 11348 N N . VAL B 1 434 ? -5.426 -60.969 -43.75 1 98.25 434 VAL B N 1
ATOM 11349 C CA . VAL B 1 434 ? -5.23 -59.5 -43.719 1 98.25 434 VAL B CA 1
ATOM 11350 C C . VAL B 1 434 ? -5.438 -58.969 -45.125 1 98.25 434 VAL B C 1
ATOM 11352 O O . VAL B 1 434 ? -4.66 -59.25 -46.062 1 98.25 434 VAL B O 1
ATOM 11355 N N . ASN B 1 435 ? -6.461 -58.125 -45.312 1 97.81 435 ASN B N 1
ATOM 11356 C CA . ASN B 1 435 ? -6.703 -57.438 -46.562 1 97.81 435 ASN B CA 1
ATOM 11357 C C . ASN B 1 435 ? -6.008 -56.062 -46.594 1 97.81 435 ASN B C 1
ATOM 11359 O O . ASN B 1 435 ? -5.57 -55.594 -47.656 1 97.81 435 ASN B O 1
ATOM 11363 N N . ASP B 1 436 ? -6.004 -55.469 -45.438 1 97 436 ASP B N 1
ATOM 11364 C CA . ASP B 1 436 ? -5.395 -54.156 -45.25 1 97 436 ASP B CA 1
ATOM 11365 C C . ASP B 1 436 ? -5.02 -53.938 -43.781 1 97 436 ASP B C 1
ATOM 11367 O O . ASP B 1 436 ? -5.66 -54.469 -42.875 1 97 436 ASP B O 1
ATOM 11371 N N . ILE B 1 437 ? -3.934 -53.188 -43.594 1 98 437 ILE B N 1
ATOM 11372 C CA . ILE B 1 437 ? -3.482 -52.906 -42.219 1 98 437 ILE B CA 1
ATOM 11373 C C . ILE B 1 437 ? -2.75 -51.562 -42.188 1 98 437 ILE B C 1
ATOM 11375 O O . ILE B 1 437 ? -2.01 -51.25 -43.125 1 98 437 ILE B O 1
ATOM 11379 N N . VAL B 1 438 ? -3.059 -50.75 -41.25 1 98.31 438 VAL B N 1
ATOM 11380 C CA . VAL B 1 438 ? -2.381 -49.469 -41.031 1 98.31 438 VAL B CA 1
ATOM 11381 C C . VAL B 1 438 ? -1.818 -49.406 -39.625 1 98.31 438 VAL B C 1
ATOM 11383 O O . VAL B 1 438 ? -2.545 -49.625 -38.656 1 98.31 438 VAL B O 1
ATOM 11386 N N . LEU B 1 439 ? -0.554 -49.25 -39.469 1 98.56 439 LEU B N 1
ATOM 11387 C CA . LEU B 1 439 ? 0.155 -49.094 -38.188 1 98.56 439 LEU B CA 1
ATOM 11388 C C . LEU B 1 439 ? 0.845 -47.75 -38.125 1 98.56 439 LEU B C 1
ATOM 11390 O O . LEU B 1 439 ? 1.911 -47.531 -38.688 1 98.56 439 LEU B O 1
ATOM 11394 N N . ALA B 1 440 ? 0.245 -46.812 -37.344 1 98.25 440 ALA B N 1
ATOM 11395 C CA . ALA B 1 440 ? 0.781 -45.469 -37.156 1 98.25 440 ALA B CA 1
ATOM 11396 C C . ALA B 1 440 ? 1.342 -45.281 -35.75 1 98.25 440 ALA B C 1
ATOM 11398 O O . ALA B 1 440 ? 0.69 -45.656 -34.75 1 98.25 440 ALA B O 1
ATOM 11399 N N . TYR B 1 441 ? 2.594 -44.75 -35.625 1 97.94 441 TYR B N 1
ATOM 11400 C CA . TYR B 1 441 ? 3.26 -44.625 -34.344 1 97.94 441 TYR B CA 1
ATOM 11401 C C . TYR B 1 441 ? 3.688 -43.156 -34.125 1 97.94 441 TYR B C 1
ATOM 11403 O O . TYR B 1 441 ? 4.137 -42.5 -35.031 1 97.94 441 TYR B O 1
ATOM 11411 N N . GLY B 1 442 ? 3.422 -42.688 -32.906 1 96.69 442 GLY B N 1
ATOM 11412 C CA . GLY B 1 442 ? 4.035 -41.469 -32.406 1 96.69 442 GLY B CA 1
ATOM 11413 C C . GLY B 1 442 ? 5.215 -41.719 -31.484 1 96.69 442 GLY B C 1
ATOM 11414 O O . GLY B 1 442 ? 5.242 -42.688 -30.75 1 96.69 442 GLY B O 1
ATOM 11415 N N . GLY B 1 443 ? 6.23 -40.812 -31.422 1 95.81 443 GLY B N 1
ATOM 11416 C CA . GLY B 1 443 ? 7.387 -40.906 -30.547 1 95.81 443 GLY B CA 1
ATOM 11417 C C . GLY B 1 443 ? 8.484 -41.781 -31.094 1 95.81 443 GLY B C 1
ATOM 11418 O O . GLY B 1 443 ? 9.438 -42.125 -30.391 1 95.81 443 GLY B O 1
ATOM 11419 N N . MET B 1 444 ? 8.336 -42.188 -32.375 1 96.38 444 MET B N 1
ATOM 11420 C CA . MET B 1 444 ? 9.305 -43.094 -33 1 96.38 444 MET B CA 1
ATOM 11421 C C . MET B 1 444 ? 10.07 -42.375 -34.094 1 96.38 444 MET B C 1
ATOM 11423 O O . MET B 1 444 ? 10.758 -43 -34.906 1 96.38 444 MET B O 1
ATOM 11427 N N . GLY B 1 445 ? 9.953 -41.094 -34.125 1 93.44 445 GLY B N 1
ATOM 11428 C CA . GLY B 1 445 ? 10.594 -40.219 -35.062 1 93.44 445 GLY B CA 1
ATOM 11429 C C . GLY B 1 445 ? 10.164 -38.781 -34.938 1 93.44 445 GLY B C 1
ATOM 11430 O O . GLY B 1 445 ? 9.508 -38.406 -33.969 1 93.44 445 GLY B O 1
ATOM 11431 N N . PRO B 1 446 ? 10.562 -37.938 -35.906 1 93.69 446 PRO B N 1
ATOM 11432 C CA . PRO B 1 446 ? 10.242 -36.531 -35.812 1 93.69 446 PRO B CA 1
ATOM 11433 C C . PRO B 1 446 ? 8.797 -36.219 -36.188 1 93.69 446 PRO B C 1
ATOM 11435 O O . PRO B 1 446 ? 8.344 -35.062 -36.031 1 93.69 446 PRO B O 1
ATOM 11438 N N . THR B 1 447 ? 8.047 -37.188 -36.75 1 95.5 447 THR B N 1
ATOM 11439 C CA . THR B 1 447 ? 6.629 -37.094 -37.094 1 95.5 447 THR B CA 1
ATOM 11440 C C . THR B 1 447 ? 5.895 -38.375 -36.688 1 95.5 447 THR B C 1
ATOM 11442 O O . THR B 1 447 ? 6.496 -39.312 -36.125 1 95.5 447 THR B O 1
ATOM 11445 N N . VAL B 1 448 ? 4.574 -38.406 -36.906 1 96.31 448 VAL B N 1
ATOM 11446 C CA . VAL B 1 448 ? 3.869 -39.656 -36.875 1 96.31 448 VAL B CA 1
ATOM 11447 C C . VAL B 1 448 ? 4.422 -40.594 -37.969 1 96.31 448 VAL B C 1
ATOM 11449 O O . VAL B 1 448 ? 4.535 -40.188 -39.125 1 96.31 448 VAL B O 1
ATOM 11452 N N . VAL B 1 449 ? 4.805 -41.812 -37.594 1 96 449 VAL B N 1
ATOM 11453 C CA . VAL B 1 449 ? 5.48 -42.719 -38.531 1 96 449 VAL B CA 1
ATOM 11454 C C . VAL B 1 449 ? 4.59 -43.906 -38.812 1 96 449 VAL B C 1
ATOM 11456 O O . VAL B 1 449 ? 3.996 -44.5 -37.906 1 96 449 VAL B O 1
ATOM 11459 N N . LEU B 1 450 ? 4.457 -44.219 -40.156 1 96.88 450 LEU B N 1
ATOM 11460 C CA . LEU B 1 450 ? 3.811 -45.469 -40.562 1 96.88 450 LEU B CA 1
ATOM 11461 C C . LEU B 1 450 ? 4.836 -46.562 -40.75 1 96.88 450 LEU B C 1
ATOM 11463 O O . LEU B 1 450 ? 5.898 -46.344 -41.344 1 96.88 450 LEU B O 1
ATOM 11467 N N . ALA B 1 451 ? 4.562 -47.75 -40.156 1 97.5 451 ALA B N 1
ATOM 11468 C CA . ALA B 1 451 ? 5.438 -48.875 -40.375 1 97.5 451 ALA B CA 1
ATOM 11469 C C . ALA B 1 451 ? 5.207 -49.531 -41.719 1 97.5 451 ALA B C 1
ATOM 11471 O O . ALA B 1 451 ? 4.66 -50.625 -41.812 1 97.5 451 ALA B O 1
ATOM 11472 N N . GLN B 1 452 ? 5.73 -48.938 -42.719 1 96.12 452 GLN B N 1
ATOM 11473 C CA . GLN B 1 452 ? 5.375 -49.188 -44.125 1 96.12 452 GLN B CA 1
ATOM 11474 C C . GLN B 1 452 ? 5.738 -50.625 -44.5 1 96.12 452 GLN B C 1
ATOM 11476 O O . GLN B 1 452 ? 4.914 -51.344 -45.062 1 96.12 452 GLN B O 1
ATOM 11481 N N . GLN B 1 453 ? 6.926 -51.062 -44.25 1 96.5 453 GLN B N 1
ATOM 11482 C CA . GLN B 1 453 ? 7.371 -52.375 -44.625 1 96.5 453 GLN B CA 1
ATOM 11483 C C . GLN B 1 453 ? 6.582 -53.469 -43.875 1 96.5 453 GLN B C 1
ATOM 11485 O O . GLN B 1 453 ? 6.266 -54.5 -44.438 1 96.5 453 GLN B O 1
ATOM 11490 N N . ALA B 1 454 ? 6.383 -53.219 -42.656 1 98 454 ALA B N 1
ATOM 11491 C CA . ALA B 1 454 ? 5.602 -54.156 -41.844 1 98 454 ALA B CA 1
ATOM 11492 C C . ALA B 1 454 ? 4.176 -54.281 -42.375 1 98 454 ALA B C 1
ATOM 11494 O O . ALA B 1 454 ? 3.627 -55.375 -42.5 1 98 454 ALA B O 1
ATOM 11495 N N . MET B 1 455 ? 3.584 -53.188 -42.719 1 97.94 455 MET B N 1
ATOM 11496 C CA . MET B 1 455 ? 2.219 -53.156 -43.25 1 97.94 455 MET B CA 1
ATOM 11497 C C . MET B 1 455 ? 2.121 -53.938 -44.562 1 97.94 455 MET B C 1
ATOM 11499 O O . MET B 1 455 ? 1.235 -54.781 -44.719 1 97.94 455 MET B O 1
ATOM 11503 N N . GLU B 1 456 ? 3.059 -53.719 -45.406 1 96.94 456 GLU B N 1
ATOM 11504 C CA . GLU B 1 456 ? 3.062 -54.406 -46.719 1 96.94 456 GLU B CA 1
ATOM 11505 C C . GLU B 1 456 ? 3.404 -55.875 -46.562 1 96.94 456 GLU B C 1
ATOM 11507 O O . GLU B 1 456 ? 2.85 -56.719 -47.281 1 96.94 456 GLU B O 1
ATOM 11512 N N . GLY B 1 457 ? 4.16 -56.156 -45.656 1 97.12 457 GLY B N 1
ATOM 11513 C CA . GLY B 1 457 ? 4.711 -57.5 -45.5 1 97.12 457 GLY B CA 1
ATOM 11514 C C . GLY B 1 457 ? 3.715 -58.5 -44.938 1 97.12 457 GLY B C 1
ATOM 11515 O O . GLY B 1 457 ? 3.904 -59.719 -45.062 1 97.12 457 GLY B O 1
ATOM 11516 N N . VAL B 1 458 ? 2.66 -58.062 -44.406 1 97.5 458 VAL B N 1
ATOM 11517 C CA . VAL B 1 458 ? 1.78 -59.031 -43.75 1 97.5 458 VAL B CA 1
ATOM 11518 C C . VAL B 1 458 ? 0.462 -59.125 -44.5 1 97.5 458 VAL B C 1
ATOM 11520 O O . VAL B 1 458 ? -0.423 -59.906 -44.125 1 97.5 458 VAL B O 1
ATOM 11523 N N . ILE B 1 459 ? 0.27 -58.375 -45.594 1 97.69 459 ILE B N 1
ATOM 11524 C CA . ILE B 1 459 ? -0.926 -58.469 -46.406 1 97.69 459 ILE B CA 1
ATOM 11525 C C . ILE B 1 459 ? -1.035 -59.906 -46.969 1 97.69 459 ILE B C 1
ATOM 11527 O O . ILE B 1 459 ? -0.061 -60.438 -47.469 1 97.69 459 ILE B O 1
ATOM 11531 N N . GLY B 1 460 ? -2.145 -60.562 -46.812 1 97.19 460 GLY B N 1
ATOM 11532 C CA . GLY B 1 460 ? -2.379 -61.906 -47.344 1 97.19 460 GLY B CA 1
ATOM 11533 C C . GLY B 1 460 ? -2.115 -63 -46.312 1 97.19 460 GLY B C 1
ATOM 11534 O O . GLY B 1 460 ? -2.449 -64.125 -46.562 1 97.19 460 GLY B O 1
ATOM 11535 N N . LEU B 1 461 ? -1.65 -62.625 -45.219 1 97.56 461 LEU B N 1
ATOM 11536 C CA . LEU B 1 461 ? -1.382 -63.625 -44.156 1 97.56 461 LEU B CA 1
ATOM 11537 C C . LEU B 1 461 ? -2.596 -63.781 -43.25 1 97.56 461 LEU B C 1
ATOM 11539 O O . LEU B 1 461 ? -3.381 -62.844 -43.094 1 97.56 461 LEU B O 1
ATOM 11543 N N . LYS B 1 462 ? -2.65 -65 -42.719 1 96.94 462 LYS B N 1
ATOM 11544 C CA . LYS B 1 462 ? -3.684 -65.25 -41.719 1 96.94 462 LYS B CA 1
ATOM 11545 C C . LYS B 1 462 ? -3.316 -64.625 -40.375 1 96.94 462 LYS B C 1
ATOM 11547 O O . LYS B 1 462 ? -2.143 -64.625 -40 1 96.94 462 LYS B O 1
ATOM 11552 N N . TRP B 1 463 ? -4.34 -64.188 -39.656 1 97.25 463 TRP B N 1
ATOM 11553 C CA . TRP B 1 463 ? -4.129 -63.594 -38.344 1 97.25 463 TRP B CA 1
ATOM 11554 C C . TRP B 1 463 ? -3.824 -64.688 -37.312 1 97.25 463 TRP B C 1
ATOM 11556 O O . TRP B 1 463 ? -4.695 -65.062 -36.531 1 97.25 463 TRP B O 1
ATOM 11566 N N . ASP B 1 464 ? -2.637 -65.125 -37.312 1 94.94 464 ASP B N 1
ATOM 11567 C CA . ASP B 1 464 ? -2.197 -66.188 -36.406 1 94.94 464 ASP B CA 1
ATOM 11568 C C . ASP B 1 464 ? -0.735 -66 -36.031 1 94.94 464 ASP B C 1
ATOM 11570 O O . ASP B 1 464 ? -0.161 -64.938 -36.219 1 94.94 464 ASP B O 1
ATOM 11574 N N . GLU B 1 465 ? -0.093 -67 -35.531 1 94.19 465 GLU B N 1
ATOM 11575 C CA . GLU B 1 465 ? 1.236 -66.938 -34.938 1 94.19 465 GLU B CA 1
ATOM 11576 C C . GLU B 1 465 ? 2.295 -66.625 -36 1 94.19 465 GLU B C 1
ATOM 11578 O O . GLU B 1 465 ? 3.312 -66 -35.719 1 94.19 465 GLU B O 1
ATOM 11583 N N . SER B 1 466 ? 2.041 -67.062 -37.156 1 95 466 SER B N 1
ATOM 11584 C CA . SER B 1 466 ? 2.99 -66.812 -38.219 1 95 466 SER B CA 1
ATOM 11585 C C . SER B 1 466 ? 3.066 -65.312 -38.562 1 95 466 SER B C 1
ATOM 11587 O O . SER B 1 466 ? 4.145 -64.812 -38.844 1 95 466 SER B O 1
ATOM 11589 N N . LEU B 1 467 ? 1.918 -64.688 -38.531 1 96.88 467 LEU B N 1
ATOM 11590 C CA . LEU B 1 467 ? 1.875 -63.25 -38.719 1 96.88 467 LEU B CA 1
ATOM 11591 C C . LEU B 1 467 ? 2.629 -62.531 -37.625 1 96.88 467 LEU B C 1
ATOM 11593 O O . LEU B 1 467 ? 3.406 -61.625 -37.875 1 96.88 467 LEU B O 1
ATOM 11597 N N . MET B 1 468 ? 2.436 -62.938 -36.375 1 95.75 468 MET B N 1
ATOM 11598 C CA . MET B 1 468 ? 3.105 -62.312 -35.25 1 95.75 468 MET B CA 1
ATOM 11599 C C . MET B 1 468 ? 4.617 -62.469 -35.344 1 95.75 468 MET B C 1
ATOM 11601 O O . MET B 1 468 ? 5.371 -61.562 -35.062 1 95.75 468 MET B O 1
ATOM 11605 N N . SER B 1 469 ? 5.027 -63.656 -35.75 1 95.62 469 SER B N 1
ATOM 11606 C CA . SER B 1 469 ? 6.453 -63.938 -35.906 1 95.62 469 SER B CA 1
ATOM 11607 C C . SER B 1 469 ? 7.066 -63.031 -36.969 1 95.62 469 SER B C 1
ATOM 11609 O O . SER B 1 469 ? 8.172 -62.5 -36.781 1 95.62 469 SER B O 1
ATOM 11611 N N . LYS B 1 470 ? 6.371 -62.812 -38 1 96.62 470 LYS B N 1
ATOM 11612 C CA . LYS B 1 470 ? 6.844 -61.938 -39.062 1 96.62 470 LYS B CA 1
ATOM 11613 C C . LYS B 1 470 ? 6.926 -60.5 -38.594 1 96.62 470 LYS B C 1
ATOM 11615 O O . LYS B 1 470 ? 7.875 -59.781 -38.938 1 96.62 470 LYS B O 1
ATOM 11620 N N . MET B 1 471 ? 5.945 -60.094 -37.844 1 97.31 471 MET B N 1
ATOM 11621 C CA . MET B 1 471 ? 5.914 -58.719 -37.312 1 97.31 471 MET B CA 1
ATOM 11622 C C . MET B 1 471 ? 7.074 -58.5 -36.344 1 97.31 471 MET B C 1
ATOM 11624 O O . MET B 1 471 ? 7.602 -57.375 -36.281 1 97.31 471 MET B O 1
ATOM 11628 N N . CYS B 1 472 ? 7.531 -59.469 -35.625 1 96.5 472 CYS B N 1
ATOM 11629 C CA . CYS B 1 472 ? 8.656 -59.375 -34.688 1 96.5 472 CYS B CA 1
ATOM 11630 C C . CYS B 1 472 ? 9.938 -59.031 -35.438 1 96.5 472 CYS B C 1
ATOM 11632 O O . CYS B 1 472 ? 10.852 -58.438 -34.844 1 96.5 472 CYS B O 1
ATOM 11634 N N . ASP B 1 473 ? 9.914 -59.312 -36.719 1 95.69 473 ASP B N 1
ATOM 11635 C CA . ASP B 1 473 ? 11.094 -59 -37.5 1 95.69 473 ASP B CA 1
ATOM 11636 C C . ASP B 1 473 ? 10.898 -57.688 -38.281 1 95.69 473 ASP B C 1
ATOM 11638 O O . ASP B 1 473 ? 11.812 -56.844 -38.344 1 95.69 473 ASP B O 1
ATOM 11642 N N . LEU B 1 474 ? 9.758 -57.438 -38.781 1 97.06 474 LEU B N 1
ATOM 11643 C CA . LEU B 1 474 ? 9.508 -56.312 -39.688 1 97.06 474 LEU B CA 1
ATOM 11644 C C . LEU B 1 474 ? 9.406 -55 -38.938 1 97.06 474 LEU B C 1
ATOM 11646 O O . LEU B 1 474 ? 9.906 -53.969 -39.406 1 97.06 474 LEU B O 1
ATOM 11650 N N . LEU B 1 475 ? 8.742 -55 -37.75 1 96.75 475 LEU B N 1
ATOM 11651 C CA . LEU B 1 475 ? 8.492 -53.75 -37.031 1 96.75 475 LEU B CA 1
ATOM 11652 C C . LEU B 1 475 ? 9.797 -53.125 -36.531 1 96.75 475 LEU B C 1
ATOM 11654 O O . LEU B 1 475 ? 10.031 -51.938 -36.688 1 96.75 475 LEU B O 1
ATOM 11658 N N . PRO B 1 476 ? 10.688 -53.938 -35.875 1 95.62 476 PRO B N 1
ATOM 11659 C CA . PRO B 1 476 ? 11.977 -53.375 -35.469 1 95.62 476 PRO B CA 1
ATOM 11660 C C . PRO B 1 476 ? 12.773 -52.812 -36.656 1 95.62 476 PRO B C 1
ATOM 11662 O O . PRO B 1 476 ? 13.516 -51.844 -36.5 1 95.62 476 PRO B O 1
ATOM 11665 N N . ALA B 1 477 ? 12.555 -53.406 -37.781 1 94.69 477 ALA B N 1
ATOM 11666 C CA . ALA B 1 477 ? 13.273 -52.938 -38.969 1 94.69 477 ALA B CA 1
ATOM 11667 C C . ALA B 1 477 ? 12.688 -51.625 -39.5 1 94.69 477 ALA B C 1
ATOM 11669 O O . ALA B 1 477 ? 13.414 -50.781 -40.031 1 94.69 477 ALA B O 1
ATOM 11670 N N . ASP B 1 478 ? 11.43 -51.469 -39.344 1 94.44 478 ASP B N 1
ATOM 11671 C CA . ASP B 1 478 ? 10.727 -50.281 -39.812 1 94.44 478 ASP B CA 1
ATOM 11672 C C . ASP B 1 478 ? 10.906 -49.125 -38.844 1 94.44 478 ASP B C 1
ATOM 11674 O O . ASP B 1 478 ? 10.977 -47.969 -39.281 1 94.44 478 ASP B O 1
ATOM 11678 N N . LEU B 1 479 ? 10.859 -49.406 -37.562 1 95.62 479 LEU B N 1
ATOM 11679 C CA . LEU B 1 479 ? 10.844 -48.375 -36.531 1 95.62 479 LEU B CA 1
ATOM 11680 C C . LEU B 1 479 ? 12.188 -48.312 -35.812 1 95.62 479 LEU B C 1
ATOM 11682 O O . LEU B 1 479 ? 12.281 -48.688 -34.625 1 95.62 479 LEU B O 1
ATOM 11686 N N . THR B 1 480 ? 13.109 -47.656 -36.5 1 91.94 480 THR B N 1
ATOM 11687 C CA . THR B 1 480 ? 14.445 -47.5 -35.938 1 91.94 480 THR B CA 1
ATOM 11688 C C . THR B 1 480 ? 14.578 -46.188 -35.188 1 91.94 480 THR B C 1
ATOM 11690 O O . THR B 1 480 ? 13.852 -45.25 -35.469 1 91.94 480 THR B O 1
ATOM 11693 N N . LEU B 1 481 ? 15.25 -46.156 -34.094 1 93 481 LEU B N 1
ATOM 11694 C CA . LEU B 1 481 ? 15.594 -44.969 -33.344 1 93 481 LEU B CA 1
ATOM 11695 C C . LEU B 1 481 ? 17.109 -44.875 -33.125 1 93 481 LEU B C 1
ATOM 11697 O O . LEU B 1 481 ? 17.703 -45.812 -32.562 1 93 481 LEU B O 1
ATOM 11701 N N . THR B 1 482 ? 17.625 -43.75 -33.594 1 92.62 482 THR B N 1
ATOM 11702 C CA . THR B 1 482 ? 19.047 -43.562 -33.375 1 92.62 482 THR B CA 1
ATOM 11703 C C . THR B 1 482 ? 19.359 -43.344 -31.906 1 92.62 482 THR B C 1
ATOM 11705 O O . THR B 1 482 ? 18.625 -42.656 -31.219 1 92.62 482 THR B O 1
ATOM 11708 N N . PRO B 1 483 ? 20.422 -44 -31.422 1 93.06 483 PRO B N 1
ATOM 11709 C CA . PRO B 1 483 ? 20.797 -43.719 -30.047 1 93.06 483 PRO B CA 1
ATOM 11710 C C . PRO B 1 483 ? 21.016 -42.219 -29.781 1 93.06 483 PRO B C 1
ATOM 11712 O O . PRO B 1 483 ? 21.625 -41.531 -30.594 1 93.06 483 PRO B O 1
ATOM 11715 N N . GLY B 1 484 ? 20.484 -41.781 -28.703 1 93.31 484 GLY B N 1
ATOM 11716 C CA . GLY B 1 484 ? 20.609 -40.344 -28.359 1 93.31 484 GLY B CA 1
ATOM 11717 C C . GLY B 1 484 ? 19.469 -39.5 -28.922 1 93.31 484 GLY B C 1
ATOM 11718 O O . GLY B 1 484 ? 19.484 -38.281 -28.797 1 93.31 484 GLY B O 1
ATOM 11719 N N . SER B 1 485 ? 18.469 -40.125 -29.469 1 93.88 485 SER B N 1
ATOM 11720 C CA . SER B 1 485 ? 17.328 -39.406 -30.016 1 93.88 485 SER B CA 1
ATOM 11721 C C . SER B 1 485 ? 16.609 -38.594 -28.953 1 93.88 485 SER B C 1
ATOM 11723 O O . SER B 1 485 ? 16.578 -39 -27.781 1 93.88 485 SER B O 1
ATOM 11725 N N . PRO B 1 486 ? 16 -37.438 -29.359 1 92.12 486 PRO B N 1
ATOM 11726 C CA . PRO B 1 486 ? 15.242 -36.625 -28.406 1 92.12 486 PRO B CA 1
ATOM 11727 C C . PRO B 1 486 ? 14.195 -37.438 -27.641 1 92.12 486 PRO B C 1
ATOM 11729 O O . PRO B 1 486 ? 13.5 -38.25 -28.234 1 92.12 486 PRO B O 1
ATOM 11732 N N . GLY B 1 487 ? 14.125 -37.188 -26.344 1 91.75 487 GLY B N 1
ATOM 11733 C CA . GLY B 1 487 ? 13.219 -37.938 -25.469 1 91.75 487 GLY B CA 1
ATOM 11734 C C . GLY B 1 487 ? 13.875 -39.125 -24.781 1 91.75 487 GLY B C 1
ATOM 11735 O O . GLY B 1 487 ? 13.359 -39.625 -23.797 1 91.75 487 GLY B O 1
ATOM 11736 N N . GLY B 1 488 ? 14.898 -39.688 -25.359 1 92.75 488 GLY B N 1
ATOM 11737 C CA . GLY B 1 488 ? 15.664 -40.781 -24.766 1 92.75 488 GLY B CA 1
ATOM 11738 C C . GLY B 1 488 ? 14.922 -42.094 -24.75 1 92.75 488 GLY B C 1
ATOM 11739 O O . GLY B 1 488 ? 13.93 -42.25 -25.453 1 92.75 488 GLY B O 1
ATOM 11740 N N . ALA B 1 489 ? 15.477 -43.094 -24.094 1 94.25 489 ALA B N 1
ATOM 11741 C CA . ALA B 1 489 ? 14.898 -44.406 -23.859 1 94.25 489 ALA B CA 1
ATOM 11742 C C . ALA B 1 489 ? 14.648 -45.125 -25.188 1 94.25 489 ALA B C 1
ATOM 11744 O O . ALA B 1 489 ? 13.555 -45.656 -25.422 1 94.25 489 ALA B O 1
ATOM 11745 N N . GLU B 1 490 ? 15.602 -45.125 -26.094 1 95.19 490 GLU B N 1
ATOM 11746 C CA . GLU B 1 490 ? 15.414 -45.625 -27.453 1 95.19 490 GLU B CA 1
ATOM 11747 C C . GLU B 1 490 ? 15.055 -47.094 -27.453 1 95.19 490 GLU B C 1
ATOM 11749 O O . GLU B 1 490 ? 14.141 -47.5 -28.156 1 95.19 490 GLU B O 1
ATOM 11754 N N . GLU B 1 491 ? 15.766 -47.875 -26.609 1 95.38 491 GLU B N 1
ATOM 11755 C CA . GLU B 1 491 ? 15.492 -49.312 -26.547 1 95.38 491 GLU B CA 1
ATOM 11756 C C . GLU B 1 491 ? 14.07 -49.594 -26.047 1 95.38 491 GLU B C 1
ATOM 11758 O O . GLU B 1 491 ? 13.367 -50.438 -26.594 1 95.38 491 GLU B O 1
ATOM 11763 N N . TYR B 1 492 ? 13.719 -49 -25.078 1 96.06 492 TYR B N 1
ATOM 11764 C CA . TYR B 1 492 ? 12.383 -49.125 -24.516 1 96.06 492 TYR B CA 1
ATOM 11765 C C . TYR B 1 492 ? 11.312 -48.719 -25.531 1 96.06 492 TYR B C 1
ATOM 11767 O O . TYR B 1 492 ? 10.297 -49.406 -25.672 1 96.06 492 TYR B O 1
ATOM 11775 N N . ARG B 1 493 ? 11.5 -47.531 -26.203 1 97.06 493 ARG B N 1
ATOM 11776 C CA . ARG B 1 493 ? 10.539 -47.031 -27.203 1 97.06 493 ARG B CA 1
ATOM 11777 C C . ARG B 1 493 ? 10.344 -48.062 -28.312 1 97.06 493 ARG B C 1
ATOM 11779 O O . ARG B 1 493 ? 9.219 -48.312 -28.75 1 97.06 493 ARG B O 1
ATOM 11786 N N . ARG B 1 494 ? 11.398 -48.656 -28.719 1 96.69 494 ARG B N 1
ATOM 11787 C CA . ARG B 1 494 ? 11.312 -49.688 -29.75 1 96.69 494 ARG B CA 1
ATOM 11788 C C . ARG B 1 494 ? 10.594 -50.938 -29.234 1 96.69 494 ARG B C 1
ATOM 11790 O O . ARG B 1 494 ? 9.773 -51.5 -29.953 1 96.69 494 ARG B O 1
ATOM 11797 N N . ALA B 1 495 ? 10.922 -51.25 -27.984 1 96.56 495 ALA B N 1
ATOM 11798 C CA . ALA B 1 495 ? 10.219 -52.375 -27.359 1 96.56 495 ALA B CA 1
ATOM 11799 C C . ALA B 1 495 ? 8.727 -52.094 -27.25 1 96.56 495 ALA B C 1
ATOM 11801 O O . ALA B 1 495 ? 7.898 -52.969 -27.438 1 96.56 495 ALA B O 1
ATOM 11802 N N . LEU B 1 496 ? 8.375 -50.906 -26.922 1 96.31 496 LEU B N 1
ATOM 11803 C CA . LEU B 1 496 ? 6.977 -50.5 -26.766 1 96.31 496 LEU B CA 1
ATOM 11804 C C . LEU B 1 496 ? 6.227 -50.625 -28.094 1 96.31 496 LEU B C 1
ATOM 11806 O O . LEU B 1 496 ? 5.07 -51.062 -28.109 1 96.31 496 LEU B O 1
ATOM 11810 N N . ALA B 1 497 ? 6.844 -50.188 -29.172 1 96.88 497 ALA B N 1
ATOM 11811 C CA . ALA B 1 497 ? 6.195 -50.281 -30.484 1 96.88 497 ALA B CA 1
ATOM 11812 C C . ALA B 1 497 ? 5.773 -51.719 -30.797 1 96.88 497 ALA B C 1
ATOM 11814 O O . ALA B 1 497 ? 4.652 -51.938 -31.25 1 96.88 497 ALA B O 1
ATOM 11815 N N . LEU B 1 498 ? 6.676 -52.625 -30.562 1 97.19 498 LEU B N 1
ATOM 11816 C CA . LEU B 1 498 ? 6.371 -54.031 -30.781 1 97.19 498 LEU B CA 1
ATOM 11817 C C . LEU B 1 498 ? 5.355 -54.531 -29.766 1 97.19 498 LEU B C 1
ATOM 11819 O O . LEU B 1 498 ? 4.48 -55.344 -30.094 1 97.19 498 LEU B O 1
ATOM 11823 N N . SER B 1 499 ? 5.504 -54.094 -28.531 1 96.12 499 SER B N 1
ATOM 11824 C CA . SER B 1 499 ? 4.57 -54.5 -27.469 1 96.12 499 SER B CA 1
ATOM 11825 C C . SER B 1 499 ? 3.15 -54.031 -27.797 1 96.12 499 SER B C 1
ATOM 11827 O O . SER B 1 499 ? 2.188 -54.75 -27.531 1 96.12 499 SER B O 1
ATOM 11829 N N . PHE B 1 500 ? 3.004 -52.875 -28.344 1 97.19 500 PHE B N 1
ATOM 11830 C CA . PHE B 1 500 ? 1.694 -52.375 -28.75 1 97.19 500 PHE B CA 1
ATOM 11831 C C . PHE B 1 500 ? 1.072 -53.25 -29.812 1 97.19 500 PHE B C 1
ATOM 11833 O O . PHE B 1 500 ? -0.12 -53.562 -29.75 1 97.19 500 PHE B O 1
ATOM 11840 N N . PHE B 1 501 ? 1.829 -53.625 -30.781 1 97.94 501 PHE B N 1
ATOM 11841 C CA . PHE B 1 501 ? 1.292 -54.531 -31.797 1 97.94 501 PHE B CA 1
ATOM 11842 C C . PHE B 1 501 ? 0.878 -55.875 -31.203 1 97.94 501 PHE B C 1
ATOM 11844 O O . PHE B 1 501 ? -0.148 -56.438 -31.594 1 97.94 501 PHE B O 1
ATOM 11851 N N . PHE B 1 502 ? 1.766 -56.375 -30.344 1 96.81 502 PHE B N 1
ATOM 11852 C CA . PHE B 1 502 ? 1.432 -57.625 -29.672 1 96.81 502 PHE B CA 1
ATOM 11853 C C . PHE B 1 502 ? 0.079 -57.5 -28.984 1 96.81 502 PHE B C 1
ATOM 11855 O O . PHE B 1 502 ? -0.747 -58.406 -29.078 1 96.81 502 PHE B O 1
ATOM 11862 N N . LYS B 1 503 ? -0.164 -56.469 -28.281 1 96 503 LYS B N 1
ATOM 11863 C CA . LYS B 1 503 ? -1.456 -56.25 -27.641 1 96 503 LYS B CA 1
ATOM 11864 C C . LYS B 1 503 ? -2.58 -56.188 -28.672 1 96 503 LYS B C 1
ATOM 11866 O O . LYS B 1 503 ? -3.67 -56.719 -28.438 1 96 503 LYS B O 1
ATOM 11871 N N . PHE B 1 504 ? -2.365 -55.531 -29.797 1 96.88 504 PHE B N 1
ATOM 11872 C CA . PHE B 1 504 ? -3.326 -55.406 -30.891 1 96.88 504 PHE B CA 1
ATOM 11873 C C . PHE B 1 504 ? -3.654 -56.812 -31.438 1 96.88 504 PHE B C 1
ATOM 11875 O O . PHE B 1 504 ? -4.824 -57.125 -31.641 1 96.88 504 PHE B O 1
ATOM 11882 N N . PHE B 1 505 ? -2.604 -57.594 -31.641 1 97.12 505 PHE B N 1
ATOM 11883 C CA . PHE B 1 505 ? -2.709 -58.969 -32.156 1 97.12 505 PHE B CA 1
ATOM 11884 C C . PHE B 1 505 ? -3.594 -59.812 -31.234 1 97.12 505 PHE B C 1
ATOM 11886 O O . PHE B 1 505 ? -4.512 -60.469 -31.703 1 97.12 505 PHE B O 1
ATOM 11893 N N . LEU B 1 506 ? -3.33 -59.656 -29.953 1 95.38 506 LEU B N 1
ATOM 11894 C CA . LEU B 1 506 ? -4.082 -60.438 -28.984 1 95.38 506 LEU B CA 1
ATOM 11895 C C . LEU B 1 506 ? -5.531 -59.969 -28.922 1 95.38 506 LEU B C 1
ATOM 11897 O O . LEU B 1 506 ? -6.445 -60.812 -28.781 1 95.38 506 LEU B O 1
ATOM 11901 N N . ARG B 1 507 ? -5.734 -58.719 -28.938 1 95.12 507 ARG B N 1
ATOM 11902 C CA . ARG B 1 507 ? -7.086 -58.156 -28.875 1 95.12 507 ARG B CA 1
ATOM 11903 C C . ARG B 1 507 ? -7.926 -58.656 -30.047 1 95.12 507 ARG B C 1
ATOM 11905 O O . ARG B 1 507 ? -9.102 -59 -29.891 1 95.12 507 ARG B O 1
ATOM 11912 N N . ILE B 1 508 ? -7.402 -58.656 -31.266 1 95.75 508 ILE B N 1
ATOM 11913 C CA . ILE B 1 508 ? -8.109 -59.094 -32.469 1 95.75 508 ILE B CA 1
ATOM 11914 C C . ILE B 1 508 ? -8.406 -60.594 -32.375 1 95.75 508 ILE B C 1
ATOM 11916 O O . ILE B 1 508 ? -9.5 -61.062 -32.719 1 95.75 508 ILE B O 1
ATOM 11920 N N . LYS B 1 509 ? -7.402 -61.344 -31.859 1 95.06 509 LYS B N 1
ATOM 11921 C CA . LYS B 1 509 ? -7.637 -62.781 -31.656 1 95.06 509 LYS B CA 1
ATOM 11922 C C . LYS B 1 509 ? -8.828 -63 -30.734 1 95.06 509 LYS B C 1
ATOM 11924 O O . LYS B 1 509 ? -9.664 -63.875 -30.984 1 95.06 509 LYS B O 1
ATOM 11929 N N . GLN B 1 510 ? -8.82 -62.281 -29.703 1 91.81 510 GLN B N 1
ATOM 11930 C CA . GLN B 1 510 ? -9.906 -62.406 -28.734 1 91.81 510 GLN B CA 1
ATOM 11931 C C . GLN B 1 510 ? -11.242 -62 -29.359 1 91.81 510 GLN B C 1
ATOM 11933 O O . GLN B 1 510 ? -12.242 -62.719 -29.188 1 91.81 510 GLN B O 1
ATOM 11938 N N . THR B 1 511 ? -11.305 -60.875 -30.094 1 91.69 511 THR B N 1
ATOM 11939 C CA . THR B 1 511 ? -12.531 -60.375 -30.688 1 91.69 511 THR B CA 1
ATOM 11940 C C . THR B 1 511 ? -13.07 -61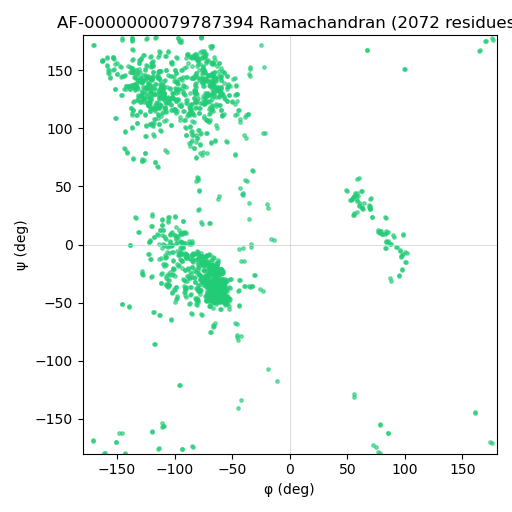.344 -31.734 1 91.69 511 THR B C 1
ATOM 11942 O O . THR B 1 511 ? -14.281 -61.5 -31.891 1 91.69 511 THR B O 1
ATOM 11945 N N . CYS B 1 512 ? -12.219 -62.031 -32.469 1 93 512 CYS B N 1
ATOM 11946 C CA . CYS B 1 512 ? -12.602 -62.969 -33.562 1 93 512 CYS B CA 1
ATOM 11947 C C . CYS B 1 512 ? -12.703 -64.375 -33.031 1 93 512 CYS B C 1
ATOM 11949 O O . CYS B 1 512 ? -12.898 -65.312 -33.812 1 93 512 CYS B O 1
ATOM 11951 N N . ASP B 1 513 ? -12.5 -64.625 -31.719 1 91.25 513 ASP B N 1
ATOM 11952 C CA . ASP B 1 513 ? -12.586 -65.938 -31.047 1 91.25 513 ASP B CA 1
ATOM 11953 C C . ASP B 1 513 ? -11.594 -66.938 -31.641 1 91.25 513 ASP B C 1
ATOM 11955 O O . ASP B 1 513 ? -11.953 -68.062 -31.969 1 91.25 513 ASP B O 1
ATOM 11959 N N . LEU B 1 514 ? -10.461 -66.438 -31.875 1 92.44 514 LEU B N 1
ATOM 11960 C CA . LEU B 1 514 ? -9.375 -67.312 -32.344 1 92.44 514 LEU B CA 1
ATOM 11961 C C . LEU B 1 514 ? -8.594 -67.875 -31.188 1 92.44 514 LEU B C 1
ATOM 11963 O O . LEU B 1 514 ? -8.625 -67.375 -30.078 1 92.44 514 LEU B O 1
ATOM 11967 N N . GLU B 1 515 ? -7.871 -68.938 -31.422 1 89 515 GLU B N 1
ATOM 11968 C CA . GLU B 1 515 ? -7.098 -69.562 -30.375 1 89 515 GLU B CA 1
ATOM 11969 C C . GLU B 1 515 ? -5.988 -68.625 -29.859 1 89 515 GLU B C 1
ATOM 11971 O O . GLU B 1 515 ? -5.262 -68.062 -30.641 1 89 515 GLU B O 1
ATOM 11976 N N . THR B 1 516 ? -5.984 -68.438 -28.5 1 87.44 516 THR B N 1
ATOM 11977 C CA . THR B 1 516 ? -4.988 -67.625 -27.859 1 87.44 516 THR B CA 1
ATOM 11978 C C . THR B 1 516 ? -4.312 -68.312 -26.703 1 87.44 516 THR B C 1
ATOM 11980 O O . THR B 1 516 ? -4.93 -69.188 -26.031 1 87.44 516 THR B O 1
ATOM 11983 N N . THR B 1 517 ? -3.08 -68.125 -26.578 1 85.69 517 THR B N 1
ATOM 11984 C CA . THR B 1 517 ? -2.35 -68.625 -25.422 1 85.69 517 THR B CA 1
ATOM 11985 C C . THR B 1 517 ? -2.816 -67.938 -24.141 1 85.69 517 THR B C 1
ATOM 11987 O O . THR B 1 517 ? -2.795 -66.75 -24.031 1 85.69 517 THR B O 1
ATOM 11990 N N . GLN B 1 518 ? -3.096 -68.688 -23.125 1 83.38 518 GLN B N 1
ATOM 11991 C CA . GLN B 1 518 ? -3.707 -68.188 -21.891 1 83.38 518 GLN B CA 1
ATOM 11992 C C . GLN B 1 518 ? -2.771 -67.25 -21.156 1 83.38 518 GLN B C 1
ATOM 11994 O O . GLN B 1 518 ? -3.221 -66.25 -20.547 1 83.38 518 GLN B O 1
ATOM 11999 N N . SER B 1 519 ? -1.579 -67.5 -21.203 1 81.56 519 SER B N 1
ATOM 12000 C CA . SER B 1 519 ? -0.607 -66.688 -20.484 1 81.56 519 SER B CA 1
ATOM 12001 C C . SER B 1 519 ? -0.491 -65.25 -21.078 1 81.56 519 SER B C 1
ATOM 12003 O O . SER B 1 519 ? -0.056 -64.312 -20.406 1 81.56 519 SER B O 1
ATOM 12005 N N . ASP B 1 520 ? -0.98 -65.125 -22.281 1 86.31 520 ASP B N 1
ATOM 12006 C CA . ASP B 1 520 ? -0.827 -63.844 -22.969 1 86.31 520 ASP B CA 1
ATOM 12007 C C . ASP B 1 520 ? -2.012 -62.906 -22.703 1 86.31 520 ASP B C 1
ATOM 12009 O O . ASP B 1 520 ? -1.938 -61.719 -22.953 1 86.31 520 ASP B O 1
ATOM 12013 N N . LEU B 1 521 ? -2.967 -63.438 -22.062 1 86.19 521 LEU B N 1
ATOM 12014 C CA . LEU B 1 521 ? -4.215 -62.688 -21.906 1 86.19 521 LEU B CA 1
ATOM 12015 C C . LEU B 1 521 ? -4.07 -61.594 -20.859 1 86.19 521 LEU B C 1
ATOM 12017 O O . LEU B 1 521 ? -4.848 -60.625 -20.844 1 86.19 521 LEU B O 1
ATOM 12021 N N . SER B 1 522 ? -3.066 -61.656 -20.016 1 83.69 522 SER B N 1
ATOM 12022 C CA . SER B 1 522 ? -2.838 -60.656 -19 1 83.69 522 SER B CA 1
ATOM 12023 C C . SER B 1 522 ? -2.439 -59.312 -19.641 1 83.69 522 SER B C 1
ATOM 12025 O O . SER B 1 522 ? -2.625 -58.25 -19.031 1 83.69 522 SER B O 1
ATOM 12027 N N . ALA B 1 523 ? -2.023 -59.344 -20.828 1 86.5 523 ALA B N 1
ATOM 12028 C CA . ALA B 1 523 ? -1.614 -58.156 -21.547 1 86.5 523 ALA B CA 1
ATOM 12029 C C . ALA B 1 523 ? -2.816 -57.25 -21.875 1 86.5 523 ALA B C 1
ATOM 12031 O O . ALA B 1 523 ? -2.668 -56.062 -22.109 1 86.5 523 ALA B O 1
ATOM 12032 N N . LEU B 1 524 ? -3.939 -57.844 -21.844 1 87.5 524 LEU B N 1
ATOM 12033 C CA . LEU B 1 524 ? -5.137 -57.125 -22.25 1 87.5 524 LEU B CA 1
ATOM 12034 C C . LEU B 1 524 ? -5.887 -56.594 -21.031 1 87.5 524 LEU B C 1
ATOM 12036 O O . LEU B 1 524 ? -6.867 -55.844 -21.188 1 87.5 524 LEU B O 1
ATOM 12040 N N . GLU B 1 525 ? -5.387 -56.812 -19.891 1 81.44 525 GLU B N 1
ATOM 12041 C CA . GLU B 1 525 ? -6.086 -56.375 -18.688 1 81.44 525 GLU B CA 1
ATOM 12042 C C . GLU B 1 525 ? -6.031 -54.844 -18.562 1 81.44 525 GLU B C 1
ATOM 12044 O O . GLU B 1 525 ? -4.98 -54.25 -18.766 1 81.44 525 GLU B O 1
ATOM 12049 N N . PRO B 1 526 ? -7.258 -54.344 -18.328 1 73 526 PRO B N 1
ATOM 12050 C CA . PRO B 1 526 ? -7.293 -52.875 -18.188 1 73 526 PRO B CA 1
ATOM 12051 C C . PRO B 1 526 ? -6.598 -52.406 -16.922 1 73 526 PRO B C 1
ATOM 12053 O O . PRO B 1 526 ? -6.52 -53.125 -15.938 1 73 526 PRO B O 1
ATOM 12056 N N . MET B 1 527 ? -5.988 -51.25 -17.094 1 63.34 527 MET B N 1
ATOM 12057 C CA . MET B 1 527 ? -5.355 -50.594 -15.953 1 63.34 527 MET B CA 1
ATOM 12058 C C . MET B 1 527 ? -6.391 -49.875 -15.078 1 63.34 527 MET B C 1
ATOM 12060 O O . MET B 1 527 ? -6.055 -49 -14.297 1 63.34 527 MET B O 1
ATOM 12064 N N . ASP B 1 528 ? -7.605 -50.281 -14.945 1 58.69 528 ASP B N 1
ATOM 12065 C CA . ASP B 1 528 ? -8.633 -49.531 -14.25 1 58.69 528 ASP B CA 1
ATOM 12066 C C . ASP B 1 528 ? -8.328 -49.406 -12.758 1 58.69 528 ASP B C 1
ATOM 12068 O O . ASP B 1 528 ? -7.711 -50.312 -12.18 1 58.69 528 ASP B O 1
ATOM 12072 N N . SER B 1 529 ? -8.539 -48.094 -12.258 1 60.59 529 SER B N 1
ATOM 12073 C CA . SER B 1 529 ? -8.273 -47.719 -10.875 1 60.59 529 SER B CA 1
ATOM 12074 C C . SER B 1 529 ? -9.172 -48.469 -9.906 1 60.59 529 SER B C 1
ATOM 12076 O O . SER B 1 529 ? -10.352 -48.719 -10.188 1 60.59 529 SER B O 1
ATOM 12078 N N . SER B 1 530 ? -8.531 -49.219 -9.047 1 60 530 SER B N 1
ATOM 12079 C CA . SER B 1 530 ? -9.258 -49.875 -7.965 1 60 530 SER B CA 1
ATOM 12080 C C . SER B 1 530 ? -9.961 -48.844 -7.07 1 60 530 SER B C 1
ATOM 12082 O O . SER B 1 530 ? -9.586 -47.656 -7.055 1 60 530 SER B O 1
ATOM 12084 N N . GLU B 1 531 ? -11.094 -49.219 -6.594 1 65.69 531 GLU B N 1
ATOM 12085 C CA . GLU B 1 531 ? -11.789 -48.406 -5.594 1 65.69 531 GLU B CA 1
ATOM 12086 C C . GLU B 1 531 ? -10.852 -48.031 -4.445 1 65.69 531 GLU B C 1
ATOM 12088 O O . GLU B 1 531 ? -10.062 -48.844 -3.988 1 65.69 531 GLU B O 1
ATOM 12093 N N . LEU B 1 532 ? -10.695 -46.688 -4.207 1 67.19 532 LEU B N 1
ATOM 12094 C CA . LEU B 1 532 ? -9.852 -46.188 -3.121 1 67.19 532 LEU B CA 1
ATOM 12095 C C . LEU B 1 532 ? -10.461 -46.531 -1.764 1 67.19 532 LEU B C 1
ATOM 12097 O O . LEU B 1 532 ? -11.633 -46.25 -1.521 1 67.19 532 LEU B O 1
ATOM 12101 N N . LYS B 1 533 ? -9.805 -47.312 -0.99 1 63.69 533 LYS B N 1
ATOM 12102 C CA . LYS B 1 533 ? -10.242 -47.656 0.357 1 63.69 533 LYS B CA 1
ATOM 12103 C C . LYS B 1 533 ? -9.164 -47.344 1.389 1 63.69 533 LYS B C 1
ATOM 12105 O O . LYS B 1 533 ? -8.008 -47.719 1.23 1 63.69 533 LYS B O 1
ATOM 12110 N N . SER B 1 534 ? -9.359 -46.188 2.154 1 62.03 534 SER B N 1
ATOM 12111 C CA . SER B 1 534 ? -8.352 -45.875 3.164 1 62.03 534 SER B CA 1
ATOM 12112 C C . SER B 1 534 ? -8.992 -45.719 4.539 1 62.03 534 SER B C 1
ATOM 12114 O O . SER B 1 534 ? -10.133 -45.281 4.648 1 62.03 534 SER B O 1
ATOM 12116 N N . ILE B 1 535 ? -8.406 -46.438 5.613 1 49.66 535 ILE B N 1
ATOM 12117 C CA . ILE B 1 535 ? -8.82 -46.25 7 1 49.66 535 ILE B CA 1
ATOM 12118 C C . ILE B 1 535 ? -7.688 -45.625 7.805 1 49.66 535 ILE B C 1
ATOM 12120 O O . ILE B 1 535 ? -6.551 -46.094 7.762 1 49.66 535 ILE B O 1
ATOM 12124 N N . GLN B 1 536 ? -7.992 -44.406 8.305 1 60.09 536 GLN B N 1
ATOM 12125 C CA . GLN B 1 536 ? -7.008 -43.75 9.164 1 60.09 536 GLN B CA 1
ATOM 12126 C C . GLN B 1 536 ? -7.414 -43.844 10.633 1 60.09 536 GLN B C 1
ATOM 12128 O O . GLN B 1 536 ? -8.438 -43.281 11.031 1 60.09 536 GLN B O 1
ATOM 12133 N N . VAL B 1 537 ? -6.742 -44.781 11.375 1 50.47 537 VAL B N 1
ATOM 12134 C CA . VAL B 1 537 ? -7.094 -45 12.773 1 50.47 537 VAL B CA 1
ATOM 12135 C C . VAL B 1 537 ? -6.141 -44.25 13.688 1 50.47 537 VAL B C 1
ATOM 12137 O O . VAL B 1 537 ? -4.918 -44.375 13.562 1 50.47 537 VAL B O 1
ATOM 12140 N N . ILE B 1 538 ? -6.66 -43.25 14.391 1 58.44 538 ILE B N 1
ATOM 12141 C CA . ILE B 1 538 ? -5.891 -42.5 15.383 1 58.44 538 ILE B CA 1
ATOM 12142 C C . ILE B 1 538 ? -5.844 -43.281 16.703 1 58.44 538 ILE B C 1
ATOM 12144 O O . ILE B 1 538 ? -6.871 -43.781 17.172 1 58.44 538 ILE B O 1
ATOM 12148 N N . GLY B 1 539 ? -4.816 -44.062 16.906 1 50.66 539 GLY B N 1
ATOM 12149 C CA . GLY B 1 539 ? -4.711 -44.812 18.125 1 50.66 539 GLY B CA 1
ATOM 12150 C C . GLY B 1 539 ? -5.277 -44.094 19.344 1 50.66 539 GLY B C 1
ATOM 12151 O O . GLY B 1 539 ? -5.496 -42.906 19.297 1 50.66 539 GLY B O 1
ATOM 12152 N N . ALA B 1 540 ? -5.762 -44.906 20.328 1 44.69 540 ALA B N 1
ATOM 12153 C CA . ALA B 1 540 ? -6.426 -44.5 21.562 1 44.69 540 ALA B CA 1
ATOM 12154 C C . ALA B 1 540 ? -5.664 -43.375 22.266 1 44.69 540 ALA B C 1
ATOM 12156 O O . ALA B 1 540 ? -4.434 -43.344 22.203 1 44.69 540 ALA B O 1
ATOM 12157 N N . ARG B 1 541 ? -6.293 -42.406 22.594 1 47.28 541 ARG B N 1
ATOM 12158 C CA . ARG B 1 541 ? -5.871 -41.281 23.438 1 47.28 541 ARG B CA 1
ATOM 12159 C C . ARG B 1 541 ? -5.16 -41.781 24.688 1 47.28 541 ARG B C 1
ATOM 12161 O O . ARG B 1 541 ? -5.496 -42.844 25.219 1 47.28 541 ARG B O 1
ATOM 12168 N N . ASP B 1 542 ? -4.023 -41.219 24.922 1 43.06 542 ASP B N 1
ATOM 12169 C CA . ASP B 1 542 ? -3.527 -41.469 26.281 1 43.06 542 ASP B CA 1
ATOM 12170 C C . ASP B 1 542 ? -4.637 -41.281 27.312 1 43.06 542 ASP B C 1
ATOM 12172 O O . ASP B 1 542 ? -5.324 -40.25 27.312 1 43.06 542 ASP B O 1
ATOM 12176 N N . SER B 1 543 ? -4.977 -42.375 27.969 1 41.47 543 SER B N 1
ATOM 12177 C CA . SER B 1 543 ? -5.988 -42.344 29.016 1 41.47 543 SER B CA 1
ATOM 12178 C C . SER B 1 543 ? -5.688 -41.25 30.047 1 41.47 543 SER B C 1
ATOM 12180 O O . SER B 1 543 ? -6.562 -40.875 30.828 1 41.47 543 SER B O 1
ATOM 12182 N N . ARG B 1 544 ? -4.531 -40.969 30.234 1 45.09 544 ARG B N 1
ATOM 12183 C CA . ARG B 1 544 ? -4.172 -40 31.266 1 45.09 544 ARG B CA 1
ATOM 12184 C C . ARG B 1 544 ? -4.504 -38.594 30.812 1 45.09 544 ARG B C 1
ATOM 12186 O O . ARG B 1 544 ? -4.312 -37.625 31.562 1 45.09 544 ARG B O 1
ATOM 12193 N N . SER B 1 545 ? -4.578 -38.438 29.484 1 45.06 545 SER B N 1
ATOM 12194 C CA . SER B 1 545 ? -4.797 -37.094 29.031 1 45.06 545 SER B CA 1
ATOM 12195 C C . SER B 1 545 ? -6.223 -36.625 29.312 1 45.06 545 SER B C 1
ATOM 12197 O O . SER B 1 545 ? -7.184 -37.344 29.016 1 45.06 545 SER B O 1
ATOM 12199 N N . LYS B 1 546 ? -6.418 -36 30.281 1 43.5 546 LYS B N 1
ATOM 12200 C CA . LYS B 1 546 ? -7.648 -35.25 30.578 1 43.5 546 LYS B CA 1
ATOM 12201 C C . LYS B 1 546 ? -8.211 -34.625 29.312 1 43.5 546 LYS B C 1
ATOM 12203 O O . LYS B 1 546 ? -7.461 -34.094 28.5 1 43.5 546 LYS B O 1
ATOM 12208 N N . VAL B 1 547 ? -9.406 -35.031 28.734 1 42.22 547 VAL B N 1
ATOM 12209 C CA . VAL B 1 547 ? -10.266 -34.625 27.625 1 42.22 547 VAL B CA 1
ATOM 12210 C C . VAL B 1 547 ? -10.172 -33.125 27.406 1 42.22 547 VAL B C 1
ATOM 12212 O O . VAL B 1 547 ? -10.812 -32.562 26.5 1 42.22 547 VAL B O 1
ATOM 12215 N N . LYS B 1 548 ? -9.859 -32.344 28.344 1 45.84 548 LYS B N 1
ATOM 12216 C CA . LYS B 1 548 ? -10.188 -30.938 28.25 1 45.84 548 LYS B CA 1
ATOM 12217 C C . LYS B 1 548 ? -9.477 -30.297 27.062 1 45.84 548 LYS B C 1
ATOM 12219 O O . LYS B 1 548 ? -9.836 -29.188 26.641 1 45.84 548 LYS B O 1
ATOM 12224 N N . ASP B 1 549 ? -8.117 -30.484 26.688 1 56.5 549 ASP B N 1
ATOM 12225 C CA . ASP B 1 549 ? -7.258 -29.562 25.953 1 56.5 549 ASP B CA 1
ATOM 12226 C C . ASP B 1 549 ? -7.184 -29.922 24.484 1 56.5 549 ASP B C 1
ATOM 12228 O O . ASP B 1 549 ? -7.492 -31.047 24.094 1 56.5 549 ASP B O 1
ATOM 12232 N N . CYS B 1 550 ? -7.348 -28.906 23.469 1 65.06 550 CYS B N 1
ATOM 12233 C CA . CYS B 1 550 ? -7.227 -28.953 22.016 1 65.06 550 CYS B CA 1
ATOM 12234 C C . CYS B 1 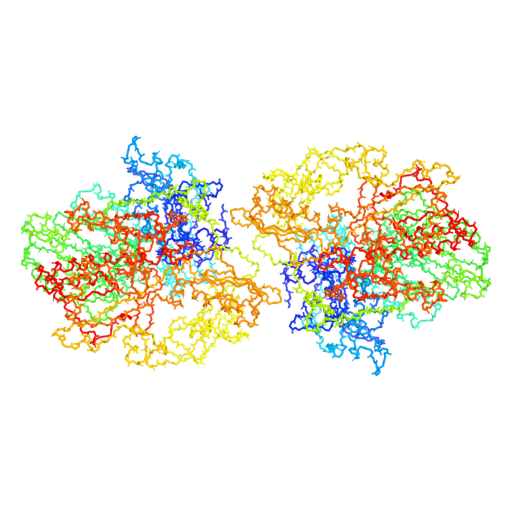550 ? -6.008 -29.766 21.594 1 65.06 550 CYS B C 1
ATOM 12236 O O . CYS B 1 550 ? -5.965 -30.297 20.484 1 65.06 550 CYS B O 1
ATOM 12238 N N . VAL B 1 551 ? -5.164 -30.047 22.406 1 70.25 551 VAL B N 1
ATOM 12239 C CA . VAL B 1 551 ? -3.945 -30.781 22.078 1 70.25 551 VAL B CA 1
ATOM 12240 C C . VAL B 1 551 ? -4.238 -32.281 22.016 1 70.25 551 VAL B C 1
ATOM 12242 O O . VAL B 1 551 ? -4.891 -32.812 22.906 1 70.25 551 VAL B O 1
ATOM 12245 N N . GLY B 1 552 ? -3.955 -32.906 20.891 1 72.19 552 GLY B N 1
ATOM 12246 C CA . GLY B 1 552 ? -4.16 -34.344 20.719 1 72.19 552 GLY B CA 1
ATOM 12247 C C . GLY B 1 552 ? -5.418 -34.688 19.938 1 72.19 552 GLY B C 1
ATOM 12248 O O . GLY B 1 552 ? -5.629 -35.812 19.547 1 72.19 552 GLY B O 1
ATOM 12249 N N . GLN B 1 553 ? -6.121 -33.656 19.719 1 76 553 GLN B N 1
ATOM 12250 C CA . GLN B 1 553 ? -7.344 -33.875 18.953 1 76 553 GLN B CA 1
ATOM 12251 C C . GLN B 1 553 ? -7.109 -33.625 17.453 1 76 553 GLN B C 1
ATOM 12253 O O . GLN B 1 553 ? -6.219 -32.875 17.078 1 76 553 GLN B O 1
ATOM 12258 N N . ALA B 1 554 ? -7.949 -34.406 16.688 1 81.25 554 ALA B N 1
ATOM 12259 C CA . ALA B 1 554 ? -7.867 -34.25 15.242 1 81.25 554 ALA B CA 1
ATOM 12260 C C . ALA B 1 554 ? -8.672 -33.031 14.781 1 81.25 554 ALA B C 1
ATOM 12262 O O . ALA B 1 554 ? -9.719 -33.188 14.148 1 81.25 554 ALA B O 1
ATOM 12263 N N . VAL B 1 555 ? -8.094 -31.906 15.031 1 83.5 555 VAL B N 1
ATOM 12264 C CA . VAL B 1 555 ? -8.773 -30.672 14.617 1 83.5 555 VAL B CA 1
ATOM 12265 C C . VAL B 1 555 ? -8.273 -30.234 13.242 1 83.5 555 VAL B C 1
ATOM 12267 O O . VAL B 1 555 ? -7.109 -30.469 12.898 1 83.5 555 VAL B O 1
ATOM 12270 N N . PRO B 1 556 ? -9.18 -29.688 12.414 1 86.12 556 PRO B N 1
ATOM 12271 C CA . PRO B 1 556 ? -8.742 -29.172 11.117 1 86.12 556 PRO B CA 1
ATOM 12272 C C . PRO B 1 556 ? -7.648 -28.109 11.242 1 86.12 556 PRO B C 1
ATOM 12274 O O . PRO B 1 556 ? -7.613 -27.375 12.227 1 86.12 556 PRO B O 1
ATOM 12277 N N . HIS B 1 557 ? -6.812 -28.094 10.258 1 88.31 557 HIS B N 1
ATOM 12278 C CA . HIS B 1 557 ? -5.797 -27.047 10.188 1 88.31 557 HIS B CA 1
ATOM 12279 C C . HIS B 1 557 ? -6.406 -25.672 10.438 1 88.31 557 HIS B C 1
ATOM 12281 O O . HIS B 1 557 ? -7.484 -25.359 9.93 1 88.31 557 HIS B O 1
ATOM 12287 N N . LYS B 1 558 ? -5.762 -24.891 11.195 1 86.06 558 LYS B N 1
ATOM 12288 C CA . LYS B 1 558 ? -6.301 -23.609 11.625 1 86.06 558 LYS B CA 1
ATOM 12289 C C . LYS B 1 558 ? -6.641 -22.719 10.438 1 86.06 558 LYS B C 1
ATOM 12291 O O . LYS B 1 558 ? -7.594 -21.938 10.484 1 86.06 558 LYS B O 1
ATOM 12296 N N . ALA B 1 559 ? -5.906 -22.875 9.336 1 92.19 559 ALA B N 1
ATOM 12297 C CA . ALA B 1 559 ? -6.109 -22 8.18 1 92.19 559 ALA B CA 1
ATOM 12298 C C . ALA B 1 559 ? -6.883 -22.734 7.082 1 92.19 559 ALA B C 1
ATOM 12300 O O . ALA B 1 559 ? -7.047 -22.203 5.977 1 92.19 559 ALA B O 1
ATOM 12301 N N . ALA B 1 560 ? -7.387 -23.875 7.352 1 95.06 560 ALA B N 1
ATOM 12302 C CA . ALA B 1 560 ? -7.953 -24.703 6.293 1 95.06 560 ALA B CA 1
ATOM 12303 C C . ALA B 1 560 ? -9.133 -24.016 5.621 1 95.06 560 ALA B C 1
ATOM 12305 O O . ALA B 1 560 ? -9.25 -24.016 4.395 1 95.06 560 ALA B O 1
ATOM 12306 N N . LEU B 1 561 ? -9.984 -23.422 6.414 1 95.69 561 LEU B N 1
ATOM 12307 C CA . LEU B 1 561 ? -11.141 -22.734 5.848 1 95.69 561 LEU B CA 1
ATOM 12308 C C . LEU B 1 561 ? -10.719 -21.484 5.082 1 95.69 561 LEU B C 1
ATOM 12310 O O . LEU B 1 561 ? -11.273 -21.188 4.027 1 95.69 561 LEU B O 1
ATOM 12314 N N . GLN B 1 562 ? -9.727 -20.797 5.605 1 95.12 562 GLN B N 1
ATOM 12315 C CA . GLN B 1 562 ? -9.188 -19.641 4.895 1 95.12 562 GLN B CA 1
ATOM 12316 C C . GLN B 1 562 ? -8.578 -20.047 3.559 1 95.12 562 GLN B C 1
ATOM 12318 O O . GLN B 1 562 ? -8.719 -19.328 2.562 1 95.12 562 GLN B O 1
ATOM 12323 N N . GLN B 1 563 ? -7.902 -21.125 3.602 1 97 563 GLN B N 1
ATOM 12324 C CA . GLN B 1 563 ? -7.285 -21.656 2.387 1 97 563 GLN B CA 1
ATOM 12325 C C . GLN B 1 563 ? -8.344 -22.062 1.363 1 97 563 GLN B C 1
ATOM 12327 O O . GLN B 1 563 ? -8.234 -21.719 0.182 1 97 563 GLN B O 1
ATOM 12332 N N . SER B 1 564 ? -9.367 -22.703 1.793 1 97.94 564 SER B N 1
ATOM 12333 C CA . SER B 1 564 ? -10.391 -23.234 0.892 1 97.94 564 SER B CA 1
ATOM 12334 C C . SER B 1 564 ? -11.234 -22.125 0.297 1 97.94 564 SER B C 1
ATOM 12336 O O . SER B 1 564 ? -11.805 -22.266 -0.787 1 97.94 564 SER B O 1
ATOM 12338 N N . THR B 1 565 ? -11.305 -20.953 0.956 1 96.88 565 THR B N 1
ATOM 12339 C CA . THR B 1 565 ? -12.094 -19.828 0.468 1 96.88 565 THR B CA 1
ATOM 12340 C C . THR B 1 565 ? -11.227 -18.859 -0.334 1 96.88 565 THR B C 1
ATOM 12342 O O . THR B 1 565 ? -11.727 -17.875 -0.885 1 96.88 565 THR B O 1
ATOM 12345 N N . GLY B 1 566 ? -10.008 -19.125 -0.404 1 96 566 GLY B N 1
ATOM 12346 C CA . GLY B 1 566 ? -9.094 -18.234 -1.113 1 96 566 GLY B CA 1
ATOM 12347 C C . GLY B 1 566 ? -8.703 -17.016 -0.309 1 96 566 GLY B C 1
ATOM 12348 O O . GLY B 1 566 ? -8.031 -16.109 -0.823 1 96 566 GLY B O 1
ATOM 12349 N N . GLN B 1 567 ? -9.008 -16.984 0.999 1 93.94 567 GLN B N 1
ATOM 12350 C CA . GLN B 1 567 ? -8.781 -15.797 1.812 1 93.94 567 GLN B CA 1
ATOM 12351 C C . GLN B 1 567 ? -7.453 -15.875 2.551 1 93.94 567 GLN B C 1
ATOM 12353 O O . GLN B 1 567 ? -7.02 -14.898 3.172 1 93.94 567 GLN B O 1
ATOM 12358 N N . ALA B 1 568 ? -6.754 -17.078 2.51 1 95.5 568 ALA B N 1
ATOM 12359 C CA . ALA B 1 568 ? -5.402 -17.156 3.057 1 95.5 568 ALA B CA 1
ATOM 12360 C C . ALA B 1 568 ? -4.422 -16.328 2.229 1 95.5 568 ALA B C 1
ATOM 12362 O O . ALA B 1 568 ? -4.344 -16.484 1.009 1 95.5 568 ALA B O 1
ATOM 12363 N N . ILE B 1 569 ? -3.666 -15.5 2.877 1 94.69 569 ILE B N 1
ATOM 12364 C CA . ILE B 1 569 ? -2.801 -14.547 2.184 1 94.69 569 ILE B CA 1
ATOM 12365 C C . ILE B 1 569 ? -1.368 -15.078 2.164 1 94.69 569 ILE B C 1
ATOM 12367 O O . ILE B 1 569 ? -0.766 -15.297 3.217 1 94.69 569 ILE B O 1
ATOM 12371 N N . TYR B 1 570 ? -0.873 -15.336 1.006 1 97.25 570 TYR B N 1
ATOM 12372 C CA . TYR B 1 570 ? 0.536 -15.625 0.767 1 97.25 570 TYR B CA 1
ATOM 12373 C C . TYR B 1 570 ? 1.283 -14.383 0.31 1 97.25 570 TYR B C 1
ATOM 12375 O O . TYR B 1 570 ? 0.684 -13.312 0.145 1 97.25 570 TYR B O 1
ATOM 12383 N N . VAL B 1 571 ? 2.561 -14.461 0.098 1 97.25 571 VAL B N 1
ATOM 12384 C CA . VAL B 1 571 ? 3.367 -13.266 -0.128 1 97.25 571 VAL B CA 1
ATOM 12385 C C . VAL B 1 571 ? 2.873 -12.539 -1.374 1 97.25 571 VAL B C 1
ATOM 12387 O O . VAL B 1 571 ? 2.66 -11.32 -1.347 1 97.25 571 VAL B O 1
ATOM 12390 N N . ASP B 1 572 ? 2.66 -13.273 -2.434 1 97.19 572 ASP B N 1
ATOM 12391 C CA . ASP B 1 572 ? 2.271 -12.625 -3.684 1 97.19 572 ASP B CA 1
ATOM 12392 C C . ASP B 1 572 ? 0.822 -12.148 -3.631 1 97.19 572 ASP B C 1
ATOM 12394 O O . ASP B 1 572 ? 0.364 -11.438 -4.523 1 97.19 572 ASP B O 1
ATOM 12398 N N . ASP B 1 573 ? 0.063 -12.562 -2.598 1 96.44 573 ASP B N 1
ATOM 12399 C CA . ASP B 1 573 ? -1.332 -12.164 -2.428 1 96.44 573 ASP B CA 1
ATOM 12400 C C . ASP B 1 573 ? -1.438 -10.812 -1.73 1 96.44 573 ASP B C 1
ATOM 12402 O O . ASP B 1 573 ? -2.508 -10.195 -1.711 1 96.44 573 ASP B O 1
ATOM 12406 N N . MET B 1 574 ? -0.362 -10.375 -1.189 1 94.44 574 MET B N 1
ATOM 12407 C CA . MET B 1 574 ? -0.396 -9.156 -0.386 1 94.44 574 MET B CA 1
ATOM 12408 C C . MET B 1 574 ? -0.707 -7.941 -1.253 1 94.44 574 MET B C 1
ATOM 12410 O O . MET B 1 574 ? -0.161 -7.797 -2.348 1 94.44 574 MET B O 1
ATOM 12414 N N . THR B 1 575 ? -1.548 -7.121 -0.736 1 92.44 575 THR B N 1
ATOM 12415 C CA . THR B 1 575 ? -1.941 -5.918 -1.466 1 92.44 575 THR B CA 1
ATOM 12416 C C . THR B 1 575 ? -0.735 -5.02 -1.719 1 92.44 575 THR B C 1
ATOM 12418 O O . THR B 1 575 ? 0.052 -4.758 -0.808 1 92.44 575 THR B O 1
ATOM 12421 N N . PRO B 1 576 ? -0.584 -4.543 -2.906 1 94 576 PRO B N 1
ATOM 12422 C CA . PRO B 1 576 ? 0.58 -3.713 -3.225 1 94 576 PRO B CA 1
ATOM 12423 C C . PRO B 1 576 ? 0.559 -2.365 -2.504 1 94 576 PRO B C 1
ATOM 12425 O O . PRO B 1 576 ? -0.514 -1.799 -2.277 1 94 576 PRO B O 1
ATOM 12428 N N . ILE B 1 577 ? 1.721 -1.939 -2.201 1 93.12 577 ILE B N 1
ATOM 12429 C CA . ILE B 1 577 ? 1.934 -0.587 -1.696 1 93.12 577 ILE B CA 1
ATOM 12430 C C . ILE B 1 577 ? 2.174 0.367 -2.865 1 93.12 577 ILE B C 1
ATOM 12432 O O . ILE B 1 577 ? 2.717 -0.031 -3.898 1 93.12 577 ILE B O 1
ATOM 12436 N N . ARG B 1 578 ? 1.654 1.58 -2.686 1 90.5 578 ARG B N 1
ATOM 12437 C CA . ARG B 1 578 ? 1.876 2.555 -3.75 1 90.5 578 ARG B CA 1
ATOM 12438 C C . ARG B 1 578 ? 3.359 2.668 -4.086 1 90.5 578 ARG B C 1
ATOM 12440 O O . ARG B 1 578 ? 4.195 2.824 -3.193 1 90.5 578 ARG B O 1
ATOM 12447 N N . GLY B 1 579 ? 3.674 2.551 -5.367 1 91.19 579 GLY B N 1
ATOM 12448 C CA . GLY B 1 579 ? 5.047 2.662 -5.824 1 91.19 579 GLY B CA 1
ATOM 12449 C C . GLY B 1 579 ? 5.816 1.355 -5.73 1 91.19 579 GLY B C 1
ATOM 12450 O O . GLY B 1 579 ? 7.016 1.312 -6.016 1 91.19 579 GLY B O 1
ATOM 12451 N N . GLU B 1 580 ? 5.156 0.316 -5.32 1 95.5 580 GLU B N 1
ATOM 12452 C CA . GLU B 1 580 ? 5.812 -0.984 -5.223 1 95.5 580 GLU B CA 1
ATOM 12453 C C . GLU B 1 580 ? 6.316 -1.454 -6.586 1 95.5 580 GLU B C 1
ATOM 12455 O O . GLU B 1 580 ? 5.609 -1.332 -7.586 1 95.5 580 GLU B O 1
ATOM 12460 N N . LEU B 1 581 ? 7.59 -1.907 -6.629 1 98 581 LEU B N 1
ATOM 12461 C CA . LEU B 1 581 ? 8.242 -2.354 -7.855 1 98 581 LEU B CA 1
ATOM 12462 C C . LEU B 1 581 ? 8.367 -3.873 -7.883 1 98 581 LEU B C 1
ATOM 12464 O O . LEU B 1 581 ? 8.141 -4.539 -6.867 1 98 581 LEU B O 1
ATOM 12468 N N . HIS B 1 582 ? 8.68 -4.375 -9.086 1 98.44 582 HIS B N 1
ATOM 12469 C CA . HIS B 1 582 ? 8.844 -5.809 -9.289 1 98.44 582 HIS B CA 1
ATOM 12470 C C . HIS B 1 582 ? 10.227 -6.137 -9.836 1 98.44 582 HIS B C 1
ATOM 12472 O O . HIS B 1 582 ? 10.789 -5.367 -10.617 1 98.44 582 HIS B O 1
ATOM 12478 N N . MET B 1 583 ? 10.719 -7.289 -9.352 1 98.62 583 MET B N 1
ATOM 12479 C CA . MET B 1 583 ? 12.078 -7.652 -9.734 1 98.62 583 MET B CA 1
ATOM 12480 C C . MET B 1 583 ? 12.109 -9.008 -10.422 1 98.62 583 MET B C 1
ATOM 12482 O O . MET B 1 583 ? 11.391 -9.93 -10.031 1 98.62 583 MET B O 1
ATOM 12486 N N . ALA B 1 584 ? 12.906 -9.141 -11.492 1 98.56 584 ALA B N 1
ATOM 12487 C CA . ALA B 1 584 ? 13.219 -10.398 -12.164 1 98.56 584 ALA B CA 1
ATOM 12488 C C . ALA B 1 584 ? 14.727 -10.664 -12.156 1 98.56 584 ALA B C 1
ATOM 12490 O O . ALA B 1 584 ? 15.523 -9.734 -12.32 1 98.56 584 ALA B O 1
ATOM 12491 N N . LEU B 1 585 ? 15.125 -11.883 -12 1 98.25 585 LEU B N 1
ATOM 12492 C CA . LEU B 1 585 ? 16.531 -12.25 -11.898 1 98.25 585 LEU B CA 1
ATOM 12493 C C . LEU B 1 585 ? 17.156 -12.398 -13.281 1 98.25 585 LEU B C 1
ATOM 12495 O O . LEU B 1 585 ? 16.469 -12.758 -14.242 1 98.25 585 LEU B O 1
ATOM 12499 N N . VAL B 1 586 ? 18.359 -12.008 -13.406 1 98.44 586 VAL B N 1
ATOM 12500 C CA . VAL B 1 586 ? 19.234 -12.328 -14.539 1 98.44 586 VAL B CA 1
ATOM 12501 C C . VAL B 1 586 ? 20.172 -13.477 -14.164 1 98.44 586 VAL B C 1
ATOM 12503 O O . VAL B 1 586 ? 21 -13.336 -13.266 1 98.44 586 VAL B O 1
ATOM 12506 N N . THR B 1 587 ? 20.047 -14.617 -14.812 1 97.19 587 THR B N 1
ATOM 12507 C CA . THR B 1 587 ? 20.781 -15.805 -14.406 1 97.19 587 THR B CA 1
ATOM 12508 C C . THR B 1 587 ? 21.672 -16.297 -15.539 1 97.19 587 THR B C 1
ATOM 12510 O O . THR B 1 587 ? 21.469 -15.938 -16.703 1 97.19 587 THR B O 1
ATOM 12513 N N . SER B 1 588 ? 22.609 -17.094 -15.203 1 97.06 588 SER B N 1
ATOM 12514 C CA . SER B 1 588 ? 23.547 -17.656 -16.172 1 97.06 588 SER B CA 1
ATOM 12515 C C . SER B 1 588 ? 22.828 -18.609 -17.125 1 97.06 588 SER B C 1
ATOM 12517 O O . SER B 1 588 ? 21.953 -19.375 -16.719 1 97.06 588 SER B O 1
ATOM 12519 N N . THR B 1 589 ? 23.312 -18.594 -18.406 1 95.69 589 THR B N 1
ATOM 12520 C CA . THR B 1 589 ? 22.812 -19.516 -19.406 1 95.69 589 THR B CA 1
ATOM 12521 C C . THR B 1 589 ? 23.859 -20.562 -19.766 1 95.69 589 THR B C 1
ATOM 12523 O O . THR B 1 589 ? 23.641 -21.422 -20.625 1 95.69 589 THR B O 1
ATOM 12526 N N . ARG B 1 590 ? 25.016 -20.406 -19.078 1 96.69 590 ARG B N 1
ATOM 12527 C CA . ARG B 1 590 ? 26.125 -21.328 -19.312 1 96.69 590 ARG B CA 1
ATOM 12528 C C . ARG B 1 590 ? 26.375 -22.203 -18.078 1 96.69 590 ARG B C 1
ATOM 12530 O O . ARG B 1 590 ? 26.203 -21.75 -16.953 1 96.69 590 ARG B O 1
ATOM 12537 N N . SER B 1 591 ? 26.828 -23.391 -18.297 1 96.62 591 SER B N 1
ATOM 12538 C CA . SER B 1 591 ? 27.031 -24.344 -17.219 1 96.62 591 SER B CA 1
ATOM 12539 C C . SER B 1 591 ? 28.359 -24.078 -16.484 1 96.62 591 SER B C 1
ATOM 12541 O O . SER B 1 591 ? 28.516 -24.453 -15.328 1 96.62 591 SER B O 1
ATOM 12543 N N . TYR B 1 592 ? 29.391 -23.719 -17.172 1 97.19 592 TYR B N 1
ATOM 12544 C CA . TYR B 1 592 ? 30.688 -23.344 -16.641 1 97.19 592 TYR B CA 1
ATOM 12545 C C . TYR B 1 592 ? 31.391 -22.344 -17.547 1 97.19 592 TYR B C 1
ATOM 12547 O O . TYR B 1 592 ? 31.766 -22.688 -18.672 1 97.19 592 TYR B O 1
ATOM 12555 N N . ALA B 1 593 ? 31.469 -21.094 -17.031 1 98.12 593 ALA B N 1
ATOM 12556 C CA . ALA B 1 593 ? 32 -20.062 -17.906 1 98.12 593 ALA B CA 1
ATOM 12557 C C . ALA B 1 593 ? 32.531 -18.875 -17.109 1 98.12 593 ALA B C 1
ATOM 12559 O O . ALA B 1 593 ? 32.094 -18.641 -15.984 1 98.12 593 ALA B O 1
ATOM 12560 N N . LYS B 1 594 ? 33.438 -18.172 -17.656 1 98.31 594 LYS B N 1
ATOM 12561 C CA . LYS B 1 594 ? 33.844 -16.859 -17.172 1 98.31 594 LYS B CA 1
ATOM 12562 C C . LYS B 1 594 ? 32.906 -15.773 -17.672 1 98.31 594 LYS B C 1
ATOM 12564 O O . LYS B 1 594 ? 32.469 -15.805 -18.844 1 98.31 594 LYS B O 1
ATOM 12569 N N . ILE B 1 595 ? 32.562 -14.867 -16.828 1 98.06 595 ILE B N 1
ATOM 12570 C CA . ILE B 1 595 ? 31.781 -13.711 -17.25 1 98.06 595 ILE B CA 1
ATOM 12571 C C . ILE B 1 595 ? 32.719 -12.633 -17.797 1 98.06 595 ILE B C 1
ATOM 12573 O O . ILE B 1 595 ? 33.562 -12.109 -17.062 1 98.06 595 ILE B O 1
ATOM 12577 N N . LEU B 1 596 ? 32.562 -12.242 -19 1 98.19 596 LEU B N 1
ATOM 12578 C CA . LEU B 1 596 ? 33.406 -11.234 -19.625 1 98.19 596 LEU B CA 1
ATOM 12579 C C . LEU B 1 596 ? 32.844 -9.836 -19.438 1 98.19 596 LEU B C 1
ATOM 12581 O O . LEU B 1 596 ? 33.562 -8.883 -19.172 1 98.19 596 LEU B O 1
ATOM 12585 N N . SER B 1 597 ? 31.562 -9.734 -19.625 1 97.5 597 SER B N 1
ATOM 12586 C CA . SER B 1 597 ? 30.906 -8.453 -19.453 1 97.5 597 SER B CA 1
ATOM 12587 C C . SER B 1 597 ? 29.406 -8.633 -19.188 1 97.5 597 SER B C 1
ATOM 12589 O O . SER B 1 597 ? 28.828 -9.656 -19.547 1 97.5 597 SER B O 1
ATOM 12591 N N . ILE B 1 598 ? 28.828 -7.742 -18.469 1 98.06 598 ILE B N 1
ATOM 12592 C CA . ILE B 1 598 ? 27.391 -7.621 -18.219 1 98.06 598 ILE B CA 1
ATOM 12593 C C . ILE B 1 598 ? 26.906 -6.254 -18.688 1 98.06 598 ILE B C 1
ATOM 12595 O O . ILE B 1 598 ? 27.328 -5.223 -18.156 1 98.06 598 ILE B O 1
ATOM 12599 N N . ASP B 1 599 ? 26.031 -6.168 -19.719 1 98.12 599 ASP B N 1
ATOM 12600 C CA . ASP B 1 599 ? 25.516 -4.91 -20.266 1 98.12 599 ASP B CA 1
ATOM 12601 C C . ASP B 1 599 ? 24 -4.824 -20.125 1 98.12 599 ASP B C 1
ATOM 12603 O O . ASP B 1 599 ? 23.266 -5.414 -20.922 1 98.12 599 ASP B O 1
ATOM 12607 N N . PRO B 1 600 ? 23.531 -4.066 -19.141 1 98.31 600 PRO B N 1
ATOM 12608 C CA . PRO B 1 600 ? 22.094 -3.936 -18.938 1 98.31 600 PRO B CA 1
ATOM 12609 C C . PRO B 1 600 ? 21.484 -2.77 -19.719 1 98.31 600 PRO B C 1
ATOM 12611 O O . PRO B 1 600 ? 20.328 -2.412 -19.516 1 98.31 600 PRO B O 1
ATOM 12614 N N . SER B 1 601 ? 22.094 -2.082 -20.609 1 98.12 601 SER B N 1
ATOM 12615 C CA . SER B 1 601 ? 21.688 -0.829 -21.234 1 98.12 601 SER B CA 1
ATOM 12616 C C . SER B 1 601 ? 20.359 -0.985 -21.969 1 98.12 601 SER B C 1
ATOM 12618 O O . SER B 1 601 ? 19.484 -0.136 -21.859 1 98.12 601 SER B O 1
ATOM 12620 N N . ALA B 1 602 ? 20.266 -2.061 -22.719 1 97.81 602 ALA B N 1
ATOM 12621 C CA . ALA B 1 602 ? 19.031 -2.285 -23.469 1 97.81 602 ALA B CA 1
ATOM 12622 C C . ALA B 1 602 ? 17.828 -2.422 -22.531 1 97.81 602 ALA B C 1
ATOM 12624 O O . ALA B 1 602 ? 16.734 -1.939 -22.844 1 97.81 602 ALA B O 1
ATOM 12625 N N . ALA B 1 603 ? 18 -3.092 -21.438 1 98.19 603 ALA B N 1
ATOM 12626 C CA . ALA B 1 603 ? 16.953 -3.25 -20.438 1 98.19 603 ALA B CA 1
ATOM 12627 C C . ALA B 1 603 ? 16.562 -1.904 -19.828 1 98.19 603 ALA B C 1
ATOM 12629 O O . ALA B 1 603 ? 15.367 -1.602 -19.688 1 98.19 603 ALA B O 1
ATOM 12630 N N . LEU B 1 604 ? 17.531 -1.084 -19.484 1 97.75 604 LEU B N 1
ATOM 12631 C CA . LEU B 1 604 ? 17.328 0.173 -18.781 1 97.75 604 LEU B CA 1
ATOM 12632 C C . LEU B 1 604 ? 16.672 1.21 -19.688 1 97.75 604 LEU B C 1
ATOM 12634 O O . LEU B 1 604 ? 16.125 2.201 -19.203 1 97.75 604 LEU B O 1
ATOM 12638 N N . HIS B 1 605 ? 16.656 0.991 -20.938 1 96.56 605 HIS B N 1
ATOM 12639 C CA . HIS B 1 605 ? 16.062 1.921 -21.891 1 96.56 605 HIS B CA 1
ATOM 12640 C C . HIS B 1 605 ? 14.555 1.686 -22.031 1 96.56 605 HIS B C 1
ATOM 12642 O O . HIS B 1 605 ? 13.844 2.52 -22.578 1 96.56 605 HIS B O 1
ATOM 12648 N N . LEU B 1 606 ? 14.078 0.581 -21.547 1 95.69 606 LEU B N 1
ATOM 12649 C CA . LEU B 1 606 ? 12.641 0.317 -21.609 1 95.69 606 LEU B CA 1
ATOM 12650 C C . LEU B 1 606 ? 11.883 1.206 -20.641 1 95.69 606 LEU B C 1
ATOM 12652 O O . LEU B 1 606 ? 12.227 1.268 -19.453 1 95.69 606 LEU B O 1
ATOM 12656 N N . PRO B 1 607 ? 10.852 1.876 -21.172 1 94.94 607 PRO B N 1
ATOM 12657 C CA . PRO B 1 607 ? 10.055 2.688 -20.25 1 94.94 607 PRO B CA 1
ATOM 12658 C C . PRO B 1 607 ? 9.43 1.863 -19.125 1 94.94 607 PRO B C 1
ATOM 12660 O O . PRO B 1 607 ? 8.828 0.818 -19.375 1 94.94 607 PRO B O 1
ATOM 12663 N N . GLY B 1 608 ? 9.586 2.305 -17.922 1 95.81 608 GLY B N 1
ATOM 12664 C CA . GLY B 1 608 ? 9.055 1.609 -16.75 1 95.81 608 GLY B CA 1
ATOM 12665 C C . GLY B 1 608 ? 10.094 0.79 -16.016 1 95.81 608 GLY B C 1
ATOM 12666 O O . GLY B 1 608 ? 9.844 0.302 -14.914 1 95.81 608 GLY B O 1
ATOM 12667 N N . VAL B 1 609 ? 11.227 0.571 -16.688 1 98.25 609 VAL B N 1
ATOM 12668 C CA . VAL B 1 609 ? 12.344 -0.075 -16 1 98.25 609 VAL B CA 1
ATOM 12669 C C . VAL B 1 609 ? 13.117 0.957 -15.188 1 98.25 609 VAL B C 1
ATOM 12671 O O . VAL B 1 609 ? 13.461 2.025 -15.695 1 98.25 609 VAL B O 1
ATOM 12674 N N . LEU B 1 610 ? 13.383 0.632 -13.938 1 97.56 610 LEU B N 1
ATOM 12675 C CA . LEU B 1 610 ? 13.969 1.634 -13.055 1 97.56 610 LEU B CA 1
ATOM 12676 C C . LEU B 1 610 ? 15.469 1.396 -12.883 1 97.56 610 LEU B C 1
ATOM 12678 O O . LEU B 1 610 ? 16.25 2.35 -12.789 1 97.56 610 LEU B O 1
ATOM 12682 N N . ASP B 1 611 ? 15.812 0.083 -12.727 1 98.12 611 ASP B N 1
ATOM 12683 C CA . ASP B 1 611 ? 17.219 -0.102 -12.375 1 98.12 611 ASP B CA 1
ATOM 12684 C C . ASP B 1 611 ? 17.656 -1.542 -12.625 1 98.12 611 ASP B C 1
ATOM 12686 O O . ASP B 1 611 ? 16.828 -2.418 -12.875 1 98.12 611 ASP B O 1
ATOM 12690 N N . PHE B 1 612 ? 19.031 -1.72 -12.797 1 98.56 612 PHE B N 1
ATOM 12691 C CA . PHE B 1 612 ? 19.734 -2.996 -12.797 1 98.56 612 PHE B CA 1
ATOM 12692 C C . PHE B 1 612 ? 20.578 -3.148 -11.539 1 98.56 612 PHE B C 1
ATOM 12694 O O . PHE B 1 612 ? 21.297 -2.23 -11.156 1 98.56 612 PHE B O 1
ATOM 12701 N N . VAL B 1 613 ? 20.391 -4.305 -10.828 1 98.44 613 VAL B N 1
ATOM 12702 C CA . VAL B 1 613 ? 21.078 -4.57 -9.57 1 98.44 613 VAL B CA 1
ATOM 12703 C C . VAL B 1 613 ? 22.078 -5.715 -9.766 1 98.44 613 VAL B C 1
ATOM 12705 O O . VAL B 1 613 ? 21.766 -6.711 -10.422 1 98.44 613 VAL B O 1
ATOM 12708 N N . SER B 1 614 ? 23.203 -5.547 -9.227 1 97.94 614 SER B N 1
ATOM 12709 C CA . SER B 1 614 ? 24.266 -6.543 -9.312 1 97.94 614 SER B CA 1
ATOM 12710 C C . SER B 1 614 ? 25.188 -6.484 -8.094 1 97.94 614 SER B C 1
ATOM 12712 O O . SER B 1 614 ? 24.859 -5.852 -7.09 1 97.94 614 SER B O 1
ATOM 12714 N N . ALA B 1 615 ? 26.297 -7.219 -8.211 1 97.19 615 ALA B N 1
ATOM 12715 C CA . ALA B 1 615 ? 27.281 -7.262 -7.125 1 97.19 615 ALA B CA 1
ATOM 12716 C C . ALA B 1 615 ? 27.797 -5.863 -6.797 1 97.19 615 ALA B C 1
ATOM 12718 O O . ALA B 1 615 ? 28.156 -5.578 -5.648 1 97.19 615 ALA B O 1
ATOM 12719 N N . ARG B 1 616 ? 27.75 -4.938 -7.727 1 96.38 616 ARG B N 1
ATOM 12720 C CA . ARG B 1 616 ? 28.234 -3.576 -7.543 1 96.38 616 ARG B CA 1
ATOM 12721 C C . ARG B 1 616 ? 27.359 -2.799 -6.574 1 96.38 616 ARG B C 1
ATOM 12723 O O . ARG B 1 616 ? 27.781 -1.778 -6.027 1 96.38 616 ARG B O 1
ATOM 12730 N N . ASP B 1 617 ? 26.203 -3.273 -6.414 1 97.06 617 ASP B N 1
ATOM 12731 C CA . ASP B 1 617 ? 25.219 -2.551 -5.609 1 97.06 617 ASP B CA 1
ATOM 12732 C C . ASP B 1 617 ? 25.141 -3.121 -4.195 1 97.06 617 ASP B C 1
ATOM 12734 O O . ASP B 1 617 ? 24.297 -2.715 -3.4 1 97.06 617 ASP B O 1
ATOM 12738 N N . VAL B 1 618 ? 25.984 -4.062 -3.84 1 97.06 618 VAL B N 1
ATOM 12739 C CA . VAL B 1 618 ? 26.031 -4.68 -2.518 1 97.06 618 VAL B CA 1
ATOM 12740 C C . VAL B 1 618 ? 26.906 -3.836 -1.585 1 97.06 618 VAL B C 1
ATOM 12742 O O . VAL B 1 618 ? 28.125 -3.768 -1.753 1 97.06 618 VAL B O 1
ATOM 12745 N N . PRO B 1 619 ? 26.344 -3.25 -0.583 1 94.88 619 PRO B N 1
ATOM 12746 C CA . PRO B 1 619 ? 27.156 -2.426 0.324 1 94.88 619 PRO B CA 1
ATOM 12747 C C . PRO B 1 619 ? 28 -3.258 1.275 1 94.88 619 PRO B C 1
ATOM 12749 O O . PRO B 1 619 ? 29.094 -2.822 1.681 1 94.88 619 PRO B O 1
ATOM 12752 N N . GLY B 1 620 ? 27.562 -4.43 1.708 1 95.81 620 GLY B N 1
ATOM 12753 C CA . GLY B 1 620 ? 28.297 -5.301 2.615 1 95.81 620 GLY B CA 1
ATOM 12754 C C . GLY B 1 620 ? 29.094 -6.375 1.899 1 95.81 620 GLY B C 1
ATOM 12755 O O . GLY B 1 620 ? 29.906 -6.074 1.027 1 95.81 620 GLY B O 1
ATOM 12756 N N . ILE B 1 621 ? 28.75 -7.617 2.254 1 94.19 621 ILE B N 1
ATOM 12757 C CA . ILE B 1 621 ? 29.484 -8.75 1.708 1 94.19 621 ILE B CA 1
ATOM 12758 C C . ILE B 1 621 ? 28.609 -9.508 0.719 1 94.19 621 ILE B C 1
ATOM 12760 O O . ILE B 1 621 ? 27.5 -9.938 1.062 1 94.19 621 ILE B O 1
ATOM 12764 N N . ASN B 1 622 ? 29.125 -9.727 -0.463 1 94.94 622 ASN B N 1
ATOM 12765 C CA . ASN B 1 622 ? 28.391 -10.43 -1.509 1 94.94 622 ASN B CA 1
ATOM 12766 C C . ASN B 1 622 ? 28.453 -11.945 -1.314 1 94.94 622 ASN B C 1
ATOM 12768 O O . ASN B 1 622 ? 28.953 -12.664 -2.182 1 94.94 622 ASN B O 1
ATOM 12772 N N . SER B 1 623 ? 27.984 -12.352 -0.172 1 91.81 623 SER B N 1
ATOM 12773 C CA . SER B 1 623 ? 28.016 -13.781 0.144 1 91.81 623 SER B CA 1
ATOM 12774 C C . SER B 1 623 ? 26.812 -14.18 0.989 1 91.81 623 SER B C 1
ATOM 12776 O O . SER B 1 623 ? 26.312 -13.375 1.784 1 91.81 623 SER B O 1
ATOM 12778 N N . ILE B 1 624 ? 26.328 -15.305 0.78 1 85.81 624 ILE B N 1
ATOM 12779 C CA . ILE B 1 624 ? 25.25 -15.844 1.609 1 85.81 624 ILE B CA 1
ATOM 12780 C C . ILE B 1 624 ? 25.75 -17.078 2.363 1 85.81 624 ILE B C 1
ATOM 12782 O O . ILE B 1 624 ? 26.781 -17.641 2.012 1 85.81 624 ILE B O 1
ATOM 12786 N N . GLY B 1 625 ? 25.25 -17.375 3.83 1 64.38 625 GLY B N 1
ATOM 12787 C CA . GLY B 1 625 ? 25.547 -18.344 4.867 1 64.38 625 GLY B CA 1
ATOM 12788 C C . GLY B 1 625 ? 26.406 -19.5 4.379 1 64.38 625 GLY B C 1
ATOM 12789 O O . GLY B 1 625 ? 27.438 -19.266 3.738 1 64.38 625 GLY B O 1
ATOM 12790 N N . TYR B 1 626 ? 25.656 -20.609 4.523 1 57.09 626 TYR B N 1
ATOM 12791 C CA . TYR B 1 626 ? 26.375 -21.859 4.707 1 57.09 626 TYR B CA 1
ATOM 12792 C C . TYR B 1 626 ? 27.516 -21.969 3.701 1 57.09 626 TYR B C 1
ATOM 12794 O O . TYR B 1 626 ? 28.625 -22.391 4.055 1 57.09 626 TYR B O 1
ATOM 12802 N N . LYS B 1 627 ? 27.391 -22.312 2.471 1 55.16 627 LYS B N 1
ATOM 12803 C CA . LYS B 1 627 ? 28.484 -22.641 1.557 1 55.16 627 LYS B CA 1
ATOM 12804 C C . LYS B 1 627 ? 28.641 -21.578 0.483 1 55.16 627 LYS B C 1
ATOM 12806 O O . LYS B 1 627 ? 27.938 -20.562 0.483 1 55.16 627 LYS B O 1
ATOM 12811 N N . MET B 1 628 ? 29.219 -21.812 -0.709 1 58.75 628 MET B N 1
ATOM 12812 C CA . MET B 1 628 ? 29.984 -21.312 -1.843 1 58.75 628 MET B CA 1
ATOM 12813 C C . MET B 1 628 ? 29.172 -20.344 -2.678 1 58.75 628 MET B C 1
ATOM 12815 O O . MET B 1 628 ? 29.625 -19.875 -3.725 1 58.75 628 MET B O 1
ATOM 12819 N N . ASP B 1 629 ? 27.938 -19.703 -2.049 1 73.81 629 ASP B N 1
ATOM 12820 C CA . ASP B 1 629 ? 27.203 -18.969 -3.08 1 73.81 629 ASP B CA 1
ATOM 12821 C C . ASP B 1 629 ? 27.328 -17.469 -2.891 1 73.81 629 ASP B C 1
ATOM 12823 O O . ASP B 1 629 ? 27.328 -16.969 -1.761 1 73.81 629 ASP B O 1
ATOM 12827 N N . SER B 1 630 ? 27.719 -16.875 -3.84 1 87.62 630 SER B N 1
ATOM 12828 C CA . SER B 1 630 ? 27.578 -15.43 -3.912 1 87.62 630 SER B CA 1
ATOM 12829 C C . SER B 1 630 ? 26.125 -15.039 -4.199 1 87.62 630 SER B C 1
ATOM 12831 O O . SER B 1 630 ? 25.344 -15.844 -4.707 1 87.62 630 SER B O 1
ATOM 12833 N N . VAL B 1 631 ? 25.812 -13.938 -3.711 1 91.94 631 VAL B N 1
ATOM 12834 C CA . VAL B 1 631 ? 24.516 -13.414 -4.082 1 91.94 631 VAL B CA 1
ATOM 12835 C C . VAL B 1 631 ? 24.438 -13.227 -5.594 1 91.94 631 VAL B C 1
ATOM 12837 O O . VAL B 1 631 ? 23.516 -13.711 -6.242 1 91.94 631 VAL B O 1
ATOM 12840 N N . PHE B 1 632 ? 25.391 -12.477 -6.066 1 96.56 632 PHE B N 1
ATOM 12841 C CA . PHE B 1 632 ? 25.547 -12.242 -7.496 1 96.56 632 PHE B CA 1
ATOM 12842 C C . PHE B 1 632 ? 26.891 -12.773 -7.98 1 96.56 632 PHE B C 1
ATOM 12844 O O . PHE B 1 632 ? 27.938 -12.477 -7.395 1 96.56 632 PHE B O 1
ATOM 12851 N N . ALA B 1 633 ? 26.812 -13.523 -9.008 1 95.94 633 ALA B N 1
ATOM 12852 C CA . ALA B 1 633 ? 28.047 -13.977 -9.633 1 95.94 633 ALA B CA 1
ATOM 12853 C C . ALA B 1 633 ? 28.797 -12.82 -10.281 1 95.94 633 ALA B C 1
ATOM 12855 O O . ALA B 1 633 ? 28.188 -11.938 -10.891 1 95.94 633 ALA B O 1
ATOM 12856 N N . VAL B 1 634 ? 30.125 -12.812 -10.156 1 94.62 634 VAL B N 1
ATOM 12857 C CA . VAL B 1 634 ? 30.906 -11.68 -10.664 1 94.62 634 VAL B CA 1
ATOM 12858 C C . VAL B 1 634 ? 31.859 -12.156 -11.75 1 94.62 634 VAL B C 1
ATOM 12860 O O . VAL B 1 634 ? 31.719 -11.789 -12.922 1 94.62 634 VAL B O 1
ATOM 12863 N N . ASP B 1 635 ? 32.719 -13.078 -11.43 1 94.44 635 ASP B N 1
ATOM 12864 C CA . ASP B 1 635 ? 33.812 -13.453 -12.328 1 94.44 635 ASP B CA 1
ATOM 12865 C C . ASP B 1 635 ? 33.469 -14.711 -13.117 1 94.44 635 ASP B C 1
ATOM 12867 O O . ASP B 1 635 ? 33.844 -14.852 -14.273 1 94.44 635 ASP B O 1
ATOM 12871 N N . GLU B 1 636 ? 32.812 -15.609 -12.523 1 95.31 636 GLU B N 1
ATOM 12872 C CA . GLU B 1 636 ? 32.531 -16.906 -13.141 1 95.31 636 GLU B CA 1
ATOM 12873 C C . GLU B 1 636 ? 31.188 -17.453 -12.688 1 95.31 636 GLU B C 1
ATOM 12875 O O . GLU B 1 636 ? 30.688 -17.078 -11.633 1 95.31 636 GLU B O 1
ATOM 12880 N N . VAL B 1 637 ? 30.641 -18.281 -13.578 1 96.31 637 VAL B N 1
ATOM 12881 C CA . VAL B 1 637 ? 29.438 -19.047 -13.234 1 96.31 637 VAL B CA 1
ATOM 12882 C C . VAL B 1 637 ? 29.75 -20.547 -13.312 1 96.31 637 VAL B C 1
ATOM 12884 O O . VAL B 1 637 ? 30.562 -20.984 -14.141 1 96.31 637 VAL B O 1
ATOM 12887 N N . THR B 1 638 ? 29.047 -21.328 -12.445 1 93.5 638 THR B N 1
ATOM 12888 C CA . THR B 1 638 ? 29.375 -22.75 -12.344 1 93.5 638 THR B CA 1
ATOM 12889 C C . THR B 1 638 ? 28.156 -23.594 -12.648 1 93.5 638 THR B C 1
ATOM 12891 O O . THR B 1 638 ? 28.203 -24.828 -12.555 1 93.5 638 THR B O 1
ATOM 12894 N N . CYS B 1 639 ? 27.047 -23.078 -12.977 1 93.75 639 CYS B N 1
ATOM 12895 C CA . CYS B 1 639 ? 25.844 -23.781 -13.406 1 93.75 639 CYS B CA 1
ATOM 12896 C C . CYS B 1 639 ? 24.875 -22.828 -14.109 1 93.75 639 CYS B C 1
ATOM 12898 O O . CYS B 1 639 ? 24.969 -21.609 -13.945 1 93.75 639 CYS B O 1
ATOM 12900 N N . GLN B 1 640 ? 24.016 -23.344 -14.867 1 94.88 640 GLN B N 1
ATOM 12901 C CA . GLN B 1 640 ? 22.906 -22.547 -15.375 1 94.88 640 GLN B CA 1
ATOM 12902 C C . GLN B 1 640 ? 21.953 -22.141 -14.25 1 94.88 640 GLN B C 1
ATOM 12904 O O . GLN B 1 640 ? 21.703 -22.922 -13.32 1 94.88 640 GLN B O 1
ATOM 12909 N N . GLY B 1 641 ? 21.484 -20.953 -14.273 1 95.12 641 GLY B N 1
ATOM 12910 C CA . GLY B 1 641 ? 20.547 -20.5 -13.258 1 95.12 641 GLY B CA 1
ATOM 12911 C C . GLY B 1 641 ? 21.203 -19.703 -12.148 1 95.12 641 GLY B C 1
ATOM 12912 O O . GLY B 1 641 ? 20.531 -19.109 -11.297 1 95.12 641 GLY B O 1
ATOM 12913 N N . GLN B 1 642 ? 22.547 -19.672 -12.156 1 95.5 642 GLN B N 1
ATOM 12914 C CA . GLN B 1 642 ? 23.219 -18.859 -11.156 1 95.5 642 GLN B CA 1
ATOM 12915 C C . GLN B 1 642 ? 22.906 -17.375 -11.344 1 95.5 642 GLN B C 1
ATOM 12917 O O . GLN B 1 642 ? 22.875 -16.875 -12.469 1 95.5 642 GLN B O 1
ATOM 12922 N N . ILE B 1 643 ? 22.734 -16.656 -10.258 1 97.06 643 ILE B N 1
ATOM 12923 C CA . ILE B 1 643 ? 22.25 -15.281 -10.32 1 97.06 643 ILE B CA 1
ATOM 12924 C C . ILE B 1 643 ? 23.406 -14.336 -10.602 1 97.06 643 ILE B C 1
ATOM 12926 O O . ILE B 1 643 ? 24.406 -14.328 -9.859 1 97.06 643 ILE B O 1
ATOM 12930 N N . ILE B 1 644 ? 23.266 -13.523 -11.633 1 97.88 644 ILE B N 1
ATOM 12931 C CA . ILE B 1 644 ? 24.281 -12.555 -12.039 1 97.88 644 ILE B CA 1
ATOM 12932 C C . ILE B 1 644 ? 23.812 -11.148 -11.664 1 97.88 644 ILE B C 1
ATOM 12934 O O . ILE B 1 644 ? 24.625 -10.289 -11.312 1 97.88 644 ILE B O 1
ATOM 12938 N N . GLY B 1 645 ? 22.578 -10.953 -11.781 1 98.31 645 GLY B N 1
ATOM 12939 C CA . GLY B 1 645 ? 21.938 -9.688 -11.477 1 98.31 645 GLY B CA 1
ATOM 12940 C C . GLY B 1 645 ? 20.438 -9.758 -11.484 1 98.31 645 GLY B C 1
ATOM 12941 O O . GLY B 1 645 ? 19.859 -10.844 -11.43 1 98.31 645 GLY B O 1
ATOM 12942 N N . ALA B 1 646 ? 19.781 -8.547 -11.453 1 98.69 646 ALA B N 1
ATOM 12943 C CA . ALA B 1 646 ? 18.328 -8.469 -11.484 1 98.69 646 ALA B CA 1
ATOM 12944 C C . ALA B 1 646 ? 17.859 -7.141 -12.07 1 98.69 646 ALA B C 1
ATOM 12946 O O . ALA B 1 646 ? 18.562 -6.133 -11.977 1 98.69 646 ALA B O 1
ATOM 12947 N N . VAL B 1 647 ? 16.734 -7.145 -12.68 1 98.81 647 VAL B N 1
ATOM 12948 C CA . VAL B 1 647 ? 16.125 -5.93 -13.203 1 98.81 647 VAL B CA 1
ATOM 12949 C C . VAL B 1 647 ? 14.875 -5.59 -12.398 1 98.81 647 VAL B C 1
ATOM 12951 O O . VAL B 1 647 ? 14.094 -6.477 -12.055 1 98.81 647 VAL B O 1
ATOM 12954 N N . VAL B 1 648 ? 14.727 -4.352 -12.031 1 98.75 648 VAL B N 1
ATOM 12955 C CA . VAL B 1 648 ? 13.578 -3.857 -11.273 1 98.75 648 VAL B CA 1
ATOM 12956 C C . VAL B 1 648 ? 12.719 -2.963 -12.164 1 98.75 648 VAL B C 1
ATOM 12958 O O . VAL B 1 648 ? 13.234 -2.051 -12.82 1 98.75 648 VAL B O 1
ATOM 12961 N N . ALA B 1 649 ? 11.406 -3.246 -12.195 1 98.5 649 ALA B N 1
ATOM 12962 C CA . ALA B 1 649 ? 10.5 -2.512 -13.078 1 98.5 649 ALA B CA 1
ATOM 12963 C C . ALA B 1 649 ? 9.148 -2.285 -12.406 1 98.5 649 ALA B C 1
ATOM 12965 O O . ALA B 1 649 ? 8.922 -2.752 -11.289 1 98.5 649 ALA B O 1
ATOM 12966 N N . ASP B 1 650 ? 8.25 -1.626 -13.133 1 95.62 650 ASP B N 1
ATOM 12967 C CA . ASP B 1 650 ? 6.93 -1.261 -12.625 1 95.62 650 ASP B CA 1
ATOM 12968 C C . ASP B 1 650 ? 6.023 -2.484 -12.523 1 95.62 650 ASP B C 1
ATOM 12970 O O . ASP B 1 650 ? 5.125 -2.529 -11.688 1 95.62 650 ASP B O 1
ATOM 12974 N N . THR B 1 651 ? 6.227 -3.41 -13.469 1 94.56 651 THR B N 1
ATOM 12975 C CA . THR B 1 651 ? 5.426 -4.629 -13.484 1 94.56 651 THR B CA 1
ATOM 12976 C C . THR B 1 651 ? 6.316 -5.859 -13.617 1 94.56 651 THR B C 1
ATOM 12978 O O . THR B 1 651 ? 7.453 -5.762 -14.086 1 94.56 651 THR B O 1
ATOM 12981 N N . ILE B 1 652 ? 5.824 -6.953 -13.172 1 95.06 652 ILE B N 1
ATOM 12982 C CA . ILE B 1 652 ? 6.605 -8.188 -13.188 1 95.06 652 ILE B CA 1
ATOM 12983 C C . ILE B 1 652 ? 6.855 -8.617 -14.633 1 95.06 652 ILE B C 1
ATOM 12985 O O . ILE B 1 652 ? 7.926 -9.141 -14.953 1 95.06 652 ILE B O 1
ATOM 12989 N N . ASP B 1 653 ? 5.883 -8.414 -15.516 1 94.12 653 ASP B N 1
ATOM 12990 C CA . ASP B 1 653 ? 6.059 -8.773 -16.922 1 94.12 653 ASP B CA 1
ATOM 12991 C C . ASP B 1 653 ? 7.168 -7.949 -17.562 1 94.12 653 ASP B C 1
ATOM 12993 O O . ASP B 1 653 ? 7.98 -8.484 -18.328 1 94.12 653 ASP B O 1
ATOM 12997 N N . LEU B 1 654 ? 7.148 -6.684 -17.266 1 95.88 654 LEU B N 1
ATOM 12998 C CA . LEU B 1 654 ? 8.188 -5.809 -17.797 1 95.88 654 LEU B CA 1
ATOM 12999 C C . LEU B 1 654 ? 9.555 -6.188 -17.234 1 95.88 654 LEU B C 1
ATOM 13001 O O . LEU B 1 654 ? 10.562 -6.148 -17.953 1 95.88 654 LEU B O 1
ATOM 13005 N N . ALA B 1 655 ? 9.609 -6.492 -15.953 1 98.06 655 ALA B N 1
ATOM 13006 C CA . ALA B 1 655 ? 10.867 -6.914 -15.336 1 98.06 655 ALA B CA 1
ATOM 13007 C C . ALA B 1 655 ? 11.438 -8.148 -16.031 1 98.06 655 ALA B C 1
ATOM 13009 O O . ALA B 1 655 ? 12.641 -8.219 -16.297 1 98.06 655 ALA B O 1
ATOM 13010 N N . HIS B 1 656 ? 10.57 -9.102 -16.328 1 96.5 656 HIS B N 1
ATOM 13011 C CA . HIS B 1 656 ? 11.008 -10.312 -17.016 1 96.5 656 HIS B CA 1
ATOM 13012 C C . HIS B 1 656 ? 11.516 -9.992 -18.422 1 96.5 656 HIS B C 1
ATOM 13014 O O . HIS B 1 656 ? 12.578 -10.477 -18.828 1 96.5 656 HIS B O 1
ATOM 13020 N N . ARG B 1 657 ? 10.773 -9.227 -19.156 1 95.62 657 ARG B N 1
ATOM 13021 C CA . ARG B 1 657 ? 11.18 -8.836 -20.516 1 95.62 657 ARG B CA 1
ATOM 13022 C C . ARG B 1 657 ? 12.516 -8.109 -20.484 1 95.62 657 ARG B C 1
ATOM 13024 O O . ARG B 1 657 ? 13.398 -8.383 -21.312 1 95.62 657 ARG B O 1
ATOM 13031 N N . ALA B 1 658 ? 12.641 -7.223 -19.562 1 98.19 658 ALA B N 1
ATOM 13032 C CA . ALA B 1 658 ? 13.867 -6.438 -19.453 1 98.19 658 ALA B CA 1
ATOM 13033 C C . ALA B 1 658 ? 15.039 -7.32 -19.047 1 98.19 658 ALA B C 1
ATOM 13035 O O . ALA B 1 658 ? 16.156 -7.145 -19.531 1 98.19 658 ALA B O 1
ATOM 13036 N N . ALA B 1 659 ? 14.836 -8.234 -18.125 1 98.12 659 ALA B N 1
ATOM 13037 C CA . ALA B 1 659 ? 15.898 -9.133 -17.688 1 98.12 659 ALA B CA 1
ATOM 13038 C C . ALA B 1 659 ? 16.484 -9.914 -18.859 1 98.12 659 ALA B C 1
ATOM 13040 O O . ALA B 1 659 ? 17.688 -10.164 -18.906 1 98.12 659 ALA B O 1
ATOM 13041 N N . ARG B 1 660 ? 15.68 -10.25 -19.828 1 96.25 660 ARG B N 1
ATOM 13042 C CA . ARG B 1 660 ? 16.109 -11.023 -20.984 1 96.25 660 ARG B CA 1
ATOM 13043 C C . ARG B 1 660 ? 16.953 -10.172 -21.922 1 96.25 660 ARG B C 1
ATOM 13045 O O . ARG B 1 660 ? 17.688 -10.703 -22.766 1 96.25 660 ARG B O 1
ATOM 13052 N N . LEU B 1 661 ? 16.859 -8.922 -21.75 1 97.38 661 LEU B N 1
ATOM 13053 C CA . LEU B 1 661 ? 17.578 -8.016 -22.641 1 97.38 661 LEU B CA 1
ATOM 13054 C C . LEU B 1 661 ? 18.969 -7.699 -22.094 1 97.38 661 LEU B C 1
ATOM 13056 O O . LEU B 1 661 ? 19.781 -7.062 -22.766 1 97.38 661 LEU B O 1
ATOM 13060 N N . VAL B 1 662 ? 19.25 -8.086 -20.875 1 98.44 662 VAL B N 1
ATOM 13061 C CA . VAL B 1 662 ? 20.594 -7.891 -20.344 1 98.44 662 VAL B CA 1
ATOM 13062 C C . VAL B 1 662 ? 21.594 -8.781 -21.078 1 98.44 662 VAL B C 1
ATOM 13064 O O . VAL B 1 662 ? 21.438 -10.008 -21.109 1 98.44 662 VAL B O 1
ATOM 13067 N N . ASN B 1 663 ? 22.547 -8.195 -21.703 1 98.06 663 ASN B N 1
ATOM 13068 C CA . ASN B 1 663 ? 23.531 -8.938 -22.484 1 98.06 663 ASN B CA 1
ATOM 13069 C C . ASN B 1 663 ? 24.719 -9.359 -21.609 1 98.06 663 ASN B C 1
ATOM 13071 O O . ASN B 1 663 ? 25.484 -8.508 -21.141 1 98.06 663 ASN B O 1
ATOM 13075 N N . VAL B 1 664 ? 24.859 -10.633 -21.375 1 98.25 664 VAL B N 1
ATOM 13076 C CA . VAL B 1 664 ? 26 -11.18 -20.656 1 98.25 664 VAL B CA 1
ATOM 13077 C C . VAL B 1 664 ? 26.906 -11.938 -21.625 1 98.25 664 VAL B C 1
ATOM 13079 O O . VAL B 1 664 ? 26.453 -12.859 -22.312 1 98.25 664 VAL B O 1
ATOM 13082 N N . GLN B 1 665 ? 28.109 -11.547 -21.688 1 98.31 665 GLN B N 1
ATOM 13083 C CA . GLN B 1 665 ? 29.094 -12.242 -22.516 1 98.31 665 GLN B CA 1
ATOM 13084 C C . GLN B 1 665 ? 29.922 -13.234 -21.688 1 98.31 665 GLN B C 1
ATOM 13086 O O . GLN B 1 665 ? 30.312 -12.93 -20.562 1 98.31 665 GLN B O 1
ATOM 13091 N N . TYR B 1 666 ? 30.062 -14.469 -22.281 1 98.12 666 TYR B N 1
ATOM 13092 C CA . TYR B 1 666 ? 30.703 -15.555 -21.562 1 98.12 666 TYR B CA 1
ATOM 13093 C C . TYR B 1 666 ? 31.938 -16.062 -22.312 1 98.12 666 TYR B C 1
ATOM 13095 O O . TYR B 1 666 ? 32.062 -15.836 -23.516 1 98.12 666 TYR B O 1
ATOM 13103 N N . GLU B 1 667 ? 32.875 -16.594 -21.641 1 98.31 667 GLU B N 1
ATOM 13104 C CA . GLU B 1 667 ? 33.906 -17.516 -22.141 1 98.31 667 GLU B CA 1
ATOM 13105 C C . GLU B 1 667 ? 33.75 -18.891 -21.5 1 98.31 667 GLU B C 1
ATOM 13107 O O . GLU B 1 667 ? 34.031 -19.062 -20.312 1 98.31 667 GLU B O 1
ATOM 13112 N N . ASP B 1 668 ? 33.375 -19.859 -22.312 1 97.44 668 ASP B N 1
ATOM 13113 C CA . ASP B 1 668 ? 33.094 -21.203 -21.812 1 97.44 668 ASP B CA 1
ATOM 13114 C C . ASP B 1 668 ? 34.375 -21.844 -21.25 1 97.44 668 ASP B C 1
ATOM 13116 O O . ASP B 1 668 ? 35.469 -21.672 -21.812 1 97.44 668 ASP B O 1
ATOM 13120 N N . LYS B 1 669 ? 34.125 -22.594 -20.188 1 97.06 669 LYS B N 1
ATOM 13121 C CA . LYS B 1 669 ? 35.25 -23.281 -19.531 1 97.06 669 LYS B CA 1
ATOM 13122 C C . LYS B 1 669 ? 35.031 -24.797 -19.547 1 97.06 669 LYS B C 1
ATOM 13124 O O . LYS B 1 669 ? 33.906 -25.266 -19.781 1 97.06 669 LYS B O 1
ATOM 13129 N N . THR B 1 670 ? 36.062 -25.5 -19.453 1 94.25 670 THR B N 1
ATOM 13130 C CA . THR B 1 670 ? 36.094 -26.953 -19.328 1 94.25 670 THR B CA 1
ATOM 13131 C C . THR B 1 670 ? 36.969 -27.375 -18.156 1 94.25 670 THR B C 1
ATOM 13133 O O . THR B 1 670 ? 37.844 -26.625 -17.734 1 94.25 670 THR B O 1
ATOM 13136 N N . PRO B 1 671 ? 36.812 -28.594 -17.641 1 94.56 671 PRO B N 1
ATOM 13137 C CA . PRO B 1 671 ? 35.781 -29.562 -18.016 1 94.56 671 PRO B CA 1
ATOM 13138 C C . PRO B 1 671 ? 34.438 -29.234 -17.391 1 94.56 671 PRO B C 1
ATOM 13140 O O . PRO B 1 671 ? 34.375 -28.641 -16.312 1 94.56 671 PRO B O 1
ATOM 13143 N N . LEU B 1 672 ? 33.438 -29.719 -18.062 1 94.88 672 LEU B N 1
ATOM 13144 C CA . LEU B 1 672 ? 32.094 -29.656 -17.484 1 94.88 672 LEU B CA 1
ATOM 13145 C C . LEU B 1 672 ? 31.891 -30.812 -16.484 1 94.88 672 LEU B C 1
ATOM 13147 O O . LEU B 1 672 ? 32.25 -31.953 -16.766 1 94.88 672 LEU B O 1
ATOM 13151 N N . VAL B 1 673 ? 31.406 -30.516 -15.273 1 95.38 673 VAL B N 1
ATOM 13152 C CA . VAL B 1 673 ? 31.047 -31.516 -14.281 1 95.38 673 VAL B CA 1
ATOM 13153 C C . VAL B 1 673 ? 29.531 -31.516 -14.062 1 95.38 673 VAL B C 1
ATOM 13155 O O . VAL B 1 673 ? 29.016 -30.656 -13.344 1 95.38 673 VAL B O 1
ATOM 13158 N N . ILE B 1 674 ? 28.922 -32.469 -14.742 1 95 674 ILE B N 1
ATOM 13159 C CA . ILE B 1 674 ? 27.469 -32.531 -14.711 1 95 674 ILE B CA 1
ATOM 13160 C C . ILE B 1 674 ? 27 -33.719 -13.859 1 95 674 ILE B C 1
ATOM 13162 O O . ILE B 1 674 ? 26.031 -33.594 -13.109 1 95 674 ILE B O 1
ATOM 13166 N N . THR B 1 675 ? 27.703 -34.844 -13.852 1 94.81 675 THR B N 1
ATOM 13167 C CA . THR B 1 675 ? 27.344 -36.062 -13.141 1 94.81 675 THR B CA 1
ATOM 13168 C C . THR B 1 675 ? 28.328 -36.344 -12.008 1 94.81 675 THR B C 1
ATOM 13170 O O . THR B 1 675 ? 29.406 -35.75 -11.953 1 94.81 675 THR B O 1
ATOM 13173 N N . ILE B 1 676 ? 27.891 -37.25 -11.141 1 94.94 676 ILE B N 1
ATOM 13174 C CA . ILE B 1 676 ? 28.781 -37.688 -10.07 1 94.94 676 ILE B CA 1
ATOM 13175 C C . ILE B 1 676 ? 30.016 -38.375 -10.68 1 94.94 676 ILE B C 1
ATOM 13177 O O . ILE B 1 676 ? 31.125 -38.219 -10.172 1 94.94 676 ILE B O 1
ATOM 13181 N N . GLU B 1 677 ? 29.891 -39.094 -11.766 1 92.94 677 GLU B N 1
ATOM 13182 C CA . GLU B 1 677 ? 31.016 -39.719 -12.453 1 92.94 677 GLU B CA 1
ATOM 13183 C C . GLU B 1 677 ? 31.984 -38.688 -12.984 1 92.94 677 GLU B C 1
ATOM 13185 O O . GLU B 1 677 ? 33.219 -38.875 -12.922 1 92.94 677 GLU B O 1
ATOM 13190 N N . ASP B 1 678 ? 31.422 -37.594 -13.531 1 94.75 678 ASP B N 1
ATOM 13191 C CA . ASP B 1 678 ? 32.281 -36.5 -13.953 1 94.75 678 ASP B CA 1
ATOM 13192 C C . ASP B 1 678 ? 33.125 -35.969 -12.789 1 94.75 678 ASP B C 1
ATOM 13194 O O . ASP B 1 678 ? 34.312 -35.719 -12.945 1 94.75 678 ASP B O 1
ATOM 13198 N N . ALA B 1 679 ? 32.406 -35.781 -11.672 1 94.81 679 ALA B N 1
ATOM 13199 C CA . ALA B 1 679 ? 33.094 -35.281 -10.492 1 94.81 679 ALA B CA 1
ATOM 13200 C C . ALA B 1 679 ? 34.219 -36.188 -10.055 1 94.81 679 ALA B C 1
ATOM 13202 O O . ALA B 1 679 ? 35.312 -35.75 -9.672 1 94.81 679 ALA B O 1
ATOM 13203 N N . ILE B 1 680 ? 33.938 -37.469 -10.062 1 93.19 680 ILE B N 1
ATOM 13204 C CA . ILE B 1 680 ? 34.969 -38.469 -9.703 1 93.19 680 ILE B CA 1
ATOM 13205 C C . ILE B 1 680 ? 36.125 -38.406 -10.703 1 93.19 680 ILE B C 1
ATOM 13207 O O . ILE B 1 680 ? 37.281 -38.406 -10.305 1 93.19 680 ILE B O 1
ATOM 13211 N N . GLN B 1 681 ? 35.812 -38.375 -11.93 1 93.88 681 GLN B N 1
ATOM 13212 C CA . GLN B 1 681 ? 36.812 -38.375 -12.992 1 93.88 681 GLN B CA 1
ATOM 13213 C C . GLN B 1 681 ? 37.719 -37.156 -12.859 1 93.88 681 GLN B C 1
ATOM 13215 O O . GLN B 1 681 ? 38.938 -37.25 -13.086 1 93.88 681 GLN B O 1
ATOM 13220 N N . HIS B 1 682 ? 37.188 -36.031 -12.453 1 94.81 682 HIS B N 1
ATOM 13221 C CA . HIS B 1 682 ? 37.938 -34.812 -12.414 1 94.81 682 HIS B CA 1
ATOM 13222 C C . HIS B 1 682 ? 38.344 -34.438 -10.992 1 94.81 682 HIS B C 1
ATOM 13224 O O . HIS B 1 682 ? 38.812 -33.344 -10.734 1 94.81 682 HIS B O 1
ATOM 13230 N N . SER B 1 683 ? 38.062 -35.219 -9.977 1 91.75 683 SER B N 1
ATOM 13231 C CA . SER B 1 683 ? 38.375 -35.031 -8.57 1 91.75 683 SER B CA 1
ATOM 13232 C C . SER B 1 683 ? 37.781 -33.719 -8.039 1 91.75 683 SER B C 1
ATOM 13234 O O . SER B 1 683 ? 38.5 -32.969 -7.363 1 91.75 683 SER B O 1
ATOM 13236 N N . SER B 1 684 ? 36.688 -33.469 -8.508 1 90.5 684 SER B N 1
ATOM 13237 C CA . SER B 1 684 ? 35.969 -32.281 -8.07 1 90.5 684 SER B CA 1
ATOM 13238 C C . SER B 1 684 ? 35.125 -32.531 -6.816 1 90.5 684 SER B C 1
ATOM 13240 O O . SER B 1 684 ? 33.969 -32.969 -6.91 1 90.5 684 SER B O 1
ATOM 13242 N N . PHE B 1 685 ? 35.719 -32.438 -5.516 1 86.12 685 PHE B N 1
ATOM 13243 C CA . PHE B 1 685 ? 35.094 -32.781 -4.242 1 86.12 685 PHE B CA 1
ATOM 13244 C C . PHE B 1 685 ? 35.125 -31.594 -3.283 1 86.12 685 PHE B C 1
ATOM 13246 O O . PHE B 1 685 ? 36 -30.719 -3.42 1 86.12 685 PHE B O 1
ATOM 13253 N N . TYR B 1 686 ? 34.125 -31.641 -2.379 1 77.5 686 TYR B N 1
ATOM 13254 C CA . TYR B 1 686 ? 34.281 -30.75 -1.229 1 77.5 686 TYR B CA 1
ATOM 13255 C C . TYR B 1 686 ? 35.406 -31.203 -0.317 1 77.5 686 TYR B C 1
ATOM 13257 O O . TYR B 1 686 ? 35.656 -32.406 -0.201 1 77.5 686 TYR B O 1
ATOM 13265 N N . PRO B 1 687 ? 36.156 -30.266 0.332 1 72.25 687 PRO B N 1
ATOM 13266 C CA . PRO B 1 687 ? 37.344 -30.609 1.104 1 72.25 687 PRO B CA 1
ATOM 13267 C C . PRO B 1 687 ? 37.031 -31.453 2.336 1 72.25 687 PRO B C 1
ATOM 13269 O O . PRO B 1 687 ? 37.812 -32.344 2.713 1 72.25 687 PRO B O 1
ATOM 13272 N N . ASP B 1 688 ? 35.938 -31.25 2.932 1 69.75 688 ASP B N 1
ATOM 13273 C CA . ASP B 1 688 ? 35.656 -31.953 4.188 1 69.75 688 ASP B CA 1
ATOM 13274 C C . ASP B 1 688 ? 35.062 -33.344 3.93 1 69.75 688 ASP B C 1
ATOM 13276 O O . ASP B 1 688 ? 33.969 -33.438 3.348 1 69.75 688 ASP B O 1
ATOM 13280 N N . VAL B 1 689 ? 35.875 -34.344 3.967 1 75.44 689 VAL B N 1
ATOM 13281 C CA . VAL B 1 689 ? 35.406 -35.719 3.891 1 75.44 689 VAL B CA 1
ATOM 13282 C C . VAL B 1 689 ? 34.938 -36.156 5.27 1 75.44 689 VAL B C 1
ATOM 13284 O O . VAL B 1 689 ? 35.719 -36.094 6.238 1 75.44 689 VAL B O 1
ATOM 13287 N N . ARG B 1 690 ? 33.656 -36.562 5.258 1 69.56 690 ARG B N 1
ATOM 13288 C CA . ARG B 1 690 ? 33.125 -37.125 6.512 1 69.56 690 ARG B CA 1
ATOM 13289 C C . ARG B 1 690 ? 33.188 -38.656 6.512 1 69.56 690 ARG B C 1
ATOM 13291 O O . ARG B 1 690 ? 32.844 -39.281 5.516 1 69.56 690 ARG B O 1
ATOM 13298 N N . THR B 1 691 ? 33.844 -39.188 7.547 1 79.19 691 THR B N 1
ATOM 13299 C CA . THR B 1 691 ? 33.969 -40.625 7.637 1 79.19 691 THR B CA 1
ATOM 13300 C C . THR B 1 691 ? 33.344 -41.156 8.93 1 79.19 691 THR B C 1
ATOM 13302 O O . THR B 1 691 ? 33.5 -40.531 9.984 1 79.19 691 THR B O 1
ATOM 13305 N N . ILE B 1 692 ? 32.5 -42.312 8.727 1 77.31 692 ILE B N 1
ATOM 13306 C CA . ILE B 1 692 ? 32.062 -43.094 9.875 1 77.31 692 ILE B CA 1
ATOM 13307 C C . ILE B 1 692 ? 32.75 -44.469 9.859 1 77.31 692 ILE B C 1
ATOM 13309 O O . ILE B 1 692 ? 32.719 -45.188 8.852 1 77.31 692 ILE B O 1
ATOM 13313 N N . SER B 1 693 ? 33.562 -44.688 10.781 1 75.94 693 SER B N 1
ATOM 13314 C CA . SER B 1 693 ? 34.281 -45.969 10.828 1 75.94 693 SER B CA 1
ATOM 13315 C C . SER B 1 693 ? 34.031 -46.688 12.141 1 75.94 693 SER B C 1
ATOM 13317 O O . SER B 1 693 ? 34.062 -46.094 13.219 1 75.94 693 SER B O 1
ATOM 13319 N N . VAL B 1 694 ? 33.5 -47.938 11.875 1 75.81 694 VAL B N 1
ATOM 13320 C CA . VAL B 1 694 ? 33.344 -48.781 13.031 1 75.81 694 VAL B CA 1
ATOM 13321 C C . VAL B 1 694 ? 34.094 -50.094 12.82 1 75.81 694 VAL B C 1
ATOM 13323 O O . VAL B 1 694 ? 33.875 -50.781 11.812 1 75.81 694 VAL B O 1
ATOM 13326 N N . GLY B 1 695 ? 35 -50.656 13.648 1 75.56 695 GLY B N 1
ATOM 13327 C CA . GLY B 1 695 ? 35.75 -51.906 13.602 1 75.56 695 GLY B CA 1
ATOM 13328 C C . GLY B 1 695 ? 36.906 -51.875 12.633 1 75.56 695 GLY B C 1
ATOM 13329 O O . GLY B 1 695 ? 37.281 -50.812 12.133 1 75.56 695 GLY B O 1
ATOM 13330 N N . ASP B 1 696 ? 37.594 -53.125 12.594 1 74.94 696 ASP B N 1
ATOM 13331 C CA . ASP B 1 696 ? 38.75 -53.219 11.711 1 74.94 696 ASP B CA 1
ATOM 13332 C C . ASP B 1 696 ? 38.344 -53.812 10.359 1 74.94 696 ASP B C 1
ATOM 13334 O O . ASP B 1 696 ? 38.094 -55.031 10.258 1 74.94 696 ASP B O 1
ATOM 13338 N N . LEU B 1 697 ? 38.312 -53.125 9.312 1 76.44 697 LEU B N 1
ATOM 13339 C CA . LEU B 1 697 ? 37.875 -53.5 7.973 1 76.44 697 LEU B CA 1
ATOM 13340 C C . LEU B 1 697 ? 38.781 -54.562 7.383 1 76.44 697 LEU B C 1
ATOM 13342 O O . LEU B 1 697 ? 38.312 -55.5 6.723 1 76.44 697 LEU B O 1
ATOM 13346 N N . GLU B 1 698 ? 40.094 -54.469 7.602 1 75.94 698 GLU B N 1
ATOM 13347 C CA . GLU B 1 698 ? 41.062 -55.438 7.051 1 75.94 698 GLU B CA 1
ATOM 13348 C C . GLU B 1 698 ? 40.844 -56.812 7.645 1 75.94 698 GLU B C 1
ATOM 13350 O O . GLU B 1 698 ? 40.844 -57.812 6.922 1 75.94 698 GLU B O 1
ATOM 13355 N N . GLN B 1 699 ? 40.688 -56.719 8.891 1 75.25 699 GLN B N 1
ATOM 13356 C CA . GLN B 1 699 ? 40.438 -58 9.555 1 75.25 699 GLN B CA 1
ATOM 13357 C C . GLN B 1 699 ? 39.125 -58.594 9.094 1 75.25 699 GLN B C 1
ATOM 13359 O O . GLN B 1 699 ? 39.031 -59.812 8.93 1 75.25 699 GLN B O 1
ATOM 13364 N N . GLY B 1 700 ? 38.094 -57.688 8.93 1 73.5 700 GLY B N 1
ATOM 13365 C CA . GLY B 1 700 ? 36.781 -58.188 8.5 1 73.5 700 GLY B CA 1
ATOM 13366 C C . GLY B 1 700 ? 36.812 -58.781 7.113 1 73.5 700 GLY B C 1
ATOM 13367 O O . GLY B 1 700 ? 36.125 -59.781 6.852 1 73.5 700 GLY B O 1
ATOM 13368 N N . PHE B 1 701 ? 37.656 -58.375 6.234 1 78 701 PHE B N 1
ATOM 13369 C CA . PHE B 1 701 ? 37.688 -58.844 4.852 1 78 701 PHE B CA 1
ATOM 13370 C C . PHE B 1 701 ? 38.719 -59.969 4.691 1 78 701 PHE B C 1
ATOM 13372 O O . PHE B 1 701 ? 38.594 -60.781 3.779 1 78 701 PHE B O 1
ATOM 13379 N N . SER B 1 702 ? 39.656 -60 5.773 1 76 702 SER B N 1
ATOM 13380 C CA . SER B 1 702 ? 40.656 -61.031 5.711 1 76 702 SER B CA 1
ATOM 13381 C C . SER B 1 702 ? 40.094 -62.375 6.066 1 76 702 SER B C 1
ATOM 13383 O O . SER B 1 702 ? 39.312 -62.531 7.016 1 76 702 SER B O 1
ATOM 13385 N N . GLY B 1 703 ? 40.25 -63.406 5.176 1 71.06 703 GLY B N 1
ATOM 13386 C CA . GLY B 1 703 ? 39.844 -64.812 5.418 1 71.06 703 GLY B CA 1
ATOM 13387 C C . GLY B 1 703 ? 38.469 -65.125 4.824 1 71.06 703 GLY B C 1
ATOM 13388 O O . GLY B 1 703 ? 37.969 -66.25 5.016 1 71.06 703 GLY B O 1
ATOM 13389 N N . SER B 1 704 ? 37.719 -63.969 4.344 1 70.31 704 SER B N 1
ATOM 13390 C CA . SER B 1 704 ? 36.438 -64.25 3.748 1 70.31 704 SER B CA 1
ATOM 13391 C C . SER B 1 704 ? 36.594 -64.938 2.385 1 70.31 704 SER B C 1
ATOM 13393 O O . SER B 1 704 ? 37.469 -64.562 1.595 1 70.31 704 SER B O 1
ATOM 13395 N N . ALA B 1 705 ? 35.906 -66.062 2.189 1 72.19 705 ALA B N 1
ATOM 13396 C CA . ALA B 1 705 ? 36.031 -66.812 0.954 1 72.19 705 ALA B CA 1
ATOM 13397 C C . ALA B 1 705 ? 35.375 -66.062 -0.209 1 72.19 705 ALA B C 1
ATOM 13399 O O . ALA B 1 705 ? 35.781 -66.188 -1.358 1 72.19 705 ALA B O 1
ATOM 13400 N N . HIS B 1 706 ? 34.281 -65.312 0.104 1 77.75 706 HIS B N 1
ATOM 13401 C CA . HIS B 1 706 ? 33.562 -64.625 -0.983 1 77.75 706 HIS B CA 1
ATOM 13402 C C . HIS B 1 706 ? 33.281 -63.188 -0.664 1 77.75 706 HIS B C 1
ATOM 13404 O O . HIS B 1 706 ? 33.031 -62.844 0.489 1 77.75 706 HIS B O 1
ATOM 13410 N N . THR B 1 707 ? 33.562 -62.344 -1.648 1 77.38 707 THR B N 1
ATOM 13411 C CA . THR B 1 707 ? 33.25 -60.906 -1.563 1 77.38 707 THR B CA 1
ATOM 13412 C C . THR B 1 707 ? 32.281 -60.5 -2.652 1 77.38 707 THR B C 1
ATOM 13414 O O . THR B 1 707 ? 32.406 -60.938 -3.799 1 77.38 707 THR B O 1
ATOM 13417 N N . LEU B 1 708 ? 31.188 -59.781 -2.227 1 79.62 708 LEU B N 1
ATOM 13418 C CA . LEU B 1 708 ? 30.234 -59.219 -3.166 1 79.62 708 LEU B CA 1
ATOM 13419 C C . LEU B 1 708 ? 30.406 -57.688 -3.24 1 79.62 708 LEU B C 1
ATOM 13421 O O . LEU B 1 708 ? 30.578 -57.031 -2.213 1 79.62 708 LEU B O 1
ATOM 13425 N N . SER B 1 709 ? 30.609 -57.156 -4.434 1 83.69 709 SER B N 1
ATOM 13426 C CA . SER B 1 709 ? 30.688 -55.719 -4.652 1 83.69 709 SER B CA 1
ATOM 13427 C C . SER B 1 709 ? 29.609 -55.25 -5.625 1 83.69 709 SER B C 1
ATOM 13429 O O . SER B 1 709 ? 29.203 -56 -6.512 1 83.69 709 SER B O 1
ATOM 13431 N N . GLY B 1 710 ? 29.016 -54 -5.363 1 86 710 GLY B N 1
ATOM 13432 C CA . GLY B 1 710 ? 28.016 -53.438 -6.25 1 86 710 GLY B CA 1
ATOM 13433 C C . GLY B 1 710 ? 27.844 -51.938 -6.051 1 86 710 GLY B C 1
ATOM 13434 O O . GLY B 1 710 ? 28.656 -51.281 -5.383 1 86 710 GLY B O 1
ATOM 13435 N N . GLU B 1 711 ? 26.984 -51.375 -6.785 1 87.88 711 GLU B N 1
ATOM 13436 C CA . GLU B 1 711 ? 26.672 -49.938 -6.688 1 87.88 711 GLU B CA 1
ATOM 13437 C C . GLU B 1 711 ? 25.172 -49.688 -6.684 1 87.88 711 GLU B C 1
ATOM 13439 O O . GLU B 1 711 ? 24.406 -50.5 -7.211 1 87.88 711 GLU B O 1
ATOM 13444 N N . CYS B 1 712 ? 24.719 -48.656 -5.934 1 88.69 712 CYS B N 1
ATOM 13445 C CA . CYS B 1 712 ? 23.344 -48.188 -5.934 1 88.69 712 CYS B CA 1
ATOM 13446 C C . CYS B 1 712 ? 23.281 -46.688 -6.312 1 88.69 712 CYS B C 1
ATOM 13448 O O . CYS B 1 712 ? 24.141 -45.906 -5.891 1 88.69 712 CYS B O 1
ATOM 13450 N N . ARG B 1 713 ? 22.297 -46.406 -7.133 1 92.19 713 ARG B N 1
ATOM 13451 C CA . ARG B 1 713 ? 22.188 -45.031 -7.609 1 92.19 713 ARG B CA 1
ATOM 13452 C C . ARG B 1 713 ? 20.781 -44.469 -7.402 1 92.19 713 ARG B C 1
ATOM 13454 O O . ARG B 1 713 ? 19.797 -45.219 -7.531 1 92.19 713 ARG B O 1
ATOM 13461 N N . MET B 1 714 ? 20.672 -43.25 -7.031 1 94.12 714 MET B N 1
ATOM 13462 C CA . MET B 1 714 ? 19.422 -42.469 -6.953 1 94.12 714 MET B CA 1
ATOM 13463 C C . MET B 1 714 ? 19.578 -41.125 -7.656 1 94.12 714 MET B C 1
ATOM 13465 O O . MET B 1 714 ? 20.578 -40.438 -7.449 1 94.12 714 MET B O 1
ATOM 13469 N N . ASN B 1 715 ? 18.719 -40.781 -8.547 1 95.31 715 ASN B N 1
ATOM 13470 C CA . ASN B 1 715 ? 18.75 -39.5 -9.203 1 95.31 715 ASN B CA 1
ATOM 13471 C C . ASN B 1 715 ? 18.203 -38.375 -8.297 1 95.31 715 ASN B C 1
ATOM 13473 O O . ASN B 1 715 ? 17.828 -38.656 -7.152 1 95.31 715 ASN B O 1
ATOM 13477 N N . ALA B 1 716 ? 18.203 -37.188 -8.75 1 95.88 716 ALA B N 1
ATOM 13478 C CA . ALA B 1 716 ? 17.766 -36.031 -7.973 1 95.88 716 ALA B CA 1
ATOM 13479 C C . ALA B 1 716 ? 16.25 -35.906 -7.953 1 95.88 716 ALA B C 1
ATOM 13481 O O . ALA B 1 716 ? 15.562 -36.562 -8.75 1 95.88 716 ALA B O 1
ATOM 13482 N N . GLN B 1 717 ? 15.68 -35.188 -6.977 1 96.38 717 GLN B N 1
ATOM 13483 C CA . GLN B 1 717 ? 14.258 -34.875 -6.883 1 96.38 717 GLN B CA 1
ATOM 13484 C C . GLN B 1 717 ? 14.023 -33.406 -6.609 1 96.38 717 GLN B C 1
ATOM 13486 O O . GLN B 1 717 ? 14.617 -32.812 -5.691 1 96.38 717 GLN B O 1
ATOM 13491 N N . ASN B 1 718 ? 13.25 -32.781 -7.457 1 96.94 718 ASN B N 1
ATOM 13492 C CA . ASN B 1 718 ? 12.883 -31.406 -7.18 1 96.94 718 ASN B CA 1
ATOM 13493 C C . ASN B 1 718 ? 11.859 -31.312 -6.051 1 96.94 718 ASN B C 1
ATOM 13495 O O . ASN B 1 718 ? 10.945 -32.125 -5.969 1 96.94 718 ASN B O 1
ATOM 13499 N N . HIS B 1 719 ? 11.922 -30.344 -5.195 1 95.69 719 HIS B N 1
ATOM 13500 C CA . HIS B 1 719 ? 11.008 -30.172 -4.074 1 95.69 719 HIS B CA 1
ATOM 13501 C C . HIS B 1 719 ? 9.609 -29.812 -4.559 1 95.69 719 HIS B C 1
ATOM 13503 O O . HIS B 1 719 ? 8.617 -30.266 -3.979 1 95.69 719 HIS B O 1
ATOM 13509 N N . PHE B 1 720 ? 9.477 -29.047 -5.547 1 96.88 720 PHE B N 1
ATOM 13510 C CA . PHE B 1 720 ? 8.297 -28.688 -6.324 1 96.88 720 PHE B CA 1
ATOM 13511 C C . PHE B 1 720 ? 7.199 -28.141 -5.426 1 96.88 720 PHE B C 1
ATOM 13513 O O . PHE B 1 720 ? 6.051 -28.578 -5.484 1 96.88 720 PHE B O 1
ATOM 13520 N N . TYR B 1 721 ? 7.555 -27.297 -4.41 1 97 721 TYR B N 1
ATOM 13521 C CA . TYR B 1 721 ? 6.547 -26.531 -3.695 1 97 721 TYR B CA 1
ATOM 13522 C C . TYR B 1 721 ? 5.703 -25.703 -4.664 1 97 721 TYR B C 1
ATOM 13524 O O . TYR B 1 721 ? 6.211 -25.219 -5.676 1 97 721 TYR B O 1
ATOM 13532 N N . LEU B 1 722 ? 4.434 -25.547 -4.383 1 97.12 722 LEU B N 1
ATOM 13533 C CA . LEU B 1 722 ? 3.553 -24.906 -5.352 1 97.12 722 LEU B CA 1
ATOM 13534 C C . LEU B 1 722 ? 3.742 -23.391 -5.34 1 97.12 722 LEU B C 1
ATOM 13536 O O . LEU B 1 722 ? 3.645 -22.75 -6.387 1 97.12 722 LEU B O 1
ATOM 13540 N N . GLU B 1 723 ? 3.916 -22.844 -4.172 1 97.88 723 GLU B N 1
ATOM 13541 C CA . GLU B 1 723 ? 4.301 -21.438 -4.133 1 97.88 723 GLU B CA 1
ATOM 13542 C C . GLU B 1 723 ? 5.789 -21.25 -4.426 1 97.88 723 GLU B C 1
ATOM 13544 O O . GLU B 1 723 ? 6.637 -21.625 -3.607 1 97.88 723 GLU B O 1
ATOM 13549 N N . THR B 1 724 ? 6.102 -20.656 -5.512 1 97.94 724 THR B N 1
ATOM 13550 C CA . THR B 1 724 ? 7.512 -20.438 -5.82 1 97.94 724 THR B CA 1
ATOM 13551 C C . THR B 1 724 ? 8.133 -19.453 -4.844 1 97.94 724 THR B C 1
ATOM 13553 O O . THR B 1 724 ? 7.438 -18.891 -3.986 1 97.94 724 THR B O 1
ATOM 13556 N N . MET B 1 725 ? 9.461 -19.359 -4.957 1 97.88 725 MET B N 1
ATOM 13557 C CA . MET B 1 725 ? 10.133 -18.391 -4.09 1 97.88 725 MET B CA 1
ATOM 13558 C C . MET B 1 725 ? 9.523 -17 -4.25 1 97.88 725 MET B C 1
ATOM 13560 O O . MET B 1 725 ? 9.398 -16.5 -5.367 1 97.88 725 MET B O 1
ATOM 13564 N N . ALA B 1 726 ? 9.055 -16.438 -3.115 1 97.94 726 ALA B N 1
ATOM 13565 C CA . ALA B 1 726 ? 8.43 -15.117 -3.121 1 97.94 726 ALA B CA 1
ATOM 13566 C C . ALA B 1 726 ? 8.961 -14.258 -1.979 1 97.94 726 ALA B C 1
ATOM 13568 O O . ALA B 1 726 ? 9.117 -14.734 -0.853 1 97.94 726 ALA B O 1
ATOM 13569 N N . THR B 1 727 ? 9.305 -13.039 -2.305 1 98.38 727 THR B N 1
ATOM 13570 C CA . THR B 1 727 ? 9.828 -12.102 -1.313 1 98.38 727 THR B CA 1
ATOM 13571 C C . THR B 1 727 ? 9.312 -10.688 -1.58 1 98.38 727 THR B C 1
ATOM 13573 O O . THR B 1 727 ? 9.195 -10.273 -2.734 1 98.38 727 THR B O 1
ATOM 13576 N N . ARG B 1 728 ? 8.914 -10.031 -0.57 1 98.12 728 ARG B N 1
ATOM 13577 C CA . ARG B 1 728 ? 8.578 -8.609 -0.58 1 98.12 728 ARG B CA 1
ATOM 13578 C C . ARG B 1 728 ? 9.422 -7.848 0.439 1 98.12 728 ARG B C 1
ATOM 13580 O O . ARG B 1 728 ? 9.422 -8.18 1.626 1 98.12 728 ARG B O 1
ATOM 13587 N N . ALA B 1 729 ? 10.195 -6.867 -0.013 1 98.5 729 ALA B N 1
ATOM 13588 C CA . ALA B 1 729 ? 11.062 -6.082 0.865 1 98.5 729 ALA B CA 1
ATOM 13589 C C . ALA B 1 729 ? 10.602 -4.629 0.937 1 98.5 729 ALA B C 1
ATOM 13591 O O . ALA B 1 729 ? 10.398 -3.986 -0.095 1 98.5 729 ALA B O 1
ATOM 13592 N N . LEU B 1 730 ? 10.391 -4.156 2.117 1 96.56 730 LEU B N 1
ATOM 13593 C CA . LEU B 1 730 ? 9.922 -2.797 2.371 1 96.56 730 LEU B CA 1
ATOM 13594 C C . LEU B 1 730 ? 10.953 -2.002 3.16 1 96.56 730 LEU B C 1
ATOM 13596 O O . LEU B 1 730 ? 11.102 -2.193 4.371 1 96.56 730 LEU B O 1
ATOM 13600 N N . PRO B 1 731 ? 11.617 -1.053 2.518 1 94.12 731 PRO B N 1
ATOM 13601 C CA . PRO B 1 731 ? 12.547 -0.214 3.281 1 94.12 731 PRO B CA 1
ATOM 13602 C C . PRO B 1 731 ? 11.828 0.698 4.277 1 94.12 731 PRO B C 1
ATOM 13604 O O . PRO B 1 731 ? 10.742 1.207 3.986 1 94.12 731 PRO B O 1
ATOM 13607 N N . GLY B 1 732 ? 12.414 0.823 5.477 1 88.56 732 GLY B N 1
ATOM 13608 C CA . GLY B 1 732 ? 11.938 1.757 6.484 1 88.56 732 GLY B CA 1
ATOM 13609 C C . GLY B 1 732 ? 12.875 2.93 6.699 1 88.56 732 GLY B C 1
ATOM 13610 O O . GLY B 1 732 ? 13.578 3.348 5.777 1 88.56 732 GLY B O 1
ATOM 13611 N N . GLU B 1 733 ? 12.75 3.506 7.887 1 86.62 733 GLU B N 1
ATOM 13612 C CA . GLU B 1 733 ? 13.602 4.645 8.219 1 86.62 733 GLU B CA 1
ATOM 13613 C C . GLU B 1 733 ? 14.984 4.188 8.672 1 86.62 733 GLU B C 1
ATOM 13615 O O . GLU B 1 733 ? 15.125 3.133 9.297 1 86.62 733 GLU B O 1
ATOM 13620 N N . ALA B 1 734 ? 15.977 4.965 8.391 1 85.19 734 ALA B N 1
ATOM 13621 C CA . ALA B 1 734 ? 17.328 4.82 8.906 1 85.19 734 ALA B CA 1
ATOM 13622 C C . ALA B 1 734 ? 17.875 3.416 8.648 1 85.19 734 ALA B C 1
ATOM 13624 O O . ALA B 1 734 ? 18.438 2.785 9.547 1 85.19 734 ALA B O 1
ATOM 13625 N N . GLY B 1 735 ? 17.578 2.83 7.516 1 87.62 735 GLY B N 1
ATOM 13626 C CA . GLY B 1 735 ? 18.141 1.551 7.121 1 87.62 735 GLY B CA 1
ATOM 13627 C C . GLY B 1 735 ? 17.281 0.367 7.52 1 87.62 735 GLY B C 1
ATOM 13628 O O . GLY B 1 735 ? 17.609 -0.778 7.191 1 87.62 735 GLY B O 1
ATOM 13629 N N . GLU B 1 736 ? 16.219 0.601 8.18 1 92.25 736 GLU B N 1
ATOM 13630 C CA . GLU B 1 736 ? 15.312 -0.478 8.555 1 92.25 736 GLU B CA 1
ATOM 13631 C C . GLU B 1 736 ? 14.672 -1.113 7.32 1 92.25 736 GLU B C 1
ATOM 13633 O O . GLU B 1 736 ? 14.5 -0.452 6.293 1 92.25 736 GLU B O 1
ATOM 13638 N N . MET B 1 737 ? 14.414 -2.42 7.48 1 95.88 737 MET B N 1
ATOM 13639 C CA . MET B 1 737 ? 13.758 -3.127 6.387 1 95.88 737 MET B CA 1
ATOM 13640 C C . MET B 1 737 ? 12.828 -4.211 6.922 1 95.88 737 MET B C 1
ATOM 13642 O O . MET B 1 737 ? 13.195 -4.957 7.832 1 95.88 737 MET B O 1
ATOM 13646 N N . GLU B 1 738 ? 11.672 -4.203 6.488 1 95.56 738 GLU B N 1
ATOM 13647 C CA . GLU B 1 738 ? 10.734 -5.301 6.73 1 95.56 738 GLU B CA 1
ATOM 13648 C C . GLU B 1 738 ? 10.617 -6.203 5.508 1 95.56 738 GLU B C 1
ATOM 13650 O O . GLU B 1 738 ? 10.344 -5.73 4.402 1 95.56 738 GLU B O 1
ATOM 13655 N N . VAL B 1 739 ? 10.836 -7.512 5.715 1 98.12 739 VAL B N 1
ATOM 13656 C CA . VAL B 1 739 ? 10.875 -8.453 4.605 1 98.12 739 VAL B CA 1
ATOM 13657 C C . VAL B 1 739 ? 9.836 -9.555 4.828 1 98.12 739 VAL B C 1
ATOM 13659 O O . VAL B 1 739 ? 9.828 -10.211 5.871 1 98.12 739 VAL B O 1
ATOM 13662 N N . PHE B 1 740 ? 8.906 -9.672 3.898 1 97.81 740 PHE B N 1
ATOM 13663 C CA . PHE B 1 740 ? 8.008 -10.82 3.844 1 97.81 740 PHE B CA 1
ATOM 13664 C C . PHE B 1 740 ? 8.539 -11.883 2.895 1 97.81 740 PHE B C 1
ATOM 13666 O O . PHE B 1 740 ? 8.789 -11.609 1.72 1 97.81 740 PHE B O 1
ATOM 13673 N N . CYS B 1 741 ? 8.797 -13.055 3.42 1 97.44 741 CYS B N 1
ATOM 13674 C CA . CYS B 1 741 ? 9.477 -14.078 2.641 1 97.44 741 CYS B CA 1
ATOM 13675 C C . CYS B 1 741 ? 8.852 -15.453 2.873 1 97.44 741 CYS B C 1
ATOM 13677 O O . CYS B 1 741 ? 8.523 -15.805 4.008 1 97.44 741 CYS B O 1
ATOM 13679 N N . SER B 1 742 ? 8.625 -16.172 1.738 1 97.25 742 SER B N 1
ATOM 13680 C CA . SER B 1 742 ? 8.227 -17.562 1.836 1 97.25 742 SER B CA 1
ATOM 13681 C C . SER B 1 742 ? 9.422 -18.469 2.15 1 97.25 742 SER B C 1
ATOM 13683 O O . SER B 1 742 ? 10.016 -19.047 1.247 1 97.25 742 SER B O 1
ATOM 13685 N N . THR B 1 743 ? 9.719 -18.578 3.484 1 96.94 743 THR B N 1
ATOM 13686 C CA . THR B 1 743 ? 10.945 -19.266 3.893 1 96.94 743 THR B CA 1
ATOM 13687 C C . THR B 1 743 ? 10.688 -20.156 5.102 1 96.94 743 THR B C 1
ATOM 13689 O O . THR B 1 743 ? 9.758 -19.906 5.879 1 96.94 743 THR B O 1
ATOM 13692 N N . GLN B 1 744 ? 11.414 -21.266 5.199 1 94.38 744 GLN B N 1
ATOM 13693 C CA . GLN B 1 744 ? 11.391 -22.156 6.359 1 94.38 744 GLN B CA 1
ATOM 13694 C C . GLN B 1 744 ? 12.352 -21.672 7.438 1 94.38 744 GLN B C 1
ATOM 13696 O O . GLN B 1 744 ? 12.32 -22.172 8.57 1 94.38 744 GLN B O 1
ATOM 13701 N N . HIS B 1 745 ? 13.148 -20.672 7.066 1 94.38 745 HIS B N 1
ATOM 13702 C CA . HIS B 1 745 ? 14.211 -20.234 7.969 1 94.38 745 HIS B CA 1
ATOM 13703 C C . HIS B 1 745 ? 14.367 -18.719 7.957 1 94.38 745 HIS B C 1
ATOM 13705 O O . HIS B 1 745 ? 15.375 -18.203 7.477 1 94.38 745 HIS B O 1
ATOM 13711 N N . ALA B 1 746 ? 13.523 -18.031 8.641 1 95.12 746 ALA B N 1
ATOM 13712 C CA . ALA B 1 746 ? 13.461 -16.562 8.641 1 95.12 746 ALA B CA 1
ATOM 13713 C C . ALA B 1 746 ? 14.75 -15.961 9.195 1 95.12 746 ALA B C 1
ATOM 13715 O O . ALA B 1 746 ? 15.227 -14.938 8.703 1 95.12 746 ALA B O 1
ATOM 13716 N N . ALA B 1 747 ? 15.32 -16.578 10.234 1 94.19 747 ALA B N 1
ATOM 13717 C CA . ALA B 1 747 ? 16.531 -16.047 10.867 1 94.19 747 ALA B CA 1
ATOM 13718 C C . ALA B 1 747 ? 17.703 -16.047 9.891 1 94.19 747 ALA B C 1
ATOM 13720 O O . ALA B 1 747 ? 18.516 -15.125 9.883 1 94.19 747 ALA B O 1
ATOM 13721 N N . ALA B 1 748 ? 17.812 -17.141 9.094 1 93.19 748 ALA B N 1
ATOM 13722 C CA . ALA B 1 748 ? 18.891 -17.203 8.109 1 93.19 748 ALA B CA 1
ATOM 13723 C C . ALA B 1 748 ? 18.766 -16.109 7.066 1 93.19 748 ALA B C 1
ATOM 13725 O O . ALA B 1 748 ? 19.75 -15.492 6.68 1 93.19 748 ALA B O 1
ATOM 13726 N N . VAL B 1 749 ? 17.578 -15.844 6.59 1 95.88 749 VAL B N 1
ATOM 13727 C CA . VAL B 1 749 ? 17.344 -14.789 5.617 1 95.88 749 VAL B CA 1
ATOM 13728 C C . VAL B 1 749 ? 17.688 -13.43 6.227 1 95.88 749 VAL B C 1
ATOM 13730 O O . VAL B 1 749 ? 18.297 -12.586 5.574 1 95.88 749 VAL B O 1
ATOM 13733 N N . GLN B 1 750 ? 17.25 -13.234 7.5 1 96.25 750 GLN B N 1
ATOM 13734 C CA . GLN B 1 750 ? 17.547 -12 8.227 1 96.25 750 GLN B CA 1
ATOM 13735 C C . GLN B 1 750 ? 19.062 -11.75 8.281 1 96.25 750 GLN B C 1
ATOM 13737 O O . GLN B 1 750 ? 19.516 -10.648 7.973 1 96.25 750 GLN B O 1
ATOM 13742 N N . GLU B 1 751 ? 19.797 -12.758 8.68 1 94.38 751 GLU B N 1
ATOM 13743 C CA . GLU B 1 751 ? 21.234 -12.648 8.828 1 94.38 751 GLU B CA 1
ATOM 13744 C C . GLU B 1 751 ? 21.906 -12.383 7.484 1 94.38 751 GLU B C 1
ATOM 13746 O O . GLU B 1 751 ? 22.844 -11.57 7.398 1 94.38 751 GLU B O 1
ATOM 13751 N N . ASP B 1 752 ? 21.469 -13.062 6.488 1 95.62 752 ASP B N 1
ATOM 13752 C CA . ASP B 1 752 ? 22.047 -12.891 5.16 1 95.62 752 ASP B CA 1
ATOM 13753 C C . ASP B 1 752 ? 21.812 -11.469 4.641 1 95.62 752 ASP B C 1
ATOM 13755 O O . ASP B 1 752 ? 22.719 -10.852 4.09 1 95.62 752 ASP B O 1
ATOM 13759 N N . ILE B 1 753 ? 20.609 -10.984 4.801 1 97.12 753 ILE B N 1
ATOM 13760 C CA . ILE B 1 753 ? 20.281 -9.641 4.34 1 97.12 753 ILE B CA 1
ATOM 13761 C C . ILE B 1 753 ? 21.125 -8.625 5.105 1 97.12 753 ILE B C 1
ATOM 13763 O O . ILE B 1 753 ? 21.688 -7.699 4.508 1 97.12 753 ILE B O 1
ATOM 13767 N N . ALA B 1 754 ? 21.188 -8.773 6.422 1 96.62 754 ALA B N 1
ATOM 13768 C CA . ALA B 1 754 ? 21.984 -7.867 7.25 1 96.62 754 ALA B CA 1
ATOM 13769 C C . ALA B 1 754 ? 23.438 -7.832 6.797 1 96.62 754 ALA B C 1
ATOM 13771 O O . ALA B 1 754 ? 24.031 -6.758 6.656 1 96.62 754 ALA B O 1
ATOM 13772 N N . LYS B 1 755 ? 23.984 -9 6.598 1 95.06 755 LYS B N 1
ATOM 13773 C CA . LYS B 1 755 ? 25.375 -9.141 6.172 1 95.06 755 LYS B CA 1
ATOM 13774 C C . LYS B 1 755 ? 25.609 -8.477 4.816 1 95.06 755 LYS B C 1
ATOM 13776 O O . LYS B 1 755 ? 26.562 -7.723 4.645 1 95.06 755 LYS B O 1
ATOM 13781 N N . VAL B 1 756 ? 24.75 -8.695 3.896 1 96.69 756 VAL B N 1
ATOM 13782 C CA . VAL B 1 756 ? 24.906 -8.227 2.523 1 96.69 756 VAL B CA 1
ATOM 13783 C C . VAL B 1 756 ? 24.688 -6.723 2.455 1 96.69 756 VAL B C 1
ATOM 13785 O O . VAL B 1 756 ? 25.344 -6.023 1.679 1 96.69 756 VAL B O 1
ATOM 13788 N N . LEU B 1 757 ? 23.797 -6.188 3.254 1 96.69 757 LEU B N 1
ATOM 13789 C CA . LEU B 1 757 ? 23.516 -4.754 3.242 1 96.69 757 LEU B CA 1
ATOM 13790 C C . LEU B 1 757 ? 24.469 -4.008 4.172 1 96.69 757 LEU B C 1
ATOM 13792 O O . LEU B 1 757 ? 24.516 -2.777 4.152 1 96.69 757 LEU B O 1
ATOM 13796 N N . GLY B 1 758 ? 25.219 -4.727 5.02 1 95.56 758 GLY B N 1
ATOM 13797 C CA . GLY B 1 758 ? 26.109 -4.086 5.969 1 95.56 758 GLY B CA 1
ATOM 13798 C C . GLY B 1 758 ? 25.375 -3.35 7.074 1 95.56 758 GLY B C 1
ATOM 13799 O O . GLY B 1 758 ? 25.781 -2.26 7.48 1 95.56 758 GLY B O 1
ATOM 13800 N N . ILE B 1 759 ? 24.25 -3.85 7.402 1 93.94 759 ILE B N 1
ATOM 13801 C CA . ILE B 1 759 ? 23.422 -3.242 8.438 1 93.94 759 ILE B CA 1
ATOM 13802 C C . ILE B 1 759 ? 23.219 -4.238 9.578 1 93.94 759 ILE B C 1
ATOM 13804 O O . ILE B 1 759 ? 23.266 -5.449 9.375 1 93.94 759 ILE B O 1
ATOM 13808 N N . SER B 1 760 ? 22.969 -3.729 10.805 1 93.56 760 SER B N 1
ATOM 13809 C CA . SER B 1 760 ? 22.734 -4.602 11.953 1 93.56 760 SER B CA 1
ATOM 13810 C C . SER B 1 760 ? 21.453 -5.414 11.773 1 93.56 760 SER B C 1
ATOM 13812 O O . SER B 1 760 ? 20.438 -4.902 11.281 1 93.56 760 SER B O 1
ATOM 13814 N N . SER B 1 761 ? 21.453 -6.656 12.219 1 94.5 761 SER B N 1
ATOM 13815 C CA . SER B 1 761 ? 20.359 -7.59 11.992 1 94.5 761 SER B CA 1
ATOM 13816 C C . SER B 1 761 ? 19.094 -7.129 12.695 1 94.5 761 SER B C 1
ATOM 13818 O O . SER B 1 761 ? 17.984 -7.445 12.25 1 94.5 761 SER B O 1
ATOM 13820 N N . HIS B 1 762 ? 19.234 -6.41 13.75 1 91.5 762 HIS B N 1
ATOM 13821 C CA . HIS B 1 762 ? 18.047 -5.98 14.484 1 91.5 762 HIS B CA 1
ATOM 13822 C C . HIS B 1 762 ? 17.219 -5.012 13.656 1 91.5 762 HIS B C 1
ATOM 13824 O O . HIS B 1 762 ? 16.047 -4.77 13.969 1 91.5 762 HIS B O 1
ATOM 13830 N N . LYS B 1 763 ? 17.828 -4.398 12.609 1 94.31 763 LYS B N 1
ATOM 13831 C CA . LYS B 1 763 ? 17.125 -3.461 11.742 1 94.31 763 LYS B CA 1
ATOM 13832 C C . LYS B 1 763 ? 16.344 -4.199 10.656 1 94.31 763 LYS B C 1
ATOM 13834 O O . LYS B 1 763 ? 15.555 -3.588 9.93 1 94.31 763 LYS B O 1
ATOM 13839 N N . ILE B 1 764 ? 16.578 -5.473 10.609 1 97.12 764 ILE B N 1
ATOM 13840 C CA . ILE B 1 764 ? 15.922 -6.281 9.586 1 97.12 764 ILE B CA 1
ATOM 13841 C C . ILE B 1 764 ? 14.867 -7.172 10.234 1 97.12 764 ILE B C 1
ATOM 13843 O O . ILE B 1 764 ? 15.18 -7.996 11.094 1 97.12 764 ILE B O 1
ATOM 13847 N N . ALA B 1 765 ? 13.656 -7 9.883 1 95.81 765 ALA B N 1
ATOM 13848 C CA . ALA B 1 765 ? 12.57 -7.871 10.344 1 95.81 765 ALA B CA 1
ATOM 13849 C C . ALA B 1 765 ? 12.078 -8.766 9.211 1 95.81 765 ALA B C 1
ATOM 13851 O O . ALA B 1 765 ? 11.578 -8.273 8.195 1 95.81 765 ALA B O 1
ATOM 13852 N N . VAL B 1 766 ? 12.273 -10.078 9.359 1 97.38 766 VAL B N 1
ATOM 13853 C CA . VAL B 1 766 ? 11.766 -11.039 8.383 1 97.38 766 VAL B CA 1
ATOM 13854 C C . VAL B 1 766 ? 10.508 -11.711 8.93 1 97.38 766 VAL B C 1
ATOM 13856 O O . VAL B 1 766 ? 10.516 -12.258 10.031 1 97.38 766 VAL B O 1
ATOM 13859 N N . ARG B 1 767 ? 9.43 -11.672 8.125 1 94.62 767 ARG B N 1
ATOM 13860 C CA . ARG B 1 767 ? 8.141 -12.211 8.539 1 94.62 767 ARG B CA 1
ATOM 13861 C C . ARG B 1 767 ? 7.672 -13.312 7.586 1 94.62 767 ARG B C 1
ATOM 13863 O O . ARG B 1 767 ? 7.77 -13.156 6.367 1 94.62 767 ARG B O 1
ATOM 13870 N N . THR B 1 768 ? 7.254 -14.422 8.109 1 94.94 768 THR B N 1
ATOM 13871 C CA . THR B 1 768 ? 6.637 -15.523 7.375 1 94.94 768 THR B CA 1
ATOM 13872 C C . THR B 1 768 ? 5.371 -16 8.078 1 94.94 768 THR B C 1
ATOM 13874 O O . THR B 1 768 ? 5.441 -16.703 9.094 1 94.94 768 THR B O 1
ATOM 13877 N N . LYS B 1 769 ? 4.254 -15.672 7.574 1 88 769 LYS B N 1
ATOM 13878 C CA . LYS B 1 769 ? 3 -16.125 8.172 1 88 769 LYS B CA 1
ATOM 13879 C C . LYS B 1 769 ? 2.652 -17.531 7.711 1 88 769 LYS B C 1
ATOM 13881 O O . LYS B 1 769 ? 2.168 -18.359 8.5 1 88 769 LYS B O 1
ATOM 13886 N N . ARG B 1 770 ? 2.777 -17.781 6.395 1 93.38 770 ARG B N 1
ATOM 13887 C CA . ARG B 1 770 ? 2.549 -19.094 5.801 1 93.38 770 ARG B CA 1
ATOM 13888 C C . ARG B 1 770 ? 3.342 -19.266 4.508 1 93.38 770 ARG B C 1
ATOM 13890 O O . ARG B 1 770 ? 3.863 -18.281 3.967 1 93.38 770 ARG B O 1
ATOM 13897 N N . MET B 1 771 ? 3.475 -20.531 4.16 1 94.56 771 MET B N 1
ATOM 13898 C CA . MET B 1 771 ? 4.148 -20.859 2.908 1 94.56 771 MET B CA 1
ATOM 13899 C C . MET B 1 771 ? 3.359 -21.891 2.121 1 94.56 771 MET B C 1
ATOM 13901 O O . MET B 1 771 ? 2.752 -22.797 2.709 1 94.56 771 MET B O 1
ATOM 13905 N N . GLY B 1 772 ? 3.385 -21.719 0.832 1 96.12 772 GLY B N 1
ATOM 13906 C CA . GLY B 1 772 ? 2.777 -22.719 -0.036 1 96.12 772 GLY B CA 1
ATOM 13907 C C . GLY B 1 772 ? 3.648 -23.938 -0.244 1 96.12 772 GLY B C 1
ATOM 13908 O O . GLY B 1 772 ? 3.908 -24.344 -1.381 1 96.12 772 GLY B O 1
ATOM 13909 N N . GLY B 1 773 ? 4.184 -24.438 0.853 1 94.81 773 GLY B N 1
ATOM 13910 C CA . GLY B 1 773 ? 5.07 -25.594 0.808 1 94.81 773 GLY B CA 1
ATOM 13911 C C . GLY B 1 773 ? 6.539 -25.219 0.874 1 94.81 773 GLY B C 1
ATOM 13912 O O . GLY B 1 773 ? 6.926 -24.125 0.451 1 94.81 773 GLY B O 1
ATOM 13913 N N . GLY B 1 774 ? 7.375 -26.094 1.42 1 93.88 774 GLY B N 1
ATOM 13914 C CA . GLY B 1 774 ? 8.812 -25.922 1.477 1 93.88 774 GLY B CA 1
ATOM 13915 C C . GLY B 1 774 ? 9.586 -27.203 1.194 1 93.88 774 GLY B C 1
ATOM 13916 O O . GLY B 1 774 ? 10.523 -27.203 0.395 1 93.88 774 GLY B O 1
ATOM 13917 N N . PHE B 1 775 ? 9.266 -28.312 1.951 1 92.69 775 PHE B N 1
ATOM 13918 C CA . PHE B 1 775 ? 9.781 -29.656 1.742 1 92.69 775 PHE B CA 1
ATOM 13919 C C . PHE B 1 775 ? 11.305 -29.656 1.771 1 92.69 775 PHE B C 1
ATOM 13921 O O . PHE B 1 775 ? 11.945 -30.406 1.025 1 92.69 775 PHE B O 1
ATOM 13928 N N . GLY B 1 776 ? 11.852 -28.688 2.449 1 91.56 776 GLY B N 1
ATOM 13929 C CA . GLY B 1 776 ? 13.297 -28.578 2.578 1 91.56 776 GLY B CA 1
ATOM 13930 C C . GLY B 1 776 ? 13.914 -27.609 1.582 1 91.56 776 GLY B C 1
ATOM 13931 O O . GLY B 1 776 ? 15 -27.078 1.814 1 91.56 776 GLY B O 1
ATOM 13932 N N . GLY B 1 777 ? 13.203 -27.359 0.542 1 93.5 777 GLY B N 1
ATOM 13933 C CA . GLY B 1 777 ? 13.727 -26.516 -0.52 1 93.5 777 GLY B CA 1
ATOM 13934 C C . GLY B 1 777 ? 13.758 -25.047 -0.148 1 93.5 777 GLY B C 1
ATOM 13935 O O . GLY B 1 777 ? 14.469 -24.266 -0.774 1 93.5 777 GLY B O 1
ATOM 13936 N N . LYS B 1 778 ? 13.039 -24.609 0.933 1 95.31 778 LYS B N 1
ATOM 13937 C CA . LYS B 1 778 ? 12.992 -23.203 1.314 1 95.31 778 LYS B CA 1
ATOM 13938 C C . LYS B 1 778 ? 13.742 -22.969 2.619 1 95.31 778 LYS B C 1
ATOM 13940 O O . LYS B 1 778 ? 13.555 -21.938 3.268 1 95.31 778 LYS B O 1
ATOM 13945 N N . GLU B 1 779 ? 14.477 -23.922 3.02 1 91.19 779 GLU B N 1
ATOM 13946 C CA . GLU B 1 779 ? 15.273 -23.766 4.234 1 91.19 779 GLU B CA 1
ATOM 13947 C C . GLU B 1 779 ? 16.453 -22.828 4 1 91.19 779 GLU B C 1
ATOM 13949 O O . GLU B 1 779 ? 16.672 -21.891 4.77 1 91.19 779 GLU B O 1
ATOM 13954 N N . THR B 1 780 ? 17.156 -23.078 2.9 1 86.5 780 THR B N 1
ATOM 13955 C CA . THR B 1 780 ? 18.359 -22.281 2.676 1 86.5 780 THR B CA 1
ATOM 13956 C C . THR B 1 780 ? 18.266 -21.5 1.364 1 86.5 780 THR B C 1
ATOM 13958 O O . THR B 1 780 ? 18.875 -20.453 1.213 1 86.5 780 THR B O 1
ATOM 13961 N N . GLN B 1 781 ? 17.531 -22 0.421 1 91.88 781 GLN B N 1
ATOM 13962 C CA . GLN B 1 781 ? 17.547 -21.453 -0.932 1 91.88 781 GLN B CA 1
ATOM 13963 C C . GLN B 1 781 ? 16.703 -20.188 -1.03 1 91.88 781 GLN B C 1
ATOM 13965 O O . GLN B 1 781 ? 16.797 -19.438 -2.014 1 91.88 781 GLN B O 1
ATOM 13970 N N . SER B 1 782 ? 15.914 -19.906 -0.022 1 93.5 782 SER B N 1
ATOM 13971 C CA . SER B 1 782 ? 15.078 -18.719 -0.062 1 93.5 782 SER B CA 1
ATOM 13972 C C . SER B 1 782 ? 15.922 -17.453 -0.145 1 93.5 782 SER B C 1
ATOM 13974 O O . SER B 1 782 ? 15.477 -16.438 -0.702 1 93.5 782 SER B O 1
ATOM 13976 N N . SER B 1 783 ? 17.156 -17.469 0.343 1 94.12 783 SER B N 1
ATOM 13977 C CA . SER B 1 783 ? 18.047 -16.312 0.345 1 94.12 783 SER B CA 1
ATOM 13978 C C . SER B 1 783 ? 18.422 -15.906 -1.074 1 94.12 783 SER B C 1
ATOM 13980 O O . SER B 1 783 ? 18.719 -14.734 -1.334 1 94.12 783 SER B O 1
ATOM 13982 N N . LEU B 1 784 ? 18.391 -16.828 -2 1 93.5 784 LEU B N 1
ATOM 13983 C CA . LEU B 1 784 ? 18.844 -16.578 -3.365 1 93.5 784 LEU B CA 1
ATOM 13984 C C . LEU B 1 784 ? 17.969 -15.523 -4.043 1 93.5 784 LEU B C 1
ATOM 13986 O O . LEU B 1 784 ? 18.453 -14.781 -4.902 1 93.5 784 LEU B O 1
ATOM 13990 N N . SER B 1 785 ? 16.766 -15.469 -3.664 1 94.38 785 SER B N 1
ATOM 13991 C CA . SER B 1 785 ? 15.891 -14.438 -4.227 1 94.38 785 SER B CA 1
ATOM 13992 C C . SER B 1 785 ? 15.633 -13.328 -3.219 1 94.38 785 SER B C 1
ATOM 13994 O O . SER B 1 785 ? 15.438 -12.172 -3.602 1 94.38 785 SER B O 1
ATOM 13996 N N . ALA B 1 786 ? 15.641 -13.672 -1.92 1 97.12 786 ALA B N 1
ATOM 13997 C CA . ALA B 1 786 ? 15.297 -12.703 -0.88 1 97.12 786 ALA B CA 1
ATOM 13998 C C . ALA B 1 786 ? 16.375 -11.633 -0.758 1 97.12 786 ALA B C 1
ATOM 14000 O O . ALA B 1 786 ? 16.078 -10.445 -0.617 1 97.12 786 ALA B O 1
ATOM 14001 N N . VAL B 1 787 ? 17.594 -12 -0.775 1 97.19 787 VAL B N 1
ATOM 14002 C CA . VAL B 1 787 ? 18.703 -11.078 -0.547 1 97.19 787 VAL B CA 1
ATOM 14003 C C . VAL B 1 787 ? 18.797 -10.094 -1.712 1 97.19 787 VAL B C 1
ATOM 14005 O O . VAL B 1 787 ? 18.891 -8.883 -1.503 1 97.19 787 VAL B O 1
ATOM 14008 N N . PRO B 1 788 ? 18.766 -10.57 -3.033 1 97.88 788 PRO B N 1
ATOM 14009 C CA . PRO B 1 788 ? 18.719 -9.609 -4.137 1 97.88 788 PRO B CA 1
ATOM 14010 C C . PRO B 1 788 ? 17.562 -8.633 -4.031 1 97.88 788 PRO B C 1
ATOM 14012 O O . PRO B 1 788 ? 17.688 -7.461 -4.375 1 97.88 788 PRO B O 1
ATOM 14015 N N . THR B 1 789 ? 16.438 -9.125 -3.605 1 98.62 789 THR B N 1
ATOM 14016 C CA . THR B 1 789 ? 15.258 -8.273 -3.447 1 98.62 789 THR B CA 1
ATOM 14017 C C . THR B 1 789 ? 15.523 -7.176 -2.422 1 98.62 789 THR B C 1
ATOM 14019 O O . THR B 1 789 ? 15.156 -6.02 -2.639 1 98.62 789 THR B O 1
ATOM 14022 N N . ALA B 1 790 ? 16.094 -7.535 -1.337 1 98.44 790 ALA B N 1
ATOM 14023 C CA . ALA B 1 790 ? 16.438 -6.574 -0.29 1 98.44 790 ALA B CA 1
ATOM 14024 C C . ALA B 1 790 ? 17.453 -5.551 -0.792 1 98.44 790 ALA B C 1
ATOM 14026 O O . ALA B 1 790 ? 17.359 -4.367 -0.465 1 98.44 790 ALA B O 1
ATOM 14027 N N . VAL B 1 791 ? 18.453 -6.016 -1.555 1 98.25 791 VAL B N 1
ATOM 14028 C CA . VAL B 1 791 ? 19.453 -5.117 -2.117 1 98.25 791 VAL B CA 1
ATOM 14029 C C . VAL B 1 791 ? 18.781 -4.094 -3.029 1 98.25 791 VAL B C 1
ATOM 14031 O O . VAL B 1 791 ? 19.094 -2.904 -2.977 1 98.25 791 VAL B O 1
ATOM 14034 N N . ALA B 1 792 ? 17.859 -4.562 -3.852 1 98.62 792 ALA B N 1
ATOM 14035 C CA . ALA B 1 792 ? 17.141 -3.676 -4.758 1 98.62 792 ALA B CA 1
ATOM 14036 C C . ALA B 1 792 ? 16.312 -2.65 -3.982 1 98.62 792 ALA B C 1
ATOM 14038 O O . ALA B 1 792 ? 16.328 -1.461 -4.305 1 98.62 792 ALA B O 1
ATOM 14039 N N . ALA B 1 793 ? 15.617 -3.137 -3.018 1 98.06 793 ALA B N 1
ATOM 14040 C CA . ALA B 1 793 ? 14.789 -2.254 -2.199 1 98.06 793 ALA B CA 1
ATOM 14041 C C . ALA B 1 793 ? 15.641 -1.219 -1.472 1 98.06 793 ALA B C 1
ATOM 14043 O O . ALA B 1 793 ? 15.25 -0.055 -1.355 1 98.06 793 ALA B O 1
ATOM 14044 N N . HIS B 1 794 ? 16.703 -1.658 -0.955 1 96.75 794 HIS B N 1
ATOM 14045 C CA . HIS B 1 794 ? 17.625 -0.767 -0.265 1 96.75 794 HIS B CA 1
ATOM 14046 C C . HIS B 1 794 ? 18.172 0.301 -1.209 1 96.75 794 HIS B C 1
ATOM 14048 O O . HIS B 1 794 ? 18.219 1.481 -0.857 1 96.75 794 HIS B O 1
ATOM 14054 N N . LYS B 1 795 ? 18.578 -0.118 -2.406 1 95.81 795 LYS B N 1
ATOM 14055 C CA . LYS B 1 795 ? 19.172 0.785 -3.387 1 95.81 795 LYS B CA 1
ATOM 14056 C C . LYS B 1 795 ? 18.172 1.841 -3.84 1 95.81 795 LYS B C 1
ATOM 14058 O O . LYS B 1 795 ? 18.516 3.02 -3.959 1 95.81 795 LYS B O 1
ATOM 14063 N N . LEU B 1 796 ? 16.969 1.399 -4.066 1 95.38 796 LEU B N 1
ATOM 14064 C CA . LEU B 1 796 ? 15.977 2.27 -4.684 1 95.38 796 LEU B CA 1
ATOM 14065 C C . LEU B 1 796 ? 15.141 2.98 -3.619 1 95.38 796 LEU B C 1
ATOM 14067 O O . LEU B 1 796 ? 14.422 3.934 -3.922 1 95.38 796 LEU B O 1
ATOM 14071 N N . HIS B 1 797 ? 15.227 2.504 -2.371 1 91.19 797 HIS B N 1
ATOM 14072 C CA . HIS B 1 797 ? 14.414 3.002 -1.267 1 91.19 797 HIS B CA 1
ATOM 14073 C C . HIS B 1 797 ? 12.93 2.953 -1.612 1 91.19 797 HIS B C 1
ATOM 14075 O O . HIS B 1 797 ? 12.211 3.936 -1.416 1 91.19 797 HIS B O 1
ATOM 14081 N N . LYS B 1 798 ? 12.539 1.904 -2.281 1 94.19 798 LYS B N 1
ATOM 14082 C CA . LYS B 1 798 ? 11.164 1.591 -2.646 1 94.19 798 LYS B CA 1
ATOM 14083 C C . LYS B 1 798 ? 10.828 0.132 -2.342 1 94.19 798 LYS B C 1
ATOM 14085 O O . LYS B 1 798 ? 11.727 -0.717 -2.299 1 94.19 798 LYS B O 1
ATOM 14090 N N . PRO B 1 799 ? 9.555 -0.147 -2.029 1 96.19 799 PRO B N 1
ATOM 14091 C CA . PRO B 1 799 ? 9.195 -1.56 -1.896 1 96.19 799 PRO B CA 1
ATOM 14092 C C . PRO B 1 799 ? 9.438 -2.355 -3.176 1 96.19 799 PRO B C 1
ATOM 14094 O O . PRO B 1 799 ? 9.18 -1.859 -4.273 1 96.19 799 PRO B O 1
ATOM 14097 N N . VAL B 1 800 ? 10.016 -3.533 -3.039 1 98.5 800 VAL B N 1
ATOM 14098 C CA . VAL B 1 800 ? 10.297 -4.391 -4.188 1 98.5 800 VAL B CA 1
ATOM 14099 C C . VAL B 1 800 ? 9.742 -5.793 -3.928 1 98.5 800 VAL B C 1
ATOM 14101 O O . VAL B 1 800 ? 9.938 -6.355 -2.848 1 98.5 800 VAL B O 1
ATOM 14104 N N . ARG B 1 801 ? 9.055 -6.309 -4.852 1 98.31 801 ARG B N 1
ATOM 14105 C CA . ARG B 1 801 ? 8.508 -7.66 -4.82 1 98.31 801 ARG B CA 1
ATOM 14106 C C . ARG B 1 801 ? 9.188 -8.547 -5.859 1 98.31 801 ARG B C 1
ATOM 14108 O O . ARG B 1 801 ? 9.367 -8.133 -7.008 1 98.31 801 ARG B O 1
ATOM 14115 N N . CYS B 1 802 ? 9.625 -9.727 -5.402 1 98.44 802 CYS B N 1
ATOM 14116 C CA . CYS B 1 802 ? 10.195 -10.734 -6.293 1 98.44 802 CYS B CA 1
ATOM 14117 C C . CYS B 1 802 ? 9.477 -12.07 -6.133 1 98.44 802 CYS B C 1
ATOM 14119 O O . CYS B 1 802 ? 9.57 -12.711 -5.082 1 98.44 802 CYS B O 1
ATOM 14121 N N . VAL B 1 803 ? 8.75 -12.492 -7.141 1 98 803 VAL B N 1
ATOM 14122 C CA . VAL B 1 803 ? 8.078 -13.789 -7.211 1 98 803 VAL B CA 1
ATOM 14123 C C . VAL B 1 803 ? 8.578 -14.562 -8.43 1 98 803 VAL B C 1
ATOM 14125 O O . VAL B 1 803 ? 8.352 -14.148 -9.57 1 98 803 VAL B O 1
ATOM 14128 N N . LEU B 1 804 ? 9.195 -15.648 -8.156 1 97.88 804 LEU B N 1
ATOM 14129 C CA . LEU B 1 804 ? 9.797 -16.391 -9.266 1 97.88 804 LEU B CA 1
ATOM 14130 C C . LEU B 1 804 ? 8.742 -17.172 -10.031 1 97.88 804 LEU B C 1
ATOM 14132 O O . LEU B 1 804 ? 7.828 -17.75 -9.43 1 97.88 804 LEU B O 1
ATOM 14136 N N . ASP B 1 805 ? 8.953 -17.188 -11.367 1 96.5 805 ASP B N 1
ATOM 14137 C CA . ASP B 1 805 ? 8.211 -18.156 -12.164 1 96.5 805 ASP B CA 1
ATOM 14138 C C . ASP B 1 805 ? 8.734 -19.578 -11.922 1 96.5 805 ASP B C 1
ATOM 14140 O O . ASP B 1 805 ? 9.875 -19.75 -11.477 1 96.5 805 ASP B O 1
ATOM 14144 N N . ARG B 1 806 ? 7.945 -20.5 -12.195 1 97.19 806 ARG B N 1
ATOM 14145 C CA . ARG B 1 806 ? 8.273 -21.891 -11.93 1 97.19 806 ARG B CA 1
ATOM 14146 C C . ARG B 1 806 ? 9.586 -22.281 -12.602 1 97.19 806 ARG B C 1
ATOM 14148 O O . ARG B 1 806 ? 10.422 -22.953 -11.992 1 97.19 806 ARG B O 1
ATOM 14155 N N . ASP B 1 807 ? 9.766 -21.906 -13.836 1 96.38 807 ASP B N 1
ATOM 14156 C CA . ASP B 1 807 ? 10.977 -22.281 -14.555 1 96.38 807 ASP B CA 1
ATOM 14157 C C . ASP B 1 807 ? 12.211 -21.641 -13.93 1 96.38 807 ASP B C 1
ATOM 14159 O O . ASP B 1 807 ? 13.242 -22.281 -13.773 1 96.38 807 ASP B O 1
ATOM 14163 N N . GLU B 1 808 ? 12.031 -20.422 -13.531 1 95.88 808 GLU B N 1
ATOM 14164 C CA . GLU B 1 808 ? 13.117 -19.719 -12.852 1 95.88 808 GLU B CA 1
ATOM 14165 C C . GLU B 1 808 ? 13.398 -20.344 -11.484 1 95.88 808 GLU B C 1
ATOM 14167 O O . GLU B 1 808 ? 14.555 -20.484 -11.086 1 95.88 808 GLU B O 1
ATOM 14172 N N . ASP B 1 809 ? 12.367 -20.656 -10.797 1 97.25 809 ASP B N 1
ATOM 14173 C CA . ASP B 1 809 ? 12.492 -21.25 -9.477 1 97.25 809 ASP B CA 1
ATOM 14174 C C . ASP B 1 809 ? 13.297 -22.547 -9.531 1 97.25 809 ASP B C 1
ATOM 14176 O O . ASP B 1 809 ? 14.234 -22.734 -8.758 1 97.25 809 ASP B O 1
ATOM 14180 N N . MET B 1 810 ? 12.977 -23.375 -10.445 1 96.69 810 MET B N 1
ATOM 14181 C CA . MET B 1 810 ? 13.578 -24.703 -10.5 1 96.69 810 MET B CA 1
ATOM 14182 C C . MET B 1 810 ? 15.031 -24.625 -10.953 1 96.69 810 MET B C 1
ATOM 14184 O O . MET B 1 810 ? 15.875 -25.391 -10.484 1 96.69 810 MET B O 1
ATOM 14188 N N . VAL B 1 811 ? 15.344 -23.688 -11.836 1 94.94 811 VAL B N 1
ATOM 14189 C CA . VAL B 1 811 ? 16.719 -23.625 -12.352 1 94.94 811 VAL B CA 1
ATOM 14190 C C . VAL B 1 811 ? 17.609 -22.922 -11.336 1 94.94 811 VAL B C 1
ATOM 14192 O O . VAL B 1 811 ? 18.812 -23.203 -11.273 1 94.94 811 VAL B O 1
ATOM 14195 N N . THR B 1 812 ? 17.047 -22.094 -10.484 1 94.44 812 THR B N 1
ATOM 14196 C CA . THR B 1 812 ? 17.859 -21.281 -9.578 1 94.44 812 THR B CA 1
ATOM 14197 C C . THR B 1 812 ? 18.062 -22 -8.25 1 94.44 812 THR B C 1
ATOM 14199 O O . THR B 1 812 ? 19.094 -21.844 -7.598 1 94.44 812 THR B O 1
ATOM 14202 N N . THR B 1 813 ? 17.141 -22.812 -7.801 1 92.62 813 THR B N 1
ATOM 14203 C CA . THR B 1 813 ? 17.156 -23.281 -6.426 1 92.62 813 THR B CA 1
ATOM 14204 C C . THR B 1 813 ? 17.719 -24.703 -6.348 1 92.62 813 THR B C 1
ATOM 14206 O O . THR B 1 813 ? 18.094 -25.172 -5.273 1 92.62 813 THR B O 1
ATOM 14209 N N . GLY B 1 814 ? 17.688 -25.391 -7.434 1 89 814 GLY B N 1
ATOM 14210 C CA . GLY B 1 814 ? 18.266 -26.734 -7.445 1 89 814 GLY B CA 1
ATOM 14211 C C . GLY B 1 814 ? 17.297 -27.797 -6.973 1 89 814 GLY B C 1
ATOM 14212 O O . GLY B 1 814 ? 16.078 -27.656 -7.121 1 89 814 GLY B O 1
ATOM 14213 N N . ASN B 1 815 ? 17.906 -28.969 -6.613 1 93 815 ASN B N 1
ATOM 14214 C CA . ASN B 1 815 ? 17.156 -30.172 -6.27 1 93 815 ASN B CA 1
ATOM 14215 C C . ASN B 1 815 ? 17.734 -30.875 -5.043 1 93 815 ASN B C 1
ATOM 14217 O O . ASN B 1 815 ? 18.828 -30.531 -4.594 1 93 815 ASN B O 1
ATOM 14221 N N . ARG B 1 816 ? 16.828 -31.719 -4.418 1 92.75 816 ARG B N 1
ATOM 14222 C CA . ARG B 1 816 ? 17.453 -32.75 -3.582 1 92.75 816 ARG B CA 1
ATOM 14223 C C . ARG B 1 816 ? 18.578 -33.438 -4.336 1 92.75 816 ARG B C 1
ATOM 14225 O O . ARG B 1 816 ? 18.422 -33.781 -5.508 1 92.75 816 ARG B O 1
ATOM 14232 N N . HIS B 1 817 ? 19.672 -33.812 -3.74 1 90.56 817 HIS B N 1
ATOM 14233 C CA . HIS B 1 817 ? 20.906 -34.25 -4.387 1 90.56 817 HIS B CA 1
ATOM 14234 C C . HIS B 1 817 ? 20.75 -35.688 -4.906 1 90.56 817 HIS B C 1
ATOM 14236 O O . HIS B 1 817 ? 20.078 -36.5 -4.273 1 90.56 817 HIS B O 1
ATOM 14242 N N . PRO B 1 818 ? 21.312 -35.969 -6.156 1 94.56 818 PRO B N 1
ATOM 14243 C CA . PRO B 1 818 ? 21.5 -37.344 -6.566 1 94.56 818 PRO B CA 1
ATOM 14244 C C . PRO B 1 818 ? 22.547 -38.094 -5.711 1 94.56 818 PRO B C 1
ATOM 14246 O O . PRO B 1 818 ? 23.375 -37.438 -5.07 1 94.56 818 PRO B O 1
ATOM 14249 N N . PHE B 1 819 ? 22.422 -39.438 -5.68 1 94.19 819 PHE B N 1
ATOM 14250 C CA . PHE B 1 819 ? 23.328 -40.219 -4.852 1 94.19 819 PHE B CA 1
ATOM 14251 C C . PHE B 1 819 ? 23.891 -41.406 -5.637 1 94.19 819 PHE B C 1
ATOM 14253 O O . PHE B 1 819 ? 23.188 -42 -6.43 1 94.19 819 PHE B O 1
ATOM 14260 N N . LEU B 1 820 ? 25.188 -41.625 -5.52 1 94.06 820 LEU B N 1
ATOM 14261 C CA . LEU B 1 820 ? 25.875 -42.812 -5.953 1 94.06 820 LEU B CA 1
ATOM 14262 C C . LEU B 1 820 ? 26.609 -43.469 -4.781 1 94.06 820 LEU B C 1
ATOM 14264 O O . LEU B 1 820 ? 27.422 -42.844 -4.113 1 94.06 820 LEU B O 1
ATOM 14268 N N . ALA B 1 821 ? 26.188 -44.75 -4.516 1 91.38 821 ALA B N 1
ATOM 14269 C CA . ALA B 1 821 ? 26.812 -45.5 -3.432 1 91.38 821 ALA B CA 1
ATOM 14270 C C . ALA B 1 821 ? 27.438 -46.812 -3.945 1 91.38 821 ALA B C 1
ATOM 14272 O O . ALA B 1 821 ? 26.781 -47.594 -4.648 1 91.38 821 ALA B O 1
ATOM 14273 N N . LYS B 1 822 ? 28.703 -46.906 -3.709 1 89.25 822 LYS B N 1
ATOM 14274 C CA . LYS B 1 822 ? 29.375 -48.188 -3.951 1 89.25 822 LYS B CA 1
ATOM 14275 C C . LYS B 1 822 ? 29.531 -48.969 -2.662 1 89.25 822 LYS B C 1
ATOM 14277 O O . LYS B 1 822 ? 29.75 -48.406 -1.592 1 89.25 822 LYS B O 1
ATOM 14282 N N . TYR B 1 823 ? 29.328 -50.344 -2.773 1 84.44 823 TYR B N 1
ATOM 14283 C CA . TYR B 1 823 ? 29.391 -51.156 -1.558 1 84.44 823 TYR B CA 1
ATOM 14284 C C . TYR B 1 823 ? 30.188 -52.438 -1.788 1 84.44 823 TYR B C 1
ATOM 14286 O O . TYR B 1 823 ? 30.312 -52.906 -2.924 1 84.44 823 TYR B O 1
ATOM 14294 N N . LYS B 1 824 ? 30.844 -52.906 -0.806 1 82.62 824 LYS B N 1
ATOM 14295 C CA . LYS B 1 824 ? 31.516 -54.219 -0.72 1 82.62 824 LYS B CA 1
ATOM 14296 C C . LYS B 1 824 ? 31.125 -54.969 0.55 1 82.62 824 LYS B C 1
ATOM 14298 O O . LYS B 1 824 ? 31.109 -54.375 1.638 1 82.62 824 LYS B O 1
ATOM 14303 N N . VAL B 1 825 ? 30.672 -56.344 0.266 1 78.75 825 VAL B N 1
ATOM 14304 C CA . VAL B 1 825 ? 30.234 -57.125 1.405 1 78.75 825 VAL B CA 1
ATOM 14305 C C . VAL B 1 825 ? 30.891 -58.531 1.354 1 78.75 825 VAL B C 1
ATOM 14307 O O . VAL B 1 825 ? 31.172 -59.031 0.273 1 78.75 825 VAL B O 1
ATOM 14310 N N . THR B 1 826 ? 31.344 -59.094 2.439 1 76.44 826 THR B N 1
ATOM 14311 C CA . THR B 1 826 ? 31.938 -60.406 2.477 1 76.44 826 THR B CA 1
ATOM 14312 C C . THR B 1 826 ? 30.938 -61.438 3.039 1 76.44 826 THR B C 1
ATOM 14314 O O . THR B 1 826 ? 29.906 -61.062 3.596 1 76.44 826 THR B O 1
ATOM 14317 N N . ASP B 1 827 ? 31.094 -62.781 2.688 1 61.34 827 ASP B N 1
ATOM 14318 C CA . ASP B 1 827 ? 30.234 -63.875 3.131 1 61.34 827 ASP B CA 1
ATOM 14319 C C . ASP B 1 827 ? 30.109 -63.906 4.652 1 61.34 827 ASP B C 1
ATOM 14321 O O . ASP B 1 827 ? 29.047 -64.25 5.188 1 61.34 827 ASP B O 1
ATOM 14325 N N . LYS B 1 828 ? 31.156 -63.781 5.258 1 57.5 828 LYS B N 1
ATOM 14326 C CA . LYS B 1 828 ? 31.094 -63.719 6.719 1 57.5 828 LYS B CA 1
ATOM 14327 C C . LYS B 1 828 ? 30.172 -62.594 7.18 1 57.5 828 LYS B C 1
ATOM 14329 O O . LYS B 1 828 ? 29.406 -62.75 8.133 1 57.5 828 LYS B O 1
ATOM 14334 N N . SER B 1 829 ? 30.234 -61.656 6.348 1 52.03 829 SER B N 1
ATOM 14335 C CA . SER B 1 829 ? 29.422 -60.5 6.668 1 52.03 829 SER B CA 1
ATOM 14336 C C . SER B 1 829 ? 27.953 -60.719 6.301 1 52.03 829 SER B C 1
ATOM 14338 O O . SER B 1 829 ? 27.062 -60.25 6.992 1 52.03 829 SER B O 1
ATOM 14340 N N . LEU B 1 830 ? 27.812 -61.406 5.125 1 51.12 830 LEU B N 1
ATOM 14341 C CA . LEU B 1 830 ? 26.469 -61.688 4.672 1 51.12 830 LEU B CA 1
ATOM 14342 C C . LEU B 1 830 ? 25.797 -62.719 5.594 1 51.12 830 LEU B C 1
ATOM 14344 O O . LEU B 1 830 ? 24.578 -62.625 5.832 1 51.12 830 LEU B O 1
ATOM 14348 N N . SER B 1 831 ? 26.531 -63.906 5.793 1 45.12 831 SER B N 1
ATOM 14349 C CA . SER B 1 831 ? 25.969 -64.875 6.746 1 45.12 831 SER B CA 1
ATOM 14350 C C . SER B 1 831 ? 25.5 -64.125 8.016 1 45.12 831 SER B C 1
ATOM 14352 O O . SER B 1 831 ? 24.469 -64.5 8.586 1 45.12 831 SER B O 1
ATOM 14354 N N . ASP B 1 832 ? 26.266 -63.25 8.336 1 41.5 832 ASP B N 1
ATOM 14355 C CA . ASP B 1 832 ? 25.844 -62.469 9.492 1 41.5 832 ASP B CA 1
ATOM 14356 C C . ASP B 1 832 ? 24.672 -61.531 9.141 1 41.5 832 ASP B C 1
ATOM 14358 O O . ASP B 1 832 ? 23.844 -61.25 10 1 41.5 832 ASP B O 1
ATOM 14362 N N . LEU B 1 833 ? 24.625 -61.188 7.887 1 39.41 833 LEU B N 1
ATOM 14363 C CA . LEU B 1 833 ? 23.547 -60.312 7.426 1 39.41 833 LEU B CA 1
ATOM 14364 C C . LEU B 1 833 ? 22.266 -61.094 7.211 1 39.41 833 LEU B C 1
ATOM 14366 O O . LEU B 1 833 ? 21.172 -60.562 7.441 1 39.41 833 LEU B O 1
ATOM 14370 N N . THR B 1 834 ? 22.328 -62.375 6.441 1 34.56 834 THR B N 1
ATOM 14371 C CA . THR B 1 834 ? 21.125 -63.125 6.141 1 34.56 834 THR B CA 1
ATOM 14372 C C . THR B 1 834 ? 20.469 -63.656 7.422 1 34.56 834 THR B C 1
ATOM 14374 O O . THR B 1 834 ? 19.25 -63.719 7.508 1 34.56 834 THR B O 1
ATOM 14377 N N . GLU B 1 835 ? 21.219 -64.688 8.133 1 30.69 835 GLU B N 1
ATOM 14378 C CA . GLU B 1 835 ? 20.516 -65.25 9.281 1 30.69 835 GLU B CA 1
ATOM 14379 C C . GLU B 1 835 ? 19.938 -64.188 10.164 1 30.69 835 GLU B C 1
ATOM 14381 O O . GLU B 1 835 ? 18.812 -64.25 10.656 1 30.69 835 GLU B O 1
ATOM 14386 N N . LYS B 1 836 ? 20.859 -63.469 10.773 1 30.06 836 LYS B N 1
ATOM 14387 C CA . LYS B 1 836 ? 20.469 -62.531 11.828 1 30.06 836 LYS B CA 1
ATOM 14388 C C . LYS B 1 836 ? 19.688 -61.344 11.258 1 30.06 836 LYS B C 1
ATOM 14390 O O . LYS B 1 836 ? 18.984 -60.656 11.984 1 30.06 836 LYS B O 1
ATOM 14395 N N . SER B 1 837 ? 20.016 -61 9.977 1 29.89 837 SER B N 1
ATOM 14396 C CA . SER B 1 837 ? 19.578 -59.656 9.586 1 29.89 837 SER B CA 1
ATOM 14397 C C . SER B 1 837 ? 18.109 -59.656 9.219 1 29.89 837 SER B C 1
ATOM 14399 O O . SER B 1 837 ? 17.453 -58.625 9.266 1 29.89 837 SER B O 1
ATOM 14401 N N . PHE B 1 838 ? 17.688 -60.656 8.32 1 28.81 838 PHE B N 1
ATOM 14402 C CA . PHE B 1 838 ? 16.312 -60.406 7.934 1 28.81 838 PHE B CA 1
ATOM 14403 C C . PHE B 1 838 ? 15.375 -60.562 9.133 1 28.81 838 PHE B C 1
ATOM 14405 O O . PHE B 1 838 ? 14.414 -59.812 9.289 1 28.81 838 PHE B O 1
ATOM 14412 N N . ILE B 1 839 ? 15.219 -61.906 9.602 1 26.81 839 ILE B N 1
ATOM 14413 C CA . ILE B 1 839 ? 14.195 -62.25 10.586 1 26.81 839 ILE B CA 1
ATOM 14414 C C . ILE B 1 839 ? 14.555 -61.625 11.938 1 26.81 839 ILE B C 1
ATOM 14416 O O . ILE B 1 839 ? 13.695 -61.062 12.625 1 26.81 839 ILE B O 1
ATOM 14420 N N . ASP B 1 840 ? 15.555 -62.25 12.617 1 25 840 ASP B N 1
ATOM 14421 C CA . ASP B 1 840 ? 15.742 -62.156 14.07 1 25 840 ASP B CA 1
ATOM 14422 C C . ASP B 1 840 ? 16.359 -60.812 14.461 1 25 840 ASP B C 1
ATOM 14424 O O . ASP B 1 840 ? 16.188 -60.344 15.594 1 25 840 ASP B O 1
ATOM 14428 N N . ASN B 1 841 ? 17.562 -60.594 13.93 1 24.84 841 ASN B N 1
ATOM 14429 C CA . ASN B 1 841 ? 18.25 -59.531 14.672 1 24.84 841 ASN B CA 1
ATOM 14430 C C . ASN B 1 841 ? 17.578 -58.188 14.445 1 24.84 841 ASN B C 1
ATOM 14432 O O . ASN B 1 841 ? 17.469 -57.719 13.312 1 24.84 841 ASN B O 1
ATOM 14436 N N . LYS B 1 842 ? 16.859 -57.625 15.422 1 28.09 842 LYS B N 1
ATOM 14437 C CA . LYS B 1 842 ? 16.359 -56.344 15.828 1 28.09 842 LYS B CA 1
ATOM 14438 C C . LYS B 1 842 ? 17.344 -55.219 15.461 1 28.09 842 LYS B C 1
ATOM 14440 O O . LYS B 1 842 ? 17 -54.031 15.484 1 28.09 842 LYS B O 1
ATOM 14445 N N . LYS B 1 843 ? 18.641 -55.5 15.562 1 25.5 843 LYS B N 1
ATOM 14446 C CA . LYS B 1 843 ? 19.641 -54.438 15.68 1 25.5 843 LYS B CA 1
ATOM 14447 C C . LYS B 1 843 ? 20.047 -53.906 14.312 1 25.5 843 LYS B C 1
ATOM 14449 O O . LYS B 1 843 ? 20.453 -52.75 14.18 1 25.5 843 LYS B O 1
ATOM 14454 N N . ARG B 1 844 ? 20.547 -54.688 13.477 1 24.75 844 ARG B N 1
ATOM 14455 C CA . ARG B 1 844 ? 21.375 -54.031 12.484 1 24.75 844 ARG B CA 1
ATOM 14456 C C . ARG B 1 844 ? 20.516 -53.406 11.398 1 24.75 844 ARG B C 1
ATOM 14458 O O . ARG B 1 844 ? 20.078 -54.062 10.469 1 24.75 844 ARG B O 1
ATOM 14465 N N . PHE B 1 845 ? 19.547 -52.531 11.688 1 26.72 845 PHE B N 1
ATOM 14466 C CA . PHE B 1 845 ? 19.078 -51.5 10.766 1 26.72 845 PHE B CA 1
ATOM 14467 C C . PHE B 1 845 ? 20.234 -50.906 10 1 26.72 845 PHE B C 1
ATOM 14469 O O . PHE B 1 845 ? 21.359 -50.844 10.508 1 26.72 845 PHE B O 1
ATOM 14476 N N . VAL B 1 846 ? 20.422 -51.094 8.789 1 25.8 846 VAL B N 1
ATOM 14477 C CA . VAL B 1 846 ? 21.328 -50.188 8.094 1 25.8 846 VAL B CA 1
ATOM 14478 C C . VAL B 1 846 ? 21.406 -48.875 8.859 1 25.8 846 VAL B C 1
ATOM 14480 O O . VAL B 1 846 ? 20.391 -48.219 9.109 1 25.8 846 VAL B O 1
ATOM 14483 N N . TYR B 1 847 ? 22.422 -48.781 9.672 1 25.8 847 TYR B N 1
ATOM 14484 C CA . TYR B 1 847 ? 22.906 -47.594 10.406 1 25.8 847 TYR B CA 1
ATOM 14485 C C . TYR B 1 847 ? 22.859 -46.344 9.531 1 25.8 847 TYR B C 1
ATOM 14487 O O . TYR B 1 847 ? 23.734 -46.156 8.695 1 25.8 847 TYR B O 1
ATOM 14495 N N . LEU B 1 848 ? 21.781 -46.125 8.766 1 28.45 848 LEU B N 1
ATOM 14496 C CA . LEU B 1 848 ? 21.797 -44.688 8.5 1 28.45 848 LEU B CA 1
ATOM 14497 C C . LEU B 1 848 ? 22.031 -43.906 9.781 1 28.45 848 LEU B C 1
ATOM 14499 O O . LEU B 1 848 ? 21.516 -44.281 10.844 1 28.45 848 LEU B O 1
ATOM 14503 N N . PRO B 1 849 ? 23.234 -43.25 9.883 1 30.47 849 PRO B N 1
ATOM 14504 C CA . PRO B 1 849 ? 23.641 -42.562 11.094 1 30.47 849 PRO B CA 1
ATOM 14505 C C . PRO B 1 849 ? 22.469 -41.938 11.852 1 30.47 849 PRO B C 1
ATOM 14507 O O . PRO B 1 849 ? 22.656 -41.125 12.766 1 30.47 849 PRO B O 1
ATOM 14510 N N . PHE B 1 850 ? 21.234 -42.094 11.328 1 28.53 850 PHE B N 1
ATOM 14511 C CA . PHE B 1 850 ? 20.406 -41.5 12.359 1 28.53 850 PHE B CA 1
ATOM 14512 C C . PHE B 1 850 ? 20.172 -42.469 13.5 1 28.53 850 PHE B C 1
ATOM 14514 O O . PHE B 1 850 ? 19.734 -43.594 13.273 1 28.53 850 PHE B O 1
ATOM 14521 N N . SER B 1 851 ? 21 -42.5 14.578 1 32.53 851 SER B N 1
ATOM 14522 C CA . SER B 1 851 ? 20.938 -43.25 15.836 1 32.53 851 SER B CA 1
ATOM 14523 C C . SER B 1 851 ? 19.516 -43.625 16.188 1 32.53 851 SER B C 1
ATOM 14525 O O . SER B 1 851 ? 19.266 -44.719 16.734 1 32.53 851 SER B O 1
ATOM 14527 N N . LYS B 1 852 ? 18.516 -42.844 15.977 1 32.69 852 LYS B N 1
ATOM 14528 C CA . LYS B 1 852 ? 17.156 -42.969 16.5 1 32.69 852 LYS B CA 1
ATOM 14529 C C . LYS B 1 852 ? 16.391 -44.062 15.758 1 32.69 852 LYS B C 1
ATOM 14531 O O . LYS B 1 852 ? 15.438 -44.625 16.297 1 32.69 852 LYS B O 1
ATOM 14536 N N . THR B 1 853 ? 16.844 -44.5 14.641 1 33.59 853 THR B N 1
ATOM 14537 C CA . THR B 1 853 ? 16.031 -45.438 13.875 1 33.59 853 THR B CA 1
ATOM 14538 C C . THR B 1 853 ? 16.203 -46.875 14.406 1 33.59 853 THR B C 1
ATOM 14540 O O . THR B 1 853 ? 15.242 -47.625 14.469 1 33.59 853 THR B O 1
ATOM 14543 N N . ILE B 1 854 ? 17.328 -47.25 14.992 1 34.66 854 ILE B N 1
ATOM 14544 C CA . ILE B 1 854 ? 17.547 -48.625 15.445 1 34.66 854 ILE B CA 1
ATOM 14545 C C . ILE B 1 854 ? 16.656 -48.906 16.656 1 34.66 854 ILE B C 1
ATOM 14547 O O . ILE B 1 854 ? 15.992 -49.969 16.719 1 34.66 854 ILE B O 1
ATOM 14551 N N . ARG B 1 855 ? 16.688 -48.031 17.609 1 37.56 855 ARG B N 1
ATOM 14552 C CA . ARG B 1 855 ? 15.906 -48.25 18.812 1 37.56 855 ARG B CA 1
ATOM 14553 C C . ARG B 1 855 ? 14.422 -48.312 18.5 1 37.56 855 ARG B C 1
ATOM 14555 O O . ARG B 1 855 ? 13.688 -49.125 19.078 1 37.56 855 ARG B O 1
ATOM 14562 N N . ALA B 1 856 ? 14.109 -47.594 17.562 1 37.22 856 ALA B N 1
ATOM 14563 C CA . ALA B 1 856 ? 12.711 -47.594 17.156 1 37.22 856 ALA B CA 1
ATOM 14564 C C . ALA B 1 856 ? 12.336 -48.938 16.516 1 37.22 856 ALA B C 1
ATOM 14566 O O . ALA B 1 856 ? 11.273 -49.5 16.797 1 37.22 856 ALA B O 1
ATOM 14567 N N . CYS B 1 857 ? 13.266 -49.406 15.781 1 40.09 857 CYS B N 1
ATOM 14568 C CA . CYS B 1 857 ? 12.992 -50.719 15.195 1 40.09 857 CYS B CA 1
ATOM 14569 C C . CYS B 1 857 ? 13.016 -51.812 16.25 1 40.09 857 CYS B C 1
ATOM 14571 O O . CYS B 1 857 ? 12.141 -52.688 16.281 1 40.09 857 CYS B O 1
ATOM 14573 N N . GLU B 1 858 ? 13.953 -51.812 17.188 1 43.75 858 GLU B N 1
ATOM 14574 C CA . GLU B 1 858 ? 13.992 -52.781 18.281 1 43.75 858 GLU B CA 1
ATOM 14575 C C . GLU B 1 858 ? 12.734 -52.688 19.141 1 43.75 858 GLU B C 1
ATOM 14577 O O . GLU B 1 858 ? 12.156 -53.719 19.5 1 43.75 858 GLU B O 1
ATOM 14582 N N . THR B 1 859 ? 12.297 -51.5 19.375 1 43.59 859 THR B N 1
ATOM 14583 C CA . THR B 1 859 ? 11.07 -51.281 20.141 1 43.59 859 THR B CA 1
ATOM 14584 C C . THR B 1 859 ? 9.859 -51.781 19.344 1 43.59 859 THR B C 1
ATOM 14586 O O . THR B 1 859 ? 8.961 -52.406 19.906 1 43.59 859 THR B O 1
ATOM 14589 N N . LEU B 1 860 ? 9.898 -51.531 18.125 1 41.97 860 LEU B N 1
ATOM 14590 C CA . LEU B 1 860 ? 8.797 -52 17.312 1 41.97 860 LEU B CA 1
ATOM 14591 C C . LEU B 1 860 ? 8.805 -53.531 17.25 1 41.97 860 LEU B C 1
ATOM 14593 O O . LEU B 1 860 ? 7.762 -54.188 17.375 1 41.97 860 LEU B O 1
ATOM 14597 N N . ILE B 1 861 ? 9.938 -54.125 17.094 1 44.34 861 ILE B N 1
ATOM 14598 C CA . ILE B 1 861 ? 10.039 -55.594 17.062 1 44.34 861 ILE B CA 1
ATOM 14599 C C . ILE B 1 861 ? 9.641 -56.156 18.422 1 44.34 861 ILE B C 1
ATOM 14601 O O . ILE B 1 861 ? 8.883 -57.125 18.5 1 44.34 861 ILE B O 1
ATOM 14605 N N . LYS B 1 862 ? 10.094 -55.5 19.453 1 49.31 862 LYS B N 1
ATOM 14606 C CA . LYS B 1 862 ? 9.688 -55.938 20.797 1 49.31 862 LYS B CA 1
ATOM 14607 C C . LYS B 1 862 ? 8.188 -55.75 21 1 49.31 862 LYS B C 1
ATOM 14609 O O . LYS B 1 862 ? 7.535 -56.625 21.594 1 49.31 862 LYS B O 1
ATOM 14614 N N . ARG B 1 863 ? 7.641 -54.656 20.406 1 44.19 863 ARG B N 1
ATOM 14615 C CA . ARG B 1 863 ? 6.207 -54.438 20.516 1 44.19 863 ARG B CA 1
ATOM 14616 C C . ARG B 1 863 ? 5.414 -55.406 19.656 1 44.19 863 ARG B C 1
ATOM 14618 O O . ARG B 1 863 ? 4.273 -55.75 19.984 1 44.19 863 ARG B O 1
ATOM 14625 N N . LEU B 1 864 ? 6.051 -55.75 18.578 1 45.53 864 LEU B N 1
ATOM 14626 C CA . LEU B 1 864 ? 5.371 -56.719 17.719 1 45.53 864 LEU B CA 1
ATOM 14627 C C . LEU B 1 864 ? 5.539 -58.125 18.25 1 45.53 864 LEU B C 1
ATOM 14629 O O . LEU B 1 864 ? 4.777 -59.031 17.891 1 45.53 864 LEU B O 1
ATOM 14633 N N . GLU B 1 865 ? 6.461 -58.312 19.125 1 49.69 865 GLU B N 1
ATOM 14634 C CA . GLU B 1 865 ? 6.734 -59.656 19.688 1 49.69 865 GLU B CA 1
ATOM 14635 C C . GLU B 1 865 ? 5.473 -60.25 20.281 1 49.69 865 GLU B C 1
ATOM 14637 O O . GLU B 1 865 ? 5.164 -61.438 20.031 1 49.69 865 GLU B O 1
ATOM 14642 N N . PRO B 1 866 ? 4.727 -59.438 21.062 1 49 866 PRO B N 1
ATOM 14643 C CA . PRO B 1 866 ? 3.531 -60.094 21.594 1 49 866 PRO B CA 1
ATOM 14644 C C . PRO B 1 866 ? 2.52 -60.438 20.5 1 49 866 PRO B C 1
ATOM 14646 O O . PRO B 1 866 ? 1.833 -61.469 20.578 1 49 866 PRO B O 1
ATOM 14649 N N . VAL B 1 867 ? 2.467 -59.594 19.531 1 45.06 867 VAL B N 1
ATOM 14650 C CA . VAL B 1 867 ? 1.496 -59.844 18.469 1 45.06 867 VAL B CA 1
ATOM 14651 C C . VAL B 1 867 ? 1.925 -61.062 17.672 1 45.06 867 VAL B C 1
ATOM 14653 O O . VAL B 1 867 ? 1.1 -61.938 17.344 1 45.06 867 VAL B O 1
ATOM 14656 N N . VAL B 1 868 ? 3.184 -61.156 17.422 1 46.62 868 VAL B N 1
ATOM 14657 C CA . VAL B 1 868 ? 3.711 -62.312 16.734 1 46.62 868 VAL B CA 1
ATOM 14658 C C . VAL B 1 868 ? 3.561 -63.562 17.625 1 46.62 868 VAL B C 1
ATOM 14660 O O . VAL B 1 868 ? 3.227 -64.625 17.141 1 46.62 868 VAL B O 1
ATOM 14663 N N . LYS B 1 869 ? 3.738 -63.406 18.891 1 51 869 LYS B N 1
ATOM 14664 C CA . LYS B 1 869 ? 3.57 -64.562 19.812 1 51 869 LYS B CA 1
ATOM 14665 C C . LYS B 1 869 ? 2.119 -65 19.844 1 51 869 LYS B C 1
ATOM 14667 O O . LYS B 1 869 ? 1.854 -66.188 19.969 1 51 869 LYS B O 1
ATOM 14672 N N . THR B 1 870 ? 1.131 -64.125 19.734 1 46.81 870 THR B N 1
ATOM 14673 C CA . THR B 1 870 ? -0.256 -64.562 19.859 1 46.81 870 THR B CA 1
ATOM 14674 C C . THR B 1 870 ? -0.74 -65.188 18.547 1 46.81 870 THR B C 1
ATOM 14676 O O . THR B 1 870 ? -1.649 -66 18.562 1 46.81 870 THR B O 1
ATOM 14679 N N . ASN B 1 871 ? -0.385 -64.688 17.344 1 40.19 871 ASN B N 1
ATOM 14680 C CA . ASN B 1 871 ? -0.737 -65.438 16.109 1 40.19 871 ASN B CA 1
ATOM 14681 C C . ASN B 1 871 ? 0.505 -65.875 15.352 1 40.19 871 ASN B C 1
ATOM 14683 O O . ASN B 1 871 ? 0.911 -65.188 14.383 1 40.19 871 ASN B O 1
ATOM 14687 N N . PRO B 1 872 ? 1.174 -66.812 15.914 1 47.59 872 PRO B N 1
ATOM 14688 C CA . PRO B 1 872 ? 2.449 -67.312 15.391 1 47.59 872 PRO B CA 1
ATOM 14689 C C . PRO B 1 872 ? 2.355 -67.75 13.938 1 47.59 872 PRO B C 1
ATOM 14691 O O . PRO B 1 872 ? 3.379 -67.875 13.258 1 47.59 872 PRO B O 1
ATOM 14694 N N . LYS B 1 873 ? 1.238 -68.438 13.492 1 47.12 873 LYS B N 1
ATOM 14695 C CA . LYS B 1 873 ? 1.054 -69 12.18 1 47.12 873 LYS B CA 1
ATOM 14696 C C . LYS B 1 873 ? 0.718 -68 11.125 1 47.12 873 LYS B C 1
ATOM 14698 O O . LYS B 1 873 ? 0.37 -68.312 9.992 1 47.12 873 LYS B O 1
ATOM 14703 N N . ALA B 1 874 ? 0.481 -66.812 11.43 1 39.44 874 ALA B N 1
ATOM 14704 C CA . ALA B 1 874 ? 0.155 -65.812 10.383 1 39.44 874 ALA B CA 1
ATOM 14705 C C . ALA B 1 874 ? 1.324 -65.625 9.422 1 39.44 874 ALA B C 1
ATOM 14707 O O . ALA B 1 874 ? 2.482 -65.625 9.844 1 39.44 874 ALA B O 1
ATOM 14708 N N . SER B 1 875 ? 1.159 -66.375 8.109 1 40.06 875 SER B N 1
ATOM 14709 C CA . SER B 1 875 ? 2.172 -66.25 7.07 1 40.06 875 SER B CA 1
ATOM 14710 C C . SER B 1 875 ? 2.764 -64.812 7.059 1 40.06 875 SER B C 1
ATOM 14712 O O . SER B 1 875 ? 2.158 -63.875 7.582 1 40.06 875 SER B O 1
ATOM 14714 N N . TRP B 1 876 ? 4.074 -64.812 6.703 1 35.41 876 TRP B N 1
ATOM 14715 C CA . TRP B 1 876 ? 4.703 -63.531 6.523 1 35.41 876 TRP B CA 1
ATOM 14716 C C . TRP B 1 876 ? 3.793 -62.594 5.742 1 35.41 876 TRP B C 1
ATOM 14718 O O . TRP B 1 876 ? 3.627 -61.438 6.113 1 35.41 876 TRP B O 1
ATOM 14728 N N . GLU B 1 877 ? 3.379 -63.125 4.594 1 36.53 877 GLU B N 1
ATOM 14729 C CA . GLU B 1 877 ? 2.465 -62.375 3.727 1 36.53 877 GLU B CA 1
ATOM 14730 C C . GLU B 1 877 ? 1.244 -61.906 4.5 1 36.53 877 GLU B C 1
ATOM 14732 O O . GLU B 1 877 ? 0.807 -60.75 4.328 1 36.53 877 GLU B O 1
ATOM 14737 N N . GLU B 1 878 ? 0.626 -62.812 5.125 1 34.69 878 GLU B N 1
ATOM 14738 C CA . GLU B 1 878 ? -0.543 -62.469 5.934 1 34.69 878 GLU B CA 1
ATOM 14739 C C . GLU B 1 878 ? -0.168 -61.531 7.09 1 34.69 878 GLU B C 1
ATOM 14741 O O . GLU B 1 878 ? -0.955 -60.688 7.48 1 34.69 878 GLU B O 1
ATOM 14746 N N . THR B 1 879 ? 0.951 -61.875 7.715 1 31.59 879 THR B N 1
ATOM 14747 C CA . THR B 1 879 ? 1.471 -61.031 8.789 1 31.59 879 THR B CA 1
ATOM 14748 C C . THR B 1 879 ? 2.021 -59.719 8.227 1 31.59 879 THR B C 1
ATOM 14750 O O . THR B 1 879 ? 1.847 -58.656 8.828 1 31.59 879 THR B O 1
ATOM 14753 N N . VAL B 1 880 ? 2.867 -59.781 7.051 1 32.81 880 VAL B N 1
ATOM 14754 C CA . VAL B 1 880 ? 3.432 -58.625 6.352 1 32.81 880 VAL B CA 1
ATOM 14755 C C . VAL B 1 880 ? 2.398 -58.062 5.387 1 32.81 880 VAL B C 1
ATOM 14757 O O . VAL B 1 880 ? 2.717 -57.188 4.578 1 32.81 880 VAL B O 1
ATOM 14760 N N . ARG B 1 881 ? 1.319 -58.875 4.898 1 31.16 881 ARG B N 1
ATOM 14761 C CA . ARG B 1 881 ? 0.37 -58.094 4.09 1 31.16 881 ARG B CA 1
ATOM 14762 C C . ARG B 1 881 ? 0.439 -56.625 4.418 1 31.16 881 ARG B C 1
ATOM 14764 O O . ARG B 1 881 ? 0.838 -56.25 5.523 1 31.16 881 ARG B O 1
ATOM 14771 N N . ILE B 1 882 ? 0.022 -55.875 3.207 1 28.73 882 ILE B N 1
ATOM 14772 C CA . ILE B 1 882 ? -0.007 -54.438 3.02 1 28.73 882 ILE B CA 1
ATOM 14773 C C . ILE B 1 882 ? -0.517 -53.75 4.289 1 28.73 882 ILE B C 1
ATOM 14775 O O . ILE B 1 882 ? -1.119 -52.688 4.23 1 28.73 882 ILE B O 1
ATOM 14779 N N . LYS B 1 883 ? -0.837 -54.562 5.152 1 28.27 883 LYS B N 1
ATOM 14780 C CA . LYS B 1 883 ? -1.573 -53.781 6.141 1 28.27 883 LYS B CA 1
ATOM 14781 C C . LYS B 1 883 ? -0.891 -52.469 6.402 1 28.27 883 LYS B C 1
ATOM 14783 O O . LYS B 1 883 ? -1.454 -51.406 6.109 1 28.27 883 LYS B O 1
ATOM 14788 N N . LEU B 1 884 ? -0.83 -52.281 7.746 1 29 884 LEU B N 1
ATOM 14789 C CA . LEU B 1 884 ? -0.506 -51.031 8.414 1 29 884 LEU B CA 1
ATOM 14790 C C . LEU B 1 884 ? 0.899 -50.562 8.047 1 29 884 LEU B C 1
ATOM 14792 O O . LEU B 1 884 ? 1.888 -51.156 8.492 1 29 884 LEU B O 1
ATOM 14796 N N . LEU B 1 885 ? 1.319 -50.656 6.785 1 30.05 885 LEU B N 1
ATOM 14797 C CA . LEU B 1 885 ? 2.312 -49.594 6.734 1 30.05 885 LEU B CA 1
ATOM 14798 C C . LEU B 1 885 ? 2.1 -48.594 7.871 1 30.05 885 LEU B C 1
ATOM 14800 O O . LEU B 1 885 ? 1.322 -47.656 7.738 1 30.05 885 LEU B O 1
ATOM 14804 N N . ILE B 1 886 ? 1.713 -49.094 8.867 1 29.39 886 ILE B N 1
ATOM 14805 C CA . ILE B 1 886 ? 1.704 -48.438 10.164 1 29.39 886 ILE B CA 1
ATOM 14806 C C . ILE B 1 886 ? 2.973 -47.594 10.336 1 29.39 886 ILE B C 1
ATOM 14808 O O . ILE B 1 886 ? 4.074 -48.125 10.438 1 29.39 886 ILE B O 1
ATOM 14812 N N . LEU B 1 887 ? 3.205 -46.75 9.477 1 33.59 887 LEU B N 1
ATOM 14813 C CA . LEU B 1 887 ? 4.148 -45.75 9.93 1 33.59 887 LEU B CA 1
ATOM 14814 C C . LEU B 1 887 ? 3.986 -45.5 11.43 1 33.59 887 LEU B C 1
ATOM 14816 O O . LEU B 1 887 ? 2.992 -44.906 11.852 1 33.59 887 LEU B O 1
ATOM 14820 N N . GLN B 1 888 ? 4.262 -46.5 12.172 1 31.81 888 GLN B N 1
ATOM 14821 C CA . GLN B 1 888 ? 4.422 -46.219 13.594 1 31.81 888 GLN B CA 1
ATOM 14822 C C . GLN B 1 888 ? 5.258 -44.938 13.805 1 31.81 888 GLN B C 1
ATOM 14824 O O . GLN B 1 888 ? 6.488 -45 13.805 1 31.81 888 GLN B O 1
ATOM 14829 N N . ASN B 1 889 ? 4.84 -44.031 13.094 1 36.66 889 ASN B N 1
ATOM 14830 C CA . ASN B 1 889 ? 5.465 -42.875 13.719 1 36.66 889 ASN B CA 1
ATOM 14831 C C . ASN B 1 889 ? 5.137 -42.781 15.203 1 36.66 889 ASN B C 1
ATOM 14833 O O . ASN B 1 889 ? 3.967 -42.781 15.586 1 36.66 889 ASN B O 1
ATOM 14837 N N . VAL B 1 890 ? 5.953 -43.406 15.953 1 37.19 890 VAL B N 1
ATOM 14838 C CA . VAL B 1 890 ? 5.98 -43.281 17.406 1 37.19 890 VAL B CA 1
ATOM 14839 C C . VAL B 1 890 ? 5.938 -41.812 17.812 1 37.19 890 VAL B C 1
ATOM 14841 O O . VAL B 1 890 ? 6.824 -41.031 17.438 1 37.19 890 VAL B O 1
ATOM 14844 N N . PHE B 1 891 ? 4.75 -41.344 17.703 1 43.94 891 PHE B N 1
ATOM 14845 C CA . PHE B 1 891 ? 4.641 -40 18.266 1 43.94 891 PHE B CA 1
ATOM 14846 C C . PHE B 1 891 ? 4.352 -40.062 19.766 1 43.94 891 PHE B C 1
ATOM 14848 O O . PHE B 1 891 ? 3.566 -40.906 20.219 1 43.94 891 PHE B O 1
ATOM 14855 N N . ASP B 1 892 ? 5.172 -39.719 20.5 1 49.03 892 ASP B N 1
ATOM 14856 C CA . ASP B 1 892 ? 4.887 -39.625 21.938 1 49.03 892 ASP B CA 1
ATOM 14857 C C . ASP B 1 892 ? 3.521 -39 22.188 1 49.03 892 ASP B C 1
ATOM 14859 O O . ASP B 1 892 ? 2.59 -39.688 22.625 1 49.03 892 ASP B O 1
ATOM 14863 N N . TYR B 1 893 ? 3.49 -37.594 22.062 1 59.72 893 TYR B N 1
ATOM 14864 C CA . TYR B 1 893 ? 2.254 -36.844 22.188 1 59.72 893 TYR B CA 1
ATOM 14865 C C . TYR B 1 893 ? 1.927 -36.094 20.891 1 59.72 893 TYR B C 1
ATOM 14867 O O . TYR B 1 893 ? 2.627 -35.156 20.516 1 59.72 893 TYR B O 1
ATOM 14875 N N . CYS B 1 894 ? 0.977 -36.938 20.031 1 71 894 CYS B N 1
ATOM 14876 C CA . CYS B 1 894 ? 0.522 -36.25 18.828 1 71 894 CYS B CA 1
ATOM 14877 C C . CYS B 1 894 ? -0.243 -34.969 19.203 1 71 894 CYS B C 1
ATOM 14879 O O . CYS B 1 894 ? -1.207 -35.031 19.969 1 71 894 CYS B O 1
ATOM 14881 N N . LEU B 1 895 ? 0.3 -33.906 18.719 1 72.5 895 LEU B N 1
ATOM 14882 C CA . LEU B 1 895 ? -0.395 -32.656 19 1 72.5 895 LEU B CA 1
ATOM 14883 C C . LEU B 1 895 ? -1.7 -32.562 18.219 1 72.5 895 LEU B C 1
ATOM 14885 O O . LEU B 1 895 ? -2.73 -32.156 18.75 1 72.5 895 LEU B O 1
ATOM 14889 N N . ASN B 1 896 ? -1.638 -32.938 16.906 1 81.06 896 ASN B N 1
ATOM 14890 C CA . ASN B 1 896 ? -2.797 -33 16.031 1 81.06 896 ASN B CA 1
ATOM 14891 C C . ASN B 1 896 ? -2.715 -34.156 15.07 1 81.06 896 ASN B C 1
ATOM 14893 O O . ASN B 1 896 ? -2.096 -34.062 14.008 1 81.06 896 ASN B O 1
ATOM 14897 N N . PRO B 1 897 ? -3.34 -35.188 15.414 1 81 897 PRO B N 1
ATOM 14898 C CA . PRO B 1 897 ? -3.25 -36.406 14.625 1 81 897 PRO B CA 1
ATOM 14899 C C . PRO B 1 897 ? -3.66 -36.219 13.172 1 81 897 PRO B C 1
ATOM 14901 O O . PRO B 1 897 ? -3.131 -36.875 12.281 1 81 897 PRO B O 1
ATOM 14904 N N . ALA B 1 898 ? -4.617 -35.375 12.898 1 83.81 898 ALA B N 1
ATOM 14905 C CA . ALA B 1 898 ? -5.047 -35.125 11.523 1 83.81 898 ALA B CA 1
ATOM 14906 C C . ALA B 1 898 ? -3.902 -34.562 10.688 1 83.81 898 ALA B C 1
ATOM 14908 O O . ALA B 1 898 ? -3.719 -34.969 9.531 1 83.81 898 ALA B O 1
ATOM 14909 N N . ILE B 1 899 ? -3.186 -33.719 11.219 1 85.06 899 ILE B N 1
ATOM 14910 C CA . ILE B 1 899 ? -2.055 -33.094 10.516 1 85.06 899 ILE B CA 1
ATOM 14911 C C . ILE B 1 899 ? -0.959 -34.156 10.32 1 85.06 899 ILE B C 1
ATOM 14913 O O . ILE B 1 899 ? -0.351 -34.25 9.25 1 85.06 899 ILE B O 1
ATOM 14917 N N . ASP B 1 900 ? -0.79 -34.875 11.328 1 83.94 900 ASP B N 1
ATOM 14918 C CA . ASP B 1 900 ? 0.255 -35.906 11.273 1 83.94 900 ASP B CA 1
ATOM 14919 C C . ASP B 1 900 ? -0.042 -36.938 10.188 1 83.94 900 ASP B C 1
ATOM 14921 O O . ASP B 1 900 ? 0.851 -37.312 9.43 1 83.94 900 ASP B O 1
ATOM 14925 N N . VAL B 1 901 ? -1.251 -37.375 10.141 1 84.88 901 VAL B N 1
ATOM 14926 C CA . VAL B 1 901 ? -1.639 -38.344 9.117 1 84.88 901 VAL B CA 1
ATOM 14927 C C . VAL B 1 901 ? -1.446 -37.75 7.73 1 84.88 901 VAL B C 1
ATOM 14929 O O . VAL B 1 901 ? -0.954 -38.406 6.816 1 84.88 901 VAL B O 1
ATOM 14932 N N . GLY B 1 902 ? -1.881 -36.531 7.598 1 87.12 902 GLY B N 1
ATOM 14933 C CA . GLY B 1 902 ? -1.663 -35.844 6.336 1 87.12 902 GLY B CA 1
ATOM 14934 C C . GLY B 1 902 ? -0.2 -35.75 5.945 1 87.12 902 GLY B C 1
ATOM 14935 O O . GLY B 1 902 ? 0.147 -35.938 4.777 1 87.12 902 GLY B O 1
ATOM 14936 N N . GLN B 1 903 ? 0.639 -35.5 6.887 1 88.31 903 GLN B N 1
ATOM 14937 C CA . GLN B 1 903 ? 2.072 -35.438 6.629 1 88.31 903 GLN B CA 1
ATOM 14938 C C . GLN B 1 903 ? 2.645 -36.781 6.238 1 88.31 903 GLN B C 1
ATOM 14940 O O . GLN B 1 903 ? 3.523 -36.875 5.375 1 88.31 903 GLN B O 1
ATOM 14945 N N . ILE B 1 904 ? 2.133 -37.719 6.875 1 86.81 904 ILE B N 1
ATOM 14946 C CA . ILE B 1 904 ? 2.594 -39.062 6.578 1 86.81 904 ILE B CA 1
ATOM 14947 C C . ILE B 1 904 ? 2.191 -39.438 5.156 1 86.81 904 ILE B C 1
ATOM 14949 O O . ILE B 1 904 ? 3.014 -39.969 4.387 1 86.81 904 ILE B O 1
ATOM 14953 N N . GLU B 1 905 ? 0.977 -39.25 4.801 1 89.25 905 GLU B N 1
ATOM 14954 C CA . GLU B 1 905 ? 0.488 -39.531 3.461 1 89.25 905 GLU B CA 1
ATOM 14955 C C . GLU B 1 905 ? 1.228 -38.719 2.404 1 89.25 905 GLU B C 1
ATOM 14957 O O . GLU B 1 905 ? 1.604 -39.25 1.354 1 89.25 905 GLU B O 1
ATOM 14962 N N . GLY B 1 906 ? 1.365 -37.469 2.705 1 91.88 906 GLY B N 1
ATOM 14963 C CA . GLY B 1 906 ? 2.107 -36.625 1.794 1 91.88 906 GLY B CA 1
ATOM 14964 C C . GLY B 1 906 ? 3.551 -37.062 1.614 1 91.88 906 GLY B C 1
ATOM 14965 O O . GLY B 1 906 ? 4.078 -37.031 0.501 1 91.88 906 GLY B O 1
ATOM 14966 N N . ALA B 1 907 ? 4.184 -37.438 2.656 1 92 907 ALA B N 1
ATOM 14967 C CA . ALA B 1 907 ? 5.57 -37.906 2.607 1 92 907 ALA B CA 1
ATOM 14968 C C . ALA B 1 907 ? 5.699 -39.188 1.82 1 92 907 ALA B C 1
ATOM 14970 O O . ALA B 1 907 ? 6.645 -39.375 1.051 1 92 907 ALA B O 1
ATOM 14971 N N . PHE B 1 908 ? 4.766 -40.062 2.053 1 90.88 908 PHE B N 1
ATOM 14972 C CA . PHE B 1 908 ? 4.75 -41.312 1.278 1 90.88 908 PHE B CA 1
ATOM 14973 C C . PHE B 1 908 ? 4.641 -41 -0.213 1 90.88 908 PHE B C 1
ATOM 14975 O O . PHE B 1 908 ? 5.367 -41.594 -1.021 1 90.88 908 PHE B O 1
ATOM 14982 N N . THR B 1 909 ? 3.748 -40.156 -0.531 1 93.88 909 THR B N 1
ATOM 14983 C CA . THR B 1 909 ? 3.523 -39.812 -1.931 1 93.88 909 THR B CA 1
ATOM 14984 C C . THR B 1 909 ? 4.773 -39.188 -2.539 1 93.88 909 THR B C 1
ATOM 14986 O O . THR B 1 909 ? 5.117 -39.469 -3.689 1 93.88 909 THR B O 1
ATOM 14989 N N . GLN B 1 910 ? 5.418 -38.312 -1.812 1 94.88 910 GLN B N 1
ATOM 14990 C CA . GLN B 1 910 ? 6.668 -37.719 -2.299 1 94.88 910 GLN B CA 1
ATOM 14991 C C . GLN B 1 910 ? 7.742 -38.812 -2.459 1 94.88 910 GLN B C 1
ATOM 14993 O O . GLN B 1 910 ? 8.539 -38.75 -3.398 1 94.88 910 GLN B O 1
ATOM 14998 N N . GLY B 1 911 ? 7.754 -39.719 -1.491 1 94.31 911 GLY B N 1
ATOM 14999 C CA . GLY B 1 911 ? 8.672 -40.844 -1.604 1 94.31 911 GLY B CA 1
ATOM 15000 C C . GLY B 1 911 ? 8.398 -41.719 -2.814 1 94.31 911 GLY B C 1
ATOM 15001 O O . GLY B 1 911 ? 9.336 -42.188 -3.467 1 94.31 911 GLY B O 1
ATOM 15002 N N . TYR B 1 912 ? 7.117 -41.906 -3.066 1 94.56 912 TYR B N 1
ATOM 15003 C CA . TYR B 1 912 ? 6.746 -42.625 -4.281 1 94.56 912 TYR B CA 1
ATOM 15004 C C . TYR B 1 912 ? 7.293 -41.938 -5.52 1 94.56 912 TYR B C 1
ATOM 15006 O O . TYR B 1 912 ? 7.82 -42.562 -6.426 1 94.56 912 TYR B O 1
ATOM 15014 N N . GLY B 1 913 ? 7.152 -40.625 -5.535 1 95.81 913 GLY B N 1
ATOM 15015 C CA . GLY B 1 913 ? 7.734 -39.844 -6.621 1 95.81 913 GLY B CA 1
ATOM 15016 C C . GLY B 1 913 ? 9.242 -40.031 -6.734 1 95.81 913 GLY B C 1
ATOM 15017 O O . GLY B 1 913 ? 9.766 -40.25 -7.828 1 95.81 913 GLY B O 1
ATOM 15018 N N . LEU B 1 914 ? 9.883 -40 -5.609 1 96 914 LEU B N 1
ATOM 15019 C CA . LEU B 1 914 ? 11.336 -40.094 -5.543 1 96 914 LEU B CA 1
ATOM 15020 C C . LEU B 1 914 ? 11.82 -41.438 -6.098 1 96 914 LEU B C 1
ATOM 15022 O O . LEU B 1 914 ? 12.82 -41.469 -6.812 1 96 914 LEU B O 1
ATOM 15026 N N . LEU B 1 915 ? 11.047 -42.469 -5.852 1 95.81 915 LEU B N 1
ATOM 15027 C CA . LEU B 1 915 ? 11.562 -43.812 -6.09 1 95.81 915 LEU B CA 1
ATOM 15028 C C . LEU B 1 915 ? 11.031 -44.375 -7.41 1 95.81 915 LEU B C 1
ATOM 15030 O O . LEU B 1 915 ? 11.656 -45.25 -8.016 1 95.81 915 LEU B O 1
ATOM 15034 N N . LEU B 1 916 ? 9.883 -43.781 -7.914 1 96.25 916 LEU B N 1
ATOM 15035 C CA . LEU B 1 916 ? 9.266 -44.5 -9.016 1 96.25 916 LEU B CA 1
ATOM 15036 C C . LEU B 1 916 ? 8.781 -43.562 -10.094 1 96.25 916 LEU B C 1
ATOM 15038 O O . LEU B 1 916 ? 8.297 -44 -11.141 1 96.25 916 LEU B O 1
ATOM 15042 N N . LEU B 1 917 ? 8.953 -42.281 -9.938 1 96.31 917 LEU B N 1
ATOM 15043 C CA . LEU B 1 917 ? 8.242 -41.438 -10.922 1 96.31 917 LEU B CA 1
ATOM 15044 C C . LEU B 1 917 ? 9.039 -40.188 -11.258 1 96.31 917 LEU B C 1
ATOM 15046 O O . LEU B 1 917 ? 9.242 -39.875 -12.438 1 96.31 917 LEU B O 1
ATOM 15050 N N . GLU B 1 918 ? 9.477 -39.438 -10.25 1 96.94 918 GLU B N 1
ATOM 15051 C CA . GLU B 1 918 ? 10.078 -38.125 -10.484 1 96.94 918 GLU B CA 1
ATOM 15052 C C . GLU B 1 918 ? 11.5 -38.25 -11.031 1 96.94 918 GLU B C 1
ATOM 15054 O O . GLU B 1 918 ? 12.32 -39 -10.469 1 96.94 918 GLU B O 1
ATOM 15059 N N . ASP B 1 919 ? 11.695 -37.562 -12.133 1 95.75 919 ASP B N 1
ATOM 15060 C CA . ASP B 1 919 ? 12.977 -37.688 -12.812 1 95.75 919 ASP B CA 1
ATOM 15061 C C . ASP B 1 919 ? 13.5 -36.344 -13.273 1 95.75 919 ASP B C 1
ATOM 15063 O O . ASP B 1 919 ? 12.914 -35.719 -14.164 1 95.75 919 ASP B O 1
ATOM 15067 N N . VAL B 1 920 ? 14.57 -35.875 -12.664 1 96.56 920 VAL B N 1
ATOM 15068 C CA . VAL B 1 920 ? 15.227 -34.656 -13.102 1 96.56 920 VAL B CA 1
ATOM 15069 C C . VAL B 1 920 ? 16.047 -34.938 -14.359 1 96.56 920 VAL B C 1
ATOM 15071 O O . VAL B 1 920 ? 16.938 -35.781 -14.367 1 96.56 920 VAL B O 1
ATOM 15074 N N . LYS B 1 921 ? 15.734 -34.219 -15.406 1 96.5 921 LYS B N 1
ATOM 15075 C CA . LYS B 1 921 ? 16.375 -34.438 -16.703 1 96.5 921 LYS B CA 1
ATOM 15076 C C . LYS B 1 921 ? 17.328 -33.312 -17.047 1 96.5 921 LYS B C 1
ATOM 15078 O O . LYS B 1 921 ? 16.922 -32.156 -17.156 1 96.5 921 LYS B O 1
ATOM 15083 N N . VAL B 1 922 ? 18.625 -33.656 -17.188 1 96.44 922 VAL B N 1
ATOM 15084 C CA . VAL B 1 922 ? 19.672 -32.688 -17.547 1 96.44 922 VAL B CA 1
ATOM 15085 C C . VAL B 1 922 ? 20.438 -33.219 -18.75 1 96.44 922 VAL B C 1
ATOM 15087 O O . VAL B 1 922 ? 20.734 -34.406 -18.859 1 96.44 922 VAL B O 1
ATOM 15090 N N . THR B 1 923 ? 20.688 -32.344 -19.719 1 96.56 923 THR B N 1
ATOM 15091 C CA . THR B 1 923 ? 21.469 -32.719 -20.891 1 96.56 923 THR B CA 1
ATOM 15092 C C . THR B 1 923 ? 22.953 -32.812 -20.531 1 96.56 923 THR B C 1
ATOM 15094 O O . THR B 1 923 ? 23.375 -32.344 -19.484 1 96.56 923 THR B O 1
ATOM 15097 N N . PRO B 1 924 ? 23.703 -33.438 -21.422 1 94.81 924 PRO B N 1
ATOM 15098 C CA . PRO B 1 924 ? 25.141 -33.594 -21.141 1 94.81 924 PRO B CA 1
ATOM 15099 C C . PRO B 1 924 ? 25.859 -32.25 -21 1 94.81 924 PRO B C 1
ATOM 15101 O O . PRO B 1 924 ? 26.922 -32.156 -20.375 1 94.81 924 PRO B O 1
ATOM 15104 N N . ASP B 1 925 ? 25.25 -31.219 -21.594 1 94.75 925 ASP B N 1
ATOM 15105 C CA . ASP B 1 925 ? 25.875 -29.906 -21.516 1 94.75 925 ASP B CA 1
ATOM 15106 C C . ASP B 1 925 ? 25.359 -29.125 -20.297 1 94.75 925 ASP B C 1
ATOM 15108 O O . ASP B 1 925 ? 25.688 -27.953 -20.109 1 94.75 925 ASP B O 1
ATOM 15112 N N . GLY B 1 926 ? 24.516 -29.703 -19.531 1 94.62 926 GLY B N 1
ATOM 15113 C CA . GLY B 1 926 ? 24.125 -29.109 -18.25 1 94.62 926 GLY B CA 1
ATOM 15114 C C . GLY B 1 926 ? 22.812 -28.359 -18.312 1 94.62 926 GLY B C 1
ATOM 15115 O O . GLY B 1 926 ? 22.406 -27.719 -17.344 1 94.62 926 GLY B O 1
ATOM 15116 N N . THR B 1 927 ? 22.078 -28.469 -19.406 1 95.31 927 THR B N 1
ATOM 15117 C CA . THR B 1 927 ? 20.781 -27.797 -19.547 1 95.31 927 THR B CA 1
ATOM 15118 C C . THR B 1 927 ? 19.688 -28.594 -18.828 1 95.31 927 THR B C 1
ATOM 15120 O O . THR B 1 927 ? 19.5 -29.781 -19.094 1 95.31 927 THR B O 1
ATOM 15123 N N . HIS B 1 928 ? 19 -27.891 -17.906 1 94.56 928 HIS B N 1
ATOM 15124 C CA . HIS B 1 928 ? 17.875 -28.5 -17.219 1 94.56 928 HIS B CA 1
ATOM 15125 C C . HIS B 1 928 ? 16.641 -28.516 -18.109 1 94.56 928 HIS B C 1
ATOM 15127 O O . HIS B 1 928 ? 16.094 -27.469 -18.453 1 94.56 928 HIS B O 1
ATOM 15133 N N . LEU B 1 929 ? 16.203 -29.688 -18.406 1 94.56 929 LEU B N 1
ATOM 15134 C CA . LEU B 1 929 ? 15.008 -29.812 -19.234 1 94.56 929 LEU B CA 1
ATOM 15135 C C . LEU B 1 929 ? 13.742 -29.781 -18.375 1 94.56 929 LEU B C 1
ATOM 15137 O O . LEU B 1 929 ? 12.672 -29.406 -18.859 1 94.56 929 LEU B O 1
ATOM 15141 N N . THR B 1 930 ? 13.867 -30.234 -17.172 1 94.38 930 THR B N 1
ATOM 15142 C CA . THR B 1 930 ? 12.742 -30.219 -16.25 1 94.38 930 THR B CA 1
ATOM 15143 C C . THR B 1 930 ? 12.664 -28.875 -15.516 1 94.38 930 THR B C 1
ATOM 15145 O O . THR B 1 930 ? 13.383 -28.656 -14.539 1 94.38 930 THR B O 1
ATOM 15148 N N . ARG B 1 931 ? 11.75 -28.031 -15.977 1 95.44 931 ARG B N 1
ATOM 15149 C CA . ARG B 1 931 ? 11.586 -26.703 -15.406 1 95.44 931 ARG B CA 1
ATOM 15150 C C . ARG B 1 931 ? 10.117 -26.391 -15.148 1 95.44 931 ARG B C 1
ATOM 15152 O O . ARG B 1 931 ? 9.719 -25.219 -15.109 1 95.44 931 ARG B O 1
ATOM 15159 N N . GLY B 1 932 ? 9.344 -27.344 -15.016 1 95.88 932 GLY B N 1
ATOM 15160 C CA . GLY B 1 932 ? 7.914 -27.234 -14.773 1 95.88 932 GLY B CA 1
ATOM 15161 C C . GLY B 1 932 ? 7.191 -28.562 -14.914 1 95.88 932 GLY B C 1
ATOM 15162 O O . GLY B 1 932 ? 7.789 -29.562 -15.305 1 95.88 932 GLY B O 1
ATOM 15163 N N . PRO B 1 933 ? 5.941 -28.547 -14.617 1 95.69 933 PRO B N 1
ATOM 15164 C CA . PRO B 1 933 ? 5.207 -29.812 -14.641 1 95.69 933 PRO B CA 1
ATOM 15165 C C . PRO B 1 933 ? 5.016 -30.344 -16.062 1 95.69 933 PRO B C 1
ATOM 15167 O O . PRO B 1 933 ? 4.547 -31.484 -16.234 1 95.69 933 PRO B O 1
ATOM 15170 N N . GLY B 1 934 ? 5.359 -29.547 -17.016 1 93.31 934 GLY B N 1
ATOM 15171 C CA . GLY B 1 934 ? 5.328 -30.078 -18.375 1 93.31 934 GLY B CA 1
ATOM 15172 C C . GLY B 1 934 ? 6.305 -31.219 -18.594 1 93.31 934 GLY B C 1
ATOM 15173 O O . GLY B 1 934 ? 5.996 -32.188 -19.297 1 93.31 934 GLY B O 1
ATOM 15174 N N . ASN B 1 935 ? 7.406 -31.094 -17.969 1 93.81 935 ASN B N 1
ATOM 15175 C CA . ASN B 1 935 ? 8.445 -32.125 -18.156 1 93.81 935 ASN B CA 1
ATOM 15176 C C . ASN B 1 935 ? 8.82 -32.781 -16.828 1 93.81 935 ASN B C 1
ATOM 15178 O O . ASN B 1 935 ? 9.531 -33.781 -16.828 1 93.81 935 ASN B O 1
ATOM 15182 N N . TYR B 1 936 ? 8.422 -32.25 -15.781 1 96.69 936 TYR B N 1
ATOM 15183 C CA . TYR B 1 936 ? 8.648 -32.812 -14.461 1 96.69 936 TYR B CA 1
ATOM 15184 C C . TYR B 1 936 ? 7.336 -33.281 -13.844 1 96.69 936 TYR B C 1
ATOM 15186 O O . TYR B 1 936 ? 6.445 -32.469 -13.578 1 96.69 936 TYR B O 1
ATOM 15194 N N . LYS B 1 937 ? 7.246 -34.531 -13.547 1 96.88 937 LYS B N 1
ATOM 15195 C CA . LYS B 1 937 ? 5.969 -35.125 -13.141 1 96.88 937 LYS B CA 1
ATOM 15196 C C . LYS B 1 937 ? 6.008 -35.594 -11.688 1 96.88 937 LYS B C 1
ATOM 15198 O O . LYS B 1 937 ? 6.668 -36.562 -11.359 1 96.88 937 LYS B O 1
ATOM 15203 N N . ILE B 1 938 ? 5.289 -34.875 -10.836 1 96.81 938 ILE B N 1
ATOM 15204 C CA . ILE B 1 938 ? 5.07 -35.375 -9.477 1 96.81 938 ILE B CA 1
ATOM 15205 C C . ILE B 1 938 ? 3.824 -36.25 -9.438 1 96.81 938 ILE B C 1
ATOM 15207 O O . ILE B 1 938 ? 3.029 -36.25 -10.383 1 96.81 938 ILE B O 1
ATOM 15211 N N . PRO B 1 939 ? 3.684 -37.031 -8.367 1 95.69 939 PRO B N 1
ATOM 15212 C CA . PRO B 1 939 ? 2.461 -37.844 -8.289 1 95.69 939 PRO B CA 1
ATOM 15213 C C . PRO B 1 939 ? 1.193 -36.969 -8.305 1 95.69 939 PRO B C 1
ATOM 15215 O O . PRO B 1 939 ? 1.172 -35.875 -7.73 1 95.69 939 PRO B O 1
ATOM 15218 N N . ALA B 1 940 ? 0.2 -37.531 -9.023 1 94.81 940 ALA B N 1
ATOM 15219 C CA . ALA B 1 940 ? -1.102 -36.875 -9.109 1 94.81 940 ALA B CA 1
ATOM 15220 C C . ALA B 1 940 ? -2.184 -37.719 -8.438 1 94.81 940 ALA B C 1
ATOM 15222 O O . ALA B 1 940 ? -1.883 -38.688 -7.766 1 94.81 940 ALA B O 1
ATOM 15223 N N . PHE B 1 941 ? -3.412 -37.312 -8.508 1 92.62 941 PHE B N 1
ATOM 15224 C CA . PHE B 1 941 ? -4.543 -37.969 -7.875 1 92.62 941 PHE B CA 1
ATOM 15225 C C . PHE B 1 941 ? -4.609 -39.438 -8.289 1 92.62 941 PHE B C 1
ATOM 15227 O O . PHE B 1 941 ? -4.977 -40.281 -7.484 1 92.62 941 PHE B O 1
ATOM 15234 N N . GLY B 1 942 ? -4.176 -39.688 -9.469 1 86.44 942 GLY B N 1
ATOM 15235 C CA . GLY B 1 942 ? -4.266 -41.031 -9.992 1 86.44 942 GLY B CA 1
ATOM 15236 C C . GLY B 1 942 ? -3.092 -41.906 -9.594 1 86.44 942 GLY B C 1
ATOM 15237 O O . GLY B 1 942 ? -3.074 -43.094 -9.891 1 86.44 942 GLY B O 1
ATOM 15238 N N . ASN B 1 943 ? -2.164 -41.438 -8.867 1 87.19 943 ASN B N 1
ATOM 15239 C CA . ASN B 1 943 ? -0.955 -42.188 -8.516 1 87.19 943 ASN B CA 1
ATOM 15240 C C . ASN B 1 943 ? -0.971 -42.625 -7.059 1 87.19 943 ASN B C 1
ATOM 15242 O O . ASN B 1 943 ? 0.005 -43.188 -6.566 1 87.19 943 ASN B O 1
ATOM 15246 N N . ILE B 1 944 ? -1.984 -42.406 -6.344 1 84.12 944 ILE B N 1
ATOM 15247 C CA . ILE B 1 944 ? -1.96 -42.719 -4.918 1 84.12 944 ILE B CA 1
ATOM 15248 C C . ILE B 1 944 ? -2.336 -44.188 -4.707 1 84.12 944 ILE B C 1
ATOM 15250 O O . ILE B 1 944 ? -2.922 -44.812 -5.59 1 84.12 944 ILE B O 1
ATOM 15254 N N . ALA B 1 945 ? -1.972 -44.625 -3.543 1 81.56 945 ALA B N 1
ATOM 15255 C CA . ALA B 1 945 ? -2.314 -46 -3.197 1 81.56 945 ALA B CA 1
ATOM 15256 C C . ALA B 1 945 ? -3.826 -46.188 -3.092 1 81.56 945 ALA B C 1
ATOM 15258 O O . ALA B 1 945 ? -4.523 -45.312 -2.559 1 81.56 945 ALA B O 1
ATOM 15259 N N . SER B 1 946 ? -4.238 -47.281 -3.693 1 78.5 946 SER B N 1
ATOM 15260 C CA . SER B 1 946 ? -5.668 -47.562 -3.617 1 78.5 946 SER B CA 1
ATOM 15261 C C . SER B 1 946 ? -6.109 -47.781 -2.176 1 78.5 946 SER B C 1
ATOM 15263 O O . SER B 1 946 ? -7.25 -47.5 -1.816 1 78.5 946 SER B O 1
ATOM 15265 N N . GLN B 1 947 ? -5.219 -48.344 -1.434 1 77.38 947 GLN B N 1
ATOM 15266 C CA . GLN B 1 947 ? -5.477 -48.531 -0.011 1 77.38 947 GLN B CA 1
ATOM 15267 C C . GLN B 1 947 ? -4.258 -48.156 0.826 1 77.38 947 GLN B C 1
ATOM 15269 O O . GLN B 1 947 ? -3.162 -48.656 0.614 1 77.38 947 GLN B O 1
ATOM 15274 N N . MET B 1 948 ? -4.426 -47.219 1.559 1 79.38 948 MET B N 1
ATOM 15275 C CA . MET B 1 948 ? -3.385 -46.812 2.5 1 79.38 948 MET B CA 1
ATOM 15276 C C . MET B 1 948 ? -3.967 -46.594 3.891 1 79.38 948 MET B C 1
ATOM 15278 O O . MET B 1 948 ? -4.73 -45.656 4.105 1 79.38 948 MET B O 1
ATOM 15282 N N . ASN B 1 949 ? -3.617 -47.438 4.809 1 77.06 949 ASN B N 1
ATOM 15283 C CA . ASN B 1 949 ? -4.062 -47.344 6.195 1 77.06 949 ASN B CA 1
ATOM 15284 C C . ASN B 1 949 ? -2.945 -46.844 7.105 1 77.06 949 ASN B C 1
ATOM 15286 O O . ASN B 1 949 ? -1.81 -47.312 7.02 1 77.06 949 ASN B O 1
ATOM 15290 N N . VAL B 1 950 ? -3.229 -45.781 7.852 1 78.56 950 VAL B N 1
ATOM 15291 C CA . VAL B 1 950 ? -2.266 -45.25 8.797 1 78.56 950 VAL B CA 1
ATOM 15292 C C . VAL B 1 950 ? -2.766 -45.469 10.227 1 78.56 950 VAL B C 1
ATOM 15294 O O . VAL B 1 950 ? -3.916 -45.156 10.547 1 78.56 950 VAL B O 1
ATOM 15297 N N . TYR B 1 951 ? -1.983 -46.062 11.047 1 73.12 951 TYR B N 1
ATOM 15298 C CA . TYR B 1 951 ? -2.252 -46.219 12.469 1 73.12 951 TYR B CA 1
ATOM 15299 C C . TYR B 1 951 ? -1.194 -45.531 13.312 1 73.12 951 TYR B C 1
ATOM 15301 O O . TYR B 1 951 ? -0.01 -45.844 13.242 1 73.12 951 TYR B O 1
ATOM 15309 N N . LEU B 1 952 ? -1.693 -44.531 14.055 1 75.25 952 LEU B N 1
ATOM 15310 C CA . LEU B 1 952 ? -0.792 -43.875 14.984 1 75.25 952 LEU B CA 1
ATOM 15311 C C . LEU B 1 952 ? -0.733 -44.594 16.312 1 75.25 952 LEU B C 1
ATOM 15313 O O . LEU B 1 952 ? -1.73 -44.656 17.047 1 75.25 952 LEU B O 1
ATOM 15317 N N . VAL B 1 953 ? 0.45 -45.062 16.609 1 67.56 953 VAL B N 1
ATOM 15318 C CA . VAL B 1 953 ? 0.613 -45.844 17.828 1 67.56 953 VAL B CA 1
ATOM 15319 C C . VAL B 1 953 ? 0.587 -44.938 19.047 1 67.56 953 VAL B C 1
ATOM 15321 O O . VAL B 1 953 ? 1.392 -44 19.141 1 67.56 953 VAL B O 1
ATOM 15324 N N . PRO B 1 954 ? -0.41 -45.281 19.906 1 63.56 954 PRO B N 1
ATOM 15325 C CA . PRO B 1 954 ? -0.477 -44.406 21.109 1 63.56 954 PRO B CA 1
ATOM 15326 C C . PRO B 1 954 ? 0.667 -44.688 22.078 1 63.56 954 PRO B C 1
ATOM 15328 O O . PRO B 1 954 ? 1.292 -45.75 22.031 1 63.56 954 PRO B O 1
ATOM 15331 N N . ASP B 1 955 ? 1.014 -43.688 22.984 1 57.69 955 ASP B N 1
ATOM 15332 C CA . ASP B 1 955 ? 1.869 -43.781 24.156 1 57.69 955 ASP B CA 1
ATOM 15333 C C . ASP B 1 955 ? 3.256 -44.281 23.797 1 57.69 955 ASP B C 1
ATOM 15335 O O . ASP B 1 955 ? 3.738 -45.25 24.391 1 57.69 955 ASP B O 1
ATOM 15339 N N . SER B 1 956 ? 3.705 -43.781 22.766 1 61.81 956 SER B N 1
ATOM 15340 C CA . SER B 1 956 ? 5.051 -44.156 22.344 1 61.81 956 SER B CA 1
ATOM 15341 C C . SER B 1 956 ? 6 -42.969 22.406 1 61.81 956 SER B C 1
ATOM 15343 O O . SER B 1 956 ? 6.402 -42.438 21.359 1 61.81 956 SER B O 1
ATOM 15345 N N . PRO B 1 957 ? 6.242 -42.531 23.688 1 59 957 PRO B N 1
ATOM 15346 C CA . PRO B 1 957 ? 7.086 -41.344 23.828 1 59 957 PRO B CA 1
ATOM 15347 C C . PRO B 1 957 ? 8.508 -41.562 23.312 1 59 957 PRO B C 1
ATOM 15349 O O . PRO B 1 957 ? 9.062 -42.656 23.469 1 59 957 PRO B O 1
ATOM 15352 N N . ASN B 1 958 ? 9.023 -40.5 22.484 1 60.22 958 ASN B N 1
ATOM 15353 C CA . ASN B 1 958 ? 10.422 -40.469 22.094 1 60.22 958 ASN B CA 1
ATOM 15354 C C . ASN B 1 958 ? 11.312 -39.938 23.219 1 60.22 958 ASN B C 1
ATOM 15356 O O . ASN B 1 958 ? 11.312 -38.719 23.484 1 60.22 958 ASN B O 1
ATOM 15360 N N . PRO B 1 959 ? 11.898 -40.719 23.922 1 58.97 959 PRO B N 1
ATOM 15361 C CA . PRO B 1 959 ? 12.648 -40.25 25.078 1 58.97 959 PRO B CA 1
ATOM 15362 C C . PRO B 1 959 ? 13.797 -39.312 24.703 1 58.97 959 PRO B C 1
ATOM 15364 O O . PRO B 1 959 ? 14.305 -38.562 25.562 1 58.97 959 PRO B O 1
ATOM 15367 N N . ARG B 1 960 ? 14.164 -39.25 23.531 1 54.66 960 ARG B N 1
ATOM 15368 C CA . ARG B 1 960 ? 15.344 -38.469 23.141 1 54.66 960 ARG B CA 1
ATOM 15369 C C . ARG B 1 960 ? 14.953 -37.094 22.641 1 54.66 960 ARG B C 1
ATOM 15371 O O . ARG B 1 960 ? 15.812 -36.219 22.516 1 54.66 960 ARG B O 1
ATOM 15378 N N . GLY B 1 961 ? 13.75 -37 22.312 1 57.56 961 GLY B N 1
ATOM 15379 C CA . GLY B 1 961 ? 13.344 -35.688 21.797 1 57.56 961 GLY B CA 1
ATOM 15380 C C . GLY B 1 961 ? 12.852 -34.75 22.875 1 57.56 961 GLY B C 1
ATOM 15381 O O . GLY B 1 961 ? 12.289 -35.188 23.891 1 57.56 961 GLY B O 1
ATOM 15382 N N . PRO B 1 962 ? 13.352 -33.438 22.781 1 57.16 962 PRO B N 1
ATOM 15383 C CA . PRO B 1 962 ? 12.75 -32.5 23.734 1 57.16 962 PRO B CA 1
ATOM 15384 C C . PRO B 1 962 ? 11.227 -32.625 23.797 1 57.16 962 PRO B C 1
ATOM 15386 O O . PRO B 1 962 ? 10.555 -32.562 22.766 1 57.16 962 PRO B O 1
ATOM 15389 N N . PHE B 1 963 ? 10.719 -32.844 24.828 1 57.88 963 PHE B N 1
ATOM 15390 C CA . PHE B 1 963 ? 9.297 -33.062 25.062 1 57.88 963 PHE B CA 1
ATOM 15391 C C . PHE B 1 963 ? 8.766 -34.188 24.219 1 57.88 963 PHE B C 1
ATOM 15393 O O . PHE B 1 963 ? 7.652 -34.125 23.688 1 57.88 963 PHE B O 1
ATOM 15400 N N . PHE B 1 964 ? 9.727 -35.094 23.906 1 56.81 964 PHE B N 1
ATOM 15401 C CA . PHE B 1 964 ? 9.406 -36.344 23.234 1 56.81 964 PHE B CA 1
ATOM 15402 C C . PHE B 1 964 ? 9.031 -36.094 21.781 1 56.81 964 PHE B C 1
ATOM 15404 O O . PHE B 1 964 ? 8.281 -36.875 21.188 1 56.81 964 PHE B O 1
ATOM 15411 N N . SER B 1 965 ? 9.523 -34.938 21.219 1 61.91 965 SER B N 1
ATOM 15412 C CA . SER B 1 965 ? 9.156 -34.531 19.859 1 61.91 965 SER B CA 1
ATOM 15413 C C . SER B 1 965 ? 9.836 -35.406 18.812 1 61.91 965 SER B C 1
ATOM 15415 O O . SER B 1 965 ? 10.922 -35.938 19.047 1 61.91 965 SER B O 1
ATOM 15417 N N . ARG B 1 966 ? 9.086 -35.719 17.719 1 65.31 966 ARG B N 1
ATOM 15418 C CA . ARG B 1 966 ? 9.609 -36.469 16.578 1 65.31 966 ARG B CA 1
ATOM 15419 C C . ARG B 1 966 ? 9.281 -35.75 15.273 1 65.31 966 ARG B C 1
ATOM 15421 O O . ARG B 1 966 ? 8.281 -35.031 15.188 1 65.31 966 ARG B O 1
ATOM 15428 N N . GLY B 1 967 ? 10.242 -35.938 14.266 1 68.19 967 GLY B N 1
ATOM 15429 C CA . GLY B 1 967 ? 9.922 -35.469 12.938 1 68.19 967 GLY B CA 1
ATOM 15430 C C . GLY B 1 967 ? 8.852 -36.281 12.234 1 68.19 967 GLY B C 1
ATOM 15431 O O . GLY B 1 967 ? 8.852 -37.5 12.312 1 68.19 967 GLY B O 1
ATOM 15432 N N . VAL B 1 968 ? 7.836 -35.719 11.711 1 71.19 968 VAL B N 1
ATOM 15433 C CA . VAL B 1 968 ? 6.715 -36.438 11.117 1 71.19 968 VAL B CA 1
ATOM 15434 C C . VAL B 1 968 ? 6.762 -36.281 9.594 1 71.19 968 VAL B C 1
ATOM 15436 O O . VAL B 1 968 ? 6.145 -37.094 8.875 1 71.19 968 VAL B O 1
ATOM 15439 N N . GLY B 1 969 ? 7.539 -35.5 9.016 1 71.62 969 GLY B N 1
ATOM 15440 C CA . GLY B 1 969 ? 7.52 -35.281 7.582 1 71.62 969 GLY B CA 1
ATOM 15441 C C . GLY B 1 969 ? 8.555 -36.094 6.832 1 71.62 969 GLY B C 1
ATOM 15442 O O . GLY B 1 969 ? 8.211 -36.875 5.941 1 71.62 969 GLY B O 1
ATOM 15443 N N . GLU B 1 970 ? 9.695 -36.25 7.137 1 75.75 970 GLU B N 1
ATOM 15444 C CA . GLU B 1 970 ? 10.797 -36.812 6.367 1 75.75 970 GLU B CA 1
ATOM 15445 C C . GLU B 1 970 ? 10.852 -38.344 6.512 1 75.75 970 GLU B C 1
ATOM 15447 O O . GLU B 1 970 ? 11.039 -39.062 5.527 1 75.75 970 GLU B O 1
ATOM 15452 N N . PRO B 1 971 ? 10.555 -38.844 7.637 1 76.25 971 PRO B N 1
ATOM 15453 C CA . PRO B 1 971 ? 10.75 -40.281 7.785 1 76.25 971 PRO B CA 1
ATOM 15454 C C . PRO B 1 971 ? 9.766 -41.125 6.957 1 76.25 971 PRO B C 1
ATOM 15456 O O . PRO B 1 971 ? 10.156 -42.094 6.324 1 76.25 971 PRO B O 1
ATOM 15459 N N . PRO B 1 972 ? 8.578 -40.719 6.91 1 83.62 972 PRO B N 1
ATOM 15460 C CA . PRO B 1 972 ? 7.633 -41.5 6.129 1 83.62 972 PRO B CA 1
ATOM 15461 C C . PRO B 1 972 ? 7.945 -41.5 4.637 1 83.62 972 PRO B C 1
ATOM 15463 O O . PRO B 1 972 ? 7.387 -42.312 3.883 1 83.62 972 PRO B O 1
ATOM 15466 N N . LEU B 1 973 ? 8.805 -40.688 4.18 1 88 973 LEU B N 1
ATOM 15467 C CA . LEU B 1 973 ? 9.273 -40.719 2.799 1 88 973 LEU B CA 1
ATOM 15468 C C . LEU B 1 973 ? 9.844 -42.094 2.449 1 88 973 LEU B C 1
ATOM 15470 O O . LEU B 1 973 ? 9.641 -42.562 1.338 1 88 973 LEU B O 1
ATOM 15474 N N . LEU B 1 974 ? 10.406 -42.781 3.375 1 86.5 974 LEU B N 1
ATOM 15475 C CA . LEU B 1 974 ? 11.086 -44.062 3.17 1 86.5 974 LEU B CA 1
ATOM 15476 C C . LEU B 1 974 ? 10.078 -45.219 3.088 1 86.5 974 LEU B C 1
ATOM 15478 O O . LEU B 1 974 ? 10.406 -46.281 2.607 1 86.5 974 LEU B O 1
ATOM 15482 N N . LEU B 1 975 ? 8.859 -44.906 3.473 1 84.06 975 LEU B N 1
ATOM 15483 C CA . LEU B 1 975 ? 7.824 -45.938 3.379 1 84.06 975 LEU B CA 1
ATOM 15484 C C . LEU B 1 975 ? 7.562 -46.312 1.923 1 84.06 975 LEU B C 1
ATOM 15486 O O . LEU B 1 975 ? 7.121 -47.406 1.634 1 84.06 975 LEU B O 1
ATOM 15490 N N . ALA B 1 976 ? 7.91 -45.438 1.077 1 90.06 976 ALA B N 1
ATOM 15491 C CA . ALA B 1 976 ? 7.672 -45.688 -0.345 1 90.06 976 ALA B CA 1
ATOM 15492 C C . ALA B 1 976 ? 8.625 -46.75 -0.893 1 90.06 976 ALA B C 1
ATOM 15494 O O . ALA B 1 976 ? 8.398 -47.281 -1.981 1 90.06 976 ALA B O 1
ATOM 15495 N N . LEU B 1 977 ? 9.617 -47.125 -0.127 1 89.69 977 LEU B N 1
ATOM 15496 C CA . LEU B 1 977 ? 10.484 -48.25 -0.495 1 89.69 977 LEU B CA 1
ATOM 15497 C C . LEU B 1 977 ? 9.672 -49.531 -0.659 1 89.69 977 LEU B C 1
ATOM 15499 O O . LEU B 1 977 ? 10.055 -50.406 -1.428 1 89.69 977 LEU B O 1
ATOM 15503 N N . SER B 1 978 ? 8.539 -49.562 0.011 1 87.38 978 SER B N 1
ATOM 15504 C CA . SER B 1 978 ? 7.648 -50.719 -0.145 1 87.38 978 SER B CA 1
ATOM 15505 C C . SER B 1 978 ? 7.195 -50.875 -1.593 1 87.38 978 SER B C 1
ATOM 15507 O O . SER B 1 978 ? 7.184 -52 -2.129 1 87.38 978 SER B O 1
ATOM 15509 N N . ALA B 1 979 ? 6.852 -49.812 -2.17 1 90.12 979 ALA B N 1
ATOM 15510 C CA . ALA B 1 979 ? 6.438 -49.812 -3.57 1 90.12 979 ALA B CA 1
ATOM 15511 C C . ALA B 1 979 ? 7.613 -50.156 -4.484 1 90.12 979 ALA B C 1
ATOM 15513 O O . ALA B 1 979 ? 7.461 -50.906 -5.457 1 90.12 979 ALA B O 1
ATOM 15514 N N . PHE B 1 980 ? 8.781 -49.656 -4.234 1 92.81 980 PHE B N 1
ATOM 15515 C CA . PHE B 1 980 ? 9.984 -49.875 -5.023 1 92.81 980 PHE B CA 1
ATOM 15516 C C . PHE B 1 980 ? 10.367 -51.344 -5.004 1 92.81 980 PHE B C 1
ATOM 15518 O O . PHE B 1 980 ? 10.656 -51.938 -6.051 1 92.81 980 PHE B O 1
ATOM 15525 N N . TYR B 1 981 ? 10.305 -51.969 -3.861 1 91.88 981 TYR B N 1
ATOM 15526 C CA . TYR B 1 981 ? 10.695 -53.344 -3.73 1 91.88 981 TYR B CA 1
ATOM 15527 C C . TYR B 1 981 ? 9.617 -54.281 -4.277 1 91.88 981 TYR B C 1
ATOM 15529 O O . TYR B 1 981 ? 9.914 -55.375 -4.781 1 91.88 981 TYR B O 1
ATOM 15537 N N . ALA B 1 982 ? 8.359 -53.781 -4.176 1 91.94 982 ALA B N 1
ATOM 15538 C CA . ALA B 1 982 ? 7.305 -54.562 -4.848 1 91.94 982 ALA B CA 1
ATOM 15539 C C . ALA B 1 982 ? 7.566 -54.656 -6.348 1 91.94 982 ALA B C 1
ATOM 15541 O O . ALA B 1 982 ? 7.371 -55.719 -6.953 1 91.94 982 ALA B O 1
ATOM 15542 N N . ALA B 1 983 ? 7.984 -53.562 -6.957 1 93.56 983 ALA B N 1
ATOM 15543 C CA . ALA B 1 983 ? 8.344 -53.562 -8.375 1 93.56 983 ALA B CA 1
ATOM 15544 C C . ALA B 1 983 ? 9.531 -54.5 -8.633 1 93.56 983 ALA B C 1
ATOM 15546 O O . ALA B 1 983 ? 9.547 -55.219 -9.625 1 93.56 983 ALA B O 1
ATOM 15547 N N . ARG B 1 984 ? 10.508 -54.438 -7.777 1 93.75 984 ARG B N 1
ATOM 15548 C CA . ARG B 1 984 ? 11.68 -55.312 -7.906 1 93.75 984 ARG B CA 1
ATOM 15549 C C . ARG B 1 984 ? 11.297 -56.781 -7.859 1 93.75 984 ARG B C 1
ATOM 15551 O O . ARG B 1 984 ? 11.781 -57.594 -8.664 1 93.75 984 ARG B O 1
ATOM 15558 N N . ASP B 1 985 ? 10.391 -57.094 -6.938 1 92.75 985 ASP B N 1
ATOM 15559 C CA . ASP B 1 985 ? 9.938 -58.469 -6.801 1 92.75 985 ASP B CA 1
ATOM 15560 C C . ASP B 1 985 ? 9.156 -58.938 -8.031 1 92.75 985 ASP B C 1
ATOM 15562 O O . ASP B 1 985 ? 9.281 -60.062 -8.469 1 92.75 985 ASP B O 1
ATOM 15566 N N . ALA B 1 986 ? 8.359 -58.062 -8.508 1 93.19 986 ALA B N 1
ATOM 15567 C CA . ALA B 1 986 ? 7.629 -58.375 -9.734 1 93.19 986 ALA B CA 1
ATOM 15568 C C . ALA B 1 986 ? 8.586 -58.625 -10.891 1 93.19 986 ALA B C 1
ATOM 15570 O O . ALA B 1 986 ? 8.359 -59.531 -11.688 1 93.19 986 ALA B O 1
ATOM 15571 N N . ILE B 1 987 ? 9.664 -57.906 -10.992 1 94.81 987 ILE B N 1
ATOM 15572 C CA . ILE B 1 987 ? 10.664 -58.094 -12.031 1 94.81 987 ILE B CA 1
ATOM 15573 C C . ILE B 1 987 ? 11.359 -59.438 -11.852 1 94.81 987 ILE B C 1
ATOM 15575 O O . ILE B 1 987 ? 11.586 -60.156 -12.82 1 94.81 987 ILE B O 1
ATOM 15579 N N . LYS B 1 988 ? 11.656 -59.75 -10.656 1 93.88 988 LYS B N 1
ATOM 15580 C CA . LYS B 1 988 ? 12.297 -61.062 -10.375 1 93.88 988 LYS B CA 1
ATOM 15581 C C . LYS B 1 988 ? 11.438 -62.219 -10.859 1 93.88 988 LYS B C 1
ATOM 15583 O O . LYS B 1 988 ? 11.945 -63.156 -11.453 1 93.88 988 LYS B O 1
ATOM 15588 N N . THR B 1 989 ? 10.172 -62.094 -10.57 1 91.75 989 THR B N 1
ATOM 15589 C CA . THR B 1 989 ? 9.234 -63.125 -10.992 1 91.75 989 THR B CA 1
ATOM 15590 C C . THR B 1 989 ? 9.188 -63.219 -12.516 1 91.75 989 THR B C 1
ATOM 15592 O O . THR B 1 989 ? 9.18 -64.312 -13.078 1 91.75 989 THR B O 1
ATOM 15595 N N . ALA B 1 990 ? 9.133 -62.094 -13.156 1 91.62 990 ALA B N 1
ATOM 15596 C CA . ALA B 1 990 ? 9.117 -62.062 -14.617 1 91.62 990 ALA B CA 1
ATOM 15597 C C . ALA B 1 990 ? 10.391 -62.688 -15.188 1 91.62 990 ALA B C 1
ATOM 15599 O O . ALA B 1 990 ? 10.336 -63.406 -16.188 1 91.62 990 ALA B O 1
ATOM 15600 N N . ARG B 1 991 ? 11.516 -62.438 -14.633 1 93.12 991 ARG B N 1
ATOM 15601 C CA . ARG B 1 991 ? 12.797 -62.969 -15.086 1 93.12 991 ARG B CA 1
ATOM 15602 C C . ARG B 1 991 ? 12.867 -64.5 -14.898 1 93.12 991 ARG B C 1
ATOM 15604 O O . ARG B 1 991 ? 13.43 -65.188 -15.734 1 93.12 991 ARG B O 1
ATOM 15611 N N . GLU B 1 992 ? 12.297 -64.938 -13.836 1 91.19 992 GLU B N 1
ATOM 15612 C CA . GLU B 1 992 ? 12.234 -66.375 -13.617 1 91.19 992 GLU B CA 1
ATOM 15613 C C . GLU B 1 992 ? 11.445 -67.062 -14.727 1 91.19 992 GLU B C 1
ATOM 15615 O O . GLU B 1 992 ? 11.844 -68.125 -15.203 1 91.19 992 GLU B O 1
ATOM 15620 N N . GLU B 1 993 ? 10.453 -66.438 -15.047 1 87.06 993 GLU B N 1
ATOM 15621 C CA . GLU B 1 993 ? 9.602 -67 -16.094 1 87.06 993 GLU B CA 1
ATOM 15622 C C . GLU B 1 993 ? 10.312 -67.062 -17.438 1 87.06 993 GLU B C 1
ATOM 15624 O O . GLU B 1 993 ? 10.07 -67.938 -18.25 1 87.06 993 GLU B O 1
ATOM 15629 N N . THR B 1 994 ? 11.18 -66.125 -17.672 1 88.38 994 THR B N 1
ATOM 15630 C CA . THR B 1 994 ? 11.836 -66 -18.969 1 88.38 994 THR B CA 1
ATOM 15631 C C . THR B 1 994 ? 13.195 -66.688 -18.953 1 88.38 994 THR B C 1
ATOM 15633 O O . THR B 1 994 ? 13.875 -66.75 -19.984 1 88.38 994 THR B O 1
ATOM 15636 N N . GLY B 1 995 ? 13.633 -67.125 -17.844 1 89.94 995 GLY B N 1
ATOM 15637 C CA . GLY B 1 995 ? 14.914 -67.812 -17.703 1 89.94 995 GLY B CA 1
ATOM 15638 C C . GLY B 1 995 ? 16.078 -66.875 -17.531 1 89.94 995 GLY B C 1
ATOM 15639 O O . GLY B 1 995 ? 17.234 -67.25 -17.609 1 89.94 995 GLY B O 1
ATOM 15640 N N . ALA B 1 996 ? 15.719 -65.562 -17.297 1 91.31 996 ALA B N 1
ATOM 15641 C CA . ALA B 1 996 ? 16.766 -64.562 -17.031 1 91.31 996 ALA B CA 1
ATOM 15642 C C . ALA B 1 996 ? 17.25 -64.688 -15.594 1 91.31 996 ALA B C 1
ATOM 15644 O O . ALA B 1 996 ? 16.594 -65.312 -14.742 1 91.31 996 ALA B O 1
ATOM 15645 N N . SER B 1 997 ? 18.359 -64.062 -15.359 1 92.44 997 SER B N 1
ATOM 15646 C CA . SER B 1 997 ? 18.938 -64.062 -14.016 1 92.44 997 SER B CA 1
ATOM 15647 C C . SER B 1 997 ? 18.062 -63.281 -13.039 1 92.44 997 SER B C 1
ATOM 15649 O O . SER B 1 997 ? 17.547 -62.219 -13.391 1 92.44 997 SER B O 1
ATOM 15651 N N . ARG B 1 998 ? 17.922 -63.844 -11.93 1 89.69 998 ARG B N 1
ATOM 15652 C CA . ARG B 1 998 ? 17.203 -63.125 -10.867 1 89.69 998 ARG B CA 1
ATOM 15653 C C . ARG B 1 998 ? 17.984 -61.938 -10.359 1 89.69 998 ARG B C 1
ATOM 15655 O O . ARG B 1 998 ? 17.438 -61.062 -9.68 1 89.69 998 ARG B O 1
ATOM 15662 N N . ILE B 1 999 ? 19.312 -61.938 -10.641 1 88.25 999 ILE B N 1
ATOM 15663 C CA . ILE B 1 999 ? 20.156 -60.844 -10.219 1 88.25 999 ILE B CA 1
ATOM 15664 C C . ILE B 1 999 ? 20.141 -59.75 -11.281 1 88.25 999 ILE B C 1
ATOM 15666 O O . ILE B 1 999 ? 20.453 -60 -12.445 1 88.25 999 ILE B O 1
ATOM 15670 N N . PHE B 1 1000 ? 19.656 -58.594 -10.867 1 90.12 1000 PHE B N 1
ATOM 15671 C CA . PHE B 1 1000 ? 19.609 -57.469 -11.781 1 90.12 1000 PHE B CA 1
ATOM 15672 C C . PHE B 1 1000 ? 19.734 -56.156 -11.016 1 90.12 1000 PHE B C 1
ATOM 15674 O O . PHE B 1 1000 ? 19.516 -56.094 -9.805 1 90.12 1000 PHE B O 1
ATOM 15681 N N . GLN B 1 1001 ? 20.172 -55.094 -11.625 1 90.19 1001 GLN B N 1
ATOM 15682 C CA . GLN B 1 1001 ? 20.281 -53.75 -11.062 1 90.19 1001 GLN B CA 1
ATOM 15683 C C . GLN B 1 1001 ? 19.016 -52.938 -11.32 1 90.19 1001 GLN B C 1
ATOM 15685 O O . GLN B 1 1001 ? 18.469 -52.969 -12.43 1 90.19 1001 GLN B O 1
ATOM 15690 N N . LEU B 1 1002 ? 18.422 -52.312 -10.266 1 93.06 1002 LEU B N 1
ATOM 15691 C CA . LEU B 1 1002 ? 17.312 -51.375 -10.391 1 93.06 1002 LEU B CA 1
ATOM 15692 C C . LEU B 1 1002 ? 17.594 -50.094 -9.633 1 93.06 1002 LEU B C 1
ATOM 15694 O O . LEU B 1 1002 ? 17.734 -50.094 -8.414 1 93.06 1002 LEU B O 1
ATOM 15698 N N . ASP B 1 1003 ? 17.703 -49.031 -10.344 1 93.62 1003 ASP B N 1
ATOM 15699 C CA . ASP B 1 1003 ? 18.016 -47.719 -9.758 1 93.62 1003 ASP B CA 1
ATOM 15700 C C . ASP B 1 1003 ? 16.734 -46.906 -9.555 1 93.62 1003 ASP B C 1
ATOM 15702 O O . ASP B 1 1003 ? 15.688 -47.219 -10.109 1 93.62 1003 ASP B O 1
ATOM 15706 N N . SER B 1 1004 ? 16.828 -45.906 -8.688 1 94.81 1004 SER B N 1
ATOM 15707 C CA . SER B 1 1004 ? 15.742 -44.938 -8.484 1 94.81 1004 SER B CA 1
ATOM 15708 C C . SER B 1 1004 ? 15.977 -43.656 -9.281 1 94.81 1004 SER B C 1
ATOM 15710 O O . SER B 1 1004 ? 17.109 -43.156 -9.359 1 94.81 1004 SER B O 1
ATOM 15712 N N . PRO B 1 1005 ? 14.961 -43.188 -9.828 1 96.5 1005 PRO B N 1
ATOM 15713 C CA . PRO B 1 1005 ? 13.617 -43.75 -9.891 1 96.5 1005 PRO B CA 1
ATOM 15714 C C . PRO B 1 1005 ? 13.508 -44.906 -10.875 1 96.5 1005 PRO B C 1
ATOM 15716 O O . PRO B 1 1005 ? 14.125 -44.875 -11.945 1 96.5 1005 PRO B O 1
ATOM 15719 N N . ALA B 1 1006 ? 12.773 -45.844 -10.461 1 96.81 1006 ALA B N 1
ATOM 15720 C CA . ALA B 1 1006 ? 12.445 -46.938 -11.383 1 96.81 1006 ALA B CA 1
ATOM 15721 C C . ALA B 1 1006 ? 11.242 -46.562 -12.242 1 96.81 1006 ALA B C 1
ATOM 15723 O O . ALA B 1 1006 ? 10.109 -46.938 -11.922 1 96.81 1006 ALA B O 1
ATOM 15724 N N . LEU B 1 1007 ? 11.539 -45.969 -13.359 1 95.69 1007 LEU B N 1
ATOM 15725 C CA . LEU B 1 1007 ? 10.492 -45.562 -14.305 1 95.69 1007 LEU B CA 1
ATOM 15726 C C . LEU B 1 1007 ? 9.969 -46.781 -15.062 1 95.69 1007 LEU B C 1
ATOM 15728 O O . LEU B 1 1007 ? 10.586 -47.844 -15.047 1 95.69 1007 LEU B O 1
ATOM 15732 N N . PRO B 1 1008 ? 8.812 -46.594 -15.75 1 94.5 1008 PRO B N 1
ATOM 15733 C CA . PRO B 1 1008 ? 8.289 -47.688 -16.531 1 94.5 1008 PRO B CA 1
ATOM 15734 C C . PRO B 1 1008 ? 9.328 -48.281 -17.5 1 94.5 1008 PRO B C 1
ATOM 15736 O O . PRO B 1 1008 ? 9.383 -49.5 -17.688 1 94.5 1008 PRO B O 1
ATOM 15739 N N . GLN B 1 1009 ? 10.156 -47.5 -18.094 1 95.5 1009 GLN B N 1
ATOM 15740 C CA . GLN B 1 1009 ? 11.18 -47.969 -19.016 1 95.5 1009 GLN B CA 1
ATOM 15741 C C . GLN B 1 1009 ? 12.164 -48.906 -18.312 1 95.5 1009 GLN B C 1
ATOM 15743 O O . GLN B 1 1009 ? 12.586 -49.906 -18.875 1 95.5 1009 GLN B O 1
ATOM 15748 N N . HIS B 1 1010 ? 12.516 -48.562 -17.031 1 95.12 1010 HIS B N 1
ATOM 15749 C CA . HIS B 1 1010 ? 13.453 -49.375 -16.266 1 95.12 1010 HIS B CA 1
ATOM 15750 C C . HIS B 1 1010 ? 12.82 -50.719 -15.859 1 95.12 1010 HIS B C 1
ATOM 15752 O O . HIS B 1 1010 ? 13.469 -51.75 -15.93 1 95.12 1010 HIS B O 1
ATOM 15758 N N . ILE B 1 1011 ? 11.57 -50.594 -15.453 1 95.06 1011 ILE B N 1
ATOM 15759 C CA . ILE B 1 1011 ? 10.859 -51.781 -15.008 1 95.06 1011 ILE B CA 1
ATOM 15760 C C . ILE B 1 1011 ? 10.648 -52.719 -16.188 1 95.06 1011 ILE B C 1
ATOM 15762 O O . ILE B 1 1011 ? 10.977 -53.906 -16.094 1 95.06 1011 ILE B O 1
ATOM 15766 N N . ARG B 1 1012 ? 10.141 -52.219 -17.297 1 94.62 1012 ARG B N 1
ATOM 15767 C CA . ARG B 1 1012 ? 9.828 -53 -18.469 1 94.62 1012 ARG B CA 1
ATOM 15768 C C . ARG B 1 1012 ? 11.078 -53.688 -19.016 1 94.62 1012 ARG B C 1
ATOM 15770 O O . ARG B 1 1012 ? 11.07 -54.875 -19.312 1 94.62 1012 ARG B O 1
ATOM 15777 N N . MET B 1 1013 ? 12.164 -52.938 -19.188 1 94.44 1013 MET B N 1
ATOM 15778 C CA . MET B 1 1013 ? 13.375 -53.469 -19.812 1 94.44 1013 MET B CA 1
ATOM 15779 C C . MET B 1 1013 ? 14.086 -54.469 -18.891 1 94.44 1013 MET B C 1
ATOM 15781 O O . MET B 1 1013 ? 14.742 -55.375 -19.344 1 94.44 1013 MET B O 1
ATOM 15785 N N . ALA B 1 1014 ? 13.891 -54.312 -17.578 1 94.44 1014 ALA B N 1
ATOM 15786 C CA . ALA B 1 1014 ? 14.523 -55.219 -16.609 1 94.44 1014 ALA B CA 1
ATOM 15787 C C . ALA B 1 1014 ? 13.867 -56.594 -16.609 1 94.44 1014 ALA B C 1
ATOM 15789 O O . ALA B 1 1014 ? 14.477 -57.562 -16.188 1 94.44 1014 ALA B O 1
ATOM 15790 N N . CYS B 1 1015 ? 12.641 -56.719 -17.094 1 93.12 1015 CYS B N 1
ATOM 15791 C CA . CYS B 1 1015 ? 11.93 -58 -17.109 1 93.12 1015 CYS B CA 1
ATOM 15792 C C . CYS B 1 1015 ? 12.57 -58.969 -18.109 1 93.12 1015 CYS B C 1
ATOM 15794 O O . CYS B 1 1015 ? 12.57 -60.156 -17.891 1 93.12 1015 CYS B O 1
ATOM 15796 N N . GLU B 1 1016 ? 13.094 -58.531 -19.234 1 91.56 1016 GLU B N 1
ATOM 15797 C CA . GLU B 1 1016 ? 13.805 -59.281 -20.266 1 91.56 1016 GLU B CA 1
ATOM 15798 C C . GLU B 1 1016 ? 12.93 -60.406 -20.844 1 91.56 1016 GLU B C 1
ATOM 15800 O O . GLU B 1 1016 ? 13.336 -61.562 -20.875 1 91.56 1016 GLU B O 1
ATOM 15805 N N . ASP B 1 1017 ? 11.805 -60.094 -21.344 1 88.56 1017 ASP B N 1
ATOM 15806 C CA . ASP B 1 1017 ? 10.961 -61.062 -22.031 1 88.56 1017 ASP B CA 1
ATOM 15807 C C . ASP B 1 1017 ? 11.367 -61.219 -23.484 1 88.56 1017 ASP B C 1
ATOM 15809 O O . ASP B 1 1017 ? 12.391 -60.688 -23.906 1 88.56 1017 ASP B O 1
ATOM 15813 N N . HIS B 1 1018 ? 10.641 -61.969 -24.266 1 88.81 1018 HIS B N 1
ATOM 15814 C CA . HIS B 1 1018 ? 11.008 -62.281 -25.625 1 88.81 1018 HIS B CA 1
ATOM 15815 C C . HIS B 1 1018 ? 11.008 -61.031 -26.516 1 88.81 1018 HIS B C 1
ATOM 15817 O O . HIS B 1 1018 ? 11.68 -61 -27.547 1 88.81 1018 HIS B O 1
ATOM 15823 N N . ILE B 1 1019 ? 10.289 -59.969 -26.109 1 93.38 1019 ILE B N 1
ATOM 15824 C CA . ILE B 1 1019 ? 10.258 -58.719 -26.875 1 93.38 1019 ILE B CA 1
ATOM 15825 C C . ILE B 1 1019 ? 11.43 -57.812 -26.469 1 93.38 1019 ILE B C 1
ATOM 15827 O O . ILE B 1 1019 ? 12.188 -57.375 -27.328 1 93.38 1019 ILE B O 1
ATOM 15831 N N . SER B 1 1020 ? 11.602 -57.594 -25.219 1 93.38 1020 SER B N 1
ATOM 15832 C CA . SER B 1 1020 ? 12.641 -56.688 -24.734 1 93.38 1020 SER B CA 1
ATOM 15833 C C . SER B 1 1020 ? 14.031 -57.188 -25.078 1 93.38 1020 SER B C 1
ATOM 15835 O O . SER B 1 1020 ? 14.945 -56.406 -25.328 1 93.38 1020 SER B O 1
ATOM 15837 N N . LYS B 1 1021 ? 14.188 -58.469 -25.125 1 91.81 1021 LYS B N 1
ATOM 15838 C CA . LYS B 1 1021 ? 15.484 -59.062 -25.422 1 91.81 1021 LYS B CA 1
ATOM 15839 C C . LYS B 1 1021 ? 15.938 -58.719 -26.844 1 91.81 1021 LYS B C 1
ATOM 15841 O O . LYS B 1 1021 ? 17.125 -58.781 -27.141 1 91.81 1021 LYS B O 1
ATOM 15846 N N . ARG B 1 1022 ? 14.992 -58.375 -27.656 1 93.69 1022 ARG B N 1
ATOM 15847 C CA . ARG B 1 1022 ? 15.305 -58.031 -29.031 1 93.69 1022 ARG B CA 1
ATOM 15848 C C . ARG B 1 1022 ? 16 -56.656 -29.109 1 93.69 1022 ARG B C 1
ATOM 15850 O O . ARG B 1 1022 ? 16.594 -56.312 -30.141 1 93.69 1022 ARG B O 1
ATOM 15857 N N . PHE B 1 1023 ? 15.969 -55.938 -28.047 1 95.25 1023 PHE B N 1
ATOM 15858 C CA . PHE B 1 1023 ? 16.531 -54.594 -28.031 1 95.25 1023 PHE B CA 1
ATOM 15859 C C . PHE B 1 1023 ? 17.5 -54.438 -26.859 1 95.25 1023 PHE B C 1
ATOM 15861 O O . PHE B 1 1023 ? 17.219 -53.719 -25.906 1 95.25 1023 PHE B O 1
ATOM 15868 N N . PRO B 1 1024 ? 18.609 -55 -26.953 1 89.94 1024 PRO B N 1
ATOM 15869 C CA . PRO B 1 1024 ? 19.594 -54.906 -25.875 1 89.94 1024 PRO B CA 1
ATOM 15870 C C . PRO B 1 1024 ? 20.109 -53.5 -25.641 1 89.94 1024 PRO B C 1
ATOM 15872 O O . PRO B 1 1024 ? 20.031 -52.656 -26.547 1 89.94 1024 PRO B O 1
ATOM 15875 N N . GLU B 1 1025 ? 20.609 -53.312 -24.5 1 88.69 1025 GLU B N 1
ATOM 15876 C CA . GLU B 1 1025 ? 21.156 -52 -24.141 1 88.69 1025 GLU B CA 1
ATOM 15877 C C . GLU B 1 1025 ? 22.328 -51.625 -25.031 1 88.69 1025 GLU B C 1
ATOM 15879 O O . GLU B 1 1025 ? 23.172 -52.438 -25.359 1 88.69 1025 GLU B O 1
ATOM 15884 N N . ILE B 1 1026 ? 22.219 -50.344 -25.438 1 88.31 1026 ILE B N 1
ATOM 15885 C CA . ILE B 1 1026 ? 23.297 -49.812 -26.266 1 88.31 1026 ILE B CA 1
ATOM 15886 C C . ILE B 1 1026 ? 24.422 -49.312 -25.359 1 88.31 1026 ILE B C 1
ATOM 15888 O O . ILE B 1 1026 ? 24.172 -48.75 -24.297 1 88.31 1026 ILE B O 1
ATOM 15892 N N . ASP B 1 1027 ? 25.641 -49.531 -25.844 1 88.31 1027 ASP B N 1
ATOM 15893 C CA . ASP B 1 1027 ? 26.781 -49.031 -25.078 1 88.31 1027 ASP B CA 1
ATOM 15894 C C . ASP B 1 1027 ? 26.719 -47.5 -24.906 1 88.31 1027 ASP B C 1
ATOM 15896 O O . ASP B 1 1027 ? 26.781 -46.781 -25.891 1 88.31 1027 ASP B O 1
ATOM 15900 N N . PRO B 1 1028 ? 26.578 -47.125 -23.688 1 85.38 1028 PRO B N 1
ATOM 15901 C CA . PRO B 1 1028 ? 26.422 -45.688 -23.422 1 85.38 1028 PRO B CA 1
ATOM 15902 C C . PRO B 1 1028 ? 27.625 -44.875 -23.906 1 85.38 1028 PRO B C 1
ATOM 15904 O O . PRO B 1 1028 ? 27.484 -43.656 -24.156 1 85.38 1028 PRO B O 1
ATOM 15907 N N . ALA B 1 1029 ? 28.75 -45.469 -24.078 1 86.06 1029 ALA B N 1
ATOM 15908 C CA . ALA B 1 1029 ? 29.969 -44.781 -24.484 1 86.06 1029 ALA B CA 1
ATOM 15909 C C . ALA B 1 1029 ? 29.969 -44.531 -26 1 86.06 1029 ALA B C 1
ATOM 15911 O O . ALA B 1 1029 ? 30.75 -43.719 -26.5 1 86.06 1029 ALA B O 1
ATOM 15912 N N . SER B 1 1030 ? 29 -45.125 -26.656 1 92.12 1030 SER B N 1
ATOM 15913 C CA . SER B 1 1030 ? 29.031 -45.125 -28.125 1 92.12 1030 SER B CA 1
ATOM 15914 C C . SER B 1 1030 ? 28.203 -43.969 -28.688 1 92.12 1030 SER B C 1
ATOM 15916 O O . SER B 1 1030 ? 28.219 -43.719 -29.891 1 92.12 1030 SER B O 1
ATOM 15918 N N . TYR B 1 1031 ? 27.516 -43.25 -27.984 1 93.25 1031 TYR B N 1
ATOM 15919 C CA . TYR B 1 1031 ? 26.688 -42.156 -28.453 1 93.25 1031 TYR B CA 1
ATOM 15920 C C . TYR B 1 1031 ? 26.516 -41.094 -27.391 1 93.25 1031 TYR B C 1
ATOM 15922 O O . TYR B 1 1031 ? 26.891 -41.281 -26.234 1 93.25 1031 TYR B O 1
ATOM 15930 N N . ARG B 1 1032 ? 26.141 -39.875 -27.828 1 93.5 1032 ARG B N 1
ATOM 15931 C CA . ARG B 1 1032 ? 25.797 -38.812 -26.891 1 93.5 1032 ARG B CA 1
ATOM 15932 C C . ARG B 1 1032 ? 24.344 -38.938 -26.438 1 93.5 1032 ARG B C 1
ATOM 15934 O O . ARG B 1 1032 ? 23.422 -38.812 -27.234 1 93.5 1032 ARG B O 1
ATOM 15941 N N . PRO B 1 1033 ? 24.109 -39.281 -25.125 1 94.38 1033 PRO B N 1
ATOM 15942 C CA . PRO B 1 1033 ? 22.75 -39.469 -24.656 1 94.38 1033 PRO B CA 1
ATOM 15943 C C . PRO B 1 1033 ? 21.922 -38.188 -24.672 1 94.38 1033 PRO B C 1
ATOM 15945 O O . PRO B 1 1033 ? 22.484 -37.094 -24.609 1 94.38 1033 PRO B O 1
ATOM 15948 N N . TRP B 1 1034 ? 20.656 -38.281 -24.75 1 94.62 1034 TRP B N 1
ATOM 15949 C CA . TRP B 1 1034 ? 19.75 -37.125 -24.688 1 94.62 1034 TRP B CA 1
ATOM 15950 C C . TRP B 1 1034 ? 19.812 -36.469 -23.312 1 94.62 1034 TRP B C 1
ATOM 15952 O O . TRP B 1 1034 ? 19.875 -35.219 -23.219 1 94.62 1034 TRP B O 1
ATOM 15962 N N . THR B 1 1035 ? 19.734 -37.281 -22.234 1 95.75 1035 THR B N 1
ATOM 15963 C CA . THR B 1 1035 ? 19.922 -36.812 -20.859 1 95.75 1035 THR B CA 1
ATOM 15964 C C . THR B 1 1035 ? 20.906 -37.719 -20.125 1 95.75 1035 THR B C 1
ATOM 15966 O O . THR B 1 1035 ? 21.172 -38.844 -20.562 1 95.75 1035 THR B O 1
ATOM 15969 N N . VAL B 1 1036 ? 21.469 -37.188 -19.078 1 94.69 1036 VAL B N 1
ATOM 15970 C CA . VAL B 1 1036 ? 22.453 -37.969 -18.328 1 94.69 1036 VAL B CA 1
ATOM 15971 C C . VAL B 1 1036 ? 21.891 -38.281 -16.938 1 94.69 1036 VAL B C 1
ATOM 15973 O O . VAL B 1 1036 ? 21.016 -37.562 -16.438 1 94.69 1036 VAL B O 1
ATOM 15976 N N . LYS B 1 1037 ? 22.312 -39.406 -16.438 1 90.44 1037 LYS B N 1
ATOM 15977 C CA . LYS B 1 1037 ? 22.062 -39.719 -15.031 1 90.44 1037 LYS B CA 1
ATOM 15978 C C . LYS B 1 1037 ? 22.984 -38.875 -14.133 1 90.44 1037 LYS B C 1
ATOM 15980 O O . LYS B 1 1037 ? 24.219 -38.969 -14.258 1 90.44 1037 LYS B O 1
ATOM 15985 N N . LEU B 1 1038 ? 22.453 -38.188 -13.352 1 92.56 1038 LEU B N 1
ATOM 15986 C CA . LEU B 1 1038 ? 23.234 -37.281 -12.523 1 92.56 1038 LEU B CA 1
ATOM 15987 C C . LEU B 1 1038 ? 24.047 -38.031 -11.484 1 92.56 1038 LEU B C 1
ATOM 15989 O O . LEU B 1 1038 ? 23.578 -39.031 -10.938 1 92.56 1038 LEU B O 1
#

Foldseek 3Di:
DDDDPAFAQLDFQQNCCCFVVLQPLQDFFFLQQAAQSRKKKKKDFAQDLPPVRDRDTDIAIAIARRSQHGPVLQFLIDIGFLLRFADPVGFALLLVLCQQLQVADLLSSQRSLSNLLVNVCLVPQAAALVCVLLSFLRHDDQFQLCVSSSVSSCCRHPPPDLVVHVVRVLCPPPQWFRGHRPVVGDDDDSVPGDDGDVVSVVCVCVRQVDWDWHADPQAIETEDQEPLVVLVCCVVQLQEAEDFRSSPVSCCCPVVVDDHRYYYYDQNYDLQADWDADPFAIKHHFNHFQVNLLVVLVVCCVVDDPQFNQLSVQSNVLSSAEAGRNRSVTHTPNNLVQQQFLQRSCLQSQAQQFKKWWKAHNPPGIDIDTSYQPQRPFQSHGPHDSSIDGTIMGGGTGHNQKHKHKDFDAFFRHRATGCKIWIKMFGADPQQATQFIWIWMGNLDSGTHTLVQLRVVRHGHHLDVVNLVSSLPSQCVSRQDDFQDPPFLRLLNSLVSNLVVLLVSVVVCVVSVHDDDPVSCVSPDDPDFDAFDETATAPDDDPVPDPPDLFQHAGGDPCSSCSNSSNDDAQSSDDDDVPAKEKDFQWDPAQKWFWDDKALPQLCPDPFWDDKFFLVLFPFDQDAPDDDAGLADDTIDRATLHTHIMTIGRDHVSRVVSSVVIDIDTGGDDDRDQDPVSCVVVVPDDPDDDDDDDDDVCVQQPPFPDKDKDKAKFFWFAQSQRFFWKKKWAADPPGAIEMETQAPDQVSLLVRLCRRNVHDSVSYHYDYPGHSGPSPLRHRQSNSFHNSQNSVCSSVVHMYMYGDHLLSRDRNRDTHHIDMDIDMAGPVRVVVCPPQNPPNPLAPDPPPVPPQVSVVSSVVCVVCVVVCVVVVPQPCCNVVPPPACQPQPLQQGRRHVSSLSSLLSSLCQQLLCRAARFDFFAFPSNDTPPRRCNPGPGHTSSRRDSYHYYYHDYNRAQPVDDVSDDDRHNVSSCVNVVVNVVLLVVLLVLCVVQVHDSDDDAHPRRTPSNSVLSSCHPSSVVRDDDDPVPDRHNTDRD/DDDDPAFAQLDFQQCCCCFVVLQPLQDFFFLQLAAQSRKKKKKDFAQDLPPVRDRDTDIAIAIARRSQHGPVLQFLIDIGFLLRFADPVGFALLLVLCQQLQVADLLSSQRRLSNLLVNVCLVPQAAALVSVLLSFLRHDDQFQLCVSSSVSSCCRHPPPDLVVHVVRVLCVPPQWFRGHRPVVGDDDDSVPGDDTDVVSVVCVCVRQVDWDWHADPQAIETEDQEPLVVQVCCVVQLQEAEDFRSSPVSCCCPVVVDDHRYYYYDQNYDLQADWDADPFAIKHHFNHFQVNLLVVLVVCCVVDDPQFNQLSVQSNVLSSAEAGRNRRVTHGPNNLVQQQFLQRSCLQSQAQQFKKWWKAHNPPGIDIGTSYQPQRPFQSHGPHDSSIDGTIMGGGTHHNQKHKHKDFDAFFRHRATGCKIWIKMFGADPQQATQFIWIWMGNLDSGTHTLVQLRVVRHGHHLDDVNLVSSLPSQCVSRQDDFQDPPHLRLLNSLVSSLVVLLVSVVVCVVSVHDDDPVSCVSPDDPDFDAFDETATAPDDDPPPDPPDLFQHAGGDPCSSCSNSSNDAAQSSDDDDVPEKEKDFQWDPAQKWFWDDKALPQLCPDPFWDDKFFLVLFPFDQDAPDDDAGLADDTIDRATLHTHIMTIGRDHVSRVVSSVVIDIDTGGDDDRDADPVSCVVVVPDDPDDDDDDDDDVCVQQPPFPDKDKDKAKFFWFAQSQRFFWKKKWAADPPGAIEMETQAPDQLSLLVRLCRRNVHDSVSYHYDYPGHSDPSPLRHRQSNSFHNSQSSVCSSVVHMYMYGDHLLSRDRNRDTHHIDMDIDMAGPVRVVVCPPCNPPNPLAPDPPPVPPQVSVVSNVVCVVCVVVCVVVVPQPCCSVVPPPACQPQPLQQGRRHVSSLSSLLSSLQQQLLCRAARFDFWAFPSNDTPPRRCNPGPGHTSSRRDSYHYYYHDYNRAQPPDDVSDDDRHNPSSCVNVVVNVVLLVVLLVLCVVQVHDSDDDAHPRRTPSNSVLSSCHPSSVVRDDDDPVPDRHNTDRD

Nearest PDB structures (foldseek):
  3zyv-assembly2_C  TM=8.485E-01  e=2.916E-92  Mus musculus
  2ckj-assembly1_A-2  TM=8.657E-01  e=9.731E-92  Homo sapiens
  3nvy-assembly1_B  TM=9.464E-01  e=7.670E-35  Bos taurus
  3etr-assembly1_B  TM=9.568E-01  e=8.134E-33  Bos taurus
  5g5h-assembly1_C  TM=8.646E-01  e=2.848E-17  Escherichia coli K-12

InterPro domains:
  IPR000674 Aldehyde oxidase/xanthine dehydrogenase, a/b hammerhead [PF01315] (565-669)
  IPR000674 Aldehyde oxidase/xanthine dehydrogenase, a/b hammerhead [SM01008] (565-670)
  IPR001041 2Fe-2S ferredoxin-type iron-sulfur binding domain [PF00111] (2-71)
  IPR001041 2Fe-2S ferredoxin-type iron-sulfur binding domain [PS51085] (1-85)
  IPR002346 Molybdopterin dehydrogenase, FAD-binding [PF00941] (219-396)
  IPR002888 [2Fe-2S]-binding [PF01799] (81-153)
  IPR005107 CO dehydrogenase flavoprotein, C-terminal [PF03450] (407-507)
  IPR005107 CO dehydrogenase flavoprotein, C-terminal [SM01092] (405-508)
  IPR006058 2Fe-2S ferredoxin, iron-sulphur binding site [PS00197] (30-38)
  IPR008274 Aldehyde oxidase/xanthine dehydrogenase, first molybdopterin binding domain [PF02738] (691-825)
  IPR012675 Beta-grasp domain superfamily [G3DSA:3.10.20.30] (1-88)
  IPR014307 Xanthine dehydrogenase, small subunit [TIGR02963] (2-507)
  IPR016166 FAD-binding domain, PCMH-type [PS51387] (214-400)
  IPR016167 FAD-binding, type PCMH, subdomain 1 [G3DSA:3.30.43.10] (202-269)
  IPR016169 FAD-binding, type PCMH, subdomain 2 [G3DSA:3.30.465.10] (270-397)
  IPR016208 Aldehyde oxidase/xanthine dehydrogenase-like [PIRSF000127] (2-1036)
  IPR016208 Aldehyde oxidase/xanthine dehydrogenase-like [PTHR45444] (3-826)
  IPR022407 Oxidoreductase, molybdopterin binding site [PS00559] (774-809)
  IPR036010 2Fe-2S ferredoxin-like superfamily [SSF54292] (6-85)
  IPR036318 FAD-binding, type PCMH-like superfamily [SSF56176] (182-397)

pLDDT: mean 87.07, std 17.62, range [24.56, 98.81]

Organism: Elysia chlorotica (NCBI:txid188477)

Sequence (2076 aa):
QVEEPTPDPEMTLLTYLRTRLLLTGSKLGCGEGGCGACTVMVSRYSPHTDQSMALTLRATHYSVNACLAPICSVHGLAVTTVEGIGSLSNIHPVQERIAKFHGSQCGFCTPGIVMSMYTLLRNNPSPTTKELQENFDGNLCRCTGYRSILDGFRTFTKEFTCGMGSQCCQNKSNGDILGPQLSTLRPFDPTQEPIFPPELKVKHQKYHEVSLRFAGPRVTWVRPTSLDELLELKKSHPKARFVVGNTEVGIETKFKNQMYSVLVSSSHIAELTTVEDTDLGLRVGGSVTLSQLDWELKQRIKSLPEFKTRIFCEFVEMLKWFASNQIRNVASVSGNIMTASPISDLNPLFVAAGATVEAMSKDRGMRTVAMDKDFFCGYRRTALAPDEVLVSVTIPCTKTNEFFQGFKQCNRKEDDISMVNAGMMVRLSDSHVVNDIVLAYGGMGPTVVLAQQAMEGVIGLKWDESLMSKMCDLLPADLTLTPGSPGGAEEYRRALALSFFFKFFLRIKQTCDLETTQSDLSALEPMDSSELKSIQVIGARDSRSKVKDCVGQAVPHKAALQQSTGQAIYVDDMTPIRGELHMALVTSTRSYAKILSIDPSAALHLPGVLDFVSARDVPGINSIGYKMDSVFAVDEVTCQGQIIGAVVADTIDLAHRAARLVNVQYEDKTPLVITIEDAIQHSSFYPDVRTISVGDLEQGFSGSAHTLSGECRMNAQNHFYLETMATRALPGEAGEMEVFCSTQHAAAVQEDIAKVLGISSHKIAVRTKRMGGGFGGKETQSSLSAVPTAVAAHKLHKPVRCVLDRDEDMVTTGNRHPFLAKYKVTDKSLSDLTEKSFIDNKKRFVYLPFSKTIRACETLIKRLEPVVKTNPKASWEETVRIKLLILQNVFDYCLNPAIDVGQIEGAFTQGYGLLLLEDVKVTPDGTHLTRGPGNYKIPAFGNIASQMNVYLVPDSPNPRGPFFSRGVGEPPLLLALSAFYAARDAIKTAREETGASRIFQLDSPALPQHIRMACEDHISKRFPEIDPASYRPWTVKLQVEEPTPDPEMTLLTYLRTRLLLTGSKLGCGEGGCGACTVMVSRYSPHTDQSMALTLRATHYSVNACLAPICSVHGLAVTTVEGIGSLSNIHPVQERIAKFHGSQCGFCTPGIVMSMYTLLRNNPSPTTKELQENFDGNLCRCTGYRSILDGFRTFTKEFTCGMGSQCCQNKSNGDILGPQLSTLRPFDPTQEPIFPPELKVKHQKYHEVSLRFAGPRVTWVRPTSLDELLELKKSHPKARFVVGNTEVGIETKFKNQMYSVLVSSSHIAELTTVEDTDLGLRVGGSVTLSQLDWELKQRIKSLPEFKTRIFCEFVEMLKWFASNQIRNVASVSGNIMTASPISDLNPLFVAAGATVEAMSKDRGMRTVAMDKDFFCGYRRTALAPDEVLVSVTIPCTKTNEFFQGFKQCNRKEDDISMVNAGMMVRLSDSHVVNDIVLAYGGMGPTVVLAQQAMEGVIGLKWDESLMSKMCDLLPADLTLTPGSPGGAEEYRRALALSFFFKFFLRIKQTCDLETTQSDLSALEPMDSSELKSIQVIGARDSRSKVKDCVGQAVPHKAALQQSTGQAIYVDDMTPIRGELHMALVTSTRSYAKILSIDPSAALHLPGVLDFVSARDVPGINSIGYKMDSVFAVDEVTCQGQIIGAVVADTIDLAHRAARLVNVQYEDKTPLVITIEDAIQHSSFYPDVRTISVGDLEQGFSGSAHTLSGECRMNAQNHFYLETMATRALPGEAGEMEVFCSTQHAAAVQEDIAKVLGISSHKIAVRTKRMGGGFGGKETQSSLSAVPTAVAAHKLHKPVRCVLDRDEDMVTTGNRHPFLAKYKVTDKSLSDLTEKSFIDNKKRFVYLPFSKTIRACETLIKRLEPVVKTNPKASWEETVRIKLLILQNVFDYCLNPAIDVGQIEGAFTQGYGLLLLEDVKVTPDGTHLTRGPGNYKIPAFGNIASQMNVYLVPDSPNPRGPFFSRGVGEPPLLLALSAFYAARDAIKTAREETGASRIFQLDSPALPQHIRMACEDHISKRFPEIDPASYRPWTVKL